Protein 8I37 (pdb70)

Radius of gyration: 39.31 Å; Cα contacts (8 Å, |Δi|>4): 3245; chains: 4; bounding box: 94×99×116 Å

B-factor: mean 57.15, std 21.9, range [14.15, 146.97]

Solvent-accessible surface area: 74110 Å² total; per-residue (Å²): 121,103,113,108,3,52,0,0,1,1,1,2,9,0,37,28,102,30,0,16,154,64,2,1,27,0,2,4,29,0,18,56,107,50,15,0,94,143,100,2,67,0,3,0,0,6,110,102,137,60,58,74,143,93,0,31,58,62,0,14,143,123,23,119,0,91,83,79,143,111,2,108,97,0,7,87,17,10,35,17,46,22,1,100,9,118,34,45,164,21,0,91,87,2,26,124,59,7,60,134,135,22,38,5,0,0,1,0,22,22,53,52,96,65,2,55,56,0,0,78,4,0,33,92,20,60,5,43,88,100,28,2,25,0,0,4,27,51,73,15,25,60,26,45,152,30,4,98,108,39,48,123,37,2,42,76,44,2,162,43,105,16,1,0,7,6,4,34,14,5,1,38,62,1,1,31,5,0,20,90,42,7,70,107,52,95,118,14,74,108,66,2,86,122,12,53,16,0,26,0,3,7,13,47,26,115,4,0,85,178,106,1,80,132,1,24,70,62,1,0,0,50,24,21,0,9,11,1,0,1,10,1,0,0,10,0,3,0,74,56,19,161,90,75,114,55,6,32,118,26,1,15,129,10,5,132,28,17,68,72,28,200,61,34,116,83,18,0,8,1,0,12,4,90,30,0,69,66,50,118,139,9,5,65,11,2,30,21,9,0,0,0,0,2,39,2,52,5,103,27,123,66,1,176,58,13,18,0,12,0,14,0,0,8,37,2,30,123,107,67,20,1,0,71,0,35,22,58,107,50,40,21,11,20,0,40,2,78,76,22,38,29,7,62,27,65,133,68,174,144,99,90,76,106,92,104,76,85,83,142,150,139,98,20,45,36,9,0,35,1,3,22,16,0,12,53,54,60,13,23,34,1,2,41,8,67,2,20,26,9,4,9,86,6,0,38,44,0,24,109,6,9,43,62,80,35,4,31,36,60,71,6,88,8,36,62,27,91,43,87,50,40,0,18,31,0,88,67,109,99,118,119,1,39,0,3,2,2,2,18,9,0,2,6,24,36,1,11,111,54,1,0,23,0,1,0,14,0,29,29,89,31,17,7,104,177,99,2,93,1,6,0,1,5,67,36,93,36,54,77,100,49,0,35,36,22,0,9,18,75,21,48,0,40,84,74,133,86,1,115,102,0,9,88,21,13,28,17,39,21,9,84,106,82,29,89,113,6,6,58,76,1,24,147,79,15,37,182,135,22,38,3,0,0,1,0,7,34,20,8,68,62,0,24,37,12,0,75,18,0,17,132,36,58,10,40,104,100,42,2,32,0,0,4,14,28,3,2,3,78,36,37,169,32,0,98,77,6,49,120,23,1,40,72,93,4,140,115,102,12,3,0,24,2,2,20,11,18,2,27,70,1,1,52,5,0,22,88,47,5,59,109,50,95,118,11,65,122,58,2,101,97,12,58,16,0,29,0,4,7,14,42,37,76,4,9,65,43,65,1,73,40,6,33,122,10,0,0,0,38,11,18,0,0,1,0,1,0,8,0,0,0,11,0,2,0,53,58,22,162,81,94,176,56,30,74,116,18,10,22,116,1,6,154,23,14,80,72,30,167,64,33,128,145,12,0,14,5,0,13,3,67,30,0,60,72,55,45,129,17,79,150,133,7,107,21,10,0,0,0,0,2,34,2,26,4,107,22,127,72,1,183,54,13,17,0,14,0,15,0,0,17,48,1,27,84,109,69,19,2,0,56,0,38,12,56,113,55,33,25,11,21,0,46,2,74,78,22,48,25,11,55,27,60,120,77,164,65,82,98,71,101,99,106,79,101,75,158,97,74,100,19,30,10,2,0,35,2,2,28,23,0,13,67,64,51,54,112,59,4,5,61,9,87,2,5,23,7,5,0,88,7,0,33,40,0,22,107,8,22,138,106,105,41,2,41,38,90,61,8,73,21,6,39,27,79,42,65,101,45,0,114,80,1,76,177,93,107,120,96,0,44,0,2,1,2,1,2,8,0,24,32,62,48,0,14,131,69,1,0,24,0,1,3,8,0,17,46,80,46,13,7,68,151,92,1,79,0,10,0,1,3,113,118,141,44,56,78,148,92,0,34,62,52,0,24,134,113,18,125,0,93,89,66,104,71,1,139,84,0,20,87,28,12,31,18,42,22,2,113,25,98,62,55,148,15,0,102,102,2,35,180,70,23,23,171,120,19,46,5,0,0,1,0,17,24,19,14,80,81,0,30,52,0,0,80,11,0,22,136,11,57,11,36,101,97,36,3,18,0,0,3,13,33,10,1,4,42,42,39,148,34,0,94,89,13,56,125,40,2,52,73,68,6,148,136,97,8,8,0,29,1,1,15,8,18,2,24,57,1,2,62,8,0,19,85,42,9,65,109,53,105,124,14,73,118,59,4,96,97,12,52,18,0,25,0,2,7,13,38,33,84,7,3,99,99,74,0,79,85,6,22,46,22,0,0,0,41,20,23,0,0,2,0,0,0,6,1,0,0,13,0,4,0,65,58,13,148,73,85,152,36,29,152,126,23,14,29,110,7,3,154,23,17,72,72,26,203,68,34,88,84,13,0,2,1,0,14,4,88,26,0,66,56,37,73,96,6,10,86,13,2,34,20,9,0,0,0,0,1,27,2,56,5,103,30,127,64,2,179,57,12,20,0,15,0,12,0,0,9,22,1,27,120,106,77,15,3,0,65,0,30,7,68,100,57,39,9,11,24,0,41,3,62,68,33,45,27,8,64,26,72,131,58,180,142,92,84,86,99,89,104,98,125,86,156,109,92,87,29,39,32,3,0,37,2,2,24,23,0,12,64,68,50,52,119,58,5,4,51,9,97,2,4,26,10,4,0,88,7,0,37,37,0,21,112,6,8,43,70,78,31,0,30,36,54,69,7,80,2,24,65,26,78,42,80,65,41,0,44,15,0,89,72,122,90,117,121,2,58,0,2,1,2,2,2,14,0,8,9,19,34,0,9,132,72,1,0,17,0,1,7,14,0,25,56,92,30,18,14,104,182,98,2,87,1,11,0,0,8,96,57,107,20,46,67,117,36,0,20,37,20,0,12,21,73,23,47,0,38,83,93,159,99,0,112,76,0,14,84,19,10,36,16,52,17,1,99,10,98,42,63,144,5,0,103,89,0,33,178,68,20,25,163,133,26,35,4,0,0,2,0,18,26,24,9,84,69,0,37,63,0,1,78,9,0,22,127,33,61,11,36,106,99,37,2,31,0,0,0,11,30,6,2,3,70,41,44,145,36,0,106,94,13,71,141,29,0,51,70,83,2,144,131,98,11,4,0,20,3,2,13,9,16,1,25,61,2,1,46,5,0,27,84,48,4,62,108,44,92,118,15,67,116,53,2,102,93,13,56,18,0,24,0,2,7,13,33,36,79,7,5,75,42,70,2,100,44,0,34,140,10,0,0,0,34,8,23,0,1,2,0,0,1,8,0,0,1,10,0,3,0,68,55,18,160,79,86,170,60,31,122,124,24,15,27,116,9,6,150,26,14,61,74,28,190,62,36,135,134,22,0,16,2,0,14,4,76,34,0,68,54,46,41,134,17,85,78,144,6,91,19,8,0,0,0,0,1,24,3,60,4,102,30,123,70,1,175,61,13,20,0,13,0,14,0,0,12,35,1,38,94,98,68,19,2,0,59,0,40,10,54,107,63,34,26,12,28,1,40,3,74,78,26,43,26,9,52,35,66,115,63,176,139,85,101,70,118,90,105,79,91,80,161,107,70,103,16,28,17,3,0,42,1,2,28,23,0,12,70,63,50,44,122,53,4,3,35,15,100,4,6,25,9,5,0,86,7,0,37,51,0,24,87,9,17,123,96,84,46,5,66,35,97,67,8,86,26,12,34,25,78,40,80,133,45,0,136,86,3,79,156

Sequence (1712 aa):
SEFMLDFDLVLFGATGDLAMRKLFVSLYEIYTHYGFKKDSKIIASGRKELSNEEFLALLCEKTQLHSREKGEEFLAHISYFCVRLDNPKDFEELSKIATKNKPLIFYFSISPSFFTTTAQNLAQNALNHANTRLILEKPLGHDLKTCKEIFQSISAFFKEEQIFRIDHYLGKKGVQNILELRLNNPILNILWDQISAVEICVYETLGVEERGEFYDKIGALRDMVQNHLLQVLSLIATDLPDDLKDLRKEKIKVLKTLQPPKNFKKQVIRAQYQGYRDENKVNKESQTETFVAIKAFLDTPKFKGVPFYLKHAKKMPHNQASVKIHFNAVNTLEFFLSQDKITLTLKDHQNPLILETYNKQEFLQPYAKLLYDAIQNNHNNFAHQLELEASWVFIDTLIEGFINNATPLYSYESHNLNESEFLKPLYQSEFMLDFDLVLFGATGDLAMRKLFVSLYEIYTHYGFKKDSKIIASGRKELSNEEFLALLCEKTQLHSREKGEEFLAHISYFCVRLDNPKDFEELSKIATKNKPLIFYFSISPSFFTTTAQNLAQNALNHANTRLILEKPLGHDLKTCKEIFQSISAFFKEEQIFRIDHYLGKKGVQNILELRLNNPILNILWDQISAVEICVYETLGVEERGEFYDKIGALRDMVQNHLLQVLSLIATDLPDDLKDLRKEKIKVLKTLQPPKNFKKQVIRAQYQGYRDENKVNKESQTETFVAIKAFLDTPKFKGVPFYLKHAKKMPHNQASVKIHFNAVNTLEFFLSQDKITLTLKDHQNPLILETYNKQEFLQPYAKLLYDAIQNNHNNFAHQLELEASWVFIDTLIEGFINNATPLYSYESHNLNESEFLKPLYQSEFMLDFDLVLFGATGDLAMRKLFVSLYEIYTHYGFKKDSKIIASGRKELSNEEFLALLCEKTQLHSREKGEEFLAHISYFCVRLDNPKDFEELSKIATKNKPLIFYFSISPSFFTTTAQNLAQNALNHANTRLILEKPLGHDLKTCKEIFQSISAFFKEEQIFRIDHYLGKKGVQNILELRLNNPILNILWDQISAVEICVYETLGVEERGEFYDKIGALRDMVQNHLLQVLSLIATDLPDDLKDLRKEKIKVLKTLQPPKNFKKQVIRAQYQGYRDENKVNKESQTETFVAIKAFLDTPKFKGVPFYLKHAKKMPHNQASVKIHFNAVNTLEFFLSQDKITLTLKDHQNPLILETYNKQEFLQPYAKLLYDAIQNNHNNFAHQLELEASWVFIDTLIEGFINNATPLYSYESHNLNESEFLKPLYQSEFMLDFDLVLFGATGDLAMRKLFVSLYEIYTHYGFKKDSKIIASGRKELSNEEFLALLCEKTQLHSREKGEEFLAHISYFCVRLDNPKDFEELSKIATKNKPLIFYFSISPSFFTTTAQNLAQNALNHANTRLILEKPLGHDLKTCKEIFQSISAFFKEEQIFRIDHYLGKKGVQNILELRLNNPILNILWDQISAVEICVYETLGVEERGEFYDKIGALRDMVQNHLLQVLSLIATDLPDDLKDLRKEKIKVLKTLQPPKNFKKQVIRAQYQGYRDENKVNKESQTETFVAIKAFLDTPKFKGVPFYLKHAKKMPHNQASVKIHFNAVNTLEFFLSQDKITLTLKDHQNPLILETYNKQEFLQPYAKLLYDAIQNNHNNFAHQLELEASWVFIDTLIEGFINNATPLYSYESHNLNESEFLKPLYQ

Foldseek 3Di:
DQAAFAEEEEEEPCVDDCNLPPNLVLVVLNCVVGNYDPQHAYEYEYQDDDFFVVVLVVSCVSHVLCVDPCRVSSSSRYTYQYDRLQDLVSLLVCLVVGDPPAAYEYEPPDDLVSQLSNLCSCQVNVNADPSYAYEDEQDQDQFLVSLVVSCVSNCVRYPLLRYFYDDLLLLFPLLVVLLVCCVPPVVCVVLLLQFAEKEWEWEEQAACPVVQQPCLVHAPCRVDVLGPVLLSVLSSPFDDDPDLVCSLVRSLVFLLQKDADPAPQLFKDFAAEPCSCVDPNHPVPGLGTQWIWGFIAGPDNSGVPYTYIYIYGYLAQDGAGWMWGHNDPFWTWIRGSNFRKIWIWDDDPPDIDIDMDGDGDDPRRSSSVVVSCVSVSHHSSGHGSSSSNSSSVRSVSVVVCVVVCSDPHHYHYRNDDPVCVSNVSNVD/DQAQFAAEEEEECCLDDCNQPPNLVLVVLCCVVGNHNLQHAYEYEYADDDFQVVSVVSSCVSHVQCVDDCRVSSSVRYTYQYDHQLDLVSLLVVLVPDDPPAQYEYEPPDFLVRQLSVLCSCLVNVNQPPSYAYEAEQLQAQFLVSNVVSCVSNCVRHPPLRYFDADLLLLFLLLVCLLVCCVPPCVCVVLLLQWAEKEWEWEELADPRLVQQRCLVHADCSVDVLGPVLVSVLSNPFPDDPDCVCRVVRSLVQLLQKDADPACQLFKAFADEPCSLVRPPHPVPGLGTQWMWGFIFGPDPSTVPYTYIYIYGYLAQDGAGKMWTHSDDFWIWIRGSNFRKIWIWDDDPHDIDIDMDGDGDDSNRSSSVVVSCVSVSHRPSGDDSSSSSSSSVRSVSSVVCSVVCSHPHHYDHRNDDDVCVVCVSNVD/DQAQFAEEEEEECCLDDCNLPPNVVLVVLNCVVGNHHPQHAYEYEYADDDFQVRVLVSSCVRHVLCVDPCRVVSSVRYGYQYDNLADLVSVLVVLVPQDPPAQYEYEPPDFLVSQLSNLVSCQVNVNAPPSYAYEYEFLCDQFLVSNVVSVVSNVVRHPPLRYFYADLLLLFLLLVVLLVCCPPPVVVVVCLLQFAEKEWAWEEQADCAVVVLRCLVHADCSVDVLGPVLLSVLSSPFDNDPDVVCSVVRSLVFLLQKDADPACQLFKDFADEPCPLVRPPHPVPGLGTQWIWGFIAGPDNSTVNYTYIYIYHYLAQDGAGWMWGDGDPFWTWIRGRNFRKIWIWDDDPDGIDIDMDGDDDPSNRSVSVVVVCSSVSHRPSGDDSSSSSSSSVRSVSSVVCVVVCSDPHHYHYRNDDPVCVSNVSNVD/DQAAFAEEEEEECCVHDCNQPPNLVLVVLSCVVGNHHQQHAYEYEYADDDWFVRSVVSSCVSHVQCVDDCSVSSSSRYGYQYAHLVDLVSLVVVVVPQDPPAQYEYEPPDFQVSQLSNLVSCLVNVNAPPSYAYEYEAQQDQFLVSNVVSVVSNCVRHPPLRYFDADLLLLFLLLVCLLVCCVPPVVCVVLLLQFAEKEWAWEEQAACPPVQQRCLVHADCSVDVLGPVLVSVLSNPFDCDPDCVCSLVRSLVFLLQKDADPADQLFKDFADEPCSCVPPNHPVPGLGGQWMWGFIFGPDNSGVPYTYIYTYHYLAQDGAGWMWTHSDVFWIWIRGSNFRKIWIWDDDPPDIDIDMDGDGDDSRRSSSVVVSCVSVSHRPSGDDSSSSSSSSVRSVSVVVCSVVCSYPHHYDYRNDDDVCVVCVSNVD

Structure (mmCIF, N/CA/C/O backbone):
data_8I37
#
_entry.id   8I37
#
_cell.length_a   153.871
_cell.length_b   153.871
_cell.length_c   250.535
_cell.angle_alpha   90.000
_cell.angle_beta   90.000
_cell.angle_gamma   120.000
#
_symmetry.space_group_name_H-M   'P 31 2 1'
#
loop_
_entity.id
_entity.type
_entity.pdbx_description
1 polymer 'Glucose-6-phosphate 1-dehydrogenase'
2 water water
#
loop_
_atom_site.group_PDB
_atom_site.id
_atom_site.type_symbol
_atom_site.label_atom_id
_atom_site.label_alt_id
_atom_site.label_comp_id
_atom_site.label_asym_id
_atom_site.label_entity_id
_atom_site.label_seq_id
_atom_site.pdbx_PDB_ins_code
_atom_site.Cartn_x
_atom_site.Cartn_y
_atom_site.Cartn_z
_atom_site.occupancy
_atom_site.B_iso_or_equiv
_atom_site.auth_seq_id
_atom_site.auth_comp_id
_atom_site.auth_asym_id
_atom_site.auth_atom_id
_atom_site.pdbx_PDB_model_num
ATOM 1 N N . SER A 1 1 ? 28.62200 -56.93300 -44.84300 1.000 65.99648 -2 SER A N 1
ATOM 2 C CA . SER A 1 1 ? 27.68900 -56.85900 -43.74900 1.000 88.54023 -2 SER A CA 1
ATOM 3 C C . SER A 1 1 ? 28.47300 -57.20200 -42.52900 1.000 88.12750 -2 SER A C 1
ATOM 4 O O . SER A 1 1 ? 29.65700 -56.94200 -42.46300 1.000 80.77610 -2 SER A O 1
ATOM 7 N N . GLU A 1 2 ? 27.82800 -57.84100 -41.57500 1.000 67.27638 -1 GLU A N 1
ATOM 8 C CA . GLU A 1 2 ? 28.50500 -58.19700 -40.37600 1.000 56.89546 -1 GLU A CA 1
ATOM 9 C C . GLU A 1 2 ? 29.51800 -59.24300 -40.65400 1.000 60.40522 -1 GLU A C 1
ATOM 10 O O . GLU A 1 2 ? 30.52800 -59.32400 -40.00200 1.000 52.10597 -1 GLU A O 1
ATOM 16 N N . PHE A 1 3 ? 29.29700 -60.03800 -41.67300 1.000 58.38726 0 PHE A N 1
ATOM 17 C CA . PHE A 1 3 ? 30.18800 -61.14800 -41.85000 1.000 56.69353 0 PHE A CA 1
ATOM 18 C C . PHE A 1 3 ? 31.13300 -61.22400 -42.98900 1.000 62.27186 0 PHE A C 1
ATOM 19 O O . PHE A 1 3 ? 32.26000 -60.90800 -42.83000 1.000 94.32608 0 PHE A O 1
ATOM 27 N N . MET A 1 4 ? 30.74300 -61.68100 -44.12800 1.000 53.68854 1 MET A N 1
ATOM 28 C CA . MET A 1 4 ? 31.73900 -61.84600 -45.13900 1.000 64.08899 1 MET A CA 1
ATOM 29 C C . MET A 1 4 ? 32.13700 -60.48400 -45.56500 1.000 75.67516 1 MET A C 1
ATOM 30 O O . MET A 1 4 ? 31.36200 -59.77300 -46.17800 1.000 80.12128 1 MET A O 1
ATOM 35 N N . LEU A 1 5 ? 33.36400 -60.11000 -45.26300 1.000 71.10025 2 LEU A N 1
ATOM 36 C CA . LEU A 1 5 ? 33.78400 -58.75400 -45.47500 1.000 57.02060 2 LEU A CA 1
ATOM 37 C C . LEU A 1 5 ? 34.35500 -58.44500 -46.82100 1.000 67.97593 2 LEU A C 1
ATOM 38 O O . LEU A 1 5 ? 35.28500 -59.08800 -47.23200 1.000 62.24787 2 LEU A O 1
ATOM 43 N N . ASP A 1 6 ? 33.79100 -57.45400 -47.50400 1.000 62.91408 3 ASP A N 1
ATOM 44 C CA . ASP A 1 6 ? 34.25300 -57.07300 -48.82700 1.000 77.46387 3 ASP A CA 1
ATOM 45 C C . ASP A 1 6 ? 34.97700 -55.77100 -48.74900 1.000 76.74616 3 ASP A C 1
ATOM 46 O O . ASP A 1 6 ? 34.36500 -54.72700 -48.62100 1.000 60.47681 3 ASP A O 1
ATOM 51 N N . PHE A 1 7 ? 36.28400 -55.83800 -48.87700 1.000 70.84830 4 PHE A N 1
ATOM 52 C CA . PHE A 1 7 ? 37.09200 -54.64200 -48.69400 1.000 65.00463 4 PHE A CA 1
ATOM 53 C C . PHE A 1 7 ? 38.47300 -54.83700 -49.29700 1.000 63.68920 4 PHE A C 1
ATOM 54 O O . PHE A 1 7 ? 38.95000 -55.96100 -49.50200 1.000 72.67505 4 PHE A O 1
ATOM 62 N N . ASP A 1 8 ? 39.10600 -53.70500 -49.57000 1.000 71.25008 5 ASP A N 1
ATOM 63 C CA . ASP A 1 8 ? 40.52600 -53.63100 -49.85400 1.000 70.62293 5 ASP A CA 1
ATOM 64 C C . ASP A 1 8 ? 41.14300 -52.67400 -48.85000 1.000 64.12912 5 ASP A C 1
ATOM 65 O O . ASP A 1 8 ? 40.59700 -51.59800 -48.58600 1.000 57.20912 5 ASP A O 1
ATOM 70 N N . LEU A 1 9 ? 42.27400 -53.07700 -48.28800 1.000 48.21663 6 LEU A N 1
ATOM 71 C CA . LEU A 1 9 ? 43.00400 -52.25400 -47.33500 1.000 51.01512 6 LEU A CA 1
ATOM 72 C C . LEU A 1 9 ? 44.44200 -52.16100 -47.80300 1.000 61.47946 6 LEU A C 1
ATOM 73 O O . LEU A 1 9 ? 45.12900 -53.18200 -47.87700 1.000 61.64289 6 LEU A O 1
ATOM 78 N N . VAL A 1 10 ? 44.91100 -50.94700 -48.06800 1.000 69.24244 7 VAL A N 1
ATOM 79 C CA . VAL A 1 10 ? 46.32000 -50.71900 -48.36000 1.000 79.14223 7 VAL A CA 1
ATOM 80 C C . VAL A 1 10 ? 46.95800 -50.24300 -47.06600 1.000 66.58056 7 VAL A C 1
ATOM 81 O O . VAL A 1 10 ? 46.53000 -49.24400 -46.47200 1.000 55.45230 7 VAL A O 1
ATOM 85 N N . LEU A 1 11 ? 47.94700 -50.99300 -46.60900 1.000 67.93472 8 LEU A N 1
ATOM 86 C CA . LEU A 1 11 ? 48.58500 -50.77900 -45.31800 1.000 76.81829 8 LEU A CA 1
ATOM 87 C C . LEU A 1 11 ? 49.92600 -50.10600 -45.57900 1.000 75.01036 8 LEU A C 1
ATOM 88 O O . LEU A 1 11 ? 50.89400 -50.76100 -45.97700 1.000 68.83771 8 LEU A O 1
ATOM 93 N N . PHE A 1 12 ? 49.97200 -48.79100 -45.37200 1.000 71.38200 9 PHE A N 1
ATOM 94 C CA . PHE A 1 12 ? 51.19700 -48.03300 -45.56400 1.000 67.69479 9 PHE A CA 1
ATOM 95 C C . PHE A 1 12 ? 52.07200 -48.16200 -44.32800 1.000 72.13040 9 PHE A C 1
ATOM 96 O O . PHE A 1 12 ? 51.59000 -48.06200 -43.19700 1.000 72.15450 9 PHE A O 1
ATOM 104 N N . GLY A 1 13 ? 53.36600 -48.36800 -44.54800 1.000 82.82055 10 GLY A N 1
ATOM 105 C CA . GLY A 1 13 ? 54.26500 -48.61500 -43.44000 1.000 86.23808 10 GLY A CA 1
ATOM 106 C C . GLY A 1 13 ? 54.16000 -50.01600 -42.88900 1.000 93.13258 10 GLY A C 1
ATOM 107 O O . GLY A 1 13 ? 54.36900 -50.22300 -41.68900 1.000 93.03397 10 GLY A O 1
ATOM 108 N N . ALA A 1 14 ? 53.83900 -50.98900 -43.74200 1.000 93.90186 11 ALA A N 1
ATOM 109 C CA . ALA A 1 14 ? 53.54300 -52.34500 -43.30200 1.000 93.05496 11 ALA A CA 1
ATOM 110 C C . ALA A 1 14 ? 54.76600 -53.05100 -42.73500 1.000 101.30289 11 ALA A C 1
ATOM 111 O O . ALA A 1 14 ? 54.61300 -54.08800 -42.08000 1.000 97.35774 11 ALA A O 1
ATOM 113 N N . THR A 1 15 ? 55.96400 -52.51800 -42.96500 1.000 101.76434 12 THR A N 1
ATOM 114 C CA . THR A 1 15 ? 57.19400 -53.09000 -42.43600 1.000 99.11354 12 THR A CA 1
ATOM 115 C C . THR A 1 15 ? 57.54000 -52.57300 -41.04800 1.000 93.83663 12 THR A C 1
ATOM 116 O O . THR A 1 15 ? 58.57200 -52.97000 -40.49700 1.000 94.81074 12 THR A O 1
ATOM 120 N N . GLY A 1 16 ? 56.70700 -51.71600 -40.46500 1.000 101.11020 13 GLY A N 1
ATOM 121 C CA . GLY A 1 16 ? 57.02600 -51.10500 -39.19700 1.000 94.24081 13 GLY A CA 1
ATOM 122 C C . GLY A 1 16 ? 56.66200 -51.97800 -38.01800 1.000 94.57742 13 GLY A C 1
ATOM 123 O O . GLY A 1 16 ? 56.15700 -53.09200 -38.14700 1.000 90.06190 13 GLY A O 1
ATOM 124 N N . ASP A 1 17 ? 56.93700 -51.44300 -36.83000 1.000 109.14004 14 ASP A N 1
ATOM 125 C CA . ASP A 1 17 ? 56.73000 -52.21500 -35.61300 1.000 98.87674 14 ASP A CA 1
ATOM 126 C C . ASP A 1 17 ? 55.24600 -52.41400 -35.34000 1.000 85.43160 14 ASP A C 1
ATOM 127 O O . ASP A 1 17 ? 54.82700 -53.50500 -34.94700 1.000 93.85601 14 ASP A O 1
ATOM 132 N N . LEU A 1 18 ? 54.43900 -51.36700 -35.49600 1.000 74.70595 15 LEU A N 1
ATOM 133 C CA . LEU A 1 18 ? 53.00700 -51.50900 -35.25600 1.000 74.93885 15 LEU A CA 1
ATOM 134 C C . LEU A 1 18 ? 52.38700 -52.54500 -36.18600 1.000 83.54687 15 LEU A C 1
ATOM 135 O O . LEU A 1 18 ? 51.60500 -53.39500 -35.75100 1.000 85.59805 15 LEU A O 1
ATOM 140 N N . ALA A 1 19 ? 52.72200 -52.48700 -37.47800 1.000 89.23601 16 ALA A N 1
ATOM 141 C CA . ALA A 1 19 ? 52.15000 -53.42900 -38.43600 1.000 85.86733 16 ALA A CA 1
ATOM 142 C C . ALA A 1 19 ? 52.43500 -54.87700 -38.04600 1.000 75.47567 16 ALA A C 1
ATOM 143 O O . ALA A 1 19 ? 51.55100 -55.74000 -38.13400 1.000 67.18568 16 ALA A O 1
ATOM 145 N N . MET A 1 20 ? 53.66400 -55.16500 -37.61600 1.000 85.94547 17 MET A N 1
ATOM 146 C CA . MET A 1 20 ? 54.09800 -56.53600 -37.35600 1.000 86.71400 17 MET A CA 1
ATOM 147 C C . MET A 1 20 ? 53.80600 -57.02000 -35.94400 1.000 83.42714 17 MET A C 1
ATOM 148 O O . MET A 1 20 ? 53.76700 -58.23200 -35.71300 1.000 84.91643 17 MET A O 1
ATOM 153 N N . ARG A 1 21 ? 53.59400 -56.09800 -35.01200 1.000 86.52564 18 ARG A N 1
ATOM 154 C CA . ARG A 1 21 ? 53.26100 -56.37200 -33.62300 1.000 93.72508 18 ARG A CA 1
ATOM 155 C C . ARG A 1 21 ? 51.76300 -56.58500 -33.43700 1.000 89.26471 18 ARG A C 1
ATOM 156 O O . ARG A 1 21 ? 51.34500 -57.58000 -32.83500 1.000 91.73134 18 ARG A O 1
ATOM 164 N N . LYS A 1 22 ? 50.95900 -55.68600 -33.96900 1.000 74.44060 19 LYS A N 1
ATOM 165 C CA . LYS A 1 22 ? 49.54400 -55.77000 -33.70600 1.000 68.17257 19 LYS A CA 1
ATOM 166 C C . LYS A 1 22 ? 48.56800 -55.70300 -34.84200 1.000 72.73168 19 LYS A C 1
ATOM 167 O O . LYS A 1 22 ? 47.43700 -56.06200 -34.65200 1.000 77.90993 19 LYS A O 1
ATOM 173 N N . LEU A 1 23 ? 48.96800 -55.27900 -36.01800 1.000 69.61265 20 LEU A N 1
ATOM 174 C CA . LEU A 1 23 ? 47.98700 -55.05700 -37.08200 1.000 67.91069 20 LEU A CA 1
ATOM 175 C C . LEU A 1 23 ? 47.68200 -56.31900 -37.88500 1.000 70.28583 20 LEU A C 1
ATOM 176 O O . LEU A 1 23 ? 46.51100 -56.66200 -38.08100 1.000 72.40691 20 LEU A O 1
ATOM 181 N N . PHE A 1 24 ? 48.70700 -57.01100 -38.38500 1.000 66.36880 21 PHE A N 1
ATOM 182 C CA .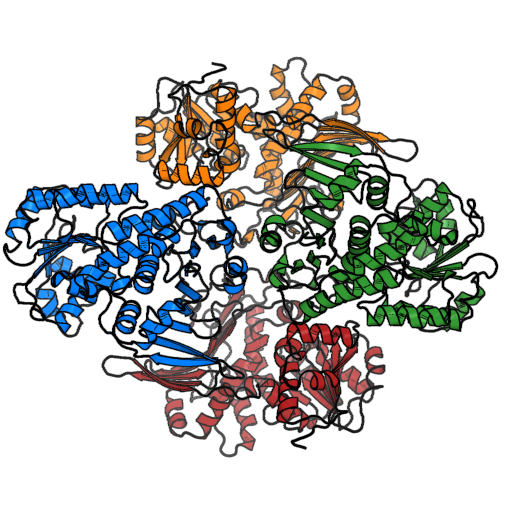 PHE A 1 24 ? 48.44800 -58.20000 -39.19500 1.000 77.55473 21 PHE A CA 1
ATOM 183 C C . PHE A 1 24 ? 47.77900 -59.30300 -38.38200 1.000 75.70895 21 PHE A C 1
ATOM 184 O O . PHE A 1 24 ? 46.88700 -60.00000 -38.88300 1.000 81.00374 21 PHE A O 1
ATOM 192 N N . VAL A 1 25 ? 48.17300 -59.46500 -37.12000 1.000 67.03456 22 VAL A N 1
ATOM 193 C CA . VAL A 1 25 ? 47.52700 -60.47000 -36.28300 1.000 50.97462 22 VAL A CA 1
ATOM 194 C C . VAL A 1 25 ? 46.08000 -60.07700 -35.99900 1.000 61.88562 22 VAL A C 1
ATOM 195 O O . VAL A 1 25 ? 45.19000 -60.93400 -35.94700 1.000 80.54762 22 VAL A O 1
ATOM 199 N N . SER A 1 26 ? 45.81900 -58.78300 -35.80000 1.000 61.89379 23 SER A N 1
ATOM 200 C CA . SER A 1 26 ? 44.44000 -58.33100 -35.64100 1.000 66.83435 23 SER A CA 1
ATOM 201 C C . SER A 1 26 ? 43.62300 -58.60100 -36.89900 1.000 69.90193 23 SER A C 1
ATOM 202 O O . SER A 1 26 ? 42.44200 -58.96100 -36.81700 1.000 78.14228 23 SER A O 1
ATOM 205 N N . LEU A 1 27 ? 44.23300 -58.43400 -38.07500 1.000 67.46434 24 LEU A N 1
ATOM 206 C CA . LEU A 1 27 ? 43.51700 -58.73800 -39.30900 1.000 78.24369 24 LEU A CA 1
ATOM 207 C C . LEU A 1 27 ? 43.22200 -60.22600 -39.41100 1.000 69.29658 24 LEU A C 1
ATOM 208 O O . LEU A 1 27 ? 42.14000 -60.62000 -39.85800 1.000 65.27936 24 LEU A O 1
ATOM 213 N N . TYR A 1 28 ? 44.16000 -61.07000 -38.98100 1.000 65.75801 25 TYR A N 1
ATOM 214 C CA . TYR A 1 28 ? 43.88200 -62.50300 -38.94800 1.000 68.74430 25 TYR A CA 1
ATOM 215 C C . TYR A 1 28 ? 42.74000 -62.82800 -37.99000 1.000 72.64535 25 TYR A C 1
ATOM 216 O O . TYR A 1 28 ? 41.89400 -63.68100 -38.28700 1.000 70.39294 25 TYR A O 1
ATOM 225 N N . GLU A 1 29 ? 42.71300 -62.18200 -36.82300 1.000 71.20529 26 GLU A N 1
ATOM 226 C CA . GLU A 1 29 ? 41.63100 -62.42500 -35.87200 1.000 60.19979 26 GLU A CA 1
ATOM 227 C C . GLU A 1 29 ? 40.28700 -62.03300 -36.47300 1.000 60.67577 26 GLU A C 1
ATOM 228 O O . GLU A 1 29 ? 39.29700 -62.76700 -36.35000 1.000 67.83303 26 GLU A O 1
ATOM 234 N N . ILE A 1 30 ? 40.23200 -60.86700 -37.11800 1.000 64.73683 27 ILE A N 1
ATOM 235 C CA . ILE A 1 30 ? 39.01100 -60.46100 -37.80700 1.000 61.72451 27 ILE A CA 1
ATOM 236 C C . ILE A 1 30 ? 38.64100 -61.49400 -38.86600 1.000 60.45407 27 ILE A C 1
ATOM 237 O O . ILE A 1 30 ? 37.46600 -61.84000 -39.03700 1.000 58.27903 27 ILE A O 1
ATOM 242 N N . TYR A 1 31 ? 39.64100 -62.00700 -39.58600 1.000 63.79494 28 TYR A N 1
ATOM 243 C CA . TYR A 1 31 ? 39.39300 -62.97400 -40.65100 1.000 56.80815 28 TYR A CA 1
ATOM 244 C C . TYR A 1 31 ? 38.76600 -64.25000 -40.10700 1.000 60.08152 28 TYR A C 1
ATOM 245 O O . TYR A 1 31 ? 37.83900 -64.80200 -40.71100 1.000 61.53843 28 TYR A O 1
ATOM 254 N N . THR A 1 32 ? 39.25300 -64.73300 -38.96300 1.000 62.79906 29 THR A N 1
ATOM 255 C CA . THR A 1 32 ? 38.73500 -65.98400 -38.41700 1.000 50.30618 29 THR A CA 1
ATOM 256 C C . THR A 1 32 ? 37.40700 -65.79400 -37.69600 1.000 47.68212 29 THR A C 1
ATOM 257 O O . THR A 1 32 ? 36.61900 -66.74300 -37.60700 1.000 64.81248 29 THR A O 1
ATOM 261 N N . HIS A 1 33 ? 37.13500 -64.59800 -37.17700 1.000 53.58597 30 HIS A N 1
ATOM 262 C CA . HIS A 1 33 ? 35.89400 -64.37800 -36.44900 1.000 47.70835 30 HIS A CA 1
ATOM 263 C C . HIS A 1 33 ? 34.76000 -63.88300 -37.34000 1.000 55.94735 30 HIS A C 1
ATOM 264 O O . HIS A 1 33 ? 33.59300 -63.98700 -36.94100 1.000 61.05543 30 HIS A O 1
ATOM 271 N N . TYR A 1 34 ? 35.06800 -63.35000 -38.52600 1.000 52.80898 31 TYR A N 1
ATOM 272 C CA . TYR A 1 34 ? 34.04300 -62.80600 -39.41600 1.000 51.80866 31 TYR A CA 1
ATOM 273 C C . TYR A 1 34 ? 34.17700 -63.22200 -40.87800 1.000 54.90923 31 TYR A C 1
ATOM 274 O O . TYR A 1 34 ? 33.18800 -63.11900 -41.61300 1.000 47.40322 31 TYR A O 1
ATOM 283 N N . GLY A 1 35 ? 35.33800 -63.68700 -41.33600 1.000 44.25092 32 GLY A N 1
ATOM 284 C CA . GLY A 1 35 ? 35.52100 -64.08000 -42.72300 1.000 59.06626 32 GLY A CA 1
ATOM 285 C C . GLY A 1 35 ? 35.74000 -62.95400 -43.71800 1.000 66.74849 32 GLY A C 1
ATOM 286 O O . GLY A 1 35 ? 35.19000 -61.85700 -43.57400 1.000 66.01565 32 GLY A O 1
ATOM 287 N N . PHE A 1 36 ? 36.54400 -63.23200 -44.74600 1.000 68.32659 33 PHE A N 1
ATOM 288 C CA . PHE A 1 36 ? 36.76500 -62.33600 -45.87500 1.000 68.76666 33 PHE A CA 1
ATOM 289 C C . PHE A 1 36 ? 36.13500 -62.92000 -47.13100 1.000 71.76663 33 PHE A C 1
ATOM 290 O O . PHE A 1 36 ? 36.17900 -64.13500 -47.34600 1.000 89.33541 33 PHE A O 1
ATOM 298 N N . LYS A 1 37 ? 35.55500 -62.06200 -47.96900 1.000 67.64612 34 LYS A N 1
ATOM 299 C CA . LYS A 1 37 ? 35.28100 -62.48200 -49.33400 1.000 54.97994 34 LYS A CA 1
ATOM 300 C C . LYS A 1 37 ? 36.59500 -62.79600 -50.03400 1.000 68.39960 34 LYS A C 1
ATOM 301 O O . LYS A 1 37 ? 37.63700 -62.20700 -49.74000 1.000 83.43864 34 LYS A O 1
ATOM 307 N N . LYS A 1 38 ? 36.54400 -63.74200 -50.97100 1.000 87.97791 35 LYS A N 1
ATOM 308 C CA . LYS A 1 38 ? 37.77200 -64.19000 -51.61900 1.000 87.61277 35 LYS A CA 1
ATOM 309 C C . LYS A 1 38 ? 38.48500 -63.03900 -52.32600 1.000 81.43277 35 LYS A C 1
ATOM 310 O O . LYS A 1 38 ? 39.71600 -63.06400 -52.45100 1.000 70.02395 35 LYS A O 1
ATOM 316 N N . ASP A 1 39 ? 37.74700 -62.02900 -52.79500 1.000 81.26588 36 ASP A N 1
ATOM 317 C CA . ASP A 1 39 ? 38.34400 -60.92200 -53.53900 1.000 85.04442 36 ASP A CA 1
ATOM 318 C C . ASP A 1 39 ? 38.67700 -59.71800 -52.66300 1.000 81.15229 36 ASP A C 1
ATOM 319 O O . ASP A 1 39 ? 39.06000 -58.67100 -53.19600 1.000 84.60186 36 ASP A O 1
ATOM 324 N N . SER A 1 40 ? 38.54800 -59.83500 -51.34300 1.000 84.30779 37 SER A N 1
ATOM 325 C CA . SER A 1 40 ? 39.01700 -58.78900 -50.44300 1.000 75.49312 37 SER A CA 1
ATOM 326 C C . SER A 1 40 ? 40.53500 -58.84700 -50.35800 1.000 79.58909 37 SER A C 1
ATOM 327 O O . SER A 1 40 ? 41.11100 -59.92700 -50.19000 1.000 72.83078 37 SER A O 1
ATOM 330 N N . LYS A 1 41 ? 41.18700 -57.69300 -50.47200 1.000 76.24002 38 LYS A N 1
ATOM 331 C CA . LYS A 1 41 ? 42.63700 -57.65300 -50.61400 1.000 77.82786 38 LYS A CA 1
ATOM 332 C C . LYS A 1 41 ? 43.27300 -56.87700 -49.47200 1.000 77.69555 38 LYS A C 1
ATOM 333 O O . LYS A 1 41 ? 42.76400 -55.83300 -49.05200 1.000 65.96460 38 LYS A O 1
ATOM 339 N N . ILE A 1 42 ? 44.37500 -57.41600 -48.96400 1.000 64.95802 39 ILE A N 1
ATOM 340 C CA . ILE A 1 42 ? 45.22500 -56.73200 -47.99900 1.000 73.04105 39 ILE A CA 1
ATOM 341 C C . ILE A 1 42 ? 46.54000 -56.44500 -48.71000 1.000 73.99409 39 ILE A C 1
ATOM 342 O O . ILE A 1 42 ? 47.36400 -57.34500 -48.91600 1.000 83.03561 39 ILE A O 1
ATOM 347 N N . ILE A 1 43 ? 46.72500 -55.18500 -49.08400 1.000 73.44333 40 ILE A N 1
ATOM 348 C CA . ILE A 1 43 ? 47.83900 -54.73800 -49.90500 1.000 78.40279 40 ILE A CA 1
ATOM 349 C C . ILE A 1 43 ? 48.84100 -54.08900 -48.95900 1.000 85.57027 40 ILE A C 1
ATOM 350 O O . ILE A 1 43 ? 48.68700 -52.92500 -48.58400 1.000 71.67759 40 ILE A O 1
ATOM 355 N N . ALA A 1 44 ? 49.87300 -54.82700 -48.56700 1.000 77.09943 41 ALA A N 1
ATOM 356 C CA . ALA A 1 44 ? 50.93600 -54.22300 -47.77900 1.000 68.05303 41 ALA A CA 1
ATOM 357 C C . ALA A 1 44 ? 51.78700 -53.34100 -48.68400 1.000 78.54398 41 ALA A C 1
ATOM 358 O O . ALA A 1 44 ? 52.09800 -53.71500 -49.81700 1.000 100.66407 41 ALA A O 1
ATOM 360 N N . SER A 1 45 ? 52.16600 -52.16200 -48.19100 1.000 87.68143 42 SER A N 1
ATOM 361 C CA . SER A 1 45 ? 52.91300 -51.21700 -49.00500 1.000 91.38078 42 SER A CA 1
ATOM 362 C C . SER A 1 45 ? 54.00400 -50.54600 -48.18700 1.000 100.14128 42 SER A C 1
ATOM 363 O O . SER A 1 45 ? 53.86800 -50.34600 -46.97700 1.000 92.75088 42 SER A O 1
ATOM 366 N N . GLY A 1 46 ? 55.02200 -50.07500 -48.91300 1.000 106.83858 43 GLY A N 1
ATOM 367 C CA . GLY A 1 46 ? 56.12600 -49.35600 -48.29800 1.000 114.36433 43 GLY A CA 1
ATOM 368 C C . GLY A 1 46 ? 56.96800 -48.78300 -49.42300 1.000 115.95082 43 GLY A C 1
ATOM 369 O O . GLY A 1 46 ? 56.69700 -49.05900 -50.58100 1.000 114.04461 43 GLY A O 1
ATOM 370 N N . ARG A 1 47 ? 57.99700 -48.00100 -49.10200 1.000 120.56740 44 ARG A N 1
ATOM 371 C CA . ARG A 1 47 ? 58.80700 -47.35800 -50.12800 1.000 118.29500 44 ARG A CA 1
ATOM 372 C C . ARG A 1 47 ? 59.80400 -48.30100 -50.71100 1.000 118.80300 44 ARG A C 1
ATOM 373 O O . ARG A 1 47 ? 60.21400 -48.15700 -51.85000 1.000 118.00796 44 ARG A O 1
ATOM 381 N N . LYS A 1 48 ? 60.20100 -49.28100 -49.93400 1.000 119.36983 45 LYS A N 1
ATOM 382 C CA . LYS A 1 48 ? 61.10500 -50.27200 -50.43300 1.000 111.19788 45 LYS A CA 1
ATOM 383 C C . LYS A 1 48 ? 60.40100 -51.13000 -51.43500 1.000 114.79171 45 LYS A C 1
ATOM 384 O O . LYS A 1 48 ? 59.18700 -51.06800 -51.58100 1.000 119.05143 45 LYS A O 1
ATOM 390 N N . GLU A 1 49 ? 61.14300 -51.98000 -52.10100 1.000 111.77929 46 GLU A N 1
ATOM 391 C CA . GLU A 1 49 ? 60.56100 -52.79500 -53.16300 1.000 116.10170 46 GLU A CA 1
ATOM 392 C C . GLU A 1 49 ? 60.80700 -54.27500 -52.90100 1.000 116.33278 46 GLU A C 1
ATOM 393 O O . GLU A 1 49 ? 61.92900 -54.67400 -52.57000 1.000 112.13389 46 GLU A O 1
ATOM 399 N N . LEU A 1 50 ? 59.75800 -55.08300 -53.07300 1.000 111.97043 47 LEU A N 1
ATOM 400 C CA . LEU A 1 50 ? 59.80800 -56.51800 -52.80900 1.000 109.27346 47 LEU A CA 1
ATOM 401 C C . LEU A 1 50 ? 58.78600 -57.23500 -53.67900 1.000 109.84386 47 LEU A C 1
ATOM 402 O O . LEU A 1 50 ? 57.86000 -56.62500 -54.22200 1.000 112.73875 47 LEU A O 1
ATOM 407 N N . SER A 1 51 ? 58.98200 -58.54300 -53.81600 1.000 100.68526 48 SER A N 1
ATOM 408 C CA . SER A 1 51 ? 57.99700 -59.42800 -54.41800 1.000 98.29727 48 SER A CA 1
ATOM 409 C C . SER A 1 51 ? 57.04600 -59.95000 -53.34600 1.000 111.41976 48 SER A C 1
ATOM 410 O O . SER A 1 51 ? 57.34700 -59.92300 -52.15000 1.000 116.02641 48 SER A O 1
ATOM 413 N N . ASN A 1 52 ? 55.87600 -60.41600 -53.78900 1.000 106.69758 49 ASN A N 1
ATOM 414 C CA . ASN A 1 52 ? 54.91500 -60.99600 -52.85600 1.000 101.16826 49 ASN A CA 1
ATOM 415 C C . ASN A 1 52 ? 55.56400 -62.09200 -52.01200 1.000 102.86563 49 ASN A C 1
ATOM 416 O O . ASN A 1 52 ? 55.44600 -62.09800 -50.78300 1.000 99.94908 49 ASN A O 1
ATOM 421 N N . GLU A 1 53 ? 56.33500 -62.97300 -52.65300 1.000 101.68121 50 GLU A N 1
ATOM 422 C CA . GLU A 1 53 ? 56.89100 -64.12600 -51.96200 1.000 105.98386 50 GLU A CA 1
ATOM 423 C C . GLU A 1 53 ? 57.82900 -63.68200 -50.84700 1.000 105.40726 50 GLU A C 1
ATOM 424 O O . GLU A 1 53 ? 57.77400 -64.20800 -49.72500 1.000 88.97558 50 GLU A O 1
ATOM 430 N N . GLU A 1 54 ? 58.59300 -62.61700 -51.09700 1.000 109.90635 51 GLU A N 1
ATOM 431 C CA . GLU A 1 54 ? 59.60200 -62.16600 -50.14600 1.000 113.57889 51 GLU A CA 1
ATOM 432 C C . GLU A 1 54 ? 58.96800 -61.48300 -48.94100 1.000 110.18770 51 GLU A C 1
ATOM 433 O O . GLU A 1 54 ? 59.35600 -61.73500 -47.79200 1.000 98.68081 51 GLU A O 1
ATOM 439 N N . PHE A 1 55 ? 57.95300 -60.65000 -49.18200 1.000 109.50043 52 PHE A N 1
ATOM 440 C CA . PHE A 1 55 ? 57.25600 -59.99800 -48.08200 1.000 100.65231 52 PHE A CA 1
ATOM 441 C C . PHE A 1 55 ? 56.49400 -61.01400 -47.24700 1.000 104.81904 52 PHE A C 1
ATOM 442 O O . PHE A 1 55 ? 56.44000 -60.89900 -46.01600 1.000 100.67615 52 PHE A O 1
ATOM 450 N N . LEU A 1 56 ? 55.92600 -62.01900 -47.87700 1.000 104.23804 53 LEU A N 1
ATOM 451 C CA . LEU A 1 56 ? 55.21900 -62.99400 -47.10200 1.000 100.88961 53 LEU A CA 1
ATOM 452 C C . LEU A 1 56 ? 56.17100 -63.72000 -46.18100 1.000 110.16403 53 LEU A C 1
ATOM 453 O O . LEU A 1 56 ? 55.84000 -64.01900 -45.05000 1.000 112.57901 53 LEU A O 1
ATOM 458 N N . ALA A 1 57 ? 57.36900 -63.98100 -46.64200 1.000 103.11607 54 ALA A N 1
ATOM 459 C CA . ALA A 1 57 ? 58.32400 -64.60600 -45.78100 1.000 102.89609 54 ALA A CA 1
ATOM 460 C C . ALA A 1 57 ? 58.65000 -63.72000 -44.61800 1.000 109.62795 54 ALA A C 1
ATOM 461 O O . ALA A 1 57 ? 58.81800 -64.18200 -43.50400 1.000 108.14313 54 ALA A O 1
ATOM 463 N N . LEU A 1 58 ? 58.78100 -62.44000 -44.87500 1.000 95.63546 55 LEU A N 1
ATOM 464 C CA . LEU A 1 58 ? 59.14500 -61.57800 -43.81100 1.000 93.79646 55 LEU A CA 1
ATOM 465 C C . LEU A 1 58 ? 58.06500 -61.61800 -42.78800 1.000 109.57604 55 LEU A C 1
ATOM 466 O O . LEU A 1 58 ? 58.34000 -61.75700 -41.60400 1.000 117.86111 55 LEU A O 1
ATOM 471 N N . LEU A 1 59 ? 56.81900 -61.54800 -43.23000 1.000 109.11317 56 LEU A N 1
ATOM 472 C CA . LEU A 1 59 ? 55.71300 -61.48900 -42.29200 1.000 110.14131 56 LEU A CA 1
ATOM 473 C C . LEU A 1 59 ? 55.69000 -62.73700 -41.49400 1.000 107.06920 56 LEU A C 1
ATOM 474 O O . LEU A 1 59 ? 55.53800 -62.71200 -40.28800 1.000 102.54712 56 LEU A O 1
ATOM 479 N N . CYS A 1 60 ? 55.88300 -63.84600 -42.16900 1.000 107.49358 57 CYS A N 1
ATOM 480 C CA . CYS A 1 60 ? 55.81500 -65.10100 -41.48700 1.000 114.09306 57 CYS A CA 1
ATOM 481 C C . CYS A 1 60 ? 56.90900 -65.23300 -40.46600 1.000 115.71467 57 CYS A C 1
ATOM 482 O O . CYS A 1 60 ? 56.69900 -65.78400 -39.40400 1.000 123.22382 57 CYS A O 1
ATOM 485 N N . GLU A 1 61 ? 58.09300 -64.76200 -40.78000 1.000 111.93594 58 GLU A N 1
ATOM 486 C CA . GLU A 1 61 ? 59.15900 -64.96900 -39.84300 1.000 122.41364 58 GLU A CA 1
ATOM 487 C C . GLU A 1 61 ? 58.89600 -64.26800 -38.56600 1.000 117.29498 58 GLU A C 1
ATOM 488 O O . GLU A 1 61 ? 59.01700 -64.84800 -37.49600 1.000 120.47563 58 GLU A O 1
ATOM 494 N N . LYS A 1 62 ? 58.50400 -63.02100 -38.66800 1.000 115.27856 59 LYS A N 1
ATOM 495 C CA . LYS A 1 62 ? 58.18600 -62.24600 -37.49100 1.000 114.80684 59 LYS A CA 1
ATOM 496 C C . LYS A 1 62 ? 56.94500 -62.70100 -36.74500 1.000 119.12535 59 LYS A C 1
ATOM 497 O O . LYS A 1 62 ? 56.89700 -62.61800 -35.52500 1.000 113.58914 59 LYS A O 1
ATOM 503 N N . THR A 1 63 ? 55.92600 -63.14300 -37.46500 1.000 117.51136 60 THR A N 1
ATOM 504 C CA . THR A 1 63 ? 54.66700 -63.46600 -36.82600 1.000 112.17784 60 THR A CA 1
ATOM 505 C C . THR A 1 63 ? 54.21300 -64.91000 -36.70400 1.000 113.15981 60 THR A C 1
ATOM 506 O O . THR A 1 63 ? 53.28700 -65.17200 -35.94800 1.000 114.21080 60 THR A O 1
ATOM 510 N N . GLN A 1 64 ? 54.81800 -65.84100 -37.42500 1.000 118.22520 61 GLN A N 1
ATOM 511 C CA . GLN A 1 64 ? 54.33100 -67.22400 -37.41300 1.000 115.62725 61 GLN A CA 1
ATOM 512 C C . GLN A 1 64 ? 52.85200 -67.33100 -37.78700 1.000 108.76393 61 GLN A C 1
ATOM 513 O O . GLN A 1 64 ? 52.12700 -68.17700 -37.25700 1.000 108.43733 61 GLN A O 1
ATOM 519 N N . LEU A 1 65 ? 52.38300 -66.47200 -38.69700 1.000 112.63811 62 LEU A N 1
ATOM 520 C CA . LEU A 1 65 ? 51.00300 -66.61600 -39.15100 1.000 109.57435 62 LEU A CA 1
ATOM 521 C C . LEU A 1 65 ? 50.82000 -67.87400 -39.99200 1.000 106.80194 62 LEU A C 1
ATOM 522 O O . LEU A 1 65 ? 49.73800 -68.47100 -39.97500 1.000 100.34722 62 LEU A O 1
ATOM 527 N N . HIS A 1 66 ? 51.85400 -68.30400 -40.72600 1.000 105.40293 63 HIS A N 1
ATOM 528 C CA . HIS A 1 66 ? 51.70600 -69.50800 -41.54000 1.000 121.33151 63 HIS A CA 1
ATOM 529 C C . HIS A 1 66 ? 51.49900 -70.75100 -40.68100 1.000 114.74095 63 HIS A C 1
ATOM 530 O O . HIS A 1 66 ? 50.89100 -71.72200 -41.14300 1.000 116.03243 63 HIS A O 1
ATOM 537 N N . SER A 1 67 ? 51.98900 -70.74700 -39.44400 1.000 108.75619 64 SER A N 1
ATOM 538 C CA . SER A 1 67 ? 51.80300 -71.87500 -38.54100 1.000 102.96712 64 SER A CA 1
ATOM 539 C C . SER A 1 67 ? 50.53900 -71.74600 -37.69900 1.000 106.98145 64 SER A C 1
ATOM 540 O O . SER A 1 67 ? 50.30400 -72.59200 -36.83000 1.000 98.17788 64 SER A O 1
ATOM 543 N N . ARG A 1 68 ? 49.72700 -70.71200 -37.92700 1.000 109.05270 65 ARG A N 1
ATOM 544 C CA . ARG A 1 68 ? 48.48000 -70.55700 -37.19700 1.000 105.40697 65 ARG A CA 1
ATOM 545 C C . ARG A 1 68 ? 47.40200 -71.45600 -37.79300 1.000 99.01878 65 ARG A C 1
ATOM 546 O O . ARG A 1 68 ? 47.56100 -72.05100 -38.86400 1.000 97.44352 65 ARG A O 1
ATOM 554 N N . GLU A 1 69 ? 46.28700 -71.54700 -37.06800 1.000 95.62706 66 GLU A N 1
ATOM 555 C CA . GLU A 1 69 ? 45.26600 -72.54700 -37.37600 1.000 93.14740 66 GLU A CA 1
ATOM 556 C C . GLU A 1 69 ? 44.80200 -72.44100 -38.82900 1.000 93.16884 66 GLU A C 1
ATOM 557 O O . GLU A 1 69 ? 44.79500 -73.43800 -39.55900 1.000 98.39474 66 GLU A O 1
ATOM 563 N N . LYS A 1 70 ? 44.39600 -71.24600 -39.26300 1.000 91.09406 67 LYS A N 1
ATOM 564 C CA . LYS A 1 70 ? 43.96800 -70.99100 -40.64100 1.000 81.39921 67 LYS A CA 1
ATOM 565 C C . LYS A 1 70 ? 44.94600 -70.08600 -41.39100 1.000 88.30805 67 LYS A C 1
ATOM 566 O O . LYS A 1 70 ? 44.53000 -69.19600 -42.13700 1.000 73.77846 67 LYS A O 1
ATOM 572 N N . GLY A 1 71 ? 46.24900 -70.28700 -41.19900 1.000 87.75369 68 GLY A N 1
ATOM 573 C CA . GLY A 1 71 ? 47.22200 -69.31400 -41.66500 1.000 85.84278 68 GLY A CA 1
ATOM 574 C C . GLY A 1 71 ? 47.28900 -69.06200 -43.16300 1.000 88.54683 68 GLY A C 1
ATOM 575 O O . GLY A 1 71 ? 47.15300 -67.91400 -43.58000 1.000 87.60872 68 GLY A O 1
ATOM 576 N N . GLU A 1 72 ? 47.51300 -70.09400 -43.99100 1.000 86.55801 69 GLU A N 1
ATOM 577 C CA . GLU A 1 72 ? 47.66200 -69.84700 -45.43200 1.000 94.67520 69 GLU A CA 1
ATOM 578 C C . GLU A 1 72 ? 46.38100 -69.34300 -46.08100 1.000 91.07483 69 GLU A C 1
ATOM 579 O O . GLU A 1 72 ? 46.44600 -68.59700 -47.06700 1.000 87.74743 69 GLU A O 1
ATOM 585 N N . GLU A 1 73 ? 45.21600 -69.74400 -45.57600 1.000 88.60046 70 GLU A N 1
ATOM 586 C CA . GLU A 1 73 ? 43.99300 -69.22700 -46.16400 1.000 83.72922 70 GLU A CA 1
ATOM 587 C C . GLU A 1 73 ? 43.92900 -67.71600 -46.00800 1.000 86.64439 70 GLU A C 1
ATOM 588 O O . GLU A 1 73 ? 43.36500 -67.02600 -46.86600 1.000 85.57124 70 GLU A O 1
ATOM 594 N N . PHE A 1 74 ? 44.49600 -67.19500 -44.92200 1.000 99.12920 71 PHE A N 1
ATOM 595 C CA . PHE A 1 74 ? 44.57300 -65.75800 -44.69100 1.000 89.52405 71 PHE A CA 1
ATOM 596 C C . PHE A 1 74 ? 45.70500 -65.12200 -45.49700 1.000 82.55535 71 PHE A C 1
ATOM 597 O O . PHE A 1 74 ? 45.51100 -64.09200 -46.15500 1.000 79.35711 71 PHE A O 1
ATOM 605 N N . LEU A 1 75 ? 46.89600 -65.72700 -45.45000 1.000 77.59769 72 LEU A N 1
ATOM 606 C CA . LEU A 1 75 ? 48.04600 -65.19700 -46.17600 1.000 78.81177 72 LEU A CA 1
ATOM 607 C C . LEU A 1 75 ? 47.76200 -65.04200 -47.66200 1.000 86.84980 72 LEU A C 1
ATOM 608 O O . LEU A 1 75 ? 48.34900 -64.17200 -48.31500 1.000 85.16640 72 LEU A O 1
ATOM 613 N N . ALA A 1 76 ? 46.86300 -65.86200 -48.21500 1.000 91.18935 73 ALA A N 1
ATOM 614 C CA . ALA A 1 76 ? 46.53200 -65.74900 -49.63400 1.000 84.77312 73 ALA A CA 1
ATOM 615 C C . ALA A 1 76 ? 45.88100 -64.41400 -49.97800 1.000 74.32134 73 ALA A C 1
ATOM 616 O O . ALA A 1 76 ? 45.86700 -64.02900 -51.15200 1.000 85.63516 73 ALA A O 1
ATOM 618 N N . HIS A 1 77 ? 45.35200 -63.69700 -48.99000 1.000 67.15012 74 HIS A N 1
ATOM 619 C CA . HIS A 1 77 ? 44.73900 -62.39500 -49.23100 1.000 78.67244 74 HIS A CA 1
ATOM 620 C C . HIS A 1 77 ? 45.74900 -61.25600 -49.22800 1.000 80.38482 74 HIS A C 1
ATOM 621 O O . HIS A 1 77 ? 45.35200 -60.10200 -49.42400 1.000 72.55164 74 HIS A O 1
ATOM 628 N N . ILE A 1 78 ? 47.03000 -61.54300 -49.01500 1.000 73.42941 75 ILE A N 1
ATOM 629 C CA . ILE A 1 78 ? 48.03900 -60.51800 -48.77600 1.000 79.52858 75 ILE A CA 1
ATOM 630 C C . ILE A 1 78 ? 48.95000 -60.43400 -49.99200 1.000 84.44271 75 ILE A C 1
ATOM 631 O O . ILE A 1 78 ? 49.40200 -61.46200 -50.51200 1.000 90.87860 75 ILE A O 1
ATOM 636 N N . SER A 1 79 ? 49.22000 -59.21000 -50.44000 1.000 81.28067 76 SER A N 1
ATOM 637 C CA . SER A 1 79 ? 50.20800 -58.95500 -51.47700 1.000 86.68922 76 SER A CA 1
ATOM 638 C C . SER A 1 79 ? 50.92200 -57.64600 -51.17200 1.000 91.15149 76 SER A C 1
ATOM 639 O O . SER A 1 79 ? 50.45100 -56.82800 -50.37700 1.000 88.78300 76 SER A O 1
ATOM 642 N N . TYR A 1 80 ? 52.06500 -57.45100 -51.82600 1.000 95.77704 77 TYR A N 1
ATOM 643 C CA . TYR A 1 80 ? 52.86400 -56.24300 -51.67900 1.000 93.97964 77 TYR A CA 1
ATOM 644 C C . TYR A 1 80 ? 52.75600 -55.40200 -52.94300 1.000 99.29589 77 TYR A C 1
ATOM 645 O O . TYR A 1 80 ? 52.83500 -55.92800 -54.05800 1.000 96.20393 77 TYR A O 1
ATOM 654 N N . PHE A 1 81 ? 52.57700 -54.09300 -52.76600 1.000 82.87779 78 PHE A N 1
ATOM 655 C CA . PHE A 1 81 ? 52.72100 -53.13300 -53.85300 1.000 90.99091 78 PHE A CA 1
ATOM 656 C C . PHE A 1 81 ? 53.62600 -51.99400 -53.41000 1.000 99.14185 78 PHE A C 1
ATOM 657 O O . PHE A 1 81 ? 53.33000 -51.30600 -52.42700 1.000 95.60669 78 PHE A O 1
ATOM 665 N N . CYS A 1 82 ? 54.72300 -51.80100 -54.13900 1.000 104.28469 79 CYS A N 1
ATOM 666 C CA . CYS A 1 82 ? 55.67700 -50.74300 -53.83200 1.000 95.28198 79 CYS A CA 1
ATOM 667 C C . CYS A 1 82 ? 55.10300 -49.37500 -54.18600 1.000 89.38908 79 CYS A C 1
ATOM 668 O O . CYS A 1 82 ? 54.65600 -49.14800 -55.31500 1.000 93.18830 79 CYS A O 1
ATOM 671 N N . VAL A 1 83 ? 55.11700 -48.46300 -53.21500 1.000 81.50349 80 VAL A N 1
ATOM 672 C CA . VAL A 1 83 ? 54.71300 -47.07700 -53.42700 1.000 97.69076 80 VAL A CA 1
ATOM 673 C C . VAL A 1 83 ? 55.73000 -46.17100 -52.75000 1.000 107.43772 80 VAL A C 1
ATOM 674 O O . VAL A 1 83 ? 55.98100 -46.30200 -51.54600 1.000 110.59884 80 VAL A O 1
ATOM 678 N N . ARG A 1 84 ? 56.28500 -45.25000 -53.53700 1.000 104.32645 81 ARG A N 1
ATOM 679 C CA . ARG A 1 84 ? 57.21200 -44.28200 -53.01800 1.000 93.11633 81 ARG A CA 1
ATOM 680 C C . ARG A 1 84 ? 56.33800 -43.10500 -52.74200 1.000 92.11286 81 ARG A C 1
ATOM 681 O O . ARG A 1 84 ? 55.72200 -42.57400 -53.64500 1.000 85.90843 81 ARG A O 1
ATOM 689 N N . LEU A 1 85 ? 56.27200 -42.70100 -51.49400 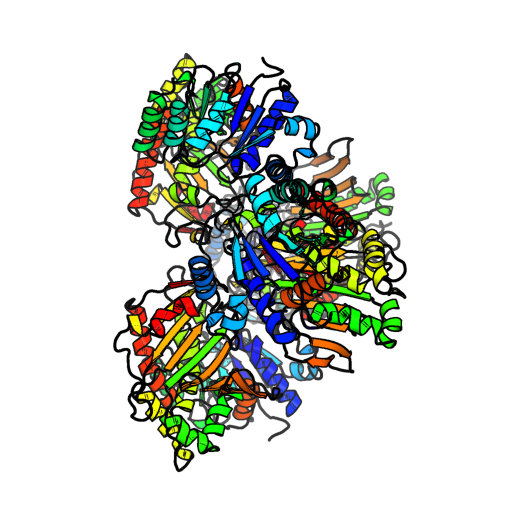1.000 86.33537 82 LEU A N 1
ATOM 690 C CA . LEU A 1 85 ? 55.36900 -41.63700 -51.06600 1.000 74.23781 82 LEU A CA 1
ATOM 691 C C . LEU A 1 85 ? 55.58400 -40.29300 -51.76200 1.000 93.34078 82 LEU A C 1
ATOM 692 O O . LEU A 1 85 ? 54.66700 -39.46300 -51.75200 1.000 97.90812 82 LEU A O 1
ATOM 697 N N . ASP A 1 86 ? 56.75400 -40.03400 -52.34500 1.000 96.29072 83 ASP A N 1
ATOM 698 C CA . ASP A 1 86 ? 56.96300 -38.78100 -53.07000 1.000 85.95348 83 ASP A CA 1
ATOM 699 C C . ASP A 1 86 ? 56.65600 -38.87600 -54.56300 1.000 85.84572 83 ASP A C 1
ATOM 700 O O . ASP A 1 86 ? 56.76100 -37.86400 -55.26200 1.000 82.90236 83 ASP A O 1
ATOM 705 N N . ASN A 1 87 ? 56.27800 -40.05000 -55.06700 1.000 97.52380 84 ASN A N 1
ATOM 706 C CA . ASN A 1 87 ? 56.12400 -40.26400 -56.50500 1.000 89.87594 84 ASN A CA 1
ATOM 707 C C . ASN A 1 87 ? 54.66100 -40.47400 -56.89100 1.000 73.70531 84 ASN A C 1
ATOM 708 O O . ASN A 1 87 ? 54.08900 -41.52000 -56.55000 1.000 94.59414 84 ASN A O 1
ATOM 713 N N . PRO A 1 88 ? 54.00500 -39.53300 -57.58700 1.000 77.32970 85 PRO A N 1
ATOM 714 C CA . PRO A 1 88 ? 52.57800 -39.73000 -57.93000 1.000 98.50641 85 PRO A CA 1
ATOM 715 C C . PRO A 1 88 ? 52.30800 -40.83100 -58.96200 1.000 89.18811 85 PRO A C 1
ATOM 716 O O . PRO A 1 88 ? 51.17300 -41.33900 -59.03400 1.000 84.62120 85 PRO A O 1
ATOM 720 N N . LYS A 1 89 ? 53.31000 -41.24100 -59.74500 1.000 89.47663 86 LYS A N 1
ATOM 721 C CA . LYS A 1 89 ? 53.05800 -42.22300 -60.79600 1.000 82.01856 86 LYS A CA 1
ATOM 722 C C . LYS A 1 89 ? 52.80600 -43.60000 -60.18700 1.000 87.35082 86 LYS A C 1
ATOM 723 O O . LYS A 1 89 ? 51.98900 -44.37900 -60.70100 1.000 91.29701 86 LYS A O 1
ATOM 729 N N . ASP A 1 90 ? 53.48400 -43.89800 -59.07500 1.000 84.10727 87 ASP A N 1
ATOM 730 C CA . ASP A 1 90 ? 53.19000 -45.09600 -58.29800 1.000 76.50296 87 ASP A CA 1
ATOM 731 C C . ASP A 1 90 ? 51.75700 -45.08700 -57.78000 1.000 75.60270 87 ASP A C 1
ATOM 732 O O . ASP A 1 90 ? 51.12000 -46.14100 -57.69800 1.000 89.12267 87 ASP A O 1
ATOM 737 N N . PHE A 1 91 ? 51.22700 -43.91100 -57.43900 1.000 68.40882 88 PHE A N 1
ATOM 738 C CA . PHE A 1 91 ? 49.83700 -43.82700 -57.00300 1.000 77.73956 88 PHE A CA 1
ATOM 739 C C . PHE A 1 91 ? 48.87000 -44.03200 -58.16100 1.000 85.17712 88 PHE A C 1
ATOM 740 O O . PHE A 1 91 ? 47.76100 -44.53500 -57.95600 1.000 86.30584 88 PHE A O 1
ATOM 748 N N . GLU A 1 92 ? 49.27800 -43.77300 -59.39400 1.000 98.98570 89 GLU A N 1
ATOM 749 C CA . GLU A 1 92 ? 48.43400 -44.08700 -60.55900 1.000 102.43885 89 GLU A CA 1
ATOM 750 C C . GLU A 1 92 ? 48.35000 -45.56500 -60.71600 1.000 92.50530 89 GLU A C 1
ATOM 751 O O . GLU A 1 92 ? 47.31000 -46.11200 -61.02600 1.000 76.50977 89 GLU A O 1
ATOM 757 N N . GLU A 1 93 ? 49.44700 -46.22000 -60.45800 1.000 72.92914 90 GLU A N 1
ATOM 758 C CA . GLU A 1 93 ? 49.49600 -47.63000 -60.65000 1.000 86.96534 90 GLU A CA 1
ATOM 759 C C . GLU A 1 93 ? 48.66400 -48.36900 -59.61900 1.000 89.88306 90 GLU A C 1
ATOM 760 O O . GLU A 1 93 ? 48.13000 -49.42300 -59.90700 1.000 83.14613 90 GLU A O 1
ATOM 766 N N . LEU A 1 94 ? 48.52500 -47.81200 -58.43600 1.000 80.68599 91 LEU A N 1
ATOM 767 C CA . LEU A 1 94 ? 47.70200 -48.40500 -57.40700 1.000 77.50513 91 LEU A CA 1
ATOM 768 C C . LEU A 1 94 ? 46.24400 -48.16900 -57.70200 1.000 80.78121 91 LEU A C 1
ATOM 769 O O . LEU A 1 94 ? 45.39600 -48.87000 -57.20500 1.000 87.86827 91 LEU A O 1
ATOM 774 N N . SER A 1 95 ? 45.93800 -47.17300 -58.49500 1.000 72.42479 92 SER A N 1
ATOM 775 C CA . SER A 1 95 ? 44.56200 -46.87100 -58.81400 1.000 82.65989 92 SER A CA 1
ATOM 776 C C . SER A 1 95 ? 43.99100 -47.96100 -59.64600 1.000 94.35567 92 SER A C 1
ATOM 777 O O . SER A 1 95 ? 42.79600 -48.20400 -59.60700 1.000 93.62583 92 SER A O 1
ATOM 780 N N . LYS A 1 96 ? 44.84200 -48.62500 -60.40300 1.000 98.72139 93 LYS A N 1
ATOM 781 C CA . LYS A 1 96 ? 44.41400 -49.72300 -61.23500 1.000 97.47398 93 LYS A CA 1
ATOM 782 C C . LYS A 1 96 ? 44.14800 -50.91900 -60.38800 1.000 89.12110 93 LYS A C 1
ATOM 783 O O . LYS A 1 96 ? 43.34800 -51.75400 -60.76100 1.000 98.55660 93 LYS A O 1
ATOM 789 N N . ILE A 1 97 ? 44.80300 -51.00600 -59.25200 1.000 89.49455 94 ILE A N 1
ATOM 790 C CA . ILE A 1 97 ? 44.59300 -52.09500 -58.32200 1.000 89.06131 94 ILE A CA 1
ATOM 791 C C . ILE A 1 97 ? 43.34800 -51.89500 -57.43200 1.000 89.98788 94 ILE A C 1
ATOM 792 O O . ILE A 1 97 ? 42.74700 -52.89200 -57.07200 1.000 94.62637 94 ILE A O 1
ATOM 797 N N . ALA A 1 98 ? 42.89200 -50.67000 -57.12400 1.000 90.62183 95 ALA A N 1
ATOM 798 C CA . ALA A 1 98 ? 41.78000 -50.54300 -56.19700 1.000 104.20438 95 ALA A CA 1
ATOM 799 C C . ALA A 1 98 ? 40.48300 -50.86100 -56.92400 1.000 95.77822 95 ALA A C 1
ATOM 800 O O . ALA A 1 98 ? 40.17500 -50.23800 -57.94300 1.000 104.84479 95 ALA A O 1
ATOM 802 N N . THR A 1 99 ? 39.62300 -51.63400 -56.29200 1.000 101.34044 96 THR A N 1
ATOM 803 C CA . THR A 1 99 ? 38.31800 -51.85100 -56.89300 1.000 116.57973 96 THR A CA 1
ATOM 804 C C . THR A 1 99 ? 37.60200 -50.56300 -56.68200 1.000 103.01404 96 THR A C 1
ATOM 805 O O . THR A 1 99 ? 37.76200 -49.92300 -55.65300 1.000 103.36824 96 THR A O 1
ATOM 809 N N . LYS A 1 100 ? 36.78800 -50.17800 -57.63400 1.000 97.19524 97 LYS A N 1
ATOM 810 C CA . LYS A 1 100 ? 36.18700 -48.87700 -57.56900 1.000 90.66485 97 LYS A CA 1
ATOM 811 C C . LYS A 1 100 ? 34.91800 -48.65600 -56.84600 1.000 97.54854 97 LYS A C 1
ATOM 812 O O . LYS A 1 100 ? 34.54700 -47.51100 -56.64500 1.000 105.27574 97 LYS A O 1
ATOM 818 N N . ASN A 1 101 ? 34.18900 -49.69900 -56.49200 1.000 104.95592 98 ASN A N 1
ATOM 819 C CA . ASN A 1 101 ? 33.01400 -49.37600 -55.70500 1.000 94.28331 98 ASN A CA 1
ATOM 820 C C . ASN A 1 101 ? 33.05800 -49.90600 -54.27300 1.000 102.48070 98 ASN A C 1
ATOM 821 O O . ASN A 1 101 ? 32.24700 -49.45800 -53.45400 1.000 106.05930 98 ASN A O 1
ATOM 826 N N . LYS A 1 102 ? 33.99800 -50.83200 -53.91900 1.000 96.43049 99 LYS A N 1
ATOM 827 C CA . LYS A 1 102 ? 33.91200 -51.33400 -52.55600 1.000 89.28215 99 LYS A CA 1
ATOM 828 C C . LYS A 1 102 ? 34.75100 -50.48600 -51.61300 1.000 98.77663 99 LYS A C 1
ATOM 829 O O . LYS A 1 102 ? 35.61000 -49.71300 -52.04900 1.000 101.91519 99 LYS A O 1
ATOM 835 N N . PRO A 1 103 ? 34.52000 -50.60700 -50.30700 1.000 92.22708 100 PRO A N 1
ATOM 836 C CA . PRO A 1 103 ? 35.34900 -49.88000 -49.34000 1.000 69.74934 100 PRO A CA 1
ATOM 837 C C . PRO A 1 103 ? 36.83600 -50.12500 -49.55000 1.000 70.16082 100 PRO A C 1
ATOM 838 O O . PRO A 1 103 ? 37.30000 -51.26700 -49.61600 1.000 63.27336 100 PRO A O 1
ATOM 842 N N . LEU A 1 104 ? 37.58100 -49.02700 -49.64900 1.000 68.71084 101 LEU A N 1
ATOM 843 C CA . LEU A 1 104 ? 39.02900 -49.03000 -49.82900 1.000 63.25250 101 LEU A CA 1
ATOM 844 C C . LEU A 1 104 ? 39.62000 -48.25800 -48.65800 1.000 68.47128 101 LEU A C 1
ATOM 845 O O . LEU A 1 104 ? 39.39300 -47.05000 -48.53100 1.000 69.61697 101 LEU A O 1
ATOM 850 N N . ILE A 1 105 ? 40.36100 -48.94000 -47.79400 1.000 57.70483 102 ILE A N 1
ATOM 851 C CA . ILE A 1 105 ? 40.85700 -48.33800 -46.56400 1.000 59.40712 102 ILE A CA 1
ATOM 852 C C . ILE A 1 105 ? 42.37400 -48.23900 -46.63400 1.000 60.13384 102 ILE A C 1
ATOM 853 O O . ILE A 1 105 ? 43.06000 -49.22400 -46.93000 1.000 54.34877 102 ILE A O 1
ATOM 858 N N . PHE A 1 106 ? 42.89000 -47.04600 -46.35700 1.000 67.53474 103 PHE A N 1
ATOM 859 C CA . PHE A 1 106 ? 44.31900 -46.77700 -46.31000 1.000 70.08796 103 PHE A CA 1
ATOM 860 C C . PHE A 1 106 ? 44.73600 -46.63500 -44.85400 1.000 54.88173 103 PHE A C 1
ATOM 861 O O . PHE A 1 106 ? 44.18700 -45.79200 -44.13400 1.000 57.65900 103 PHE A O 1
ATOM 869 N N . TYR A 1 107 ? 45.71200 -47.42800 -44.42800 1.000 59.21771 104 TYR A N 1
ATOM 870 C CA . TYR A 1 107 ? 46.20900 -47.36100 -43.06200 1.000 72.12565 104 TYR A CA 1
ATOM 871 C C . TYR A 1 107 ? 47.53100 -46.60200 -43.08300 1.000 66.78828 104 TYR A C 1
ATOM 872 O O . TYR A 1 107 ? 48.49900 -47.06100 -43.70000 1.000 50.51028 104 TYR A O 1
ATOM 881 N N . PHE A 1 108 ? 47.57200 -45.44700 -42.41200 1.000 60.05930 105 PHE A N 1
ATOM 882 C CA . PHE A 1 108 ? 48.75900 -44.59200 -42.40100 1.000 59.94837 105 PHE A CA 1
ATOM 883 C C . PHE A 1 108 ? 49.61700 -44.89300 -41.17600 1.000 73.34872 105 PHE A C 1
ATOM 884 O O . PHE A 1 108 ? 49.66000 -44.14100 -40.20100 1.000 74.81525 105 PHE A O 1
ATOM 892 N N . SER A 1 109 ? 50.31500 -46.02800 -41.23800 1.000 66.93325 106 SER A N 1
ATOM 893 C CA . SER A 1 109 ? 51.29700 -46.39400 -40.21700 1.000 65.54137 106 SER A CA 1
ATOM 894 C C . SER A 1 109 ? 52.68200 -45.86200 -40.59800 1.000 81.86546 106 SER A C 1
ATOM 895 O O . SER A 1 109 ? 53.66300 -46.59500 -40.71500 1.000 93.39290 106 SER A O 1
ATOM 898 N N . ILE A 1 110 ? 52.73800 -44.54400 -40.79200 1.000 67.44129 107 ILE A N 1
ATOM 899 C CA . ILE A 1 110 ? 53.91200 -43.85000 -41.30700 1.000 83.52082 107 ILE A CA 1
ATOM 900 C C . ILE A 1 110 ? 54.06400 -42.55400 -40.52200 1.000 98.39333 107 ILE A C 1
ATOM 901 O O . ILE A 1 110 ? 53.15500 -42.12500 -39.81000 1.000 95.04074 107 ILE A O 1
ATOM 906 N N . SER A 1 111 ? 55.22600 -41.92400 -40.65800 1.000 96.99639 108 SER A N 1
ATOM 907 C CA . SER A 1 111 ? 55.47600 -40.73300 -39.86600 1.000 98.01366 108 SER A CA 1
ATOM 908 C C . SER A 1 111 ? 54.55300 -39.60800 -40.33400 1.000 94.01196 108 SER A C 1
ATOM 909 O O . SER A 1 111 ? 54.31600 -39.46100 -41.53800 1.000 87.01488 108 SER A O 1
ATOM 912 N N . PRO A 1 112 ? 54.02800 -38.78900 -39.41700 1.000 96.36196 109 PRO A N 1
ATOM 913 C CA . PRO A 1 112 ? 53.01900 -37.79400 -39.81800 1.000 100.15520 109 PRO A CA 1
ATOM 914 C C . PRO A 1 112 ? 53.49300 -36.80900 -40.85600 1.000 85.35399 109 PRO A C 1
ATOM 915 O O . PRO A 1 112 ? 52.66200 -36.27700 -41.60700 1.000 85.26385 109 PRO A O 1
ATOM 919 N N . SER A 1 113 ? 54.79300 -36.55200 -40.95100 1.000 95.73157 110 SER A N 1
ATOM 920 C CA . SER A 1 113 ? 55.25600 -35.56900 -41.92700 1.000 115.08456 110 SER A CA 1
ATOM 921 C C . SER A 1 113 ? 54.93000 -35.97100 -43.36100 1.000 110.46830 110 SER A C 1
ATOM 922 O O . SER A 1 113 ? 54.94100 -35.10400 -44.23700 1.000 89.18993 110 SER A O 1
ATOM 925 N N . PHE A 1 114 ? 54.61700 -37.24700 -43.61900 1.000 100.73033 111 PHE A N 1
ATOM 926 C CA . PHE A 1 114 ? 54.23700 -37.68000 -44.95400 1.000 89.47377 111 PHE A CA 1
ATOM 927 C C . PHE A 1 114 ? 52.74100 -37.63500 -45.21600 1.000 88.79471 111 PHE A C 1
ATOM 928 O O . PHE A 1 114 ? 52.33900 -37.64700 -46.38900 1.000 92.96277 111 PHE A O 1
ATOM 936 N N . PHE A 1 115 ? 51.91600 -37.44600 -44.18600 1.000 98.76783 112 PHE A N 1
ATOM 937 C CA . PHE A 1 115 ? 50.48000 -37.61700 -44.37200 1.000 80.12462 112 PHE A CA 1
ATOM 938 C C . PHE A 1 115 ? 50.00100 -36.76600 -45.53100 1.000 77.23425 112 PHE A C 1
ATOM 939 O O . PHE A 1 115 ? 49.53400 -37.28600 -46.55200 1.000 88.95703 112 PHE A O 1
ATOM 947 N N . THR A 1 116 ? 50.16400 -35.45200 -45.41100 1.000 72.57525 113 THR A N 1
ATOM 948 C CA . THR A 1 116 ? 49.68500 -34.56800 -46.45900 1.000 79.14512 113 THR A CA 1
ATOM 949 C C . THR A 1 116 ? 50.16300 -35.04500 -47.82000 1.000 87.67480 113 THR A C 1
ATOM 950 O O . THR A 1 116 ? 49.35600 -35.29000 -48.72800 1.000 78.76616 113 THR A O 1
ATOM 954 N N . THR A 1 117 ? 51.47800 -35.23500 -47.96300 1.000 82.70511 114 THR A N 1
ATOM 955 C CA . THR A 1 117 ? 52.01600 -35.67600 -49.24200 1.000 65.53574 114 THR A CA 1
ATOM 956 C C . THR A 1 117 ? 51.21500 -36.85700 -49.76500 1.000 78.02758 114 THR A C 1
ATOM 957 O O . THR A 1 117 ? 50.58600 -36.78200 -50.82800 1.000 80.66425 114 THR A O 1
ATOM 961 N N . THR A 1 118 ? 51.13100 -37.91700 -48.96300 1.000 84.50662 115 THR A N 1
ATOM 962 C CA . THR A 1 118 ? 50.44200 -39.11500 -49.41700 1.000 76.36990 115 THR A CA 1
ATOM 963 C C . THR A 1 118 ? 48.99400 -38.80200 -49.74700 1.000 76.04629 115 THR A C 1
ATOM 964 O O . THR A 1 118 ? 48.49600 -39.16600 -50.82100 1.000 94.00487 115 THR A O 1
ATOM 968 N N . ALA A 1 119 ? 48.31200 -38.08300 -48.85400 1.000 63.75675 116 ALA A N 1
ATOM 969 C CA . ALA A 1 119 ? 46.91700 -37.76800 -49.11000 1.000 59.14728 116 ALA A CA 1
ATOM 970 C C . ALA A 1 119 ? 46.77100 -37.10700 -50.46700 1.000 66.96994 116 ALA A C 1
ATOM 971 O O . ALA A 1 119 ? 45.90300 -37.48700 -51.26200 1.000 83.43283 116 ALA A O 1
ATOM 973 N N . GLN A 1 120 ? 47.67700 -36.21600 -50.79200 1.000 75.68621 117 GLN A N 1
ATOM 974 C CA . GLN A 1 120 ? 47.63900 -35.54500 -52.07700 1.000 79.67578 117 GLN A CA 1
ATOM 975 C C . GLN A 1 120 ? 47.72400 -36.53400 -53.17800 1.000 74.35914 117 GLN A C 1
ATOM 976 O O . GLN A 1 120 ? 46.88700 -36.56500 -54.01500 1.000 60.90801 117 GLN A O 1
ATOM 982 N N . ASN A 1 121 ? 48.74300 -37.35600 -53.14700 1.000 67.63866 118 ASN A N 1
ATOM 983 C CA . ASN A 1 121 ? 48.93600 -38.33800 -54.20200 1.000 72.93274 118 ASN A CA 1
ATOM 984 C C . ASN A 1 121 ? 47.77400 -39.32200 -54.27600 1.000 83.44016 118 ASN A C 1
ATOM 985 O O . ASN A 1 121 ? 47.60200 -39.98000 -55.30700 1.000 83.74161 118 ASN A O 1
ATOM 990 N N . LEU A 1 122 ? 46.97600 -39.44600 -53.21200 1.000 79.05093 119 LEU A N 1
ATOM 991 C CA . LEU A 1 122 ? 45.75400 -40.23500 -53.31900 1.000 68.27085 119 LEU A CA 1
ATOM 992 C C . LEU A 1 122 ? 44.68400 -39.46000 -54.07400 1.000 62.34256 119 LEU A C 1
ATOM 993 O O . LEU A 1 122 ? 44.05900 -39.99300 -55.00000 1.000 84.35135 119 LEU A O 1
ATOM 998 N N . ALA A 1 123 ? 44.45100 -38.20300 -53.69600 1.000 60.38598 120 ALA A N 1
ATOM 999 C CA . ALA A 1 123 ? 43.46400 -37.41200 -54.42100 1.000 75.26108 120 ALA A CA 1
ATOM 1000 C C . ALA A 1 123 ? 43.95700 -37.06600 -55.81700 1.000 86.73339 120 ALA A C 1
ATOM 1001 O O . ALA A 1 123 ? 43.14900 -36.82500 -56.72100 1.000 77.04015 120 ALA A O 1
ATOM 1003 N N . GLN A 1 124 ? 45.27700 -37.04600 -56.00400 1.000 88.94565 121 GLN A N 1
ATOM 1004 C CA . GLN A 1 124 ? 45.86400 -36.77500 -57.30100 1.000 85.53698 121 GLN A CA 1
ATOM 1005 C C . GLN A 1 124 ? 45.63000 -37.91500 -58.28200 1.000 92.39253 121 GLN A C 1
ATOM 1006 O O . GLN A 1 124 ? 45.76000 -37.71100 -59.49700 1.000 107.57626 121 GLN A O 1
ATOM 1012 N N . ASN A 1 125 ? 45.28300 -39.10800 -57.79200 1.000 84.77529 122 ASN A N 1
ATOM 1013 C CA . ASN A 1 125 ? 45.07000 -40.27700 -58.64200 1.000 67.40735 122 ASN A CA 1
ATOM 1014 C C . ASN A 1 125 ? 43.69100 -40.90000 -58.42500 1.000 68.91953 122 ASN A C 1
ATOM 1015 O O . ASN A 1 125 ? 43.50600 -42.10300 -58.62300 1.000 62.04820 122 ASN A O 1
ATOM 1020 N N . ALA A 1 126 ? 42.71000 -40.09000 -58.02300 1.000 67.03079 123 ALA A N 1
ATOM 1021 C CA . ALA A 1 126 ? 41.32400 -40.54800 -57.86500 1.000 81.54140 123 ALA A CA 1
ATOM 1022 C C . ALA A 1 126 ? 41.21800 -41.73600 -56.90600 1.000 87.78821 123 ALA A C 1
ATOM 1023 O O . ALA A 1 126 ? 40.45300 -42.67500 -57.13600 1.000 89.01172 123 ALA A O 1
ATOM 1025 N N . LEU A 1 127 ? 41.99900 -41.69700 -55.82500 1.000 74.05092 124 LEU A N 1
ATOM 1026 C CA . LEU A 1 127 ? 41.92800 -42.68500 -54.75400 1.000 58.61672 124 LEU A CA 1
ATOM 1027 C C . LEU A 1 127 ? 41.28400 -42.12600 -53.48500 1.000 59.21174 124 LEU A C 1
ATOM 1028 O O . LEU A 1 127 ? 41.53900 -42.64000 -52.39200 1.000 70.21187 124 LEU A O 1
ATOM 1033 N N . ASN A 1 128 ? 40.45500 -41.08000 -53.60200 1.000 63.83109 125 ASN A N 1
ATOM 1034 C CA . ASN A 1 128 ? 39.82000 -40.46100 -52.43900 1.000 55.75999 125 ASN A CA 1
ATOM 1035 C C . ASN A 1 128 ? 38.30100 -40.38700 -52.59000 1.000 70.87728 125 ASN A C 1
ATOM 1036 O O . ASN A 1 128 ? 37.66700 -39.47000 -52.06000 1.000 56.78162 125 ASN A O 1
ATOM 1041 N N . HIS A 1 129 ? 37.70400 -41.33000 -53.31600 1.000 81.09665 126 HIS A N 1
ATOM 1042 C CA . HIS A 1 129 ? 36.25700 -41.35800 -53.48700 1.000 77.42697 126 HIS A CA 1
ATOM 1043 C C . HIS A 1 129 ? 35.56300 -41.66600 -52.15700 1.000 77.36606 126 HIS A C 1
ATOM 1044 O O . HIS A 1 129 ? 36.20000 -41.92400 -51.13300 1.000 85.62487 126 HIS A O 1
ATOM 1051 N N . ALA A 1 130 ? 34.22500 -41.62700 -52.17800 1.000 76.19529 127 ALA A N 1
ATOM 1052 C CA . ALA A 1 130 ? 33.45400 -41.81000 -50.95000 1.000 78.95894 127 ALA A CA 1
ATOM 1053 C C . ALA A 1 130 ? 33.67900 -43.19300 -50.35300 1.000 77.09924 127 ALA A C 1
ATOM 1054 O O . ALA A 1 130 ? 33.58300 -43.36500 -49.13200 1.000 71.48110 127 ALA A O 1
ATOM 1056 N N . ASN A 1 131 ? 33.97700 -44.18900 -51.18900 1.000 66.97462 128 ASN A N 1
ATOM 1057 C CA . ASN A 1 131 ? 34.22200 -45.54500 -50.71400 1.000 74.64218 128 ASN A CA 1
ATOM 1058 C C . ASN A 1 131 ? 35.59100 -45.68700 -50.06700 1.000 66.94669 128 ASN A C 1
ATOM 1059 O O . ASN A 1 131 ? 36.01400 -46.81100 -49.77500 1.000 74.28529 128 ASN A O 1
ATOM 1064 N N . THR A 1 132 ? 36.29300 -44.57800 -49.85700 1.000 73.59402 129 THR A N 1
ATOM 1065 C CA . THR A 1 132 ? 37.64100 -44.57600 -49.31700 1.000 74.92963 129 THR A CA 1
ATOM 1066 C C . THR A 1 132 ? 37.62700 -44.11100 -47.86600 1.000 57.55033 129 THR A C 1
ATOM 1067 O O . THR A 1 132 ? 36.84800 -43.22800 -47.49200 1.000 51.34765 129 THR A O 1
ATOM 1071 N N . ARG A 1 133 ? 38.49200 -44.71500 -47.05600 1.000 62.64735 130 ARG A N 1
ATOM 1072 C CA . ARG A 1 133 ? 38.63900 -44.36200 -45.64900 1.000 67.31256 130 ARG A CA 1
ATOM 1073 C C . ARG A 1 133 ? 40.11200 -44.27000 -45.29000 1.000 63.52908 130 ARG A C 1
ATOM 1074 O O . ARG A 1 133 ? 40.93700 -45.01500 -45.82300 1.000 61.07956 130 ARG A O 1
ATOM 1082 N N . LEU A 1 134 ? 40.43300 -43.32400 -44.41600 1.000 61.00990 131 LEU A N 1
ATOM 1083 C CA . LEU A 1 134 ? 41.78900 -43.10300 -43.93800 1.000 65.99754 131 LEU A CA 1
ATOM 1084 C C . LEU A 1 134 ? 41.85700 -43.43700 -42.45600 1.000 58.24753 131 LEU A C 1
ATOM 1085 O O . LEU A 1 134 ? 40.99000 -43.00900 -41.69300 1.000 55.38005 131 LEU A O 1
ATOM 1090 N N . ILE A 1 135 ? 42.85700 -44.22200 -42.05400 1.000 39.42191 132 ILE A N 1
ATOM 1091 C CA . ILE A 1 135 ? 43.08400 -44.54500 -40.64600 1.000 60.09122 132 ILE A CA 1
ATOM 1092 C C . ILE A 1 135 ? 44.39800 -43.91300 -40.19200 1.000 69.11140 132 ILE A C 1
ATOM 1093 O O . ILE A 1 135 ? 45.48200 -44.30000 -40.65600 1.000 60.28694 132 ILE A O 1
ATOM 1098 N N . LEU A 1 136 ? 44.28500 -42.91400 -39.33200 1.000 65.36596 133 LEU A N 1
ATOM 1099 C CA . LEU A 1 136 ? 45.45400 -42.17600 -38.86400 1.000 77.33224 133 LEU A CA 1
ATOM 1100 C C . LEU A 1 136 ? 45.82600 -42.52700 -37.46200 1.000 71.66808 133 LEU A C 1
ATOM 1101 O O . LEU A 1 136 ? 44.99500 -42.52600 -36.57600 1.000 67.48608 133 LEU A O 1
ATOM 1106 N N . GLU A 1 137 ? 47.11400 -42.77700 -37.25100 1.000 84.29924 134 GLU A N 1
ATOM 1107 C CA . GLU A 1 137 ? 47.60300 -43.15400 -35.93000 1.000 72.40318 134 GLU A CA 1
ATOM 1108 C C . GLU A 1 137 ? 47.47300 -42.07300 -34.87400 1.000 91.38289 134 GLU A C 1
ATOM 1109 O O . GLU A 1 137 ? 47.35400 -40.89400 -35.19500 1.000 86.58535 134 GLU A O 1
ATOM 1115 N N . LYS A 1 138 ? 47.52700 -42.47500 -33.60900 1.000 109.88553 135 LYS A N 1
ATOM 1116 C CA . LYS A 1 138 ? 47.42400 -41.52100 -32.50000 1.000 111.97440 135 LYS A CA 1
ATOM 1117 C C . LYS A 1 138 ? 48.25200 -40.21500 -32.60000 1.000 106.43737 135 LYS A C 1
ATOM 1118 O O . LYS A 1 138 ? 47.67800 -39.13200 -32.47600 1.000 124.35341 135 LYS A O 1
ATOM 1124 N N . PRO A 1 139 ? 49.58700 -40.29500 -32.82800 1.000 98.34370 136 PRO A N 1
ATOM 1125 C CA . PRO A 1 139 ? 50.30900 -39.01200 -32.86700 1.000 91.98163 136 PRO A CA 1
ATOM 1126 C C . PRO A 1 139 ? 49.88800 -38.10400 -34.01200 1.000 86.78713 136 PRO A C 1
ATOM 1127 O O . PRO A 1 139 ? 50.18800 -38.41000 -35.16600 1.000 90.17300 136 PRO A O 1
ATOM 1131 N N . LEU A 1 140 ? 49.21000 -37.00300 -33.69900 1.000 66.32746 137 LEU A N 1
ATOM 1132 C CA . LEU A 1 140 ? 48.76900 -36.05900 -34.72100 1.000 65.84239 137 LEU A CA 1
ATOM 1133 C C . LEU A 1 140 ? 48.93900 -34.65200 -34.18000 1.000 66.40566 137 LEU A C 1
ATOM 1134 O O . LEU A 1 140 ? 47.95700 -33.91600 -34.06500 1.000 68.05290 137 LEU A O 1
ATOM 1139 N N . GLY A 1 141 ? 50.16800 -34.26500 -33.84500 1.000 63.44792 138 GLY A N 1
ATOM 1140 C CA . GLY A 1 141 ? 50.38000 -32.97700 -33.26700 1.000 52.07339 138 GLY A CA 1
ATOM 1141 C C . GLY A 1 141 ? 50.94100 -32.99600 -31.89400 1.000 57.55747 138 GLY A C 1
ATOM 1142 O O . GLY A 1 141 ? 50.83400 -33.99600 -31.22100 1.000 55.47342 138 GLY A O 1
ATOM 1143 N N . HIS A 1 142 ? 51.63000 -31.93900 -31.50200 1.000 56.26172 139 HIS A N 1
ATOM 1144 C CA . HIS A 1 142 ? 52.04800 -31.82500 -30.10900 1.000 53.48643 139 HIS A CA 1
ATOM 1145 C C . HIS A 1 142 ? 51.42200 -30.62800 -29.40600 1.000 47.05965 139 HIS A C 1
ATOM 1146 O O . HIS A 1 142 ? 51.84000 -30.28900 -28.29100 1.000 51.69706 139 HIS A O 1
ATOM 1153 N N . ASP A 1 143 ? 50.44900 -29.97600 -30.02700 1.000 36.56344 140 ASP A N 1
ATOM 1154 C CA . ASP A 1 143 ? 49.71300 -28.87400 -29.41800 1.000 46.30237 140 ASP A CA 1
ATOM 1155 C C . ASP A 1 143 ? 48.52500 -28.57000 -30.32300 1.000 44.46487 140 ASP A C 1
ATOM 1156 O O . ASP A 1 143 ? 48.31800 -29.22500 -31.34900 1.000 52.91648 140 ASP A O 1
ATOM 1161 N N . LEU A 1 144 ? 47.74000 -27.56600 -29.93000 1.000 37.74335 141 LEU A N 1
ATOM 1162 C CA . LEU A 1 144 ? 46.52900 -27.23500 -30.67300 1.000 41.36107 141 LEU A CA 1
ATOM 1163 C C . LEU A 1 144 ? 46.85400 -26.73500 -32.07700 1.000 52.57131 141 LEU A C 1
ATOM 1164 O O . LEU A 1 144 ? 46.18100 -27.10300 -33.05100 1.000 55.70958 141 LEU A O 1
ATOM 1169 N N . LYS A 1 145 ? 47.89200 -25.90700 -32.19400 1.000 53.44827 142 LYS A N 1
ATOM 1170 C CA . LYS A 1 145 ? 48.24800 -25.31000 -33.47700 1.000 41.91024 142 LYS A CA 1
ATOM 1171 C C . LYS A 1 145 ? 48.60400 -26.38000 -34.50400 1.000 49.80470 142 LYS A C 1
ATOM 1172 O O . LYS A 1 145 ? 48.05700 -26.40000 -35.61300 1.000 53.02706 142 LYS A O 1
ATOM 1178 N N . THR A 1 146 ? 49.50700 -27.29600 -34.14500 1.000 51.56979 143 THR A N 1
ATOM 1179 C CA . THR A 1 146 ? 49.93100 -28.33100 -35.08300 1.000 55.11399 143 THR A CA 1
ATOM 1180 C C . THR A 1 146 ? 48.81100 -29.32800 -35.36100 1.000 61.98211 143 THR A C 1
ATOM 1181 O O . THR A 1 146 ? 48.71200 -29.86100 -36.47500 1.000 56.59431 143 THR A O 1
ATOM 1185 N N . CYS A 1 147 ? 47.95000 -29.57400 -34.37100 1.000 52.58681 144 CYS A N 1
ATOM 1186 C CA . CYS A 1 147 ? 46.77800 -30.41300 -34.58900 1.000 41.94342 144 CYS A CA 1
ATOM 1187 C C . CYS A 1 147 ? 45.90800 -29.83200 -35.69700 1.000 46.39993 144 CYS A C 1
ATOM 1188 O O . CYS A 1 147 ? 45.57800 -30.51500 -36.67900 1.000 60.69498 144 CYS A O 1
ATOM 1191 N N . LYS A 1 148 ? 45.53900 -28.55600 -35.55600 1.000 49.50052 145 LYS A N 1
ATOM 1192 C CA . LYS A 1 148 ? 44.77500 -27.88000 -36.59900 1.000 46.32767 145 LYS A CA 1
ATOM 1193 C C . LYS A 1 148 ? 45.51000 -27.88000 -37.93300 1.000 47.52448 145 LYS A C 1
ATOM 1194 O O . LYS A 1 148 ? 44.88300 -28.01800 -38.98900 1.000 63.79973 145 LYS A O 1
ATOM 1200 N N . GLU A 1 149 ? 46.83200 -27.70000 -37.91600 1.000 48.30407 146 GLU A N 1
ATOM 1201 C CA . GLU A 1 149 ? 47.57100 -27.62700 -39.17400 1.000 61.14221 146 GLU A CA 1
ATOM 1202 C C . GLU A 1 149 ? 47.46200 -28.93900 -39.93500 1.000 55.51631 146 GLU A C 1
ATOM 1203 O O . GLU A 1 149 ? 47.13700 -28.96000 -41.13100 1.000 59.72870 146 GLU A O 1
ATOM 1209 N N . ILE A 1 150 ? 47.72100 -30.04900 -39.24200 1.000 60.35499 147 ILE A N 1
ATOM 1210 C CA . ILE A 1 150 ? 47.61100 -31.36800 -39.85600 1.000 63.29796 147 ILE A CA 1
ATOM 1211 C C . ILE A 1 150 ? 46.19300 -31.59800 -40.36700 1.000 58.89343 147 ILE A C 1
ATOM 1212 O O . ILE A 1 150 ? 45.99200 -32.06800 -41.50000 1.000 52.72009 147 ILE A O 1
ATOM 1217 N N . PHE A 1 151 ? 45.18400 -31.25500 -39.55500 1.000 41.47213 148 PHE A N 1
ATOM 1218 C CA . PHE A 1 151 ? 43.80400 -31.45700 -39.98900 1.000 57.95526 148 PHE A CA 1
ATOM 1219 C C . PHE A 1 151 ? 43.50800 -30.68700 -41.26800 1.000 62.14351 148 PHE A C 1
ATOM 1220 O O . PHE A 1 151 ? 43.00600 -31.25500 -42.24100 1.000 67.48370 148 PHE A O 1
ATOM 1228 N N . GLN A 1 152 ? 43.79100 -29.38100 -41.27800 1.000 66.54153 149 GLN A N 1
ATOM 1229 C CA . GLN A 1 152 ? 43.50000 -28.56700 -42.45500 1.000 66.23106 149 GLN A CA 1
ATOM 1230 C C . GLN A 1 152 ? 44.21400 -29.09300 -43.67900 1.000 58.91403 149 GLN A C 1
ATOM 1231 O O . GLN A 1 152 ? 43.63500 -29.15500 -44.76900 1.000 66.13755 149 GLN A O 1
ATOM 1237 N N . SER A 1 153 ? 45.43000 -29.53400 -43.52600 1.000 50.22410 150 SER A N 1
ATOM 1238 C CA . SER A 1 153 ? 46.20100 -29.99900 -44.64400 1.000 61.82817 150 SER A CA 1
ATOM 1239 C C . SER A 1 153 ? 45.64200 -31.24200 -45.23500 1.000 65.95430 150 SER A C 1
ATOM 1240 O O . SER A 1 153 ? 45.60700 -31.40800 -46.43400 1.000 81.12227 150 SER A O 1
ATOM 1243 N N . ILE A 1 154 ? 45.21800 -32.13000 -44.38700 1.000 65.23903 151 ILE A N 1
ATOM 1244 C CA . ILE A 1 154 ? 44.67100 -33.39800 -44.87100 1.000 57.36445 151 ILE A CA 1
ATOM 1245 C C . ILE A 1 154 ? 43.23100 -33.25600 -45.37900 1.000 54.40450 151 ILE A C 1
ATOM 1246 O O . ILE A 1 154 ? 42.82300 -33.97400 -46.30100 1.000 61.06004 151 ILE A O 1
ATOM 1251 N N . SER A 1 155 ? 42.44400 -32.35700 -44.78900 1.000 57.65358 152 SER A N 1
ATOM 1252 C CA . SER A 1 155 ? 41.04400 -32.17900 -45.15400 1.000 61.62464 152 SER A CA 1
ATOM 1253 C C . SER A 1 155 ? 40.84800 -31.65600 -46.57000 1.000 69.86159 152 SER A C 1
ATOM 1254 O O . SER A 1 155 ? 39.70200 -31.60900 -47.03100 1.000 75.16099 152 SER A O 1
ATOM 1257 N N . ALA A 1 156 ? 41.90900 -31.25400 -47.27000 1.000 73.06682 153 ALA A N 1
ATOM 1258 C CA . ALA A 1 156 ? 41.73900 -30.86800 -48.66400 1.000 85.19546 153 ALA A CA 1
ATOM 1259 C C . ALA A 1 156 ? 41.71300 -32.06600 -49.60100 1.000 86.04370 153 ALA A C 1
ATOM 1260 O O . ALA A 1 156 ? 41.67400 -31.87400 -50.82300 1.000 81.72021 153 ALA A O 1
ATOM 1262 N N . PHE A 1 157 ? 41.71100 -33.28900 -49.06800 1.000 84.65053 154 PHE A N 1
ATOM 1263 C CA . PHE A 1 157 ? 41.60300 -34.48600 -49.89700 1.000 82.72525 154 PHE A CA 1
ATOM 1264 C C . PHE A 1 157 ? 40.65700 -35.53000 -49.33100 1.000 84.94419 154 PHE A C 1
ATOM 1265 O O . PHE A 1 157 ? 40.15500 -36.35600 -50.10100 1.000 89.11731 154 PHE A O 1
ATOM 1273 N N . PHE A 1 158 ? 40.39200 -35.52500 -48.02500 1.000 78.97264 155 PHE A N 1
ATOM 1274 C CA . PHE A 1 158 ? 39.44100 -36.42700 -47.39600 1.000 60.90240 155 PHE A CA 1
ATOM 1275 C C . PHE A 1 158 ? 38.53800 -35.64700 -46.45400 1.000 66.42922 155 PHE A C 1
ATOM 1276 O O . PHE A 1 158 ? 38.99500 -34.73900 -45.75500 1.000 62.83838 155 PHE A O 1
ATOM 1284 N N . LYS A 1 159 ? 37.26000 -36.00900 -46.43300 1.000 63.95547 156 LYS A N 1
ATOM 1285 C CA . LYS A 1 159 ? 36.31100 -35.37300 -45.53500 1.000 66.72936 156 LYS A CA 1
ATOM 1286 C C . LYS A 1 159 ? 36.43000 -35.98200 -44.13800 1.000 77.39502 156 LYS A C 1
ATOM 1287 O O . LYS A 1 159 ? 37.03300 -37.04100 -43.93900 1.000 71.29109 156 LYS A O 1
ATOM 1293 N N . GLU A 1 160 ? 35.86000 -35.28400 -43.15300 1.000 72.60213 157 GLU A N 1
ATOM 1294 C CA . GLU A 1 160 ? 36.00300 -35.71200 -41.76400 1.000 74.05879 157 GLU A CA 1
ATOM 1295 C C . GLU A 1 160 ? 35.47300 -37.12800 -41.57400 1.000 83.31705 157 GLU A C 1
ATOM 1296 O O . GLU A 1 160 ? 36.10200 -37.95200 -40.89900 1.000 80.47050 157 GLU A O 1
ATOM 1302 N N . GLU A 1 161 ? 34.37800 -37.45700 -42.24500 1.000 76.10608 158 GLU A N 1
ATOM 1303 C CA . GLU A 1 161 ? 33.75300 -38.77000 -42.13200 1.000 70.28847 158 GLU A CA 1
ATOM 1304 C C . GLU A 1 161 ? 34.54300 -39.86400 -42.78700 1.000 62.74109 158 GLU A C 1
ATOM 1305 O O . GLU A 1 161 ? 34.29800 -41.02700 -42.58100 1.000 71.20470 158 GLU A O 1
ATOM 1311 N N . GLN A 1 162 ? 35.55200 -39.49900 -43.51800 1.000 57.11736 159 GLN A N 1
ATOM 1312 C CA . GLN A 1 162 ? 36.43100 -40.48700 -44.13100 1.000 48.34636 159 GLN A CA 1
ATOM 1313 C C . GLN A 1 162 ? 37.65600 -40.77100 -43.28100 1.000 63.24725 159 GLN A C 1
ATOM 1314 O O . GLN A 1 162 ? 38.46600 -41.62900 -43.64900 1.000 56.35937 159 GLN A O 1
ATOM 1320 N N . ILE A 1 163 ? 37.81200 -40.07000 -42.16300 1.000 56.54675 160 ILE A N 1
ATOM 1321 C CA . ILE A 1 163 ? 39.01100 -40.13600 -41.34200 1.000 57.37238 160 ILE A CA 1
ATOM 1322 C C . ILE A 1 163 ? 38.66400 -40.80800 -40.02400 1.000 55.37130 160 ILE A C 1
ATOM 1323 O O . ILE A 1 163 ? 37.68700 -40.44000 -39.36000 1.000 65.97265 160 ILE A O 1
ATOM 1328 N N . PHE A 1 164 ? 39.47500 -41.79000 -39.65200 1.000 48.88828 161 PHE A N 1
ATOM 1329 C CA . PHE A 1 164 ? 39.30700 -42.58000 -38.44200 1.000 54.32135 161 PHE A CA 1
ATOM 1330 C C . PHE A 1 164 ? 40.58900 -42.39200 -37.64400 1.000 51.85637 161 PHE A C 1
ATOM 1331 O O . PHE A 1 164 ? 41.64000 -42.93700 -38.00400 1.000 46.91166 161 PHE A O 1
ATOM 1339 N N . ARG A 1 165 ? 40.50100 -41.60300 -36.57600 1.000 51.21696 162 ARG A N 1
ATOM 1340 C CA . ARG A 1 165 ? 41.64100 -41.32400 -35.70900 1.000 57.22950 162 ARG A CA 1
ATOM 1341 C C . ARG A 1 165 ? 41.66600 -42.34400 -34.58400 1.000 55.57652 162 ARG A C 1
ATOM 1342 O O . ARG A 1 165 ? 40.76900 -42.37900 -33.73500 1.000 46.97805 162 ARG A O 1
ATOM 1350 N N . ILE A 1 166 ? 42.69700 -43.17100 -34.59500 1.000 40.82105 163 ILE A N 1
ATOM 1351 C CA . ILE A 1 166 ? 42.79100 -44.33100 -33.72400 1.000 47.67820 163 ILE A CA 1
ATOM 1352 C C . ILE A 1 166 ? 43.29500 -43.89700 -32.35400 1.000 63.54719 163 ILE A C 1
ATOM 1353 O O . ILE A 1 166 ? 44.25600 -43.12500 -32.24200 1.000 60.06476 163 ILE A O 1
ATOM 1358 N N . ASP A 1 167 ? 42.62700 -44.38200 -31.31000 1.000 74.19976 164 ASP A N 1
ATOM 1359 C CA . ASP A 1 167 ? 43.09200 -44.25800 -29.92900 1.000 70.11410 164 ASP A CA 1
ATOM 1360 C C . ASP A 1 167 ? 42.83400 -45.63900 -29.33700 1.000 60.52765 164 ASP A C 1
ATOM 1361 O O . ASP A 1 167 ? 41.70200 -45.94900 -28.95300 1.000 55.02647 164 ASP A O 1
ATOM 1366 N N . HIS A 1 168 ? 43.88100 -46.46400 -29.25800 1.000 53.08557 165 HIS A N 1
ATOM 1367 C CA . HIS A 1 168 ? 43.65300 -47.89500 -29.09200 1.000 54.54758 165 HIS A CA 1
ATOM 1368 C C . HIS A 1 168 ? 43.06300 -48.25500 -27.73400 1.000 57.11076 165 HIS A C 1
ATOM 1369 O O . HIS A 1 168 ? 42.70100 -49.41800 -27.53000 1.000 64.85451 165 HIS A O 1
ATOM 1376 N N . TYR A 1 169 ? 42.96300 -47.30700 -26.80200 1.000 53.80428 166 TYR A N 1
ATOM 1377 C CA . TYR A 1 169 ? 42.24300 -47.58200 -25.56400 1.000 45.20702 166 TYR A CA 1
ATOM 1378 C C . TYR A 1 169 ? 40.74700 -47.75600 -25.79500 1.000 48.58929 166 TYR A C 1
ATOM 1379 O O . TYR A 1 169 ? 40.08800 -48.47500 -25.03400 1.000 54.02582 166 TYR A O 1
ATOM 1388 N N . LEU A 1 170 ? 40.18800 -47.11600 -26.82400 1.000 46.57578 167 LEU A N 1
ATOM 1389 C CA . LEU A 1 170 ? 38.76200 -47.26500 -27.09000 1.000 52.59054 167 LEU A CA 1
ATOM 1390 C C . LEU A 1 170 ? 38.39100 -48.66100 -27.57000 1.000 52.49684 167 LEU A C 1
ATOM 1391 O O . LEU A 1 170 ? 37.19700 -48.97800 -27.62700 1.000 61.79712 167 LEU A O 1
ATOM 1396 N N . GLY A 1 171 ? 39.36900 -49.49600 -27.90500 1.000 41.32642 168 GLY A N 1
ATOM 1397 C CA . GLY A 1 171 ? 39.12900 -50.88500 -28.22300 1.000 52.83043 168 GLY A CA 1
ATOM 1398 C C . GLY A 1 171 ? 39.43600 -51.83600 -27.09300 1.000 51.98415 168 GLY A C 1
ATOM 1399 O O . GLY A 1 171 ? 39.25700 -53.04700 -27.25200 1.000 53.79562 168 GLY A O 1
ATOM 1400 N N . LYS A 1 172 ? 39.88400 -51.32400 -25.95000 1.000 53.03233 169 LYS A N 1
ATOM 1401 C CA . LYS A 1 172 ? 40.12000 -52.14900 -24.77400 1.000 43.46738 169 LYS A CA 1
ATOM 1402 C C . LYS A 1 172 ? 38.77600 -52.48900 -24.13400 1.000 51.43559 169 LYS A C 1
ATOM 1403 O O . LYS A 1 172 ? 37.95800 -51.59900 -23.87400 1.000 46.25215 169 LYS A O 1
ATOM 1409 N N . LYS A 1 173 ? 38.55300 -53.78400 -23.88700 1.000 51.36356 170 LYS A N 1
ATOM 1410 C CA . LYS A 1 173 ? 37.27900 -54.23800 -23.33400 1.000 44.51449 170 LYS A CA 1
ATOM 1411 C C . LYS A 1 173 ? 36.95100 -53.51500 -22.03300 1.000 56.32839 170 LYS A C 1
ATOM 1412 O O . LYS A 1 173 ? 35.81100 -53.07300 -21.82400 1.000 50.33167 170 LYS A O 1
ATOM 1418 N N . GLY A 1 174 ? 37.94200 -53.37300 -21.15300 1.000 48.80084 171 GLY A N 1
ATOM 1419 C CA . GLY A 1 174 ? 37.72200 -52.65000 -19.91400 1.000 40.53845 171 GLY A CA 1
ATOM 1420 C C . GLY A 1 174 ? 37.18900 -51.24900 -20.13800 1.000 47.16078 171 GLY A C 1
ATOM 1421 O O . GLY A 1 174 ? 36.34000 -50.76900 -19.38200 1.000 51.78139 171 GLY A O 1
ATOM 1422 N N . VAL A 1 175 ? 37.67900 -50.57000 -21.17900 1.000 52.20909 172 VAL A N 1
ATOM 1423 C CA . VAL A 1 175 ? 37.23500 -49.20400 -21.44000 1.000 38.88832 172 VAL A CA 1
ATOM 1424 C C . VAL A 1 175 ? 35.79300 -49.20100 -21.94100 1.000 36.09295 172 VAL A C 1
ATOM 1425 O O . VAL A 1 175 ? 34.98100 -48.36500 -21.52700 1.000 49.74247 172 VAL A O 1
ATOM 1429 N N . GLN A 1 176 ? 35.45300 -50.12600 -22.84500 1.000 41.44952 173 GLN A N 1
ATOM 1430 C CA . GLN A 1 176 ? 34.08300 -50.20900 -23.35000 1.000 46.90508 173 GLN A CA 1
ATOM 1431 C C . GLN A 1 176 ? 33.09200 -50.53900 -22.23500 1.000 47.40143 173 GLN A C 1
ATOM 1432 O O . GLN A 1 176 ? 31.91000 -50.14700 -22.30300 1.000 41.67498 173 GLN A O 1
ATOM 1438 N N . ASN A 1 177 ? 33.55600 -51.26400 -21.20900 1.000 45.36541 174 ASN A N 1
ATOM 1439 C CA . ASN A 1 177 ? 32.68100 -51.65200 -20.10700 1.000 38.21583 174 ASN A CA 1
ATOM 1440 C C . ASN A 1 177 ? 32.04600 -50.43800 -19.44400 1.000 45.95621 174 ASN A C 1
ATOM 1441 O O . ASN A 1 177 ? 30.89500 -50.50000 -18.99800 1.000 54.75402 174 ASN A O 1
ATOM 1446 N N . ILE A 1 178 ? 32.78700 -49.33100 -19.35200 1.000 42.14648 175 ILE A N 1
ATOM 1447 C CA . ILE A 1 178 ? 32.26800 -48.13200 -18.69100 1.000 46.76005 175 ILE A CA 1
ATOM 1448 C C . ILE A 1 178 ? 30.94000 -47.73500 -19.31300 1.000 48.98744 175 ILE A C 1
ATOM 1449 O O . ILE A 1 178 ? 29.91300 -47.59800 -18.63300 1.000 51.55386 175 ILE A O 1
ATOM 1454 N N . LEU A 1 179 ? 30.94900 -47.54700 -20.62800 1.000 52.21790 176 LEU A N 1
ATOM 1455 C CA . LEU A 1 179 ? 29.77100 -47.01600 -21.28900 1.000 54.50149 176 LEU A CA 1
ATOM 1456 C C . LEU A 1 179 ? 28.67800 -48.07200 -21.36900 1.000 58.00192 176 LEU A C 1
ATOM 1457 O O . LEU A 1 179 ? 27.49100 -47.74800 -21.24200 1.000 56.39479 176 LEU A O 1
ATOM 1462 N N . GLU A 1 180 ? 29.04700 -49.34500 -21.55900 1.000 54.08193 177 GLU A N 1
ATOM 1463 C CA . GLU A 1 180 ? 28.02000 -50.38500 -21.55500 1.000 54.84602 177 GLU A CA 1
ATOM 1464 C C . GLU A 1 180 ? 27.26300 -50.40100 -20.22600 1.000 61.77939 177 GLU A C 1
ATOM 1465 O O . GLU A 1 180 ? 26.02200 -50.36000 -20.19900 1.000 63.19052 177 GLU A O 1
ATOM 1471 N N . LEU A 1 181 ? 27.99600 -50.42500 -19.10600 1.000 47.83331 178 LEU A N 1
ATOM 1472 C CA . LEU A 1 181 ? 27.34700 -50.42200 -17.79800 1.000 48.12574 178 LEU A CA 1
ATOM 1473 C C . LEU A 1 181 ? 26.52400 -49.16200 -17.57800 1.000 49.18871 178 LEU A C 1
ATOM 1474 O O . LEU A 1 181 ? 25.39900 -49.23000 -17.06900 1.000 59.07607 178 LEU A O 1
ATOM 1479 N N . ARG A 1 182 ? 27.06600 -47.99900 -17.94300 1.000 52.62300 179 ARG A N 1
ATOM 1480 C CA . ARG A 1 182 ? 26.32200 -46.76200 -17.73600 1.000 54.41447 179 ARG A CA 1
ATOM 1481 C C . ARG A 1 182 ? 25.01800 -46.77400 -18.51900 1.000 48.92970 179 ARG A C 1
ATOM 1482 O O . ARG A 1 182 ? 23.99200 -46.27400 -18.04300 1.000 48.93885 179 ARG A O 1
ATOM 1490 N N . LEU A 1 183 ? 25.04000 -47.34100 -19.72500 1.000 49.42856 180 LEU A N 1
ATOM 1491 C CA . LEU A 1 183 ? 23.85600 -47.34600 -20.57000 1.000 59.54989 180 LEU A CA 1
ATOM 1492 C C . LEU A 1 183 ? 22.81800 -48.35700 -20.10300 1.000 68.03303 180 LEU A C 1
ATOM 1493 O O . LEU A 1 183 ? 21.61900 -48.14500 -20.32000 1.000 68.31205 180 LEU A O 1
ATOM 1498 N N . ASN A 1 184 ? 23.24100 -49.45200 -19.45900 1.000 63.81563 181 ASN A N 1
ATOM 1499 C CA . ASN A 1 184 ? 22.33800 -50.57500 -19.21900 1.000 51.51111 181 ASN A CA 1
ATOM 1500 C C . ASN A 1 184 ? 22.04200 -50.84400 -17.74100 1.000 63.67739 181 ASN A C 1
ATOM 1501 O O . ASN A 1 184 ? 21.64300 -51.96200 -17.40000 1.000 72.20015 181 ASN A O 1
ATOM 1506 N N . ASN A 1 185 ? 22.20600 -49.86000 -16.84700 1.000 51.40586 182 ASN A N 1
ATOM 1507 C CA . ASN A 1 185 ? 21.97900 -50.07800 -15.41500 1.000 39.51946 182 ASN A CA 1
ATOM 1508 C C . ASN A 1 185 ? 21.45000 -48.80000 -14.76400 1.000 50.06270 182 ASN A C 1
ATOM 1509 O O . ASN A 1 185 ? 22.22700 -47.88700 -14.44400 1.000 58.08815 182 ASN A O 1
ATOM 1514 N N . PRO A 1 186 ? 20.13100 -48.69800 -14.55000 1.000 46.29485 183 PRO A N 1
ATOM 1515 C CA . PRO A 1 186 ? 19.57000 -47.47200 -13.94300 1.000 61.58876 183 PRO A CA 1
ATOM 1516 C C . PRO A 1 186 ? 20.22300 -47.05200 -12.62900 1.000 59.19807 183 PRO A C 1
ATOM 1517 O O . PRO A 1 186 ? 20.44200 -45.85100 -12.38600 1.000 66.93628 183 PRO A O 1
ATOM 1521 N N . ILE A 1 187 ? 20.59200 -47.99800 -11.80400 1.000 58.74486 184 ILE A N 1
ATOM 1522 C CA . ILE A 1 187 ? 21.21500 -47.66300 -10.55200 1.000 56.33776 184 ILE A CA 1
ATOM 1523 C C . ILE A 1 187 ? 22.40700 -46.75700 -10.75700 1.000 60.49684 184 ILE A C 1
ATOM 1524 O O . ILE A 1 187 ? 22.62300 -45.88500 -9.96700 1.000 50.11318 184 ILE A O 1
ATOM 1529 N N . LEU A 1 188 ? 23.14900 -46.92100 -11.83900 1.000 58.06010 185 LEU A N 1
ATOM 1530 C CA . LEU A 1 188 ? 24.24300 -45.99800 -12.08800 1.000 52.43929 185 LEU A CA 1
ATOM 1531 C C . LEU A 1 188 ? 23.75300 -44.64900 -12.58400 1.000 60.52739 185 LEU A C 1
ATOM 1532 O O . LEU A 1 188 ? 24.39200 -43.63600 -12.30200 1.000 66.58326 185 LEU A O 1
ATOM 1537 N N . ASN A 1 189 ? 22.64500 -44.59400 -13.32100 1.000 59.89005 186 ASN A N 1
ATOM 1538 C CA . ASN A 1 189 ? 22.09800 -43.28800 -13.66700 1.000 62.25430 186 ASN A CA 1
ATOM 1539 C C . ASN A 1 189 ? 21.82800 -42.47200 -12.41200 1.000 53.96810 186 ASN A C 1
ATOM 1540 O O . ASN A 1 189 ? 22.00600 -41.24800 -12.41300 1.000 79.62702 186 ASN A O 1
ATOM 1545 N N . ILE A 1 190 ? 21.40400 -43.12300 -11.32700 1.000 61.25189 187 ILE A N 1
ATOM 1546 C CA . ILE A 1 190 ? 21.19000 -42.35400 -10.09900 1.000 65.10905 187 ILE A CA 1
ATOM 1547 C C . ILE A 1 190 ? 22.51300 -42.05700 -9.40000 1.000 71.11281 187 ILE A C 1
ATOM 1548 O O . ILE A 1 190 ? 22.74000 -40.93300 -8.93900 1.000 73.70664 187 ILE A O 1
ATOM 1553 N N . LEU A 1 191 ? 23.40600 -43.04400 -9.30400 1.000 69.72548 188 LEU A N 1
ATOM 1554 C CA . LEU A 1 191 ? 24.63200 -42.83600 -8.53500 1.000 55.55068 188 LEU A CA 1
ATOM 1555 C C . LEU A 1 191 ? 25.61900 -41.89300 -9.22000 1.000 68.41155 188 LEU A C 1
ATOM 1556 O O . LEU A 1 191 ? 26.45200 -41.29000 -8.53400 1.000 60.40554 188 LEU A O 1
ATOM 1561 N N . TRP A 1 192 ? 25.54700 -41.74400 -10.54300 1.000 55.92613 189 TRP A N 1
ATOM 1562 C CA . TRP A 1 192 ? 26.45300 -40.85600 -11.26200 1.000 58.32126 189 TRP A CA 1
ATOM 1563 C C . TRP A 1 192 ? 26.24200 -39.39400 -10.89700 1.000 64.51214 189 TRP A C 1
ATOM 1564 O O . TRP A 1 192 ? 27.17200 -38.59400 -11.03900 1.000 68.73279 189 TRP A O 1
ATOM 1575 N N . ASP A 1 193 ? 25.04800 -39.02900 -10.42500 1.000 58.64514 190 ASP A N 1
ATOM 1576 C CA . ASP A 1 193 ? 24.80700 -37.65900 -9.99600 1.000 70.27676 190 ASP A CA 1
ATOM 1577 C C . ASP A 1 193 ? 25.44600 -37.35500 -8.64900 1.000 60.97176 190 ASP A C 1
ATOM 1578 O O . ASP A 1 193 ? 25.44200 -36.19100 -8.23200 1.000 69.28371 190 ASP A O 1
ATOM 1583 N N . GLN A 1 194 ? 25.99000 -38.36500 -7.96500 1.000 68.20326 191 GLN A N 1
ATOM 1584 C CA . GLN A 1 194 ? 26.58700 -38.18900 -6.64500 1.000 66.84791 191 GLN A CA 1
ATOM 1585 C C . GLN A 1 194 ? 28.04000 -38.65300 -6.57900 1.000 62.33722 191 GLN A C 1
ATOM 1586 O O . GLN A 1 194 ? 28.52400 -38.98900 -5.49400 1.000 70.27858 191 GLN A O 1
ATOM 1592 N N . ILE A 1 195 ? 28.75000 -38.68900 -7.70800 1.000 66.82759 192 ILE A N 1
ATOM 1593 C CA . ILE A 1 195 ? 30.16600 -39.03200 -7.67200 1.000 57.57471 192 ILE A CA 1
ATOM 1594 C C . ILE A 1 195 ? 30.93500 -37.97400 -6.89500 1.000 64.23168 192 ILE A C 1
ATOM 1595 O O . ILE A 1 195 ? 30.69200 -36.76800 -7.03400 1.000 56.86486 192 ILE A O 1
ATOM 1600 N N . SER A 1 196 ? 31.87800 -38.43100 -6.06100 1.000 50.65063 193 SER A N 1
ATOM 1601 C CA . SER A 1 196 ? 32.68900 -37.53700 -5.24900 1.000 49.08669 193 SER A CA 1
ATOM 1602 C C . SER A 1 196 ? 34.12000 -37.38700 -5.74300 1.000 49.20996 193 SER A C 1
ATOM 1603 O O . SER A 1 196 ? 34.77400 -36.40200 -5.38800 1.000 54.81197 193 SER A O 1
ATOM 1606 N N . ALA A 1 197 ? 34.62200 -38.33100 -6.53400 1.000 42.08142 194 ALA A N 1
ATOM 1607 C CA . ALA A 1 197 ? 35.96100 -38.23500 -7.10100 1.000 43.63619 194 ALA A CA 1
ATOM 1608 C C . ALA A 1 197 ? 36.13200 -39.34100 -8.12900 1.000 47.93897 194 ALA A C 1
ATOM 1609 O O . ALA A 1 197 ? 35.55600 -40.42300 -7.98800 1.000 51.37963 194 ALA A O 1
ATOM 1611 N N . VAL A 1 198 ? 36.92800 -39.06000 -9.16100 1.000 47.33683 195 VAL A N 1
ATOM 1612 C CA . VAL A 1 198 ? 37.25900 -40.04300 -10.18600 1.000 40.28236 195 VAL A CA 1
ATOM 1613 C C . VAL A 1 198 ? 38.77400 -40.16100 -10.24900 1.000 41.54177 195 VAL A C 1
ATOM 1614 O O . VAL A 1 198 ? 39.48100 -39.16800 -10.06900 1.000 55.84961 195 VAL A O 1
ATOM 1618 N N . GLU A 1 199 ? 39.27400 -41.37500 -10.47100 1.000 37.87620 196 GLU A N 1
ATOM 1619 C CA . GLU A 1 199 ? 40.71000 -41.61400 -10.59300 1.000 38.44828 196 GLU A CA 1
ATOM 1620 C C . GLU A 1 199 ? 40.96200 -42.46100 -11.83400 1.000 46.92050 196 GLU A C 1
ATOM 1621 O O . GLU A 1 199 ? 40.54800 -43.62300 -11.89200 1.000 51.66855 196 GLU A O 1
ATOM 1627 N N . ILE A 1 200 ? 41.63500 -41.87600 -12.82000 1.000 44.98319 197 ILE A N 1
ATOM 1628 C CA . ILE A 1 200 ? 42.08600 -42.57200 -14.02000 1.000 33.74105 197 ILE A CA 1
ATOM 1629 C C . ILE A 1 200 ? 43.59200 -42.73100 -13.90200 1.000 37.20474 197 ILE A C 1
ATOM 1630 O O . ILE A 1 200 ? 44.31700 -41.73300 -13.82300 1.000 51.20239 197 ILE A O 1
ATOM 1635 N N . CYS A 1 201 ? 44.06600 -43.97500 -13.89900 1.000 37.64993 198 CYS A N 1
ATOM 1636 C CA . CYS A 1 201 ? 45.45200 -44.26400 -13.55400 1.000 42.32528 198 CYS A CA 1
ATOM 1637 C C . CYS A 1 201 ? 46.03000 -45.31500 -14.48800 1.000 41.83069 198 CYS A C 1
ATOM 1638 O O . CYS A 1 201 ? 45.43200 -46.37800 -14.67100 1.000 52.06482 198 CYS A O 1
ATOM 1641 N N . VAL A 1 202 ? 47.18900 -45.01300 -15.07400 1.000 43.57403 199 VAL A N 1
ATOM 1642 C CA . VAL A 1 202 ? 47.93500 -45.96400 -15.89300 1.000 35.32813 199 VAL A CA 1
ATOM 1643 C C . VAL A 1 202 ? 49.39900 -45.91500 -15.45300 1.000 36.38963 199 VAL A C 1
ATOM 1644 O O . VAL A 1 202 ? 50.12900 -44.95500 -15.75900 1.000 47.68303 199 VAL A O 1
ATOM 1648 N N . TYR A 1 203 ? 49.82600 -46.94800 -14.73600 1.000 37.24081 200 TYR A N 1
ATOM 1649 C CA . TYR A 1 203 ? 51.20200 -47.09000 -14.29500 1.000 39.42085 200 TYR A CA 1
ATOM 1650 C C . TYR A 1 203 ? 51.84400 -48.28200 -14.98500 1.000 40.19721 200 TYR A C 1
ATOM 1651 O O . TYR A 1 203 ? 51.21200 -49.32900 -15.16000 1.000 49.65663 200 TYR A O 1
ATOM 1660 N N . GLU A 1 204 ? 53.10000 -48.10800 -15.37800 1.000 30.21100 201 GLU A N 1
ATOM 1661 C CA . GLU A 1 204 ? 53.87900 -49.14900 -16.02200 1.000 22.79503 201 GLU A CA 1
ATOM 1662 C C . GLU A 1 204 ? 55.19400 -49.31600 -15.28100 1.000 38.54986 201 GLU A C 1
ATOM 1663 O O . GLU A 1 204 ? 55.76700 -48.34700 -14.77600 1.000 51.04594 201 GLU A O 1
ATOM 1669 N N . THR A 1 205 ? 55.67200 -50.55700 -15.21800 1.000 37.25930 202 THR A N 1
ATOM 1670 C CA . THR A 1 205 ? 56.98600 -50.81300 -14.64400 1.000 45.10120 202 THR A CA 1
ATOM 1671 C C . THR A 1 205 ? 58.10900 -50.59500 -15.65000 1.000 45.71854 202 THR A C 1
ATOM 1672 O O . THR A 1 205 ? 59.24300 -50.32900 -15.24100 1.000 39.25980 202 THR A O 1
ATOM 1676 N N . LEU A 1 206 ? 57.82700 -50.69200 -16.94600 1.000 41.69665 203 LEU A N 1
ATOM 1677 C CA . LEU A 1 206 ? 58.85700 -50.43800 -17.93800 1.000 56.58714 203 LEU A CA 1
ATOM 1678 C C . LEU A 1 206 ? 59.13700 -48.94400 -18.03900 1.000 55.15618 203 LEU A C 1
ATOM 1679 O O . LEU A 1 206 ? 58.33800 -48.09900 -17.62100 1.000 47.50669 203 LEU A O 1
ATOM 1684 N N . GLY A 1 207 ? 60.23200 -48.61300 -18.72500 1.000 49.27536 204 GLY A N 1
ATOM 1685 C CA . GLY A 1 207 ? 60.57300 -47.24300 -18.99500 1.000 60.93164 204 GLY A CA 1
ATOM 1686 C C . GLY A 1 207 ? 60.40900 -46.88900 -20.43800 1.000 61.55680 204 GLY A C 1
ATOM 1687 O O . GLY A 1 207 ? 59.48200 -47.35700 -21.06300 1.000 63.74861 204 GLY A O 1
ATOM 1688 N N . VAL A 1 208 ? 61.31300 -46.08700 -20.99400 1.000 64.30546 205 VAL A N 1
ATOM 1689 C CA . VAL A 1 208 ? 61.19500 -45.60400 -22.36800 1.000 67.49925 205 VAL A CA 1
ATOM 1690 C C . VAL A 1 208 ? 61.69600 -46.65600 -23.29800 1.000 77.10394 205 VAL A C 1
ATOM 1691 O O . VAL A 1 208 ? 61.20600 -46.75700 -24.40300 1.000 87.81821 205 VAL A O 1
ATOM 1695 N N . GLU A 1 209 ? 62.66100 -47.44200 -22.88200 1.000 73.85825 206 GLU A N 1
ATOM 1696 C CA . GLU A 1 209 ? 63.08500 -48.61900 -23.64500 1.000 95.20436 206 GLU A CA 1
ATOM 1697 C C . GLU A 1 209 ? 63.48300 -48.53300 -25.11100 1.000 103.09803 206 GLU A C 1
ATOM 1698 O O . GLU A 1 209 ? 62.76700 -49.03800 -25.97700 1.000 91.38874 206 GLU A O 1
ATOM 1704 N N . GLU A 1 210 ? 64.62400 -47.90000 -25.41800 1.000 98.05603 207 GLU A N 1
ATOM 1705 C CA . GLU A 1 210 ? 65.09800 -47.70900 -26.79800 1.000 104.08354 207 GLU A CA 1
ATOM 1706 C C . GLU A 1 210 ? 64.37000 -46.62600 -27.59000 1.000 97.14749 207 GLU A C 1
ATOM 1707 O O . GLU A 1 210 ? 64.94000 -46.13400 -28.54600 1.000 94.10078 207 GLU A O 1
ATOM 1713 N N . ARG A 1 211 ? 63.19000 -46.17900 -27.16300 1.000 92.03375 208 ARG A N 1
ATOM 1714 C CA . ARG A 1 211 ? 62.42600 -45.21300 -27.91400 1.000 93.31226 208 ARG A CA 1
ATOM 1715 C C . ARG A 1 211 ? 62.75000 -43.81500 -27.43500 1.000 93.94719 208 ARG A C 1
ATOM 1716 O O . ARG A 1 211 ? 62.05200 -42.89400 -27.80000 1.000 65.93698 208 ARG A O 1
ATOM 1724 N N . GLY A 1 212 ? 63.79400 -43.64000 -26.61100 1.000 98.02162 209 GLY A N 1
ATOM 1725 C CA . GLY A 1 212 ? 64.12000 -42.35700 -26.03700 1.000 76.82046 209 GLY A CA 1
ATOM 1726 C C . GLY A 1 212 ? 64.27100 -41.22800 -26.98500 1.000 75.53549 209 GLY A C 1
ATOM 1727 O O . GLY A 1 212 ? 63.91100 -40.13300 -26.59700 1.000 65.53833 209 GLY A O 1
ATOM 1728 N N . GLU A 1 213 ? 64.79600 -41.44000 -28.19000 1.000 79.48262 210 GLU A N 1
ATOM 1729 C CA . GLU A 1 213 ? 64.85700 -40.28100 -29.07800 1.000 70.70812 210 GLU A CA 1
ATOM 1730 C C . GLU A 1 213 ? 63.49800 -39.60900 -29.20900 1.000 59.37034 210 GLU A C 1
ATOM 1731 O O . GLU A 1 213 ? 63.38900 -38.37900 -29.14500 1.000 71.19210 210 GLU A O 1
ATOM 1737 N N . PHE A 1 214 ? 62.44400 -40.40100 -29.39500 1.000 63.91837 211 PHE A N 1
ATOM 1738 C CA . PHE A 1 214 ? 61.12500 -39.80700 -29.58400 1.000 59.21175 211 PHE A CA 1
ATOM 1739 C C . PHE A 1 214 ? 60.52000 -39.34900 -28.26100 1.000 65.90814 211 PHE A C 1
ATOM 1740 O O . PHE A 1 214 ? 59.98300 -38.23600 -28.17400 1.000 63.51156 211 PHE A O 1
ATOM 1748 N N . TYR A 1 215 ? 60.64400 -40.16200 -27.20900 1.000 59.68535 212 TYR A N 1
ATOM 1749 C CA . TYR A 1 215 ? 59.93100 -39.87300 -25.96900 1.000 44.59482 212 TYR A CA 1
ATOM 1750 C C . TYR A 1 215 ? 60.29700 -38.50000 -25.42400 1.000 57.97597 212 TYR A C 1
ATOM 1751 O O . TYR A 1 215 ? 59.43700 -37.78400 -24.89600 1.000 50.33088 212 TYR A O 1
ATOM 1760 N N . ASP A 1 216 ? 61.56600 -38.11200 -25.54400 1.000 48.71611 213 ASP A N 1
ATOM 1761 C CA . ASP A 1 216 ? 62.02400 -36.87200 -24.93500 1.000 46.59906 213 ASP A CA 1
ATOM 1762 C C . ASP A 1 216 ? 61.37700 -35.63900 -25.55600 1.000 48.85617 213 ASP A C 1
ATOM 1763 O O . ASP A 1 216 ? 61.42300 -34.56400 -24.94700 1.000 49.27572 213 ASP A O 1
ATOM 1768 N N . LYS A 1 217 ? 60.77700 -35.75900 -26.74100 1.000 48.29789 214 LYS A N 1
ATOM 1769 C CA . LYS A 1 217 ? 60.06200 -34.64200 -27.35000 1.000 42.63650 214 LYS A CA 1
ATOM 1770 C C . LYS A 1 217 ? 58.57500 -34.64300 -27.02400 1.000 38.40985 214 LYS A C 1
ATOM 1771 O O . LYS A 1 217 ? 57.86000 -33.73600 -27.46200 1.000 51.98330 214 LYS A O 1
ATOM 1777 N N . ILE A 1 218 ? 58.09700 -35.62800 -26.26600 1.000 43.94705 215 ILE A N 1
ATOM 1778 C CA . ILE A 1 218 ? 56.66800 -35.82300 -26.05100 1.000 48.00704 215 ILE A CA 1
ATOM 1779 C C . ILE A 1 218 ? 56.37400 -35.76000 -24.55800 1.000 33.31488 215 ILE A C 1
ATOM 1780 O O . ILE A 1 218 ? 55.56200 -34.94400 -24.10800 1.000 47.84601 215 ILE A O 1
ATOM 1785 N N . GLY A 1 219 ? 57.01800 -36.62600 -23.78500 1.000 46.42266 216 GLY A N 1
ATOM 1786 C CA . GLY A 1 219 ? 56.81200 -36.67700 -22.35300 1.000 43.57629 216 GLY A CA 1
ATOM 1787 C C . GLY 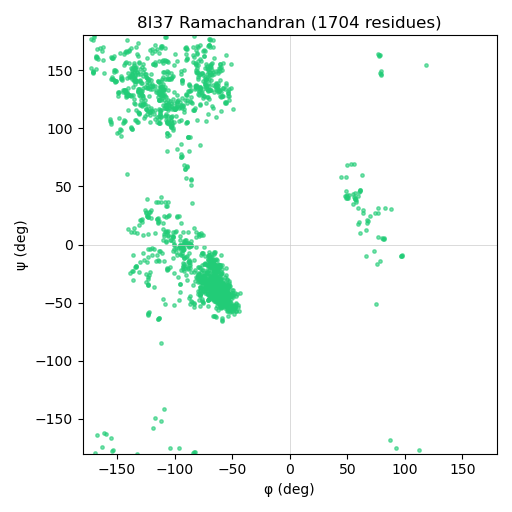A 1 219 ? 55.51500 -37.37500 -21.98300 1.000 44.30805 216 GLY A C 1
ATOM 1788 O O . GLY A 1 219 ? 54.60600 -37.53700 -22.79300 1.000 40.01322 216 GLY A O 1
ATOM 1789 N N . ALA A 1 220 ? 55.43700 -37.78800 -20.71400 1.000 39.06999 217 ALA A N 1
ATOM 1790 C CA . ALA A 1 220 ? 54.32100 -38.61600 -20.26300 1.000 35.64176 217 ALA A CA 1
ATOM 1791 C C . ALA A 1 220 ? 52.97500 -37.94800 -20.53000 1.000 37.63595 217 ALA A C 1
ATOM 1792 O O . ALA A 1 220 ? 52.02700 -38.60000 -20.99600 1.000 40.78507 217 ALA A O 1
ATOM 1794 N N . LEU A 1 221 ? 52.87800 -36.64500 -20.24800 1.000 33.24760 218 LEU A N 1
ATOM 1795 C CA . LEU A 1 221 ? 51.60400 -35.94100 -20.36600 1.000 44.12536 218 LEU A CA 1
ATOM 1796 C C . LEU A 1 221 ? 51.03100 -36.05800 -21.77500 1.000 40.52157 218 LEU A C 1
ATOM 1797 O O . LEU A 1 221 ? 49.85100 -36.38100 -21.94900 1.000 49.48969 218 LEU A O 1
ATOM 1802 N N . ARG A 1 222 ? 51.84700 -35.79800 -22.80000 1.000 45.25247 219 ARG A N 1
ATOM 1803 C CA . ARG A 1 222 ? 51.32900 -35.91400 -24.16000 1.000 46.20631 219 ARG A CA 1
ATOM 1804 C C . ARG A 1 222 ? 51.26400 -37.35700 -24.62400 1.000 46.94869 219 ARG A C 1
ATOM 1805 O O . ARG A 1 222 ? 50.38000 -37.71100 -25.41200 1.000 59.08512 219 ARG A O 1
ATOM 1813 N N . ASP A 1 223 ? 52.18000 -38.19800 -24.14600 1.000 39.22280 220 ASP A N 1
ATOM 1814 C CA . ASP A 1 223 ? 52.21600 -39.58300 -24.58900 1.000 38.57974 220 ASP A CA 1
ATOM 1815 C C . ASP A 1 223 ? 50.91500 -40.29300 -24.25300 1.000 48.66216 220 ASP A C 1
ATOM 1816 O O . ASP A 1 223 ? 50.33900 -40.98500 -25.10000 1.000 63.08213 220 ASP A O 1
ATOM 1821 N N . MET A 1 224 ? 50.42900 -40.13100 -23.02100 1.000 52.09073 221 MET A N 1
ATOM 1822 C CA . MET A 1 224 ? 49.25700 -40.88800 -22.60200 1.000 42.25875 221 MET A CA 1
ATOM 1823 C C . MET A 1 224 ? 48.08700 -40.04600 -22.12200 1.000 37.59633 221 MET A C 1
ATOM 1824 O O . MET A 1 224 ? 46.94200 -40.43400 -22.35800 1.000 44.46608 221 MET A O 1
ATOM 1829 N N . VAL A 1 225 ? 48.32500 -38.90900 -21.47100 1.000 48.90619 222 VAL A N 1
ATOM 1830 C CA . VAL A 1 225 ? 47.21300 -38.19800 -20.84900 1.000 39.72029 222 VAL A CA 1
ATOM 1831 C C . VAL A 1 225 ? 46.41400 -37.42700 -21.88800 1.000 43.08693 222 VAL A C 1
ATOM 1832 O O . VAL A 1 225 ? 45.18000 -37.37400 -21.82300 1.000 47.00738 222 VAL A O 1
ATOM 1836 N N . GLN A 1 226 ? 47.09400 -36.81100 -22.85600 1.000 41.32209 223 GLN A N 1
ATOM 1837 C CA . GLN A 1 226 ? 46.38900 -36.00900 -23.84800 1.000 49.17548 223 GLN A CA 1
ATOM 1838 C C . GLN A 1 226 ? 45.35000 -36.82000 -24.61600 1.000 53.25889 223 GLN A C 1
ATOM 1839 O O . GLN A 1 226 ? 44.30900 -36.27500 -24.99900 1.000 47.02635 223 GLN A O 1
ATOM 1845 N N . ASN A 1 227 ? 45.59800 -38.11100 -24.84500 1.000 50.06918 224 ASN A N 1
ATOM 1846 C CA . ASN A 1 227 ? 44.71100 -38.91800 -25.67600 1.000 44.27849 224 ASN A CA 1
ATOM 1847 C C . ASN A 1 227 ? 43.98200 -40.00600 -24.89600 1.000 52.58965 224 ASN A C 1
ATOM 1848 O O . ASN A 1 227 ? 42.75200 -39.96400 -24.79800 1.000 59.14382 224 ASN A O 1
ATOM 1853 N N . HIS A 1 228 ? 44.69500 -40.96800 -24.31000 1.000 55.22389 225 HIS A N 1
ATOM 1854 C CA . HIS A 1 228 ? 44.02000 -42.10600 -23.68900 1.000 44.46155 225 HIS A CA 1
ATOM 1855 C C . HIS A 1 228 ? 43.18500 -41.66700 -22.49000 1.000 45.74945 225 HIS A C 1
ATOM 1856 O O . HIS A 1 228 ? 41.95600 -41.82600 -22.47000 1.000 56.31256 225 HIS A O 1
ATOM 1863 N N . LEU A 1 229 ? 43.84500 -41.09800 -21.48100 1.000 39.38794 226 LEU A N 1
ATOM 1864 C CA . LEU A 1 229 ? 43.17900 -40.81600 -20.21500 1.000 37.04524 226 LEU A CA 1
ATOM 1865 C C . LEU A 1 229 ? 42.06400 -39.78900 -20.36300 1.000 42.28123 226 LEU A C 1
ATOM 1866 O O . LEU A 1 229 ? 41.04300 -39.88300 -19.67400 1.000 46.95561 226 LEU A O 1
ATOM 1871 N N . LEU A 1 230 ? 42.21200 -38.82000 -21.26700 1.000 46.55180 227 LEU A N 1
ATOM 1872 C CA . LEU A 1 230 ? 41.14300 -37.84000 -21.42900 1.000 49.71153 227 LEU A CA 1
ATOM 1873 C C . LEU A 1 230 ? 39.96600 -38.40900 -22.21000 1.000 45.89699 227 LEU A C 1
ATOM 1874 O O . LEU A 1 230 ? 38.81500 -38.05000 -21.93600 1.000 42.81256 227 LEU A O 1
ATOM 1879 N N . GLN A 1 231 ? 40.22300 -39.30600 -23.16000 1.000 46.15416 228 GLN A N 1
ATOM 1880 C CA . GLN A 1 231 ? 39.13700 -40.05400 -23.78300 1.000 48.61355 228 GLN A CA 1
ATOM 1881 C C . GLN A 1 231 ? 38.35500 -40.84100 -22.73500 1.000 52.91754 228 GLN A C 1
ATOM 1882 O O . GLN A 1 231 ? 37.11600 -40.85100 -22.73600 1.000 51.01055 228 GLN A O 1
ATOM 1888 N N . VAL A 1 232 ? 39.07000 -41.52700 -21.83900 1.000 42.68884 229 VAL A N 1
ATOM 1889 C CA . VAL A 1 232 ? 38.40500 -42.26700 -20.76800 1.000 41.74457 229 VAL A CA 1
ATOM 1890 C C . VAL A 1 232 ? 37.58100 -41.31900 -19.90000 1.000 45.00799 229 VAL A C 1
ATOM 1891 O O . VAL A 1 232 ? 36.43800 -41.62100 -19.52700 1.000 51.02318 229 VAL A O 1
ATOM 1895 N N . LEU A 1 233 ? 38.15700 -40.16800 -19.54400 1.000 42.68200 230 LEU A N 1
ATOM 1896 C CA . LEU A 1 233 ? 37.42200 -39.17800 -18.76200 1.000 43.49633 230 LEU A CA 1
ATOM 1897 C C . LEU A 1 233 ? 36.13100 -38.78900 -19.46800 1.000 43.37270 230 LEU A C 1
ATOM 1898 O O . LEU A 1 233 ? 35.07100 -38.68900 -18.84100 1.000 43.68383 230 LEU A O 1
ATOM 1903 N N . SER A 1 234 ? 36.20800 -38.53900 -20.77700 1.000 47.51466 231 SER A N 1
ATOM 1904 C CA . SER A 1 234 ? 35.01900 -38.14900 -21.52800 1.000 52.41114 231 SER A CA 1
ATOM 1905 C C . SER A 1 234 ? 33.97500 -39.25700 -21.51200 1.000 50.24652 231 SER A C 1
ATOM 1906 O O . SER A 1 234 ? 32.77100 -38.98500 -21.44300 1.000 51.88928 231 SER A O 1
ATOM 1909 N N . LEU A 1 235 ? 34.41500 -40.51600 -21.57000 1.000 45.00920 232 LEU A N 1
ATOM 1910 C CA . LEU A 1 235 ? 33.45900 -41.61800 -21.48800 1.000 46.15455 232 LEU A CA 1
ATOM 1911 C C . LEU A 1 235 ? 32.79500 -41.66600 -20.12000 1.000 50.53792 232 LEU A C 1
ATOM 1912 O O . LEU A 1 235 ? 31.61600 -42.02400 -20.01200 1.000 44.48036 232 LEU A O 1
ATOM 1917 N N . ILE A 1 236 ? 33.53300 -41.30800 -19.07200 1.000 46.29138 233 ILE A N 1
ATOM 1918 C CA . ILE A 1 236 ? 32.95200 -41.27800 -17.73300 1.000 40.57719 233 ILE A CA 1
ATOM 1919 C C . ILE A 1 236 ? 31.95500 -40.13000 -17.59800 1.000 38.68397 233 ILE A C 1
ATOM 1920 O O . ILE A 1 236 ? 30.88100 -40.29200 -17.00600 1.000 56.58316 233 ILE A O 1
ATOM 1925 N N . ALA A 1 237 ? 32.28600 -38.95900 -18.14200 1.000 51.21725 234 ALA A N 1
ATOM 1926 C CA . ALA A 1 237 ? 31.59500 -37.72700 -17.77900 1.000 49.69003 234 ALA A CA 1
ATOM 1927 C C . ALA A 1 237 ? 30.55500 -37.26500 -18.79300 1.000 47.32629 234 ALA A C 1
ATOM 1928 O O . ALA A 1 237 ? 29.78000 -36.35400 -18.48100 1.000 53.37948 234 ALA A O 1
ATOM 1930 N N . THR A 1 238 ? 30.51400 -37.85100 -19.98500 1.000 36.39765 235 THR A N 1
ATOM 1931 C CA . THR A 1 238 ? 29.53700 -37.43000 -20.98100 1.000 50.25043 235 THR A CA 1
ATOM 1932 C C . THR A 1 238 ? 28.11200 -37.67400 -20.49100 1.000 52.94477 235 THR A C 1
ATOM 1933 O O . THR A 1 238 ? 27.83900 -38.62300 -19.75300 1.000 64.28768 235 THR A O 1
ATOM 1937 N N . ASP A 1 239 ? 27.19700 -36.80300 -20.91200 1.000 58.36150 236 ASP A N 1
ATOM 1938 C CA . ASP A 1 239 ? 25.77800 -37.12100 -20.84000 1.000 64.36113 236 ASP A CA 1
ATOM 1939 C C . ASP A 1 239 ? 25.45100 -38.20100 -21.86100 1.000 61.54194 236 ASP A C 1
ATOM 1940 O O . ASP A 1 239 ? 25.95400 -38.18500 -22.98800 1.000 60.21244 236 ASP A O 1
ATOM 1945 N N . LEU A 1 240 ? 24.61100 -39.14500 -21.46400 1.000 59.19060 237 LEU A N 1
ATOM 1946 C CA . LEU A 1 240 ? 24.28400 -40.25600 -22.34200 1.000 60.54192 237 LEU A CA 1
ATOM 1947 C C . LEU A 1 240 ? 23.27500 -39.81300 -23.39400 1.000 67.90351 237 LEU A C 1
ATOM 1948 O O . LEU A 1 240 ? 22.17300 -39.38400 -23.03800 1.000 78.90300 237 LEU A O 1
ATOM 1953 N N . PRO A 1 241 ? 23.60200 -39.89800 -24.68200 1.000 65.69448 238 PRO A N 1
ATOM 1954 C CA . PRO A 1 241 ? 22.68900 -39.40300 -25.71200 1.000 72.66550 238 PRO A CA 1
ATOM 1955 C C . PRO A 1 241 ? 21.59300 -40.40300 -26.03800 1.000 84.13663 238 PRO A C 1
ATOM 1956 O O . PRO A 1 241 ? 21.74100 -41.61500 -25.86800 1.000 81.52553 238 PRO A O 1
ATOM 1960 N N . ASP A 1 242 ? 20.47700 -39.86400 -26.52900 1.000 81.91095 239 ASP A N 1
ATOM 1961 C CA . ASP A 1 242 ? 19.36100 -40.70900 -26.93800 1.000 77.65386 239 ASP A CA 1
ATOM 1962 C C . ASP A 1 242 ? 19.74400 -41.59200 -28.11900 1.000 73.35069 239 ASP A C 1
ATOM 1963 O O . ASP A 1 242 ? 19.42700 -42.78800 -28.14000 1.000 68.99130 239 ASP A O 1
ATOM 1968 N N . ASP A 1 243 ? 20.42300 -41.02200 -29.11100 1.000 79.80737 240 ASP A N 1
ATOM 1969 C CA . ASP A 1 243 ? 20.93600 -41.76300 -30.25700 1.000 73.64839 240 ASP A CA 1
ATOM 1970 C C . ASP A 1 243 ? 22.45700 -41.80000 -30.17200 1.000 71.67452 240 ASP A C 1
ATOM 1971 O O . ASP A 1 243 ? 23.09700 -40.75500 -30.01400 1.000 82.83346 240 ASP A O 1
ATOM 1976 N N . LEU A 1 244 ? 23.03200 -43.00100 -30.27400 1.000 65.70191 241 LEU A N 1
ATOM 1977 C CA . LEU A 1 244 ? 24.47100 -43.15400 -30.08000 1.000 70.21365 241 LEU A CA 1
ATOM 1978 C C . LEU A 1 244 ? 25.31000 -42.45400 -31.13700 1.000 74.24819 241 LEU A C 1
ATOM 1979 O O . LEU A 1 244 ? 26.48800 -42.18200 -30.88400 1.000 89.00739 241 LEU A O 1
ATOM 1984 N N . LYS A 1 245 ? 24.76300 -42.17000 -32.31500 1.000 80.33089 242 LYS A N 1
ATOM 1985 C CA . LYS A 1 245 ? 25.55000 -41.40600 -33.27600 1.000 86.34647 242 LYS A CA 1
ATOM 1986 C C . LYS A 1 245 ? 25.83600 -39.98500 -32.80800 1.000 81.57738 242 LYS A C 1
ATOM 1987 O O . LYS A 1 245 ? 26.67600 -39.31300 -33.41700 1.000 85.02286 242 LYS A O 1
ATOM 1993 N N . ASP A 1 246 ? 25.15500 -39.50400 -31.77100 1.000 64.93100 243 ASP A N 1
ATOM 1994 C CA . ASP A 1 246 ? 25.48900 -38.22600 -31.15800 1.000 70.60226 243 ASP A CA 1
ATOM 1995 C C . ASP A 1 246 ? 26.54400 -38.35200 -30.06100 1.000 73.33837 243 ASP A C 1
ATOM 1996 O O . ASP A 1 246 ? 26.94100 -37.33200 -29.48500 1.000 72.78208 243 ASP A O 1
ATOM 2001 N N . LEU A 1 247 ? 27.03600 -39.56300 -29.78100 1.000 70.08065 244 LEU A N 1
ATOM 2002 C CA . LEU A 1 247 ? 27.96000 -39.74700 -28.66300 1.000 49.86286 244 LEU A CA 1
ATOM 2003 C C . LEU A 1 247 ? 29.17100 -38.83400 -28.78700 1.000 57.65119 244 LEU A C 1
ATOM 2004 O O . LEU A 1 247 ? 29.49800 -38.09100 -27.85300 1.000 60.27453 244 LEU A O 1
ATOM 2009 N N . ARG A 1 248 ? 29.84900 -38.87200 -29.93700 1.000 57.63507 245 ARG A N 1
ATOM 2010 C CA . ARG A 1 248 ? 30.98200 -37.97900 -30.15100 1.000 52.87430 245 ARG A CA 1
ATOM 2011 C C . ARG A 1 248 ? 30.62600 -36.55800 -29.74600 1.000 54.05088 245 ARG A C 1
ATOM 2012 O O . ARG A 1 248 ? 31.34600 -35.92200 -28.96800 1.000 62.57845 245 ARG A O 1
ATOM 2020 N N . LYS A 1 249 ? 29.49900 -36.05100 -30.25500 1.000 55.94291 246 LYS A N 1
ATOM 2021 C CA . LYS A 1 249 ? 29.07400 -34.70200 -29.90900 1.000 46.53529 246 LYS A CA 1
ATOM 2022 C C . LYS A 1 249 ? 29.18300 -34.50400 -28.40500 1.000 53.90318 246 LYS A C 1
ATOM 2023 O O . LYS A 1 249 ? 29.94700 -33.65800 -27.92100 1.000 65.54327 246 LYS A O 1
ATOM 2029 N N . GLU A 1 250 ? 28.49400 -35.35800 -27.64600 1.000 60.11748 247 GLU A N 1
ATOM 2030 C CA . GLU A 1 250 ? 28.44500 -35.17500 -26.20400 1.000 63.71352 247 GLU A CA 1
ATOM 2031 C C . GLU A 1 250 ? 29.84100 -35.26300 -25.60600 1.000 51.56529 247 GLU A C 1
ATOM 2032 O O . GLU A 1 250 ? 30.20100 -34.46200 -24.73300 1.000 49.11828 247 GLU A O 1
ATOM 2038 N N . LYS A 1 251 ? 30.66700 -36.18800 -26.10600 1.000 41.18785 248 LYS A N 1
ATOM 2039 C CA . LYS A 1 251 ? 32.03000 -36.27500 -25.59800 1.000 48.34610 248 LYS A CA 1
ATOM 2040 C C . LYS A 1 251 ? 32.71300 -34.92500 -25.74900 1.000 58.91466 248 LYS A C 1
ATOM 2041 O O . LYS A 1 251 ? 33.16400 -34.32500 -24.76200 1.000 59.17863 248 LYS A O 1
ATOM 2047 N N . ILE A 1 252 ? 32.68200 -34.37400 -26.96500 1.000 57.69599 249 ILE A N 1
ATOM 2048 C CA . ILE A 1 252 ? 33.26300 -33.05600 -27.19400 1.000 54.12532 249 ILE A CA 1
ATOM 2049 C C . ILE A 1 252 ? 32.70800 -32.07400 -26.17600 1.000 49.67333 249 ILE A C 1
ATOM 2050 O O . ILE A 1 252 ? 33.46000 -31.38900 -25.46700 1.000 54.17232 249 ILE A O 1
ATOM 2055 N N . LYS A 1 253 ? 31.38000 -32.05400 -26.03200 1.000 50.54630 250 LYS A N 1
ATOM 2056 C CA . LYS A 1 253 ? 30.76100 -31.10900 -25.11400 1.000 52.19125 250 LYS A CA 1
ATOM 2057 C C . LYS A 1 253 ? 31.45800 -31.13900 -23.76400 1.000 53.13334 250 LYS A C 1
ATOM 2058 O O . LYS A 1 253 ? 31.97800 -30.11900 -23.29500 1.000 69.10850 250 LYS A O 1
ATOM 2064 N N . VAL A 1 254 ? 31.55800 -32.32300 -23.15900 1.000 45.96875 251 VAL A N 1
ATOM 2065 C CA . VAL A 1 254 ? 32.05100 -32.35500 -21.78800 1.000 55.74775 251 VAL A CA 1
ATOM 2066 C C . VAL A 1 254 ? 33.52100 -31.95200 -21.75300 1.000 56.90364 251 VAL A C 1
ATOM 2067 O O . VAL A 1 254 ? 33.95800 -31.23900 -20.83900 1.000 59.19406 251 VAL A O 1
ATOM 2071 N N . LEU A 1 255 ? 34.30100 -32.36100 -22.76200 1.000 42.35565 252 LEU A N 1
ATOM 2072 C CA . LEU A 1 255 ? 35.71000 -31.97900 -22.76700 1.000 56.17276 252 LEU A CA 1
ATOM 2073 C C . LEU A 1 255 ? 35.88300 -30.47400 -22.85400 1.000 52.85980 252 LEU A C 1
ATOM 2074 O O . LEU A 1 255 ? 36.87000 -29.93600 -22.34100 1.000 49.82768 252 LEU A O 1
ATOM 2079 N N . LYS A 1 256 ? 34.94200 -29.77000 -23.48300 1.000 59.50984 253 LYS A N 1
ATOM 2080 C CA . LYS A 1 256 ? 35.13000 -28.33200 -23.58800 1.000 56.57380 253 LYS A CA 1
ATOM 2081 C C . LYS A 1 256 ? 34.97300 -27.64700 -22.23900 1.000 55.91139 253 LYS A C 1
ATOM 2082 O O . LYS A 1 256 ? 35.35000 -26.47700 -22.11200 1.000 64.53967 253 LYS A O 1
ATOM 2088 N N . THR A 1 257 ? 34.42800 -28.34300 -21.24000 1.000 54.35117 254 THR A N 1
ATOM 2089 C CA . THR A 1 257 ? 34.28900 -27.79200 -19.89900 1.000 51.23842 254 THR A CA 1
ATOM 2090 C C . THR A 1 257 ? 35.50800 -28.04100 -19.01200 1.000 49.75535 254 THR A C 1
ATOM 2091 O O . THR A 1 257 ? 35.50500 -27.60400 -17.85600 1.000 50.16624 254 THR A O 1
ATOM 2095 N N . LEU A 1 258 ? 36.54300 -28.72700 -19.50500 1.000 40.81409 255 LEU A N 1
ATOM 2096 C CA . LEU A 1 258 ? 37.75000 -28.91100 -18.70400 1.000 50.19843 255 LEU A CA 1
ATOM 2097 C C . LEU A 1 258 ? 38.32800 -27.56000 -18.31000 1.000 55.40538 255 LEU A C 1
ATOM 2098 O O . LEU A 1 258 ? 38.55300 -26.69300 -19.15900 1.000 61.41156 255 LEU A O 1
ATOM 2103 N N . GLN A 1 259 ? 38.57100 -27.38900 -17.01400 1.000 50.18984 256 GLN A N 1
ATOM 2104 C CA . GLN A 1 259 ? 39.06800 -26.12000 -16.50400 1.000 47.22014 256 GLN A CA 1
ATOM 2105 C C . GLN A 1 259 ? 40.59300 -26.13500 -16.43600 1.000 54.22194 256 GLN A C 1
ATOM 2106 O O . GLN A 1 259 ? 41.18600 -27.16100 -16.09000 1.000 58.32488 256 GLN A O 1
ATOM 2112 N N . PRO A 1 260 ? 41.26200 -25.03200 -16.75800 1.000 67.83204 257 PRO A N 1
ATOM 2113 C CA . PRO A 1 260 ? 42.69400 -24.93400 -16.47100 1.000 56.78612 257 PRO A CA 1
ATOM 2114 C C . PRO A 1 260 ? 42.92500 -24.86000 -14.97300 1.000 39.19534 257 PRO A C 1
ATOM 2115 O O . PRO A 1 260 ? 42.03100 -24.43800 -14.22400 1.000 52.75359 257 PRO A O 1
ATOM 2119 N N . PRO A 1 261 ? 44.09900 -25.26200 -14.49300 1.000 37.63664 258 PRO A N 1
ATOM 2120 C CA . PRO A 1 261 ? 44.32600 -25.28600 -13.04100 1.000 40.28717 258 PRO A CA 1
ATOM 2121 C C . PRO A 1 261 ? 44.09000 -23.92100 -12.40800 1.000 42.90914 258 PRO A C 1
ATOM 2122 O O . PRO A 1 261 ? 44.54300 -22.89500 -12.92100 1.000 58.62803 258 PRO A O 1
ATOM 2126 N N . LYS A 1 262 ? 43.36100 -23.91000 -11.28600 1.000 47.65732 259 LYS A N 1
ATOM 2127 C CA . LYS A 1 262 ? 43.29400 -22.69700 -10.47700 1.000 53.58160 259 LYS A CA 1
ATOM 2128 C C . LYS A 1 262 ? 44.55500 -22.50100 -9.64100 1.000 52.66323 259 LYS A C 1
ATOM 2129 O O . LYS A 1 262 ? 44.91700 -21.36000 -9.34000 1.000 65.17978 259 LYS A O 1
ATOM 2135 N N . ASN A 1 263 ? 45.23200 -23.58500 -9.25900 1.000 48.00531 260 ASN A N 1
ATOM 2136 C CA . ASN A 1 263 ? 46.45100 -23.47500 -8.46200 1.000 42.62654 260 ASN A CA 1
ATOM 2137 C C . ASN A 1 263 ? 47.39400 -24.58300 -8.92400 1.000 49.34863 260 ASN A C 1
ATOM 2138 O O . ASN A 1 263 ? 47.18000 -25.75600 -8.60500 1.000 51.95194 260 ASN A O 1
ATOM 2143 N N . PHE A 1 264 ? 48.42600 -24.20700 -9.68000 1.000 48.05230 261 PHE A N 1
ATOM 2144 C CA . PHE A 1 264 ? 49.29300 -25.21000 -10.29300 1.000 35.81548 261 PHE A CA 1
ATOM 2145 C C . PHE A 1 264 ? 49.97800 -26.07400 -9.23700 1.000 53.03824 261 PHE A C 1
ATOM 2146 O O . PHE A 1 264 ? 50.07600 -27.29600 -9.39700 1.000 57.81340 261 PHE A O 1
ATOM 2154 N N . LYS A 1 265 ? 50.46600 -25.45800 -8.15300 1.000 55.48709 262 LYS A N 1
ATOM 2155 C CA . LYS A 1 265 ? 51.20600 -26.20700 -7.13900 1.000 53.31550 262 LYS A CA 1
ATOM 2156 C C . LYS A 1 265 ? 50.33400 -27.28600 -6.50700 1.000 49.08780 262 LYS A C 1
ATOM 2157 O O . LYS A 1 265 ? 50.81900 -28.37300 -6.17200 1.000 48.17829 262 LYS A O 1
ATOM 2163 N N . LYS A 1 266 ? 49.03900 -27.00600 -6.35300 1.000 53.72290 263 LYS A N 1
ATOM 2164 C CA . LYS A 1 266 ? 48.09100 -27.90600 -5.70600 1.000 51.24425 263 LYS A CA 1
ATOM 2165 C C . LYS A 1 266 ? 47.45800 -28.92500 -6.64300 1.000 55.90201 263 LYS A C 1
ATOM 2166 O O . LYS A 1 266 ? 46.85900 -29.89200 -6.15900 1.000 57.33766 263 LYS A O 1
ATOM 2172 N N . GLN A 1 267 ? 47.56500 -28.74300 -7.95700 1.000 49.10952 264 GLN A N 1
ATOM 2173 C CA . GLN A 1 267 ? 46.81300 -29.55600 -8.90200 1.000 37.31999 264 GLN A CA 1
ATOM 2174 C C . GLN A 1 267 ? 47.66200 -30.33200 -9.89300 1.000 35.05683 264 GLN A C 1
ATOM 2175 O O . GLN A 1 267 ? 47.10500 -31.09800 -10.68600 1.000 43.08859 264 GLN A O 1
ATOM 2181 N N . VAL A 1 268 ? 48.97900 -30.16600 -9.88400 1.000 41.53452 265 VAL A N 1
ATOM 2182 C CA . VAL A 1 268 ? 49.83600 -30.82400 -10.85900 1.000 33.97386 265 VAL A CA 1
ATOM 2183 C C . VAL A 1 268 ? 51.11400 -31.26100 -10.16400 1.000 32.25662 265 VAL A C 1
ATOM 2184 O O . VAL A 1 268 ? 51.76400 -30.46200 -9.48200 1.000 51.20496 265 VAL A O 1
ATOM 2188 N N . ILE A 1 269 ? 51.46300 -32.53300 -10.32700 1.000 34.59299 266 ILE A N 1
ATOM 2189 C CA . ILE A 1 269 ? 52.72600 -33.08000 -9.85100 1.000 41.20598 266 ILE A CA 1
ATOM 2190 C C . ILE A 1 269 ? 53.37300 -33.80600 -11.01500 1.000 42.92826 266 ILE A C 1
ATOM 2191 O O . ILE A 1 269 ? 52.73800 -34.65300 -11.65500 1.000 37.21562 266 ILE A O 1
ATOM 2196 N N . ARG A 1 270 ? 54.63800 -33.51100 -11.25600 1.000 42.06542 267 ARG A N 1
ATOM 2197 C CA . ARG A 1 270 ? 55.36700 -34.09400 -12.34800 1.000 36.92691 267 ARG A CA 1
ATOM 2198 C C . ARG A 1 270 ? 56.67900 -34.60600 -11.85800 1.000 37.84371 267 ARG A C 1
ATOM 2199 O O . ARG A 1 270 ? 57.16300 -34.14500 -10.87300 1.000 41.48277 267 ARG A O 1
ATOM 2207 N N . ALA A 1 271 ? 57.25100 -35.55900 -12.56800 1.000 25.19801 268 ALA A N 1
ATOM 2208 C CA . ALA A 1 271 ? 58.51900 -36.12200 -12.12800 1.000 25.34416 268 ALA A CA 1
ATOM 2209 C C . ALA A 1 271 ? 59.15900 -36.91700 -13.25500 1.000 36.07112 268 ALA A C 1
ATOM 2210 O O . ALA A 1 271 ? 58.54000 -37.21500 -14.28000 1.000 38.49855 268 ALA A O 1
ATOM 2212 N N . GLN A 1 272 ? 60.41700 -37.27700 -13.01800 1.000 27.05747 269 GLN A N 1
ATOM 2213 C CA . GLN A 1 272 ? 61.28300 -37.94200 -13.97900 1.000 43.09766 269 GLN A CA 1
ATOM 2214 C C . GLN A 1 272 ? 62.12900 -38.94500 -13.21400 1.000 47.43915 269 GLN A C 1
ATOM 2215 O O . GLN A 1 272 ? 62.71800 -38.59700 -12.18600 1.000 53.14021 269 GLN A O 1
ATOM 2221 N N . TYR A 1 273 ? 62.20000 -40.18000 -13.70400 1.000 37.45817 270 TYR A N 1
ATOM 2222 C CA . TYR A 1 273 ? 62.85200 -41.22100 -12.92400 1.000 50.48154 270 TYR A CA 1
ATOM 2223 C C . TYR A 1 273 ? 64.36800 -41.15100 -13.06200 1.000 47.61708 270 TYR A C 1
ATOM 2224 O O . TYR A 1 273 ? 64.91000 -40.75300 -14.09600 1.000 54.21025 270 TYR A O 1
ATOM 2233 N N . GLN A 1 274 ? 65.04700 -41.54300 -11.98700 1.000 45.97637 271 GLN A N 1
ATOM 2234 C CA . GLN A 1 274 ? 66.50000 -41.57100 -11.97700 1.000 49.44110 271 GLN A CA 1
ATOM 2235 C C . GLN A 1 274 ? 66.99600 -42.54800 -13.03200 1.000 51.09028 271 GLN A C 1
ATOM 2236 O O . GLN A 1 274 ? 66.52700 -43.68700 -13.10900 1.000 59.26836 271 GLN A O 1
ATOM 2242 N N . GLY A 1 275 ? 67.94800 -42.09800 -13.84700 1.000 54.01188 272 GLY A N 1
ATOM 2243 C CA . GLY A 1 275 ? 68.44400 -42.88300 -14.95400 1.000 46.45443 272 GLY A CA 1
ATOM 2244 C C . GLY A 1 275 ? 67.81500 -42.55000 -16.29200 1.000 47.23780 272 GLY A C 1
ATOM 2245 O O . GLY A 1 275 ? 68.29500 -43.04100 -17.32100 1.000 52.42847 272 GLY A O 1
ATOM 2246 N N . TYR A 1 276 ? 66.75900 -41.73100 -16.31300 1.000 55.87476 273 TYR A N 1
ATOM 2247 C CA . TYR A 1 276 ? 66.13100 -41.35800 -17.57800 1.000 52.26624 273 TYR A CA 1
ATOM 2248 C C . TYR A 1 276 ? 67.10100 -40.60600 -18.47300 1.000 57.28539 273 TYR A C 1
ATOM 2249 O O . TYR A 1 276 ? 67.23800 -40.90900 -19.66200 1.000 59.48400 273 TYR A O 1
ATOM 2258 N N . ARG A 1 277 ? 67.80900 -39.63400 -17.90900 1.000 61.70499 274 ARG A N 1
ATOM 2259 C CA . ARG A 1 277 ? 68.73300 -38.83500 -18.70000 1.000 58.29801 274 ARG A CA 1
ATOM 2260 C C . ARG A 1 277 ? 69.89100 -39.64800 -19.25300 1.000 64.09319 274 ARG A C 1
ATOM 2261 O O . ARG A 1 277 ? 70.58700 -39.15900 -20.14100 1.000 69.67937 274 ARG A O 1
ATOM 2269 N N . ASP A 1 278 ? 70.06100 -40.85500 -18.75000 1.000 66.98881 275 ASP A N 1
ATOM 2270 C CA . ASP A 1 278 ? 71.11800 -41.73000 -19.19200 1.000 67.95999 275 ASP A CA 1
ATOM 2271 C C . ASP A 1 278 ? 70.62600 -42.74500 -20.18900 1.000 70.21486 275 ASP A C 1
ATOM 2272 O O . ASP A 1 278 ? 71.42800 -43.47600 -20.73200 1.000 68.93759 275 ASP A O 1
ATOM 2277 N N . GLU A 1 279 ? 69.32000 -42.82800 -20.44200 1.000 76.01986 276 GLU A N 1
ATOM 2278 C CA . GLU A 1 279 ? 68.85900 -43.70200 -21.49300 1.000 79.94441 276 GLU A CA 1
ATOM 2279 C C . GLU A 1 279 ? 69.47800 -43.20800 -22.78600 1.000 83.39885 276 GLU A C 1
ATOM 2280 O O . GLU A 1 279 ? 69.83200 -42.03600 -22.91600 1.000 84.50598 276 GLU A O 1
ATOM 2286 N N . ASN A 1 280 ? 69.68100 -44.11900 -23.72200 1.000 98.58973 277 ASN A N 1
ATOM 2287 C CA . ASN A 1 280 ? 70.32400 -43.72400 -24.96100 1.000 107.77386 277 ASN A CA 1
ATOM 2288 C C . ASN A 1 280 ? 69.49900 -42.66700 -25.67000 1.000 106.36418 277 ASN A C 1
ATOM 2289 O O . ASN A 1 280 ? 68.27600 -42.78100 -25.78300 1.000 86.21771 277 ASN A O 1
ATOM 2294 N N . LYS A 1 281 ? 70.18300 -41.61700 -26.11200 1.000 98.43845 278 LYS A N 1
ATOM 2295 C CA . LYS A 1 281 ? 69.63800 -40.60800 -27.00600 1.000 91.38533 278 LYS A CA 1
ATOM 2296 C C . LYS A 1 281 ? 68.59200 -39.73900 -26.32200 1.000 80.92062 278 LYS A C 1
ATOM 2297 O O . LYS A 1 281 ? 67.72600 -39.16400 -26.98900 1.000 77.72220 278 LYS A O 1
ATOM 2303 N N . VAL A 1 282 ? 68.66600 -39.63600 -24.99900 1.000 83.94932 279 VAL A N 1
ATOM 2304 C CA . VAL A 1 282 ? 67.88500 -38.67600 -24.23200 1.000 76.23501 279 VAL A CA 1
ATOM 2305 C C . VAL A 1 282 ? 68.80600 -37.51600 -23.89400 1.000 74.28063 279 VAL A C 1
ATOM 2306 O O . VAL A 1 282 ? 70.00500 -37.70600 -23.64900 1.000 73.94173 279 VAL A O 1
ATOM 2310 N N . ASN A 1 283 ? 68.24600 -36.31200 -23.88000 1.000 63.76610 280 ASN A N 1
ATOM 2311 C CA . ASN A 1 283 ? 69.03900 -35.12000 -23.62200 1.000 76.54929 280 ASN A CA 1
ATOM 2312 C C . ASN A 1 283 ? 69.65900 -35.16100 -22.23100 1.000 69.90052 280 ASN A C 1
ATOM 2313 O O . ASN A 1 283 ? 69.02400 -35.57100 -21.25500 1.000 76.26350 280 ASN A O 1
ATOM 2318 N N . LYS A 1 284 ? 70.91900 -34.72400 -22.15700 1.000 72.16459 281 LYS A N 1
ATOM 2319 C CA . LYS A 1 284 ? 71.67900 -34.79300 -20.91400 1.000 69.96575 281 LYS A CA 1
ATOM 2320 C C . LYS A 1 284 ? 71.10100 -33.86100 -19.85300 1.000 74.01152 281 LYS A C 1
ATOM 2321 O O . LYS A 1 284 ? 71.28000 -34.10400 -18.65300 1.000 68.54061 281 LYS A O 1
ATOM 2327 N N . GLU A 1 285 ? 70.40300 -32.80600 -20.27000 1.000 79.86158 282 GLU A N 1
ATOM 2328 C CA . GLU A 1 285 ? 69.72300 -31.86700 -19.38300 1.000 62.34816 282 GLU A CA 1
ATOM 2329 C C . GLU A 1 285 ? 68.21100 -31.87600 -19.58200 1.000 52.04414 282 GLU A C 1
ATOM 2330 O O . GLU A 1 285 ? 67.55500 -30.83500 -19.49300 1.000 58.44525 282 GLU A O 1
ATOM 2336 N N . SER A 1 286 ? 67.62400 -33.03800 -19.84800 1.000 57.99090 283 SER A N 1
ATOM 2337 C CA . SER A 1 286 ? 66.21300 -33.07000 -20.20400 1.000 45.83552 283 SER A CA 1
ATOM 2338 C C . SER A 1 286 ? 65.33100 -32.72900 -19.00900 1.000 41.91496 283 SER A C 1
ATOM 2339 O O . SER A 1 286 ? 65.61800 -33.10600 -17.87000 1.000 42.68205 283 SER A O 1
ATOM 2342 N N . GLN A 1 287 ? 64.25000 -31.99900 -19.28500 1.000 34.46873 284 GLN A N 1
ATOM 2343 C CA . GLN A 1 287 ? 63.20900 -31.71300 -18.30800 1.000 41.68064 284 GLN A CA 1
ATOM 2344 C C . GLN A 1 287 ? 61.94000 -32.50400 -18.58800 1.000 43.11425 284 GLN A C 1
ATOM 2345 O O . GLN A 1 287 ? 60.90400 -32.24000 -17.96800 1.000 46.67562 284 GLN A O 1
ATOM 2351 N N . THR A 1 288 ? 62.00000 -33.47000 -19.50100 1.000 43.25378 285 THR A N 1
ATOM 2352 C CA . THR A 1 288 ? 60.82000 -34.23000 -19.88700 1.000 29.92365 285 THR A CA 1
ATOM 2353 C C . THR A 1 288 ? 60.38700 -35.12900 -18.73600 1.000 42.12819 285 THR A C 1
ATOM 2354 O O . THR A 1 288 ? 61.21100 -35.81700 -18.12700 1.000 48.69160 285 THR A O 1
ATOM 2358 N N . GLU A 1 289 ? 59.09000 -35.12000 -18.43400 1.000 39.56406 286 GLU A N 1
ATOM 2359 C CA . GLU A 1 289 ? 58.56200 -35.88900 -17.31700 1.000 44.46545 286 GLU A CA 1
ATOM 2360 C C . GLU A 1 289 ? 58.22100 -37.30800 -17.75100 1.000 43.99206 286 GLU A C 1
ATOM 2361 O O . GLU A 1 289 ? 57.66100 -37.52800 -18.82800 1.000 40.49528 286 GLU A O 1
ATOM 2367 N N . THR A 1 290 ? 58.57200 -38.27100 -16.90300 1.000 51.08647 287 THR A N 1
ATOM 2368 C CA . THR A 1 290 ? 58.11800 -39.64700 -17.03400 1.000 43.43681 287 THR A CA 1
ATOM 2369 C C . THR A 1 290 ? 56.98400 -39.97400 -16.06500 1.000 39.15743 287 THR A C 1
ATOM 2370 O O . THR A 1 290 ? 56.57400 -41.13400 -15.97600 1.000 41.91707 287 THR A O 1
ATOM 2374 N N . PHE A 1 291 ? 56.46900 -38.97600 -15.34200 1.000 43.55751 288 PHE A N 1
ATOM 2375 C CA . PHE A 1 291 ? 55.42300 -39.17700 -14.34500 1.000 42.07367 288 PHE A CA 1
ATOM 2376 C C . PHE A 1 291 ? 54.56700 -37.92100 -14.28300 1.000 38.13593 288 PHE A C 1
ATOM 2377 O O . PHE A 1 291 ? 55.11200 -36.82100 -14.14900 1.000 52.73085 288 PHE A O 1
ATOM 2385 N N . VAL A 1 292 ? 53.24000 -38.08400 -14.33400 1.000 32.53255 289 VAL A N 1
ATOM 2386 C CA . VAL A 1 292 ? 52.31400 -36.96700 -14.15100 1.000 38.88951 289 VAL A CA 1
ATOM 2387 C C . VAL A 1 292 ? 51.12800 -37.39700 -13.30400 1.000 41.86182 289 VAL A C 1
ATOM 2388 O O . VAL A 1 292 ? 50.64600 -38.53100 -13.40800 1.000 44.14782 289 VAL A O 1
ATOM 2392 N N . ALA A 1 293 ? 50.64900 -36.46500 -12.48000 1.000 41.09046 290 ALA A N 1
ATOM 2393 C CA . ALA A 1 293 ? 49.37300 -36.57900 -11.79000 1.000 33.46436 290 ALA A CA 1
ATOM 2394 C C . ALA A 1 293 ? 48.71400 -35.20600 -11.79400 1.000 38.71291 290 ALA A C 1
ATOM 2395 O O . ALA A 1 293 ? 49.33100 -34.21200 -11.39800 1.000 47.33225 290 ALA A O 1
ATOM 2397 N N . ILE A 1 294 ? 47.45900 -35.16200 -12.23500 1.000 36.62305 291 ILE A N 1
ATOM 2398 C CA . ILE A 1 294 ? 46.70900 -33.92900 -12.44900 1.000 35.84386 291 ILE A CA 1
ATOM 2399 C C . ILE A 1 294 ? 45.38100 -34.06600 -11.72800 1.000 43.60467 291 ILE A C 1
ATOM 2400 O O . ILE A 1 294 ? 44.69000 -35.07500 -11.87900 1.000 47.55598 291 ILE A O 1
ATOM 2405 N N . LYS A 1 295 ? 45.01600 -33.05400 -10.96400 1.000 45.69799 292 LYS A N 1
ATOM 2406 C CA . LYS A 1 295 ? 43.68900 -32.96800 -10.36600 1.000 36.22220 292 LYS A CA 1
ATOM 2407 C C . LYS A 1 295 ? 42.88900 -31.96900 -11.19700 1.000 43.66219 292 LYS A C 1
ATOM 2408 O O . LYS A 1 295 ? 43.06800 -30.75500 -11.07200 1.000 49.77825 292 LYS A O 1
ATOM 2414 N N . ALA A 1 296 ? 41.99900 -32.48700 -12.04200 1.000 42.31068 293 ALA A N 1
ATOM 2415 C CA . ALA A 1 296 ? 41.26200 -31.69500 -13.01300 1.000 37.93000 293 ALA A CA 1
ATOM 2416 C C . ALA A 1 296 ? 39.80700 -31.53800 -12.59300 1.000 44.19655 293 ALA A C 1
ATOM 2417 O O . ALA A 1 296 ? 39.27200 -32.32900 -11.81200 1.000 53.39806 293 ALA A O 1
ATOM 2419 N N . PHE A 1 297 ? 39.17200 -30.49700 -13.12500 1.000 48.72229 294 PHE A N 1
ATOM 2420 C CA . PHE A 1 297 ? 37.77100 -30.21400 -12.85400 1.000 38.48729 294 PHE A CA 1
ATOM 2421 C C . PHE A 1 297 ? 37.04000 -29.88100 -14.14300 1.000 43.74178 294 PHE A C 1
ATOM 2422 O O . PHE A 1 297 ? 37.63100 -29.38300 -15.10500 1.000 61.16957 294 PHE A O 1
ATOM 2430 N N . LEU A 1 298 ? 35.74400 -30.16600 -14.15000 1.000 56.23458 295 LEU A N 1
ATOM 2431 C CA . LEU A 1 298 ? 34.87100 -29.83800 -15.26500 1.000 42.84131 295 LEU A CA 1
ATOM 2432 C C . LEU A 1 298 ? 33.88600 -28.76900 -14.81500 1.000 58.39757 295 LEU A C 1
ATOM 2433 O O . LEU A 1 298 ? 33.31300 -28.86600 -13.72500 1.000 61.08067 295 LEU A O 1
ATOM 2438 N N . ASP A 1 299 ? 33.68400 -27.75200 -15.65100 1.000 58.90796 296 ASP A N 1
ATOM 2439 C CA . ASP A 1 299 ? 32.66800 -26.74100 -15.36600 1.000 62.06359 296 ASP A CA 1
ATOM 2440 C C . ASP A 1 299 ? 31.35200 -27.18200 -16.00400 1.000 71.59236 296 ASP A C 1
ATOM 2441 O O . ASP A 1 299 ? 30.81600 -26.56400 -16.92600 1.000 84.01268 296 ASP A O 1
ATOM 2446 N N . THR A 1 300 ? 30.83700 -28.29100 -15.48600 1.000 74.07289 297 THR A N 1
ATOM 2447 C CA . THR A 1 300 ? 29.49400 -28.74400 -15.79600 1.000 70.44102 297 THR A CA 1
ATOM 2448 C C . THR A 1 300 ? 28.77100 -29.08800 -14.50200 1.000 65.82721 297 THR A C 1
ATOM 2449 O O . THR A 1 300 ? 29.39600 -29.56000 -13.54700 1.000 73.01496 297 THR A O 1
ATOM 2453 N N . PRO A 1 301 ? 27.45200 -28.87100 -14.44100 1.000 77.56382 298 PRO A N 1
ATOM 2454 C CA . PRO A 1 301 ? 26.75700 -29.00400 -13.14500 1.000 78.68245 298 PRO A CA 1
ATOM 2455 C C . PRO A 1 301 ? 26.79900 -30.40400 -12.55200 1.000 68.79081 298 PRO A C 1
ATOM 2456 O O . PRO A 1 301 ? 26.95800 -30.54900 -11.33300 1.000 68.05246 298 PRO A O 1
ATOM 2460 N N . LYS A 1 302 ? 26.65400 -31.44200 -13.37700 1.000 58.22481 299 LYS A N 1
ATOM 2461 C CA . LYS A 1 302 ? 26.62500 -32.81000 -12.87200 1.000 67.09232 299 LYS A CA 1
ATOM 2462 C C . LYS A 1 302 ? 27.92000 -33.18200 -12.15800 1.000 62.18278 299 LYS A C 1
ATOM 2463 O O . LYS A 1 302 ? 27.93100 -34.13700 -11.37300 1.000 72.46814 299 LYS A O 1
ATOM 2469 N N . PHE A 1 303 ? 29.00900 -32.44100 -12.40800 1.000 64.81386 300 PHE A N 1
ATOM 2470 C CA . PHE A 1 303 ? 30.31600 -32.71800 -11.81900 1.000 59.90121 300 PHE A CA 1
ATOM 2471 C C . PHE A 1 303 ? 30.94100 -31.48900 -11.16600 1.000 55.62058 300 PHE A C 1
ATOM 2472 O O . PHE A 1 303 ? 32.16200 -31.45100 -10.98300 1.000 51.55103 300 PHE A O 1
ATOM 2480 N N . LYS A 1 304 ? 30.14400 -30.48500 -10.81600 1.000 56.00087 301 LYS A N 1
ATOM 2481 C CA . LYS A 1 304 ? 30.69000 -29.29200 -10.18300 1.000 57.27868 301 LYS A CA 1
ATOM 2482 C C . LYS A 1 304 ? 31.46800 -29.66700 -8.92900 1.000 58.71860 301 LYS A C 1
ATOM 2483 O O . LYS A 1 304 ? 30.91700 -30.26200 -7.99800 1.000 72.94485 301 LYS A O 1
ATOM 2489 N N . GLY A 1 305 ? 32.75000 -29.30500 -8.90400 1.000 49.69275 302 GLY A N 1
ATOM 2490 C CA . GLY A 1 305 ? 33.58400 -29.53100 -7.74000 1.000 53.70417 302 GLY A CA 1
ATOM 2491 C C . GLY A 1 305 ? 34.16900 -30.92000 -7.59900 1.000 59.34469 302 GLY A C 1
ATOM 2492 O O . GLY A 1 305 ? 34.80600 -31.19800 -6.57600 1.000 48.70463 302 GLY A O 1
ATOM 2493 N N . VAL A 1 306 ? 33.98700 -31.79800 -8.58000 1.000 52.21284 303 VAL A N 1
ATOM 2494 C CA . VAL A 1 306 ? 34.42800 -33.18700 -8.48200 1.000 41.21044 303 VAL A CA 1
ATOM 2495 C C . VAL A 1 306 ? 35.82700 -33.29700 -9.08300 1.000 48.16333 303 VAL A C 1
ATOM 2496 O O . VAL A 1 306 ? 36.00000 -32.99100 -10.27400 1.000 55.58834 303 VAL A O 1
ATOM 2500 N N . PRO A 1 307 ? 36.83600 -33.72100 -8.32000 1.000 42.71633 304 PRO A N 1
ATOM 2501 C CA . PRO A 1 307 ? 38.17300 -33.89700 -8.89900 1.000 45.63050 304 PRO A CA 1
ATOM 2502 C C . PRO A 1 307 ? 38.30900 -35.17800 -9.70900 1.000 47.76999 304 PRO A C 1
ATOM 2503 O O . PRO A 1 307 ? 37.86800 -36.25700 -9.29700 1.000 55.95008 304 PRO A O 1
ATOM 2507 N N . PHE A 1 308 ? 38.92900 -35.03600 -10.87800 1.000 49.17311 305 PHE A N 1
ATOM 2508 C CA . PHE A 1 308 ? 39.37200 -36.14800 -11.71100 1.000 45.57348 305 PHE A CA 1
ATOM 2509 C C . PHE A 1 308 ? 40.88800 -36.21200 -11.57800 1.000 42.57096 305 PHE A C 1
ATOM 2510 O O . PHE A 1 308 ? 41.59900 -35.36400 -12.12100 1.000 61.77635 305 PHE A O 1
ATOM 2518 N N . TYR A 1 309 ? 41.38200 -37.18400 -10.82200 1.000 38.90422 306 TYR A N 1
ATOM 2519 C CA . TYR A 1 309 ? 42.81700 -37.40900 -10.73000 1.000 38.34833 306 TYR A CA 1
ATOM 2520 C C . TYR A 1 309 ? 43.25800 -38.24600 -11.92500 1.000 46.90959 306 TYR A C 1
ATOM 2521 O O . TYR A 1 309 ? 42.86800 -39.41000 -12.05100 1.000 50.66311 306 TYR A O 1
ATOM 2530 N N . LEU A 1 310 ? 44.09600 -37.66700 -12.77500 1.000 46.86360 307 LEU A N 1
ATOM 2531 C CA . LEU A 1 310 ? 44.66200 -38.34100 -13.93400 1.000 38.27403 307 LEU A CA 1
ATOM 2532 C C . LEU A 1 310 ? 46.12500 -38.61600 -13.63800 1.000 37.37950 307 LEU A C 1
ATOM 2533 O O . LEU A 1 310 ? 46.90700 -37.68000 -13.46900 1.000 48.96280 307 LEU A O 1
ATOM 2538 N N . LYS A 1 311 ? 46.49700 -39.88900 -13.59600 1.000 42.76792 308 LYS A N 1
ATOM 2539 C CA . LYS A 1 311 ? 47.83400 -40.29300 -13.19300 1.000 41.56798 308 LYS A CA 1
ATOM 2540 C C . LYS A 1 311 ? 48.39400 -41.25300 -14.22300 1.000 40.89686 308 LYS A C 1
ATOM 2541 O O . LYS A 1 311 ? 47.71800 -42.20400 -14.62600 1.000 38.85308 308 LYS A O 1
ATOM 2547 N N . HIS A 1 312 ? 49.62100 -40.99800 -14.65800 1.000 34.31131 309 HIS A N 1
ATOM 2548 C CA . HIS A 1 312 ? 50.28300 -41.92700 -15.55800 1.000 33.10096 309 HIS A CA 1
ATOM 2549 C C . HIS A 1 312 ? 51.78400 -41.83000 -15.36100 1.000 36.46804 309 HIS A C 1
ATOM 2550 O O . HIS A 1 312 ? 52.32800 -40.73200 -15.21800 1.000 50.00082 309 HIS A O 1
ATOM 2557 N N . ALA A 1 313 ? 52.45500 -42.97800 -15.38200 1.000 41.31427 310 ALA A N 1
ATOM 2558 C CA . ALA A 1 313 ? 53.90500 -42.91200 -15.21500 1.000 39.00495 310 ALA A CA 1
ATOM 2559 C C . ALA A 1 313 ? 54.56700 -44.24100 -15.54500 1.000 41.36863 310 ALA A C 1
ATOM 2560 O O . ALA A 1 313 ? 53.92400 -45.29400 -15.58400 1.000 43.24981 310 ALA A O 1
ATOM 2562 N N . LYS A 1 314 ? 55.87600 -44.16200 -15.77800 1.000 36.20402 311 LYS A N 1
ATOM 2563 C CA . LYS A 1 314 ? 56.73000 -45.28700 -16.13000 1.000 38.25307 311 LYS A CA 1
ATOM 2564 C C . LYS A 1 314 ? 57.70800 -45.59400 -15.00000 1.000 45.27604 311 LYS A C 1
ATOM 2565 O O . LYS A 1 314 ? 57.85100 -44.83200 -14.04000 1.000 48.36914 311 LYS A O 1
ATOM 2571 N N . LYS A 1 315 ? 58.39700 -46.73000 -15.13600 1.000 37.44247 312 LYS A N 1
ATOM 2572 C CA . LYS A 1 315 ? 59.35100 -47.20400 -14.12800 1.000 31.84040 312 LYS A CA 1
ATOM 2573 C C . LYS A 1 315 ? 58.74200 -47.16600 -12.73000 1.000 35.24871 312 LYS A C 1
ATOM 2574 O O . LYS A 1 315 ? 59.40100 -46.82300 -11.74600 1.000 42.75184 312 LYS A O 1
ATOM 2580 N N . MET A 1 316 ? 57.47600 -47.53700 -12.64400 1.000 40.30064 313 MET A N 1
ATOM 2581 C CA . MET A 1 316 ? 56.75500 -47.59700 -11.38200 1.000 44.13723 313 MET A CA 1
ATOM 2582 C C . MET A 1 316 ? 56.89400 -48.97900 -10.76200 1.000 41.74661 313 MET A C 1
ATOM 2583 O O . MET A 1 316 ? 57.36900 -49.92300 -11.39700 1.000 44.38837 313 MET A O 1
ATOM 2588 N N . PRO A 1 317 ? 56.50100 -49.13400 -9.49400 1.000 42.70003 314 PRO A N 1
ATOM 2589 C CA . PRO A 1 317 ? 56.68300 -50.43800 -8.83300 1.000 50.77825 314 PRO A CA 1
ATOM 2590 C C . PRO A 1 317 ? 55.72400 -51.51200 -9.32100 1.000 43.38283 314 PRO A C 1
ATOM 2591 O O . PRO A 1 317 ? 56.10200 -52.68900 -9.34600 1.000 43.30987 314 PRO A O 1
ATOM 2595 N N . HIS A 1 318 ? 54.49500 -51.15600 -9.69500 1.000 41.45282 315 HIS A N 1
ATOM 2596 C CA . HIS A 1 318 ? 53.52800 -52.13800 -10.16500 1.000 47.71852 315 HIS A CA 1
ATOM 2597 C C . HIS A 1 318 ? 52.82300 -51.60700 -11.40200 1.000 47.39336 315 HIS A C 1
ATOM 2598 O O . HIS A 1 318 ? 52.62000 -50.40000 -11.55300 1.000 56.44166 315 HIS A O 1
ATOM 2605 N N . ASN A 1 319 ? 52.44400 -52.52700 -12.28200 1.000 41.86366 316 ASN A N 1
ATOM 2606 C CA . ASN A 1 319 ? 51.55400 -52.19100 -13.38200 1.000 41.76740 316 ASN A CA 1
ATOM 2607 C C . ASN A 1 319 ? 50.13600 -51.99800 -12.86500 1.000 38.97270 316 ASN A C 1
ATOM 2608 O O . ASN A 1 319 ? 49.66300 -52.75000 -12.00900 1.000 52.61764 316 ASN A O 1
ATOM 2613 N N . GLN A 1 320 ? 49.46200 -50.97400 -13.37700 1.000 34.20459 317 GLN A N 1
ATOM 2614 C CA . GLN A 1 320 ? 48.07800 -50.72500 -13.01000 1.000 27.31751 317 GLN A CA 1
ATOM 2615 C C . GLN A 1 320 ? 47.41400 -49.96300 -14.14600 1.000 44.14523 317 GLN A C 1
ATOM 2616 O O . GLN A 1 320 ? 48.05200 -49.13200 -14.79700 1.000 53.94979 317 GLN A O 1
ATOM 2622 N N . ALA A 1 321 ? 46.13700 -50.26200 -14.38500 1.000 45.98193 318 ALA A N 1
ATOM 2623 C CA . ALA A 1 321 ? 45.37000 -49.57500 -15.42200 1.000 39.74028 318 ALA A CA 1
ATOM 2624 C C . ALA A 1 321 ? 43.90600 -49.68900 -15.00400 1.000 34.84081 318 ALA A C 1
ATOM 2625 O O . ALA A 1 321 ? 43.29900 -50.75100 -15.16300 1.000 52.51951 318 ALA A O 1
ATOM 2627 N N . SER A 1 322 ? 43.35000 -48.59500 -14.48900 1.000 37.29551 319 SER A N 1
ATOM 2628 C CA . SER A 1 322 ? 42.07800 -48.67200 -13.79100 1.000 37.82422 319 SER A CA 1
ATOM 2629 C C . SER A 1 322 ? 41.35600 -47.33500 -13.83500 1.000 36.42721 319 SER A C 1
ATOM 2630 O O . SER A 1 322 ? 41.94500 -46.28400 -14.09400 1.000 40.77323 319 SER A O 1
ATOM 2633 N N . VAL A 1 323 ? 40.05500 -47.40700 -13.58000 1.000 35.28545 320 VAL A N 1
ATOM 2634 C CA . VAL A 1 323 ? 39.22200 -46.25300 -13.27600 1.000 37.74790 320 VAL A CA 1
ATOM 2635 C C . VAL A 1 323 ? 38.54200 -46.54100 -11.94900 1.000 48.73199 320 VAL A C 1
ATOM 2636 O O . VAL A 1 323 ? 37.74400 -47.47900 -11.85500 1.000 43.16152 320 VAL A O 1
ATOM 2640 N N . LYS A 1 324 ? 38.83600 -45.73400 -10.93500 1.000 46.34492 321 LYS A N 1
ATOM 2641 C CA . LYS A 1 324 ? 38.16600 -45.82600 -9.64400 1.000 33.24392 321 LYS A CA 1
ATOM 2642 C C . LYS A 1 324 ? 37.16300 -44.67500 -9.62300 1.000 41.07768 321 LYS A C 1
ATOM 2643 O O . LYS A 1 324 ? 37.55800 -43.50900 -9.54500 1.000 49.30872 321 LYS A O 1
ATOM 2649 N N . ILE A 1 325 ? 35.87100 -44.99200 -9.69000 1.000 44.34916 322 ILE A N 1
ATOM 2650 C CA . ILE A 1 325 ? 34.81500 -44.00100 -9.54100 1.000 39.47304 322 ILE A CA 1
ATOM 2651 C C . ILE A 1 325 ? 34.36700 -44.04900 -8.09000 1.000 49.66967 322 ILE A C 1
ATOM 2652 O O . ILE A 1 325 ? 33.68700 -44.99000 -7.66500 1.000 50.95130 322 ILE A O 1
ATOM 2657 N N . HIS A 1 326 ? 34.76500 -43.03300 -7.33400 1.000 50.13933 323 HIS A N 1
ATOM 2658 C CA . HIS A 1 326 ? 34.46500 -42.94100 -5.91400 1.000 36.79952 323 HIS A CA 1
ATOM 2659 C C . HIS A 1 326 ? 33.09900 -42.30300 -5.71300 1.000 50.21564 323 HIS A C 1
ATOM 2660 O O . HIS A 1 326 ? 32.84700 -41.19200 -6.19600 1.000 51.16596 323 HIS A O 1
ATOM 2667 N N . PHE A 1 327 ? 32.19900 -42.92200 -4.96900 1.000 55.51479 324 PHE A N 1
ATOM 2668 C CA . PHE A 1 327 ? 30.85500 -42.40500 -4.79700 1.000 45.87366 324 PHE A CA 1
ATOM 2669 C C . PHE A 1 327 ? 30.77200 -41.71800 -3.49300 1.000 51.44406 324 PHE A C 1
ATOM 2670 O O . PHE A 1 327 ? 29.93100 -40.86100 -3.29800 1.000 50.62525 324 PHE A O 1
ATOM 2678 N N . ASN A 1 328 ? 31.62600 -42.09500 -2.57300 1.000 50.21364 325 ASN A N 1
ATOM 2679 C CA . ASN A 1 328 ? 31.70300 -41.42000 -1.30900 1.000 47.77308 325 ASN A CA 1
ATOM 2680 C C . ASN A 1 328 ? 33.05400 -41.84000 -0.88600 1.000 52.81659 325 ASN A C 1
ATOM 2681 O O . ASN A 1 328 ? 33.80400 -42.26000 -1.70600 1.000 66.31823 325 ASN A O 1
ATOM 2686 N N . ALA A 1 329 ? 33.40100 -41.72200 0.36800 1.000 61.54003 326 ALA A N 1
ATOM 2687 C CA . ALA A 1 329 ? 34.74100 -42.00400 0.80300 1.000 56.06800 326 ALA A CA 1
ATOM 2688 C C . ALA A 1 329 ? 34.95200 -43.39900 1.14500 1.000 58.47860 326 ALA A C 1
ATOM 2689 O O . ALA A 1 329 ? 35.97600 -43.76700 1.68100 1.000 63.53305 326 ALA A O 1
ATOM 2691 N N . VAL A 1 330 ? 33.98400 -44.19700 0.79800 1.000 63.62445 327 VAL A N 1
ATOM 2692 C CA . VAL A 1 330 ? 34.01600 -45.60500 1.17800 1.000 51.81461 327 VAL A CA 1
ATOM 2693 C C . VAL A 1 330 ? 33.55300 -46.52400 0.07000 1.000 56.83518 327 VAL A C 1
ATOM 2694 O O . VAL A 1 330 ? 33.96100 -47.70100 0.03900 1.000 49.10017 327 VAL A O 1
ATOM 2698 N N . ASN A 1 331 ? 32.73900 -46.05500 -0.87100 1.000 50.13832 328 ASN A N 1
ATOM 2699 C CA . ASN A 1 331 ? 32.14500 -46.92000 -1.87600 1.000 44.95018 328 ASN A CA 1
ATOM 2700 C C . ASN A 1 331 ? 32.79100 -46.60400 -3.20700 1.000 46.28310 328 ASN A C 1
ATOM 2701 O O . ASN A 1 331 ? 32.84000 -45.43800 -3.61000 1.000 50.50150 328 ASN A O 1
ATOM 2706 N N . THR A 1 332 ? 33.34900 -47.61300 -3.86300 1.000 49.95707 329 THR A N 1
ATOM 2707 C CA . THR A 1 332 ? 33.98800 -47.27700 -5.13600 1.000 42.80653 329 THR A CA 1
ATOM 2708 C C . THR A 1 332 ? 33.80800 -48.35300 -6.19100 1.000 46.84621 329 THR A C 1
ATOM 2709 O O . THR A 1 332 ? 34.00800 -49.54200 -5.93000 1.000 47.58574 329 THR A O 1
ATOM 2713 N N . LEU A 1 333 ? 33.42200 -47.90600 -7.38300 1.000 47.54830 330 LEU A N 1
ATOM 2714 C CA . LEU A 1 333 ? 33.20600 -48.76600 -8.53600 1.000 42.78525 330 LEU A CA 1
ATOM 2715 C C . LEU A 1 333 ? 34.44600 -48.68700 -9.41900 1.000 41.43295 330 LEU A C 1
ATOM 2716 O O . LEU A 1 333 ? 34.77900 -47.61600 -9.93100 1.000 47.44828 330 LEU A O 1
ATOM 2721 N N . GLU A 1 334 ? 35.13500 -49.80700 -9.58600 1.000 38.42191 331 GLU A N 1
ATOM 2722 C CA . GLU A 1 334 ? 36.40500 -49.83700 -10.29700 1.000 32.00573 331 GLU A CA 1
ATOM 2723 C C . GLU A 1 334 ? 36.26800 -50.63400 -11.58900 1.000 44.10480 331 GLU A C 1
ATOM 2724 O O . GLU A 1 334 ? 35.86500 -51.80200 -11.56500 1.000 49.39379 331 GLU A O 1
ATOM 2730 N N . PHE A 1 335 ? 36.60800 -49.99300 -12.70300 1.000 45.08154 332 PHE A N 1
ATOM 2731 C CA . PHE A 1 335 ? 36.72500 -50.63800 -14.00500 1.000 40.35986 332 PHE A CA 1
ATOM 2732 C C . PHE A 1 335 ? 38.19700 -50.89300 -14.29500 1.000 42.21275 332 PHE A C 1
ATOM 2733 O O . PHE A 1 335 ? 38.97400 -49.94200 -14.41400 1.000 51.43925 332 PHE A O 1
ATOM 2741 N N . PHE A 1 336 ? 38.58700 -52.15700 -14.41900 1.000 47.19122 333 PHE A N 1
ATOM 2742 C CA . PHE A 1 336 ? 39.93800 -52.45800 -14.86500 1.000 46.72365 333 PHE A CA 1
ATOM 2743 C C . PHE A 1 336 ? 40.00500 -52.35400 -16.38300 1.000 55.47517 333 PHE A C 1
ATOM 2744 O O . PHE A 1 336 ? 39.10500 -52.81600 -17.09100 1.000 73.45401 333 PHE A O 1
ATOM 2752 N N . LEU A 1 337 ? 41.07800 -51.74000 -16.88100 1.000 56.06606 334 LEU A N 1
ATOM 2753 C CA . LEU A 1 337 ? 41.17100 -51.40300 -18.29500 1.000 46.48614 334 LEU A CA 1
ATOM 2754 C C . LEU A 1 337 ? 41.83300 -52.48500 -19.13200 1.000 49.09049 334 LEU A C 1
ATOM 2755 O O . LEU A 1 337 ? 41.61100 -52.53000 -20.34700 1.000 65.06178 334 LEU A O 1
ATOM 2760 N N . SER A 1 338 ? 42.63900 -53.35200 -18.52200 1.000 54.60579 335 SER A N 1
ATOM 2761 C CA . SER A 1 338 ? 43.32200 -54.42200 -19.23800 1.000 58.73743 335 SER A CA 1
ATOM 2762 C C . SER A 1 338 ? 42.85700 -55.81600 -18.81500 1.000 61.30564 335 SER A C 1
ATOM 2763 O O . SER A 1 338 ? 43.57000 -56.79300 -19.06300 1.000 77.52312 335 SER A O 1
ATOM 2766 N N . GLN A 1 339 ? 41.68600 -55.93800 -18.17800 1.000 64.59057 336 GLN A N 1
ATOM 2767 C CA . GLN A 1 339 ? 41.24700 -57.25000 -17.69400 1.000 64.09139 336 GLN A CA 1
ATOM 2768 C C . GLN A 1 339 ? 39.79100 -57.62200 -17.92900 1.000 66.25919 336 GLN A C 1
ATOM 2769 O O . GLN A 1 339 ? 39.50000 -58.82200 -17.94500 1.000 87.88758 336 GLN A O 1
ATOM 2775 N N . ASP A 1 340 ? 38.86400 -56.68900 -18.12800 1.000 47.11705 337 ASP A N 1
ATOM 2776 C CA . ASP A 1 340 ? 37.43800 -57.01900 -18.07500 1.000 71.84453 337 ASP A CA 1
ATOM 2777 C C . ASP A 1 340 ? 37.08800 -57.51300 -16.67100 1.000 67.20536 337 ASP A C 1
ATOM 2778 O O . ASP A 1 340 ? 36.64000 -58.64100 -16.45600 1.000 59.64958 337 ASP A O 1
ATOM 2783 N N . LYS A 1 341 ? 37.32000 -56.62400 -15.71200 1.000 66.05139 338 LYS A N 1
ATOM 2784 C CA . LYS A 1 341 ? 37.09000 -56.87200 -14.30100 1.000 43.34007 338 LYS A CA 1
ATOM 2785 C C . LYS A 1 341 ? 36.40600 -55.63400 -13.75300 1.000 49.74371 338 LYS A C 1
ATOM 2786 O O . LYS A 1 341 ? 36.80400 -54.50400 -14.05800 1.000 61.24428 338 LYS A O 1
ATOM 2792 N N . ILE A 1 342 ? 35.37200 -55.85100 -12.95600 1.000 50.50131 339 ILE A N 1
ATOM 2793 C CA . ILE A 1 342 ? 34.61500 -54.76600 -12.36000 1.000 41.88462 339 ILE A CA 1
ATOM 2794 C C . ILE A 1 342 ? 34.49200 -55.04100 -10.87600 1.000 43.58682 339 ILE A C 1
ATOM 2795 O O . ILE A 1 342 ? 34.31100 -56.18800 -10.45500 1.000 46.86513 339 ILE A O 1
ATOM 2800 N N . THR A 1 343 ? 34.59200 -53.98400 -10.08900 1.000 42.45502 340 THR A N 1
ATOM 2801 C CA . THR A 1 343 ? 34.67900 -54.11800 -8.64900 1.000 34.82161 340 THR A CA 1
ATOM 2802 C C . THR A 1 343 ? 33.75100 -53.10200 -8.01700 1.000 45.86477 340 THR A C 1
ATOM 2803 O O . THR A 1 343 ? 33.65700 -51.96800 -8.48500 1.000 48.41153 340 THR A O 1
ATOM 2807 N N . LEU A 1 344 ? 33.07400 -53.50600 -6.95100 1.000 43.56372 341 LEU A N 1
ATOM 2808 C CA . LEU A 1 344 ? 32.32300 -52.56400 -6.13700 1.000 37.90073 341 LEU A CA 1
ATOM 2809 C C . LEU A 1 344 ? 32.79500 -52.74700 -4.70900 1.000 37.78233 341 LEU A C 1
ATOM 2810 O O . LEU A 1 344 ? 32.70800 -53.84900 -4.15900 1.000 49.19490 341 LEU A O 1
ATOM 2815 N N . THR A 1 345 ? 33.31200 -51.67800 -4.12400 1.000 44.44585 342 THR A N 1
ATOM 2816 C CA . THR A 1 345 ? 33.81300 -51.69700 -2.76200 1.000 39.39865 342 THR A CA 1
ATOM 2817 C C . THR A 1 345 ? 32.73300 -51.14300 -1.85700 1.000 43.19508 342 THR A C 1
ATOM 2818 O O . THR A 1 345 ? 32.28900 -49.99900 -2.05700 1.000 60.71334 342 THR A O 1
ATOM 2822 N N . LEU A 1 346 ? 32.35200 -51.96000 -0.86600 1.000 48.14119 343 LEU A N 1
ATOM 2823 C CA . LEU A 1 346 ? 31.41600 -51.66000 0.20400 1.000 53.68810 343 LEU A CA 1
ATOM 2824 C C . LEU A 1 346 ? 32.15000 -51.79600 1.53000 1.000 48.81508 343 LEU A C 1
ATOM 2825 O O . LEU A 1 346 ? 33.24000 -52.36800 1.59800 1.000 48.54778 343 LEU A O 1
ATOM 2830 N N . LYS A 1 347 ? 31.55300 -51.26100 2.58900 1.000 53.80581 344 LYS A N 1
ATOM 2831 C CA . LYS A 1 347 ? 32.11400 -51.36200 3.92900 1.000 56.40011 344 LYS A CA 1
ATOM 2832 C C . LYS A 1 347 ? 31.12200 -52.04000 4.85900 1.000 53.75331 344 LYS A C 1
ATOM 2833 O O . LYS A 1 347 ? 29.93300 -51.70600 4.85700 1.000 65.09060 344 LYS A O 1
ATOM 2839 N N . ASP A 1 348 ? 31.60900 -52.99100 5.64500 1.000 48.85171 345 ASP A N 1
ATOM 2840 C CA . ASP A 1 348 ? 30.88600 -53.46700 6.81400 1.000 78.34080 345 ASP A CA 1
ATOM 2841 C C . ASP A 1 348 ? 31.61700 -52.94800 8.04900 1.000 88.77680 345 ASP A C 1
ATOM 2842 O O . ASP A 1 348 ? 32.65000 -52.28500 7.94200 1.000 102.97346 345 ASP A O 1
ATOM 2847 N N . HIS A 1 349 ? 31.08400 -53.25800 9.23100 1.000 97.45985 346 HIS A N 1
ATOM 2848 C CA . HIS A 1 349 ? 31.54000 -52.55800 10.43100 1.000 113.00935 346 HIS A CA 1
ATOM 2849 C C . HIS A 1 349 ? 33.06800 -52.54100 10.56300 1.000 116.10175 346 HIS A C 1
ATOM 2850 O O . HIS A 1 349 ? 33.64300 -51.51900 10.95500 1.000 119.20373 346 HIS A O 1
ATOM 2857 N N . GLN A 1 350 ? 33.75200 -53.64200 10.22700 1.000 104.25067 347 GLN A N 1
ATOM 2858 C CA . GLN A 1 350 ? 35.18600 -53.75300 10.48300 1.000 114.23935 347 GLN A CA 1
ATOM 2859 C C . GLN A 1 350 ? 36.03500 -53.68400 9.21900 1.000 105.01808 347 GLN A C 1
ATOM 2860 O O . GLN A 1 350 ? 36.98500 -52.89400 9.16700 1.000 99.33596 347 GLN A O 1
ATOM 2866 N N . ASN A 1 351 ? 35.73600 -54.48200 8.19700 1.000 108.74888 348 ASN A N 1
ATOM 2867 C CA . ASN A 1 351 ? 36.60400 -54.58000 7.02400 1.000 112.90204 348 ASN A CA 1
ATOM 2868 C C . ASN A 1 351 ? 35.92300 -54.10100 5.74800 1.000 91.66612 348 ASN A C 1
ATOM 2869 O O . ASN A 1 351 ? 34.72000 -53.81500 5.74600 1.000 94.95972 348 ASN A O 1
ATOM 2874 N N . PRO A 1 352 ? 36.66800 -53.98500 4.65100 1.000 81.95164 349 PRO A N 1
ATOM 2875 C CA . PRO A 1 352 ? 36.04800 -53.70100 3.35700 1.000 81.59673 349 PRO A CA 1
ATOM 2876 C C . PRO A 1 352 ? 35.70600 -54.97100 2.59500 1.000 62.75223 349 PRO A C 1
ATOM 2877 O O . PRO A 1 352 ? 36.35500 -56.01300 2.71800 1.000 65.80887 349 PRO A O 1
ATOM 2881 N N . LEU A 1 353 ? 34.65200 -54.85500 1.79400 1.000 57.83420 350 LEU A N 1
ATOM 2882 C CA . LEU A 1 353 ? 34.10800 -55.94000 0.99100 1.000 40.30076 350 LEU A CA 1
ATOM 2883 C C . LEU A 1 353 ? 34.27100 -55.56800 -0.47300 1.000 43.32517 350 LEU A C 1
ATOM 2884 O O . LEU A 1 353 ? 33.93400 -54.44700 -0.87500 1.000 53.38985 350 LEU A O 1
ATOM 2889 N N . ILE A 1 354 ? 34.76200 -56.51300 -1.26600 1.000 46.67958 351 ILE A N 1
ATOM 2890 C CA . ILE A 1 354 ? 35.01300 -56.29500 -2.68400 1.000 42.58904 351 ILE A CA 1
ATOM 2891 C C . ILE A 1 354 ? 34.13300 -57.25500 -3.46600 1.000 43.01511 351 ILE A C 1
ATOM 2892 O O . ILE A 1 354 ? 34.37900 -58.46800 -3.47800 1.000 46.38533 351 ILE A O 1
ATOM 2897 N N . LEU A 1 355 ? 33.15400 -56.71000 -4.17700 1.000 46.06556 352 LEU A N 1
ATOM 2898 C CA . LEU A 1 355 ? 32.32000 -57.48900 -5.07400 1.000 37.04710 352 LEU A CA 1
ATOM 2899 C C . LEU A 1 355 ? 32.97500 -57.48000 -6.45000 1.000 42.97384 352 LEU A C 1
ATOM 2900 O O . LEU A 1 355 ? 33.31100 -56.40900 -6.96100 1.000 62.74540 352 LEU A O 1
ATOM 2905 N N . GLU A 1 356 ? 33.14400 -58.66100 -7.05100 1.000 42.14281 353 GLU A N 1
ATOM 2906 C CA . GLU A 1 356 ? 33.94700 -58.81300 -8.25900 1.000 41.97104 353 GLU A CA 1
ATOM 2907 C C . GLU A 1 356 ? 33.17200 -59.53000 -9.35600 1.000 38.72098 353 GLU A C 1
ATOM 2908 O O . GLU A 1 356 ? 32.33200 -60.39100 -9.09000 1.000 52.79363 353 GLU A O 1
ATOM 2914 N N . THR A 1 357 ? 33.48400 -59.16200 -10.59900 1.000 54.99814 354 THR A N 1
ATOM 2915 C CA . THR A 1 357 ? 33.27200 -60.01000 -11.76500 1.000 49.24513 354 THR A CA 1
ATOM 2916 C C . THR A 1 357 ? 34.61800 -60.14400 -12.45400 1.000 73.09193 354 THR A C 1
ATOM 2917 O O . THR A 1 357 ? 35.38900 -59.17900 -12.51100 1.000 69.18316 354 THR A O 1
ATOM 2921 N N . TYR A 1 358 ? 34.97300 -61.33200 -12.89200 1.000 84.23842 355 TYR A N 1
ATOM 2922 C CA . TYR A 1 358 ? 36.19900 -61.47100 -13.67500 1.000 89.73773 355 TYR A CA 1
ATOM 2923 C C . TYR A 1 358 ? 35.96100 -62.48700 -14.73200 1.000 98.35632 355 TYR A C 1
ATOM 2924 O O . TYR A 1 358 ? 35.88900 -63.66200 -14.44500 1.000 112.09995 355 TYR A O 1
ATOM 2933 N N . ASN A 1 359 ? 35.81300 -62.03800 -15.96300 1.000 106.72618 356 ASN A N 1
ATOM 2934 C CA . ASN A 1 359 ? 35.65100 -62.94200 -17.07800 1.000 109.36241 356 ASN A CA 1
ATOM 2935 C C . ASN A 1 359 ? 36.92400 -62.93000 -17.84300 1.000 109.05689 356 ASN A C 1
ATOM 2936 O O . ASN A 1 359 ? 37.02100 -62.24700 -18.84200 1.000 115.08675 356 ASN A O 1
ATOM 2941 N N . LYS A 1 360 ? 37.92100 -63.66200 -17.38700 1.000 114.89477 357 LYS A N 1
ATOM 2942 C CA . LYS A 1 360 ? 39.15000 -63.75500 -18.16100 1.000 124.58215 357 LYS A CA 1
ATOM 2943 C C . LYS A 1 360 ? 38.86300 -64.32900 -19.52600 1.000 128.16128 357 LYS A C 1
ATOM 2944 O O . LYS A 1 360 ? 38.49000 -65.48900 -19.63500 1.000 121.23919 357 LYS A O 1
ATOM 2950 N N . GLN A 1 361 ? 39.05900 -63.53800 -20.56400 1.000 116.82571 358 GLN A N 1
ATOM 2951 C CA . GLN A 1 361 ? 38.73400 -63.99500 -21.88500 1.000 124.80438 358 GLN A CA 1
ATOM 2952 C C . GLN A 1 361 ? 39.42600 -63.16500 -22.92900 1.000 132.68161 358 GLN A C 1
ATOM 2953 O O . GLN A 1 361 ? 40.38900 -62.46400 -22.63300 1.000 127.92667 358 GLN A O 1
ATOM 2959 N N . GLU A 1 362 ? 38.93400 -63.23300 -24.15900 1.000 139.09651 359 GLU A N 1
ATOM 2960 C CA . GLU A 1 362 ? 39.49500 -62.44300 -25.22500 1.000 137.63081 359 GLU A CA 1
ATOM 2961 C C . GLU A 1 362 ? 38.36700 -62.08100 -26.13200 1.000 127.76207 359 GLU A C 1
ATOM 2962 O O . GLU A 1 362 ? 37.99000 -62.85000 -26.99900 1.000 127.28466 359 GLU A O 1
ATOM 2968 N N . PHE A 1 363 ? 37.76600 -60.91600 -25.90800 1.000 122.52119 360 PHE A N 1
ATOM 2969 C CA . PHE A 1 363 ? 36.68000 -60.44900 -26.76700 1.000 127.30316 360 PHE A CA 1
ATOM 2970 C C . PHE A 1 363 ? 37.23300 -60.36900 -28.17200 1.000 132.14424 360 PHE A C 1
ATOM 2971 O O . PHE A 1 363 ? 36.76200 -61.08300 -29.06200 1.000 130.04983 360 PHE A O 1
ATOM 2979 N N . LEU A 1 364 ? 38.22400 -59.51000 -28.37500 1.000 127.16165 361 LEU A N 1
ATOM 2980 C CA . LEU A 1 364 ? 38.88800 -59.37200 -29.66600 1.000 102.43810 361 LEU A CA 1
ATOM 2981 C C . LEU A 1 364 ? 40.05000 -58.52700 -29.21100 1.000 88.31180 361 LEU A C 1
ATOM 2982 O O . LEU A 1 364 ? 39.90500 -57.78300 -28.24100 1.000 92.40900 361 LEU A O 1
ATOM 2987 N N . GLN A 1 365 ? 41.20200 -58.60600 -29.86300 1.000 73.95026 362 GLN A N 1
ATOM 2988 C CA . GLN A 1 365 ? 42.27300 -57.71800 -29.42800 1.000 62.38553 362 GLN A CA 1
ATOM 2989 C C . GLN A 1 365 ? 41.93100 -56.23600 -29.77700 1.000 71.74318 362 GLN A C 1
ATOM 2990 O O . GLN A 1 365 ? 41.14900 -56.01100 -30.69800 1.000 67.53672 362 GLN A O 1
ATOM 2996 N N . PRO A 1 366 ? 42.47600 -55.21300 -29.02600 1.000 70.68689 363 PRO A N 1
ATOM 2997 C CA . PRO A 1 366 ? 41.98800 -53.86800 -29.33400 1.000 66.25793 363 PRO A CA 1
ATOM 2998 C C . PRO A 1 366 ? 42.02300 -53.39700 -30.77400 1.000 63.70347 363 PRO A C 1
ATOM 2999 O O . PRO A 1 366 ? 41.06700 -52.81500 -31.19300 1.000 46.81804 363 PRO A O 1
ATOM 3003 N N . TYR A 1 367 ? 43.08700 -53.66900 -31.49900 1.000 52.26923 364 TYR A N 1
ATOM 3004 C CA . TYR A 1 367 ? 43.20600 -53.23100 -32.86000 1.000 50.13288 364 TYR A CA 1
ATOM 3005 C C . TYR A 1 367 ? 42.35700 -54.06000 -33.74400 1.000 57.41780 364 TYR A C 1
ATOM 3006 O O . TYR A 1 367 ? 41.99400 -53.59200 -34.76500 1.000 59.81201 364 TYR A O 1
ATOM 3015 N N . ALA A 1 368 ? 42.06200 -55.29900 -33.40200 1.000 51.36309 365 ALA A N 1
ATOM 3016 C CA . ALA A 1 368 ? 41.10900 -56.07700 -34.18700 1.000 51.80572 365 ALA A CA 1
ATOM 3017 C C . ALA A 1 368 ? 39.70800 -55.48700 -34.08300 1.000 48.39726 365 ALA A C 1
ATOM 3018 O O . ALA A 1 368 ? 39.01700 -55.31000 -35.09500 1.000 46.78587 365 ALA A O 1
ATOM 3020 N N . LYS A 1 369 ? 39.27400 -55.16500 -32.86400 1.000 46.34783 366 LYS A N 1
ATOM 3021 C CA . LYS A 1 369 ? 37.96500 -54.54700 -32.69900 1.000 50.18071 366 LYS A CA 1
ATOM 3022 C C . LYS A 1 369 ? 37.87700 -53.23900 -33.47800 1.000 51.85838 366 LYS A C 1
ATOM 3023 O O . LYS A 1 369 ? 36.87800 -52.97600 -34.16200 1.000 60.13193 366 LYS A O 1
ATOM 3029 N N . LEU A 1 370 ? 38.93000 -52.42100 -33.41800 1.000 62.88262 367 LEU A N 1
ATOM 3030 C CA . LEU A 1 370 ? 38.86300 -51.10800 -34.05300 1.000 62.94981 367 LEU A CA 1
ATOM 3031 C C . LEU A 1 370 ? 38.94800 -51.21500 -35.57000 1.000 50.53153 367 LEU A C 1
ATOM 3032 O O . LEU A 1 370 ? 38.26800 -50.47100 -36.28700 1.000 50.98473 367 LEU A O 1
ATOM 3037 N N . LEU A 1 371 ? 39.76400 -52.13400 -36.08400 1.000 41.22347 368 LEU A N 1
ATOM 3038 C CA . LEU A 1 371 ? 39.80300 -52.35800 -37.52300 1.000 45.33413 368 LEU A CA 1
ATOM 3039 C C . LEU A 1 371 ? 38.45700 -52.83800 -38.03500 1.000 53.55095 368 LEU A C 1
ATOM 3040 O O . LEU A 1 371 ? 37.99400 -52.40100 -39.09600 1.000 54.09040 368 LEU A O 1
ATOM 3045 N N . TYR A 1 372 ? 37.81000 -53.74300 -37.29800 1.000 54.11625 369 TYR A N 1
ATOM 3046 C CA . TYR A 1 372 ? 36.47700 -54.17500 -37.69400 1.000 52.18800 369 TYR A CA 1
ATOM 3047 C C . TYR A 1 372 ? 35.51100 -52.99700 -37.72700 1.000 48.87556 369 TYR A C 1
ATOM 3048 O O . TYR A 1 372 ? 34.78300 -52.80500 -38.70800 1.000 46.85340 369 TYR A O 1
ATOM 3057 N N . ASP A 1 373 ? 35.49800 -52.18900 -36.66500 1.000 46.89537 370 ASP A N 1
ATOM 3058 C CA . ASP A 1 373 ? 34.67100 -50.98500 -36.66300 1.000 54.84169 370 ASP A CA 1
ATOM 3059 C C . ASP A 1 373 ? 34.96200 -50.09400 -37.86800 1.000 60.31839 370 ASP A C 1
ATOM 3060 O O . ASP A 1 373 ? 34.04600 -49.48600 -38.43600 1.000 52.95842 370 ASP A O 1
ATOM 3065 N N . ALA A 1 374 ? 36.23000 -49.99500 -38.26900 1.000 50.88814 371 ALA A N 1
ATOM 3066 C CA . ALA A 1 374 ? 36.58200 -49.13700 -39.39800 1.000 48.70343 371 ALA A CA 1
ATOM 3067 C C . ALA A 1 374 ? 36.03500 -49.69900 -40.70500 1.000 63.98210 371 ALA A C 1
ATOM 3068 O O . ALA A 1 374 ? 35.45500 -48.96400 -41.51400 1.000 61.24841 371 ALA A O 1
ATOM 3070 N N . ILE A 1 375 ? 36.20000 -51.00700 -40.92500 1.000 61.39466 372 ILE A N 1
ATOM 3071 C CA . ILE A 1 375 ? 35.65400 -51.64800 -42.11700 1.000 53.34716 372 ILE A CA 1
ATOM 3072 C C . ILE A 1 375 ? 34.13500 -51.57100 -42.15200 1.000 63.24393 372 ILE A C 1
ATOM 3073 O O . ILE A 1 375 ? 33.53600 -51.67500 -43.22800 1.000 63.44993 372 ILE A O 1
ATOM 3078 N N . GLN A 1 376 ? 33.49300 -51.37900 -41.00300 1.000 48.87418 373 GLN A N 1
ATOM 3079 C CA . GLN A 1 376 ? 32.04300 -51.24900 -40.93700 1.000 57.22900 373 GLN A CA 1
ATOM 3080 C C . GLN A 1 376 ? 31.58200 -49.80100 -41.00500 1.000 67.96917 373 GLN A C 1
ATOM 3081 O O . GLN A 1 376 ? 30.37400 -49.54700 -40.96100 1.000 68.52039 373 GLN A O 1
ATOM 3087 N N . ASN A 1 377 ? 32.51200 -48.85100 -41.11500 1.000 63.81440 374 ASN A N 1
ATOM 3088 C CA . ASN A 1 377 ? 32.17700 -47.42900 -41.17800 1.000 59.14720 374 ASN A CA 1
ATOM 3089 C C . ASN A 1 377 ? 31.45700 -46.96700 -39.90900 1.000 49.07174 374 ASN A C 1
ATOM 3090 O O . ASN A 1 377 ? 30.42900 -46.28900 -39.95900 1.000 55.44849 374 ASN A O 1
ATOM 3095 N N . ASN A 1 378 ? 32.01300 -47.34700 -38.75900 1.000 60.06161 375 ASN A N 1
ATOM 3096 C CA . ASN A 1 378 ? 31.48800 -46.97800 -37.44700 1.000 65.79348 375 ASN A CA 1
ATOM 3097 C C . ASN A 1 378 ? 32.48800 -46.06800 -36.74500 1.000 54.31900 375 ASN A C 1
ATOM 3098 O O . ASN A 1 378 ? 33.61500 -46.48700 -36.45900 1.000 59.67450 375 ASN A O 1
ATOM 3103 N N . HIS A 1 379 ? 32.08300 -44.82100 -36.47800 1.000 62.91842 376 HIS A N 1
ATOM 3104 C CA . HIS A 1 379 ? 33.00700 -43.81100 -35.97100 1.000 66.65058 376 HIS A CA 1
ATOM 3105 C C . HIS A 1 379 ? 33.02000 -43.64200 -34.45600 1.000 60.28117 376 HIS A C 1
ATOM 3106 O O . HIS A 1 379 ? 33.88200 -42.91500 -33.95200 1.000 69.45413 376 HIS A O 1
ATOM 3113 N N . ASN A 1 380 ? 32.11500 -44.27900 -33.71200 1.000 62.55447 377 ASN A N 1
ATOM 3114 C CA . ASN A 1 380 ? 31.96300 -43.90000 -32.30900 1.000 52.43477 377 ASN A CA 1
ATOM 3115 C C . ASN A 1 380 ? 33.22100 -44.19600 -31.50600 1.000 51.65928 377 ASN A C 1
ATOM 3116 O O . ASN A 1 380 ? 33.51700 -43.48000 -30.54300 1.000 58.10625 377 ASN A O 1
ATOM 3121 N N . ASN A 1 381 ? 33.97600 -45.23200 -31.87300 1.000 48.15198 378 ASN A N 1
ATOM 3122 C CA . ASN A 1 381 ? 35.17200 -45.58200 -31.12200 1.000 49.87511 378 ASN A CA 1
ATOM 3123 C C . ASN A 1 381 ? 36.43500 -44.96000 -31.71000 1.000 48.86119 378 ASN A C 1
ATOM 3124 O O . ASN A 1 381 ? 37.53900 -45.43600 -31.42200 1.000 55.22682 378 ASN A O 1
ATOM 3129 N N . PHE A 1 382 ? 36.30400 -43.92400 -32.53300 1.000 56.14373 379 PHE A N 1
ATOM 3130 C CA . PHE A 1 382 ? 37.45100 -43.19900 -33.05200 1.000 48.40202 379 PHE A CA 1
ATOM 3131 C C . PHE A 1 382 ? 37.36200 -41.74800 -32.59600 1.000 57.53733 379 PHE A C 1
ATOM 3132 O O . PHE A 1 382 ? 36.27600 -41.23600 -32.30600 1.000 58.50377 379 PHE A O 1
ATOM 3140 N N . ALA A 1 383 ? 38.50900 -41.07900 -32.53700 1.000 55.18970 380 ALA A N 1
ATOM 3141 C CA . ALA A 1 383 ? 38.53400 -39.70100 -32.06800 1.000 52.29837 380 ALA A CA 1
ATOM 3142 C C . ALA A 1 383 ? 38.07200 -38.74000 -33.15700 1.000 47.76452 380 ALA A C 1
ATOM 3143 O O . ALA A 1 383 ? 38.32500 -38.94300 -34.34800 1.000 62.31239 380 ALA A O 1
ATOM 3145 N N . HIS A 1 384 ? 37.40100 -37.67500 -32.73100 1.000 49.30875 381 HIS A N 1
ATOM 3146 C CA . HIS A 1 384 ? 36.90400 -36.64400 -33.62600 1.000 52.51252 381 HIS A CA 1
ATOM 3147 C C . HIS A 1 384 ? 37.77200 -35.40800 -33.44500 1.000 64.58954 381 HIS A C 1
ATOM 3148 O O . HIS A 1 384 ? 38.31500 -35.17100 -32.36200 1.000 64.14706 381 HIS A O 1
ATOM 3155 N N . GLN A 1 385 ? 37.92000 -34.63200 -34.52100 1.000 63.58133 382 GLN A N 1
ATOM 3156 C CA . GLN A 1 385 ? 38.87300 -33.52700 -34.50800 1.000 53.15877 382 GLN A CA 1
ATOM 3157 C C . GLN A 1 385 ? 38.67100 -32.65500 -33.27700 1.000 48.02794 382 GLN A C 1
ATOM 3158 O O . GLN A 1 385 ? 39.64100 -32.24800 -32.62400 1.000 49.00689 382 GLN A O 1
ATOM 3164 N N . LEU A 1 386 ? 37.41700 -32.34300 -32.94700 1.000 46.14371 383 LEU A N 1
ATOM 3165 C CA . LEU A 1 386 ? 37.17000 -31.42100 -31.84100 1.000 62.23782 383 LEU A CA 1
ATOM 3166 C C . LEU A 1 386 ? 37.43500 -32.05600 -30.47800 1.000 50.18248 383 LEU A C 1
ATOM 3167 O O . LEU A 1 386 ? 37.77700 -31.33800 -29.53000 1.000 56.48281 383 LEU A O 1
ATOM 3172 N N . GLU A 1 387 ? 37.27000 -33.37600 -30.34200 1.000 54.80747 384 GLU A N 1
ATOM 3173 C CA . GLU A 1 387 ? 37.74600 -34.03900 -29.13000 1.000 57.66720 384 GLU A CA 1
ATOM 3174 C C . GLU A 1 387 ? 39.22200 -33.73000 -28.91500 1.000 54.20559 384 GLU A C 1
ATOM 3175 O O . GLU A 1 387 ? 39.64000 -33.30200 -27.82700 1.000 62.64027 384 GLU A O 1
ATOM 3181 N N . LEU A 1 388 ? 40.02400 -33.93400 -29.96300 1.000 40.54744 385 LEU A N 1
ATOM 3182 C CA . LEU A 1 388 ? 41.45300 -33.66100 -29.89600 1.000 53.84013 385 LEU A CA 1
ATOM 3183 C C . LEU A 1 388 ? 41.72300 -32.19600 -29.58400 1.000 58.40442 385 LEU A C 1
ATOM 3184 O O . LEU A 1 388 ? 42.62500 -31.87600 -28.80300 1.000 59.14971 385 LEU A O 1
ATOM 3189 N N . GLU A 1 389 ? 40.95400 -31.28800 -30.18700 1.000 48.24170 386 GLU A N 1
ATOM 3190 C CA . GLU A 1 389 ? 41.21200 -29.86400 -29.98800 1.000 51.25950 386 GLU A CA 1
ATOM 3191 C C . GLU A 1 389 ? 40.93100 -29.43500 -28.55000 1.000 41.99438 386 GLU A C 1
ATOM 3192 O O . GLU A 1 389 ? 41.72400 -28.69600 -27.95400 1.000 58.69524 386 GLU A O 1
ATOM 3198 N N . ALA A 1 390 ? 39.81200 -29.88000 -27.97100 1.000 48.49440 387 ALA A N 1
ATOM 3199 C CA . ALA A 1 390 ? 39.53500 -29.56000 -26.57000 1.000 52.26775 387 ALA A CA 1
ATOM 3200 C C . ALA A 1 390 ? 40.60000 -30.15500 -25.65000 1.000 47.72321 387 ALA A C 1
ATOM 3201 O O . ALA A 1 390 ? 41.11200 -29.48400 -24.72400 1.000 55.36461 387 ALA A O 1
ATOM 3203 N N . SER A 1 391 ? 40.96900 -31.41300 -25.91400 1.000 38.39078 388 SER A N 1
ATOM 3204 C CA . SER A 1 391 ? 42.03700 -32.04700 -25.15700 1.000 43.88947 388 SER A CA 1
ATOM 3205 C C . SER A 1 391 ? 43.30600 -31.20600 -25.20200 1.000 52.38785 388 SER A C 1
ATOM 3206 O O . SER A 1 391 ? 43.95800 -30.98800 -24.17300 1.000 50.27360 388 SER A O 1
ATOM 3209 N N . TRP A 1 392 ? 43.66800 -30.71800 -26.39400 1.000 50.77818 389 TRP A N 1
ATOM 3210 C CA . TRP A 1 392 ? 44.89500 -29.94100 -26.53100 1.000 43.05318 389 TRP A CA 1
ATOM 3211 C C . TRP A 1 392 ? 44.78600 -28.59400 -25.83300 1.000 49.20275 389 TRP A C 1
ATOM 3212 O O . TRP A 1 392 ? 45.78000 -28.10100 -25.30800 1.000 37.74812 389 TRP A O 1
ATOM 3223 N N . VAL A 1 393 ? 43.60900 -27.96700 -25.83600 1.000 39.23238 390 VAL A N 1
ATOM 3224 C CA . VAL A 1 393 ? 43.43600 -26.73900 -25.05600 1.000 42.30785 390 VAL A CA 1
ATOM 3225 C C . VAL A 1 393 ? 43.92900 -26.97200 -23.63000 1.000 47.36714 390 VAL A C 1
ATOM 3226 O O . VAL A 1 393 ? 44.86500 -26.31000 -23.13500 1.000 66.09360 390 VAL A O 1
ATOM 3230 N N . PHE A 1 394 ? 43.33700 -27.97400 -22.97500 1.000 59.64919 391 PHE A N 1
ATOM 3231 C CA . PHE A 1 394 ? 43.70400 -28.27400 -21.58700 1.000 51.14194 391 PHE A CA 1
ATOM 3232 C C . PHE A 1 394 ? 45.19500 -28.63200 -21.45600 1.000 42.39155 391 PHE A C 1
ATOM 3233 O O . PHE A 1 394 ? 45.92900 -28.08600 -20.60600 1.000 50.63641 391 PHE A O 1
ATOM 3241 N N . ILE A 1 395 ? 45.66600 -29.53900 -22.31300 1.000 39.60630 392 ILE A N 1
ATOM 3242 C CA . ILE A 1 395 ? 47.03100 -30.04600 -22.19700 1.000 43.76452 392 ILE A CA 1
ATOM 3243 C C . ILE A 1 395 ? 48.04500 -28.93400 -22.43300 1.000 44.80470 392 ILE A C 1
ATOM 3244 O O . ILE A 1 395 ? 49.10000 -28.88600 -21.78800 1.000 57.91575 392 ILE A O 1
ATOM 3249 N N . ASP A 1 396 ? 47.75500 -28.03700 -23.37400 1.000 53.01827 393 ASP A N 1
ATOM 3250 C CA . ASP A 1 396 ? 48.65700 -26.93400 -23.66900 1.000 45.63991 393 ASP A CA 1
ATOM 3251 C C . ASP A 1 396 ? 48.77500 -26.01100 -22.47100 1.000 44.32764 393 ASP A C 1
ATOM 3252 O O . ASP A 1 396 ? 49.86400 -25.49800 -22.17700 1.000 39.75666 393 ASP A O 1
ATOM 3257 N N . THR A 1 397 ? 47.65700 -25.75500 -21.78200 1.000 39.60835 394 THR A N 1
ATOM 3258 C CA . THR A 1 397 ? 47.76700 -25.04900 -20.50600 1.000 32.86468 394 THR A CA 1
ATOM 3259 C C . THR A 1 397 ? 48.81000 -25.70900 -19.60700 1.000 45.01982 394 THR A C 1
ATOM 3260 O O . THR A 1 397 ? 49.71700 -25.04300 -19.07600 1.000 45.98512 394 THR A O 1
ATOM 3264 N N . LEU A 1 398 ? 48.68500 -27.02500 -19.40500 1.000 47.16585 395 LEU A N 1
ATOM 3265 C CA . LEU A 1 398 ? 49.61700 -27.66800 -18.47300 1.000 43.29988 395 LEU A CA 1
ATOM 3266 C C . LEU A 1 398 ? 51.06000 -27.57300 -18.96400 1.000 43.38087 395 LEU A C 1
ATOM 3267 O O . LEU A 1 398 ? 51.99200 -27.44600 -18.15700 1.000 42.71341 395 LEU A O 1
ATOM 3272 N N . ILE A 1 399 ? 51.26500 -27.64300 -20.27700 1.000 44.84285 396 ILE A N 1
ATOM 3273 C CA . ILE A 1 399 ? 52.61900 -27.55300 -20.81700 1.000 41.14660 396 ILE A CA 1
ATOM 3274 C C . ILE A 1 399 ? 53.20600 -26.17300 -20.55000 1.000 46.71539 396 ILE A C 1
ATOM 3275 O O . ILE A 1 399 ? 54.37000 -26.04300 -20.14100 1.000 41.21052 396 ILE A O 1
ATOM 3280 N N . GLU A 1 400 ? 52.41700 -25.11900 -20.77700 1.000 35.52445 397 GLU A N 1
ATOM 3281 C CA . GLU A 1 400 ? 52.88600 -23.78100 -20.43800 1.000 40.05411 397 GLU A CA 1
ATOM 3282 C C . GLU A 1 400 ? 53.30100 -23.71800 -18.98000 1.000 42.09691 397 GLU A C 1
ATOM 3283 O O . GLU A 1 400 ? 54.31800 -23.10100 -18.63800 1.000 51.71095 397 GLU A O 1
ATOM 3289 N N . GLY A 1 401 ? 52.52300 -24.35100 -18.10200 1.000 38.84116 398 GLY A N 1
ATOM 3290 C CA . GLY A 1 401 ? 52.92400 -24.39900 -16.70500 1.000 34.91680 398 GLY A CA 1
ATOM 3291 C C . GLY A 1 401 ? 54.26600 -25.07800 -16.50200 1.000 36.67445 398 GLY A C 1
ATOM 3292 O O . GLY A 1 401 ? 55.09300 -24.61500 -15.71200 1.000 41.50410 398 GLY A O 1
ATOM 3293 N N . PHE A 1 402 ? 54.49900 -26.18900 -17.20400 1.000 43.97713 399 PHE A N 1
ATOM 3294 C CA . PHE A 1 402 ? 55.78900 -26.86600 -17.07500 1.000 42.62538 399 PHE A CA 1
ATOM 3295 C C . PHE A 1 402 ? 56.93000 -25.95300 -17.50700 1.000 43.52924 399 PHE A C 1
ATOM 3296 O O . PHE A 1 402 ? 58.00500 -25.95300 -16.89400 1.000 41.10844 399 PHE A O 1
ATOM 3304 N N . ILE A 1 403 ? 56.71500 -25.16600 -18.56100 1.000 47.02922 400 ILE A N 1
ATOM 3305 C CA . ILE A 1 403 ? 57.78200 -24.30700 -19.06800 1.000 40.03516 400 ILE A CA 1
ATOM 3306 C C . ILE A 1 403 ? 58.08800 -23.19100 -18.07600 1.000 40.11451 400 ILE A C 1
ATOM 3307 O O . ILE A 1 403 ? 59.25100 -22.80300 -17.89900 1.000 37.42272 400 ILE A O 1
ATOM 3312 N N . ASN A 1 404 ? 57.06000 -22.65500 -17.41500 1.000 37.45447 401 ASN A N 1
ATOM 3313 C CA . ASN A 1 404 ? 57.27400 -21.64800 -16.38300 1.000 36.28583 401 ASN A CA 1
ATOM 3314 C C . ASN A 1 404 ? 57.71900 -22.25200 -15.06200 1.000 39.99638 401 ASN A C 1
ATOM 3315 O O . ASN A 1 404 ? 57.78500 -21.53100 -14.06000 1.000 46.08842 401 ASN A O 1
ATOM 3320 N N . ASN A 1 405 ? 58.03800 -23.54600 -15.03700 1.000 43.29181 402 ASN A N 1
ATOM 3321 C CA . ASN A 1 405 ? 58.41800 -24.22900 -13.80600 1.000 43.37757 402 ASN A CA 1
ATOM 3322 C C . ASN A 1 405 ? 57.41100 -23.93400 -12.69700 1.000 40.85621 402 ASN A C 1
ATOM 3323 O O . ASN A 1 405 ? 57.77400 -23.69200 -11.54400 1.000 39.79631 402 ASN A O 1
ATOM 3328 N N . ALA A 1 406 ? 56.12400 -23.94900 -13.05200 1.000 41.89507 403 ALA A N 1
ATOM 3329 C CA . ALA A 1 406 ? 55.08100 -23.62300 -12.08600 1.000 39.35317 403 ALA A CA 1
ATOM 3330 C C . ALA A 1 406 ? 54.93300 -24.69000 -11.01000 1.000 45.81229 403 ALA A C 1
ATOM 3331 O O . ALA A 1 406 ? 54.33400 -24.41600 -9.96500 1.000 50.35662 403 ALA A O 1
ATOM 3333 N N . THR A 1 407 ? 55.46400 -25.89200 -11.24100 1.000 47.27628 404 THR A N 1
ATOM 3334 C CA . THR A 1 407 ? 55.58300 -26.92100 -10.22400 1.000 40.10516 404 THR A CA 1
ATOM 3335 C C . THR A 1 407 ? 56.86700 -27.66400 -10.55800 1.000 44.08526 404 THR A C 1
ATOM 3336 O O . THR A 1 407 ? 57.16500 -27.85200 -11.74400 1.000 39.56639 404 THR A O 1
ATOM 3340 N N . PRO A 1 408 ? 57.63800 -28.08900 -9.56200 1.000 36.54160 405 PRO A N 1
ATOM 3341 C CA . PRO A 1 408 ? 58.97200 -28.63400 -9.83500 1.000 27.20073 405 PRO A CA 1
ATOM 3342 C C . PRO A 1 408 ? 58.93100 -30.01900 -10.46600 1.000 41.26353 405 PRO A C 1
ATOM 3343 O O . PRO A 1 408 ? 57.96800 -30.77600 -10.33200 1.000 52.07319 405 PRO A O 1
ATOM 3347 N N . LEU A 1 409 ? 60.00900 -30.33000 -11.18500 1.000 44.49277 406 LEU A N 1
ATOM 3348 C CA . LEU A 1 409 ? 60.21900 -31.66000 -11.75800 1.000 38.52797 406 LEU A CA 1
ATOM 3349 C C . LEU A 1 409 ? 60.93700 -32.50300 -10.71400 1.000 37.09538 406 LEU A C 1
ATOM 3350 O O . LEU A 1 409 ? 62.16600 -32.51200 -10.63100 1.000 38.70130 406 LEU A O 1
ATOM 3355 N N . TYR A 1 410 ? 60.16400 -33.22200 -9.90300 1.000 39.92085 407 TYR A N 1
ATOM 3356 C CA . TYR A 1 410 ? 60.76400 -34.06600 -8.88300 1.000 34.20342 407 TYR A CA 1
ATOM 3357 C C . TYR A 1 410 ? 61.47000 -35.25500 -9.54200 1.000 38.45455 407 TYR A C 1
ATOM 3358 O O . TYR A 1 410 ? 61.35700 -35.49300 -10.74800 1.000 43.06607 407 TYR A O 1
ATOM 3367 N N . SER A 1 411 ? 62.20800 -36.00600 -8.73200 1.000 42.45211 408 SER A N 1
ATOM 3368 C CA . SER A 1 411 ? 62.89500 -37.20600 -9.17900 1.000 47.64318 408 SER A CA 1
ATOM 3369 C C . SER A 1 411 ? 62.33300 -38.40900 -8.43400 1.000 56.23526 408 SER A C 1
ATOM 3370 O O . SER A 1 411 ? 61.77300 -38.27600 -7.34400 1.000 55.00472 408 SER A O 1
ATOM 3373 N N . TYR A 1 412 ? 62.47700 -39.59500 -9.02300 1.000 51.94435 409 TYR A N 1
ATOM 3374 C CA . TYR A 1 412 ? 62.07100 -40.79500 -8.30800 1.000 49.73269 409 TYR A CA 1
ATOM 3375 C C . TYR A 1 412 ? 62.90100 -41.99200 -8.74700 1.000 47.42022 409 TYR A C 1
ATOM 3376 O O . TYR A 1 412 ? 63.35500 -42.08200 -9.89000 1.000 51.11389 409 TYR A O 1
ATOM 3385 N N . GLU A 1 413 ? 63.08700 -42.90800 -7.79900 1.000 42.49739 410 GLU A N 1
ATOM 3386 C CA . GLU A 1 413 ? 63.83500 -44.14100 -8.00800 1.000 52.11986 410 GLU A CA 1
ATOM 3387 C C . GLU A 1 413 ? 62.99800 -45.15900 -8.76800 1.000 50.96643 410 GLU A C 1
ATOM 3388 O O . GLU A 1 413 ? 61.84000 -45.40700 -8.41900 1.000 39.64588 410 GLU A O 1
ATOM 3394 N N . SER A 1 414 ? 63.57700 -45.72500 -9.78500 1.000 51.39790 411 SER A N 1
ATOM 3395 C CA . SER A 1 414 ? 62.86100 -46.66900 -10.57400 1.000 54.24092 411 SER A CA 1
ATOM 3396 C C . SER A 1 414 ? 62.37800 -47.89400 -9.80300 1.000 55.20390 411 SER A C 1
ATOM 3397 O O . SER A 1 414 ? 63.16200 -48.47300 -9.07600 1.000 60.79414 411 SER A O 1
ATOM 3400 N N . HIS A 1 415 ? 61.10600 -48.22100 -9.89700 1.000 50.08147 412 HIS A N 1
ATOM 3401 C CA . HIS A 1 415 ? 60.51800 -49.34800 -9.20400 1.000 54.12849 412 HIS A CA 1
ATOM 3402 C C . HIS A 1 415 ? 60.45800 -49.23200 -7.70900 1.000 49.77289 412 HIS A C 1
ATOM 3403 O O . HIS A 1 415 ? 60.29300 -50.21900 -7.03500 1.000 70.70462 412 HIS A O 1
ATOM 3410 N N . ASN A 1 416 ? 60.57500 -48.03400 -7.18200 1.000 53.21743 413 ASN A N 1
ATOM 3411 C CA . ASN A 1 416 ? 60.59200 -47.86600 -5.73200 1.000 51.66300 413 ASN A CA 1
ATOM 3412 C C . ASN A 1 416 ? 59.81600 -46.64600 -5.25100 1.000 56.71432 413 ASN A C 1
ATOM 3413 O O . ASN A 1 416 ? 59.96300 -46.25500 -4.08800 1.000 74.81722 413 ASN A O 1
ATOM 3418 N N . LEU A 1 417 ? 58.99800 -46.03500 -6.09700 1.000 58.83380 414 LEU A N 1
ATOM 3419 C CA . LEU A 1 417 ? 58.19800 -44.90500 -5.65400 1.000 46.27247 414 LEU A CA 1
ATOM 3420 C C . LEU A 1 417 ? 57.17200 -45.33900 -4.61100 1.000 51.31373 414 LEU A C 1
ATOM 3421 O O . LEU A 1 417 ? 56.64100 -46.45200 -4.65000 1.000 68.41526 414 LEU A O 1
ATOM 3426 N N . ASN A 1 418 ? 56.88900 -44.43400 -3.67600 1.000 56.58886 415 ASN A N 1
ATOM 3427 C CA . ASN A 1 418 ? 55.79200 -44.57600 -2.71600 1.000 41.18719 415 ASN A CA 1
ATOM 3428 C C . ASN A 1 418 ? 54.70700 -43.59600 -3.16100 1.000 52.21077 415 ASN A C 1
ATOM 3429 O O . ASN A 1 418 ? 54.70600 -42.42500 -2.78000 1.000 54.30843 415 ASN A O 1
ATOM 3434 N N . GLU A 1 419 ? 53.77200 -44.10200 -3.96600 1.000 50.42524 416 GLU A N 1
ATOM 3435 C CA . GLU A 1 419 ? 52.83700 -43.23800 -4.68200 1.000 36.99858 416 GLU A CA 1
ATOM 3436 C C . GLU A 1 419 ? 51.91600 -42.47400 -3.73700 1.000 52.66648 416 GLU A C 1
ATOM 3437 O O . GLU A 1 419 ? 51.61900 -41.29700 -3.97200 1.000 64.32668 416 GLU A O 1
ATOM 3443 N N . SER A 1 420 ? 51.43900 -43.11900 -2.67100 1.000 58.60181 417 SER A N 1
ATOM 3444 C CA . SER A 1 420 ? 50.47800 -42.45200 -1.79600 1.000 61.58057 417 SER A CA 1
ATOM 3445 C C . SER A 1 420 ? 51.11700 -41.27100 -1.07000 1.000 63.41055 417 SER A C 1
ATOM 3446 O O . SER A 1 420 ? 50.51400 -40.19500 -0.98000 1.000 57.75354 417 SER A O 1
ATOM 3449 N N . GLU A 1 421 ? 52.35600 -41.38900 -0.66100 1.000 56.73153 418 GLU A N 1
ATOM 3450 C CA . GLU A 1 421 ? 53.00300 -40.30500 0.00900 1.000 63.69694 418 GLU A CA 1
ATOM 3451 C C . GLU A 1 421 ? 53.36100 -39.24200 -0.96000 1.000 58.86154 418 GLU A C 1
ATOM 3452 O O . GLU A 1 421 ? 53.24500 -38.07800 -0.67200 1.000 63.90310 418 GLU A O 1
ATOM 3458 N N . PHE A 1 422 ? 53.81200 -39.64000 -2.11800 1.000 55.50174 419 PHE A N 1
ATOM 3459 C CA . PHE A 1 422 ? 54.24200 -38.67200 -3.12300 1.000 50.72502 419 PHE A CA 1
ATOM 3460 C C . PHE A 1 422 ? 53.11100 -37.74100 -3.54700 1.000 52.64630 419 PHE A C 1
ATOM 3461 O O . PHE A 1 422 ? 53.36700 -36.58300 -3.89700 1.000 67.17876 419 PHE A O 1
ATOM 3469 N N . LEU A 1 423 ? 51.86400 -38.21200 -3.52100 1.000 48.09239 420 LEU A N 1
ATOM 3470 C CA . LEU A 1 423 ? 50.73800 -37.43400 -4.02500 1.000 51.82770 420 LEU A CA 1
ATOM 3471 C C . LEU A 1 423 ? 49.86600 -36.86300 -2.91400 1.000 50.72227 420 LEU A C 1
ATOM 3472 O O . LEU A 1 423 ? 48.79400 -36.32100 -3.20600 1.000 46.71884 420 LEU A O 1
ATOM 3477 N N . LYS A 1 424 ? 50.28300 -36.98100 -1.65500 1.000 46.41854 421 LYS A N 1
ATOM 3478 C CA . LYS A 1 424 ? 49.53000 -36.35900 -0.57000 1.000 52.08647 421 LYS A CA 1
ATOM 3479 C C . LYS A 1 424 ? 49.13300 -34.92100 -0.88600 1.000 55.98929 421 LYS A C 1
ATOM 3480 O O . LYS A 1 424 ? 47.98300 -34.55200 -0.59200 1.000 59.78801 421 LYS A O 1
ATOM 3486 N N . PRO A 1 425 ? 49.98900 -34.07800 -1.47100 1.000 52.82096 422 PRO A N 1
ATOM 3487 C CA . PRO A 1 425 ? 49.54400 -32.72100 -1.84100 1.000 55.70006 422 PRO A CA 1
ATOM 3488 C C . PRO A 1 425 ? 48.28800 -32.68000 -2.70100 1.000 56.56866 422 PRO A C 1
ATOM 3489 O O . PRO A 1 425 ? 47.46600 -31.77100 -2.53200 1.000 58.84630 422 PRO A O 1
ATOM 3493 N N . LEU A 1 426 ? 48.11200 -33.63200 -3.62100 1.000 51.73231 423 LEU A N 1
ATOM 3494 C CA . LEU A 1 426 ? 46.95800 -33.57900 -4.51400 1.000 47.25477 423 LEU A CA 1
ATOM 3495 C C . LEU A 1 426 ? 45.67000 -33.88000 -3.76600 1.000 48.04003 423 LEU A C 1
ATOM 3496 O O . LEU A 1 426 ? 44.63500 -33.25000 -4.01200 1.000 53.60388 423 LEU A O 1
ATOM 3501 N N . TYR A 1 427 ? 45.71800 -34.84200 -2.84900 1.000 52.02396 424 TYR A N 1
ATOM 3502 C CA . TYR A 1 427 ? 44.51800 -35.34100 -2.20100 1.000 53.14539 424 TYR A CA 1
ATOM 3503 C C . TYR A 1 427 ? 44.20600 -34.61500 -0.89900 1.000 52.40925 424 TYR A C 1
ATOM 3504 O O . TYR A 1 427 ? 43.07500 -34.71900 -0.40700 1.000 72.57835 424 TYR A O 1
ATOM 3513 N N . GLN A 1 428 ? 45.16800 -33.88100 -0.34000 1.000 72.94702 425 GLN A N 1
ATOM 3514 C CA . GLN A 1 428 ? 44.93400 -33.09500 0.87100 1.000 75.92112 425 GLN A CA 1
ATOM 3515 C C . GLN A 1 428 ? 44.13300 -31.84500 0.51100 1.000 84.15200 425 GLN A C 1
ATOM 3516 O O . GLN A 1 428 ? 43.18000 -31.48300 1.20600 1.000 106.83246 425 GLN A O 1
ATOM 3523 N N . SER B 1 1 ? 80.92000 0.20200 -31.97800 1.000 79.13077 -2 SER B N 1
ATOM 3524 C CA . SER B 1 1 ? 80.57100 -1.15700 -31.62300 1.000 67.02694 -2 SER B CA 1
ATOM 3525 C C . SER B 1 1 ? 80.60600 -1.40200 -30.15100 1.000 60.75055 -2 SER B C 1
ATOM 3526 O O . SER B 1 1 ? 80.89800 -2.48900 -29.76100 1.000 72.70545 -2 SER B O 1
ATOM 3529 N N . GLU B 1 2 ? 80.35000 -0.41200 -29.31700 1.000 43.03699 -1 GLU B N 1
ATOM 3530 C CA . GLU B 1 2 ? 80.24600 -0.65300 -27.90300 1.000 44.61324 -1 GLU B CA 1
ATOM 3531 C C . GLU B 1 2 ? 78.84300 -1.09700 -27.78700 1.000 39.53570 -1 GLU B C 1
ATOM 3532 O O . GLU B 1 2 ? 78.52700 -1.98400 -27.05300 1.000 38.29679 -1 GLU B O 1
ATOM 3538 N N . PHE B 1 3 ? 77.99700 -0.51400 -28.60100 1.000 36.54349 0 PHE B N 1
ATOM 3539 C CA . PHE B 1 3 ? 76.60300 -0.82500 -28.56400 1.000 32.60886 0 PHE B CA 1
ATOM 3540 C C . PHE B 1 3 ? 76.16100 -1.42700 -29.82500 1.000 27.87799 0 PHE B C 1
ATOM 3541 O O . PHE B 1 3 ? 76.87200 -1.39400 -30.77900 1.000 37.97737 0 PHE B O 1
ATOM 3549 N N . MET B 1 4 ? 74.96300 -2.02100 -29.83700 1.000 27.51836 1 MET B N 1
ATOM 3550 C CA . MET B 1 4 ? 74.41000 -2.67300 -31.03900 1.000 26.07863 1 MET B CA 1
ATOM 3551 C C . MET B 1 4 ? 75.41200 -3.55000 -31.77300 1.000 35.86111 1 MET B C 1
ATOM 3552 O O . MET B 1 4 ? 75.67500 -3.34100 -32.95700 1.000 46.40842 1 MET B O 1
ATOM 3557 N N . LEU B 1 5 ? 75.95800 -4.54300 -31.08300 1.000 33.57688 2 LEU B N 1
ATOM 3558 C CA . LEU B 1 5 ? 76.98500 -5.39300 -31.68500 1.000 42.86925 2 LEU B CA 1
ATOM 3559 C C . LEU B 1 5 ? 76.49000 -6.26200 -32.82700 1.000 43.69206 2 LEU B C 1
ATOM 3560 O O . LEU B 1 5 ? 75.41600 -6.85100 -32.73800 1.000 40.19844 2 LEU B O 1
ATOM 3565 N N . ASP B 1 6 ? 77.27700 -6.35000 -33.89500 1.000 42.59638 3 ASP B N 1
ATOM 3566 C CA . ASP B 1 6 ? 76.91600 -7.20100 -35.02500 1.000 36.29513 3 ASP B CA 1
ATOM 3567 C C . ASP B 1 6 ? 77.73400 -8.47400 -34.98100 1.000 43.76613 3 ASP B C 1
ATOM 3568 O O . ASP B 1 6 ? 78.92500 -8.44500 -35.29300 1.000 44.17990 3 ASP B O 1
ATOM 3573 N N . PHE B 1 7 ? 77.10600 -9.59400 -34.63000 1.000 37.97505 4 PHE B N 1
ATOM 3574 C CA . PHE B 1 7 ? 77.85700 -10.83600 -34.47300 1.000 30.25252 4 PHE B CA 1
ATOM 3575 C C . PHE B 1 7 ? 77.07100 -12.13500 -34.49400 1.000 40.11055 4 PHE B C 1
ATOM 3576 O O . PHE B 1 7 ? 75.92200 -12.18100 -34.07300 1.000 45.25669 4 PHE B O 1
ATOM 3584 N N . ASP B 1 8 ? 77.66800 -13.19800 -35.00600 1.000 37.70322 5 ASP B N 1
ATOM 3585 C CA . ASP B 1 8 ? 77.06500 -14.51600 -34.90400 1.000 29.16130 5 ASP B CA 1
ATOM 3586 C C . ASP B 1 8 ? 77.92500 -15.36700 -33.98200 1.000 35.31954 5 ASP B C 1
ATOM 3587 O O . ASP B 1 8 ? 79.15500 -15.36600 -34.09100 1.000 36.36030 5 ASP B O 1
ATOM 3592 N N . LEU B 1 9 ? 77.27700 -16.09100 -33.07600 1.000 26.12855 6 LEU B N 1
ATOM 3593 C CA . LEU B 1 9 ? 77.96600 -16.96800 -32.13700 1.000 29.66977 6 LEU B CA 1
ATOM 3594 C C . LEU B 1 9 ? 77.35700 -18.35600 -32.22300 1.000 31.71307 6 LEU B C 1
ATOM 3595 O O . LEU B 1 9 ? 76.15300 -18.51800 -32.00200 1.000 27.99914 6 LEU B O 1
ATOM 3600 N N . VAL B 1 10 ? 78.18400 -19.35200 -32.53200 1.000 34.73119 7 VAL B N 1
ATOM 3601 C CA . VAL B 1 10 ? 77.77100 -20.75100 -32.51300 1.000 30.98829 7 VAL B CA 1
ATOM 3602 C C . VAL B 1 10 ? 78.22600 -21.36100 -31.19600 1.000 35.49653 7 VAL B C 1
ATOM 3603 O O . VAL B 1 10 ? 79.42800 -21.41300 -30.90900 1.000 31.35452 7 VAL B O 1
ATOM 3607 N N . LEU B 1 11 ? 77.26600 -21.82000 -30.39700 1.000 31.86879 8 LEU B N 1
ATOM 3608 C CA . LEU B 1 11 ? 77.51500 -22.33600 -29.05100 1.000 38.61679 8 LEU B CA 1
ATOM 3609 C C . LEU B 1 11 ? 77.37400 -23.85600 -29.11500 1.000 33.19007 8 LEU B C 1
ATOM 3610 O O . LEU B 1 11 ? 76.25500 -24.36800 -29.21000 1.000 41.14070 8 LEU B O 1
ATOM 3615 N N . PHE B 1 12 ? 78.50000 -24.57900 -29.03900 1.000 30.72851 9 PHE B N 1
ATOM 3616 C CA . PHE B 1 12 ? 78.46900 -26.03200 -29.23500 1.000 44.12823 9 PHE B CA 1
ATOM 3617 C C . PHE B 1 12 ? 77.93700 -26.81600 -28.03700 1.000 50.64534 9 PHE B C 1
ATOM 3618 O O . PHE B 1 12 ? 77.19000 -27.78200 -28.22300 1.000 73.24570 9 PHE B O 1
ATOM 3626 N N . GLY B 1 13 ? 78.30800 -26.46600 -26.81700 1.000 38.67066 10 GLY B N 1
ATOM 3627 C CA . GLY B 1 13 ? 77.82800 -27.25900 -25.69800 1.000 39.75289 10 GLY B CA 1
ATOM 3628 C C . GLY B 1 13 ? 76.45200 -26.79100 -25.26100 1.000 33.90253 10 GLY B C 1
ATOM 3629 O O . GLY B 1 13 ? 76.13700 -26.82200 -24.06800 1.000 50.46145 10 GLY B O 1
ATOM 3630 N N . ALA B 1 14 ? 75.61300 -26.37900 -26.21800 1.000 32.61181 11 ALA B N 1
ATOM 3631 C CA . ALA B 1 14 ? 74.44500 -25.56800 -25.89000 1.000 37.53958 11 ALA B CA 1
ATOM 3632 C C . ALA B 1 14 ? 73.38100 -26.27200 -25.05000 1.000 41.26071 11 ALA B C 1
ATOM 3633 O O . ALA B 1 14 ? 72.60500 -25.58300 -24.38000 1.000 43.56180 11 ALA B O 1
ATOM 3635 N N . THR B 1 15 ? 73.30200 -27.59700 -25.05000 1.000 40.16228 12 THR B N 1
ATOM 3636 C CA . THR B 1 15 ? 72.35700 -28.24700 -24.14900 1.000 39.05634 12 THR B CA 1
ATOM 3637 C C . THR B 1 15 ? 73.00100 -28.67200 -22.84000 1.000 35.52525 12 THR B C 1
ATOM 3638 O O . THR B 1 15 ? 72.32700 -29.28900 -22.01000 1.000 39.26258 12 THR B O 1
ATOM 3642 N N . GLY B 1 16 ? 74.27700 -28.35200 -22.63900 1.000 32.49895 13 GLY B N 1
ATOM 3643 C CA . GLY B 1 16 ? 74.99500 -28.79700 -21.47000 1.000 27.16825 13 GLY B CA 1
ATOM 3644 C C . GLY B 1 16 ? 74.73500 -27.91700 -20.26300 1.000 40.00521 13 GLY B C 1
ATOM 3645 O O . GLY B 1 16 ? 73.96500 -26.95800 -20.29700 1.000 39.29575 13 GLY B O 1
ATOM 3646 N N . ASP B 1 17 ? 75.40000 -28.26900 -19.16600 1.000 37.00421 14 ASP B N 1
ATOM 3647 C CA . ASP B 1 17 ? 75.11600 -27.60700 -17.90100 1.000 36.85968 14 ASP B CA 1
ATOM 3648 C C . ASP B 1 17 ? 75.61300 -26.16500 -17.89300 1.000 33.43374 14 ASP B C 1
ATOM 3649 O O . ASP B 1 17 ? 74.88700 -25.25700 -17.46800 1.000 36.38845 14 ASP B O 1
ATOM 3654 N N . LEU B 1 18 ? 76.85400 -25.93500 -18.33300 1.000 38.16803 15 LEU B N 1
ATOM 3655 C CA . LEU B 1 18 ? 77.38700 -24.57600 -18.31300 1.000 26.41818 15 LEU B CA 1
ATOM 3656 C C . LEU B 1 18 ? 76.53700 -23.63400 -19.15700 1.000 33.78011 15 LEU B C 1
ATOM 3657 O O . LEU B 1 18 ? 76.22700 -22.51400 -18.72900 1.000 30.14680 15 LEU B O 1
ATOM 3662 N N . ALA B 1 19 ? 76.15200 -24.07200 -20.36200 1.000 37.15653 16 ALA B N 1
ATOM 3663 C CA . ALA B 1 19 ? 75.32000 -23.23400 -21.21600 1.000 20.08445 16 ALA B CA 1
ATOM 3664 C C . ALA B 1 19 ? 74.04000 -22.81500 -20.50300 1.000 28.84677 16 ALA B C 1
ATOM 3665 O O . ALA B 1 19 ? 73.58500 -21.67100 -20.65200 1.000 40.56467 16 ALA B O 1
ATOM 3667 N N . MET B 1 20 ? 73.43700 -23.72500 -19.73400 1.000 33.74302 17 MET B N 1
ATOM 3668 C CA . MET B 1 20 ? 72.14400 -23.43900 -19.12400 1.000 27.31981 17 MET B CA 1
ATOM 3669 C C . MET B 1 20 ? 72.24300 -22.74500 -17.76900 1.000 32.48558 17 MET B C 1
ATOM 3670 O O . MET B 1 20 ? 71.27300 -22.10000 -17.35900 1.000 43.96969 17 MET B O 1
ATOM 3675 N N . ARG B 1 21 ? 73.35300 -22.77000 -17.10900 1.000 35.54158 18 ARG B N 1
ATOM 3676 C CA . ARG B 1 21 ? 73.47100 -22.04000 -15.88300 1.000 33.09176 18 ARG B CA 1
ATOM 3677 C C . ARG B 1 21 ? 74.07400 -20.66900 -16.05300 1.000 37.86507 18 ARG B C 1
ATOM 3678 O O . ARG B 1 21 ? 73.53800 -19.71700 -15.53800 1.000 40.47181 18 ARG B O 1
ATOM 3686 N N . LYS B 1 22 ? 75.08600 -20.52200 -16.86200 1.000 36.64161 19 LYS B N 1
ATOM 3687 C CA . LYS B 1 22 ? 75.74100 -19.25200 -16.92500 1.000 35.52718 19 LYS B CA 1
ATOM 3688 C C . LYS B 1 22 ? 75.83500 -18.58500 -18.25200 1.000 37.02551 19 LYS B C 1
ATOM 3689 O O . LYS B 1 22 ? 75.80000 -17.39800 -18.30100 1.000 35.96592 19 LYS B O 1
ATOM 3695 N N . LEU B 1 23 ? 75.84700 -19.31700 -19.34200 1.000 35.54984 20 LEU B N 1
ATOM 3696 C CA . LEU B 1 23 ? 76.17700 -18.68600 -20.63200 1.000 32.99883 20 LEU B CA 1
ATOM 3697 C C . LEU B 1 23 ? 75.01600 -17.97200 -21.33700 1.000 27.11797 20 LEU B C 1
ATOM 3698 O O . LEU B 1 23 ? 75.16800 -16.82000 -21.75900 1.000 33.32294 20 LEU B O 1
ATOM 3703 N N . PHE B 1 24 ? 73.86800 -18.63000 -21.52100 1.000 29.50394 21 PHE B N 1
ATOM 3704 C CA . PHE B 1 24 ? 72.76300 -17.96400 -22.21300 1.000 24.92554 21 PHE B CA 1
ATOM 3705 C C . PHE B 1 24 ? 72.30100 -16.73400 -21.44200 1.000 28.26050 21 PHE B C 1
ATOM 3706 O O . PHE B 1 24 ? 71.94500 -15.70800 -22.03500 1.000 40.34822 21 PHE B O 1
ATOM 3714 N N . VAL B 1 25 ? 72.31500 -16.81500 -20.11400 1.000 33.05577 22 VAL B N 1
ATOM 3715 C CA . VAL B 1 25 ? 71.97800 -15.65700 -19.29300 1.000 33.66372 22 VAL B CA 1
ATOM 3716 C C . VAL B 1 25 ? 73.03100 -14.56700 -19.44900 1.000 37.44569 22 VAL B C 1
ATOM 3717 O O . VAL B 1 25 ? 72.71400 -13.37300 -19.41500 1.000 36.10014 22 VAL B O 1
ATOM 3721 N N . SER B 1 26 ? 74.30200 -14.95200 -19.57600 1.000 28.14647 23 SER B N 1
ATOM 3722 C CA . SER B 1 26 ? 75.34300 -13.95800 -19.81500 1.000 24.24841 23 SER B CA 1
ATOM 3723 C C . SER B 1 26 ? 75.10400 -13.22000 -21.12800 1.000 31.29379 23 SER B C 1
ATOM 3724 O O . SER B 1 26 ? 75.29100 -11.99400 -21.21600 1.000 38.14218 23 SER B O 1
ATOM 3727 N N . LEU B 1 27 ? 74.65900 -13.94900 -22.15400 1.000 27.57179 24 LEU B N 1
ATOM 3728 C CA . LEU B 1 27 ? 74.32600 -13.31000 -23.42200 1.000 29.70664 24 LEU B CA 1
ATOM 3729 C C . LEU B 1 27 ? 73.12500 -12.39000 -23.26300 1.000 29.80566 24 LEU B C 1
ATOM 3730 O O . LEU B 1 27 ? 73.07500 -11.31400 -23.86500 1.000 29.09843 24 LEU B O 1
ATOM 3735 N N . TYR B 1 28 ? 72.14600 -12.79200 -22.45200 1.000 24.23667 25 TYR B N 1
ATOM 3736 C CA . TYR B 1 28 ? 71.00900 -11.91100 -22.19400 1.000 32.83382 25 TYR B CA 1
ATOM 3737 C C . TYR B 1 28 ? 71.44400 -10.63200 -21.48200 1.000 36.25130 25 TYR B C 1
ATOM 3738 O O . TYR B 1 28 ? 70.91400 -9.54600 -21.75200 1.000 30.66195 25 TYR B O 1
ATOM 3747 N N . GLU B 1 29 ? 72.36500 -10.75100 -20.52700 1.000 27.93812 26 GLU B N 1
ATOM 3748 C CA . GLU B 1 29 ? 72.87400 -9.57200 -19.83400 1.000 25.98538 26 GLU B CA 1
ATOM 3749 C C . GLU B 1 29 ? 73.54300 -8.62400 -20.82000 1.000 33.88555 26 GLU B C 1
ATOM 3750 O O . GLU B 1 29 ? 73.29500 -7.41000 -20.80300 1.000 40.95908 26 GLU B O 1
ATOM 3756 N N . ILE B 1 30 ? 74.39000 -9.16400 -21.70100 1.000 32.63332 27 ILE B N 1
ATOM 3757 C CA . ILE B 1 30 ? 75.00100 -8.32900 -22.73300 1.000 24.77415 27 ILE B CA 1
ATOM 3758 C C . ILE B 1 30 ? 73.92600 -7.69100 -23.60300 1.000 35.97328 27 ILE B C 1
ATOM 3759 O O . ILE B 1 30 ? 74.01600 -6.51400 -23.96300 1.000 34.80227 27 ILE B O 1
ATOM 3764 N N . TYR B 1 31 ? 72.89600 -8.45800 -23.96000 1.000 31.61817 28 TYR B N 1
ATOM 3765 C CA . TYR B 1 31 ? 71.84800 -7.93700 -24.83100 1.000 25.03772 28 TYR B CA 1
ATOM 3766 C C . TYR B 1 31 ? 71.11700 -6.76700 -24.18600 1.000 30.19081 28 TYR B C 1
ATOM 3767 O O . TYR B 1 31 ? 70.78500 -5.78500 -24.86300 1.000 34.37420 28 TYR B O 1
ATOM 3776 N N . THR B 1 32 ? 70.84900 -6.85200 -22.88300 1.000 34.71360 29 THR B N 1
ATOM 3777 C CA . THR B 1 32 ? 70.11600 -5.77200 -22.23500 1.000 35.56807 29 THR B CA 1
ATOM 3778 C C . THR B 1 32 ? 71.01300 -4.58400 -21.93900 1.000 32.24420 29 THR B C 1
ATOM 3779 O O . THR B 1 32 ? 70.51600 -3.46100 -21.84400 1.000 35.70226 29 THR B O 1
ATOM 3783 N N . HIS B 1 33 ? 72.32000 -4.80800 -21.79200 1.000 35.77998 30 HIS B N 1
ATOM 3784 C CA . HIS B 1 33 ? 73.23500 -3.74100 -21.41800 1.000 31.12454 30 HIS B CA 1
ATOM 3785 C C . HIS B 1 33 ? 73.86300 -3.04300 -22.61600 1.000 36.65982 30 HIS B C 1
ATOM 3786 O O . HIS B 1 33 ? 74.36100 -1.92200 -22.46800 1.000 32.71278 30 HIS B O 1
ATOM 3793 N N . TYR B 1 34 ? 73.85700 -3.67500 -23.79300 1.000 38.78099 31 TYR B N 1
ATOM 3794 C CA . TYR B 1 34 ? 74.47000 -3.09500 -24.98700 1.000 29.05052 31 TYR B CA 1
ATOM 3795 C C . TYR B 1 34 ? 73.61200 -3.18300 -26.23600 1.000 28.20248 31 TYR B C 1
ATOM 3796 O O . TYR B 1 34 ? 73.85500 -2.41900 -27.17700 1.000 27.38972 31 TYR B O 1
ATOM 3805 N N . GLY B 1 35 ? 72.61400 -4.05700 -26.28100 1.000 28.97844 32 GLY B N 1
ATOM 3806 C CA . GLY B 1 35 ? 71.82100 -4.22800 -27.48000 1.000 28.61109 32 GLY B CA 1
ATOM 3807 C C . GLY B 1 35 ? 72.48500 -5.08500 -28.53700 1.000 34.79348 32 GLY B C 1
ATOM 3808 O O . GLY B 1 35 ? 73.71200 -5.10400 -28.65200 1.000 28.82814 32 GLY B O 1
ATOM 3809 N N . PHE B 1 36 ? 71.67400 -5.79800 -29.31500 1.000 32.59008 33 PHE B N 1
ATOM 3810 C CA . PHE B 1 36 ? 72.11600 -6.55800 -30.47800 1.000 29.42261 33 PHE B CA 1
ATOM 3811 C C . PHE B 1 36 ? 71.60800 -5.88200 -31.73900 1.000 40.92119 33 PHE B C 1
ATOM 3812 O O . PHE B 1 36 ? 70.49500 -5.34400 -31.75900 1.000 40.80805 33 PHE B O 1
ATOM 3820 N N . LYS B 1 37 ? 72.41800 -5.91700 -32.79100 1.000 43.08073 34 LYS B N 1
ATOM 3821 C CA . LYS B 1 37 ? 71.87500 -5.62700 -34.10100 1.000 30.11838 34 LYS B CA 1
ATOM 3822 C C . LYS B 1 37 ? 70.79100 -6.65500 -34.39200 1.000 27.42013 34 LYS B C 1
ATOM 3823 O O . LYS B 1 37 ? 70.85200 -7.79400 -33.92600 1.000 44.94662 34 LYS B O 1
ATOM 3829 N N . LYS B 1 38 ? 69.77800 -6.25000 -35.16300 1.000 44.20817 35 LYS B N 1
ATOM 3830 C CA . LYS B 1 38 ? 68.61400 -7.11800 -35.34300 1.000 36.81960 35 LYS B CA 1
ATOM 3831 C C . LYS B 1 38 ? 68.99700 -8.48700 -35.88400 1.000 37.18113 35 LYS B C 1
ATOM 3832 O O . LYS B 1 38 ? 68.35800 -9.48700 -35.54000 1.000 41.78183 35 LYS B O 1
ATOM 3838 N N . ASP B 1 39 ? 70.02800 -8.56100 -36.72400 1.000 41.40936 36 ASP B N 1
ATOM 3839 C CA . ASP B 1 39 ? 70.39500 -9.80400 -37.39000 1.000 33.05745 36 ASP B CA 1
ATOM 3840 C C . ASP B 1 39 ? 71.55700 -10.52900 -36.72400 1.000 47.70902 36 ASP B C 1
ATOM 3841 O O . ASP B 1 39 ? 72.08000 -11.48700 -37.30000 1.000 38.62346 36 ASP B O 1
ATOM 3846 N N . SER B 1 40 ? 71.96500 -10.11600 -35.52600 1.000 40.06349 37 SER B N 1
ATOM 3847 C CA . SER B 1 40 ? 72.98100 -10.87100 -34.80400 1.000 34.63861 37 SER B CA 1
ATOM 3848 C C . SER B 1 40 ? 72.38100 -12.18300 -34.32400 1.000 38.59269 37 SER B C 1
ATOM 3849 O O . SER B 1 40 ? 71.27800 -12.20300 -33.76900 1.000 37.14739 37 SER B O 1
ATOM 3852 N N . LYS B 1 41 ? 73.10100 -13.28400 -34.53600 1.000 43.75397 38 LYS B N 1
ATOM 3853 C CA . LYS B 1 41 ? 72.52400 -14.60800 -34.34300 1.000 29.63069 38 LYS B CA 1
ATOM 3854 C C . LYS B 1 41 ? 73.26100 -15.38400 -33.26500 1.000 37.49754 38 LYS B C 1
ATOM 3855 O O . LYS B 1 41 ? 74.49500 -15.38200 -33.21000 1.000 40.91773 38 LYS B O 1
ATOM 3861 N N . ILE B 1 42 ? 72.48800 -16.04100 -32.40900 1.000 33.83717 39 ILE B N 1
ATOM 3862 C CA . ILE B 1 42 ? 73.00100 -16.96500 -31.40700 1.000 32.74709 39 ILE B CA 1
ATOM 3863 C C . ILE B 1 42 ? 72.49900 -18.34600 -31.80400 1.000 36.94304 39 ILE B C 1
ATOM 3864 O O . ILE B 1 42 ? 71.31800 -18.66700 -31.62000 1.000 32.53454 39 ILE B O 1
ATOM 3869 N N . ILE B 1 43 ? 73.38800 -19.16600 -32.35500 1.000 38.34816 40 ILE B N 1
ATOM 3870 C CA . ILE B 1 43 ? 73.03300 -20.47300 -32.88800 1.000 32.46586 40 ILE B CA 1
ATOM 3871 C C . ILE B 1 43 ? 73.45600 -21.50600 -31.85000 1.000 30.89276 40 ILE B C 1
ATOM 3872 O O . ILE B 1 43 ? 74.64000 -21.84600 -31.73000 1.000 33.66777 40 ILE B O 1
ATOM 3877 N N . ALA B 1 44 ? 72.48800 -21.98200 -31.07200 1.000 25.42930 41 ALA B N 1
ATOM 3878 C CA . ALA B 1 44 ? 72.74600 -23.07300 -30.15000 1.000 34.86622 41 ALA B CA 1
ATOM 3879 C C . ALA B 1 44 ? 72.88400 -24.36800 -30.93300 1.000 33.61838 41 ALA B C 1
ATOM 3880 O O . ALA B 1 44 ? 72.14200 -24.62100 -31.88700 1.000 35.31705 41 ALA B O 1
ATOM 3882 N N . SER B 1 45 ? 73.83800 -25.19500 -30.52600 1.000 32.36681 42 SER B N 1
ATOM 3883 C CA . SER B 1 45 ? 74.09900 -26.44200 -31.21700 1.000 36.85887 42 SER B CA 1
ATOM 3884 C C . SER B 1 45 ? 74.32600 -27.54600 -30.20000 1.000 46.33438 42 SER B C 1
ATOM 3885 O O . SER B 1 45 ? 74.87200 -27.32000 -29.11700 1.000 41.42526 42 SER B O 1
ATOM 3888 N N . GLY B 1 46 ? 73.90500 -28.74800 -30.57200 1.000 49.52912 43 GLY B N 1
ATOM 3889 C CA . GLY B 1 46 ? 74.13700 -29.93900 -29.78700 1.000 50.41283 43 GLY B CA 1
ATOM 3890 C C . GLY B 1 46 ? 74.14900 -31.12100 -30.72800 1.000 54.21356 43 GLY B C 1
ATOM 3891 O O . GLY B 1 46 ? 74.03700 -30.96700 -31.94500 1.000 42.21414 43 GLY B O 1
ATOM 3892 N N . ARG B 1 47 ? 74.28200 -32.31400 -30.15800 1.000 51.83670 44 ARG B N 1
ATOM 3893 C CA . ARG B 1 47 ? 74.39500 -33.51500 -30.97800 1.000 38.71962 44 ARG B CA 1
ATOM 3894 C C . ARG B 1 47 ? 73.05200 -34.16500 -31.29300 1.000 47.67019 44 ARG B C 1
ATOM 3895 O O . ARG B 1 47 ? 72.93300 -34.84900 -32.31600 1.000 60.12606 44 ARG B O 1
ATOM 3903 N N . LYS B 1 48 ? 72.04500 -33.97700 -30.44600 1.000 38.76216 45 LYS B N 1
ATOM 3904 C CA . LYS B 1 48 ? 70.70600 -34.49100 -30.70000 1.000 48.81039 45 LYS B CA 1
ATOM 3905 C C . LYS B 1 48 ? 69.96200 -33.55200 -31.63700 1.000 47.81696 45 LYS B C 1
ATOM 3906 O O . LYS B 1 48 ? 70.26900 -32.36400 -31.73400 1.000 61.42692 45 LYS B O 1
ATOM 3912 N N . GLU B 1 49 ? 68.98400 -34.10500 -32.34800 1.000 63.25128 46 GLU B N 1
ATOM 3913 C CA . GLU B 1 49 ? 68.15800 -33.31600 -33.25400 1.000 62.55999 46 GLU B CA 1
ATOM 3914 C C . GLU B 1 49 ? 67.01600 -32.66900 -32.48100 1.000 63.41602 46 GLU B C 1
ATOM 3915 O O . GLU B 1 49 ? 66.21200 -33.36700 -31.85400 1.000 70.57929 46 GLU B O 1
ATOM 3921 N N . LEU B 1 50 ? 66.94000 -31.34100 -32.52400 1.000 59.36693 47 LEU B N 1
ATOM 3922 C CA . LEU B 1 50 ? 65.81400 -30.61500 -31.95600 1.000 50.02902 47 LEU B CA 1
ATOM 3923 C C . LEU B 1 50 ? 65.36200 -29.54500 -32.93600 1.000 45.88426 47 LEU B C 1
ATOM 3924 O O . LEU B 1 50 ? 66.13200 -29.07300 -33.77500 1.000 50.07314 47 LEU B O 1
ATOM 3929 N N . SER B 1 51 ? 64.10500 -29.15200 -32.80000 1.000 35.60747 48 SER B N 1
ATOM 3930 C CA . SER B 1 51 ? 63.59200 -28.00100 -33.51900 1.000 37.54029 48 SER B CA 1
ATOM 3931 C C . SER B 1 51 ? 63.81600 -26.74200 -32.69100 1.000 44.78088 48 SER B C 1
ATOM 3932 O O . SER B 1 51 ? 64.04000 -26.79900 -31.48100 1.000 44.48431 48 SER B O 1
ATOM 3935 N N . ASN B 1 52 ? 63.77700 -25.59300 -33.37000 1.000 49.46373 49 ASN B N 1
ATOM 3936 C CA . ASN B 1 52 ? 63.91200 -24.32400 -32.66600 1.000 38.16306 49 ASN B CA 1
ATOM 3937 C C . ASN B 1 52 ? 62.91800 -24.23700 -31.51300 1.000 41.61867 49 ASN B C 1
ATOM 3938 O O . ASN B 1 52 ? 63.27200 -23.82700 -30.40500 1.000 42.99315 49 ASN B O 1
ATOM 3943 N N . GLU B 1 53 ? 61.67200 -24.64900 -31.74800 1.000 33.27670 50 GLU B N 1
ATOM 3944 C CA . GLU B 1 53 ? 60.66000 -24.57700 -30.70000 1.000 33.53637 50 GLU B CA 1
ATOM 3945 C C . GLU B 1 53 ? 60.99800 -25.47600 -29.51800 1.000 44.98049 50 GLU B C 1
ATOM 3946 O O . GLU B 1 53 ? 60.80500 -25.08500 -28.36400 1.000 44.13966 50 GLU B O 1
ATOM 3952 N N . GLU B 1 54 ? 61.55800 -26.65800 -29.77600 1.000 40.44903 51 GLU B N 1
ATOM 3953 C CA . GLU B 1 54 ? 61.83600 -27.57400 -28.67500 1.000 43.66822 51 GLU B CA 1
ATOM 3954 C C . GLU B 1 54 ? 63.02700 -27.09600 -27.85200 1.000 36.08577 51 GLU B C 1
ATOM 3955 O O . GLU B 1 54 ? 62.99600 -27.14300 -26.61200 1.000 44.49670 51 GLU B O 1
ATOM 3961 N N . PHE B 1 55 ? 64.06200 -26.57700 -28.51600 1.000 38.49482 52 PHE B N 1
ATOM 3962 C CA . PHE B 1 55 ? 65.19000 -26.03500 -27.77000 1.000 41.09890 52 PHE B CA 1
ATOM 3963 C C . PHE B 1 55 ? 64.77900 -24.78100 -27.01100 1.000 43.84950 52 PHE B C 1
ATOM 3964 O O . PHE B 1 55 ? 65.23800 -24.55400 -25.88700 1.000 43.37903 52 PHE B O 1
ATOM 3972 N N . LEU B 1 56 ? 63.94500 -23.93800 -27.62700 1.000 42.22035 53 LEU B N 1
ATOM 3973 C CA . LEU B 1 56 ? 63.39900 -22.78400 -26.91700 1.000 32.72949 53 LEU B CA 1
ATOM 3974 C C . LEU B 1 56 ? 62.56700 -23.21300 -25.71300 1.000 39.72981 53 LEU B C 1
ATOM 3975 O O . LEU B 1 56 ? 62.58400 -22.55000 -24.67000 1.000 45.98625 53 LEU B O 1
ATOM 3980 N N . ALA B 1 57 ? 61.83800 -24.31400 -25.80700 1.000 36.37685 54 ALA B N 1
ATOM 3981 C CA . ALA B 1 57 ? 61.13400 -24.74000 -24.60500 1.000 27.95346 54 ALA B CA 1
ATOM 3982 C C . ALA B 1 57 ? 62.11300 -25.16400 -23.50800 1.000 30.32062 54 ALA B C 1
ATOM 3983 O O . ALA B 1 57 ? 61.96700 -24.77900 -22.34500 1.000 39.38163 54 ALA B O 1
ATOM 3985 N N . LEU B 1 58 ? 63.13600 -25.94000 -23.86600 1.000 27.37849 55 LEU B N 1
ATOM 3986 C CA . LEU B 1 58 ? 64.09600 -26.43200 -22.87400 1.000 26.99038 55 LEU B CA 1
ATOM 3987 C C . LEU B 1 58 ? 64.83000 -25.28300 -22.19000 1.000 31.81667 55 LEU B C 1
ATOM 3988 O O . LEU B 1 58 ? 64.93700 -25.23900 -20.95500 1.000 47.58526 55 LEU B O 1
ATOM 3993 N N . LEU B 1 59 ? 65.34200 -24.34100 -22.99500 1.000 39.06066 56 LEU B N 1
ATOM 3994 C CA . LEU B 1 59 ? 66.09800 -23.20200 -22.48000 1.000 45.37153 56 LEU B CA 1
ATOM 3995 C C . LEU B 1 59 ? 65.22400 -22.33400 -21.58600 1.000 43.46710 56 LEU B C 1
ATOM 3996 O O . LEU B 1 59 ? 65.65700 -21.87100 -20.51900 1.000 49.95128 56 LEU B O 1
ATOM 4001 N N . CYS B 1 60 ? 63.98200 -22.07500 -22.01800 1.000 28.79479 57 CYS B N 1
ATOM 4002 C CA . CYS B 1 60 ? 63.12300 -21.21700 -21.21500 1.000 31.90602 57 CYS B CA 1
ATOM 4003 C C . CYS B 1 60 ? 62.71500 -21.88200 -19.91600 1.000 36.20978 57 CYS B C 1
ATOM 4004 O O . CYS B 1 60 ? 62.46500 -21.18700 -18.93100 1.000 43.07030 57 CYS B O 1
ATOM 4007 N N . GLU B 1 61 ? 62.61200 -23.21200 -19.88800 1.000 43.74788 58 GLU B N 1
ATOM 4008 C CA . GLU B 1 61 ? 62.27600 -23.85300 -18.62200 1.000 40.87857 58 GLU B CA 1
ATOM 4009 C C . GLU B 1 61 ? 63.46800 -23.86000 -17.68100 1.000 35.58435 58 GLU B C 1
ATOM 4010 O O . GLU B 1 61 ? 63.31000 -23.66300 -16.47100 1.000 49.90508 58 GLU B O 1
ATOM 4016 N N . LYS B 1 62 ? 64.67200 -24.06600 -18.21300 1.000 35.00975 59 LYS B N 1
ATOM 4017 C CA . LYS B 1 62 ? 65.84800 -24.12600 -17.35300 1.000 34.03571 59 LYS B CA 1
ATOM 4018 C C . LYS B 1 62 ? 66.32300 -22.74800 -16.91500 1.000 38.39905 59 LYS B C 1
ATOM 4019 O O . LYS B 1 62 ? 67.03600 -22.63900 -15.91200 1.000 40.22896 59 LYS B O 1
ATOM 4025 N N . THR B 1 63 ? 65.93900 -21.70400 -17.63400 1.000 46.29438 60 THR B N 1
ATOM 4026 C CA . THR B 1 63 ? 66.47000 -20.36700 -17.43900 1.000 29.81080 60 THR B CA 1
ATOM 4027 C C . THR B 1 63 ? 65.41800 -19.31300 -17.12200 1.000 34.24321 60 THR B C 1
ATOM 4028 O O . THR B 1 63 ? 65.73600 -18.31500 -16.47100 1.000 29.51127 60 THR B O 1
ATOM 4032 N N . GLN B 1 64 ? 64.17900 -19.50500 -17.55600 1.000 37.31838 61 GLN B N 1
ATOM 4033 C CA . GLN B 1 64 ? 63.11700 -18.52900 -17.34300 1.000 30.97936 61 GLN B CA 1
ATOM 4034 C C . GLN B 1 64 ? 63.47200 -17.18100 -17.96500 1.000 36.25702 61 GLN B C 1
ATOM 4035 O O . GLN B 1 64 ? 63.04500 -16.13000 -17.48200 1.000 40.89344 61 GLN B O 1
ATOM 4041 N N . LEU B 1 65 ? 64.22900 -17.20500 -19.06900 1.000 43.17244 62 LEU B N 1
ATOM 4042 C CA . LEU B 1 65 ? 64.60500 -15.96800 -19.75000 1.000 40.73266 62 LEU B CA 1
ATOM 4043 C C . LEU B 1 65 ? 63.39500 -15.28600 -20.36900 1.000 33.65960 62 LEU B C 1
ATOM 4044 O O . LEU B 1 65 ? 63.37200 -14.05700 -20.49800 1.000 43.49292 62 LEU B O 1
ATOM 4049 N N . HIS B 1 66 ? 62.39000 -16.06700 -20.76200 1.000 35.83301 63 HIS B N 1
ATOM 4050 C CA . HIS B 1 66 ? 61.21400 -15.49900 -21.40900 1.000 37.55020 63 HIS B CA 1
ATOM 4051 C C . HIS B 1 66 ? 60.44000 -14.56800 -20.48500 1.000 40.18428 63 HIS B C 1
ATOM 4052 O O . HIS B 1 66 ? 59.76800 -13.64700 -20.96100 1.000 44.23406 63 HIS B O 1
ATOM 4059 N N . SER B 1 67 ? 60.51000 -14.78400 -19.17400 1.000 38.85763 64 SER B N 1
ATOM 4060 C CA . SER B 1 67 ? 59.78600 -13.93800 -18.23300 1.000 40.20183 64 SER B CA 1
ATOM 4061 C C . SER B 1 67 ? 60.60300 -12.74600 -17.75700 1.000 35.89628 64 SER B C 1
ATOM 4062 O O . SER B 1 67 ? 60.11200 -11.96200 -16.93900 1.000 41.51931 64 SER B O 1
ATOM 4065 N N . ARG B 1 68 ? 61.82400 -12.59200 -18.24800 1.000 35.23075 65 ARG B N 1
ATOM 4066 C CA . ARG B 1 68 ? 62.67300 -11.47400 -17.88000 1.000 34.82054 65 ARG B CA 1
ATOM 4067 C C . ARG B 1 68 ? 62.28400 -10.24000 -18.69100 1.000 39.78518 65 ARG B C 1
ATOM 4068 O O . ARG B 1 68 ? 61.48800 -10.30100 -19.63200 1.000 38.80408 65 ARG B O 1
ATOM 4076 N N . GLU B 1 69 ? 62.86700 -9.10400 -18.30900 1.000 51.01575 66 GLU B N 1
ATOM 4077 C CA . GLU B 1 69 ? 62.37900 -7.81000 -18.77100 1.000 40.12970 66 GLU B CA 1
ATOM 4078 C C . GLU B 1 69 ? 62.25700 -7.76000 -20.29300 1.000 53.02310 66 GLU B C 1
ATOM 4079 O O . GLU B 1 69 ? 61.19500 -7.42800 -20.83300 1.000 48.69267 66 GLU B O 1
ATOM 4085 N N . LYS B 1 70 ? 63.33200 -8.09100 -21.00100 1.000 45.12903 67 LYS B N 1
ATOM 4086 C CA . LYS B 1 70 ? 63.35300 -8.10400 -22.45900 1.000 48.06599 67 LYS B CA 1
ATOM 4087 C C . LYS B 1 70 ? 63.48800 -9.52900 -22.99900 1.000 48.20939 67 LYS B C 1
ATOM 4088 O O . LYS B 1 70 ? 64.13200 -9.77000 -24.02200 1.000 35.15912 67 LYS B O 1
ATOM 4094 N N . GLY B 1 71 ? 62.85100 -10.48500 -22.32100 1.000 41.29592 68 GLY B N 1
ATOM 4095 C CA . GLY B 1 71 ? 63.13200 -11.88900 -22.58500 1.000 35.98537 68 GLY B CA 1
ATOM 4096 C C . GLY B 1 71 ? 62.77900 -12.32800 -23.99300 1.000 38.04438 68 GLY B C 1
ATOM 4097 O O . GLY B 1 71 ? 63.60500 -12.91100 -24.70000 1.000 37.18054 68 GLY B O 1
ATOM 4098 N N . GLU B 1 72 ? 61.53900 -12.07200 -24.41600 1.000 36.36898 69 GLU B N 1
ATOM 4099 C CA . GLU B 1 72 ? 61.09300 -12.59900 -25.70200 1.000 32.25733 69 GLU B CA 1
ATOM 4100 C C . GLU B 1 72 ? 61.87400 -12.00000 -26.86800 1.000 42.27635 69 GLU B C 1
ATOM 4101 O O . GLU B 1 72 ? 62.14900 -12.69700 -27.85200 1.000 42.51848 69 GLU B O 1
ATOM 4107 N N . GLU B 1 73 ? 62.25600 -10.72300 -26.77500 1.000 37.95964 70 GLU B N 1
ATOM 4108 C CA . GLU B 1 73 ? 63.05300 -10.11100 -27.83600 1.000 31.76222 70 GLU B CA 1
ATOM 4109 C C . GLU B 1 73 ? 64.44500 -10.72500 -27.90900 1.000 39.45967 70 GLU B C 1
ATOM 4110 O O . GLU B 1 73 ? 64.97700 -10.94500 -29.00400 1.000 40.37815 70 GLU B O 1
ATOM 4116 N N . PHE B 1 74 ? 65.06500 -10.98800 -26.75600 1.000 28.35130 71 PHE B N 1
ATOM 4117 C CA . PHE B 1 74 ? 66.35100 -11.67800 -26.76100 1.000 31.70383 71 PHE B CA 1
ATOM 4118 C C . PHE B 1 74 ? 66.21900 -13.07000 -27.37500 1.000 35.18824 71 PHE B C 1
ATOM 4119 O O . PHE B 1 74 ? 67.04100 -13.47700 -28.20000 1.000 32.29462 71 PHE B O 1
ATOM 4127 N N . LEU B 1 75 ? 65.18900 -13.82000 -26.97400 1.000 38.06085 72 LEU B N 1
ATOM 4128 C CA . LEU B 1 75 ? 65.03400 -15.18600 -27.46900 1.000 41.89576 72 LEU B CA 1
ATOM 4129 C C . LEU B 1 75 ? 64.85700 -15.21200 -28.98000 1.000 33.63178 72 LEU B C 1
ATOM 4130 O O . LEU B 1 75 ? 65.23000 -16.19500 -29.63600 1.000 40.61388 72 LEU B O 1
ATOM 4135 N N . ALA B 1 76 ? 64.32100 -14.13100 -29.55300 1.000 33.31915 73 ALA B N 1
ATOM 4136 C CA . ALA B 1 76 ? 64.13300 -14.06700 -30.99600 1.000 36.76972 73 ALA B CA 1
ATOM 4137 C C . ALA B 1 76 ? 65.45000 -14.14800 -31.75500 1.000 27.54274 73 ALA B C 1
ATOM 4138 O O . ALA B 1 76 ? 65.43700 -14.44800 -32.95200 1.000 46.12081 73 ALA B O 1
ATOM 4140 N N . HIS B 1 77 ? 66.57900 -13.91600 -31.08700 1.000 31.46955 74 HIS B N 1
ATOM 4141 C CA . HIS B 1 77 ? 67.88900 -14.00900 -31.71500 1.000 28.70092 74 HIS B CA 1
ATOM 4142 C C . HIS B 1 77 ? 68.45100 -15.42200 -31.70900 1.000 31.48788 74 HIS B C 1
ATOM 4143 O O . HIS B 1 77 ? 69.55900 -15.62900 -32.21500 1.000 37.41390 74 HIS B O 1
ATOM 4150 N N . ILE B 1 78 ? 67.73000 -16.39200 -31.14900 1.000 30.76359 75 ILE B N 1
ATOM 4151 C CA . ILE B 1 78 ? 68.26800 -17.72200 -30.87400 1.000 37.68709 75 ILE B CA 1
ATOM 4152 C C . ILE B 1 78 ? 67.63800 -18.75000 -31.80500 1.000 26.85368 75 ILE B C 1
ATOM 4153 O O . ILE B 1 78 ? 66.42700 -18.72500 -32.05600 1.000 31.14303 75 ILE B O 1
ATOM 4158 N N . SER B 1 79 ? 68.47100 -19.65500 -32.31400 1.000 27.62609 76 SER B N 1
ATOM 4159 C CA . SER B 1 79 ? 68.02100 -20.81400 -33.06600 1.000 29.41998 76 SER B CA 1
ATOM 4160 C C . SER B 1 79 ? 68.86100 -22.02000 -32.67100 1.000 37.14418 76 SER B C 1
ATOM 4161 O O . SER B 1 79 ? 69.89600 -21.88900 -32.01500 1.000 31.46507 76 SER B O 1
ATOM 4164 N N . TYR B 1 80 ? 68.40400 -23.20600 -33.06800 1.000 27.94108 77 TYR B N 1
ATOM 4165 C CA . TYR B 1 80 ? 69.13300 -24.43800 -32.79700 1.000 30.29784 77 TYR B CA 1
ATOM 4166 C C . TYR B 1 80 ? 69.61000 -25.05300 -34.10400 1.000 33.83359 77 TYR B C 1
ATOM 4167 O O . TYR B 1 80 ? 68.89600 -25.02900 -35.11300 1.000 34.80179 77 TYR B O 1
ATOM 4176 N N . PHE B 1 81 ? 70.82200 -25.59300 -34.08100 1.000 31.97049 78 PHE B N 1
ATOM 4177 C CA . PHE B 1 81 ? 71.40400 -26.23300 -35.25000 1.000 26.89995 78 PHE B CA 1
ATOM 4178 C C . PHE B 1 81 ? 72.15900 -27.46400 -34.78400 1.000 43.06103 78 PHE B C 1
ATOM 4179 O O . PHE B 1 81 ? 73.14900 -27.35400 -34.05600 1.000 39.85057 78 PHE B O 1
ATOM 4187 N N . CYS B 1 82 ? 71.69300 -28.63100 -35.21400 1.000 43.30364 79 CYS B N 1
ATOM 4188 C CA . CYS B 1 82 ? 72.31400 -29.89200 -34.83300 1.000 35.35641 79 CYS B CA 1
ATOM 4189 C C . CYS B 1 82 ? 73.62300 -30.11400 -35.58200 1.000 33.34560 79 CYS B C 1
ATOM 4190 O O . CYS B 1 82 ? 73.66500 -30.05300 -36.81400 1.000 34.93888 79 CYS B O 1
ATOM 4193 N N . VAL B 1 83 ? 74.69500 -30.37000 -34.83400 1.000 35.75509 80 VAL B N 1
ATOM 4194 C CA . VAL B 1 83 ? 75.97600 -30.77300 -35.40500 1.000 30.99166 80 VAL B CA 1
ATOM 4195 C C . VAL B 1 83 ? 76.48300 -31.93000 -34.55700 1.000 42.27814 80 VAL B C 1
ATOM 4196 O O . VAL B 1 83 ? 76.66500 -31.78200 -33.34200 1.000 45.63894 80 VAL B O 1
ATOM 4200 N N . ARG B 1 84 ? 76.71300 -33.07300 -35.19000 1.000 46.08175 81 ARG B N 1
ATOM 4201 C CA . ARG B 1 84 ? 77.11800 -34.28900 -34.50500 1.000 37.00587 81 ARG B CA 1
ATOM 4202 C C . ARG B 1 84 ? 78.62400 -34.52000 -34.54400 1.000 48.98160 81 ARG B C 1
ATOM 4203 O O . ARG B 1 84 ? 79.35200 -34.00000 -35.39300 1.000 51.07964 81 ARG B O 1
ATOM 4211 N N . LEU B 1 85 ? 79.07100 -35.31300 -33.57800 1.000 64.04413 82 LEU B N 1
ATOM 4212 C CA . LEU B 1 85 ? 80.47000 -35.66600 -33.39500 1.000 63.71850 82 LEU B CA 1
ATOM 4213 C C . LEU B 1 85 ? 81.10300 -36.14400 -34.69600 1.000 59.69755 82 LEU B C 1
ATOM 4214 O O . LEU B 1 85 ? 80.70800 -37.17500 -35.25000 1.000 62.88098 82 LEU B O 1
ATOM 4219 N N . ASP B 1 86 ? 82.09700 -35.39400 -35.17100 1.000 58.22205 83 ASP B N 1
ATOM 4220 C CA . ASP B 1 86 ? 82.86200 -35.75000 -36.36800 1.000 74.38596 83 ASP B CA 1
ATOM 4221 C C . ASP B 1 86 ? 81.96500 -36.13300 -37.54200 1.000 68.35977 83 ASP B C 1
ATOM 4222 O O . ASP B 1 86 ? 82.20700 -37.12500 -38.23100 1.000 73.56020 83 ASP B O 1
ATOM 4227 N N . ASN B 1 87 ? 80.92600 -35.33900 -37.78800 1.000 51.99447 84 ASN B N 1
ATOM 4228 C CA . ASN B 1 87 ? 80.00300 -35.64800 -38.87500 1.000 54.59040 84 ASN B CA 1
ATOM 4229 C C . ASN B 1 87 ? 80.25200 -34.65300 -39.99700 1.000 48.28563 84 ASN B C 1
ATOM 4230 O O . ASN B 1 87 ? 79.92700 -33.46400 -39.84600 1.000 47.67906 84 ASN B O 1
ATOM 4235 N N . PRO B 1 88 ? 80.80700 -35.07800 -41.13600 1.000 53.69394 85 PRO B N 1
ATOM 4236 C CA . PRO B 1 88 ? 81.19900 -34.09500 -42.15700 1.000 46.67230 85 PRO B CA 1
ATOM 4237 C C . PRO B 1 88 ? 80.02500 -33.36500 -42.78200 1.000 47.49000 85 PRO B C 1
ATOM 4238 O O . PRO B 1 88 ? 80.17500 -32.20100 -43.17900 1.000 55.81272 85 PRO B O 1
ATOM 4242 N N . LYS B 1 89 ? 78.84200 -33.98400 -42.82700 1.000 44.48626 86 LYS B N 1
ATOM 4243 C CA . LYS B 1 89 ? 77.70100 -33.32600 -43.45200 1.000 44.86462 86 LYS B CA 1
ATOM 4244 C C . LYS B 1 89 ? 77.10100 -32.25800 -42.55100 1.000 49.23788 86 LYS B C 1
ATOM 4245 O O . LYS B 1 89 ? 76.65300 -31.21400 -43.03400 1.000 46.18521 86 LYS B O 1
ATOM 4251 N N . ASP B 1 90 ? 77.08600 -32.50400 -41.24100 1.000 55.38150 87 ASP B N 1
ATOM 4252 C CA . ASP B 1 90 ? 76.65000 -31.48000 -40.29800 1.000 43.06157 87 ASP B CA 1
ATOM 4253 C C . ASP B 1 90 ? 77.55000 -30.25000 -40.33600 1.000 42.10832 87 ASP B C 1
ATOM 4254 O O . ASP B 1 90 ? 77.05400 -29.11900 -40.31500 1.000 41.70396 87 ASP B O 1
ATOM 4259 N N . PHE B 1 91 ? 78.86900 -30.43500 -40.47000 1.000 36.52617 88 PHE B N 1
ATOM 4260 C CA . PHE B 1 91 ? 79.73600 -29.26400 -40.59000 1.000 38.08486 88 PHE B CA 1
ATOM 4261 C C . PHE B 1 91 ? 79.63300 -28.61500 -41.96400 1.000 43.36443 88 PHE B C 1
ATOM 4262 O O . PHE B 1 91 ? 79.76000 -27.38700 -42.07500 1.000 41.21495 88 PHE B O 1
ATOM 4270 N N . GLU B 1 92 ? 79.31300 -29.38700 -43.00400 1.000 49.01529 89 GLU B N 1
ATOM 4271 C CA . GLU B 1 92 ? 79.03700 -28.75900 -44.29300 1.000 44.10544 89 GLU B CA 1
ATOM 4272 C C . GLU B 1 92 ? 77.78900 -27.89000 -44.23300 1.000 42.66505 89 GLU B C 1
ATOM 4273 O O . GLU B 1 92 ? 77.77900 -26.75200 -44.72200 1.000 45.86878 89 GLU B O 1
ATOM 4279 N N . GLU B 1 93 ? 76.72200 -28.41600 -43.63800 1.000 33.26883 90 GLU B N 1
ATOM 4280 C CA . GLU B 1 93 ? 75.49300 -27.64700 -43.48400 1.000 38.82052 90 GLU B CA 1
ATOM 4281 C C . GLU B 1 93 ? 75.71800 -26.43100 -42.60000 1.000 41.34263 90 GLU B C 1
ATOM 4282 O O . GLU B 1 93 ? 75.17400 -25.35500 -42.86300 1.000 34.30440 90 GLU B O 1
ATOM 4288 N N . LEU B 1 94 ? 76.53800 -26.57800 -41.55900 1.000 44.50306 91 LEU B N 1
ATOM 4289 C CA . LEU B 1 94 ? 76.85400 -25.44800 -40.69400 1.000 35.21021 91 LEU B CA 1
ATOM 4290 C C . LEU B 1 94 ? 77.56300 -24.34500 -41.47200 1.000 40.99854 91 LEU B C 1
ATOM 4291 O O . LEU B 1 94 ? 77.24000 -23.16100 -41.31800 1.000 53.83091 91 LEU B O 1
ATOM 4296 N N . SER B 1 95 ? 78.51300 -24.70900 -42.33700 1.000 44.78141 92 SER B N 1
ATOM 4297 C CA . SER B 1 95 ? 79.21900 -23.68000 -43.09500 1.000 44.20248 92 SER B CA 1
ATOM 4298 C C . SER B 1 95 ? 78.38700 -23.11800 -44.24300 1.000 35.30449 92 SER B C 1
ATOM 4299 O O . SER B 1 95 ? 78.70500 -22.03500 -44.74400 1.000 43.53076 92 SER B O 1
ATOM 4302 N N . LYS B 1 96 ? 77.32500 -23.81500 -44.66100 1.000 40.55357 93 LYS B N 1
ATOM 4303 C CA . LYS B 1 96 ? 76.40900 -23.24200 -45.64800 1.000 29.21566 93 LYS B CA 1
ATOM 4304 C C . LYS B 1 96 ? 75.57800 -22.07400 -45.11400 1.000 35.14081 93 LYS B C 1
ATOM 4305 O O . LYS B 1 96 ? 74.99400 -21.33800 -45.91700 1.000 48.15530 93 LYS B O 1
ATOM 4311 N N . ILE B 1 97 ? 75.49200 -21.89100 -43.79400 1.000 43.98826 94 ILE B N 1
ATOM 4312 C CA . ILE B 1 97 ? 74.70700 -20.80300 -43.21100 1.000 33.09922 94 ILE B CA 1
ATOM 4313 C C . ILE B 1 97 ? 75.55600 -19.75800 -42.50400 1.000 34.84675 94 ILE B C 1
ATOM 4314 O O . ILE B 1 97 ? 75.00700 -18.73200 -42.07700 1.000 40.40609 94 ILE B O 1
ATOM 4319 N N . ALA B 1 98 ? 76.86300 -19.97200 -42.37200 1.000 30.25505 95 ALA B N 1
ATOM 4320 C CA . ALA B 1 98 ? 77.72300 -19.05500 -41.63100 1.000 39.49518 95 ALA B CA 1
ATOM 4321 C C . ALA B 1 98 ? 77.94500 -17.74800 -42.38500 1.000 42.91456 95 ALA B C 1
ATOM 4322 O O . ALA B 1 98 ? 78.21000 -17.75000 -43.59000 1.000 46.99845 95 ALA B O 1
ATOM 4324 N N . THR B 1 99 ? 77.81800 -16.62700 -41.67400 1.000 40.41315 96 THR B N 1
ATOM 4325 C CA . THR B 1 99 ? 78.08200 -15.32900 -42.28100 1.000 45.54530 96 THR B CA 1
ATOM 4326 C C . THR B 1 99 ? 79.55300 -15.17800 -42.64000 1.000 39.56498 96 THR B C 1
ATOM 4327 O O . THR B 1 99 ? 80.44500 -15.70900 -41.97300 1.000 38.68369 96 THR B O 1
ATOM 4331 N N . LYS B 1 100 ? 79.78900 -14.42900 -43.71300 1.000 33.88368 97 LYS B N 1
ATOM 4332 C CA . LYS B 1 100 ? 81.11200 -13.98000 -44.12500 1.000 43.90846 97 LYS B CA 1
ATOM 4333 C C . LYS B 1 100 ? 81.27500 -12.48300 -43.90900 1.000 40.44056 97 LYS B C 1
ATOM 4334 O O . LYS B 1 100 ? 82.26900 -11.89700 -44.35200 1.000 53.55701 97 LYS B O 1
ATOM 4340 N N . ASN B 1 101 ? 80.31600 -11.86300 -43.22700 1.000 35.87161 98 ASN B N 1
ATOM 4341 C CA . ASN B 1 101 ? 80.19200 -10.42000 -43.13700 1.000 32.66811 98 ASN B CA 1
ATOM 4342 C C . ASN B 1 101 ? 80.37300 -9.85000 -41.73700 1.000 41.99953 98 ASN B C 1
ATOM 4343 O O . ASN B 1 101 ? 80.40300 -8.62300 -41.59000 1.000 35.85098 98 ASN B O 1
ATOM 4348 N N . LYS B 1 102 ? 80.43300 -10.68600 -40.70900 1.000 43.15134 99 LYS B N 1
ATOM 4349 C CA . LYS B 1 102 ? 80.57400 -10.20400 -39.34300 1.000 41.19835 99 LYS B CA 1
ATOM 4350 C C . LYS B 1 102 ? 81.37800 -11.20700 -38.53700 1.000 35.81750 99 LYS B C 1
ATOM 4351 O O . LYS B 1 102 ? 81.59000 -12.34600 -38.97400 1.000 40.75266 99 LYS B O 1
ATOM 4357 N N . PRO B 1 103 ? 81.87100 -10.80600 -37.36700 1.000 37.16042 100 PRO B N 1
ATOM 4358 C CA . PRO B 1 103 ? 82.57500 -11.75000 -36.49600 1.000 39.91003 100 PRO B CA 1
ATOM 4359 C C . PRO B 1 103 ? 81.72300 -12.98100 -36.22600 1.000 29.65248 100 PRO B C 1
ATOM 4360 O O . PRO B 1 103 ? 80.55600 -12.87800 -35.84300 1.000 28.13087 100 PRO B O 1
ATOM 4364 N N . LEU B 1 104 ? 82.32100 -14.15200 -36.42100 1.000 34.74585 101 LEU B N 1
ATOM 4365 C CA . LEU B 1 104 ? 81.65400 -15.43400 -36.22200 1.000 22.78435 101 LEU B CA 1
ATOM 4366 C C . LEU B 1 104 ? 82.42000 -16.17800 -35.13900 1.000 30.07042 101 LEU B C 1
ATOM 4367 O O . LEU B 1 104 ? 83.58700 -16.54200 -35.33000 1.000 33.67777 101 LEU B O 1
ATOM 4372 N N . ILE B 1 105 ? 81.76200 -16.39800 -34.00600 1.000 32.34775 102 ILE B N 1
ATOM 4373 C CA . ILE B 1 105 ? 82.39500 -16.94400 -32.81400 1.000 38.78304 102 ILE B CA 1
ATOM 4374 C C . ILE B 1 105 ? 81.86900 -18.35300 -32.59600 1.000 29.91532 102 ILE B C 1
ATOM 4375 O O . ILE B 1 105 ? 80.65200 -18.57500 -32.58400 1.000 32.03761 102 ILE B O 1
ATOM 4380 N N . PHE B 1 106 ? 82.78600 -19.30000 -32.42700 1.000 25.15157 103 PHE B N 1
ATOM 4381 C CA . PHE B 1 106 ? 82.45800 -20.67300 -32.07500 1.000 39.22232 103 PHE B CA 1
ATOM 4382 C C . PHE B 1 106 ? 82.84900 -20.87900 -30.62000 1.000 35.12132 103 PHE B C 1
ATOM 4383 O O . PHE B 1 106 ? 84.02500 -20.72400 -30.26400 1.000 32.95864 103 PHE B O 1
ATOM 4391 N N . TYR B 1 107 ? 81.87500 -21.24800 -29.79300 1.000 25.43386 104 TYR B N 1
ATOM 4392 C CA . TYR B 1 107 ? 82.09900 -21.45200 -28.36900 1.000 34.17013 104 TYR B CA 1
ATOM 4393 C C . TYR B 1 107 ? 82.15600 -22.94500 -28.07900 1.000 33.38471 104 TYR B C 1
ATOM 4394 O O . TYR B 1 107 ? 81.18300 -23.66300 -28.32800 1.000 31.08458 104 TYR B O 1
ATOM 4403 N N . PHE B 1 108 ? 83.29200 -23.40900 -27.55900 1.000 30.71390 105 PHE B N 1
ATOM 4404 C CA . PHE B 1 108 ? 83.49400 -24.82800 -27.27800 1.000 31.97610 105 PHE B CA 1
ATOM 4405 C C . PHE B 1 108 ? 83.12800 -25.09900 -25.82000 1.000 24.61441 105 PHE B C 1
ATOM 4406 O O . PHE B 1 108 ? 83.98100 -25.28400 -24.94900 1.000 36.52283 105 PHE B O 1
ATOM 4414 N N . SER B 1 109 ? 81.82200 -25.12200 -25.56100 1.000 42.46411 106 SER B N 1
ATOM 4415 C CA . SER B 1 109 ? 81.32700 -25.50600 -24.24000 1.000 33.11698 106 SER B CA 1
ATOM 4416 C C . SER B 1 109 ? 81.20600 -27.02600 -24.20800 1.000 33.02374 106 SER B C 1
ATOM 4417 O O . SER B 1 109 ? 80.16400 -27.62400 -23.94200 1.000 33.35906 106 SER B O 1
ATOM 4420 N N . ILE B 1 110 ? 82.29600 -27.66600 -24.58800 1.000 34.19145 107 ILE B N 1
ATOM 4421 C CA . ILE B 1 110 ? 82.32800 -29.10000 -24.71800 1.000 36.24246 107 ILE B CA 1
ATOM 4422 C C . ILE B 1 110 ? 83.57000 -29.61800 -24.03800 1.000 36.54994 107 ILE B C 1
ATOM 4423 O O . ILE B 1 110 ? 84.33000 -28.84700 -23.52300 1.000 45.67490 107 ILE B O 1
ATOM 4428 N N . SER B 1 111 ? 83.78500 -30.91800 -24.05000 1.000 35.31500 108 SER B N 1
ATOM 4429 C CA . SER B 1 111 ? 84.92000 -31.51700 -23.36200 1.000 39.39681 108 SER B CA 1
ATOM 4430 C C . SER B 1 111 ? 86.19000 -31.36600 -24.20000 1.000 36.99672 108 SER B C 1
ATOM 4431 O O . SER B 1 111 ? 86.13700 -31.45400 -25.42900 1.000 42.08306 108 SER B O 1
ATOM 4434 N N . PRO B 1 112 ? 87.35000 -31.15800 -23.56700 1.000 38.24571 109 PRO B N 1
ATOM 4435 C CA . PRO B 1 112 ? 88.56400 -30.85100 -24.34600 1.000 34.78956 109 PRO B CA 1
ATOM 4436 C C . PRO B 1 112 ? 88.95600 -31.93700 -25.32900 1.000 34.61546 109 PRO B C 1
ATOM 4437 O O . PRO B 1 112 ? 89.62000 -31.63800 -26.33200 1.000 43.91799 109 PRO B O 1
ATOM 4441 N N . SER B 1 113 ? 88.57100 -33.19000 -25.08100 1.000 29.65675 110 SER B N 1
ATOM 4442 C CA . SER B 1 113 ? 88.93400 -34.25300 -26.01200 1.000 47.86474 110 SER B CA 1
ATOM 4443 C C . SER B 1 113 ? 88.31500 -34.04000 -27.38300 1.000 42.93712 110 SER B C 1
ATOM 4444 O O . SER B 1 113 ? 88.75700 -34.66000 -28.35500 1.000 52.72720 110 SER B O 1
ATOM 4447 N N . PHE B 1 114 ? 87.35800 -33.14300 -27.49300 1.000 38.67084 111 PHE B N 1
ATOM 4448 C CA . PHE B 1 114 ? 86.68400 -32.88000 -28.74200 1.000 45.81060 111 PHE B CA 1
ATOM 4449 C C . PHE B 1 114 ? 87.00800 -31.54500 -29.32800 1.000 33.61294 111 PHE B C 1
ATOM 4450 O O . PHE B 1 114 ? 86.30800 -31.09900 -30.16200 1.000 45.20726 111 PHE B O 1
ATOM 4458 N N . PHE B 1 115 ? 88.07600 -30.92200 -28.91700 1.000 32.39839 112 PHE B N 1
ATOM 4459 C CA . PHE B 1 115 ? 88.43300 -29.60700 -29.37500 1.000 36.59319 112 PHE B CA 1
ATOM 4460 C C . PHE B 1 115 ? 89.16100 -29.64500 -30.67600 1.000 36.18337 112 PHE B C 1
ATOM 4461 O O . PHE B 1 115 ? 88.78300 -28.98200 -31.58600 1.000 52.54801 112 PHE B O 1
ATOM 4469 N N . THR B 1 116 ? 90.22300 -30.40100 -30.75900 1.000 49.21021 113 THR B N 1
ATOM 4470 C CA . THR B 1 116 ? 91.01400 -30.53400 -31.97400 1.000 49.31480 113 THR B CA 1
ATOM 4471 C C . THR B 1 116 ? 90.22200 -31.06900 -33.11200 1.000 49.00220 113 THR B C 1
ATOM 4472 O O . THR B 1 116 ? 90.29200 -30.56500 -34.19000 1.000 40.65335 113 THR B O 1
ATOM 4476 N N . THR B 1 117 ? 89.48100 -32.10500 -32.87600 1.000 40.35484 114 THR B N 1
ATOM 4477 C CA . THR B 1 117 ? 88.58400 -32.64600 -33.89100 1.000 36.01924 114 THR B CA 1
ATOM 4478 C C . THR B 1 117 ? 87.63100 -31.56600 -34.38400 1.000 50.23919 114 THR B C 1
ATOM 4479 O O . THR B 1 117 ? 87.56400 -31.28400 -35.58800 1.000 47.33321 114 THR B O 1
ATOM 4483 N N . THR B 1 118 ? 86.94100 -30.89200 -33.45900 1.000 46.02194 115 THR B N 1
ATOM 4484 C CA . THR B 1 118 ? 85.99100 -29.86600 -33.87100 1.000 44.12217 115 THR B CA 1
ATOM 4485 C C . THR B 1 118 ? 86.69600 -28.78500 -34.67800 1.000 40.51527 115 THR B C 1
ATOM 4486 O O . THR B 1 118 ? 86.27600 -28.44300 -35.79000 1.000 38.83225 115 THR B O 1
ATOM 4490 N N . ALA B 1 119 ? 87.82200 -28.29100 -34.16400 1.000 32.17656 116 ALA B N 1
ATOM 4491 C CA . ALA B 1 119 ? 88.56200 -27.27400 -34.89500 1.000 41.17216 116 ALA B CA 1
ATOM 4492 C C . ALA B 1 119 ? 88.89700 -27.76100 -36.29400 1.000 46.59390 116 ALA B C 1
ATOM 4493 O O . ALA B 1 119 ? 88.71900 -27.02600 -37.27300 1.000 45.13551 116 ALA B O 1
ATOM 4495 N N . GLN B 1 120 ? 89.31900 -29.02300 -36.42300 1.000 45.34256 117 GLN B N 1
ATOM 4496 C CA . GLN B 1 120 ? 89.63600 -29.52900 -37.75300 1.000 43.26450 117 GLN B CA 1
ATOM 4497 C C . GLN B 1 120 ? 88.39600 -29.49800 -38.63600 1.000 41.49904 117 GLN B C 1
ATOM 4498 O O . GLN B 1 120 ? 88.41200 -28.91900 -39.73000 1.000 48.68343 117 GLN B O 1
ATOM 4504 N N . ASN B 1 121 ? 87.27800 -30.02900 -38.13200 1.000 43.04847 118 ASN B N 1
ATOM 4505 C CA . ASN B 1 121 ? 86.05900 -30.01400 -38.93000 1.000 32.57534 118 ASN B CA 1
ATOM 4506 C C . ASN B 1 121 ? 85.58800 -28.59800 -39.20900 1.000 46.90975 118 ASN B C 1
ATOM 4507 O O . ASN B 1 121 ? 84.81700 -28.38700 -40.15300 1.000 46.30181 118 ASN B O 1
ATOM 4512 N N . LEU B 1 122 ? 86.03400 -27.62200 -38.41500 1.000 46.85806 119 LEU B N 1
ATOM 4513 C CA . LEU B 1 122 ? 85.72400 -26.23500 -38.73100 1.000 36.05209 119 LEU B CA 1
ATOM 4514 C C . LEU B 1 122 ? 86.58000 -25.74800 -39.89200 1.000 37.45737 119 LEU B C 1
ATOM 4515 O O . LEU B 1 122 ? 86.06300 -25.18900 -40.86500 1.000 34.92407 119 LEU B O 1
ATOM 4520 N N . ALA B 1 123 ? 87.89700 -25.97800 -39.81700 1.000 35.99258 120 ALA B N 1
ATOM 4521 C CA . ALA B 1 123 ? 88.78900 -25.51200 -40.87400 1.000 40.20740 120 ALA B CA 1
ATOM 4522 C C . ALA B 1 123 ? 88.61300 -26.32200 -42.14800 1.000 54.31846 120 ALA B C 1
ATOM 4523 O O . ALA B 1 123 ? 88.86100 -25.81800 -43.24900 1.000 64.13943 120 ALA B O 1
ATOM 4525 N N . GLN B 1 124 ? 88.16600 -27.57000 -42.01300 1.000 51.12371 121 GLN B N 1
ATOM 4526 C CA . GLN B 1 124 ? 87.92900 -28.43600 -43.15900 1.000 48.35206 121 GLN B CA 1
ATOM 4527 C C . GLN B 1 124 ? 86.78500 -27.94900 -44.03600 1.000 43.05017 121 GLN B C 1
ATOM 4528 O O . GLN B 1 124 ? 86.65000 -28.43700 -45.15900 1.000 54.67898 121 GLN B O 1
ATOM 4534 N N . ASN B 1 125 ? 85.95000 -27.01300 -43.55700 1.000 44.25281 122 ASN B N 1
ATOM 4535 C CA . ASN B 1 125 ? 84.81300 -26.49900 -44.32100 1.000 44.17084 122 ASN B CA 1
ATOM 4536 C C . ASN B 1 125 ? 84.91600 -24.99000 -44.53000 1.000 41.89233 122 ASN B C 1
ATOM 4537 O O . ASN B 1 125 ? 83.90000 -24.29900 -44.64200 1.000 42.45477 122 ASN B O 1
ATOM 4542 N N . ALA B 1 126 ? 86.14000 -24.46500 -44.58400 1.000 40.09073 123 ALA B N 1
ATOM 4543 C CA . ALA B 1 126 ? 86.36800 -23.03900 -44.82200 1.000 44.43648 123 ALA B CA 1
ATOM 4544 C C . ALA B 1 126 ? 85.66400 -22.18300 -43.77000 1.000 41.14577 123 ALA B C 1
ATOM 4545 O O . ALA B 1 126 ? 85.12400 -21.11600 -44.06800 1.000 46.83413 123 ALA B O 1
ATOM 4547 N N . LEU B 1 127 ? 85.67700 -22.65600 -42.52200 1.000 36.33920 124 LEU B N 1
ATOM 4548 C CA . LEU B 1 127 ? 85.15300 -21.90800 -41.38600 1.000 35.16162 124 LEU B CA 1
ATOM 4549 C C . LEU B 1 127 ? 86.27300 -21.35400 -40.51500 1.000 34.34323 124 LEU B C 1
ATOM 4550 O O . LEU B 1 127 ? 86.06600 -21.09700 -39.32400 1.000 44.25256 124 LEU B O 1
ATOM 4555 N N . ASN B 1 128 ? 87.46000 -21.16300 -41.09200 1.000 38.67634 125 ASN B N 1
ATOM 4556 C CA . ASN B 1 128 ? 88.62000 -20.64300 -40.38200 1.000 37.14284 125 ASN B CA 1
ATOM 4557 C C . ASN B 1 128 ? 89.16200 -19.39100 -41.06300 1.000 35.90079 125 ASN B C 1
ATOM 4558 O O . ASN B 1 128 ? 90.34500 -19.07200 -40.93900 1.000 43.90013 125 ASN B O 1
ATOM 4563 N N . HIS B 1 129 ? 88.30200 -18.67800 -41.78900 1.000 48.58607 126 HIS B N 1
ATOM 4564 C CA . HIS B 1 129 ? 88.67300 -17.39800 -42.37300 1.000 41.45672 126 HIS B CA 1
ATOM 4565 C C . HIS B 1 129 ? 88.85300 -16.35400 -41.27100 1.000 48.99606 126 HIS B C 1
ATOM 4566 O O . HIS B 1 129 ? 88.63700 -16.61200 -40.08400 1.000 52.40865 126 HIS B O 1
ATOM 4573 N N . ALA B 1 130 ? 89.26300 -15.15100 -41.67600 1.000 47.96596 127 ALA B N 1
ATOM 4574 C CA . ALA B 1 130 ? 89.68700 -14.14800 -40.70500 1.000 42.45256 127 ALA B CA 1
ATOM 4575 C C . ALA B 1 130 ? 88.57700 -13.75100 -39.73800 1.000 42.70454 127 ALA B C 1
ATOM 4576 O O . ALA B 1 130 ? 88.86600 -13.38200 -38.59400 1.000 54.00976 127 ALA B O 1
ATOM 4578 N N . ASN B 1 131 ? 87.31300 -13.80500 -40.16000 1.000 44.17996 128 ASN B N 1
ATOM 4579 C CA . ASN B 1 131 ? 86.22800 -13.36300 -39.28600 1.000 40.53646 128 ASN B CA 1
ATOM 4580 C C . ASN B 1 131 ? 85.84000 -14.39500 -38.22900 1.000 39.66658 128 ASN B C 1
ATOM 4581 O O . ASN B 1 131 ? 84.83000 -14.20500 -37.54200 1.000 39.85816 128 ASN B O 1
ATOM 4586 N N . THR B 1 132 ? 86.60300 -15.47000 -38.07700 1.000 41.08688 129 THR B N 1
ATOM 4587 C CA . THR B 1 132 ? 86.24900 -16.54700 -37.16500 1.000 36.73891 129 THR B CA 1
ATOM 4588 C C . THR B 1 132 ? 87.08400 -16.47900 -35.89500 1.000 38.54484 129 THR B C 1
ATOM 4589 O O . THR B 1 132 ? 88.26700 -16.12900 -35.93100 1.000 41.31910 129 THR B O 1
ATOM 4593 N N . ARG B 1 133 ? 86.45300 -16.81100 -34.77400 1.000 32.51548 130 ARG B N 1
ATOM 4594 C CA . ARG B 1 133 ? 87.11900 -16.87500 -33.48300 1.000 34.55092 130 ARG B CA 1
ATOM 4595 C C . ARG B 1 133 ? 86.68900 -18.14100 -32.76300 1.000 30.44808 130 ARG B C 1
ATOM 4596 O O . ARG B 1 133 ? 85.53400 -18.56100 -32.86400 1.000 31.65742 130 ARG B O 1
ATOM 4604 N N . LEU B 1 134 ? 87.62800 -18.75900 -32.06000 1.000 30.07813 131 LEU B N 1
ATOM 4605 C CA . LEU B 1 134 ? 87.37400 -19.96000 -31.28300 1.000 33.54170 131 LEU B CA 1
ATOM 4606 C C . LEU B 1 134 ? 87.51800 -19.60100 -29.81400 1.000 37.35390 131 LEU B C 1
ATOM 4607 O O . LEU B 1 134 ? 88.50600 -18.96800 -29.42900 1.000 36.49029 131 LEU B O 1
ATOM 4612 N N . ILE B 1 135 ? 86.52800 -19.96800 -29.00600 1.000 21.39008 132 ILE B N 1
ATOM 4613 C CA . ILE B 1 135 ? 86.60200 -19.80700 -27.56000 1.000 31.56497 132 ILE B CA 1
ATOM 4614 C C . ILE B 1 135 ? 86.68300 -21.20000 -26.96000 1.000 32.19284 132 ILE B C 1
ATOM 4615 O O . ILE B 1 135 ? 85.74200 -21.99200 -27.07800 1.000 34.83110 132 ILE B O 1
ATOM 4620 N N . LEU B 1 136 ? 87.80300 -21.49600 -26.31300 1.000 33.35743 133 LEU B N 1
ATOM 4621 C CA . LEU B 1 136 ? 88.09300 -22.82700 -25.80300 1.000 37.10897 133 LEU B CA 1
ATOM 4622 C C . LEU B 1 136 ? 87.86000 -22.84200 -24.30100 1.000 35.44691 133 LEU B C 1
ATOM 4623 O O . LEU B 1 136 ? 88.10000 -21.82800 -23.64600 1.000 44.41988 133 LEU B O 1
ATOM 4628 N N . GLU B 1 137 ? 87.42900 -23.98000 -23.75800 1.000 50.22256 134 GLU B N 1
ATOM 4629 C CA . GLU B 1 137 ? 87.11500 -24.08600 -22.32500 1.000 40.63298 134 GLU B CA 1
ATOM 4630 C C . GLU B 1 137 ? 88.31900 -24.11800 -21.38700 1.000 65.41940 134 GLU B C 1
ATOM 4631 O O . GLU B 1 137 ? 89.45100 -24.32000 -21.82600 1.000 64.48355 134 GLU B O 1
ATOM 4637 N N . LYS B 1 138 ? 88.07200 -23.93300 -20.09100 1.000 71.49240 135 LYS B N 1
ATOM 4638 C CA . LYS B 1 138 ? 89.15100 -23.95800 -19.09400 1.000 65.60775 135 LYS B CA 1
ATOM 4639 C C . LYS B 1 138 ? 90.08200 -25.17800 -19.09600 1.000 76.17703 135 LYS B C 1
ATOM 4640 O O . LYS B 1 138 ? 91.30000 -25.00600 -19.09300 1.000 111.81031 135 LYS B O 1
ATOM 4646 N N . PRO B 1 139 ? 89.53100 -26.41500 -19.08100 1.000 65.14469 136 PRO B N 1
ATOM 4647 C CA . PRO B 1 139 ? 90.50600 -27.50900 -19.13000 1.000 46.42521 136 PRO B CA 1
ATOM 4648 C C . PRO B 1 139 ? 91.09800 -27.60500 -20.52600 1.000 38.49035 136 PRO B C 1
ATOM 4649 O O . PRO B 1 139 ? 90.40700 -28.02500 -21.44800 1.000 52.67731 136 PRO B O 1
ATOM 4653 N N . LEU B 1 140 ? 92.34600 -27.18700 -20.69000 1.000 40.24932 137 LEU B N 1
ATOM 4654 C CA . LEU B 1 140 ? 93.01700 -27.29300 -21.98500 1.000 39.56266 137 LEU B CA 1
ATOM 4655 C C . LEU B 1 140 ? 93.84600 -28.50500 -21.98000 1.000 52.95121 137 LEU B C 1
ATOM 4656 O O . LEU B 1 140 ? 95.01600 -28.43700 -21.75100 1.000 44.77081 137 LEU B O 1
ATOM 4661 N N . GLY B 1 141 ? 93.22800 -29.61900 -22.24500 1.000 43.82403 138 GLY B N 1
ATOM 4662 C CA . GLY B 1 141 ? 93.86100 -30.92100 -22.17800 1.000 42.66163 138 GLY B CA 1
ATOM 4663 C C . GLY B 1 141 ? 93.67400 -31.55200 -20.81400 1.000 46.64646 138 GLY B C 1
ATOM 4664 O O . GLY B 1 141 ? 92.96800 -31.03500 -19.94300 1.000 37.80356 138 GLY B O 1
ATOM 4665 N N . HIS B 1 142 ? 94.31400 -32.70800 -20.63100 1.000 51.33015 139 HIS B N 1
ATOM 4666 C CA . HIS B 1 142 ? 94.35500 -33.33500 -19.31500 1.000 44.38629 139 HIS B CA 1
ATOM 4667 C C . HIS B 1 142 ? 95.78200 -33.56700 -18.83500 1.000 45.41611 139 HIS B C 1
ATOM 4668 O O . HIS B 1 142 ? 95.98100 -34.23100 -17.81100 1.000 49.98685 139 HIS B O 1
ATOM 4675 N N . ASP B 1 143 ? 96.77300 -33.03500 -19.54200 1.000 41.14637 140 ASP B N 1
ATOM 4676 C CA . ASP B 1 143 ? 98.16700 -33.06400 -19.10800 1.000 36.80530 140 ASP B CA 1
ATOM 4677 C C . ASP B 1 143 ? 98.94900 -32.15700 -20.05200 1.000 38.56312 140 ASP B C 1
ATOM 4678 O O . ASP B 1 143 ? 98.38500 -31.56300 -20.97600 1.000 50.34721 140 ASP B O 1
ATOM 4683 N N . LEU B 1 144 ? 100.25800 -32.04900 -19.81600 1.000 39.26309 141 LEU B N 1
ATOM 4684 C CA . LEU B 1 144 ? 101.06300 -31.14200 -20.62800 1.000 38.51548 141 LEU B CA 1
ATOM 4685 C C . LEU B 1 144 ? 101.12700 -31.61600 -22.07600 1.000 46.21055 141 LEU B C 1
ATOM 4686 O O . LEU B 1 144 ? 101.04600 -30.80200 -23.00800 1.000 49.13187 141 LEU B O 1
ATOM 4691 N N . LYS B 1 145 ? 101.26300 -32.93000 -22.28500 1.000 56.11137 142 LYS B N 1
ATOM 4692 C CA . LYS B 1 145 ? 101.33800 -33.46600 -23.64100 1.000 49.56253 142 LYS B CA 1
ATOM 4693 C C . LYS B 1 145 ? 100.10600 -33.07400 -24.44100 1.000 48.93907 142 LYS B C 1
ATOM 4694 O O . LYS B 1 145 ? 100.21400 -32.53100 -25.54500 1.000 51.96238 142 LYS B O 1
ATOM 4700 N N . THR B 1 146 ? 98.92000 -33.32300 -23.88500 1.000 41.24873 143 THR B N 1
ATOM 4701 C CA . THR B 1 146 ? 97.68700 -33.03100 -24.60500 1.000 42.29998 143 THR B CA 1
ATOM 4702 C C . THR B 1 146 ? 97.43300 -31.53300 -24.73300 1.000 47.74952 143 THR B C 1
ATOM 4703 O O . THR B 1 146 ? 96.85200 -31.09600 -25.72700 1.000 42.99541 143 THR B O 1
ATOM 4707 N N . CYS B 1 147 ? 97.84500 -30.72900 -23.75200 1.000 47.93332 144 CYS B N 1
ATOM 4708 C CA . CYS B 1 147 ? 97.71900 -29.28200 -23.89800 1.000 38.48688 144 CYS B CA 1
ATOM 4709 C C . CYS B 1 147 ? 98.52100 -28.79800 -25.09900 1.000 47.11859 144 CYS B C 1
ATOM 4710 O O . CYS B 1 147 ? 97.98800 -28.13000 -26.00100 1.000 50.70387 144 CYS B O 1
ATOM 4713 N N . LYS B 1 148 ? 99.81000 -29.15100 -25.12900 1.000 49.58815 145 LYS B N 1
ATOM 4714 C CA . LYS B 1 148 ? 100.65700 -28.81300 -26.26700 1.000 42.61676 145 LYS B CA 1
ATOM 4715 C C . LYS B 1 148 ? 100.06700 -29.35400 -27.56100 1.000 45.25797 145 LYS B C 1
ATOM 4716 O O . LYS B 1 148 ? 100.11400 -28.69000 -28.60200 1.000 54.34573 145 LYS B O 1
ATOM 4722 N N . GLU B 1 149 ? 99.51200 -30.56600 -27.51700 1.000 46.70545 146 GLU B N 1
ATOM 4723 C CA . GLU B 1 149 ? 98.96900 -31.18400 -28.72000 1.000 43.79638 146 GLU B CA 1
ATOM 4724 C C . GLU B 1 149 ? 97.76600 -30.41400 -29.24400 1.000 45.35617 146 GLU B C 1
ATOM 4725 O O . GLU B 1 149 ? 97.66600 -30.16000 -30.44700 1.000 54.03753 146 GLU B O 1
ATOM 4731 N N . ILE B 1 150 ? 96.81200 -30.08200 -28.37000 1.000 54.82561 147 ILE B N 1
ATOM 4732 C CA . ILE B 1 150 ? 95.64400 -29.33700 -28.82600 1.000 56.15217 147 ILE B CA 1
ATOM 4733 C C . ILE B 1 150 ? 96.08200 -28.00900 -29.42000 1.000 43.95166 147 ILE B C 1
ATOM 4734 O O . ILE B 1 150 ? 95.60900 -27.60100 -30.48900 1.000 38.28956 147 ILE B O 1
ATOM 4739 N N . PHE B 1 151 ? 96.99600 -27.31100 -28.74300 1.000 41.11293 148 PHE B N 1
ATOM 4740 C CA . PHE B 1 151 ? 97.46600 -26.04200 -29.28300 1.000 36.55295 148 PHE B CA 1
ATOM 4741 C C . PHE B 1 151 ? 98.07700 -26.23900 -30.66400 1.000 49.51453 148 PHE B C 1
ATOM 4742 O O . PHE B 1 151 ? 97.76200 -25.50100 -31.60100 1.000 54.49024 148 PHE B O 1
ATOM 4750 N N . GLN B 1 152 ? 98.98000 -27.21200 -30.80400 1.000 58.63384 149 GLN B N 1
ATOM 4751 C CA . GLN B 1 152 ? 99.63300 -27.44300 -32.09100 1.000 64.57342 149 GLN B CA 1
ATOM 4752 C C . GLN B 1 152 ? 98.62500 -27.79700 -33.17900 1.000 49.60933 149 GLN B C 1
ATOM 4753 O O . GLN B 1 152 ? 98.69700 -27.27500 -34.29800 1.000 43.55770 149 GLN B O 1
ATOM 4759 N N . SER B 1 153 ? 97.67900 -28.68500 -32.86900 1.000 38.17365 150 SER B N 1
ATOM 4760 C CA . SER B 1 153 ? 96.72400 -29.14200 -33.87100 1.000 43.69485 150 SER B CA 1
ATOM 4761 C C . SER B 1 153 ? 95.81500 -28.00500 -34.31900 1.000 48.62689 150 SER B C 1
ATOM 4762 O O . SER B 1 153 ? 95.46000 -27.91600 -35.50000 1.000 41.79513 150 SER B O 1
ATOM 4765 N N . ILE B 1 154 ? 95.41000 -27.13800 -33.38800 1.000 60.34458 151 ILE B N 1
ATOM 4766 C CA . ILE B 1 154 ? 94.51200 -26.04200 -33.74100 1.000 43.71881 151 ILE B CA 1
ATOM 4767 C C . ILE B 1 154 ? 95.26800 -24.91000 -34.42900 1.000 34.37769 151 ILE B C 1
ATOM 4768 O O . ILE B 1 154 ? 94.74900 -24.27800 -35.35500 1.000 38.44548 151 ILE B O 1
ATOM 4773 N N . SER B 1 155 ? 96.50700 -24.64800 -34.00600 1.000 41.26931 152 SER B N 1
ATOM 4774 C CA . SER B 1 155 ? 97.33000 -23.59300 -34.58700 1.000 41.51136 152 SER B CA 1
ATOM 4775 C C . SER B 1 155 ? 97.70400 -23.87300 -36.03300 1.000 47.88837 152 SER B C 1
ATOM 4776 O O . SER B 1 155 ? 98.26300 -22.98900 -36.69100 1.000 51.80908 152 SER B O 1
ATOM 4779 N N . ALA B 1 156 ? 97.39400 -25.06400 -36.54300 1.000 49.52498 153 ALA B N 1
ATOM 4780 C CA . ALA B 1 156 ? 97.68000 -25.38600 -37.93400 1.000 45.75680 153 ALA B CA 1
ATOM 4781 C C . ALA B 1 156 ? 96.67800 -24.75500 -38.88700 1.000 48.20493 153 ALA B C 1
ATOM 4782 O O . ALA B 1 156 ? 97.02200 -24.45900 -40.03700 1.000 66.75544 153 ALA B O 1
ATOM 4784 N N . PHE B 1 157 ? 95.45000 -24.52900 -38.42700 1.000 48.78856 154 PHE B N 1
ATOM 4785 C CA . PHE B 1 157 ? 94.39400 -23.94800 -39.24200 1.000 50.56056 154 PHE B CA 1
ATOM 4786 C C . PHE B 1 157 ? 93.84500 -22.63300 -38.72000 1.000 35.80033 154 PHE B C 1
ATOM 4787 O O . PHE B 1 157 ? 93.08000 -21.98000 -39.43800 1.000 40.21309 154 PHE B O 1
ATOM 4795 N N . PHE B 1 158 ? 94.21100 -22.21800 -37.51400 1.000 33.37420 155 PHE B N 1
ATOM 4796 C CA . PHE B 1 158 ? 93.77900 -20.94400 -36.96700 1.000 26.23072 155 PHE B CA 1
ATOM 4797 C C . PHE B 1 158 ? 94.98000 -20.15700 -36.47300 1.000 38.14360 155 PHE B C 1
ATOM 4798 O O . PHE B 1 158 ? 95.89900 -20.71500 -35.86400 1.000 44.18647 155 PHE B O 1
ATOM 4806 N N . LYS B 1 159 ? 94.96300 -18.85500 -36.73500 1.000 39.14187 156 LYS B N 1
ATOM 4807 C CA . LYS B 1 159 ? 96.02800 -17.99300 -36.26000 1.000 49.84327 156 LYS B CA 1
ATOM 4808 C C . LYS B 1 159 ? 95.78000 -17.67700 -34.78600 1.000 51.81550 156 LYS B C 1
ATOM 4809 O O . LYS B 1 159 ? 94.66400 -17.80800 -34.27700 1.000 55.89142 156 LYS B O 1
ATOM 4815 N N . GLU B 1 160 ? 96.80700 -17.30700 -34.06700 1.000 47.79854 157 GLU B N 1
ATOM 4816 C CA . GLU B 1 160 ? 96.70400 -17.08900 -32.64100 1.000 62.96449 157 GLU B CA 1
ATOM 4817 C C . GLU B 1 160 ? 95.71500 -16.06300 -32.20300 1.000 56.24457 157 GLU B C 1
ATOM 4818 O O . GLU B 1 160 ? 95.15000 -16.16800 -31.14100 1.000 59.21661 157 GLU B O 1
ATOM 4824 N N . GLU B 1 161 ? 95.52600 -15.05700 -33.00700 1.000 54.26307 158 GLU B N 1
ATOM 4825 C CA . GLU B 1 161 ? 94.54800 -14.04900 -32.71900 1.000 47.54409 158 GLU B CA 1
ATOM 4826 C C . GLU B 1 161 ? 93.13500 -14.52600 -32.83800 1.000 49.83507 158 GLU B C 1
ATOM 4827 O O . GLU B 1 161 ? 92.22000 -13.79100 -32.56100 1.000 49.28467 158 GLU B O 1
ATOM 4833 N N . GLN B 1 162 ? 92.94100 -15.73300 -33.30200 1.000 45.66808 159 GLN B N 1
ATOM 4834 C CA . GLN B 1 162 ? 91.61900 -16.34100 -33.40700 1.000 40.83160 159 GLN B CA 1
ATOM 4835 C C . GLN B 1 162 ? 91.28900 -17.25600 -32.23500 1.000 36.89839 159 GLN B C 1
ATOM 4836 O O . GLN B 1 162 ? 90.17400 -17.78300 -32.17400 1.000 35.80730 159 GLN B O 1
ATOM 4842 N N . ILE B 1 163 ? 92.22100 -17.45400 -31.30600 1.000 37.88954 160 ILE B N 1
ATOM 4843 C CA . ILE B 1 163 ? 92.08800 -18.43700 -30.23500 1.000 42.64330 160 ILE B CA 1
ATOM 4844 C C . ILE B 1 163 ? 91.94800 -17.70800 -28.90600 1.000 43.47722 160 ILE B C 1
ATOM 4845 O O . ILE B 1 163 ? 92.76500 -16.83900 -28.57700 1.000 44.47544 160 ILE B O 1
ATOM 4850 N N . PHE B 1 164 ? 90.91100 -18.06300 -28.14400 1.000 41.13101 161 PHE B N 1
ATOM 4851 C CA . PHE B 1 164 ? 90.62300 -17.45600 -26.84800 1.000 42.81301 161 PHE B CA 1
ATOM 4852 C C . PHE B 1 164 ? 90.49100 -18.56200 -25.81200 1.000 36.20658 161 PHE B C 1
ATOM 4853 O O . PHE B 1 164 ? 89.49100 -19.28200 -25.80400 1.000 42.40725 161 PHE B O 1
ATOM 4861 N N . ARG B 1 165 ? 91.46000 -18.67200 -24.91000 1.000 38.10743 162 ARG B N 1
ATOM 4862 C CA . ARG B 1 165 ? 91.40800 -19.65700 -23.83200 1.000 32.67412 162 ARG B CA 1
ATOM 4863 C C . ARG B 1 165 ? 90.69900 -19.02500 -22.64200 1.000 36.07068 162 ARG B C 1
ATOM 4864 O O . ARG B 1 165 ? 91.27500 -18.18900 -21.93800 1.000 34.87290 162 ARG B O 1
ATOM 4872 N N . ILE B 1 166 ? 89.45600 -19.42700 -22.41100 1.000 23.88454 163 ILE B N 1
ATOM 4873 C CA . ILE B 1 166 ? 88.61900 -18.78700 -21.40600 1.000 34.20881 163 ILE B CA 1
ATOM 4874 C C . ILE B 1 166 ? 88.85200 -19.44600 -20.05200 1.000 37.05365 163 ILE B C 1
ATOM 4875 O O . ILE B 1 166 ? 88.84400 -20.67700 -19.93200 1.000 35.38378 163 ILE B O 1
ATOM 4880 N N . ASP B 1 167 ? 89.06500 -18.61600 -19.03300 1.000 40.74026 164 ASP B N 1
ATOM 4881 C CA . ASP B 1 167 ? 89.13000 -19.05000 -17.63700 1.000 40.36590 164 ASP B CA 1
ATOM 4882 C C . ASP B 1 167 ? 88.32400 -18.00900 -16.86900 1.000 37.36518 164 ASP B C 1
ATOM 4883 O O . ASP B 1 167 ? 88.83400 -16.92600 -16.57000 1.000 42.02951 164 ASP B O 1
ATOM 4888 N N . HIS B 1 168 ? 87.06900 -18.33700 -16.55000 1.000 36.32617 165 HIS B N 1
ATOM 4889 C CA . HIS B 1 168 ? 86.13200 -17.29300 -16.15600 1.000 27.88288 165 HIS B CA 1
ATOM 4890 C C . HIS B 1 168 ? 86.45300 -16.68900 -14.79700 1.000 34.29132 165 HIS B C 1
ATOM 4891 O O . HIS B 1 168 ? 85.84000 -15.68000 -14.43300 1.000 37.45021 165 HIS B O 1
ATOM 4898 N N . TYR B 1 169 ? 87.39900 -17.25800 -14.04400 1.000 39.13033 166 TYR B N 1
ATOM 4899 C CA . TYR B 1 169 ? 87.82800 -16.60900 -12.81000 1.000 34.48536 166 TYR B CA 1
ATOM 4900 C C . TYR B 1 169 ? 88.51900 -15.28300 -13.09400 1.000 39.74930 166 TYR B C 1
ATOM 4901 O O . TYR B 1 169 ? 88.49700 -14.37900 -12.25000 1.000 36.43040 166 TYR B O 1
ATOM 4910 N N . LEU B 1 170 ? 89.13400 -15.14700 -14.27000 1.000 33.70235 167 LEU B N 1
ATOM 4911 C CA . LEU B 1 170 ? 89.77900 -13.89400 -14.63800 1.000 32.05217 167 LEU B CA 1
ATOM 4912 C C . LEU B 1 170 ? 88.78400 -12.77100 -14.88700 1.000 38.72985 167 LEU B C 1
ATOM 4913 O O . LEU B 1 170 ? 89.19900 -11.61000 -14.98700 1.000 46.30323 167 LEU B O 1
ATOM 4918 N N . GLY B 1 171 ? 87.49400 -13.08000 -14.98600 1.000 41.47529 168 GLY B N 1
ATOM 4919 C CA . GLY B 1 171 ? 86.45700 -12.07800 -15.06900 1.000 23.60242 168 GLY B CA 1
ATOM 4920 C C . GLY B 1 171 ? 85.72900 -11.82600 -13.77100 1.000 29.28291 168 GLY B C 1
ATOM 4921 O O . GLY B 1 171 ? 84.81400 -10.99800 -13.74000 1.000 47.50242 168 GLY B O 1
ATOM 4922 N N . LYS B 1 172 ? 86.09500 -12.52300 -12.69800 1.000 33.36817 169 LYS B N 1
ATOM 4923 C CA . LYS B 1 172 ? 85.48800 -12.29500 -11.39300 1.000 34.10619 169 LYS B CA 1
ATOM 4924 C C . LYS B 1 172 ? 86.09700 -11.05000 -10.75300 1.000 32.95984 169 LYS B C 1
ATOM 4925 O O . LYS B 1 172 ? 87.32300 -10.93000 -10.66000 1.000 35.42043 169 LYS B O 1
ATOM 4931 N N . LYS B 1 173 ? 85.24300 -10.12500 -10.30800 1.000 39.87704 170 LYS B N 1
ATOM 4932 C CA . LYS B 1 173 ? 85.74300 -8.91000 -9.66700 1.000 40.77774 170 LYS B CA 1
ATOM 4933 C C . LYS B 1 173 ? 86.63800 -9.25000 -8.48100 1.000 40.41722 170 LYS B C 1
ATOM 4934 O O . LYS B 1 173 ? 87.70100 -8.64100 -8.29400 1.000 44.69041 170 LYS B O 1
ATOM 4940 N N . GLY B 1 174 ? 86.21900 -10.22200 -7.66700 1.000 37.46974 171 GLY B N 1
ATOM 4941 C CA . GLY B 1 174 ? 87.02500 -10.63400 -6.52900 1.000 29.95792 171 GLY B CA 1
ATOM 4942 C C . GLY B 1 174 ? 88.43000 -11.05200 -6.91800 1.000 38.21841 171 GLY B C 1
ATOM 4943 O O . GLY B 1 174 ? 89.39700 -10.74300 -6.21700 1.000 31.79599 171 GLY B O 1
ATOM 4944 N N . VAL B 1 175 ? 88.56500 -11.76000 -8.04100 1.000 40.25388 172 VAL B N 1
ATOM 4945 C CA . VAL B 1 175 ? 89.88300 -12.20200 -8.48400 1.000 27.93013 172 VAL B CA 1
ATOM 4946 C C . VAL B 1 175 ? 90.71100 -11.01700 -8.96200 1.000 31.83516 172 VAL B C 1
ATOM 4947 O O . VAL B 1 175 ? 91.90400 -10.90700 -8.65400 1.000 41.39797 172 VAL B O 1
ATOM 4951 N N . GLN B 1 176 ? 90.09000 -10.11300 -9.72200 1.000 34.12339 173 GLN B N 1
ATOM 4952 C CA . GLN B 1 176 ? 90.78700 -8.93600 -10.23400 1.000 38.62867 173 GLN B CA 1
ATOM 4953 C C . GLN B 1 176 ? 91.28800 -8.03100 -9.11100 1.000 43.71585 173 GLN B C 1
ATOM 4954 O O . GLN B 1 176 ? 92.31600 -7.34500 -9.26700 1.000 54.91067 173 GLN B O 1
ATOM 4960 N N . ASN B 1 177 ? 90.57000 -8.01400 -7.98100 1.000 36.71257 174 ASN B N 1
ATOM 4961 C CA . ASN B 1 177 ? 90.95400 -7.15200 -6.86900 1.000 41.40866 174 ASN B CA 1
ATOM 4962 C C . ASN B 1 177 ? 92.37100 -7.45300 -6.40600 1.000 38.18515 174 ASN B C 1
ATOM 4963 O O . ASN B 1 177 ? 93.11000 -6.54100 -6.02000 1.000 45.94052 174 ASN B O 1
ATOM 4968 N N . ILE B 1 178 ? 92.77100 -8.72600 -6.44100 1.000 35.05576 175 ILE B N 1
ATOM 4969 C CA . ILE B 1 178 ? 94.09900 -9.10700 -5.96300 1.000 48.32062 175 ILE B CA 1
ATOM 4970 C C . ILE B 1 178 ? 95.16300 -8.27900 -6.67300 1.000 47.12337 175 ILE B C 1
ATOM 4971 O O . ILE B 1 178 ? 95.94700 -7.55200 -6.04500 1.000 49.96199 175 ILE B O 1
ATOM 4976 N N . LEU B 1 179 ? 95.17300 -8.34800 -8.00400 1.000 45.19830 176 LEU B N 1
ATOM 4977 C CA . LEU B 1 179 ? 96.25900 -7.73100 -8.74800 1.000 41.80310 176 LEU B CA 1
ATOM 4978 C C . LEU B 1 179 ? 96.11400 -6.21300 -8.75100 1.000 45.67912 176 LEU B C 1
ATOM 4979 O O . LEU B 1 179 ? 97.11700 -5.49000 -8.67400 1.000 51.32764 176 LEU B O 1
ATOM 4984 N N . GLU B 1 180 ? 94.87700 -5.70300 -8.82400 1.000 41.31513 177 GLU B N 1
ATOM 4985 C CA . GLU B 1 180 ? 94.70100 -4.25300 -8.76700 1.000 42.87085 177 GLU B CA 1
ATOM 4986 C C . GLU B 1 180 ? 95.25900 -3.68200 -7.46600 1.000 50.88870 177 GLU B C 1
ATOM 4987 O O . GLU B 1 180 ? 96.05200 -2.72800 -7.47600 1.000 44.89518 177 GLU B O 1
ATOM 4993 N N . LEU B 1 181 ? 94.86600 -4.26700 -6.33100 1.000 52.41795 178 LEU B N 1
ATOM 4994 C CA . LEU B 1 181 ? 95.35400 -3.78900 -5.04400 1.000 46.71548 178 LEU B CA 1
ATOM 4995 C C . LEU B 1 181 ? 96.86600 -3.91300 -4.94700 1.000 44.70658 178 LEU B C 1
ATOM 4996 O O . LEU B 1 181 ? 97.53600 -3.00500 -4.44200 1.000 53.30593 178 LEU B O 1
ATOM 5001 N N . ARG B 1 182 ? 97.42700 -5.02900 -5.41500 1.000 43.12960 179 ARG B N 1
ATOM 5002 C CA . ARG B 1 182 ? 98.87400 -5.17900 -5.33500 1.000 45.31110 179 ARG B CA 1
ATOM 5003 C C . ARG B 1 182 ? 99.57900 -4.08900 -6.13000 1.000 47.44920 179 ARG B C 1
ATOM 5004 O O . ARG B 1 182 ? 100.60200 -3.55100 -5.68800 1.000 52.82662 179 ARG B O 1
ATOM 5012 N N . LEU B 1 183 ? 99.03600 -3.73100 -7.29600 1.000 41.18592 180 LEU B N 1
ATOM 5013 C CA . LEU B 1 183 ? 99.69700 -2.73600 -8.13200 1.000 46.03230 180 LEU B CA 1
ATOM 5014 C C . LEU B 1 183 ? 99.52400 -1.32300 -7.59400 1.000 46.67268 180 LEU B C 1
ATOM 5015 O O . LEU B 1 183 ? 100.37400 -0.46300 -7.85100 1.000 46.87951 180 LEU B O 1
ATOM 5020 N N . ASN B 1 184 ? 98.44200 -1.05200 -6.86100 1.000 50.29279 181 ASN B N 1
ATOM 5021 C CA . ASN B 1 184 ? 98.09300 0.32000 -6.51600 1.000 41.84373 181 ASN B CA 1
ATOM 5022 C C . ASN B 1 184 ? 98.19500 0.61700 -5.02200 1.000 46.48207 181 ASN B C 1
ATOM 5023 O O . ASN B 1 184 ? 97.58900 1.58700 -4.55300 1.000 50.66512 181 ASN B O 1
ATOM 5028 N N . ASN B 1 185 ? 98.95200 -0.18000 -4.25400 1.000 43.94528 182 ASN B N 1
ATOM 5029 C CA . ASN B 1 185 ? 99.06000 0.02900 -2.80900 1.000 39.19695 182 ASN B CA 1
ATOM 5030 C C . ASN B 1 185 ? 100.43300 -0.43000 -2.31000 1.000 42.82751 182 ASN B C 1
ATOM 5031 O O . ASN B 1 185 ? 100.63500 -1.62300 -2.03300 1.000 52.85091 182 ASN B O 1
ATOM 5036 N N . PRO B 1 186 ? 101.39800 0.48800 -2.17000 1.000 50.58088 183 PRO B N 1
ATOM 5037 C CA . PRO B 1 186 ? 102.73700 0.09800 -1.67500 1.000 51.65600 183 PRO B CA 1
ATOM 5038 C C . PRO B 1 186 ? 102.71800 -0.64900 -0.34300 1.000 41.94476 183 PRO B C 1
ATOM 5039 O O . PRO B 1 186 ? 103.59900 -1.48800 -0.08200 1.000 52.55555 183 PRO B O 1
ATOM 5043 N N . ILE B 1 187 ? 101.75700 -0.36200 0.49200 1.000 39.23026 184 ILE B N 1
ATOM 5044 C CA . ILE B 1 187 ? 101.64400 -1.09200 1.72100 1.000 46.80922 184 ILE B CA 1
ATOM 5045 C C . ILE B 1 187 ? 101.70000 -2.58100 1.47300 1.000 55.67233 184 ILE B C 1
ATOM 5046 O O . ILE B 1 187 ? 102.35300 -3.28300 2.20200 1.000 53.77445 184 ILE B O 1
ATOM 5051 N N . LEU B 1 188 ? 101.03700 -3.05300 0.42500 1.000 52.14472 185 LEU B N 1
ATOM 5052 C CA . LEU B 1 188 ? 101.08000 -4.47400 0.13500 1.000 43.92537 185 LEU B CA 1
ATOM 5053 C C . LEU B 1 188 ? 102.43500 -4.89000 -0.41800 1.000 42.03250 185 LEU B C 1
ATOM 5054 O O . LEU B 1 188 ? 102.86700 -6.01900 -0.17500 1.000 55.02249 185 LEU B O 1
ATOM 5059 N N . ASN B 1 189 ? 103.12300 -4.00900 -1.15300 1.000 49.40457 186 ASN B N 1
ATOM 5060 C CA . ASN B 1 189 ? 104.48400 -4.33300 -1.57500 1.000 56.78240 186 ASN B CA 1
ATOM 5061 C C . ASN B 1 189 ? 105.35200 -4.65700 -0.37500 1.000 55.06337 186 ASN B C 1
ATOM 5062 O O . ASN B 1 189 ? 106.20500 -5.55200 -0.43500 1.000 65.36191 186 ASN B O 1
ATOM 5067 N N . ILE B 1 190 ? 105.15000 -3.94000 0.72800 1.000 59.67394 187 ILE B N 1
ATOM 5068 C CA . ILE B 1 190 ? 105.98300 -4.18800 1.89700 1.000 52.43177 187 ILE B CA 1
ATOM 5069 C C . ILE B 1 190 ? 105.52200 -5.44100 2.62100 1.000 61.49148 187 ILE B C 1
ATOM 5070 O O . ILE B 1 190 ? 106.34000 -6.27600 3.02300 1.000 56.69745 187 ILE B O 1
ATOM 5075 N N . LEU B 1 191 ? 104.21100 -5.60100 2.79600 1.000 58.69431 188 LEU B N 1
ATOM 5076 C CA . LEU B 1 191 ? 103.72600 -6.73300 3.57500 1.000 47.63565 188 LEU B CA 1
ATOM 5077 C C . LEU B 1 191 ? 103.87800 -8.06700 2.85400 1.000 55.54106 188 LEU B C 1
ATOM 5078 O O . LEU B 1 191 ? 103.91600 -9.10900 3.51700 1.000 55.03948 188 LEU B O 1
ATOM 5083 N N . TRP B 1 192 ? 103.98200 -8.06700 1.52500 1.000 46.46349 189 TRP B N 1
ATOM 5084 C CA . TRP B 1 192 ? 104.11800 -9.32500 0.80000 1.000 54.04184 189 TRP B CA 1
ATOM 5085 C C . TRP B 1 192 ? 105.41200 -10.05500 1.14000 1.000 53.81398 189 TRP B C 1
ATOM 5086 O O . TRP B 1 192 ? 105.49400 -11.27000 0.93200 1.000 63.77503 189 TRP B O 1
ATOM 5097 N N . ASP B 1 193 ? 106.43000 -9.34700 1.63800 1.000 58.96987 190 ASP B N 1
ATOM 5098 C CA . ASP B 1 193 ? 107.68200 -9.98600 2.03100 1.000 70.91234 190 ASP B CA 1
ATOM 5099 C C . ASP B 1 193 ? 107.60700 -10.71700 3.36900 1.000 66.31289 190 ASP B C 1
ATOM 5100 O O . ASP B 1 193 ? 108.55700 -11.43200 3.70700 1.000 64.52278 190 ASP B O 1
ATOM 5105 N N . GLN B 1 194 ? 106.51900 -10.57800 4.13300 1.000 61.89304 191 GLN B N 1
ATOM 5106 C CA . GLN B 1 194 ? 106.40200 -11.26000 5.41900 1.000 72.07870 191 GLN B CA 1
ATOM 5107 C C . GLN B 1 194 ? 105.19300 -12.18500 5.46100 1.000 71.05942 191 GLN B C 1
ATOM 5108 O O . GLN B 1 194 ? 104.70800 -12.52200 6.54600 1.000 69.37543 191 GLN B O 1
ATOM 5114 N N . ILE B 1 195 ? 104.71200 -12.62600 4.30000 1.000 55.60793 192 ILE B N 1
ATOM 5115 C CA . ILE B 1 195 ? 103.60900 -13.57200 4.27200 1.000 52.14726 192 ILE B CA 1
ATOM 5116 C C . ILE B 1 195 ? 104.05100 -14.86800 4.93000 1.000 49.99324 192 ILE B C 1
ATOM 5117 O O . ILE B 1 195 ? 105.17200 -15.34800 4.71200 1.000 54.04050 192 ILE B O 1
ATOM 5122 N N . SER B 1 196 ? 103.16900 -15.44300 5.75100 1.000 55.72523 193 SER B N 1
ATOM 5123 C CA . SER B 1 196 ? 103.45700 -16.70100 6.42500 1.000 57.05179 193 SER B CA 1
ATOM 5124 C C . SER B 1 196 ? 102.70200 -17.88500 5.84300 1.000 59.27146 193 SER B C 1
ATOM 5125 O O . SER B 1 196 ? 103.13100 -19.02500 6.04100 1.000 55.10808 193 SER B O 1
ATOM 5128 N N . ALA B 1 197 ? 101.60100 -17.64600 5.13700 1.000 55.04896 194 ALA B N 1
ATOM 5129 C CA . ALA B 1 197 ? 100.84000 -18.71700 4.51100 1.000 53.63831 194 ALA B CA 1
ATOM 5130 C C . ALA B 1 197 ? 99.78600 -18.10600 3.60300 1.000 49.48766 194 ALA B C 1
ATOM 5131 O O . ALA B 1 197 ? 99.27600 -17.01600 3.87600 1.000 49.08632 194 ALA B O 1
ATOM 5133 N N . VAL B 1 198 ? 99.46400 -18.81800 2.52600 1.000 34.99521 195 VAL B N 1
ATOM 5134 C CA . VAL B 1 198 ? 98.39800 -18.43000 1.61200 1.000 35.28763 195 VAL B CA 1
ATOM 5135 C C . VAL B 1 198 ? 97.40300 -19.57900 1.54100 1.000 44.96788 195 VAL B C 1
ATOM 5136 O O . VAL B 1 198 ? 97.79800 -20.74700 1.56100 1.000 45.64513 195 VAL B O 1
ATOM 5140 N N . GLU B 1 199 ? 96.11400 -19.24700 1.47700 1.000 45.15276 196 GLU B N 1
ATOM 5141 C CA . GLU B 1 199 ? 95.03800 -20.23400 1.39200 1.000 34.62416 196 GLU B CA 1
ATOM 5142 C C . GLU B 1 199 ? 94.08600 -19.84900 0.26900 1.000 42.09921 196 GLU B C 1
ATOM 5143 O O . GLU B 1 199 ? 93.39000 -18.83400 0.35900 1.000 49.83900 196 GLU B O 1
ATOM 5149 N N . ILE B 1 200 ? 94.05900 -20.66400 -0.78200 1.000 45.25897 197 ILE B N 1
ATOM 5150 C CA . ILE B 1 200 ? 93.12600 -20.53200 -1.89500 1.000 44.58211 197 ILE B CA 1
ATOM 5151 C C . ILE B 1 200 ? 92.15400 -21.70100 -1.79900 1.000 42.54535 197 ILE B C 1
ATOM 5152 O O . ILE B 1 200 ? 92.57500 -22.86300 -1.84600 1.000 47.40003 197 ILE B O 1
ATOM 5157 N N . CYS B 1 201 ? 90.86200 -21.40300 -1.65800 1.000 31.60382 198 CYS B N 1
ATOM 5158 C CA . CYS B 1 201 ? 89.86500 -22.41900 -1.33300 1.000 32.14015 198 CYS B CA 1
ATOM 5159 C C . CYS B 1 201 ? 88.60100 -22.21100 -2.15100 1.000 38.62712 198 CYS B C 1
ATOM 5160 O O . CYS B 1 201 ? 88.05700 -21.10600 -2.17400 1.000 36.75541 198 CYS B O 1
ATOM 5163 N N . VAL B 1 202 ? 88.13900 -23.26700 -2.82300 1.000 38.80596 199 VAL B N 1
ATOM 5164 C CA . VAL B 1 202 ? 86.86500 -23.24800 -3.54300 1.000 25.86891 199 VAL B CA 1
ATOM 5165 C C . VAL B 1 202 ? 86.09200 -24.52600 -3.21600 1.000 34.95675 199 VAL B C 1
ATOM 5166 O O . VAL B 1 202 ? 86.43900 -25.62300 -3.69000 1.000 46.60171 199 VAL B O 1
ATOM 5170 N N . TYR B 1 203 ? 85.04000 -24.38600 -2.41900 1.000 28.97632 200 TYR B N 1
ATOM 5171 C CA . TYR B 1 203 ? 84.15900 -25.49100 -2.08100 1.000 30.66240 200 TYR B CA 1
ATOM 5172 C C . TYR B 1 203 ? 82.78700 -25.24100 -2.68600 1.000 39.10234 200 TYR B C 1
ATOM 5173 O O . TYR B 1 203 ? 82.29300 -24.11000 -2.68200 1.000 41.03666 200 TYR B O 1
ATOM 5182 N N . GLU B 1 204 ? 82.17700 -26.30200 -3.20300 1.000 35.79596 201 GLU B N 1
ATOM 5183 C CA . GLU B 1 204 ? 80.84300 -26.23500 -3.77500 1.000 36.81767 201 GLU B CA 1
ATOM 5184 C C . GLU B 1 204 ? 79.96800 -27.27600 -3.10000 1.000 34.09117 201 GLU B C 1
ATOM 5185 O O . GLU B 1 204 ? 80.43700 -28.35100 -2.72100 1.000 35.22788 201 GLU B O 1
ATOM 5191 N N . THR B 1 205 ? 78.68700 -26.94800 -2.95000 1.000 40.18158 202 THR B N 1
ATOM 5192 C CA . THR B 1 205 ? 77.73700 -27.93600 -2.47200 1.000 41.06557 202 THR B CA 1
ATOM 5193 C C . THR B 1 205 ? 77.26600 -28.83800 -3.59800 1.000 44.58672 202 THR B C 1
ATOM 5194 O O . THR B 1 205 ? 76.83400 -29.96300 -3.33600 1.000 53.96183 202 THR B O 1
ATOM 5198 N N . LEU B 1 206 ? 77.37800 -28.37900 -4.81600 1.000 39.80409 203 LEU B N 1
ATOM 5199 C CA . LEU B 1 206 ? 76.97800 -29.16600 -5.92200 1.000 40.11729 203 LEU B CA 1
ATOM 5200 C C . LEU B 1 206 ? 77.98200 -30.20000 -6.22300 1.000 49.98027 203 LEU B C 1
ATOM 5201 O O . LEU B 1 206 ? 79.11400 -30.07400 -5.87800 1.000 37.57099 203 LEU B O 1
ATOM 5206 N N . GLY B 1 207 ? 77.55300 -31.25300 -6.89200 1.000 51.28128 204 GLY B N 1
ATOM 5207 C CA . GLY B 1 207 ? 78.43300 -32.29300 -7.34400 1.000 40.97104 204 GLY B CA 1
ATOM 5208 C C . GLY B 1 207 ? 78.56800 -32.33500 -8.82400 1.000 44.52974 204 GLY B C 1
ATOM 5209 O O . GLY B 1 207 ? 78.34100 -31.33400 -9.44800 1.000 54.97792 204 GLY B O 1
ATOM 5210 N N . VAL B 1 208 ? 78.83900 -33.46900 -9.40300 1.000 54.51974 205 VAL B N 1
ATOM 5211 C CA . VAL B 1 208 ? 79.12400 -33.58300 -10.81800 1.000 57.44113 205 VAL B CA 1
ATOM 5212 C C . VAL B 1 208 ? 78.02900 -33.10500 -11.74000 1.000 77.82184 205 VAL B C 1
ATOM 5213 O O . VAL B 1 208 ? 78.29100 -32.86000 -12.90500 1.000 85.11320 205 VAL B O 1
ATOM 5217 N N . GLU B 1 209 ? 76.82800 -32.98000 -11.23900 1.000 75.47990 206 GLU B N 1
ATOM 5218 C CA . GLU B 1 209 ? 75.74100 -32.40500 -12.04200 1.000 109.52682 206 GLU B CA 1
ATOM 5219 C C . GLU B 1 209 ? 75.46100 -33.18500 -13.31300 1.000 119.76077 206 GLU B C 1
ATOM 5220 O O . GLU B 1 209 ? 75.26200 -32.58700 -14.37400 1.000 111.16988 206 GLU B O 1
ATOM 5226 N N . GLU B 1 210 ? 75.48200 -34.50400 -13.19800 1.000 104.01567 207 GLU B N 1
ATOM 5227 C CA . GLU B 1 210 ? 75.23600 -35.37000 -14.35400 1.000 106.56379 207 GLU B CA 1
ATOM 5228 C C . GLU B 1 210 ? 76.19100 -35.14100 -15.50700 1.000 96.76212 207 GLU B C 1
ATOM 5229 O O . GLU B 1 210 ? 75.81400 -35.22800 -16.66100 1.000 84.65128 207 GLU B O 1
ATOM 5235 N N . ARG B 1 211 ? 77.44700 -34.86000 -15.20100 1.000 92.31727 208 ARG B N 1
ATOM 5236 C CA . ARG B 1 211 ? 78.43600 -34.66800 -16.21500 1.000 90.80143 208 ARG B CA 1
ATOM 5237 C C . ARG B 1 211 ? 79.52600 -35.66100 -15.89800 1.000 90.32017 208 ARG B C 1
ATOM 5238 O O . ARG B 1 211 ? 80.69200 -35.35300 -16.04000 1.000 83.11140 208 ARG B O 1
ATOM 5246 N N . GLY B 1 212 ? 79.15500 -36.86200 -15.47700 1.000 87.02766 209 GLY B N 1
ATOM 5247 C CA . GLY B 1 212 ? 80.12900 -37.86900 -15.09600 1.000 64.45774 209 GLY B CA 1
ATOM 5248 C C . GLY B 1 212 ? 81.06500 -38.32900 -16.13500 1.000 59.95511 209 GLY B C 1
ATOM 5249 O O . GLY B 1 212 ? 82.21500 -38.55400 -15.87600 1.000 58.62956 209 GLY B O 1
ATOM 5250 N N . GLU B 1 213 ? 80.56400 -38.50900 -17.30900 1.000 66.08818 210 GLU B N 1
ATOM 5251 C CA . GLU B 1 213 ? 81.41200 -38.84900 -18.38700 1.000 70.83260 210 GLU B CA 1
ATOM 5252 C C . GLU B 1 213 ? 82.63100 -37.95100 -18.47700 1.000 68.72204 210 GLU B C 1
ATOM 5253 O O . GLU B 1 213 ? 83.74400 -38.43100 -18.57200 1.000 62.04098 210 GLU B O 1
ATOM 5259 N N . PHE B 1 214 ? 82.41600 -36.64200 -18.48300 1.000 69.19884 211 PHE B N 1
ATOM 5260 C CA . PHE B 1 214 ? 83.54200 -35.72200 -18.53000 1.000 59.42737 211 PHE B CA 1
ATOM 5261 C C . PHE B 1 214 ? 84.29800 -35.73500 -17.20600 1.000 62.02419 211 PHE B C 1
ATOM 5262 O O . PHE B 1 214 ? 85.52400 -35.91300 -17.18200 1.000 50.39292 211 PHE B O 1
ATOM 5270 N N . TYR B 1 215 ? 83.57300 -35.64300 -16.08600 1.000 52.61060 212 TYR B N 1
ATOM 5271 C CA . TYR B 1 215 ? 84.25600 -35.44500 -14.81400 1.000 44.81006 212 TYR B CA 1
ATOM 5272 C C . TYR B 1 215 ? 85.17200 -36.62000 -14.50900 1.000 49.55212 212 TYR B C 1
ATOM 5273 O O . TYR B 1 215 ? 86.28700 -36.43700 -14.00600 1.000 50.78509 212 TYR B O 1
ATOM 5282 N N . ASP B 1 216 ? 84.71800 -37.83700 -14.81100 1.000 47.79905 213 ASP B N 1
ATOM 5283 C CA . ASP B 1 216 ? 85.47600 -39.02200 -14.44000 1.000 51.15097 213 ASP B CA 1
ATOM 5284 C C . ASP B 1 216 ? 86.79000 -39.12500 -15.20200 1.000 41.79409 213 ASP B C 1
ATOM 5285 O O . ASP B 1 216 ? 87.67600 -39.87200 -14.77400 1.000 51.88103 213 ASP B O 1
ATOM 5290 N N . LYS B 1 217 ? 86.94600 -38.39500 -16.31000 1.000 52.36717 214 LYS B N 1
ATOM 5291 C CA . LYS B 1 217 ? 88.22500 -38.36700 -17.01000 1.000 43.78610 214 LYS B CA 1
ATOM 5292 C C . LYS B 1 217 ? 89.11000 -37.22600 -16.53700 1.000 44.38882 214 LYS B C 1
ATOM 5293 O O . LYS B 1 217 ? 90.25600 -37.12100 -16.98700 1.000 54.62670 214 LYS B O 1
ATOM 5299 N N . ILE B 1 218 ? 88.60900 -36.37900 -15.63900 1.000 51.03255 215 ILE B N 1
ATOM 5300 C CA . ILE B 1 218 ? 89.27600 -35.13000 -15.29700 1.000 42.87811 215 ILE B CA 1
ATOM 5301 C C . ILE B 1 218 ? 89.55300 -35.06800 -13.79900 1.000 46.46724 215 ILE B C 1
ATOM 5302 O O . ILE B 1 218 ? 90.71000 -34.98300 -13.37400 1.000 48.80482 215 ILE B O 1
ATOM 5307 N N . GLY B 1 219 ? 88.50300 -35.12500 -12.99100 1.000 40.96859 216 GLY B N 1
ATOM 5308 C CA . GLY B 1 219 ? 88.65000 -35.04100 -11.55400 1.000 39.87134 216 GLY B CA 1
ATOM 5309 C C . GLY B 1 219 ? 88.86400 -33.61700 -11.06900 1.000 43.19311 216 GLY B C 1
ATOM 5310 O O . GLY B 1 219 ? 89.20600 -32.71100 -11.82400 1.000 35.87909 216 GLY B O 1
ATOM 5311 N N . ALA B 1 220 ? 88.65500 -33.43300 -9.76300 1.000 42.11481 217 ALA B N 1
ATOM 5312 C CA . ALA B 1 220 ? 88.64100 -32.09500 -9.17200 1.000 37.19092 217 ALA B CA 1
ATOM 5313 C C . ALA B 1 220 ? 89.92700 -31.32200 -9.45600 1.000 41.80755 217 ALA B C 1
ATOM 5314 O O . ALA B 1 220 ? 89.88400 -30.13500 -9.81900 1.000 47.18307 217 ALA B O 1
ATOM 5316 N N . LEU B 1 221 ? 91.08100 -31.98200 -9.31000 1.000 40.63946 218 LEU B N 1
ATOM 5317 C CA . LEU B 1 221 ? 92.36200 -31.28600 -9.42000 1.000 36.52768 218 LEU B CA 1
ATOM 5318 C C . LEU B 1 221 ? 92.49700 -30.58500 -10.76500 1.000 42.15336 218 LEU B C 1
ATOM 5319 O O . LEU B 1 221 ? 92.83800 -29.40000 -10.83100 1.000 47.09078 218 LEU B O 1
ATOM 5324 N N . ARG B 1 222 ? 92.22900 -31.30200 -11.85100 1.000 39.69290 219 ARG B N 1
ATOM 5325 C CA . ARG B 1 222 ? 92.33100 -30.70500 -13.17400 1.000 38.76619 219 ARG B CA 1
ATOM 5326 C C . ARG B 1 222 ? 91.12400 -29.84500 -13.50300 1.000 40.77708 219 ARG B C 1
ATOM 5327 O O . ARG B 1 222 ? 91.23900 -28.89100 -14.28000 1.000 40.11210 219 ARG B O 1
ATOM 5335 N N . ASP B 1 223 ? 89.96200 -30.18100 -12.94700 1.000 41.71542 220 ASP B N 1
ATOM 5336 C CA . ASP B 1 223 ? 88.76600 -29.40700 -13.23500 1.000 36.06833 220 ASP B CA 1
ATOM 5337 C C . ASP B 1 223 ? 88.94900 -27.96200 -12.80500 1.000 44.86299 220 ASP B C 1
ATOM 5338 O O . ASP B 1 223 ? 88.63800 -27.03600 -13.56500 1.000 57.80263 220 ASP B O 1
ATOM 5343 N N . MET B 1 224 ? 89.45900 -27.74100 -11.58900 1.000 38.44353 221 MET B N 1
ATOM 5344 C CA . MET B 1 224 ? 89.47800 -26.37000 -11.09700 1.000 38.28363 221 MET B CA 1
ATOM 5345 C C . MET B 1 224 ? 90.86500 -25.90100 -10.67000 1.000 37.60743 221 MET B C 1
ATOM 5346 O O . MET B 1 224 ? 91.18000 -24.71200 -10.79300 1.000 51.83421 221 MET B O 1
ATOM 5351 N N . VAL B 1 225 ? 91.70300 -26.80500 -10.16300 1.000 38.74180 222 VAL B N 1
ATOM 5352 C CA . VAL B 1 225 ? 92.99100 -26.37800 -9.61900 1.000 29.59324 222 VAL B CA 1
ATOM 5353 C C . VAL B 1 225 ? 93.98400 -26.08600 -10.73800 1.000 38.93623 222 VAL B C 1
ATOM 5354 O O . VAL B 1 225 ? 94.78600 -25.15100 -10.63800 1.000 38.78143 222 VAL B O 1
ATOM 5358 N N . GLN B 1 226 ? 93.96100 -26.87700 -11.81300 1.000 41.46309 223 GLN B N 1
ATOM 5359 C CA . GLN B 1 226 ? 94.91000 -26.65900 -12.90000 1.000 34.56825 223 GLN B CA 1
ATOM 5360 C C . GLN B 1 226 ? 94.79200 -25.25700 -13.48300 1.000 45.69092 223 GLN B C 1
ATOM 5361 O O . GLN B 1 226 ? 95.80000 -24.67800 -13.90500 1.000 44.53055 223 GLN B O 1
ATOM 5367 N N . ASN B 1 227 ? 93.58200 -24.69100 -13.51900 1.000 34.38298 224 ASN B N 1
ATOM 5368 C CA . ASN B 1 227 ? 93.35100 -23.42200 -14.20200 1.000 43.14719 224 ASN B CA 1
ATOM 5369 C C . ASN B 1 227 ? 92.95900 -22.30000 -13.24300 1.000 39.38973 224 ASN B C 1
ATOM 5370 O O . ASN B 1 227 ? 93.71800 -21.34200 -13.08100 1.000 51.77951 224 ASN B O 1
ATOM 5375 N N . HIS B 1 228 ? 91.81400 -22.40900 -12.57100 1.000 33.74384 225 HIS B N 1
ATOM 5376 C CA . HIS B 1 228 ? 91.32200 -21.29000 -11.77300 1.000 34.43972 225 HIS B CA 1
ATOM 5377 C C . HIS B 1 228 ? 92.27400 -20.98200 -10.62400 1.000 44.81161 225 HIS B C 1
ATOM 5378 O O . HIS B 1 228 ? 92.84700 -19.88600 -10.53800 1.000 46.95709 225 HIS B O 1
ATOM 5385 N N . LEU B 1 229 ? 92.45100 -21.95000 -9.72200 1.000 35.02381 226 LEU B N 1
ATOM 5386 C CA . LEU B 1 229 ? 93.21100 -21.68700 -8.50900 1.000 34.32467 226 LEU B CA 1
ATOM 5387 C C . LEU B 1 229 ? 94.66900 -21.36800 -8.80900 1.000 32.39668 226 LEU B C 1
ATOM 5388 O O . LEU B 1 229 ? 95.27500 -20.55200 -8.11000 1.000 47.64961 226 LEU B O 1
ATOM 5393 N N . LEU B 1 230 ? 95.25100 -21.97000 -9.84700 1.000 29.71834 227 LEU B N 1
ATOM 5394 C CA . LEU B 1 230 ? 96.64100 -21.64800 -10.15000 1.000 40.95412 227 LEU B CA 1
ATOM 5395 C C . LEU B 1 230 ? 96.77100 -20.28300 -10.81500 1.000 45.50367 227 LEU B C 1
ATOM 5396 O O . LEU B 1 230 ? 97.77000 -19.58900 -10.59500 1.000 47.50609 227 LEU B O 1
ATOM 5401 N N . GLN B 1 231 ? 95.77400 -19.86200 -11.59900 1.000 36.19764 228 GLN B N 1
ATOM 5402 C CA . GLN B 1 231 ? 95.73800 -18.47300 -12.04700 1.000 40.87938 228 GLN B CA 1
ATOM 5403 C C . GLN B 1 231 ? 95.72900 -17.53200 -10.84700 1.000 43.16046 228 GLN B C 1
ATOM 5404 O O . GLN B 1 231 ? 96.47600 -16.54700 -10.80200 1.000 41.93139 228 GLN B O 1
ATOM 5410 N N . VAL B 1 232 ? 94.87500 -17.82200 -9.86400 1.000 29.61945 229 VAL B N 1
ATOM 5411 C CA . VAL B 1 232 ? 94.80800 -16.99400 -8.66200 1.000 32.30452 229 VAL B CA 1
ATOM 5412 C C . VAL B 1 232 ? 96.15800 -16.96700 -7.95200 1.000 36.12784 229 VAL B C 1
ATOM 5413 O O . VAL B 1 232 ? 96.62800 -15.90900 -7.51100 1.000 43.52157 229 VAL B O 1
ATOM 5417 N N . LEU B 1 233 ? 96.78900 -18.13100 -7.80500 1.000 33.10579 230 LEU B N 1
ATOM 5418 C CA . LEU B 1 233 ? 98.10100 -18.17900 -7.17100 1.000 40.98274 230 LEU B CA 1
ATOM 5419 C C . LEU B 1 233 ? 99.09000 -17.29300 -7.91600 1.000 47.98201 230 LEU B C 1
ATOM 5420 O O . LEU B 1 233 ? 99.84900 -16.53400 -7.30100 1.000 44.60999 230 LEU B O 1
ATOM 5425 N N . SER B 1 234 ? 99.10300 -17.38400 -9.24900 1.000 40.32218 231 SER B N 1
ATOM 5426 C CA . SER B 1 234 ? 100.03900 -16.57900 -10.02700 1.000 40.74282 231 SER B CA 1
ATOM 5427 C C . SER B 1 234 ? 99.76900 -15.09600 -9.82800 1.000 43.14863 231 SER B C 1
ATOM 5428 O O . SER B 1 234 ? 100.70200 -14.28800 -9.76900 1.000 44.28755 231 SER B O 1
ATOM 5431 N N . LEU B 1 235 ? 98.49600 -14.72000 -9.71300 1.000 40.89491 232 LEU B N 1
ATOM 5432 C CA . LEU B 1 235 ? 98.17100 -13.32300 -9.45600 1.000 37.00206 232 LEU B CA 1
ATOM 5433 C C . LEU B 1 235 ? 98.64500 -12.89100 -8.07400 1.000 42.89219 232 LEU B C 1
ATOM 5434 O O . LEU B 1 235 ? 99.02100 -11.72900 -7.88300 1.000 43.82575 232 LEU B O 1
ATOM 5439 N N . ILE B 1 236 ? 98.63000 -13.80400 -7.10200 1.000 44.09496 233 ILE B N 1
ATOM 5440 C CA . ILE B 1 236 ? 99.11400 -13.46300 -5.76600 1.000 43.06745 233 ILE B CA 1
ATOM 5441 C C . ILE B 1 236 ? 100.62900 -13.29300 -5.76200 1.000 35.78885 233 ILE B C 1
ATOM 5442 O O . ILE B 1 236 ? 101.15900 -12.35200 -5.16100 1.000 50.93160 233 ILE B O 1
ATOM 5447 N N . ALA B 1 237 ? 101.34300 -14.17800 -6.45200 1.000 42.99802 234 ALA B N 1
ATOM 5448 C CA . ALA B 1 237 ? 102.81100 -14.15500 -6.39200 1.000 46.95906 234 ALA B CA 1
ATOM 5449 C C . ALA B 1 237 ? 103.56700 -13.35100 -7.44800 1.000 65.95978 234 ALA B C 1
ATOM 5450 O O . ALA B 1 237 ? 104.78800 -13.23100 -7.35800 1.000 50.52864 234 ALA B O 1
ATOM 5452 N N . THR B 1 238 ? 102.87100 -12.79500 -8.43200 1.000 69.79778 235 THR B N 1
ATOM 5453 C CA . THR B 1 238 ? 103.55300 -12.08600 -9.52000 1.000 61.76320 235 THR B CA 1
ATOM 5454 C C . THR B 1 238 ? 104.53500 -11.01600 -9.11500 1.000 69.43018 235 THR B C 1
ATOM 5455 O O . THR B 1 238 ? 104.17000 -10.08100 -8.42000 1.000 70.96629 235 THR B O 1
ATOM 5459 N N . ASP B 1 239 ? 105.77600 -11.12100 -9.56700 1.000 71.55567 236 ASP B N 1
ATOM 5460 C CA . ASP B 1 239 ? 106.72000 -10.04400 -9.31400 1.000 68.57801 236 ASP B CA 1
ATOM 5461 C C . ASP B 1 239 ? 106.12900 -8.91400 -10.12900 1.000 67.34198 236 ASP B C 1
ATOM 5462 O O . ASP B 1 239 ? 106.03600 -9.04400 -11.34700 1.000 76.78024 236 ASP B O 1
ATOM 5467 N N . LEU B 1 240 ? 105.72300 -7.81700 -9.48900 1.000 69.58750 237 LEU B N 1
ATOM 5468 C CA . LEU B 1 240 ? 105.02400 -6.75400 -10.19000 1.000 69.02082 237 LEU B CA 1
ATOM 5469 C C . LEU B 1 240 ? 105.98300 -6.09600 -11.17500 1.000 87.89988 237 LEU B C 1
ATOM 5470 O O . LEU B 1 240 ? 107.00700 -5.54800 -10.75000 1.000 71.91189 237 LEU B O 1
ATOM 5475 N N . PRO B 1 241 ? 105.70300 -6.12100 -12.47400 1.000 93.21186 238 PRO B N 1
ATOM 5476 C CA . PRO B 1 241 ? 106.65200 -5.57600 -13.44400 1.000 87.13205 238 PRO B CA 1
ATOM 5477 C C . PRO B 1 241 ? 106.52700 -4.06600 -13.58500 1.000 103.46858 238 PRO B C 1
ATOM 5478 O O . PRO B 1 241 ? 105.48900 -3.46300 -13.30700 1.000 95.96799 238 PRO B O 1
ATOM 5482 N N . ASP B 1 242 ? 107.63100 -3.46200 -14.02500 1.000 111.04595 239 ASP B N 1
ATOM 5483 C CA . ASP B 1 242 ? 107.63100 -2.03400 -14.32200 1.000 107.40241 239 ASP B CA 1
ATOM 5484 C C . ASP B 1 242 ? 106.68900 -1.72700 -15.48000 1.000 97.00536 239 ASP B C 1
ATOM 5485 O O . ASP B 1 242 ? 105.96300 -0.72500 -15.45300 1.000 84.30376 239 ASP B O 1
ATOM 5490 N N . ASP B 1 243 ? 106.68800 -2.57700 -16.50400 1.000 84.11657 240 ASP B N 1
ATOM 5491 C CA . ASP B 1 243 ? 105.76000 -2.47600 -17.62400 1.000 86.59870 240 ASP B CA 1
ATOM 5492 C C . ASP B 1 243 ? 104.75000 -3.61000 -17.53700 1.000 85.41136 240 ASP B C 1
ATOM 5493 O O . ASP B 1 243 ? 105.13100 -4.77800 -17.40800 1.000 89.77615 240 ASP B O 1
ATOM 5498 N N . LEU B 1 244 ? 103.46400 -3.26100 -17.60100 1.000 78.40840 241 LEU B N 1
ATOM 5499 C CA . LEU B 1 244 ? 102.41500 -4.26000 -17.45300 1.000 88.30129 241 LEU B CA 1
ATOM 5500 C C . LEU B 1 244 ? 102.40500 -5.26600 -18.59400 1.000 83.75202 241 LEU B C 1
ATOM 5501 O O . LEU B 1 244 ? 101.89400 -6.37800 -18.42000 1.000 89.46317 241 LEU B O 1
ATOM 5506 N N . LYS B 1 245 ? 102.96100 -4.90900 -19.75300 1.000 91.50015 242 LYS B N 1
ATOM 5507 C CA . LYS B 1 245 ? 103.01800 -5.84700 -20.86800 1.000 89.82240 242 LYS B CA 1
ATOM 5508 C C . LYS B 1 245 ? 103.93400 -7.03300 -20.58800 1.000 86.52486 242 LYS B C 1
ATOM 5509 O O . LYS B 1 245 ? 103.85300 -8.03900 -21.29900 1.000 95.30402 242 LYS B O 1
ATOM 5515 N N . ASP B 1 246 ? 104.80300 -6.94200 -19.58200 1.000 87.31885 243 ASP B N 1
ATOM 5516 C CA . ASP B 1 246 ? 105.61400 -8.07700 -19.16000 1.000 86.39869 243 ASP B CA 1
ATOM 5517 C C . ASP B 1 246 ? 104.90100 -8.95400 -18.13800 1.000 78.09079 243 ASP B C 1
ATOM 5518 O O . ASP B 1 246 ? 105.45700 -9.97900 -17.72400 1.000 71.03177 243 ASP B O 1
ATOM 5523 N N . LEU B 1 247 ? 103.66600 -8.60700 -17.76500 1.000 76.29343 244 LEU B N 1
ATOM 5524 C CA . LEU B 1 247 ? 102.97000 -9.34800 -16.71700 1.000 64.70757 244 LEU B CA 1
ATOM 5525 C C . LEU B 1 247 ? 102.91700 -10.83600 -17.03700 1.000 63.88664 244 LEU B C 1
ATOM 5526 O O . LEU B 1 247 ? 103.30500 -11.67300 -16.21200 1.000 50.77131 244 LEU B O 1
ATOM 5531 N N . ARG B 1 248 ? 102.44900 -11.18600 -18.24000 1.000 55.39248 245 ARG B N 1
ATOM 5532 C CA . ARG B 1 248 ? 102.42200 -12.58800 -18.64500 1.000 49.46420 245 ARG B CA 1
ATOM 5533 C C . ARG B 1 248 ? 103.75800 -13.26000 -18.34900 1.000 57.32953 245 ARG B C 1
ATOM 5534 O O . ARG B 1 248 ? 103.80800 -14.27300 -17.63900 1.000 61.89352 245 ARG B O 1
ATOM 5542 N N . LYS B 1 249 ? 104.86200 -12.66700 -18.82100 1.000 65.38706 246 LYS B N 1
ATOM 5543 C CA . LYS B 1 249 ? 106.17600 -13.24200 -18.54700 1.000 54.92838 246 LYS B CA 1
ATOM 5544 C C . LYS B 1 249 ? 106.28800 -13.59600 -17.07300 1.000 51.78695 246 LYS B C 1
ATOM 5545 O O . LYS B 1 249 ? 106.45900 -14.76500 -16.70100 1.000 57.62613 246 LYS B O 1
ATOM 5551 N N . GLU B 1 250 ? 106.09400 -12.59400 -16.21700 1.000 47.69758 247 GLU B N 1
ATOM 5552 C CA . GLU B 1 250 ? 106.33000 -12.79000 -14.79500 1.000 53.76278 247 GLU B CA 1
ATOM 5553 C C . GLU B 1 250 ? 105.41900 -13.87300 -14.23600 1.000 55.55050 247 GLU B C 1
ATOM 5554 O O . GLU B 1 250 ? 105.85900 -14.71000 -13.43800 1.000 59.93799 247 GLU B O 1
ATOM 5560 N N . LYS B 1 251 ? 104.16000 -13.91500 -14.68300 1.000 52.61178 248 LYS B N 1
ATOM 5561 C CA . LYS B 1 251 ? 103.26800 -14.96400 -14.20100 1.000 37.24230 248 LYS B CA 1
ATOM 5562 C C . LYS B 1 251 ? 103.86400 -16.33300 -14.49200 1.000 48.65574 248 LYS B C 1
ATOM 5563 O O . LYS B 1 251 ? 104.04600 -17.15400 -13.58100 1.000 53.92263 248 LYS B O 1
ATOM 5569 N N . ILE B 1 252 ? 104.25800 -16.56200 -15.74800 1.000 48.33077 249 ILE B N 1
ATOM 5570 C CA . ILE B 1 252 ? 104.88500 -17.83100 -16.10200 1.000 43.62891 249 ILE B CA 1
ATOM 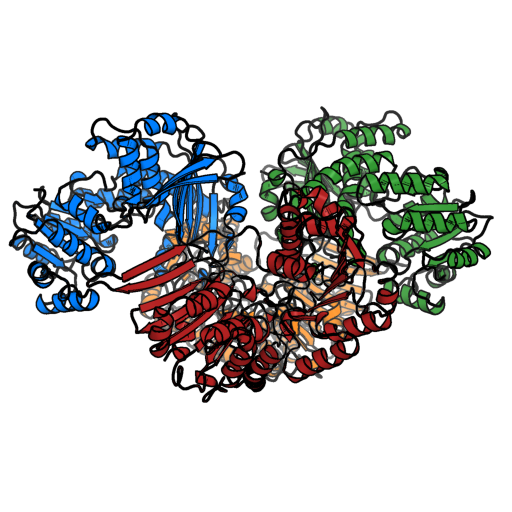5571 C C . ILE B 1 252 ? 106.02100 -18.11300 -15.13300 1.000 44.25628 249 ILE B C 1
ATOM 5572 O O . ILE B 1 252 ? 106.12800 -19.20900 -14.56400 1.000 59.83005 249 ILE B O 1
ATOM 5577 N N . LYS B 1 253 ? 106.85700 -17.10000 -14.89500 1.000 46.17399 250 LYS B N 1
ATOM 5578 C CA . LYS B 1 253 ? 108.01000 -17.27000 -14.02300 1.000 52.86748 250 LYS B CA 1
ATOM 5579 C C . LYS B 1 253 ? 107.59300 -17.93000 -12.71300 1.000 59.60613 250 LYS B C 1
ATOM 5580 O O . LYS B 1 253 ? 108.08600 -19.01200 -12.37300 1.000 66.55004 250 LYS B O 1
ATOM 5586 N N . VAL B 1 254 ? 106.60900 -17.35300 -12.01000 1.000 52.62554 251 VAL B N 1
ATOM 5587 C CA . VAL B 1 254 ? 106.27900 -17.90200 -10.69500 1.000 53.70838 251 VAL B CA 1
ATOM 5588 C C . VAL B 1 254 ? 105.70500 -19.30000 -10.84100 1.000 46.70021 251 VAL B C 1
ATOM 5589 O O . VAL B 1 254 ? 106.00200 -20.19300 -10.03800 1.000 48.96845 251 VAL B O 1
ATOM 5593 N N . LEU B 1 255 ? 104.89100 -19.52500 -11.87400 1.000 53.68431 252 LEU B N 1
ATOM 5594 C CA . LEU B 1 255 ? 104.30200 -20.84600 -12.02700 1.000 48.79954 252 LEU B CA 1
ATOM 5595 C C . LEU B 1 255 ? 105.39100 -21.88600 -12.22800 1.000 43.67175 252 LEU B C 1
ATOM 5596 O O . LEU B 1 255 ? 105.23200 -23.04400 -11.82600 1.000 46.90596 252 LEU B O 1
ATOM 5601 N N . LYS B 1 256 ? 106.51300 -21.48500 -12.83000 1.000 47.63415 253 LYS B N 1
ATOM 5602 C CA . LYS B 1 256 ? 107.60100 -22.42500 -13.05300 1.000 46.91077 253 LYS B CA 1
ATOM 5603 C C . LYS B 1 256 ? 108.37200 -22.74200 -11.77900 1.000 51.53534 253 LYS B C 1
ATOM 5604 O O . LYS B 1 256 ? 109.10700 -23.73500 -11.75100 1.000 58.26438 253 LYS B O 1
ATOM 5610 N N . THR B 1 257 ? 108.22500 -21.93200 -10.73000 1.000 47.74956 254 THR B N 1
ATOM 5611 C CA . THR B 1 257 ? 108.91300 -22.18500 -9.47200 1.000 51.07314 254 THR B CA 1
ATOM 5612 C C . THR B 1 257 ? 108.13300 -23.12200 -8.56500 1.000 57.16124 254 THR B C 1
ATOM 5613 O O . THR B 1 257 ? 108.61700 -23.45200 -7.47700 1.000 51.22415 254 THR B O 1
ATOM 5617 N N . LEU B 1 258 ? 106.94900 -23.56000 -8.98300 1.000 49.04033 255 LEU B N 1
ATOM 5618 C CA . LEU B 1 258 ? 106.17600 -24.48800 -8.17400 1.000 48.27011 255 LEU B CA 1
ATOM 5619 C C . LEU B 1 258 ? 106.97300 -25.76100 -7.94800 1.000 50.98724 255 LEU B C 1
ATOM 5620 O O . LEU B 1 258 ? 107.44200 -26.39200 -8.89900 1.000 58.59939 255 LEU B O 1
ATOM 5625 N N . GLN B 1 259 ? 107.11800 -26.14000 -6.68700 1.000 57.31635 256 GLN B N 1
ATOM 5626 C CA . GLN B 1 259 ? 107.89200 -27.33200 -6.38300 1.000 54.50477 256 GLN B CA 1
ATOM 5627 C C . GLN B 1 259 ? 106.98000 -28.55100 -6.28900 1.000 52.46343 256 GLN B C 1
ATOM 5628 O O . GLN B 1 259 ? 105.88600 -28.46400 -5.72600 1.000 59.72098 256 GLN B O 1
ATOM 5634 N N . PRO B 1 260 ? 107.40300 -29.69500 -6.81900 1.000 55.18332 257 PRO B N 1
ATOM 5635 C CA . PRO B 1 260 ? 106.68100 -30.93600 -6.55800 1.000 57.58686 257 PRO B CA 1
ATOM 5636 C C . PRO B 1 260 ? 106.80600 -31.33900 -5.10000 1.000 52.54692 257 PRO B C 1
ATOM 5637 O O . PRO B 1 260 ? 107.76000 -30.93900 -4.41500 1.000 62.12121 257 PRO B O 1
ATOM 5641 N N . PRO B 1 261 ? 105.86300 -32.12900 -4.59000 1.000 56.42565 258 PRO B N 1
ATOM 5642 C CA . PRO B 1 261 ? 105.83400 -32.42600 -3.15200 1.000 55.45390 258 PRO B CA 1
ATOM 5643 C C . PRO B 1 261 ? 107.14000 -33.00400 -2.62400 1.000 66.45951 258 PRO B C 1
ATOM 5644 O O . PRO B 1 261 ? 107.78100 -33.84300 -3.26100 1.000 64.59317 258 PRO B O 1
ATOM 5648 N N . LYS B 1 262 ? 107.52900 -32.53200 -1.43500 1.000 70.44953 259 LYS B N 1
ATOM 5649 C CA . LYS B 1 262 ? 108.62800 -33.15300 -0.70300 1.000 68.80403 259 LYS B CA 1
ATOM 5650 C C . LYS B 1 262 ? 108.19300 -34.49500 -0.12500 1.000 67.32361 259 LYS B C 1
ATOM 5651 O O . LYS B 1 262 ? 109.00100 -35.42500 -0.02900 1.000 80.00549 259 LYS B O 1
ATOM 5657 N N . ASN B 1 263 ? 106.91700 -34.60700 0.24800 1.000 66.29367 260 ASN B N 1
ATOM 5658 C CA . ASN B 1 263 ? 106.32700 -35.83200 0.79000 1.000 55.72868 260 ASN B CA 1
ATOM 5659 C C . ASN B 1 263 ? 104.86700 -35.87700 0.36100 1.000 61.77073 260 ASN B C 1
ATOM 5660 O O . ASN B 1 263 ? 104.05800 -35.08500 0.85500 1.000 57.51603 260 ASN B O 1
ATOM 5665 N N . PHE B 1 264 ? 104.52500 -36.78400 -0.55700 1.000 57.83866 261 PHE B N 1
ATOM 5666 C CA . PHE B 1 264 ? 103.17700 -36.78800 -1.12300 1.000 50.26819 261 PHE B CA 1
ATOM 5667 C C . PHE B 1 264 ? 102.10800 -36.97200 -0.05100 1.000 61.61689 261 PHE B C 1
ATOM 5668 O O . PHE B 1 264 ? 101.10000 -36.25500 -0.03900 1.000 64.17139 261 PHE B O 1
ATOM 5676 N N . LYS B 1 265 ? 102.29700 -37.93500 0.85800 1.000 68.41858 262 LYS B N 1
ATOM 5677 C CA . LYS B 1 265 ? 101.25600 -38.20400 1.84700 1.000 66.28519 262 LYS B CA 1
ATOM 5678 C C . LYS B 1 265 ? 101.05400 -37.01400 2.78100 1.000 60.09373 262 LYS B C 1
ATOM 5679 O O . LYS B 1 265 ? 99.93200 -36.78300 3.24800 1.000 60.22894 262 LYS B O 1
ATOM 5685 N N . LYS B 1 266 ? 102.11300 -36.24900 3.06100 1.000 55.48086 263 LYS B N 1
ATOM 5686 C CA . LYS B 1 266 ? 102.01700 -35.10900 3.96600 1.000 60.61809 263 LYS B CA 1
ATOM 5687 C C . LYS B 1 266 ? 101.58100 -33.81400 3.29000 1.000 62.15647 263 LYS B C 1
ATOM 5688 O O . LYS B 1 266 ? 101.19700 -32.87000 3.99200 1.000 67.71933 263 LYS B O 1
ATOM 5694 N N . GLN B 1 267 ? 101.62400 -33.73900 1.96000 1.000 61.01947 264 GLN B N 1
ATOM 5695 C CA . GLN B 1 267 ? 101.34900 -32.50000 1.24100 1.000 46.11465 264 GLN B CA 1
ATOM 5696 C C . GLN B 1 267 ? 100.17100 -32.59300 0.28700 1.000 55.10296 264 GLN B C 1
ATOM 5697 O O . GLN B 1 267 ? 99.81900 -31.58400 -0.33300 1.000 51.41185 264 GLN B O 1
ATOM 5703 N N . VAL B 1 268 ? 99.55100 -33.75900 0.14600 1.000 52.51862 265 VAL B N 1
ATOM 5704 C CA . VAL B 1 268 ? 98.46100 -33.94000 -0.80300 1.000 39.65945 265 VAL B CA 1
ATOM 5705 C C . VAL B 1 268 ? 97.42200 -34.83600 -0.15000 1.000 44.63193 265 VAL B C 1
ATOM 5706 O O . VAL B 1 268 ? 97.74800 -35.92600 0.33300 1.000 61.31598 265 VAL B O 1
ATOM 5710 N N . ILE B 1 269 ? 96.17400 -34.38000 -0.14500 1.000 40.05565 266 ILE B N 1
ATOM 5711 C CA . ILE B 1 269 ? 95.05100 -35.14700 0.37300 1.000 42.02066 266 ILE B CA 1
ATOM 5712 C C . ILE B 1 269 ? 93.99200 -35.17200 -0.71200 1.000 48.13789 266 ILE B C 1
ATOM 5713 O O . ILE B 1 269 ? 93.60700 -34.11700 -1.22900 1.000 49.84352 266 ILE B O 1
ATOM 5718 N N . ARG B 1 270 ? 93.52900 -36.35500 -1.09600 1.000 50.33773 267 ARG B N 1
ATOM 5719 C CA . ARG B 1 270 ? 92.50700 -36.49300 -2.09700 1.000 31.92771 267 ARG B CA 1
ATOM 5720 C C . ARG B 1 270 ? 91.37900 -37.28000 -1.51100 1.000 48.14666 267 ARG B C 1
ATOM 5721 O O . ARG B 1 270 ? 91.58100 -37.95800 -0.54200 1.000 55.11713 267 ARG B O 1
ATOM 5729 N N . ALA B 1 271 ? 90.19600 -37.18900 -2.09800 1.000 41.65893 268 ALA B N 1
ATOM 5730 C CA . ALA B 1 271 ? 89.04000 -37.92000 -1.59600 1.000 37.90314 268 ALA B CA 1
ATOM 5731 C C . ALA B 1 271 ? 87.91500 -37.88000 -2.62000 1.000 44.52989 268 ALA B C 1
ATOM 5732 O O . ALA B 1 271 ? 87.93400 -37.09900 -3.57800 1.000 45.48142 268 ALA B O 1
ATOM 5734 N N . GLN B 1 272 ? 86.91000 -38.72100 -2.37000 1.000 39.26579 269 GLN B N 1
ATOM 5735 C CA . GLN B 1 272 ? 85.79800 -38.94500 -3.28300 1.000 38.45738 269 GLN B CA 1
ATOM 5736 C C . GLN B 1 272 ? 84.53500 -39.13800 -2.46100 1.000 41.32687 269 GLN B C 1
ATOM 5737 O O . GLN B 1 272 ? 84.54500 -39.90200 -1.49200 1.000 54.18599 269 GLN B O 1
ATOM 5743 N N . TYR B 1 273 ? 83.45300 -38.45700 -2.82900 1.000 36.26071 270 TYR B N 1
ATOM 5744 C CA . TYR B 1 273 ? 82.26000 -38.51400 -1.99800 1.000 39.09755 270 TYR B CA 1
ATOM 5745 C C . TYR B 1 273 ? 81.47800 -39.79700 -2.26000 1.000 57.52067 270 TYR B C 1
ATOM 5746 O O . TYR B 1 273 ? 81.49100 -40.35100 -3.36300 1.000 65.54885 270 TYR B O 1
ATOM 5755 N N . GLN B 1 274 ? 80.81200 -40.27700 -1.21200 1.000 57.73438 271 GLN B N 1
ATOM 5756 C CA . GLN B 1 274 ? 80.00700 -41.48600 -1.31300 1.000 46.07042 271 GLN B CA 1
ATOM 5757 C C . GLN B 1 274 ? 78.85700 -41.28300 -2.28700 1.000 49.99674 271 GLN B C 1
ATOM 5758 O O . GLN B 1 274 ? 78.14500 -40.27600 -2.22700 1.000 58.16235 271 GLN B O 1
ATOM 5764 N N . GLY B 1 275 ? 78.67500 -42.24600 -3.18400 1.000 52.62091 272 GLY B N 1
ATOM 5765 C CA . GLY B 1 275 ? 77.67000 -42.15900 -4.21600 1.000 52.13321 272 GLY B CA 1
ATOM 5766 C C . GLY B 1 275 ? 78.19500 -41.66700 -5.54300 1.000 58.65905 272 GLY B C 1
ATOM 5767 O O . GLY B 1 275 ? 77.46700 -41.72600 -6.54000 1.000 72.24189 272 GLY B O 1
ATOM 5768 N N . TYR B 1 276 ? 79.43700 -41.18400 -5.58400 1.000 55.60808 273 TYR B N 1
ATOM 5769 C CA . TYR B 1 276 ? 80.01500 -40.74800 -6.84800 1.000 44.07165 273 TYR B CA 1
ATOM 5770 C C . TYR B 1 276 ? 80.09800 -41.90300 -7.83600 1.000 53.06823 273 TYR B C 1
ATOM 5771 O O . TYR B 1 276 ? 79.77000 -41.74400 -9.01800 1.000 57.78224 273 TYR B O 1
ATOM 5780 N N . ARG B 1 277 ? 80.53500 -43.07400 -7.37100 1.000 54.84204 274 ARG B N 1
ATOM 5781 C CA . ARG B 1 277 ? 80.64100 -44.23300 -8.24800 1.000 51.95430 274 ARG B CA 1
ATOM 5782 C C . ARG B 1 277 ? 79.28700 -44.69700 -8.76600 1.000 59.70745 274 ARG B C 1
ATOM 5783 O O . ARG B 1 277 ? 79.23500 -45.44100 -9.75100 1.000 79.24439 274 ARG B O 1
ATOM 5791 N N . ASP B 1 278 ? 78.19600 -44.27500 -8.13200 1.000 64.42704 275 ASP B N 1
ATOM 5792 C CA . ASP B 1 278 ? 76.85700 -44.63300 -8.57000 1.000 57.87748 275 ASP B CA 1
ATOM 5793 C C . ASP B 1 278 ? 76.26400 -43.60700 -9.51900 1.000 68.64750 275 ASP B C 1
ATOM 5794 O O . ASP B 1 278 ? 75.21600 -43.87300 -10.11800 1.000 72.58971 275 ASP B O 1
ATOM 5799 N N . GLU B 1 279 ? 76.91900 -42.46100 -9.66500 1.000 77.41795 276 GLU B N 1
ATOM 5800 C CA . GLU B 1 279 ? 76.49000 -41.47200 -10.62400 1.000 78.28420 276 GLU B CA 1
ATOM 5801 C C . GLU B 1 279 ? 76.52100 -42.04600 -12.02300 1.000 77.63965 276 GLU B C 1
ATOM 5802 O O . GLU B 1 279 ? 77.23200 -43.02500 -12.32700 1.000 71.44842 276 GLU B O 1
ATOM 5808 N N . ASN B 1 280 ? 75.69400 -41.43400 -12.87000 1.000 83.08932 277 ASN B N 1
ATOM 5809 C CA . ASN B 1 280 ? 75.55300 -41.86500 -14.25600 1.000 84.91186 277 ASN B CA 1
ATOM 5810 C C . ASN B 1 280 ? 76.88200 -41.73500 -14.99800 1.000 79.47027 277 ASN B C 1
ATOM 5811 O O . ASN B 1 280 ? 77.54800 -40.69800 -14.92700 1.000 78.53312 277 ASN B O 1
ATOM 5816 N N . LYS B 1 281 ? 77.25700 -42.79700 -15.72100 1.000 73.25220 278 LYS B N 1
ATOM 5817 C CA . LYS B 1 281 ? 78.41700 -42.79500 -16.61300 1.000 68.59552 278 LYS B CA 1
ATOM 5818 C C . LYS B 1 281 ? 79.73400 -42.70200 -15.85000 1.000 76.19343 278 LYS B C 1
ATOM 5819 O O . LYS B 1 281 ? 80.74900 -42.32600 -16.42800 1.000 74.39733 278 LYS B O 1
ATOM 5825 N N . VAL B 1 282 ? 79.74900 -43.04700 -14.56100 1.000 68.04212 279 VAL B N 1
ATOM 5826 C CA . VAL B 1 282 ? 80.98900 -43.13300 -13.79800 1.000 65.08875 279 VAL B CA 1
ATOM 5827 C C . VAL B 1 282 ? 81.36100 -44.59300 -13.59500 1.000 66.11552 279 VAL B C 1
ATOM 5828 O O . VAL B 1 282 ? 80.49500 -45.45100 -13.38300 1.000 73.20160 279 VAL B O 1
ATOM 5832 N N . ASN B 1 283 ? 82.66100 -44.86900 -13.65000 1.000 66.98214 280 ASN B N 1
ATOM 5833 C CA . ASN B 1 283 ? 83.15700 -46.21600 -13.42000 1.000 65.15272 280 ASN B CA 1
ATOM 5834 C C . ASN B 1 283 ? 82.84800 -46.63600 -11.98800 1.000 71.49243 280 ASN B C 1
ATOM 5835 O O . ASN B 1 283 ? 83.07200 -45.87400 -11.04500 1.000 79.79062 280 ASN B O 1
ATOM 5840 N N . LYS B 1 284 ? 82.33100 -47.85800 -11.82700 1.000 79.01351 281 LYS B N 1
ATOM 5841 C CA . LYS B 1 284 ? 81.94300 -48.33300 -10.50100 1.000 69.89761 281 LYS B CA 1
ATOM 5842 C C . LYS B 1 284 ? 83.13200 -48.53100 -9.56400 1.000 67.23126 281 LYS B C 1
ATOM 5843 O O . LYS B 1 284 ? 82.94200 -48.53500 -8.34300 1.000 67.40758 281 LYS B O 1
ATOM 5849 N N . GLU B 1 285 ? 84.34200 -48.69900 -10.09400 1.000 60.47229 282 GLU B N 1
ATOM 5850 C CA . GLU B 1 285 ? 85.55700 -48.79200 -9.28900 1.000 55.66850 282 GLU B CA 1
ATOM 5851 C C . GLU B 1 285 ? 86.48400 -47.60600 -9.54800 1.000 68.84272 282 GLU B C 1
ATOM 5852 O O . GLU B 1 285 ? 87.71000 -47.74000 -9.54300 1.000 70.12653 282 GLU B O 1
ATOM 5858 N N . SER B 1 286 ? 85.90100 -46.42900 -9.76100 1.000 72.40887 283 SER B N 1
ATOM 5859 C CA . SER B 1 286 ? 86.66800 -45.25600 -10.15700 1.000 56.90705 283 SER B CA 1
ATOM 5860 C C . SER B 1 286 ? 87.54400 -44.75500 -9.01500 1.000 54.31779 283 SER B C 1
ATOM 5861 O O . SER B 1 286 ? 87.18600 -44.84000 -7.83700 1.000 57.07263 283 SER B O 1
ATOM 5864 N N . GLN B 1 287 ? 88.71100 -44.22800 -9.38400 1.000 49.10182 284 GLN B N 1
ATOM 5865 C CA . GLN B 1 287 ? 89.63000 -43.60300 -8.44300 1.000 54.08652 284 GLN B CA 1
ATOM 5866 C C . GLN B 1 287 ? 89.63700 -42.08200 -8.56200 1.000 54.20220 284 GLN B C 1
ATOM 5867 O O . GLN B 1 287 ? 90.51000 -41.42600 -7.98400 1.000 48.82152 284 GLN B O 1
ATOM 5873 N N . THR B 1 288 ? 88.68300 -41.51000 -9.29600 1.000 56.33899 285 THR B N 1
ATOM 5874 C CA . THR B 1 288 ? 88.64700 -40.07000 -9.52200 1.000 44.09353 285 THR B CA 1
ATOM 5875 C C . THR B 1 288 ? 88.27300 -39.33300 -8.24100 1.000 43.51027 285 THR B C 1
ATOM 5876 O O . THR B 1 288 ? 87.31100 -39.70200 -7.56000 1.000 39.41444 285 THR B O 1
ATOM 5880 N N . GLU B 1 289 ? 89.03100 -38.28400 -7.91600 1.000 37.29011 286 GLU B N 1
ATOM 5881 C CA . GLU B 1 289 ? 88.78600 -37.50700 -6.70700 1.000 37.06174 286 GLU B CA 1
ATOM 5882 C C . GLU B 1 289 ? 87.78000 -36.39600 -6.97100 1.000 40.03867 286 GLU B C 1
ATOM 5883 O O . GLU B 1 289 ? 87.81800 -35.73500 -8.01300 1.000 45.35369 286 GLU B O 1
ATOM 5889 N N . THR B 1 290 ? 86.87200 -36.20500 -6.02100 1.000 38.99980 287 THR B N 1
ATOM 5890 C CA . THR B 1 290 ? 86.01700 -35.03100 -5.97100 1.000 36.51572 287 THR B CA 1
ATOM 5891 C C . THR B 1 290 ? 86.49200 -34.02700 -4.92300 1.000 46.62621 287 THR B C 1
ATOM 5892 O O . THR B 1 290 ? 85.80400 -33.03300 -4.67100 1.000 40.11619 287 THR B O 1
ATOM 5896 N N . PHE B 1 291 ? 87.65800 -34.26500 -4.31800 1.000 42.10369 288 PHE B N 1
ATOM 5897 C CA . PHE B 1 291 ? 88.18900 -33.42000 -3.25600 1.000 30.92979 288 PHE B CA 1
ATOM 5898 C C . PHE B 1 291 ? 89.71000 -33.43200 -3.32600 1.000 31.23044 288 PHE B C 1
ATOM 5899 O O . PHE B 1 291 ? 90.30300 -34.51500 -3.36900 1.000 44.69695 288 PHE B O 1
ATOM 5907 N N . VAL B 1 292 ? 90.33700 -32.24900 -3.29600 1.000 33.49630 289 VAL B N 1
ATOM 5908 C CA . VAL B 1 292 ? 91.79200 -32.13900 -3.20300 1.000 39.41405 289 VAL B CA 1
ATOM 5909 C C . VAL B 1 292 ? 92.17300 -31.01400 -2.25200 1.000 43.09044 289 VAL B C 1
ATOM 5910 O O . VAL B 1 292 ? 91.50700 -29.97300 -2.19600 1.000 39.74316 289 VAL B O 1
ATOM 5914 N N . ALA B 1 293 ? 93.26800 -31.23200 -1.52200 1.000 39.80376 290 ALA B N 1
ATOM 5915 C CA . ALA B 1 293 ? 93.94000 -30.20800 -0.73100 1.000 33.69066 290 ALA B CA 1
ATOM 5916 C C . ALA B 1 293 ? 95.44300 -30.42100 -0.86500 1.000 33.52838 290 ALA B C 1
ATOM 5917 O O . ALA B 1 293 ? 95.93300 -31.53500 -0.66500 1.000 50.45817 290 ALA B O 1
ATOM 5919 N N . ILE B 1 294 ? 96.16800 -29.35400 -1.19700 1.000 33.42404 291 ILE B N 1
ATOM 5920 C CA . ILE B 1 294 ? 97.58800 -29.41300 -1.52600 1.000 37.87647 291 ILE B CA 1
ATOM 5921 C C . ILE B 1 294 ? 98.32400 -28.34700 -0.73000 1.000 45.00410 291 ILE B C 1
ATOM 5922 O O . ILE B 1 294 ? 97.88300 -27.19700 -0.67000 1.000 46.89840 291 ILE B O 1
ATOM 5927 N N . LYS B 1 295 ? 99.43900 -28.72600 -0.12600 1.000 52.84064 292 LYS B N 1
ATOM 5928 C CA . LYS B 1 295 ? 100.37100 -27.78100 0.48400 1.000 47.06825 292 LYS B CA 1
ATOM 5929 C C . LYS B 1 295 ? 101.55300 -27.63500 -0.47200 1.000 45.33885 292 LYS B C 1
ATOM 5930 O O . LYS B 1 295 ? 102.41800 -28.51200 -0.54700 1.000 53.48694 292 LYS B O 1
ATOM 5936 N N . ALA B 1 296 ? 101.58600 -26.52600 -1.20900 1.000 43.25353 293 ALA B N 1
ATOM 5937 C CA . ALA B 1 296 ? 102.57200 -26.29000 -2.25000 1.000 46.01504 293 ALA B CA 1
ATOM 5938 C C . ALA B 1 296 ? 103.58000 -25.24700 -1.79300 1.000 37.84252 293 ALA B C 1
ATOM 5939 O O . ALA B 1 296 ? 103.32100 -24.45300 -0.88800 1.000 42.85655 293 ALA B O 1
ATOM 5941 N N . PHE B 1 297 ? 104.74700 -25.26600 -2.42300 1.000 38.69239 294 PHE B N 1
ATOM 5942 C CA . PHE B 1 297 ? 105.78600 -24.29100 -2.14200 1.000 44.51402 294 PHE B CA 1
ATOM 5943 C C . PHE B 1 297 ? 106.35200 -23.77000 -3.45100 1.000 46.20011 294 PHE B C 1
ATOM 5944 O O . PHE B 1 297 ? 106.34200 -24.45900 -4.47400 1.000 53.12678 294 PHE B O 1
ATOM 5952 N N . LEU B 1 298 ? 106.84400 -22.54000 -3.40500 1.000 50.17887 295 LEU B N 1
ATOM 5953 C CA . LEU B 1 298 ? 107.50300 -21.90900 -4.53600 1.000 48.84829 295 LEU B CA 1
ATOM 5954 C C . LEU B 1 298 ? 108.98300 -21.80000 -4.21500 1.000 55.51355 295 LEU B C 1
ATOM 5955 O O . LEU B 1 298 ? 109.35300 -21.36900 -3.11700 1.000 74.63707 295 LEU B O 1
ATOM 5960 N N . ASP B 1 299 ? 109.82700 -22.18300 -5.17000 1.000 62.26401 296 ASP B N 1
ATOM 5961 C CA . ASP B 1 299 ? 111.26600 -21.98100 -5.02300 1.000 58.37900 296 ASP B CA 1
ATOM 5962 C C . ASP B 1 299 ? 111.60100 -20.60700 -5.59700 1.000 61.04567 296 ASP B C 1
ATOM 5963 O O . ASP B 1 299 ? 112.27900 -20.45000 -6.61400 1.000 69.87739 296 ASP B O 1
ATOM 5968 N N . THR B 1 300 ? 111.08400 -19.59900 -4.90600 1.000 55.01529 297 THR B N 1
ATOM 5969 C CA . THR B 1 300 ? 111.42400 -18.21100 -5.14300 1.000 62.31433 297 THR B CA 1
ATOM 5970 C C . THR B 1 300 ? 111.78700 -17.57900 -3.80900 1.000 68.29602 297 THR B C 1
ATOM 5971 O O . THR B 1 300 ? 111.23000 -17.95100 -2.77100 1.000 81.28578 297 THR B O 1
ATOM 5975 N N . PRO B 1 301 ? 112.71500 -16.62000 -3.80100 1.000 70.73710 298 PRO B N 1
ATOM 5976 C CA . PRO B 1 301 ? 113.20000 -16.10300 -2.50900 1.000 68.10144 298 PRO B CA 1
ATOM 5977 C C . PRO B 1 301 ? 112.11600 -15.43600 -1.68400 1.000 76.44763 298 PRO B C 1
ATOM 5978 O O . PRO B 1 301 ? 112.06700 -15.61600 -0.46100 1.000 73.55080 298 PRO B O 1
ATOM 5982 N N . LYS B 1 302 ? 111.24400 -14.66100 -2.33000 1.000 74.51976 299 LYS B N 1
ATOM 5983 C CA . LYS B 1 302 ? 110.20600 -13.92500 -1.61900 1.000 71.16836 299 LYS B CA 1
ATOM 5984 C C . LYS B 1 302 ? 109.24600 -14.85000 -0.88100 1.000 66.38489 299 LYS B C 1
ATOM 5985 O O . LYS B 1 302 ? 108.55200 -14.39700 0.03700 1.000 62.07187 299 LYS B O 1
ATOM 5991 N N . PHE B 1 303 ? 109.20000 -16.13700 -1.24700 1.000 67.00638 300 PHE B N 1
ATOM 5992 C CA . PHE B 1 303 ? 108.26300 -17.07900 -0.64500 1.000 59.96014 300 PHE B CA 1
ATOM 5993 C C . PHE B 1 303 ? 108.94700 -18.34400 -0.13500 1.000 63.58455 300 PHE B C 1
ATOM 5994 O O . PHE B 1 303 ? 108.28400 -19.37700 0.00800 1.000 71.04438 300 PHE B O 1
ATOM 6002 N N . LYS B 1 304 ? 110.25300 -18.30200 0.13400 1.000 69.10993 301 LYS B N 1
ATOM 6003 C CA . LYS B 1 304 ? 110.93700 -19.48400 0.64900 1.000 70.43266 301 LYS B CA 1
ATOM 6004 C C . LYS B 1 304 ? 110.24800 -19.97800 1.91500 1.000 61.86312 301 LYS B C 1
ATOM 6005 O O . LYS B 1 304 ? 110.11700 -19.23600 2.89400 1.000 52.82745 301 LYS B O 1
ATOM 6011 N N . GLY B 1 305 ? 109.80400 -21.23300 1.89200 1.000 66.42165 302 GLY B N 1
ATOM 6012 C CA . GLY B 1 305 ? 109.19800 -21.84300 3.05600 1.000 57.88051 302 GLY B CA 1
ATOM 6013 C C . GLY B 1 305 ? 107.75100 -21.48200 3.29400 1.000 69.34081 302 GLY B C 1
ATOM 6014 O O . GLY B 1 305 ? 107.19300 -21.88500 4.32200 1.000 74.53459 302 GLY B O 1
ATOM 6015 N N . VAL B 1 306 ? 107.12200 -20.74000 2.38800 1.000 62.15475 303 VAL B N 1
ATOM 6016 C CA . VAL B 1 306 ? 105.76000 -20.25300 2.57900 1.000 50.37510 303 VAL B CA 1
ATOM 6017 C C . VAL B 1 306 ? 104.80100 -21.26700 1.95900 1.000 51.90992 303 VAL B C 1
ATOM 6018 O O . VAL B 1 306 ? 104.88400 -21.51100 0.74500 1.000 53.51747 303 VAL B O 1
ATOM 6022 N N . PRO B 1 307 ? 103.89700 -21.87000 2.73200 1.000 51.90244 304 PRO B N 1
ATOM 6023 C CA . PRO B 1 307 ? 102.93300 -22.80800 2.14200 1.000 48.00830 304 PRO B CA 1
ATOM 6024 C C . PRO B 1 307 ? 101.79700 -22.08500 1.42900 1.000 51.70670 304 PRO B C 1
ATOM 6025 O O . PRO B 1 307 ? 101.22000 -21.12500 1.95100 1.000 42.34761 304 PRO B O 1
ATOM 6029 N N . PHE B 1 308 ? 101.48600 -22.56300 0.22500 1.000 46.88499 305 PHE B N 1
ATOM 6030 C CA . PHE B 1 308 ? 100.28400 -22.19500 -0.51400 1.000 45.14479 305 PHE B CA 1
ATOM 6031 C C . PHE B 1 308 ? 99.35100 -23.39800 -0.41900 1.000 44.64889 305 PHE B C 1
ATOM 6032 O O . PHE B 1 308 ? 99.59000 -24.43100 -1.05000 1.000 44.12219 305 PHE B O 1
ATOM 6040 N N . TYR B 1 309 ? 98.32200 -23.28600 0.41200 1.000 38.26943 306 TYR B N 1
ATOM 6041 C CA . TYR B 1 309 ? 97.29500 -24.31200 0.50100 1.000 30.80499 306 TYR B CA 1
ATOM 6042 C C . TYR B 1 309 ? 96.28500 -24.09600 -0.62000 1.000 44.03998 306 TYR B C 1
ATOM 6043 O O . TYR B 1 309 ? 95.67400 -23.02700 -0.71200 1.000 40.28795 306 TYR B O 1
ATOM 6052 N N . LEU B 1 310 ? 96.17300 -25.07800 -1.51000 1.000 45.05593 307 LEU B N 1
ATOM 6053 C CA . LEU B 1 310 ? 95.20100 -25.09700 -2.59800 1.000 38.17279 307 LEU B CA 1
ATOM 6054 C C . LEU B 1 310 ? 94.14300 -26.14600 -2.28300 1.000 38.47843 307 LEU B C 1
ATOM 6055 O O . LEU B 1 310 ? 94.46100 -27.33400 -2.20900 1.000 46.56706 307 LEU B O 1
ATOM 6060 N N . LYS B 1 311 ? 92.89200 -25.72300 -2.12400 1.000 42.43812 308 LYS B N 1
ATOM 6061 C CA . LYS B 1 311 ? 91.82800 -26.63300 -1.72300 1.000 36.73858 308 LYS B CA 1
ATOM 6062 C C . LYS B 1 311 ? 90.63000 -26.44800 -2.63600 1.000 33.23165 308 LYS B C 1
ATOM 6063 O O . LYS B 1 311 ? 90.18900 -25.31800 -2.86400 1.000 37.21400 308 LYS B O 1
ATOM 6069 N N . HIS B 1 312 ? 90.09400 -27.55600 -3.14200 1.000 35.38522 309 HIS B N 1
ATOM 6070 C CA . HIS B 1 312 ? 88.88300 -27.49100 -3.94700 1.000 31.52999 309 HIS B CA 1
ATOM 6071 C C . HIS B 1 312 ? 88.09800 -28.78300 -3.79900 1.000 33.47408 309 HIS B C 1
ATOM 6072 O O . HIS B 1 312 ? 88.68200 -29.87100 -3.77600 1.000 42.85430 309 HIS B O 1
ATOM 6079 N N . ALA B 1 313 ? 86.77200 -28.66600 -3.73800 1.000 34.61106 310 ALA B N 1
ATOM 6080 C CA . ALA B 1 313 ? 85.99200 -29.89700 -3.61900 1.000 33.32493 310 ALA B CA 1
ATOM 6081 C C . ALA B 1 313 ? 84.50800 -29.65500 -3.86300 1.000 41.70974 310 ALA B C 1
ATOM 6082 O O . ALA B 1 313 ? 84.01400 -28.52700 -3.78100 1.000 36.72031 310 ALA B O 1
ATOM 6084 N N . LYS B 1 314 ? 83.80700 -30.75100 -4.16300 1.000 37.85078 311 LYS B N 1
ATOM 6085 C CA . LYS B 1 314 ? 82.36700 -30.77100 -4.39700 1.000 41.86457 311 LYS B CA 1
ATOM 6086 C C . LYS B 1 314 ? 81.63300 -31.50900 -3.28300 1.000 40.52841 311 LYS B C 1
ATOM 6087 O O . LYS B 1 314 ? 82.23000 -32.15500 -2.41700 1.000 48.70962 311 LYS B O 1
ATOM 6093 N N . LYS B 1 315 ? 80.30400 -31.40100 -3.33000 1.000 37.38967 312 LYS B N 1
ATOM 6094 C CA . LYS B 1 315 ? 79.42700 -31.98800 -2.31800 1.000 48.14699 312 LYS B CA 1
ATOM 6095 C C . LYS B 1 315 ? 79.87500 -31.59400 -0.91200 1.000 48.52562 312 LYS B C 1
ATOM 6096 O O . LYS B 1 315 ? 79.84800 -32.39900 0.02100 1.000 53.06098 312 LYS B O 1
ATOM 6102 N N . MET B 1 316 ? 80.29100 -30.34400 -0.75900 1.000 40.30843 313 MET B N 1
ATOM 6103 C CA . MET B 1 316 ? 80.72900 -29.82400 0.53000 1.000 36.42271 313 MET B CA 1
ATOM 6104 C C . MET B 1 316 ? 79.56000 -29.19800 1.27500 1.000 38.49714 313 MET B C 1
ATOM 6105 O O . MET B 1 316 ? 78.48000 -28.98800 0.71800 1.000 46.09804 313 MET B O 1
ATOM 6110 N N . PRO B 1 317 ? 79.74200 -28.88100 2.56100 1.000 36.02455 314 PRO B N 1
ATOM 6111 C CA . PRO B 1 317 ? 78.60600 -28.35400 3.34200 1.000 37.33625 314 PRO B CA 1
ATOM 6112 C C . PRO B 1 317 ? 78.20300 -26.93600 2.97200 1.000 42.79026 314 PRO B C 1
ATOM 6113 O O . PRO B 1 317 ? 77.01200 -26.60700 3.02500 1.000 50.90721 314 PRO B O 1
ATOM 6117 N N . HIS B 1 318 ? 79.15800 -26.08300 2.61200 1.000 41.35782 315 HIS B N 1
ATOM 6118 C CA . HIS B 1 318 ? 78.87700 -24.70400 2.23400 1.000 43.10938 315 HIS B CA 1
ATOM 6119 C C . HIS B 1 318 ? 79.68800 -24.32700 1.00700 1.000 38.30108 315 HIS B C 1
ATOM 6120 O O . HIS B 1 318 ? 80.78000 -24.85100 0.77900 1.000 32.77291 315 HIS B O 1
ATOM 6127 N N . ASN B 1 319 ? 79.14200 -23.40700 0.22100 1.000 45.12750 316 ASN B N 1
ATOM 6128 C CA . ASN B 1 319 ? 79.93900 -22.77600 -0.81400 1.000 34.41275 316 ASN B CA 1
ATOM 6129 C C . ASN B 1 319 ? 80.92800 -21.81300 -0.16900 1.000 37.40710 316 ASN B C 1
ATOM 6130 O O . ASN B 1 319 ? 80.58500 -21.06400 0.75100 1.000 51.50895 316 ASN B O 1
ATOM 6135 N N . GLN B 1 320 ? 82.16400 -21.84300 -0.64900 1.000 38.94985 317 GLN B N 1
ATOM 6136 C CA . GLN B 1 320 ? 83.18400 -20.91600 -0.18800 1.000 33.89625 317 GLN B CA 1
ATOM 6137 C C . GLN B 1 320 ? 84.18600 -20.72900 -1.31100 1.000 44.81109 317 GLN B C 1
ATOM 6138 O O . GLN B 1 320 ? 84.52400 -21.68200 -2.01600 1.000 52.97202 317 GLN B O 1
ATOM 6144 N N . ALA B 1 321 ? 84.65300 -19.49500 -1.47000 1.000 41.45461 318 ALA B N 1
ATOM 6145 C CA . ALA B 1 321 ? 85.64600 -19.18500 -2.49300 1.000 38.35543 318 ALA B CA 1
ATOM 6146 C C . ALA B 1 321 ? 86.37900 -17.92500 -2.05500 1.000 39.06890 318 ALA B C 1
ATOM 6147 O O . ALA B 1 321 ? 85.81500 -16.82900 -2.12500 1.000 40.57617 318 ALA B O 1
ATOM 6149 N N . SER B 1 322 ? 87.62300 -18.08200 -1.60700 1.000 28.83987 319 SER B N 1
ATOM 6150 C CA . SER B 1 322 ? 88.33000 -17.00300 -0.93500 1.000 32.42760 319 SER B CA 1
ATOM 6151 C C . SER B 1 322 ? 89.82800 -17.20100 -1.10000 1.000 33.10090 319 SER B C 1
ATOM 6152 O O . SER B 1 322 ? 90.30300 -18.29800 -1.40100 1.000 38.99278 319 SER B O 1
ATOM 6155 N N . VAL B 1 323 ? 90.56600 -16.11300 -0.89800 1.000 39.18943 320 VAL B N 1
ATOM 6156 C CA . VAL B 1 323 ? 92.01900 -16.13500 -0.75800 1.000 41.80520 320 VAL B CA 1
ATOM 6157 C C . VAL B 1 323 ? 92.35700 -15.48800 0.57700 1.000 43.45507 320 VAL B C 1
ATOM 6158 O O . VAL B 1 323 ? 92.05300 -14.31000 0.78900 1.000 42.21621 320 VAL B O 1
ATOM 6162 N N . LYS B 1 324 ? 92.98900 -16.24300 1.46900 1.000 40.68824 321 LYS B N 1
ATOM 6163 C CA . LYS B 1 324 ? 93.46100 -15.71400 2.74600 1.000 38.04125 321 LYS B CA 1
ATOM 6164 C C . LYS B 1 324 ? 94.97700 -15.55300 2.67900 1.000 44.16253 321 LYS B C 1
ATOM 6165 O O . LYS B 1 324 ? 95.70700 -16.54400 2.56800 1.000 47.57901 321 LYS B O 1
ATOM 6171 N N . ILE B 1 325 ? 95.44800 -14.32600 2.85200 1.000 39.12596 322 ILE B N 1
ATOM 6172 C CA . ILE B 1 325 ? 96.87000 -14.05500 2.93400 1.000 38.88205 322 ILE B CA 1
ATOM 6173 C C . ILE B 1 325 ? 97.15400 -13.77700 4.38100 1.000 44.26214 322 ILE B C 1
ATOM 6174 O O . ILE B 1 325 ? 96.72700 -12.79400 4.90700 1.000 46.48402 322 ILE B O 1
ATOM 6179 N N . HIS B 1 326 ? 97.86400 -14.66900 5.03300 1.000 45.56633 323 HIS B N 1
ATOM 6180 C CA . HIS B 1 326 ? 98.17100 -14.54600 6.42100 1.000 46.23589 323 HIS B CA 1
ATOM 6181 C C . HIS B 1 326 ? 99.53400 -13.98300 6.58500 1.000 52.10138 323 HIS B C 1
ATOM 6182 O O . HIS B 1 326 ? 100.47900 -14.49700 6.06700 1.000 58.17943 323 HIS B O 1
ATOM 6189 N N . PHE B 1 327 ? 99.65800 -12.86900 7.28000 1.000 53.66085 324 PHE B N 1
ATOM 6190 C CA . PHE B 1 327 ? 100.94000 -12.20700 7.44300 1.000 61.39528 324 PHE B CA 1
ATOM 6191 C C . PHE B 1 327 ? 101.50900 -12.68000 8.73800 1.000 71.50116 324 PHE B C 1
ATOM 6192 O O . PHE B 1 327 ? 102.70900 -12.84000 8.87400 1.000 71.76908 324 PHE B O 1
ATOM 6200 N N . ASN B 1 328 ? 100.66600 -12.93000 9.70100 1.000 64.27894 325 ASN B N 1
ATOM 6201 C CA . ASN B 1 328 ? 101.12700 -13.50800 10.91100 1.000 52.17226 325 ASN B CA 1
ATOM 6202 C C . ASN B 1 328 ? 99.90900 -14.14800 11.39900 1.000 70.81986 325 ASN B C 1
ATOM 6203 O O . ASN B 1 328 ? 98.91200 -14.16700 10.71300 1.000 67.50534 325 ASN B O 1
ATOM 6208 N N . ALA B 1 329 ? 99.91400 -14.54800 12.65100 1.000 57.77669 326 ALA B N 1
ATOM 6209 C CA . ALA B 1 329 ? 98.83000 -15.30200 13.20800 1.000 45.76791 326 ALA B CA 1
ATOM 6210 C C . ALA B 1 329 ? 97.65700 -14.53900 13.63700 1.000 56.38973 326 ALA B C 1
ATOM 6211 O O . ALA B 1 329 ? 96.67800 -15.08800 14.10300 1.000 52.40510 326 ALA B O 1
ATOM 6213 N N . VAL B 1 330 ? 97.75500 -13.24500 13.50500 1.000 65.15235 327 VAL B N 1
ATOM 6214 C CA . VAL B 1 330 ? 96.65300 -12.42000 13.89300 1.000 59.32091 327 VAL B CA 1
ATOM 6215 C C . VAL B 1 330 ? 96.23700 -11.51000 12.78200 1.000 55.07758 327 VAL B C 1
ATOM 6216 O O . VAL B 1 330 ? 95.17800 -10.96100 12.82100 1.000 55.87566 327 VAL B O 1
ATOM 6220 N N . ASN B 1 331 ? 97.06000 -11.39600 11.76500 1.000 45.91585 328 ASN B N 1
ATOM 6221 C CA . ASN B 1 331 ? 96.75800 -10.50300 10.69700 1.000 41.38093 328 ASN B CA 1
ATOM 6222 C C . ASN B 1 331 ? 96.51500 -11.19200 9.38100 1.000 58.36160 328 ASN B C 1
ATOM 6223 O O . ASN B 1 331 ? 97.42100 -11.74100 8.80000 1.000 55.67406 328 ASN B O 1
ATOM 6228 N N . THR B 1 332 ? 95.26700 -11.19100 8.93200 1.000 51.38667 329 THR B N 1
ATOM 6229 C CA . THR B 1 332 ? 94.93700 -11.77300 7.65000 1.000 52.09710 329 THR B CA 1
ATOM 6230 C C . THR B 1 332 ? 94.11500 -10.95500 6.67600 1.000 49.91569 329 THR B C 1
ATOM 6231 O O . THR B 1 332 ? 93.08400 -10.43700 7.02000 1.000 50.91106 329 THR B O 1
ATOM 6235 N N . LEU B 1 333 ? 94.61000 -10.83100 5.46600 1.000 49.54094 330 LEU B N 1
ATOM 6236 C CA . LEU B 1 333 ? 93.93000 -10.13700 4.37900 1.000 41.83008 330 LEU B CA 1
ATOM 6237 C C . LEU B 1 333 ? 93.18300 -11.14300 3.50900 1.000 43.29277 330 LEU B C 1
ATOM 6238 O O . LEU B 1 333 ? 93.80400 -12.00500 2.88300 1.000 41.43412 330 LEU B O 1
ATOM 6243 N N . GLU B 1 334 ? 91.86200 -11.02600 3.44800 1.000 37.29270 331 GLU B N 1
ATOM 6244 C CA . GLU B 1 334 ? 91.03300 -11.98200 2.72500 1.000 33.85044 331 GLU B CA 1
ATOM 6245 C C . GLU B 1 334 ? 90.37800 -11.31200 1.52400 1.000 40.46218 331 GLU B C 1
ATOM 6246 O O . GLU B 1 334 ? 89.69000 -10.29500 1.66900 1.000 44.93482 331 GLU B O 1
ATOM 6252 N N . PHE B 1 335 ? 90.60100 -11.89300 0.34600 1.000 37.69789 332 PHE B N 1
ATOM 6253 C CA . PHE B 1 335 ? 89.91500 -11.51600 -0.88300 1.000 40.82882 332 PHE B CA 1
ATOM 6254 C C . PHE B 1 335 ? 88.79200 -12.51300 -1.13000 1.000 40.49313 332 PHE B C 1
ATOM 6255 O O . PHE B 1 335 ? 89.06000 -13.69800 -1.34600 1.000 41.78946 332 PHE B O 1
ATOM 6263 N N . PHE B 1 336 ? 87.54500 -12.05500 -1.10900 1.000 33.95429 333 PHE B N 1
ATOM 6264 C CA . PHE B 1 336 ? 86.45700 -12.92900 -1.51500 1.000 41.33184 333 PHE B CA 1
ATOM 6265 C C . PHE B 1 336 ? 86.36800 -12.93300 -3.03500 1.000 43.06371 333 PHE B C 1
ATOM 6266 O O . PHE B 1 336 ? 86.43200 -11.87700 -3.67400 1.000 47.73970 333 PHE B O 1
ATOM 6274 N N . LEU B 1 337 ? 86.21900 -14.12200 -3.61300 1.000 36.87385 334 LEU B N 1
ATOM 6275 C CA . LEU B 1 337 ? 86.29400 -14.27100 -5.05900 1.000 40.03505 334 LEU B CA 1
ATOM 6276 C C . LEU B 1 337 ? 84.93900 -14.17900 -5.74100 1.000 40.05365 334 LEU B C 1
ATOM 6277 O O . LEU B 1 337 ? 84.88600 -13.89000 -6.94200 1.000 51.12421 334 LEU B O 1
ATOM 6282 N N . SER B 1 338 ? 83.84700 -14.40800 -5.01400 1.000 40.60746 335 SER B N 1
ATOM 6283 C CA . SER B 1 338 ? 82.50500 -14.33600 -5.58000 1.000 35.12519 335 SER B CA 1
ATOM 6284 C C . SER B 1 338 ? 81.66400 -13.19600 -5.00300 1.000 42.36480 335 SER B C 1
ATOM 6285 O O . SER B 1 338 ? 80.43700 -13.22300 -5.13400 1.000 42.75293 335 SER B O 1
ATOM 6288 N N . GLN B 1 339 ? 82.29600 -12.21600 -4.41200 1.000 50.53820 336 GLN B N 1
ATOM 6289 C CA . GLN B 1 339 ? 81.63700 -11.08600 -3.84300 1.000 34.71196 336 GLN B CA 1
ATOM 6290 C C . GLN B 1 339 ? 82.76700 -10.13800 -3.93100 1.000 46.37431 336 GLN B C 1
ATOM 6291 O O . GLN B 1 339 ? 83.87500 -10.54000 -3.77000 1.000 43.61248 336 GLN B O 1
ATOM 6297 N N . ASP B 1 340 ? 82.53000 -8.88900 -4.23800 1.000 38.39649 337 ASP B N 1
ATOM 6298 C CA . ASP B 1 340 ? 83.58300 -7.91600 -4.19400 1.000 52.57231 337 ASP B CA 1
ATOM 6299 C C . ASP B 1 340 ? 83.75200 -7.59300 -2.71400 1.000 54.60027 337 ASP B C 1
ATOM 6300 O O . ASP B 1 340 ? 83.16300 -6.64900 -2.24800 1.000 44.36545 337 ASP B O 1
ATOM 6305 N N . LYS B 1 341 ? 84.54000 -8.37800 -1.98000 1.000 36.12432 338 LYS B N 1
ATOM 6306 C CA . LYS B 1 341 ? 84.63500 -8.10900 -0.55600 1.000 35.05732 338 LYS B CA 1
ATOM 6307 C C . LYS B 1 341 ? 86.08800 -8.31900 -0.17500 1.000 43.71606 338 LYS B C 1
ATOM 6308 O O . LYS B 1 341 ? 86.70600 -9.30100 -0.60000 1.000 48.90040 338 LYS B O 1
ATOM 6314 N N . ILE B 1 342 ? 86.63600 -7.39400 0.60200 1.000 46.97399 339 ILE B N 1
ATOM 6315 C CA . ILE B 1 342 ? 88.00900 -7.48800 1.07700 1.000 42.58424 339 ILE B CA 1
ATOM 6316 C C . ILE B 1 342 ? 87.99300 -7.25300 2.57400 1.000 45.67052 339 ILE B C 1
ATOM 6317 O O . ILE B 1 342 ? 87.25700 -6.39500 3.07600 1.000 42.93842 339 ILE B O 1
ATOM 6322 N N . THR B 1 343 ? 88.81700 -8.01200 3.28300 1.000 43.16876 340 THR B N 1
ATOM 6323 C CA . THR B 1 343 ? 88.79000 -8.03200 4.73300 1.000 35.77790 340 THR B CA 1
ATOM 6324 C C . THR B 1 343 ? 90.21800 -7.97200 5.24800 1.000 40.40553 340 THR B C 1
ATOM 6325 O O . THR B 1 343 ? 91.11400 -8.57900 4.66400 1.000 48.28050 340 THR B O 1
ATOM 6329 N N . LEU B 1 344 ? 90.42900 -7.23100 6.33100 1.000 39.42740 341 LEU B N 1
ATOM 6330 C CA . LEU B 1 344 ? 91.70800 -7.23400 7.03300 1.000 43.05895 341 LEU B CA 1
ATOM 6331 C C . LEU B 1 344 ? 91.44000 -7.48500 8.50800 1.000 39.60918 341 LEU B C 1
ATOM 6332 O O . LEU B 1 344 ? 90.65800 -6.76200 9.13300 1.000 36.64906 341 LEU B O 1
ATOM 6337 N N . THR B 1 345 ? 92.07000 -8.52100 9.05100 1.000 43.86755 342 THR B N 1
ATOM 6338 C CA . THR B 1 345 ? 91.92400 -8.89000 10.45100 1.000 51.13337 342 THR B CA 1
ATOM 6339 C C . THR B 1 345 ? 93.09300 -8.29700 11.22300 1.000 52.23134 342 THR B C 1
ATOM 6340 O O . THR B 1 345 ? 94.25500 -8.57900 10.88600 1.000 54.25798 342 THR B O 1
ATOM 6344 N N . LEU B 1 346 ? 92.75300 -7.50500 12.25400 1.000 54.48949 343 LEU B N 1
ATOM 6345 C CA . LEU B 1 346 ? 93.60100 -6.84300 13.24400 1.000 56.18297 343 LEU B CA 1
ATOM 6346 C C . LEU B 1 346 ? 93.23600 -7.35000 14.64400 1.000 64.74299 343 LEU B C 1
ATOM 6347 O O . LEU B 1 346 ? 92.21400 -8.01300 14.83600 1.000 72.55841 343 LEU B O 1
ATOM 6352 N N . LYS B 1 347 ? 94.07800 -7.03500 15.63700 1.000 73.77053 344 LYS B N 1
ATOM 6353 C CA . LYS B 1 347 ? 93.86600 -7.44800 17.02700 1.000 70.98236 344 LYS B CA 1
ATOM 6354 C C . LYS B 1 347 ? 93.75800 -6.24500 17.96300 1.000 75.56491 344 LYS B C 1
ATOM 6355 O O . LYS B 1 347 ? 94.46800 -5.24700 17.79900 1.000 66.70221 344 LYS B O 1
ATOM 6361 N N . ASP B 1 348 ? 92.85600 -6.35900 18.94500 1.000 79.12673 345 ASP B N 1
ATOM 6362 C CA . ASP B 1 348 ? 92.71600 -5.45600 20.08200 1.000 90.29743 345 ASP B CA 1
ATOM 6363 C C . ASP B 1 348 ? 93.28900 -6.09500 21.35100 1.000 109.94716 345 ASP B C 1
ATOM 6364 O O . ASP B 1 348 ? 93.89900 -7.16800 21.31200 1.000 109.02257 345 ASP B O 1
ATOM 6369 N N . HIS B 1 349 ? 93.12700 -5.40700 22.48800 1.000 113.88375 346 HIS B N 1
ATOM 6370 C CA . HIS B 1 349 ? 93.69900 -5.88100 23.74700 1.000 111.17372 346 HIS B CA 1
ATOM 6371 C C . HIS B 1 349 ? 93.40300 -7.36400 23.95700 1.000 121.33614 346 HIS B C 1
ATOM 6372 O O . HIS B 1 349 ? 94.30800 -8.15700 24.24300 1.000 110.23383 346 HIS B O 1
ATOM 6379 N N . GLN B 1 350 ? 92.13700 -7.75300 23.81600 1.000 124.89629 347 GLN B N 1
ATOM 6380 C CA . GLN B 1 350 ? 91.68400 -9.13600 23.94700 1.000 131.46445 347 GLN B CA 1
ATOM 6381 C C . GLN B 1 350 ? 91.07300 -9.67300 22.66100 1.000 125.84939 347 GLN B C 1
ATOM 6382 O O . GLN B 1 350 ? 91.26600 -10.84800 22.33600 1.000 112.85898 347 GLN B O 1
ATOM 6388 N N . ASN B 1 351 ? 90.35600 -8.83900 21.91500 1.000 123.51890 348 ASN B N 1
ATOM 6389 C CA . ASN B 1 351 ? 89.41200 -9.26400 20.89400 1.000 118.76147 348 ASN B CA 1
ATOM 6390 C C . ASN B 1 351 ? 89.89500 -8.99400 19.47000 1.000 106.64546 348 ASN B C 1
ATOM 6391 O O . ASN B 1 351 ? 90.89100 -8.29600 19.25100 1.000 94.20915 348 ASN B O 1
ATOM 6396 N N . PRO B 1 352 ? 89.19700 -9.54300 18.47300 1.000 100.76115 349 PRO B N 1
ATOM 6397 C CA . PRO B 1 352 ? 89.52900 -9.29600 17.06500 1.000 79.18087 349 PRO B CA 1
ATOM 6398 C C . PRO B 1 352 ? 88.75500 -8.16400 16.40400 1.000 66.57253 349 PRO B C 1
ATOM 6399 O O . PRO B 1 352 ? 87.60600 -7.86500 16.73700 1.000 75.47077 349 PRO B O 1
ATOM 6403 N N . LEU B 1 353 ? 89.42400 -7.52900 15.44100 1.000 66.35252 350 LEU B N 1
ATOM 6404 C CA . LEU B 1 353 ? 88.87400 -6.43900 14.63800 1.000 63.09447 350 LEU B CA 1
ATOM 6405 C C . LEU B 1 353 ? 88.88400 -6.83600 13.16700 1.000 63.18616 350 LEU B C 1
ATOM 6406 O O . LEU B 1 353 ? 89.89500 -7.34800 12.67200 1.000 63.53935 350 LEU B O 1
ATOM 6411 N N . ILE B 1 354 ? 87.77000 -6.60600 12.46900 1.000 45.84956 351 ILE B N 1
ATOM 6412 C CA . ILE B 1 354 ? 87.67300 -6.90200 11.03800 1.000 45.87927 351 ILE B CA 1
ATOM 6413 C C . ILE B 1 354 ? 87.33000 -5.62100 10.28600 1.000 46.43880 351 ILE B C 1
ATOM 6414 O O . ILE B 1 354 ? 86.20700 -5.11100 10.40000 1.000 52.00575 351 ILE B O 1
ATOM 6419 N N . LEU B 1 355 ? 88.26100 -5.15100 9.45900 1.000 46.81703 352 LEU B N 1
ATOM 6420 C CA . LEU B 1 355 ? 88.01700 -4.04800 8.53800 1.000 35.84637 352 LEU B CA 1
ATOM 6421 C C . LEU B 1 355 ? 87.49700 -4.60600 7.21500 1.000 45.33700 352 LEU B C 1
ATOM 6422 O O . LEU B 1 355 ? 88.09600 -5.52900 6.65400 1.000 49.40632 352 LEU B O 1
ATOM 6427 N N . GLU B 1 356 ? 86.38000 -4.05800 6.74200 1.000 46.38908 353 GLU B N 1
ATOM 6428 C CA . GLU B 1 356 ? 85.74300 -4.55900 5.58400 1.000 44.45009 353 GLU B CA 1
ATOM 6429 C C . GLU B 1 356 ? 85.26500 -3.63300 4.53800 1.000 44.25977 353 GLU B C 1
ATOM 6430 O O . GLU B 1 356 ? 84.86300 -2.54600 4.86800 1.000 46.51239 353 GLU B O 1
ATOM 6436 N N . THR B 1 357 ? 85.33900 -4.04500 3.28100 1.000 50.08298 354 THR B N 1
ATOM 6437 C CA . THR B 1 357 ? 84.66400 -3.36100 2.18300 1.000 34.85398 354 THR B CA 1
ATOM 6438 C C . THR B 1 357 ? 83.69600 -4.32400 1.52300 1.000 50.83828 354 THR B C 1
ATOM 6439 O O . THR B 1 357 ? 83.96900 -5.52500 1.42000 1.000 48.76316 354 THR B O 1
ATOM 6443 N N . TYR B 1 358 ? 82.57500 -3.83100 1.02300 1.000 54.03350 355 TYR B N 1
ATOM 6444 C CA . TYR B 1 358 ? 81.69100 -4.65900 0.25200 1.000 47.38761 355 TYR B CA 1
ATOM 6445 C C . TYR B 1 358 ? 81.12800 -3.76900 -0.75200 1.000 53.20241 355 TYR B C 1
ATOM 6446 O O . TYR B 1 358 ? 80.89400 -2.62400 -0.45800 1.000 64.78235 355 TYR B O 1
ATOM 6455 N N . ASN B 1 359 ? 80.95000 -4.27100 -1.95500 1.000 59.25788 356 ASN B N 1
ATOM 6456 C CA . ASN B 1 359 ? 80.30100 -3.53600 -2.97900 1.000 69.39324 356 ASN B CA 1
ATOM 6457 C C . ASN B 1 359 ? 79.40200 -4.53700 -3.64100 1.000 62.60159 356 ASN B C 1
ATOM 6458 O O . ASN B 1 359 ? 79.76300 -5.68800 -3.75400 1.000 62.20650 356 ASN B O 1
ATOM 6463 N N . LYS B 1 360 ? 78.23100 -4.11000 -4.07500 1.000 60.68663 357 LYS B N 1
ATOM 6464 C CA . LYS B 1 360 ? 77.28000 -4.98900 -4.72000 1.000 69.38347 357 LYS B CA 1
ATOM 6465 C C . LYS B 1 360 ? 77.74700 -5.42700 -6.07800 1.000 67.18864 357 LYS B C 1
ATOM 6466 O O . LYS B 1 360 ? 78.48400 -4.72500 -6.72600 1.000 57.18074 357 LYS B O 1
ATOM 6472 N N . GLN B 1 361 ? 77.30200 -6.58800 -6.52000 1.000 78.46027 358 GLN B N 1
ATOM 6473 C CA . GLN B 1 361 ? 77.75000 -7.14900 -7.78100 1.000 76.06524 358 GLN B CA 1
ATOM 6474 C C . GLN B 1 361 ? 77.46000 -6.32300 -8.96000 1.000 73.01650 358 GLN B C 1
ATOM 6475 O O . GLN B 1 361 ? 76.46000 -5.62200 -9.00500 1.000 64.62820 358 GLN B O 1
ATOM 6481 N N . GLU B 1 362 ? 78.30600 -6.47100 -9.95900 1.000 69.96341 359 GLU B N 1
ATOM 6482 C CA . GLU B 1 362 ? 78.14300 -5.74000 -11.16300 1.000 61.57342 359 GLU B CA 1
ATOM 6483 C C . GLU B 1 362 ? 77.04400 -6.42400 -11.93100 1.000 67.66966 359 GLU B C 1
ATOM 6484 O O . GLU B 1 362 ? 76.79300 -7.58600 -11.71900 1.000 72.92110 359 GLU B O 1
ATOM 6490 N N . PHE B 1 363 ? 76.42700 -5.73000 -12.86600 1.000 58.44891 360 PHE B N 1
ATOM 6491 C CA . PHE B 1 363 ? 75.31900 -6.32800 -13.59300 1.000 59.28211 360 PHE B CA 1
ATOM 6492 C C . PHE B 1 363 ? 75.78000 -7.34400 -14.62600 1.000 60.10290 360 PHE B C 1
ATOM 6493 O O . PHE B 1 363 ? 75.00100 -8.23000 -14.99700 1.000 57.90748 360 PHE B O 1
ATOM 6501 N N . LEU B 1 364 ? 77.03000 -7.26800 -15.06300 1.000 44.84622 361 LEU B N 1
ATOM 6502 C CA . LEU B 1 364 ? 77.62900 -8.29200 -15.90500 1.000 40.30016 361 LEU B CA 1
ATOM 6503 C C . LEU B 1 364 ? 78.39500 -9.31800 -15.07600 1.000 43.65129 361 LEU B C 1
ATOM 6504 O O . LEU B 1 364 ? 79.35700 -8.97100 -14.38100 1.000 43.80407 361 LEU B O 1
ATOM 6509 N N . GLN B 1 365 ? 77.96300 -10.57400 -15.15100 1.000 32.55434 362 GLN B N 1
ATOM 6510 C CA . GLN B 1 365 ? 78.68500 -11.67100 -14.53500 1.000 30.19810 362 GLN B CA 1
ATOM 6511 C C . GLN B 1 365 ? 79.93400 -11.98800 -15.36000 1.000 35.12545 362 GLN B C 1
ATOM 6512 O O . GLN B 1 365 ? 80.03700 -11.59100 -16.52200 1.000 40.70957 362 GLN B O 1
ATOM 6518 N N . PRO B 1 366 ? 80.90400 -12.70000 -14.77600 1.000 35.70542 363 PRO B N 1
ATOM 6519 C CA . PRO B 1 366 ? 82.18900 -12.89900 -15.47300 1.000 34.94670 363 PRO B CA 1
ATOM 6520 C C . PRO B 1 366 ? 82.06400 -13.41500 -16.90000 1.000 35.11818 363 PRO B C 1
ATOM 6521 O O . PRO B 1 366 ? 82.77200 -12.92000 -17.78800 1.000 36.56160 363 PRO B O 1
ATOM 6525 N N . TYR B 1 367 ? 81.19600 -14.39900 -17.15300 1.000 25.44709 364 TYR B N 1
ATOM 6526 C CA . TYR B 1 367 ? 81.07000 -14.90900 -18.51300 1.000 24.16261 364 TYR B CA 1
ATOM 6527 C C . TYR B 1 367 ? 80.49900 -13.85600 -19.44900 1.000 29.98384 364 TYR B C 1
ATOM 6528 O O . TYR B 1 367 ? 80.86800 -13.82000 -20.62500 1.000 33.54897 364 TYR B O 1
ATOM 6537 N N . ALA B 1 368 ? 79.64000 -12.96800 -18.95100 1.000 28.76212 365 ALA B N 1
ATOM 6538 C CA . ALA B 1 368 ? 79.16300 -11.87400 -19.79100 1.000 25.40869 365 ALA B CA 1
ATOM 6539 C C . ALA B 1 368 ? 80.30200 -10.92500 -20.14500 1.000 34.51648 365 ALA B C 1
ATOM 6540 O O . ALA B 1 368 ? 80.46200 -10.53600 -21.30700 1.000 33.11077 365 ALA B O 1
ATOM 6542 N N . LYS B 1 369 ? 81.11400 -10.54600 -19.15500 1.000 24.27373 366 LYS B N 1
ATOM 6543 C CA . LYS B 1 369 ? 82.24800 -9.67300 -19.44200 1.000 28.09605 366 LYS B CA 1
ATOM 6544 C C . LYS B 1 369 ? 83.18300 -10.30600 -20.46400 1.000 30.96410 366 LYS B C 1
ATOM 6545 O O . LYS B 1 369 ? 83.64400 -9.63800 -21.39700 1.000 32.03814 366 LYS B O 1
ATOM 6551 N N . LEU B 1 370 ? 83.47900 -11.59500 -20.30300 1.000 32.14171 367 LEU B N 1
ATOM 6552 C CA . LEU B 1 370 ? 84.45800 -12.23700 -21.17500 1.000 31.30393 367 LEU B CA 1
ATOM 6553 C C . LEU B 1 370 ? 83.88900 -12.48500 -22.56700 1.000 34.16580 367 LEU B C 1
ATOM 6554 O O . LEU B 1 370 ? 84.60200 -12.33800 -23.56500 1.000 42.19087 367 LEU B O 1
ATOM 6559 N N . LEU B 1 371 ? 82.60900 -12.83600 -22.66700 1.000 27.38329 368 LEU B N 1
ATOM 6560 C CA . LEU B 1 371 ? 81.98000 -12.93900 -23.97800 1.000 32.94454 368 LEU B CA 1
ATOM 6561 C C . LEU B 1 371 ? 81.97700 -11.59100 -24.68800 1.000 34.02977 368 LEU B C 1
ATOM 6562 O O . LEU B 1 371 ? 82.20600 -11.51900 -25.90100 1.000 45.24085 368 LEU B O 1
ATOM 6567 N N . TYR B 1 372 ? 81.70300 -10.51000 -23.95500 1.000 38.58532 369 TYR B N 1
ATOM 6568 C CA . TYR B 1 372 ? 81.76600 -9.18000 -24.55200 1.000 30.98212 369 TYR B CA 1
ATOM 6569 C C . TYR B 1 372 ? 83.17200 -8.87200 -25.05400 1.000 36.41235 369 TYR B C 1
ATOM 6570 O O . TYR B 1 372 ? 83.35300 -8.38900 -26.17900 1.000 30.38248 369 TYR B O 1
ATOM 6579 N N . ASP B 1 373 ? 84.18100 -9.13200 -24.22100 1.000 33.18426 370 ASP B N 1
ATOM 6580 C CA . ASP B 1 373 ? 85.56600 -8.98100 -24.65200 1.000 31.76254 370 ASP B CA 1
ATOM 6581 C C . ASP B 1 373 ? 85.83800 -9.78000 -25.92200 1.000 42.11038 370 ASP B C 1
ATOM 6582 O O . ASP B 1 373 ? 86.55600 -9.32000 -26.81800 1.000 44.85361 370 ASP B O 1
ATOM 6587 N N . ALA B 1 374 ? 85.26800 -10.98000 -26.01800 1.000 38.69184 371 ALA B N 1
ATOM 6588 C CA . ALA B 1 374 ? 85.49100 -11.81000 -27.19700 1.000 34.74098 371 ALA B CA 1
ATOM 6589 C C . ALA B 1 374 ? 84.84600 -11.19100 -28.43100 1.000 31.43100 371 ALA B C 1
ATOM 6590 O O . ALA B 1 374 ? 85.44700 -11.17900 -29.51100 1.000 40.32067 371 ALA B O 1
ATOM 6592 N N . ILE B 1 375 ? 83.62300 -10.66800 -28.29500 1.000 30.80319 372 ILE B N 1
ATOM 6593 C CA . ILE B 1 375 ? 82.96500 -10.00600 -29.41600 1.000 33.85852 372 ILE B CA 1
ATOM 6594 C C . ILE B 1 375 ? 83.73800 -8.76800 -29.84900 1.000 39.60645 372 ILE B C 1
ATOM 6595 O O . ILE B 1 375 ? 83.63200 -8.34500 -31.00400 1.000 41.06816 372 ILE B O 1
ATOM 6600 N N . GLN B 1 376 ? 84.53800 -8.18900 -28.95400 1.000 37.99652 373 GLN B N 1
ATOM 6601 C CA . GLN B 1 376 ? 85.36600 -7.03400 -29.27500 1.000 32.10185 373 GLN B CA 1
ATOM 6602 C C . GLN B 1 376 ? 86.76600 -7.43500 -29.71600 1.000 42.00187 373 GLN B C 1
ATOM 6603 O O . GLN B 1 376 ? 87.58200 -6.55800 -30.02000 1.000 46.88979 373 GLN B O 1
ATOM 6609 N N . ASN B 1 377 ? 87.05800 -8.73500 -29.75200 1.000 45.33383 374 ASN B N 1
ATOM 6610 C CA . ASN B 1 377 ? 88.37700 -9.24300 -30.12400 1.000 45.84343 374 ASN B CA 1
ATOM 6611 C C . ASN B 1 377 ? 89.44900 -8.72200 -29.16900 1.000 31.28229 374 ASN B C 1
ATOM 6612 O O . ASN B 1 377 ? 90.52700 -8.29300 -29.58000 1.000 47.66776 374 ASN B O 1
ATOM 6617 N N . ASN B 1 378 ? 89.14900 -8.78200 -27.87500 1.000 40.22495 375 ASN B N 1
ATOM 6618 C CA . ASN B 1 378 ? 90.05700 -8.32900 -26.82800 1.000 33.89030 375 ASN B CA 1
ATOM 6619 C C . ASN B 1 378 ? 90.51500 -9.53400 -26.01400 1.000 38.94955 375 ASN B C 1
ATOM 6620 O O . ASN B 1 378 ? 89.70500 -10.16900 -25.33200 1.000 45.79516 375 ASN B O 1
ATOM 6625 N N . HIS B 1 379 ? 91.81400 -9.83400 -26.08000 1.000 37.00104 376 HIS B N 1
ATOM 6626 C CA . HIS B 1 379 ? 92.41200 -11.02600 -25.48300 1.000 38.00303 376 HIS B CA 1
ATOM 6627 C C . HIS B 1 379 ? 92.95200 -10.81000 -24.07200 1.000 44.18979 376 HIS B C 1
ATOM 6628 O O . HIS B 1 379 ? 93.43400 -11.77200 -23.46300 1.000 54.31561 376 HIS B O 1
ATOM 6635 N N . ASN B 1 380 ? 92.89300 -9.58900 -23.53500 1.000 41.33105 377 ASN B N 1
ATOM 6636 C CA . ASN B 1 380 ? 93.69800 -9.27100 -22.35700 1.000 51.90182 377 ASN B CA 1
ATOM 6637 C C . ASN B 1 380 ? 93.28500 -10.09100 -21.14100 1.000 44.98798 377 ASN B C 1
ATOM 6638 O O . ASN B 1 380 ? 94.13600 -10.48600 -20.33600 1.000 64.22981 377 ASN B O 1
ATOM 6643 N N . ASN B 1 381 ? 91.99000 -10.36100 -20.98800 1.000 44.87916 378 ASN B N 1
ATOM 6644 C CA . ASN B 1 381 ? 91.47700 -11.09600 -19.83800 1.000 44.20734 378 ASN B CA 1
ATOM 6645 C C . ASN B 1 381 ? 91.26000 -12.57800 -20.12800 1.000 36.27482 378 ASN B C 1
ATOM 6646 O O . ASN B 1 381 ? 90.46400 -13.22800 -19.44200 1.000 41.18138 378 ASN B O 1
ATOM 6651 N N . PHE B 1 382 ? 91.96500 -13.12600 -21.11100 1.000 34.08067 379 PHE B N 1
ATOM 6652 C CA . PHE B 1 382 ? 91.91900 -14.54500 -21.41800 1.000 41.59531 379 PHE B CA 1
ATOM 6653 C C . PHE B 1 382 ? 93.24800 -15.19200 -21.05900 1.000 41.56531 379 PHE B C 1
ATOM 6654 O O . PHE B 1 382 ? 94.28800 -14.53400 -20.98400 1.000 48.33587 379 PHE B O 1
ATOM 6662 N N . ALA B 1 383 ? 93.20000 -16.50100 -20.84600 1.000 35.20329 380 ALA B N 1
ATOM 6663 C CA . ALA B 1 383 ? 94.37500 -17.24400 -20.42000 1.000 44.82241 380 ALA B CA 1
ATOM 6664 C C . ALA B 1 383 ? 95.33900 -17.46000 -21.58100 1.000 44.86967 380 ALA B C 1
ATOM 6665 O O . ALA B 1 383 ? 94.93600 -17.61200 -22.73800 1.000 51.86899 380 ALA B O 1
ATOM 6667 N N . HIS B 1 384 ? 96.62800 -17.48100 -21.25300 1.000 35.59298 381 HIS B N 1
ATOM 6668 C CA . HIS B 1 384 ? 97.70300 -17.62100 -22.22500 1.000 48.95002 381 HIS B CA 1
ATOM 6669 C C . HIS B 1 384 ? 98.30100 -19.02500 -22.16700 1.000 55.46829 381 HIS B C 1
ATOM 6670 O O . HIS B 1 384 ? 98.34000 -19.66400 -21.11000 1.000 46.74842 381 HIS B O 1
ATOM 6677 N N . GLN B 1 385 ? 98.76600 -19.49100 -23.33100 1.000 44.57681 382 GLN B N 1
ATOM 6678 C CA . GLN B 1 385 ? 99.16200 -20.88700 -23.50300 1.000 37.27944 382 GLN B CA 1
ATOM 6679 C C . GLN B 1 385 ? 100.22000 -21.31500 -22.48400 1.000 54.25469 382 GLN B C 1
ATOM 6680 O O . GLN B 1 385 ? 100.08300 -22.35400 -21.81900 1.000 55.95978 382 GLN B O 1
ATOM 6686 N N . LEU B 1 386 ? 101.28500 -20.52100 -22.34100 1.000 42.40749 383 LEU B N 1
ATOM 6687 C CA . LEU B 1 386 ? 102.41300 -20.93800 -21.51000 1.000 49.18333 383 LEU B CA 1
ATOM 6688 C C . LEU B 1 386 ? 102.07900 -20.90900 -20.01900 1.000 49.41670 383 LEU B C 1
ATOM 6689 O O . LEU B 1 386 ? 102.64500 -21.69600 -19.24900 1.000 57.67061 383 LEU B O 1
ATOM 6694 N N . GLU B 1 387 ? 101.17500 -20.02700 -19.58900 1.000 46.75186 384 GLU B N 1
ATOM 6695 C CA . GLU B 1 387 ? 100.64000 -20.12400 -18.23200 1.000 43.18307 384 GLU B CA 1
ATOM 6696 C C . GLU B 1 387 ? 100.05900 -21.51200 -17.98700 1.000 43.47825 384 GLU B C 1
ATOM 6697 O O . GLU B 1 387 ? 100.37200 -22.17400 -16.98600 1.000 39.63821 384 GLU B O 1
ATOM 6703 N N . LEU B 1 388 ? 99.19500 -21.96100 -18.90100 1.000 41.74464 385 LEU B N 1
ATOM 6704 C CA . LEU B 1 388 ? 98.56400 -23.26700 -18.76400 1.000 50.15673 385 LEU B CA 1
ATOM 6705 C C . LEU B 1 388 ? 99.60700 -24.37600 -18.74800 1.000 51.29793 385 LEU B C 1
ATOM 6706 O O . LEU B 1 388 ? 99.49600 -25.33400 -17.97400 1.000 49.57675 385 LEU B O 1
ATOM 6711 N N . GLU B 1 389 ? 100.63800 -24.26000 -19.58900 1.000 44.23725 386 GLU B N 1
ATOM 6712 C CA . GLU B 1 389 ? 101.65600 -25.30800 -19.65500 1.000 43.82537 386 GLU B CA 1
ATOM 6713 C C . GLU B 1 389 ? 102.46300 -25.39000 -18.35800 1.000 45.25639 386 GLU B C 1
ATOM 6714 O O . GLU B 1 389 ? 102.73500 -26.49200 -17.84600 1.000 51.52721 386 GLU B O 1
ATOM 6720 N N . ALA B 1 390 ? 102.86300 -24.23600 -17.81700 1.000 47.80727 387 ALA B N 1
ATOM 6721 C CA . ALA B 1 390 ? 103.57200 -24.23200 -16.54400 1.000 39.77283 387 ALA B CA 1
ATOM 6722 C C . ALA B 1 390 ? 102.70200 -24.82900 -15.44700 1.000 42.94142 387 ALA B C 1
ATOM 6723 O O . ALA B 1 390 ? 103.19100 -25.58100 -14.59600 1.000 56.74072 387 ALA B O 1
ATOM 6725 N N . SER B 1 391 ? 101.40900 -24.49300 -15.44200 1.000 47.09734 388 SER B N 1
ATOM 6726 C CA . SER B 1 391 ? 100.48500 -25.13900 -14.51200 1.000 48.58495 388 SER B CA 1
ATOM 6727 C C . SER B 1 391 ? 100.50500 -26.65600 -14.68100 1.000 48.97797 388 SER B C 1
ATOM 6728 O O . SER B 1 391 ? 100.53800 -27.40600 -13.69200 1.000 48.03570 388 SER B O 1
ATOM 6731 N N . TRP B 1 392 ? 100.49900 -27.12000 -15.93400 1.000 38.63529 389 TRP B N 1
ATOM 6732 C CA . TRP B 1 392 ? 100.40500 -28.54900 -16.20300 1.000 41.19749 389 TRP B CA 1
ATOM 6733 C C . TRP B 1 392 ? 101.61800 -29.31000 -15.70100 1.000 49.75264 389 TRP B C 1
ATOM 6734 O O . TRP B 1 392 ? 101.48900 -30.46700 -15.31100 1.000 43.44477 389 TRP B O 1
ATOM 6745 N N . VAL B 1 393 ? 102.80700 -28.71200 -15.74700 1.000 37.76769 390 VAL B N 1
ATOM 6746 C CA . VAL B 1 393 ? 103.98300 -29.40200 -15.19900 1.000 45.36250 390 VAL B CA 1
ATOM 6747 C C . VAL B 1 393 ? 103.69900 -29.87800 -13.76800 1.000 44.52942 390 VAL B C 1
ATOM 6748 O O . VAL B 1 393 ? 103.75600 -31.08100 -13.44800 1.000 63.96177 390 VAL B O 1
ATOM 6752 N N . PHE B 1 394 ? 103.35600 -28.92800 -12.89600 1.000 32.06930 391 PHE B N 1
ATOM 6753 C CA . PHE B 1 394 ? 103.04900 -29.21900 -11.49600 1.000 43.27908 391 PHE B CA 1
ATOM 6754 C C . PHE B 1 394 ? 101.87800 -30.19500 -11.37400 1.000 44.18180 391 PHE B C 1
ATOM 6755 O O . PHE B 1 394 ? 101.93500 -31.19300 -10.62900 1.000 49.86500 391 PHE B O 1
ATOM 6763 N N . ILE B 1 395 ? 100.79700 -29.92000 -12.10600 1.000 34.92257 392 ILE B N 1
ATOM 6764 C CA . ILE B 1 395 ? 99.59900 -30.74000 -11.96500 1.000 45.32927 392 ILE B CA 1
ATOM 6765 C C . ILE B 1 395 ? 99.89400 -32.16700 -12.39700 1.000 40.06564 392 ILE B C 1
ATOM 6766 O O . ILE B 1 395 ? 99.35700 -33.12700 -11.83600 1.000 53.91606 392 ILE B O 1
ATOM 6771 N N . ASP B 1 396 ? 100.72200 -32.32600 -13.42900 1.000 47.89781 393 ASP B N 1
ATOM 6772 C CA . ASP B 1 396 ? 101.08400 -33.64700 -13.91800 1.000 44.95535 393 ASP B CA 1
ATOM 6773 C C . ASP B 1 396 ? 101.87300 -34.41100 -12.87300 1.000 47.01038 393 ASP B C 1
ATOM 6774 O O . ASP B 1 396 ? 101.69900 -35.62500 -12.72200 1.000 53.36841 393 ASP B O 1
ATOM 6779 N N . THR B 1 397 ? 102.78100 -33.73200 -12.17000 1.000 47.41709 394 THR B N 1
ATOM 6780 C CA . THR B 1 397 ? 103.39000 -34.37400 -11.00700 1.000 28.80124 394 THR B CA 1
ATOM 6781 C C . THR B 1 397 ? 102.32200 -34.95500 -10.08400 1.000 50.48367 394 THR B C 1
ATOM 6782 O O . THR B 1 397 ? 102.38100 -36.13100 -9.69200 1.000 62.77590 394 THR B O 1
ATOM 6786 N N . LEU B 1 398 ? 101.35100 -34.12700 -9.69400 1.000 48.77715 395 LEU B N 1
ATOM 6787 C CA . LEU B 1 398 ? 100.35700 -34.60700 -8.73100 1.000 42.95588 395 LEU B CA 1
ATOM 6788 C C . LEU B 1 398 ? 99.52300 -35.76000 -9.30000 1.000 52.39265 395 LEU B C 1
ATOM 6789 O O . LEU B 1 398 ? 99.17300 -36.70200 -8.57700 1.000 55.06369 395 LEU B O 1
ATOM 6794 N N . ILE B 1 399 ? 99.19700 -35.70800 -10.59100 1.000 47.97289 396 ILE B N 1
ATOM 6795 C CA . ILE B 1 399 ? 98.41100 -36.78000 -11.20200 1.000 50.86476 396 ILE B CA 1
ATOM 6796 C C . ILE B 1 399 ? 99.21400 -38.08000 -11.21900 1.000 58.34707 396 ILE B C 1
ATOM 6797 O O . ILE B 1 399 ? 98.69600 -39.16000 -10.90000 1.000 54.63595 396 ILE B O 1
ATOM 6802 N N . GLU B 1 400 ? 100.50200 -37.99200 -11.58200 1.000 58.75763 397 GLU B N 1
ATOM 6803 C CA . GLU B 1 400 ? 101.39800 -39.13800 -11.51500 1.000 49.54173 397 GLU B CA 1
ATOM 6804 C C . GLU B 1 400 ? 101.35500 -39.75400 -10.12900 1.000 61.49761 397 GLU B C 1
ATOM 6805 O O . GLU B 1 400 ? 101.33100 -40.99000 -9.98000 1.000 57.55506 397 GLU B O 1
ATOM 6811 N N . GLY B 1 401 ? 101.34700 -38.90700 -9.09500 1.000 54.59994 398 GLY B N 1
ATOM 6812 C CA . GLY B 1 401 ? 101.18400 -39.44000 -7.75100 1.000 45.06652 398 GLY B CA 1
ATOM 6813 C C . GLY B 1 401 ? 99.85500 -40.14700 -7.54200 1.000 58.49218 398 GLY B C 1
ATOM 6814 O O . GLY B 1 401 ? 99.80400 -41.23300 -6.95900 1.000 58.75416 398 GLY B O 1
ATOM 6815 N N . PHE B 1 402 ? 98.76400 -39.55900 -8.04300 1.000 59.13129 399 PHE B N 1
ATOM 6816 C CA . PHE B 1 402 ? 97.45700 -40.19100 -7.86600 1.000 56.23011 399 PHE B CA 1
ATOM 6817 C C . PHE B 1 402 ? 97.41600 -41.57600 -8.49500 1.000 59.26230 399 PHE B C 1
ATOM 6818 O O . PHE B 1 402 ? 96.80400 -42.49800 -7.94100 1.000 49.38135 399 PHE B O 1
ATOM 6826 N N . ILE B 1 403 ? 98.05200 -41.74700 -9.65400 1.000 55.18530 400 ILE B N 1
ATOM 6827 C CA . ILE B 1 403 ? 97.97200 -43.03300 -10.33900 1.000 56.79174 400 ILE B CA 1
ATOM 6828 C C . ILE B 1 403 ? 98.69800 -44.11700 -9.54800 1.000 56.19099 400 ILE B C 1
ATOM 6829 O O . ILE B 1 403 ? 98.23600 -45.26200 -9.47500 1.000 60.49961 400 ILE B O 1
ATOM 6834 N N . ASN B 1 404 ? 99.84000 -43.78200 -8.95200 1.000 59.38540 401 ASN B N 1
ATOM 6835 C CA . ASN B 1 404 ? 100.61700 -44.71800 -8.14300 1.000 52.63032 401 ASN B CA 1
ATOM 6836 C C . ASN B 1 404 ? 100.12600 -44.85200 -6.69000 1.000 60.34157 401 ASN B C 1
ATOM 6837 O O . ASN B 1 404 ? 100.86500 -45.39900 -5.86300 1.000 61.23210 401 ASN B O 1
ATOM 6842 N N . ASN B 1 405 ? 98.92500 -44.37500 -6.35900 1.000 58.04810 402 ASN B N 1
ATOM 6843 C CA . ASN B 1 405 ? 98.40300 -44.42800 -4.98700 1.000 51.41751 402 ASN B CA 1
ATOM 6844 C C . ASN B 1 405 ? 99.39500 -43.85800 -3.97500 1.000 60.44134 402 ASN B C 1
ATOM 6845 O O . ASN B 1 405 ? 99.58500 -44.40600 -2.88700 1.000 67.87141 402 ASN B O 1
ATOM 6850 N N . ALA B 1 406 ? 100.02900 -42.73800 -4.32200 1.000 55.01712 403 ALA B N 1
ATOM 6851 C CA . ALA B 1 406 ? 101.01700 -42.16200 -3.41900 1.000 48.95269 403 ALA B CA 1
ATOM 6852 C C . ALA B 1 406 ? 100.38600 -41.57300 -2.16300 1.000 55.83532 403 ALA B C 1
ATOM 6853 O O . ALA B 1 406 ? 101.10000 -41.34200 -1.18000 1.000 68.48312 403 ALA B O 1
ATOM 6855 N N . THR B 1 407 ? 99.07200 -41.32900 -2.16800 1.000 47.24024 404 THR B N 1
ATOM 6856 C CA . THR B 1 407 ? 98.33000 -40.94700 -0.97200 1.000 39.57270 404 THR B CA 1
ATOM 6857 C C . THR B 1 407 ? 96.94900 -41.56200 -1.13000 1.000 35.75855 404 THR B C 1
ATOM 6858 O O . THR B 1 407 ? 96.44800 -41.64100 -2.25900 1.000 47.73361 404 THR B O 1
ATOM 6862 N N . PRO B 1 408 ? 96.31800 -42.01000 -0.05000 1.000 41.38001 405 PRO B N 1
ATOM 6863 C CA . PRO B 1 408 ? 95.06300 -42.75700 -0.19700 1.000 43.07413 405 PRO B CA 1
ATOM 6864 C C . PRO B 1 408 ? 93.90000 -41.87900 -0.63800 1.000 52.12599 405 PRO B C 1
ATOM 6865 O O . PRO B 1 408 ? 93.83800 -40.68200 -0.34500 1.000 61.86068 405 PRO B O 1
ATOM 6869 N N . LEU B 1 409 ? 92.96700 -42.51000 -1.35200 1.000 46.16152 406 LEU B N 1
ATOM 6870 C CA . LEU B 1 409 ? 91.72000 -41.88200 -1.78500 1.000 40.75637 406 LEU B CA 1
ATOM 6871 C C . LEU B 1 409 ? 90.67800 -42.07300 -0.69500 1.000 45.11032 406 LEU B C 1
ATOM 6872 O O . LEU B 1 409 ? 89.95800 -43.07200 -0.66000 1.000 48.62544 406 LEU B O 1
ATOM 6877 N N . TYR B 1 410 ? 90.58100 -41.09700 0.19900 1.000 45.96138 407 TYR B N 1
ATOM 6878 C CA . TYR B 1 410 ? 89.61800 -41.20700 1.27700 1.000 32.79292 407 TYR B CA 1
ATOM 6879 C C . TYR B 1 410 ? 88.19800 -41.05800 0.73900 1.000 43.16124 407 TYR B C 1
ATOM 6880 O O . TYR B 1 410 ? 87.96700 -40.70200 -0.42100 1.000 53.17686 407 TYR B O 1
ATOM 6889 N N . SER B 1 411 ? 87.24000 -41.34100 1.61200 1.000 46.26500 408 SER B N 1
ATOM 6890 C CA . SER B 1 411 ? 85.82600 -41.18100 1.32600 1.000 41.66364 408 SER B CA 1
ATOM 6891 C C . SER B 1 411 ? 85.25600 -40.14300 2.28100 1.000 47.83358 408 SER B C 1
ATOM 6892 O O . SER B 1 411 ? 85.78800 -39.91800 3.37200 1.000 54.01648 408 SER B O 1
ATOM 6895 N N . TYR B 1 412 ? 84.16500 -39.50500 1.86800 1.000 44.60639 409 TYR B N 1
ATOM 6896 C CA . TYR B 1 412 ? 83.47800 -38.57800 2.75300 1.000 35.55155 409 TYR B CA 1
ATOM 6897 C C . TYR B 1 412 ? 82.00700 -38.54400 2.37900 1.000 34.97635 409 TYR B C 1
ATOM 6898 O O . TYR B 1 412 ? 81.63800 -38.76600 1.22300 1.000 46.00179 409 TYR B O 1
ATOM 6907 N N . GLU B 1 413 ? 81.16800 -38.29000 3.37900 1.000 40.46881 410 GLU B N 1
ATOM 6908 C CA . GLU B 1 413 ? 79.73200 -38.20900 3.15600 1.000 55.47100 410 GLU B CA 1
ATOM 6909 C C . GLU B 1 413 ? 79.38500 -36.85600 2.55100 1.000 47.31399 410 GLU B C 1
ATOM 6910 O O . GLU B 1 413 ? 79.83000 -35.81200 3.03700 1.000 45.93729 410 GLU B O 1
ATOM 6916 N N . SER B 1 414 ? 78.59300 -36.88200 1.48500 1.000 42.95325 411 SER B N 1
ATOM 6917 C CA . SER B 1 414 ? 78.20600 -35.65800 0.80000 1.000 38.89688 411 SER B CA 1
ATOM 6918 C C . SER B 1 414 ? 77.61800 -34.64900 1.77600 1.000 46.48096 411 SER B C 1
ATOM 6919 O O . SER B 1 414 ? 76.77400 -34.98700 2.61100 1.000 50.24490 411 SER B O 1
ATOM 6922 N N . HIS B 1 415 ? 78.06000 -33.40300 1.66700 1.000 52.85360 412 HIS B N 1
ATOM 6923 C CA . HIS B 1 415 ? 77.59500 -32.31000 2.48400 1.000 42.83940 412 HIS B CA 1
ATOM 6924 C C . HIS B 1 415 ? 77.82300 -32.43500 3.93100 1.000 51.41917 412 HIS B C 1
ATOM 6925 O O . HIS B 1 415 ? 77.38000 -31.60700 4.63000 1.000 52.92407 412 HIS B O 1
ATOM 6932 N N . ASN B 1 416 ? 78.57400 -33.39100 4.39900 1.000 48.75716 413 ASN B N 1
ATOM 6933 C CA . ASN B 1 416 ? 78.64100 -33.63800 5.83400 1.000 46.01472 413 ASN B CA 1
ATOM 6934 C C . ASN B 1 416 ? 80.07000 -33.85700 6.31400 1.000 48.79929 413 ASN B C 1
ATOM 6935 O O . ASN B 1 416 ? 80.27200 -34.35900 7.42700 1.000 55.87806 413 ASN B O 1
ATOM 6940 N N . LEU B 1 417 ? 81.05600 -33.52000 5.49100 1.000 51.94019 414 LEU B N 1
ATOM 6941 C CA . LEU B 1 417 ? 82.45100 -33.55200 5.89600 1.000 44.47652 414 LEU B CA 1
ATOM 6942 C C . LEU B 1 417 ? 82.74500 -32.49000 6.95200 1.000 52.98729 414 LEU B C 1
ATOM 6943 O O . LEU B 1 417 ? 82.11000 -31.43300 7.00100 1.000 49.07811 414 LEU B O 1
ATOM 6948 N N . ASN B 1 418 ? 83.71600 -32.79300 7.81200 1.000 55.85749 415 ASN B N 1
ATOM 6949 C CA . ASN B 1 418 ? 84.26700 -31.84000 8.77500 1.000 54.55995 415 ASN B CA 1
ATOM 6950 C C . ASN B 1 418 ? 85.65300 -31.44100 8.27200 1.000 58.86985 415 ASN B C 1
ATOM 6951 O O . ASN B 1 418 ? 86.64100 -32.13800 8.52200 1.000 47.94372 415 ASN B O 1
ATOM 6956 N N . GLU B 1 419 ? 85.71700 -30.31200 7.56100 1.000 61.85627 416 GLU B N 1
ATOM 6957 C CA . GLU B 1 419 ? 86.92300 -29.96000 6.81500 1.000 52.76034 416 GLU B CA 1
ATOM 6958 C C . GLU B 1 419 ? 88.12500 -29.76300 7.73300 1.000 51.64200 416 GLU B C 1
ATOM 6959 O O . GLU B 1 419 ? 89.24000 -30.18500 7.40200 1.000 47.20834 416 GLU B O 1
ATOM 6965 N N . SER B 1 420 ? 87.92800 -29.12000 8.88600 1.000 46.90769 417 SER B N 1
ATOM 6966 C CA . SER B 1 420 ? 89.06500 -28.79700 9.74300 1.000 54.15103 417 SER B CA 1
ATOM 6967 C C . SER B 1 420 ? 89.70300 -30.05600 10.31700 1.000 57.08862 417 SER B C 1
ATOM 6968 O O . SER B 1 420 ? 90.92700 -30.21300 10.27000 1.000 52.57589 417 SER B O 1
ATOM 6971 N N . GLU B 1 421 ? 88.88900 -30.98600 10.82200 1.000 69.80169 418 GLU B N 1
ATOM 6972 C CA . GLU B 1 421 ? 89.43400 -32.24000 11.33500 1.000 64.10029 418 GLU B CA 1
ATOM 6973 C C . GLU B 1 421 ? 90.13800 -33.01700 10.23300 1.000 55.33908 418 GLU B C 1
ATOM 6974 O O . GLU B 1 421 ? 91.23400 -33.55200 10.43500 1.000 54.40924 418 GLU B O 1
ATOM 6980 N N . PHE B 1 422 ? 89.51900 -33.07600 9.05400 1.000 53.09886 419 PHE B N 1
ATOM 6981 C CA . PHE B 1 422 ? 90.04200 -33.87500 7.95300 1.000 52.87641 419 PHE B CA 1
ATOM 6982 C C . PHE B 1 422 ? 91.41800 -33.39900 7.50100 1.000 49.62288 419 PHE B C 1
ATOM 6983 O O . PHE B 1 422 ? 92.24900 -34.21700 7.09000 1.000 57.91260 419 PHE B O 1
ATOM 6991 N N . LEU B 1 423 ? 91.68700 -32.09400 7.58000 1.000 58.67787 420 LEU B N 1
ATOM 6992 C CA . LEU B 1 423 ? 92.91500 -31.52600 7.03700 1.000 47.66211 420 LEU B CA 1
ATOM 6993 C C . LEU B 1 423 ? 93.92800 -31.09200 8.09100 1.000 52.74968 420 LEU B C 1
ATOM 6994 O O . LEU B 1 423 ? 94.97500 -30.55300 7.71800 1.000 55.41578 42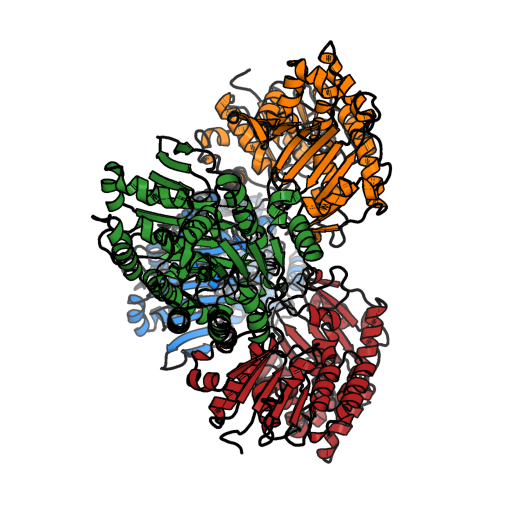0 LEU B O 1
ATOM 6999 N N . LYS B 1 424 ? 93.66100 -31.29200 9.38400 1.000 62.05285 421 LYS B N 1
ATOM 7000 C CA . LYS B 1 424 ? 94.66800 -30.96200 10.39100 1.000 61.57800 421 LYS B CA 1
ATOM 7001 C C . LYS B 1 424 ? 96.03600 -31.54600 10.06000 1.000 55.25424 421 LYS B C 1
ATOM 7002 O O . LYS B 1 424 ? 97.03400 -30.82100 10.20500 1.000 66.94565 421 LYS B O 1
ATOM 7008 N N . PRO B 1 425 ? 96.16300 -32.80000 9.61900 1.000 55.02861 422 PRO B N 1
ATOM 7009 C CA . PRO B 1 425 ? 97.48800 -33.30100 9.21500 1.000 49.93091 422 PRO B CA 1
ATOM 7010 C C . PRO B 1 425 ? 98.17500 -32.42600 8.18500 1.000 53.19369 422 PRO B C 1
ATOM 7011 O O . PRO B 1 425 ? 99.40600 -32.29300 8.20700 1.000 56.68310 422 PRO B O 1
ATOM 7015 N N . LEU B 1 426 ? 97.40700 -31.82200 7.27600 1.000 57.63693 423 LEU B N 1
ATOM 7016 C CA . LEU B 1 426 ? 98.00100 -31.03900 6.19800 1.000 58.43159 423 LEU B CA 1
ATOM 7017 C C . LEU B 1 426 ? 98.62600 -29.75400 6.72700 1.000 56.18779 423 LEU B C 1
ATOM 7018 O O . LEU B 1 426 ? 99.65500 -29.30000 6.21100 1.000 53.74347 423 LEU B O 1
ATOM 7023 N N . TYR B 1 427 ? 98.02000 -29.15200 7.74800 1.000 50.40380 424 TYR B N 1
ATOM 7024 C CA . TYR B 1 427 ? 98.45400 -27.85600 8.25000 1.000 60.49297 424 TYR B CA 1
ATOM 7025 C C . TYR B 1 427 ? 99.54200 -27.95400 9.31400 1.000 59.84134 424 TYR B C 1
ATOM 7026 O O . TYR B 1 427 ? 100.08400 -26.91900 9.71600 1.000 63.13136 424 TYR B O 1
ATOM 7035 N N . GLN B 1 428 ? 99.87200 -29.15400 9.78200 1.000 73.65228 425 GLN B N 1
ATOM 7036 C CA . GLN B 1 428 ? 100.92100 -29.31300 10.78500 1.000 77.50514 425 GLN B CA 1
ATOM 7037 C C . GLN B 1 428 ? 102.29000 -29.02500 10.18700 1.000 77.77912 425 GLN B C 1
ATOM 7038 O O . GLN B 1 428 ? 102.88500 -27.98300 10.45800 1.000 92.80103 425 GLN B O 1
ATOM 7045 N N . SER C 1 1 ? 76.65800 -10.38900 45.75600 1.000 89.67275 -2 SER C N 1
ATOM 7046 C CA . SER C 1 1 ? 76.50900 -9.17400 46.51200 1.000 93.35834 -2 SER C CA 1
ATOM 7047 C C . SER C 1 1 ? 76.60700 -8.07900 45.51300 1.000 91.73538 -2 SER C C 1
ATOM 7048 O O . SER C 1 1 ? 77.24600 -7.07400 45.82400 1.000 99.69598 -2 SER C O 1
ATOM 7051 N N . GLU C 1 2 ? 75.99900 -8.23500 44.34000 1.000 80.28914 -1 GLU C N 1
ATOM 7052 C CA . GLU C 1 2 ? 76.11400 -7.29300 43.21200 1.000 67.42042 -1 GLU C CA 1
ATOM 7053 C C . GLU C 1 2 ? 77.43000 -7.41700 42.53800 1.000 58.49509 -1 GLU C C 1
ATOM 7054 O O . GLU C 1 2 ? 77.48600 -7.60300 41.35800 1.000 58.72057 -1 GLU C O 1
ATOM 7060 N N . PHE C 1 3 ? 78.49600 -7.36400 43.28900 1.000 45.03194 0 PHE C N 1
ATOM 7061 C CA . PHE C 1 3 ? 79.78900 -7.53300 42.73000 1.000 54.69423 0 PHE C CA 1
ATOM 7062 C C . PHE C 1 3 ? 80.56500 -8.29000 43.73100 1.000 58.84054 0 PHE C C 1
ATOM 7063 O O . PHE C 1 3 ? 80.13500 -8.37300 44.85100 1.000 65.17337 0 PHE C O 1
ATOM 7071 N N . MET C 1 4 ? 81.70300 -8.81700 43.33400 1.000 55.02455 1 MET C N 1
ATOM 7072 C CA . MET C 1 4 ? 82.54000 -9.61100 44.19900 1.000 67.03214 1 MET C CA 1
ATOM 7073 C C . MET C 1 4 ? 81.95100 -10.81500 44.86200 1.000 67.45755 1 MET C C 1
ATOM 7074 O O . MET C 1 4 ? 82.24700 -11.12200 45.99400 1.000 69.90183 1 MET C O 1
ATOM 7079 N N . LEU C 1 5 ? 81.15300 -11.54800 44.11300 1.000 77.89169 2 LEU C N 1
ATOM 7080 C CA . LEU C 1 5 ? 80.14300 -12.46800 44.60100 1.000 68.42187 2 LEU C CA 1
ATOM 7081 C C . LEU C 1 5 ? 80.55300 -13.63500 45.42100 1.000 69.56412 2 LEU C C 1
ATOM 7082 O O . LEU C 1 5 ? 81.49500 -14.29200 45.08300 1.000 59.52317 2 LEU C O 1
ATOM 7087 N N . ASP C 1 6 ? 79.81700 -13.89600 46.48800 1.000 66.47618 3 ASP C N 1
ATOM 7088 C CA . ASP C 1 6 ? 80.12500 -14.98700 47.41000 1.000 77.12585 3 ASP C CA 1
ATOM 7089 C C . ASP C 1 6 ? 79.14900 -16.10700 47.30000 1.000 66.10710 3 ASP C C 1
ATOM 7090 O O . ASP C 1 6 ? 78.01900 -15.99000 47.75100 1.000 50.10607 3 ASP C O 1
ATOM 7095 N N . PHE C 1 7 ? 79.62200 -17.21700 46.77200 1.000 52.43390 4 PHE C N 1
ATOM 7096 C CA . PHE C 1 7 ? 78.67800 -18.29400 46.51500 1.000 42.68576 4 PHE C CA 1
ATOM 7097 C C . PHE C 1 7 ? 79.44300 -19.56800 46.18100 1.000 56.80717 4 PHE C C 1
ATOM 7098 O O . PHE C 1 7 ? 80.63700 -19.54000 45.84900 1.000 56.03839 4 PHE C O 1
ATOM 7106 N N . ASP C 1 8 ? 78.73900 -20.69000 46.30400 1.000 59.42155 5 ASP C N 1
ATOM 7107 C CA . ASP C 1 8 ? 79.19100 -21.97100 45.78600 1.000 59.85247 5 ASP C CA 1
ATOM 7108 C C . ASP C 1 8 ? 78.14900 -22.54000 44.83400 1.000 56.89485 5 ASP C C 1
ATOM 7109 O O . ASP C 1 8 ? 76.94600 -22.50700 45.11400 1.000 59.13397 5 ASP C O 1
ATOM 7114 N N . LEU C 1 9 ? 78.62500 -23.05300 43.70400 1.000 44.57927 6 LEU C N 1
ATOM 7115 C CA . LEU C 1 9 ? 77.77700 -23.69700 42.70900 1.000 49.05230 6 LEU C CA 1
ATOM 7116 C C . LEU C 1 9 ? 78.36800 -25.06100 42.39900 1.000 48.90871 6 LEU C C 1
ATOM 7117 O O . LEU C 1 9 ? 79.50100 -25.14900 41.91900 1.000 51.17819 6 LEU C O 1
ATOM 7122 N N . VAL C 1 10 ? 77.60400 -26.11700 42.66200 1.000 53.52733 7 VAL C N 1
ATOM 7123 C CA . VAL C 1 10 ? 77.97600 -27.47200 42.27300 1.000 52.30456 7 VAL C CA 1
ATOM 7124 C C . VAL C 1 10 ? 77.20500 -27.80800 41.00700 1.000 56.68217 7 VAL C C 1
ATOM 7125 O O . VAL C 1 10 ? 75.96900 -27.75700 40.98300 1.000 52.71833 7 VAL C O 1
ATOM 7129 N N . LEU C 1 11 ? 77.93800 -28.13100 39.95300 1.000 44.72222 8 LEU C N 1
ATOM 7130 C CA . LEU C 1 11 ? 77.38000 -28.28200 38.61700 1.000 47.04210 8 LEU C CA 1
ATOM 7131 C C . LEU C 1 11 ? 77.24500 -29.76300 38.28500 1.000 53.60697 8 LEU C C 1
ATOM 7132 O O . LEU C 1 11 ? 78.24700 -30.44700 38.04500 1.000 57.33629 8 LEU C O 1
ATOM 7137 N N . PHE C 1 12 ? 76.00500 -30.25300 38.30700 1.000 57.70534 9 PHE C N 1
ATOM 7138 C CA . PHE C 1 12 ? 75.71000 -31.63400 37.96300 1.000 53.02842 9 PHE C CA 1
ATOM 7139 C C . PHE C 1 12 ? 75.70500 -31.76400 36.44500 1.000 63.69272 9 PHE C C 1
ATOM 7140 O O . PHE C 1 12 ? 75.08500 -30.95600 35.74700 1.000 57.42581 9 PHE C O 1
ATOM 7148 N N . GLY C 1 13 ? 76.39100 -32.78000 35.93100 1.000 63.91886 10 GLY C N 1
ATOM 7149 C CA . GLY C 1 13 ? 76.53900 -32.91700 34.49600 1.000 53.86825 10 GLY C CA 1
ATOM 7150 C C . GLY C 1 13 ? 77.65000 -32.07600 33.91500 1.000 57.63203 10 GLY C C 1
ATOM 7151 O O . GLY C 1 13 ? 77.55300 -31.63800 32.76500 1.000 53.78320 10 GLY C O 1
ATOM 7152 N N . ALA C 1 14 ? 78.71200 -31.83900 34.68800 1.000 71.98874 11 ALA C N 1
ATOM 7153 C CA . ALA C 1 14 ? 79.74300 -30.88300 34.30500 1.000 53.17711 11 ALA C CA 1
ATOM 7154 C C . ALA C 1 14 ? 80.57700 -31.35500 33.12300 1.000 64.13632 11 ALA C C 1
ATOM 7155 O O . ALA C 1 14 ? 81.23700 -30.53000 32.48100 1.000 69.48001 11 ALA C O 1
ATOM 7157 N N . THR C 1 15 ? 80.57000 -32.65200 32.81900 1.000 68.09642 12 THR C N 1
ATOM 7158 C CA . THR C 1 15 ? 81.30000 -33.17600 31.67100 1.000 67.20594 12 THR C CA 1
ATOM 7159 C C . THR C 1 15 ? 80.46100 -33.22800 30.40300 1.000 52.97857 12 THR C C 1
ATOM 7160 O O . THR C 1 15 ? 80.96000 -33.67800 29.36700 1.000 63.73346 12 THR C O 1
ATOM 7164 N N . GLY C 1 16 ? 79.21700 -32.76000 30.45200 1.000 57.34949 13 GLY C N 1
ATOM 7165 C CA . GLY C 1 16 ? 78.32200 -32.85900 29.32300 1.000 49.09402 13 GLY C CA 1
ATOM 7166 C C . GLY C 1 16 ? 78.51900 -31.74100 28.32000 1.000 55.27940 13 GLY C C 1
ATOM 7167 O O . GLY C 1 16 ? 79.37300 -30.86600 28.46300 1.000 63.54563 13 GLY C O 1
ATOM 7168 N N . ASP C 1 17 ? 77.68900 -31.77400 27.27800 1.000 59.01504 14 ASP C N 1
ATOM 7169 C CA . ASP C 1 17 ? 77.86300 -30.83600 26.17600 1.000 60.59862 14 ASP C CA 1
ATOM 7170 C C . ASP C 1 17 ? 77.50000 -29.41700 26.59500 1.000 54.70318 14 ASP C C 1
ATOM 7171 O O . ASP C 1 17 ? 78.23300 -28.46800 26.29800 1.000 59.11725 14 ASP C O 1
ATOM 7176 N N . LEU C 1 18 ? 76.36200 -29.24700 27.26900 1.000 37.23575 15 LEU C N 1
ATOM 7177 C CA . LEU C 1 18 ? 75.95300 -27.90900 27.68600 1.000 41.68301 15 LEU C CA 1
ATOM 7178 C C . LEU C 1 18 ? 76.97600 -27.28000 28.62200 1.000 59.47060 15 LEU C C 1
ATOM 7179 O O . LEU C 1 18 ? 77.31700 -26.10100 28.47700 1.000 62.51728 15 LEU C O 1
ATOM 7184 N N . ALA C 1 19 ? 77.46500 -28.05000 29.59800 1.000 59.79517 16 ALA C N 1
ATOM 7185 C CA . ALA C 1 19 ? 78.45000 -27.52300 30.53900 1.000 50.52628 16 ALA C CA 1
ATOM 7186 C C . ALA C 1 19 ? 79.67200 -26.97500 29.81200 1.000 52.94832 16 ALA C C 1
ATOM 7187 O O . ALA C 1 19 ? 80.19500 -25.91500 30.17300 1.000 53.46358 16 ALA C O 1
ATOM 7189 N N . MET C 1 20 ? 80.13300 -27.67600 28.77600 1.000 49.87273 17 MET C N 1
ATOM 7190 C CA . MET C 1 20 ? 81.36400 -27.31100 28.08800 1.000 46.56848 17 MET C CA 1
ATOM 7191 C C . MET C 1 20 ? 81.15600 -26.28700 26.98300 1.000 60.34551 17 MET C C 1
ATOM 7192 O O . MET C 1 20 ? 82.11800 -25.61700 26.58800 1.000 59.81036 17 MET C O 1
ATOM 7197 N N . ARG C 1 21 ? 79.93600 -26.14500 26.47400 1.000 63.44600 18 ARG C N 1
ATOM 7198 C CA . ARG C 1 21 ? 79.70700 -25.16100 25.42500 1.000 54.51044 18 ARG C CA 1
ATOM 7199 C C . ARG C 1 21 ? 79.42600 -23.78600 26.02000 1.000 53.73507 18 ARG C C 1
ATOM 7200 O O . ARG C 1 21 ? 80.00900 -22.78300 25.59400 1.000 56.01590 18 ARG C O 1
ATOM 7208 N N . LYS C 1 22 ? 78.52400 -23.72100 26.99900 1.000 49.79894 19 LYS C N 1
ATOM 7209 C CA . LYS C 1 22 ? 77.95900 -22.45700 27.44500 1.000 47.15693 19 LYS C CA 1
ATOM 7210 C C . LYS C 1 22 ? 78.14400 -22.14700 28.92500 1.000 47.87503 19 LYS C C 1
ATOM 7211 O O . LYS C 1 22 ? 78.23500 -20.96900 29.27400 1.000 56.98084 19 LYS C O 1
ATOM 7217 N N . LEU C 1 23 ? 78.22100 -23.15300 29.80100 1.000 47.99855 20 LEU C N 1
ATOM 7218 C CA . LEU C 1 23 ? 78.07400 -22.88800 31.23200 1.000 47.64423 20 LEU C CA 1
ATOM 7219 C C . LEU C 1 23 ? 79.37900 -22.43000 31.87600 1.000 47.45302 20 LEU C C 1
ATOM 7220 O O . LEU C 1 23 ? 79.39300 -21.42400 32.59200 1.000 47.45872 20 LEU C O 1
ATOM 7225 N N . PHE C 1 24 ? 80.48200 -23.14900 31.66000 1.000 49.19641 21 PHE C N 1
ATOM 7226 C CA . PHE C 1 24 ? 81.74600 -22.70300 32.24300 1.000 58.41922 21 PHE C CA 1
ATOM 7227 C C . PHE C 1 24 ? 82.18100 -21.36700 31.65300 1.000 61.13681 21 PHE C C 1
ATOM 7228 O O . PHE C 1 24 ? 82.73300 -20.51700 32.36100 1.000 68.11621 21 PHE C O 1
ATOM 7236 N N . VAL C 1 25 ? 81.94200 -21.15900 30.35900 1.000 46.30234 22 VAL C N 1
ATOM 7237 C CA . VAL C 1 25 ? 82.26800 -19.87200 29.75300 1.000 48.75748 22 VAL C CA 1
ATOM 7238 C C . VAL C 1 25 ? 81.37200 -18.77600 30.31500 1.000 50.51621 22 VAL C C 1
ATOM 7239 O O . VAL C 1 25 ? 81.81200 -17.63900 30.51800 1.000 56.86231 22 VAL C O 1
ATOM 7243 N N . SER C 1 26 ? 80.10100 -19.08900 30.56600 1.000 41.31045 23 SER C N 1
ATOM 7244 C CA . SER C 1 26 ? 79.22600 -18.12200 31.22000 1.000 43.09230 23 SER C CA 1
ATOM 7245 C C . SER C 1 26 ? 79.74600 -17.77900 32.61200 1.000 51.67188 23 SER C C 1
ATOM 7246 O O . SER C 1 26 ? 79.67400 -16.62200 33.04800 1.000 50.79105 23 SER C O 1
ATOM 7249 N N . LEU C 1 27 ? 80.28600 -18.77500 33.32100 1.000 46.07314 24 LEU C N 1
ATOM 7250 C CA . LEU C 1 27 ? 80.87900 -18.51400 34.62800 1.000 44.81240 24 LEU C CA 1
ATOM 7251 C C . LEU C 1 27 ? 82.11300 -17.63200 34.51300 1.000 56.45565 24 LEU C C 1
ATOM 7252 O O . LEU C 1 27 ? 82.31400 -16.73200 35.33500 1.000 55.59352 24 LEU C O 1
ATOM 7257 N N . TYR C 1 28 ? 82.94000 -17.85800 33.49300 1.000 59.30059 25 TYR C N 1
ATOM 7258 C CA . TYR C 1 28 ? 84.09500 -16.98800 33.28800 1.000 42.63652 25 TYR C CA 1
ATOM 7259 C C . TYR C 1 28 ? 83.65300 -15.56200 32.99000 1.000 53.62477 25 TYR C C 1
ATOM 7260 O O . TYR C 1 28 ? 84.26900 -14.59900 33.46300 1.000 58.56412 25 TYR C O 1
ATOM 7269 N N . GLU C 1 29 ? 82.60000 -15.40700 32.18800 1.000 46.72685 26 GLU C N 1
ATOM 7270 C CA . GLU C 1 29 ? 82.09800 -14.07300 31.87900 1.000 44.87734 26 GLU C CA 1
ATOM 7271 C C . GLU C 1 29 ? 81.62200 -13.36400 33.14200 1.000 50.10286 26 GLU C C 1
ATOM 7272 O O . GLU C 1 29 ? 81.93600 -12.18900 33.36500 1.000 58.82562 26 GLU C O 1
ATOM 7278 N N . ILE C 1 30 ? 80.85000 -14.06400 33.97600 1.000 55.40857 27 ILE C N 1
ATOM 7279 C CA . ILE C 1 30 ? 80.42400 -13.48500 35.25000 1.000 59.85765 27 ILE C CA 1
ATOM 7280 C C . ILE C 1 30 ? 81.63300 -13.12800 36.10800 1.000 55.90084 27 ILE C C 1
ATOM 7281 O O . ILE C 1 30 ? 81.66100 -12.08200 36.76700 1.000 58.09711 27 ILE C O 1
ATOM 7286 N N . TYR C 1 31 ? 82.64600 -13.99300 36.12100 1.000 44.72125 28 TYR C N 1
ATOM 7287 C CA . TYR C 1 31 ? 83.83300 -13.74900 36.93400 1.000 53.34372 28 TYR C CA 1
ATOM 7288 C C . TYR C 1 31 ? 84.55800 -12.48600 36.48300 1.000 56.05862 28 TYR C C 1
ATOM 7289 O O . TYR C 1 31 ? 85.02100 -11.69800 37.31500 1.000 63.96174 28 TYR C O 1
ATOM 7298 N N . THR C 1 32 ? 84.66200 -12.27300 35.16700 1.000 52.08089 29 THR C N 1
ATOM 7299 C CA . THR C 1 32 ? 85.38800 -11.10900 34.66800 1.000 56.21760 29 THR C CA 1
ATOM 7300 C C . THR C 1 32 ? 84.56100 -9.82800 34.73800 1.000 50.52094 29 THR C C 1
ATOM 7301 O O . THR C 1 32 ? 85.13400 -8.73700 34.82400 1.000 71.29452 29 THR C O 1
ATOM 7305 N N . HIS C 1 33 ? 83.22900 -9.92400 34.70000 1.000 51.49433 30 HIS C N 1
ATOM 7306 C CA . HIS C 1 33 ? 82.39100 -8.72800 34.74400 1.000 44.93249 30 HIS C CA 1
ATOM 7307 C C . HIS C 1 33 ? 81.95900 -8.33400 36.15100 1.000 48.79617 30 HIS C C 1
ATOM 7308 O O . HIS C 1 33 ? 81.55100 -7.18400 36.35100 1.000 51.01896 30 HIS C O 1
ATOM 7315 N N . TYR C 1 34 ? 82.03000 -9.24600 37.12300 1.000 56.56667 31 TYR C N 1
ATOM 7316 C CA . TYR C 1 34 ? 81.59800 -8.95700 38.48500 1.000 46.34469 31 TYR C CA 1
ATOM 7317 C C . TYR C 1 34 ? 82.57300 -9.41000 39.56100 1.000 42.17015 31 TYR C C 1
ATOM 7318 O O . TYR C 1 34 ? 82.46300 -8.93000 40.69800 1.000 52.18283 31 TYR C O 1
ATOM 7327 N N . GLY C 1 35 ? 83.50100 -10.31500 39.26500 1.000 45.97437 32 GLY C N 1
ATOM 7328 C CA . GLY C 1 35 ? 84.42400 -10.79200 40.27400 1.000 58.07089 32 GLY C CA 1
ATOM 7329 C C . GLY C 1 35 ? 83.82200 -11.81900 41.21200 1.000 65.08950 32 GLY C C 1
ATOM 7330 O O . GLY C 1 35 ? 82.63000 -11.76600 41.52900 1.000 61.51880 32 GLY C O 1
ATOM 7331 N N . PHE C 1 36 ? 84.64900 -12.75200 41.67400 1.000 62.89089 33 PHE C N 1
ATOM 7332 C CA . PHE C 1 36 ? 84.27800 -13.72400 42.69200 1.000 69.05734 33 PHE C CA 1
ATOM 7333 C C . PHE C 1 36 ? 84.98500 -13.37600 43.99200 1.000 61.07474 33 PHE C C 1
ATOM 7334 O O . PHE C 1 36 ? 86.14600 -12.95500 43.98200 1.000 68.87651 33 PHE C O 1
ATOM 7342 N N . LYS C 1 37 ? 84.29000 -13.56600 45.10900 1.000 64.73026 34 LYS C N 1
ATOM 7343 C CA . LYS C 1 37 ? 84.97500 -13.56500 46.39100 1.000 57.96337 34 LYS C CA 1
ATOM 7344 C C . LYS C 1 37 ? 86.02300 -14.67100 46.39800 1.000 63.00141 34 LYS C C 1
ATOM 7345 O O . LYS C 1 37 ? 85.90900 -15.67200 45.68500 1.000 57.82402 34 LYS C O 1
ATOM 7351 N N . LYS C 1 38 ? 87.07400 -14.46900 47.19300 1.000 81.33815 35 LYS C N 1
ATOM 7352 C CA . LYS C 1 38 ? 88.20900 -15.38200 47.14000 1.000 79.48043 35 LYS C CA 1
ATOM 7353 C C . LYS C 1 38 ? 87.76900 -16.82100 47.36400 1.000 69.37512 35 LYS C C 1
ATOM 7354 O O . LYS C 1 38 ? 88.33700 -17.74800 46.77500 1.000 64.66026 35 LYS C O 1
ATOM 7360 N N . ASP C 1 39 ? 86.75200 -17.02200 48.20000 1.000 87.39841 36 ASP C N 1
ATOM 7361 C CA . ASP C 1 39 ? 86.31000 -18.34300 48.62100 1.000 90.04052 36 ASP C CA 1
ATOM 7362 C C . ASP C 1 39 ? 85.06500 -18.84000 47.88600 1.000 78.57217 36 ASP C C 1
ATOM 7363 O O . ASP C 1 39 ? 84.49200 -19.85700 48.28900 1.000 73.07196 36 ASP C O 1
ATOM 7368 N N . SER C 1 40 ? 84.63500 -18.16200 46.82300 1.000 70.03936 37 SER C N 1
ATOM 7369 C CA . SER C 1 40 ? 83.52600 -18.67500 46.02700 1.000 55.71062 37 SER C CA 1
ATOM 7370 C C . SER C 1 40 ? 83.98500 -19.89500 45.23900 1.000 63.61236 37 SER C C 1
ATOM 7371 O O . SER C 1 40 ? 85.04300 -19.87300 44.60200 1.000 67.93558 37 SER C O 1
ATOM 7374 N N . LYS C 1 41 ? 83.19700 -20.96900 45.28600 1.000 70.02736 38 LYS C N 1
ATOM 7375 C CA . LYS C 1 41 ? 83.64000 -22.25600 44.76300 1.000 60.54409 38 LYS C CA 1
ATOM 7376 C C . LYS C 1 41 ? 82.71000 -22.74700 43.66200 1.000 54.68237 38 LYS C C 1
ATOM 7377 O O . LYS C 1 41 ? 81.48400 -22.65600 43.78300 1.000 53.73635 38 LYS C O 1
ATOM 7383 N N . ILE C 1 42 ? 83.30400 -23.25500 42.58700 1.000 52.86974 39 ILE C N 1
ATOM 7384 C CA . ILE C 1 42 ? 82.57700 -23.90700 41.50300 1.000 57.15798 39 ILE C CA 1
ATOM 7385 C C . ILE C 1 42 ? 83.01200 -25.36600 41.48000 1.000 53.34617 39 ILE C C 1
ATOM 7386 O O . ILE C 1 42 ? 84.12200 -25.68900 41.03700 1.000 54.72108 39 ILE C O 1
ATOM 7391 N N . ILE C 1 43 ? 82.13800 -26.24300 41.95500 1.000 60.90822 40 ILE C N 1
ATOM 7392 C CA . ILE C 1 43 ? 82.43700 -27.65700 42.14300 1.000 67.95442 40 ILE C CA 1
ATOM 7393 C C . ILE C 1 43 ? 81.78000 -28.41900 40.99600 1.000 68.18255 40 ILE C C 1
ATOM 7394 O O . ILE C 1 43 ? 80.56800 -28.64300 40.99500 1.000 57.54540 40 ILE C O 1
ATOM 7399 N N . ALA C 1 44 ? 82.57800 -28.81200 40.00900 1.000 62.45821 41 ALA C N 1
ATOM 7400 C CA . ALA C 1 44 ? 82.07800 -29.64700 38.92700 1.000 60.65853 41 ALA C CA 1
ATOM 7401 C C . ALA C 1 44 ? 81.83100 -31.06500 39.42800 1.000 66.35484 41 ALA C C 1
ATOM 7402 O O . ALA C 1 44 ? 82.58400 -31.58400 40.25600 1.000 70.00337 41 ALA C O 1
ATOM 7404 N N . SER C 1 45 ? 80.76600 -31.69900 38.92800 1.000 65.78924 42 SER C N 1
ATOM 7405 C CA . SER C 1 45 ? 80.41700 -33.04700 39.34800 1.000 68.01842 42 SER C CA 1
ATOM 7406 C C . SER C 1 45 ? 80.07600 -33.89300 38.13000 1.000 64.83223 42 SER C C 1
ATOM 7407 O O . SER C 1 45 ? 79.52500 -33.39900 37.14400 1.000 67.20946 42 SER C O 1
ATOM 7410 N N . GLY C 1 46 ? 80.41900 -35.17800 38.21100 1.000 75.38672 43 GLY C N 1
ATOM 7411 C CA . GLY C 1 46 ? 80.09400 -36.13900 37.17900 1.000 88.16804 43 GLY C CA 1
ATOM 7412 C C . GLY C 1 46 ? 80.01700 -37.53100 37.76500 1.000 88.68045 43 GLY C C 1
ATOM 7413 O O . GLY C 1 46 ? 80.16900 -37.72800 38.97200 1.000 80.57240 43 GLY C O 1
ATOM 7414 N N . ARG C 1 47 ? 79.77500 -38.50800 36.89400 1.000 95.97739 44 ARG C N 1
ATOM 7415 C CA . ARG C 1 47 ? 79.61300 -39.88000 37.35000 1.000 90.14933 44 ARG C CA 1
ATOM 7416 C C . ARG C 1 47 ? 80.93300 -40.63200 37.40000 1.000 93.57093 44 ARG C C 1
ATOM 7417 O O . ARG C 1 47 ? 81.10100 -41.51900 38.24600 1.000 89.93525 44 ARG C O 1
ATOM 7425 N N . LYS C 1 48 ? 81.87300 -40.29000 36.52200 1.000 103.96825 45 LYS C N 1
ATOM 7426 C CA . LYS C 1 48 ? 83.19600 -40.88900 36.56900 1.000 83.76475 45 LYS C CA 1
ATOM 7427 C C . LYS C 1 48 ? 84.07800 -40.16500 37.57800 1.000 89.48063 45 LYS C C 1
ATOM 7428 O O . LYS C 1 48 ? 83.84600 -39.00600 37.94200 1.000 90.68887 45 LYS C O 1
ATOM 7434 N N . GLU C 1 49 ? 85.09200 -40.88100 38.04100 1.000 91.04781 46 GLU C N 1
ATOM 7435 C CA . GLU C 1 49 ? 86.02400 -40.35200 39.02200 1.000 88.62850 46 GLU C CA 1
ATOM 7436 C C . GLU C 1 49 ? 87.19700 -39.70400 38.30000 1.000 96.13741 46 GLU C C 1
ATOM 7437 O O . GLU C 1 49 ? 87.86000 -40.33800 37.46800 1.000 91.23220 46 GLU C O 1
ATOM 7443 N N . LEU C 1 50 ? 87.43300 -38.43800 38.61400 1.000 88.55968 47 LEU C N 1
ATOM 7444 C CA . LEU C 1 50 ? 88.53100 -37.66600 38.07100 1.000 75.12081 47 LEU C CA 1
ATOM 7445 C C . LEU C 1 50 ? 89.18800 -36.90700 39.21100 1.000 83.22957 47 LEU C C 1
ATOM 7446 O O . LEU C 1 50 ? 88.54700 -36.60500 40.22100 1.000 68.50217 47 LEU C O 1
ATOM 7451 N N . SER C 1 51 ? 90.46200 -36.58500 39.04300 1.000 82.90965 48 SER C N 1
ATOM 7452 C CA . SER C 1 51 ? 91.10600 -35.69500 39.99100 1.000 77.70011 48 SER C CA 1
ATOM 7453 C C . SER C 1 51 ? 90.93200 -34.26300 39.51200 1.000 86.68562 48 SER C C 1
ATOM 7454 O O . SER C 1 51 ? 90.68000 -34.00700 38.33300 1.000 90.40203 48 SER C O 1
ATOM 7457 N N . ASN C 1 52 ? 91.05800 -33.32200 40.44600 1.000 68.60119 49 ASN C N 1
ATOM 7458 C CA . ASN C 1 52 ? 90.95800 -31.92500 40.05500 1.000 68.75558 49 ASN C CA 1
ATOM 7459 C C . ASN C 1 52 ? 91.88800 -31.65500 38.88700 1.000 74.56518 49 ASN C C 1
ATOM 7460 O O . ASN C 1 52 ? 91.52000 -30.96900 37.92500 1.000 75.89052 49 ASN C O 1
ATOM 7465 N N . GLU C 1 53 ? 93.09600 -32.21200 38.94000 1.000 79.44350 50 GLU C N 1
ATOM 7466 C CA . GLU C 1 53 ? 94.04200 -31.96200 37.86600 1.000 83.67572 50 GLU C CA 1
ATOM 7467 C C . GLU C 1 53 ? 93.56300 -32.56700 36.54700 1.000 87.03368 50 GLU C C 1
ATOM 7468 O O . GLU C 1 53 ? 93.80100 -31.99200 35.47900 1.000 84.71329 50 GLU C O 1
ATOM 7474 N N . GLU C 1 54 ? 92.87700 -33.71900 36.59400 1.000 85.52564 51 GLU C N 1
ATOM 7475 C CA . GLU C 1 54 ? 92.38300 -34.34000 35.36200 1.000 85.02477 51 GLU C CA 1
ATOM 7476 C C . GLU C 1 54 ? 91.16500 -33.60600 34.80100 1.000 81.73625 51 GLU C C 1
ATOM 7477 O O . GLU C 1 54 ? 91.04900 -33.42300 33.58000 1.000 71.72055 51 GLU C O 1
ATOM 7483 N N . PHE C 1 55 ? 90.24600 -33.17000 35.66900 1.000 82.21905 52 PHE C N 1
ATOM 7484 C CA . PHE C 1 55 ? 89.08800 -32.43000 35.17400 1.000 71.37847 52 PHE C CA 1
ATOM 7485 C C . PHE C 1 55 ? 89.48500 -31.07000 34.62000 1.000 72.52130 52 PHE C C 1
ATOM 7486 O O . PHE C 1 55 ? 88.91500 -30.61400 33.62300 1.000 65.96217 52 PHE C O 1
ATOM 7494 N N . LEU C 1 56 ? 90.43000 -30.38600 35.26900 1.000 75.76034 53 LEU C N 1
ATOM 7495 C CA . LEU C 1 56 ? 90.89600 -29.12000 34.71600 1.000 68.41235 53 LEU C CA 1
ATOM 7496 C C . LEU C 1 56 ? 91.49700 -29.32500 33.33200 1.000 71.95750 53 LEU C C 1
ATOM 7497 O O . LEU C 1 56 ? 91.30800 -28.49400 32.43600 1.000 63.88033 53 LEU C O 1
ATOM 7502 N N . ALA C 1 57 ? 92.21000 -30.43800 33.13200 1.000 70.12829 54 ALA C N 1
ATOM 7503 C CA . ALA C 1 57 ? 92.75200 -30.74500 31.81100 1.000 68.48034 54 ALA C CA 1
ATOM 7504 C C . ALA C 1 57 ? 91.63800 -30.98200 30.79900 1.000 73.99240 54 ALA C C 1
ATOM 7505 O O . ALA C 1 57 ? 91.70400 -30.49500 29.66200 1.000 79.56909 54 ALA C O 1
ATOM 7507 N N . LEU C 1 58 ? 90.60200 -31.72200 31.19800 1.000 74.41364 55 LEU C N 1
ATOM 7508 C CA . LEU C 1 58 ? 89.46900 -31.94300 30.30500 1.000 71.45071 55 LEU C CA 1
ATOM 7509 C C . LEU C 1 58 ? 88.83800 -30.61100 29.90400 1.000 79.96201 55 LEU C C 1
ATOM 7510 O O . LEU C 1 58 ? 88.58400 -30.34800 28.71700 1.000 72.73491 55 LEU C O 1
ATOM 7515 N N . LEU C 1 59 ? 88.60500 -29.74800 30.89500 1.000 76.61475 56 LEU C N 1
ATOM 7516 C CA . LEU C 1 59 ? 87.98100 -28.45200 30.65400 1.000 69.05842 56 LEU C CA 1
ATOM 7517 C C . LEU C 1 59 ? 88.82900 -27.60300 29.71800 1.000 74.60059 56 LEU C C 1
ATOM 7518 O O . LEU C 1 59 ? 88.31100 -26.97800 28.78500 1.000 76.89013 56 LEU C O 1
ATOM 7523 N N . CYS C 1 60 ? 90.14200 -27.55900 29.95900 1.000 76.90894 57 CYS C N 1
ATOM 7524 C CA . CYS C 1 60 ? 91.01900 -26.74100 29.12800 1.000 88.20838 57 CYS C CA 1
ATOM 7525 C C . CYS C 1 60 ? 91.14200 -27.29400 27.71700 1.000 79.02280 57 CYS C C 1
ATOM 7526 O O . CYS C 1 60 ? 91.37000 -26.52900 26.77200 1.000 94.86721 57 CYS C O 1
ATOM 7529 N N . GLU C 1 61 ? 90.98700 -28.60600 27.54900 1.000 78.49607 58 GLU C N 1
ATOM 7530 C CA . GLU C 1 61 ? 91.03600 -29.17500 26.20900 1.000 84.23341 58 GLU C CA 1
ATOM 7531 C C . GLU C 1 61 ? 89.77500 -28.82800 25.43600 1.000 87.54293 58 GLU C C 1
ATOM 7532 O O . GLU C 1 61 ? 89.82400 -28.58800 24.22200 1.000 85.97419 58 GLU C O 1
ATOM 7538 N N . LYS C 1 62 ? 88.63600 -28.82300 26.12700 1.000 85.51595 59 LYS C N 1
ATOM 7539 C CA . LYS C 1 62 ? 87.34700 -28.59700 25.49200 1.000 75.99747 59 LYS C CA 1
ATOM 7540 C C . LYS C 1 62 ? 86.94500 -27.12700 25.32800 1.000 78.44404 59 LYS C C 1
ATOM 7541 O O . LYS C 1 62 ? 86.13500 -26.83500 24.44000 1.000 70.71924 59 LYS C O 1
ATOM 7547 N N . THR C 1 63 ? 87.47600 -26.18800 26.12900 1.000 89.26804 60 THR C N 1
ATOM 7548 C CA . THR C 1 63 ? 86.95000 -24.82100 26.12200 1.000 80.40163 60 THR C CA 1
ATOM 7549 C C . THR C 1 63 ? 87.93200 -23.68400 25.84300 1.000 87.80064 60 THR C C 1
ATOM 7550 O O . THR C 1 63 ? 87.47200 -22.57200 25.55900 1.000 94.51531 60 THR C O 1
ATOM 7554 N N . GLN C 1 64 ? 89.24200 -23.90300 25.91900 1.000 99.10880 61 GLN C N 1
ATOM 7555 C CA . GLN C 1 64 ? 90.21800 -22.82000 25.73800 1.000 96.62190 61 GLN C CA 1
ATOM 7556 C C . GLN C 1 64 ? 90.09500 -21.74900 26.82400 1.000 83.03097 61 GLN C C 1
ATOM 7557 O O . GLN C 1 64 ? 90.38600 -20.57400 26.58200 1.000 76.15711 61 GLN C O 1
ATOM 7563 N N . LEU C 1 65 ? 89.66300 -22.13400 28.02700 1.000 82.35534 62 LEU C N 1
ATOM 7564 C CA . LEU C 1 65 ? 89.55700 -21.16700 29.11500 1.000 69.32321 62 LEU C CA 1
ATOM 7565 C C . LEU C 1 65 ? 90.92500 -20.74700 29.63900 1.000 85.65344 62 LEU C C 1
ATOM 7566 O O . LEU C 1 65 ? 91.08700 -19.61800 30.11500 1.000 73.63462 62 LEU C O 1
ATOM 7571 N N . HIS C 1 66 ? 91.91400 -21.64100 29.56300 1.000 83.07067 63 HIS C N 1
ATOM 7572 C CA . HIS C 1 66 ? 93.25100 -21.32800 30.06300 1.000 92.03043 63 HIS C CA 1
ATOM 7573 C C . HIS C 1 66 ? 93.91000 -20.17900 29.31200 1.000 89.02533 63 HIS C C 1
ATOM 7574 O O . HIS C 1 66 ? 94.76900 -19.48800 29.87300 1.000 85.88098 63 HIS C O 1
ATOM 7581 N N . SER C 1 67 ? 93.54900 -19.96800 28.05100 1.000 81.76109 64 SER C N 1
ATOM 7582 C CA . SER C 1 67 ? 94.14400 -18.90200 27.25700 1.000 70.79440 64 SER C CA 1
ATOM 7583 C C . SER C 1 67 ? 93.38200 -17.58500 27.33900 1.000 67.93934 64 SER C C 1
ATOM 7584 O O . SER C 1 67 ? 93.76000 -16.62800 26.65400 1.000 79.41710 64 SER C O 1
ATOM 7587 N N . ARG C 1 68 ? 92.33000 -17.50400 28.14800 1.000 73.50342 65 ARG C N 1
ATOM 7588 C CA . ARG C 1 68 ? 91.59000 -16.25800 28.26400 1.000 69.48918 65 ARG C CA 1
ATOM 7589 C C . ARG C 1 68 ? 92.30800 -15.31200 29.23200 1.000 79.77147 65 ARG C C 1
ATOM 7590 O O . ARG C 1 68 ? 93.22100 -15.70400 29.96500 1.000 74.54169 65 ARG C O 1
ATOM 7598 N N . GLU C 1 69 ? 91.88300 -14.04500 29.23000 1.000 72.91409 66 GLU C N 1
ATOM 7599 C CA . GLU C 1 69 ? 92.64600 -13.00800 29.92400 1.000 80.81794 66 GLU C CA 1
ATOM 7600 C C . GLU C 1 69 ? 92.85300 -13.35400 31.39400 1.000 79.36216 66 GLU C C 1
ATOM 7601 O O . GLU C 1 69 ? 93.97800 -13.30500 31.90300 1.000 76.73373 66 GLU C O 1
ATOM 7607 N N . LYS C 1 70 ? 91.78000 -13.71000 32.09200 1.000 84.10042 67 LYS C N 1
ATOM 7608 C CA . LYS C 1 70 ? 91.82400 -14.04800 33.51100 1.000 76.38312 67 LYS C CA 1
ATOM 7609 C C . LYS C 1 70 ? 91.68200 -15.55500 33.71700 1.000 71.72654 67 LYS C C 1
ATOM 7610 O O . LYS C 1 70 ? 91.06800 -16.01700 34.68000 1.000 70.62540 67 LYS C O 1
ATOM 7616 N N . GLY C 1 71 ? 92.26600 -16.33300 32.80300 1.000 78.55119 68 GLY C N 1
ATOM 7617 C CA . GLY C 1 71 ? 92.04600 -17.76400 32.72300 1.000 76.82993 68 GLY C CA 1
ATOM 7618 C C . GLY C 1 71 ? 92.52100 -18.53300 33.93400 1.000 72.39036 68 GLY C C 1
ATOM 7619 O O . GLY C 1 71 ? 91.75100 -19.28000 34.55600 1.000 75.18250 68 GLY C O 1
ATOM 7620 N N . GLU C 1 72 ? 93.79700 -18.35000 34.28100 1.000 72.68767 69 GLU C N 1
ATOM 7621 C CA . GLU C 1 72 ? 94.36700 -19.12300 35.37600 1.000 71.40251 69 GLU C CA 1
ATOM 7622 C C . GLU C 1 72 ? 93.65600 -18.78100 36.67400 1.000 73.11713 69 GLU C C 1
ATOM 7623 O O . GLU C 1 72 ? 93.25900 -19.68200 37.43100 1.000 65.83709 69 GLU C O 1
ATOM 7629 N N . GLU C 1 73 ? 93.35200 -17.53000 36.84200 1.000 66.62535 70 GLU C N 1
ATOM 7630 C CA . GLU C 1 73 ? 92.73200 -17.10300 38.04900 1.000 74.50282 70 GLU C CA 1
ATOM 7631 C C . GLU C 1 73 ? 91.29900 -17.55100 38.18400 1.000 71.77136 70 GLU C C 1
ATOM 7632 O O . GLU C 1 73 ? 90.76800 -17.57400 39.27400 1.000 62.58048 70 GLU C O 1
ATOM 7638 N N . PHE C 1 74 ? 90.67000 -17.93800 37.09100 1.000 71.72880 71 PHE C N 1
ATOM 7639 C CA . PHE C 1 74 ? 89.31000 -18.44100 37.15400 1.000 68.93859 71 PHE C CA 1
ATOM 7640 C C . PHE C 1 74 ? 89.33400 -19.89500 37.43100 1.000 59.03566 71 PHE C C 1
ATOM 7641 O O . PHE C 1 74 ? 88.59300 -20.39400 38.23600 1.000 59.46443 71 PHE C O 1
ATOM 7649 N N . LEU C 1 75 ? 90.19800 -20.58000 36.74500 1.000 52.29259 72 LEU C N 1
ATOM 7650 C CA . LEU C 1 75 ? 90.27200 -21.97300 36.92000 1.000 58.90471 72 LEU C CA 1
ATOM 7651 C C . LEU C 1 75 ? 90.74500 -22.30400 38.31000 1.000 62.74665 72 LEU C C 1
ATOM 7652 O O . LEU C 1 75 ? 90.59500 -23.42400 38.75500 1.000 57.21127 72 LEU C O 1
ATOM 7657 N N . ALA C 1 76 ? 91.34100 -21.34400 39.00700 1.000 72.24561 73 ALA C N 1
ATOM 7658 C CA . ALA C 1 76 ? 91.67000 -21.63600 40.39900 1.000 64.84358 73 ALA C CA 1
ATOM 7659 C C . ALA C 1 76 ? 90.43000 -21.85500 41.26800 1.000 63.18075 73 ALA C C 1
ATOM 7660 O O . ALA C 1 76 ? 90.54900 -22.43200 42.35500 1.000 62.36812 73 ALA C O 1
ATOM 7662 N N . HIS C 1 77 ? 89.24900 -21.42300 40.82200 1.000 54.71871 74 HIS C N 1
ATOM 7663 C CA . HIS C 1 77 ? 88.00800 -21.58300 41.58100 1.000 63.64318 74 HIS C CA 1
ATOM 7664 C C . HIS C 1 77 ? 87.29700 -22.91200 41.35000 1.000 67.62352 74 HIS C C 1
ATOM 7665 O O . HIS C 1 77 ? 86.22800 -23.12700 41.93200 1.000 62.92900 74 HIS C O 1
ATOM 7672 N N . ILE C 1 78 ? 87.84100 -23.79700 40.52100 1.000 53.44136 75 ILE C N 1
ATOM 7673 C CA . ILE C 1 78 ? 87.12000 -24.96300 40.02400 1.000 66.18539 75 ILE C CA 1
ATOM 7674 C C . ILE C 1 78 ? 87.69300 -26.22700 40.64900 1.000 70.67651 75 ILE C C 1
ATOM 7675 O O . ILE C 1 78 ? 88.91600 -26.38900 40.72900 1.000 79.60754 75 ILE C O 1
ATOM 7680 N N . SER C 1 79 ? 86.79200 -27.08400 41.13300 1.000 81.39979 76 SER C N 1
ATOM 7681 C CA . SER C 1 79 ? 87.17300 -28.36500 41.71300 1.000 79.98462 76 SER C CA 1
ATOM 7682 C C . SER C 1 79 ? 86.29500 -29.44900 41.12500 1.000 72.66386 76 SER C C 1
ATOM 7683 O O . SER C 1 79 ? 85.37400 -29.15400 40.40700 1.000 72.30609 76 SER C O 1
ATOM 7686 N N . TYR C 1 80 ? 86.57100 -30.70100 41.42500 1.000 75.66246 77 TYR C N 1
ATOM 7687 C CA . TYR C 1 80 ? 85.71800 -31.79700 40.99100 1.000 77.89820 77 TYR C CA 1
ATOM 7688 C C . TYR C 1 80 ? 85.28900 -32.69900 42.12500 1.000 74.51416 77 TYR C C 1
ATOM 7689 O O . TYR C 1 80 ? 86.12500 -33.17400 42.86300 1.000 85.09376 77 TYR C O 1
ATOM 7698 N N . PHE C 1 81 ? 84.00200 -32.94100 42.27200 1.000 71.88665 78 PHE C N 1
ATOM 7699 C CA . PHE C 1 81 ? 83.51300 -33.89400 43.26900 1.000 74.72112 78 PHE C CA 1
ATOM 7700 C C . PHE C 1 81 ? 82.69900 -34.94800 42.58900 1.000 75.35131 78 PHE C C 1
ATOM 7701 O O . PHE C 1 81 ? 81.64600 -34.67000 42.07200 1.000 75.92678 78 PHE C O 1
ATOM 7709 N N . CYS C 1 82 ? 83.17600 -36.17300 42.61700 1.000 77.64340 79 CYS C N 1
ATOM 7710 C CA . CYS C 1 82 ? 82.45800 -37.26200 41.96500 1.000 77.32839 79 CYS C CA 1
ATOM 7711 C C . CYS C 1 82 ? 81.17500 -37.57700 42.73200 1.000 70.99136 79 CYS C C 1
ATOM 7712 O O . CYS C 1 82 ? 81.21200 -37.84500 43.93700 1.000 65.10047 79 CYS C O 1
ATOM 7715 N N . VAL C 1 83 ? 80.04200 -37.55000 42.03000 1.000 78.39408 80 VAL C N 1
ATOM 7716 C CA . VAL C 1 83 ? 78.73700 -37.88900 42.59600 1.000 70.19097 80 VAL C CA 1
ATOM 7717 C C . VAL C 1 83 ? 77.99400 -38.77000 41.60100 1.000 80.71804 80 VAL C C 1
ATOM 7718 O O . VAL C 1 83 ? 77.89300 -38.42800 40.41800 1.000 85.63778 80 VAL C O 1
ATOM 7722 N N . ARG C 1 84 ? 77.48700 -39.90800 42.07500 1.000 96.66917 81 ARG C N 1
ATOM 7723 C CA . ARG C 1 84 ? 76.83500 -40.89300 41.22100 1.000 95.84535 81 ARG C CA 1
ATOM 7724 C C . ARG C 1 84 ? 75.31200 -40.76600 41.16600 1.000 92.94046 81 ARG C C 1
ATOM 7725 O O . ARG C 1 84 ? 74.66500 -41.54800 40.46400 1.000 108.18141 81 ARG C O 1
ATOM 7733 N N . LEU C 1 85 ? 74.72700 -39.80600 41.88100 1.000 99.30167 82 LEU C N 1
ATOM 7734 C CA . LEU C 1 85 ? 73.29300 -39.49600 41.81200 1.000 110.71803 82 LEU C CA 1
ATOM 7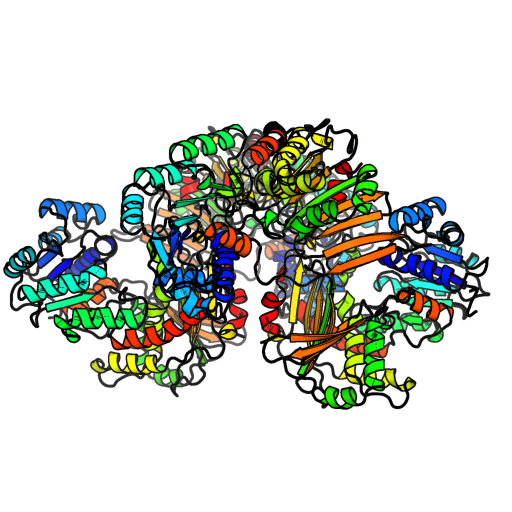735 C C . LEU C 1 85 ? 72.36800 -40.65400 42.20000 1.000 106.31234 82 LEU C C 1
ATOM 7736 O O . LEU C 1 85 ? 71.18300 -40.62900 41.85600 1.000 104.63585 82 LEU C O 1
ATOM 7741 N N . ASP C 1 86 ? 72.83600 -41.67900 42.91400 1.000 113.95318 83 ASP C N 1
ATOM 7742 C CA . ASP C 1 86 ? 71.91900 -42.76600 43.24600 1.000 105.28015 83 ASP C CA 1
ATOM 7743 C C . ASP C 1 86 ? 72.05600 -43.21100 44.69900 1.000 110.82961 83 ASP C C 1
ATOM 7744 O O . ASP C 1 86 ? 71.06600 -43.62700 45.32600 1.000 90.43130 83 ASP C O 1
ATOM 7749 N N . ASN C 1 87 ? 73.27800 -43.08200 45.23800 1.000 100.93818 84 ASN C N 1
ATOM 7750 C CA . ASN C 1 87 ? 73.63300 -43.53000 46.58700 1.000 105.23045 84 ASN C CA 1
ATOM 7751 C C . ASN C 1 87 ? 73.80700 -42.30300 47.47700 1.000 81.95466 84 ASN C C 1
ATOM 7752 O O . ASN C 1 87 ? 74.78700 -41.54900 47.31500 1.000 85.53613 84 ASN C O 1
ATOM 7757 N N . PRO C 1 88 ? 72.93900 -42.10500 48.44500 1.000 95.93692 85 PRO C N 1
ATOM 7758 C CA . PRO C 1 88 ? 72.98200 -40.89700 49.26600 1.000 90.47266 85 PRO C CA 1
ATOM 7759 C C . PRO C 1 88 ? 74.30500 -40.76000 50.00100 1.000 95.41772 85 PRO C C 1
ATOM 7760 O O . PRO C 1 88 ? 74.49100 -39.75100 50.68800 1.000 96.36034 85 PRO C O 1
ATOM 7764 N N . LYS C 1 89 ? 75.18100 -41.77400 49.99800 1.000 95.27645 86 LYS C N 1
ATOM 7765 C CA . LYS C 1 89 ? 76.44200 -41.57700 50.71400 1.000 100.37176 86 LYS C CA 1
ATOM 7766 C C . LYS C 1 89 ? 77.40400 -40.66900 49.95500 1.000 103.30429 86 LYS C C 1
ATOM 7767 O O . LYS C 1 89 ? 78.25400 -40.02200 50.57600 1.000 103.16118 86 LYS C O 1
ATOM 7773 N N . ASP C 1 90 ? 77.34600 -40.65500 48.62100 1.000 107.67014 87 ASP C N 1
ATOM 7774 C CA . ASP C 1 90 ? 78.08000 -39.63200 47.88800 1.000 81.03074 87 ASP C CA 1
ATOM 7775 C C . ASP C 1 90 ? 77.58800 -38.25000 48.29500 1.000 81.23006 87 ASP C C 1
ATOM 7776 O O . ASP C 1 90 ? 78.37200 -37.29600 48.41600 1.000 81.43030 87 ASP C O 1
ATOM 7781 N N . PHE C 1 91 ? 76.28600 -38.13700 48.53800 1.000 59.46512 88 PHE C N 1
ATOM 7782 C CA . PHE C 1 91 ? 75.68800 -36.88200 48.96500 1.000 62.94079 88 PHE C CA 1
ATOM 7783 C C . PHE C 1 91 ? 75.99300 -36.57100 50.43200 1.000 76.99603 88 PHE C C 1
ATOM 7784 O O . PHE C 1 91 ? 76.07100 -35.39200 50.81500 1.000 79.14690 88 PHE C O 1
ATOM 7792 N N . GLU C 1 92 ? 76.23300 -37.60200 51.25300 1.000 89.81911 89 GLU C N 1
ATOM 7793 C CA . GLU C 1 92 ? 76.67400 -37.39200 52.63200 1.000 92.15600 89 GLU C CA 1
ATOM 7794 C C . GLU C 1 92 ? 78.06600 -36.79400 52.67600 1.000 87.97312 89 GLU C C 1
ATOM 7795 O O . GLU C 1 92 ? 78.33200 -35.86000 53.44300 1.000 82.16307 89 GLU C O 1
ATOM 7801 N N . GLU C 1 93 ? 78.96100 -37.34200 51.86300 1.000 84.19543 90 GLU C N 1
ATOM 7802 C CA . GLU C 1 93 ? 80.28800 -36.76200 51.71500 1.000 94.91262 90 GLU C CA 1
ATOM 7803 C C . GLU C 1 93 ? 80.23800 -35.35800 51.13100 1.000 89.92974 90 GLU C C 1
ATOM 7804 O O . GLU C 1 93 ? 81.01500 -34.47800 51.53400 1.000 97.85494 90 GLU C O 1
ATOM 7810 N N . LEU C 1 94 ? 79.33600 -35.12900 50.18000 1.000 87.53574 91 LEU C N 1
ATOM 7811 C CA . LEU C 1 94 ? 79.15300 -33.77600 49.67700 1.000 74.74225 91 LEU C CA 1
ATOM 7812 C C . LEU C 1 94 ? 78.60500 -32.82200 50.73300 1.000 75.64557 91 LEU C C 1
ATOM 7813 O O . LEU C 1 94 ? 78.84000 -31.61100 50.65600 1.000 79.79770 91 LEU C O 1
ATOM 7818 N N . SER C 1 95 ? 77.88100 -33.33300 51.72600 1.000 77.79683 92 SER C N 1
ATOM 7819 C CA . SER C 1 95 ? 77.28100 -32.42400 52.69700 1.000 78.72421 92 SER C CA 1
ATOM 7820 C C . SER C 1 95 ? 78.25000 -31.92800 53.76700 1.000 89.20470 92 SER C C 1
ATOM 7821 O O . SER C 1 95 ? 77.96600 -30.90500 54.39900 1.000 83.46930 92 SER C O 1
ATOM 7824 N N . LYS C 1 96 ? 79.37900 -32.61000 53.98900 1.000 95.19887 93 LYS C N 1
ATOM 7825 C CA . LYS C 1 96 ? 80.39700 -32.06800 54.88900 1.000 100.25646 93 LYS C CA 1
ATOM 7826 C C . LYS C 1 96 ? 81.17300 -30.89700 54.29500 1.000 95.11433 93 LYS C C 1
ATOM 7827 O O . LYS C 1 96 ? 81.81400 -30.15300 55.04600 1.000 102.36220 93 LYS C O 1
ATOM 7833 N N . ILE C 1 97 ? 81.12500 -30.69700 52.98000 1.000 88.83289 94 ILE C N 1
ATOM 7834 C CA . ILE C 1 97 ? 81.83600 -29.58600 52.35800 1.000 80.89108 94 ILE C CA 1
ATOM 7835 C C . ILE C 1 97 ? 80.90100 -28.52000 51.81600 1.000 80.25395 94 ILE C C 1
ATOM 7836 O O . ILE C 1 97 ? 81.38200 -27.45900 51.38500 1.000 84.99142 94 ILE C O 1
ATOM 7841 N N . ALA C 1 98 ? 79.59300 -28.75900 51.81400 1.000 82.53817 95 ALA C N 1
ATOM 7842 C CA . ALA C 1 98 ? 78.65400 -27.75200 51.34700 1.000 84.03882 95 ALA C CA 1
ATOM 7843 C C . ALA C 1 98 ? 78.53800 -26.66200 52.40200 1.000 80.63345 95 ALA C C 1
ATOM 7844 O O . ALA C 1 98 ? 78.27900 -26.94600 53.57500 1.000 82.60059 95 ALA C O 1
ATOM 7846 N N . THR C 1 99 ? 78.72300 -25.41200 51.98600 1.000 74.14956 96 THR C N 1
ATOM 7847 C CA . THR C 1 99 ? 78.62600 -24.29600 52.91600 1.000 80.91267 96 THR C CA 1
ATOM 7848 C C . THR C 1 99 ? 77.19000 -24.09100 53.39000 1.000 68.75595 96 THR C C 1
ATOM 7849 O O . THR C 1 99 ? 76.22800 -24.34400 52.66000 1.000 68.60412 96 THR C O 1
ATOM 7853 N N . LYS C 1 100 ? 77.05500 -23.62200 54.63400 1.000 79.34180 97 LYS C N 1
ATOM 7854 C CA . LYS C 1 100 ? 75.77100 -23.19600 55.18300 1.000 84.70390 97 LYS C CA 1
ATOM 7855 C C . LYS C 1 100 ? 75.69500 -21.69000 55.36600 1.000 80.72841 97 LYS C C 1
ATOM 7856 O O . LYS C 1 100 ? 74.72800 -21.20000 55.95700 1.000 74.09410 97 LYS C O 1
ATOM 7862 N N . ASN C 1 101 ? 76.69000 -20.93700 54.89400 1.000 89.87624 98 ASN C N 1
ATOM 7863 C CA . ASN C 1 101 ? 76.74700 -19.51500 55.20100 1.000 86.68125 98 ASN C CA 1
ATOM 7864 C C . ASN C 1 101 ? 76.55100 -18.59700 54.00500 1.000 90.08963 98 ASN C C 1
ATOM 7865 O O . ASN C 1 101 ? 76.32700 -17.40000 54.20300 1.000 92.39542 98 ASN C O 1
ATOM 7870 N N . LYS C 1 102 ? 76.63700 -19.11400 52.79100 1.000 87.66064 99 LYS C N 1
ATOM 7871 C CA . LYS C 1 102 ? 76.41500 -18.35500 51.57200 1.000 75.13830 99 LYS C CA 1
ATOM 7872 C C . LYS C 1 102 ? 75.46800 -19.13500 50.67600 1.000 74.62460 99 LYS C C 1
ATOM 7873 O O . LYS C 1 102 ? 75.27600 -20.34100 50.86400 1.000 67.22967 99 LYS C O 1
ATOM 7879 N N . PRO C 1 103 ? 74.85700 -18.47700 49.69400 1.000 75.84778 100 PRO C N 1
ATOM 7880 C CA . PRO C 1 103 ? 74.01600 -19.20000 48.73200 1.000 67.13319 100 PRO C CA 1
ATOM 7881 C C . PRO C 1 103 ? 74.77300 -20.35100 48.09000 1.000 56.99573 100 PRO C C 1
ATOM 7882 O O . PRO C 1 103 ? 75.89900 -20.19000 47.61500 1.000 59.70371 100 PRO C O 1
ATOM 7886 N N . LEU C 1 104 ? 74.15100 -21.52800 48.09000 1.000 59.09364 101 LEU C N 1
ATOM 7887 C CA . LEU C 1 104 ? 74.75300 -22.73400 47.53700 1.000 57.12350 101 LEU C CA 1
ATOM 7888 C C . LEU C 1 104 ? 73.82900 -23.22700 46.43000 1.000 61.02060 101 LEU C C 1
ATOM 7889 O O . LEU C 1 104 ? 72.67900 -23.59100 46.69500 1.000 62.06844 101 LEU C O 1
ATOM 7894 N N . ILE C 1 105 ? 74.32400 -23.22400 45.19300 1.000 53.67725 102 ILE C N 1
ATOM 7895 C CA . ILE C 1 105 ? 73.50600 -23.48500 44.01300 1.000 57.39772 102 ILE C CA 1
ATOM 7896 C C . ILE C 1 105 ? 73.86300 -24.84400 43.42900 1.000 56.55024 102 ILE C C 1
ATOM 7897 O O . ILE C 1 105 ? 75.04300 -25.14900 43.20800 1.000 41.30837 102 ILE C O 1
ATOM 7902 N N . PHE C 1 106 ? 72.83500 -25.65500 43.18700 1.000 64.76165 103 PHE C N 1
ATOM 7903 C CA . PHE C 1 106 ? 72.93700 -26.93300 42.49700 1.000 51.99153 103 PHE C CA 1
ATOM 7904 C C . PHE C 1 106 ? 72.35800 -26.74500 41.10400 1.000 50.09531 103 PHE C C 1
ATOM 7905 O O . PHE C 1 106 ? 71.18300 -26.38300 40.96300 1.000 51.21581 103 PHE C O 1
ATOM 7913 N N . TYR C 1 107 ? 73.17300 -27.00100 40.08700 1.000 45.05299 104 TYR C N 1
ATOM 7914 C CA . TYR C 1 107 ? 72.77300 -26.84900 38.69500 1.000 51.60410 104 TYR C CA 1
ATOM 7915 C C . TYR C 1 107 ? 72.53500 -28.23200 38.10100 1.000 49.82219 104 TYR C C 1
ATOM 7916 O O . TYR C 1 107 ? 73.46400 -29.04200 38.01900 1.000 42.90464 104 TYR C O 1
ATOM 7925 N N . PHE C 1 108 ? 71.29500 -28.49600 37.67900 1.000 48.14792 105 PHE C N 1
ATOM 7926 C CA . PHE C 1 108 ? 70.91200 -29.80400 37.15100 1.000 40.39090 105 PHE C CA 1
ATOM 7927 C C . PHE C 1 108 ? 71.07400 -29.77000 35.63500 1.000 42.05923 105 PHE C C 1
ATOM 7928 O O . PHE C 1 108 ? 70.11000 -29.67800 34.87200 1.000 47.74942 105 PHE C O 1
ATOM 7936 N N . SER C 1 109 ? 72.32900 -29.84500 35.19500 1.000 45.90629 106 SER C N 1
ATOM 7937 C CA . SER C 1 109 ? 72.63000 -29.95300 33.76900 1.000 41.18186 106 SER C CA 1
ATOM 7938 C C . SER C 1 109 ? 72.58800 -31.42200 33.34900 1.000 48.60825 106 SER C C 1
ATOM 7939 O O . SER C 1 109 ? 73.53500 -31.99200 32.80900 1.000 45.15965 106 SER C O 1
ATOM 7942 N N . ILE C 1 110 ? 71.43700 -32.02900 33.63300 1.000 45.38732 107 ILE C N 1
ATOM 7943 C CA . ILE C 1 110 ? 71.21300 -33.45900 33.48000 1.000 46.86555 107 ILE C CA 1
ATOM 7944 C C . ILE C 1 110 ? 69.79300 -33.64900 32.96300 1.000 48.81614 107 ILE C C 1
ATOM 7945 O O . ILE C 1 110 ? 68.96900 -32.73300 32.99300 1.000 60.49060 107 ILE C O 1
ATOM 7950 N N . SER C 1 111 ? 69.50800 -34.86000 32.49700 1.000 55.55308 108 SER C N 1
ATOM 7951 C CA . SER C 1 111 ? 68.20200 -35.13200 31.92600 1.000 48.14051 108 SER C CA 1
ATOM 7952 C C . SER C 1 111 ? 67.13400 -35.06400 33.01700 1.000 50.61299 108 SER C C 1
ATOM 7953 O O . SER C 1 111 ? 67.39100 -35.41300 34.17100 1.000 55.02703 108 SER C O 1
ATOM 7956 N N . PRO C 1 112 ? 65.92700 -34.60500 32.67900 1.000 39.66698 109 PRO C N 1
ATOM 7957 C CA . PRO C 1 112 ? 64.91400 -34.38100 33.72500 1.000 51.70935 109 PRO C CA 1
ATOM 7958 C C . PRO C 1 112 ? 64.57000 -35.62700 34.52400 1.000 47.28609 109 PRO C C 1
ATOM 7959 O O . PRO C 1 112 ? 64.12300 -35.50200 35.67200 1.000 48.67900 109 PRO C O 1
ATOM 7963 N N . SER C 1 113 ? 64.77500 -36.82300 33.96400 1.000 41.04849 110 SER C N 1
ATOM 7964 C CA . SER C 1 113 ? 64.44800 -38.04900 34.68500 1.000 49.87527 110 SER C CA 1
ATOM 7965 C C . SER C 1 113 ? 65.27600 -38.22500 35.95200 1.000 59.17926 110 SER C C 1
ATOM 7966 O O . SER C 1 113 ? 64.86700 -38.97300 36.84600 1.000 59.68956 110 SER C O 1
ATOM 7969 N N . PHE C 1 114 ? 66.41200 -37.54500 36.06400 1.000 50.85064 111 PHE C N 1
ATOM 7970 C CA . PHE C 1 114 ? 67.22600 -37.60000 37.27000 1.000 44.53648 111 PHE C CA 1
ATOM 7971 C C . PHE C 1 114 ? 66.89900 -36.49700 38.26500 1.000 47.15039 111 PHE C C 1
ATOM 7972 O O . PHE C 1 114 ? 67.48200 -36.48100 39.35500 1.000 42.92080 111 PHE C O 1
ATOM 7980 N N . PHE C 1 115 ? 66.00500 -35.56800 37.92200 1.000 35.28077 112 PHE C N 1
ATOM 7981 C CA . PHE C 1 115 ? 65.76500 -34.42700 38.80000 1.000 39.36573 112 PHE C CA 1
ATOM 7982 C C . PHE C 1 115 ? 65.30500 -34.87300 40.18500 1.000 38.75720 112 PHE C C 1
ATOM 7983 O O . PHE C 1 115 ? 66.02700 -34.70100 41.17400 1.000 56.06354 112 PHE C O 1
ATOM 7991 N N . THR C 1 116 ? 64.11800 -35.48500 40.27000 1.000 47.72338 113 THR C N 1
ATOM 7992 C CA . THR C 1 116 ? 63.56000 -35.85100 41.57100 1.000 58.76657 113 THR C CA 1
ATOM 7993 C C . THR C 1 116 ? 64.55900 -36.66200 42.38800 1.000 51.76220 113 THR C C 1
ATOM 7994 O O . THR C 1 116 ? 64.89100 -36.29900 43.52400 1.000 34.16013 113 THR C O 1
ATOM 7998 N N . THR C 1 117 ? 65.07900 -37.74700 41.80600 1.000 35.28327 114 THR C N 1
ATOM 7999 C CA . THR C 1 117 ? 66.07000 -38.54800 42.51400 1.000 35.20843 114 THR C CA 1
ATOM 8000 C C . THR C 1 117 ? 67.13900 -37.64400 43.10800 1.000 52.89696 114 THR C C 1
ATOM 8001 O O . THR C 1 117 ? 67.35400 -37.63200 44.32700 1.000 53.26893 114 THR C O 1
ATOM 8005 N N . THR C 1 118 ? 67.74700 -36.80000 42.27000 1.000 52.63508 115 THR C N 1
ATOM 8006 C CA . THR C 1 118 ? 68.80400 -35.92400 42.75800 1.000 48.45963 115 THR C CA 1
ATOM 8007 C C . THR C 1 118 ? 68.28400 -35.03500 43.87800 1.000 43.81730 115 THR C C 1
ATOM 8008 O O . THR C 1 118 ? 68.85800 -34.99300 44.97400 1.000 44.35790 115 THR C O 1
ATOM 8012 N N . ALA C 1 119 ? 67.14300 -34.38100 43.65200 1.000 32.41681 116 ALA C N 1
ATOM 8013 C CA . ALA C 1 119 ? 66.59300 -33.53000 44.69700 1.000 39.15473 116 ALA C CA 1
ATOM 8014 C C . ALA C 1 119 ? 66.40600 -34.32200 45.97800 1.000 48.28023 116 ALA C C 1
ATOM 8015 O O . ALA C 1 119 ? 66.79700 -33.86900 47.06000 1.000 48.74682 116 ALA C O 1
ATOM 8017 N N . GLN C 1 120 ? 65.89800 -35.55000 45.86300 1.000 50.23720 117 GLN C N 1
ATOM 8018 C CA . GLN C 1 120 ? 65.69400 -36.35500 47.05900 1.000 51.69469 117 GLN C CA 1
ATOM 8019 C C . GLN C 1 120 ? 67.01900 -36.58400 47.76500 1.000 50.42291 117 GLN C C 1
ATOM 8020 O O . GLN C 1 120 ? 67.16100 -36.30000 48.96200 1.000 51.76390 117 GLN C O 1
ATOM 8026 N N . ASN C 1 121 ? 68.03400 -37.00600 47.00700 1.000 45.89859 118 ASN C N 1
ATOM 8027 C CA . ASN C 1 121 ? 69.33800 -37.27400 47.59300 1.000 50.07908 118 ASN C CA 1
ATOM 8028 C C . ASN C 1 121 ? 69.95300 -36.02400 48.20000 1.000 53.88360 118 ASN C C 1
ATOM 8029 O O . ASN C 1 121 ? 70.84800 -36.13600 49.04700 1.000 61.24073 118 ASN C O 1
ATOM 8034 N N . LEU C 1 122 ? 69.49300 -34.83900 47.79100 1.000 58.02525 119 LEU C N 1
ATOM 8035 C CA . LEU C 1 122 ? 69.93600 -33.61600 48.44900 1.000 48.74423 119 LEU C CA 1
ATOM 8036 C C . LEU C 1 122 ? 69.26100 -33.44600 49.80200 1.000 48.87514 119 LEU C C 1
ATOM 8037 O O . LEU C 1 122 ? 69.93100 -33.23400 50.81800 1.000 43.14042 119 LEU C O 1
ATOM 8042 N N . ALA C 1 123 ? 67.93100 -33.57000 49.84500 1.000 52.24716 120 ALA C N 1
ATOM 8043 C CA . ALA C 1 123 ? 67.23000 -33.33700 51.10400 1.000 49.81527 120 ALA C CA 1
ATOM 8044 C C . ALA C 1 123 ? 67.49600 -34.44900 52.10600 1.000 56.65278 120 ALA C C 1
ATOM 8045 O O . ALA C 1 123 ? 67.43500 -34.22000 53.32000 1.000 49.85133 120 ALA C O 1
ATOM 8047 N N . GLN C 1 124 ? 67.78900 -35.65400 51.62500 1.000 59.37377 121 GLN C N 1
ATOM 8048 C CA . GLN C 1 124 ? 68.06500 -36.75600 52.53000 1.000 67.59624 121 GLN C CA 1
ATOM 8049 C C . GLN C 1 124 ? 69.40900 -36.58600 53.23100 1.000 63.80010 121 GLN C C 1
ATOM 8050 O O . GLN C 1 124 ? 69.68900 -37.31100 54.19200 1.000 71.39069 121 GLN C O 1
ATOM 8056 N N . ASN C 1 125 ? 70.24500 -35.65300 52.75900 1.000 55.84071 122 ASN C N 1
ATOM 8057 C CA . ASN C 1 125 ? 71.57300 -35.38700 53.30100 1.000 55.66114 122 ASN C CA 1
ATOM 8058 C C . ASN C 1 125 ? 71.70000 -33.94100 53.77400 1.000 64.48866 122 ASN C C 1
ATOM 8059 O O . ASN C 1 125 ? 72.79200 -33.37100 53.77100 1.000 60.19291 122 ASN C O 1
ATOM 8064 N N . ALA C 1 126 ? 70.57900 -33.33500 54.17200 1.000 54.23772 123 ALA C N 1
ATOM 8065 C CA . ALA C 1 126 ? 70.56300 -31.98700 54.74700 1.000 62.49619 123 ALA C CA 1
ATOM 8066 C C . ALA C 1 126 ? 71.20100 -30.95100 53.81800 1.000 83.08865 123 ALA C C 1
ATOM 8067 O O . ALA C 1 126 ? 71.92600 -30.05700 54.26100 1.000 73.10010 123 ALA C O 1
ATOM 8069 N N . LEU C 1 127 ? 70.94100 -31.07000 52.51500 1.000 62.34380 124 LEU C N 1
ATOM 8070 C CA . LEU C 1 127 ? 71.41100 -30.09800 51.53400 1.000 49.30160 124 LEU C CA 1
ATOM 8071 C C . LEU C 1 127 ? 70.28600 -29.24400 50.95100 1.000 48.78776 124 LEU C C 1
ATOM 8072 O O . LEU C 1 127 ? 70.42400 -28.73400 49.83600 1.000 65.29645 124 LEU C O 1
ATOM 8077 N N . ASN C 1 128 ? 69.17500 -29.07900 51.67600 1.000 53.92587 125 ASN C N 1
ATOM 8078 C CA . ASN C 1 128 ? 68.03400 -28.30300 51.19600 1.000 46.62387 125 ASN C CA 1
ATOM 8079 C C . ASN C 1 128 ? 67.64300 -27.19300 52.16700 1.000 60.59165 125 ASN C C 1
ATOM 8080 O O . ASN C 1 128 ? 66.48000 -26.78300 52.21300 1.000 51.87814 125 ASN C O 1
ATOM 8085 N N . HIS C 1 129 ? 68.59500 -26.70100 52.95500 1.000 53.79798 126 HIS C N 1
ATOM 8086 C CA . HIS C 1 129 ? 68.32100 -25.60000 53.86600 1.000 63.99065 126 HIS C CA 1
ATOM 8087 C C . HIS C 1 129 ? 68.08100 -24.31200 53.07100 1.000 72.45332 126 HIS C C 1
ATOM 8088 O O . HIS C 1 129 ? 68.21500 -24.27100 51.84400 1.000 69.86911 126 HIS C O 1
ATOM 8095 N N . ALA C 1 130 ? 67.73300 -23.23600 53.78400 1.000 70.94897 127 ALA C N 1
ATOM 8096 C CA . ALA C 1 130 ? 67.24900 -22.02900 53.11300 1.000 62.56359 127 ALA C CA 1
ATOM 8097 C C . ALA C 1 130 ? 68.27900 -21.43900 52.15600 1.000 71.89227 127 ALA C C 1
ATOM 8098 O O . ALA C 1 130 ? 67.90600 -20.83400 51.14500 1.000 69.07955 127 ALA C O 1
ATOM 8100 N N . ASN C 1 131 ? 69.56600 -21.61500 52.43900 1.000 66.71565 128 ASN C N 1
ATOM 8101 C CA . ASN C 1 131 ? 70.62100 -21.06400 51.59500 1.000 61.41412 128 ASN C CA 1
ATOM 8102 C C . ASN C 1 131 ? 70.84600 -21.86400 50.31200 1.000 67.39814 128 ASN C C 1
ATOM 8103 O O . ASN C 1 131 ? 71.82800 -21.60800 49.60500 1.000 64.66091 128 ASN C O 1
ATOM 8108 N N . THR C 1 132 ? 69.97400 -22.81500 49.99300 1.000 67.13496 129 THR C N 1
ATOM 8109 C CA . THR C 1 132 ? 70.16600 -23.69800 48.85200 1.000 67.09098 129 THR C CA 1
ATOM 8110 C C . THR C 1 132 ? 69.27900 -23.26000 47.69400 1.000 63.82065 129 THR C C 1
ATOM 8111 O O . THR C 1 132 ? 68.14700 -22.81000 47.89700 1.000 55.15043 129 THR C O 1
ATOM 8115 N N . ARG C 1 133 ? 69.80300 -23.40100 46.47800 1.000 55.06078 130 ARG C N 1
ATOM 8116 C CA . ARG C 1 133 ? 69.09300 -23.04400 45.25900 1.000 64.23939 130 ARG C CA 1
ATOM 8117 C C . ARG C 1 133 ? 69.22300 -24.16400 44.23900 1.000 53.61997 130 ARG C C 1
ATOM 8118 O O . ARG C 1 133 ? 70.27700 -24.79500 44.12700 1.000 47.00787 130 ARG C O 1
ATOM 8126 N N . LEU C 1 134 ? 68.13900 -24.42600 43.52000 1.000 40.24167 131 LEU C N 1
ATOM 8127 C CA . LEU C 1 134 ? 68.11800 -25.42000 42.45700 1.000 49.21186 131 LEU C CA 1
ATOM 8128 C C . LEU C 1 134 ? 67.89800 -24.72000 41.12800 1.000 46.89315 131 LEU C C 1
ATOM 8129 O O . LEU C 1 134 ? 66.99200 -23.89100 41.00600 1.000 50.96739 131 LEU C O 1
ATOM 8134 N N . ILE C 1 135 ? 68.73300 -25.03600 40.14500 1.000 35.50010 132 ILE C N 1
ATOM 8135 C CA . ILE C 1 135 ? 68.53300 -24.57700 38.77800 1.000 49.99477 132 ILE C CA 1
ATOM 8136 C C . ILE C 1 135 ? 68.18600 -25.80800 37.95500 1.000 41.86033 132 ILE C C 1
ATOM 8137 O O . ILE C 1 135 ? 69.02200 -26.70000 37.76700 1.000 41.43841 132 ILE C O 1
ATOM 8142 N N . LEU C 1 136 ? 66.94000 -25.90400 37.49200 1.000 38.53557 133 LEU C N 1
ATOM 8143 C CA . LEU C 1 136 ? 66.50500 -27.08100 36.72600 1.000 52.88244 133 LEU C CA 1
ATOM 8144 C C . LEU C 1 136 ? 66.36000 -26.76000 35.25200 1.000 42.43772 133 LEU C C 1
ATOM 8145 O O . LEU C 1 136 ? 65.94500 -25.65900 34.90800 1.000 51.82661 133 LEU C O 1
ATOM 8150 N N . GLU C 1 137 ? 66.65000 -27.72400 34.38200 1.000 51.85331 134 GLU C N 1
ATOM 8151 C CA . GLU C 1 137 ? 66.61900 -27.47600 32.93300 1.000 43.77097 134 GLU C CA 1
ATOM 8152 C C . GLU C 1 137 ? 65.26600 -27.17600 32.29000 1.000 77.50534 134 GLU C C 1
ATOM 8153 O O . GLU C 1 137 ? 64.21800 -27.34500 32.91000 1.000 70.91083 134 GLU C O 1
ATOM 8159 N N . LYS C 1 138 ? 65.28900 -26.75900 31.02600 1.000 70.01386 135 LYS C N 1
ATOM 8160 C CA . LYS C 1 138 ? 64.04800 -26.38200 30.32600 1.000 75.41604 135 LYS C CA 1
ATOM 8161 C C . LYS C 1 138 ? 62.90500 -27.39100 30.10400 1.000 101.95362 135 LYS C C 1
ATOM 8162 O O . LYS C 1 138 ? 61.74800 -27.04500 30.34300 1.000 102.88184 135 LYS C O 1
ATOM 8168 N N . PRO C 1 139 ? 63.19900 -28.62900 29.63800 1.000 91.32041 136 PRO C N 1
ATOM 8169 C CA . PRO C 1 139 ? 62.03900 -29.50100 29.39300 1.000 69.81423 136 PRO C CA 1
ATOM 8170 C C . PRO C 1 139 ? 61.24700 -29.81500 30.65200 1.000 70.70852 136 PRO C C 1
ATOM 8171 O O . PRO C 1 139 ? 60.01900 -29.83700 30.56400 1.000 104.38983 136 PRO C O 1
ATOM 8175 N N . LEU C 1 140 ? 61.92100 -30.04600 31.78000 1.000 40.43168 137 LEU C N 1
ATOM 8176 C CA . LEU C 1 140 ? 61.25100 -30.38900 33.03600 1.000 64.80788 137 LEU C CA 1
ATOM 8177 C C . LEU C 1 140 ? 60.23600 -31.49500 32.83000 1.000 56.15317 137 LEU C C 1
ATOM 8178 O O . LEU C 1 140 ? 59.05600 -31.32600 33.11900 1.000 59.04852 137 LEU C O 1
ATOM 8183 N N . GLY C 1 141 ? 60.69400 -32.63200 32.32700 1.000 36.96317 138 GLY C N 1
ATOM 8184 C CA . GLY C 1 141 ? 59.79900 -33.73900 32.06700 1.000 46.79362 138 GLY C CA 1
ATOM 8185 C C . GLY C 1 141 ? 59.68900 -33.97900 30.58100 1.000 50.55704 138 GLY C C 1
ATOM 8186 O O . GLY C 1 141 ? 60.37100 -33.31800 29.79800 1.000 45.88717 138 GLY C O 1
ATOM 8187 N N . HIS C 1 142 ? 58.85200 -34.92700 30.18400 1.000 49.59046 139 HIS C N 1
ATOM 8188 C CA . HIS C 1 142 ? 58.62800 -35.20400 28.76900 1.000 46.14685 139 HIS C CA 1
ATOM 8189 C C . HIS C 1 142 ? 57.14600 -35.18900 28.41800 1.000 50.97759 139 HIS C C 1
ATOM 8190 O O . HIS C 1 142 ? 56.77900 -35.55300 27.29400 1.000 45.25202 139 HIS C O 1
ATOM 8197 N N . ASP C 1 143 ? 56.29400 -34.77200 29.35000 1.000 32.63822 140 ASP C N 1
ATOM 8198 C CA . ASP C 1 143 ? 54.86900 -34.56500 29.11000 1.000 36.02775 140 ASP C CA 1
ATOM 8199 C C . ASP C 1 143 ? 54.29200 -33.91100 30.36000 1.000 38.74897 140 ASP C C 1
ATOM 8200 O O . ASP C 1 143 ? 54.98800 -33.72500 31.36200 1.000 43.72751 140 ASP C O 1
ATOM 8205 N N . LEU C 1 144 ? 53.00200 -33.57700 30.30000 1.000 31.77433 141 LEU C N 1
ATOM 8206 C CA . LEU C 1 144 ? 52.37200 -32.87200 31.41200 1.000 30.94846 141 LEU C CA 1
ATOM 8207 C C . LEU C 1 144 ? 52.44600 -33.64000 32.72500 1.000 44.53378 141 LEU C C 1
ATOM 8208 O O . LEU C 1 144 ? 52.70200 -33.05200 33.78500 1.000 53.77343 141 LEU C O 1
ATOM 8213 N N . LYS C 1 145 ? 52.21500 -34.95500 32.67900 1.000 54.40337 142 LYS C N 1
ATOM 8214 C CA . LYS C 1 145 ? 52.20600 -35.74400 33.90600 1.000 48.20599 142 LYS C CA 1
ATOM 8215 C C . LYS C 1 145 ? 53.54200 -35.66400 34.62600 1.000 37.70713 142 LYS C C 1
ATOM 8216 O O . LYS C 1 145 ? 53.59200 -35.37500 35.82400 1.000 44.18899 142 LYS C O 1
ATOM 8222 N N . THR C 1 146 ? 54.63600 -35.92500 33.91500 1.000 41.52268 143 THR C N 1
ATOM 8223 C CA . THR C 1 146 ? 55.94300 -35.91000 34.55900 1.000 43.59671 143 THR C CA 1
ATOM 8224 C C . THR C 1 146 ? 56.35300 -34.50400 34.97500 1.000 50.17609 143 THR C C 1
ATOM 8225 O O . THR C 1 146 ? 57.07800 -34.34200 35.96000 1.000 53.18808 143 THR C O 1
ATOM 8229 N N . CYS C 1 147 ? 55.91000 -33.48100 34.24500 1.000 45.48646 144 CYS C N 1
ATOM 8230 C CA . CYS C 1 147 ? 56.15100 -32.11000 34.68100 1.000 45.00585 144 CYS C CA 1
ATOM 8231 C C . CYS C 1 147 ? 55.51900 -31.87000 36.04700 1.000 42.11754 144 CYS C C 1
ATOM 8232 O O . CYS C 1 147 ? 56.18900 -31.43600 36.99900 1.000 45.26153 144 CYS C O 1
ATOM 8235 N N . LYS C 1 148 ? 54.22100 -32.16400 36.15800 1.000 44.51036 145 LYS C N 1
ATOM 8236 C CA . LYS C 1 148 ? 53.53800 -32.05600 37.44200 1.000 46.52795 145 LYS C CA 1
ATOM 8237 C C . LYS C 1 148 ? 54.20700 -32.92900 38.50200 1.000 50.59922 145 LYS C C 1
ATOM 8238 O O . LYS C 1 148 ? 54.31000 -32.52300 39.66200 1.000 42.80249 145 LYS C O 1
ATOM 8244 N N . GLU C 1 149 ? 54.66200 -34.13100 38.13500 1.000 34.48196 146 GLU C N 1
ATOM 8245 C CA . GLU C 1 149 ? 55.27400 -35.01300 39.12900 1.000 59.94885 146 GLU C CA 1
ATOM 8246 C C . GLU C 1 149 ? 56.56500 -34.42500 39.67400 1.000 55.49085 146 GLU C C 1
ATOM 8247 O O . GLU C 1 149 ? 56.79600 -34.43600 40.88500 1.000 49.67522 146 GLU C O 1
ATOM 8253 N N . ILE C 1 150 ? 57.44900 -33.97200 38.78600 1.000 50.42532 147 ILE C N 1
ATOM 8254 C CA . ILE C 1 150 ? 58.71200 -33.38200 39.22000 1.000 45.82474 147 ILE C CA 1
ATOM 8255 C C . ILE C 1 150 ? 58.44400 -32.18500 40.11900 1.000 52.75045 147 ILE C C 1
ATOM 8256 O O . ILE C 1 150 ? 59.05500 -32.03200 41.18500 1.000 52.38760 147 ILE C O 1
ATOM 8261 N N . PHE C 1 151 ? 57.51700 -31.32100 39.70700 1.000 49.25316 148 PHE C N 1
ATOM 8262 C CA . PHE C 1 151 ? 57.17700 -30.17200 40.53800 1.000 43.09352 148 PHE C CA 1
ATOM 8263 C C . PHE C 1 151 ? 56.67900 -30.62000 41.90900 1.000 43.46865 148 PHE C C 1
ATOM 8264 O O . PHE C 1 151 ? 57.15900 -30.14700 42.94600 1.000 50.31129 148 PHE C O 1
ATOM 8272 N N . GLN C 1 152 ? 55.71500 -31.54500 41.92700 1.000 62.89866 149 GLN C N 1
ATOM 8273 C CA . GLN C 1 152 ? 55.12400 -32.01900 43.17400 1.000 47.49757 149 GLN C CA 1
ATOM 8274 C C . GLN C 1 152 ? 56.18000 -32.62600 44.09100 1.000 47.69827 149 GLN C C 1
ATOM 8275 O O . GLN C 1 152 ? 56.20600 -32.34700 45.29500 1.000 55.60140 149 GLN C O 1
ATOM 8281 N N . SER C 1 153 ? 57.06000 -33.46200 43.53200 1.000 32.79066 150 SER C N 1
ATOM 8282 C CA . SER C 1 153 ? 58.06600 -34.15700 44.32700 1.000 45.96405 150 SER C CA 1
ATOM 8283 C C . SER C 1 153 ? 59.10900 -33.19900 44.88400 1.000 54.81304 150 SER C C 1
ATOM 8284 O O . SER C 1 153 ? 59.49900 -33.31100 46.05200 1.000 56.28251 150 SER C O 1
ATOM 8287 N N . ILE C 1 154 ? 59.56100 -32.24100 44.07300 1.000 56.67560 151 ILE C N 1
ATOM 8288 C CA . ILE C 1 154 ? 60.62100 -31.34900 44.52400 1.000 50.87697 151 ILE C CA 1
ATOM 8289 C C . ILE C 1 154 ? 60.08400 -30.31600 45.50600 1.000 53.54894 151 ILE C C 1
ATOM 8290 O O . ILE C 1 154 ? 60.80200 -29.90200 46.42300 1.000 54.43419 151 ILE C O 1
ATOM 8295 N N . SER C 1 155 ? 58.83000 -29.88200 45.34700 1.000 42.48869 152 SER C N 1
ATOM 8296 C CA . SER C 1 155 ? 58.25300 -28.94000 46.29800 1.000 42.20964 152 SER C CA 1
ATOM 8297 C C . SER C 1 155 ? 58.08400 -29.54200 47.68800 1.000 56.80177 152 SER C C 1
ATOM 8298 O O . SER C 1 155 ? 57.71800 -28.81600 48.61900 1.000 63.61753 152 SER C O 1
ATOM 8301 N N . ALA C 1 156 ? 58.33200 -30.84400 47.85000 1.000 55.87529 153 ALA C N 1
ATOM 8302 C CA . ALA C 1 156 ? 58.28100 -31.45800 49.17000 1.000 60.69051 153 ALA C CA 1
ATOM 8303 C C . ALA C 1 156 ? 59.53700 -31.19300 49.98600 1.000 53.05863 153 ALA C C 1
ATOM 8304 O O . ALA C 1 156 ? 59.50800 -31.33700 51.21300 1.000 63.43217 153 ALA C O 1
ATOM 8306 N N . PHE C 1 157 ? 60.63600 -30.82000 49.33900 1.000 56.92639 154 PHE C N 1
ATOM 8307 C CA . PHE C 1 157 ? 61.87200 -30.53200 50.04200 1.000 49.83701 154 PHE C CA 1
ATOM 8308 C C . PHE C 1 157 ? 62.41500 -29.13600 49.77800 1.000 59.11577 154 PHE C C 1
ATOM 8309 O O . PHE C 1 157 ? 63.34800 -28.72000 50.47300 1.000 60.99127 154 PHE C O 1
ATOM 8317 N N . PHE C 1 158 ? 61.87300 -28.40700 48.80200 1.000 59.78997 155 PHE C N 1
ATOM 8318 C CA . PHE C 1 158 ? 62.33700 -27.06700 48.48200 1.000 36.91616 155 PHE C CA 1
ATOM 8319 C C . PHE C 1 158 ? 61.18000 -26.08900 48.36200 1.000 47.25766 155 PHE C C 1
ATOM 8320 O O . PHE C 1 158 ? 60.11800 -26.43000 47.83200 1.000 50.77147 155 PHE C O 1
ATOM 8328 N N . LYS C 1 159 ? 61.39300 -24.87700 48.86900 1.000 54.47761 156 LYS C N 1
ATOM 8329 C CA . LYS C 1 159 ? 60.41000 -23.81100 48.75300 1.000 46.76775 156 LYS C CA 1
ATOM 8330 C C . LYS C 1 159 ? 60.55000 -23.12900 47.39100 1.000 63.15353 156 LYS C C 1
ATOM 8331 O O . LYS C 1 159 ? 61.56700 -23.26800 46.70400 1.000 63.08625 156 LYS C O 1
ATOM 8337 N N . GLU C 1 160 ? 59.53000 -22.40600 46.96600 1.000 53.84154 157 GLU C N 1
ATOM 8338 C CA . GLU C 1 160 ? 59.53900 -21.77300 45.65200 1.000 59.01511 157 GLU C CA 1
ATOM 8339 C C . GLU C 1 160 ? 60.75000 -20.95500 45.37400 1.000 59.96979 157 GLU C C 1
ATOM 8340 O O . GLU C 1 160 ? 61.30300 -21.01200 44.30000 1.000 57.51070 157 GLU C O 1
ATOM 8346 N N . GLU C 1 161 ? 61.15000 -20.17300 46.34100 1.000 57.00609 158 GLU C N 1
ATOM 8347 C CA . GLU C 1 161 ? 62.26900 -19.30600 46.15500 1.000 44.80963 158 GLU C CA 1
ATOM 8348 C C . GLU C 1 161 ? 63.54900 -20.04400 45.93700 1.000 56.16669 158 GLU C C 1
ATOM 8349 O O . GLU C 1 161 ? 64.56200 -19.44300 45.65600 1.000 66.44540 158 GLU C O 1
ATOM 8355 N N . GLN C 1 162 ? 63.52200 -21.34500 46.07300 1.000 46.70347 159 GLN C N 1
ATOM 8356 C CA . GLN C 1 162 ? 64.70500 -22.17200 45.87800 1.000 59.48939 159 GLN C CA 1
ATOM 8357 C C . GLN C 1 162 ? 64.74100 -22.87400 44.52500 1.000 62.36985 159 GLN C C 1
ATOM 8358 O O . GLN C 1 162 ? 65.74500 -23.52500 44.21200 1.000 48.47914 159 GLN C O 1
ATOM 8364 N N . ILE C 1 163 ? 63.68600 -22.76200 43.72100 1.000 44.79700 160 ILE C N 1
ATOM 8365 C CA . ILE C 1 163 ? 63.56700 -23.48700 42.46100 1.000 59.97967 160 ILE C CA 1
ATOM 8366 C C . ILE C 1 163 ? 63.58100 -22.48100 41.31600 1.000 55.66800 160 ILE C C 1
ATOM 8367 O O . ILE C 1 163 ? 62.79500 -21.52500 41.31000 1.000 46.73240 160 ILE C O 1
ATOM 8372 N N . PHE C 1 164 ? 64.46800 -22.70100 40.34300 1.000 40.68177 161 PHE C N 1
ATOM 8373 C CA . PHE C 1 164 ? 64.63200 -21.82700 39.18500 1.000 47.32617 161 PHE C CA 1
ATOM 8374 C C . PHE C 1 164 ? 64.49400 -22.67200 37.93100 1.000 40.11689 161 PHE C C 1
ATOM 8375 O O . PHE C 1 164 ? 65.38400 -23.47200 37.62700 1.000 42.39966 161 PHE C O 1
ATOM 8383 N N . ARG C 1 165 ? 63.41400 -22.48200 37.18400 1.000 44.36299 162 ARG C N 1
ATOM 8384 C CA . ARG C 1 165 ? 63.21900 -23.22100 35.94000 1.000 38.86918 162 ARG C CA 1
ATOM 8385 C C . ARG C 1 165 ? 63.85700 -22.39600 34.82800 1.000 46.22321 162 ARG C C 1
ATOM 8386 O O . ARG C 1 165 ? 63.29900 -21.38500 34.39300 1.000 40.05784 162 ARG C O 1
ATOM 8394 N N . ILE C 1 166 ? 65.02900 -22.82800 34.35800 1.000 31.61339 163 ILE C N 1
ATOM 8395 C CA . ILE C 1 166 ? 65.82000 -22.03400 33.42400 1.000 34.31010 163 ILE C CA 1
ATOM 8396 C C . ILE C 1 166 ? 65.37400 -22.32400 31.99800 1.000 55.26105 163 ILE C C 1
ATOM 8397 O O . ILE C 1 166 ? 65.22400 -23.48600 31.60100 1.000 48.51965 163 ILE C O 1
ATOM 8402 N N . ASP C 1 167 ? 65.16100 -21.25700 31.23000 1.000 57.72336 164 ASP C N 1
ATOM 8403 C CA . ASP C 1 167 ? 64.90900 -21.32200 29.79100 1.000 52.09502 164 ASP C CA 1
ATOM 8404 C C . ASP C 1 167 ? 65.72100 -20.18400 29.18200 1.000 39.29845 164 ASP C C 1
ATOM 8405 O O . ASP C 1 167 ? 65.29600 -19.02700 29.23000 1.000 42.79255 164 ASP C O 1
ATOM 8410 N N . HIS C 1 168 ? 66.88800 -20.50500 28.61800 1.000 42.61348 165 HIS C N 1
ATOM 8411 C CA . HIS C 1 168 ? 67.85900 -19.45400 28.33500 1.000 40.49993 165 HIS C CA 1
ATOM 8412 C C . HIS C 1 168 ? 67.43400 -18.52500 27.20300 1.000 53.10851 165 HIS C C 1
ATOM 8413 O O . HIS C 1 168 ? 68.08700 -17.49600 27.00200 1.000 48.48833 165 HIS C O 1
ATOM 8420 N N . TYR C 1 169 ? 66.36000 -18.83900 26.47300 1.000 51.43620 166 TYR C N 1
ATOM 8421 C CA . TYR C 1 169 ? 65.85000 -17.89600 25.48000 1.000 47.01994 166 TYR C CA 1
ATOM 8422 C C . TYR C 1 169 ? 65.28700 -16.64100 26.13600 1.000 48.41104 166 TYR C C 1
ATOM 8423 O O . TYR C 1 169 ? 65.31200 -15.56300 25.53000 1.000 48.46106 166 TYR C O 1
ATOM 8432 N N . LEU C 1 170 ? 64.79000 -16.74900 27.36800 1.000 37.99878 167 LEU C N 1
ATOM 8433 C CA . LEU C 1 170 ? 64.31200 -15.56700 28.07200 1.000 49.64503 167 LEU C CA 1
ATOM 8434 C C . LEU C 1 170 ? 65.44500 -14.61200 28.41300 1.000 60.99038 167 LEU C C 1
ATOM 8435 O O . LEU C 1 170 ? 65.17500 -13.48500 28.84700 1.000 56.50243 167 LEU C O 1
ATOM 8440 N N . GLY C 1 171 ? 66.69400 -15.03700 28.24100 1.000 50.45777 168 GLY C N 1
ATOM 8441 C CA . GLY C 1 171 ? 67.83600 -14.16300 28.36700 1.000 50.86976 168 GLY C CA 1
ATOM 8442 C C . GLY C 1 171 ? 68.47200 -13.70200 27.07300 1.000 56.02474 168 GLY C C 1
ATOM 8443 O O . GLY C 1 171 ? 69.43800 -12.93500 27.12600 1.000 58.77086 168 GLY C O 1
ATOM 8444 N N . LYS C 1 172 ? 67.91700 -14.04700 25.94300 1.000 59.56652 169 LYS C N 1
ATOM 8445 C CA . LYS C 1 172 ? 68.45000 -13.61500 24.69600 1.000 49.48454 169 LYS C CA 1
ATOM 8446 C C . LYS C 1 172 ? 67.94300 -12.20200 24.46000 1.000 58.94270 169 LYS C C 1
ATOM 8447 O O . LYS C 1 172 ? 66.77700 -11.91700 24.65800 1.000 51.13822 169 LYS C O 1
ATOM 8453 N N . LYS C 1 173 ? 68.77800 -11.27700 24.03000 1.000 48.00123 170 LYS C N 1
ATOM 8454 C CA . LYS C 1 173 ? 68.33500 -9.92000 23.76300 1.000 50.32855 170 LYS C CA 1
ATOM 8455 C C . LYS C 1 173 ? 67.34600 -9.85800 22.62800 1.000 49.67994 170 LYS C C 1
ATOM 8456 O O . LYS C 1 173 ? 66.40300 -9.10100 22.67700 1.000 44.78673 170 LYS C O 1
ATOM 8462 N N . GLY C 1 174 ? 67.54200 -10.69000 21.62100 1.000 44.10016 171 GLY C N 1
ATOM 8463 C CA . GLY C 1 174 ? 66.56800 -10.72400 20.54300 1.000 36.71455 171 GLY C CA 1
ATOM 8464 C C . GLY C 1 174 ? 65.15900 -11.00400 21.02800 1.000 46.85573 171 GLY C C 1
ATOM 8465 O O . GLY C 1 174 ? 64.19300 -10.43100 20.52000 1.000 45.27104 171 GLY C O 1
ATOM 8466 N N . VAL C 1 175 ? 65.01900 -11.89600 22.01100 1.000 52.30165 172 VAL C N 1
ATOM 8467 C CA . VAL C 1 175 ? 63.69300 -12.22400 22.52700 1.000 47.24414 172 VAL C CA 1
ATOM 8468 C C . VAL C 1 175 ? 63.13000 -11.06000 23.33800 1.000 44.03951 172 VAL C C 1
ATOM 8469 O O . VAL C 1 175 ? 61.94400 -10.72600 23.22900 1.000 42.54105 172 VAL C O 1
ATOM 8473 N N . GLN C 1 176 ? 63.96600 -10.42700 24.16600 1.000 47.51661 173 GLN C N 1
ATOM 8474 C CA . GLN C 1 176 ? 63.51700 -9.27800 24.95000 1.000 45.58365 173 GLN C CA 1
ATOM 8475 C C . GLN C 1 176 ? 63.04800 -8.13800 24.04500 1.000 50.80361 173 GLN C C 1
ATOM 8476 O O . GLN C 1 176 ? 62.13300 -7.36700 24.40900 1.000 45.87019 173 GLN C O 1
ATOM 8482 N N . ASN C 1 177 ? 63.64900 -8.03300 22.85500 1.000 48.28925 174 ASN C N 1
ATOM 8483 C CA . ASN C 1 177 ? 63.27900 -6.98300 21.91300 1.000 49.28347 174 ASN C CA 1
ATOM 8484 C C . ASN C 1 177 ? 61.80300 -7.05600 21.53800 1.000 43.16284 174 ASN C C 1
ATOM 8485 O O . ASN C 1 177 ? 61.15800 -6.01900 21.33700 1.000 47.38053 174 ASN C O 1
ATOM 8490 N N . ILE C 1 178 ? 61.24700 -8.26700 21.43400 1.000 43.07069 175 ILE C N 1
ATOM 8491 C CA . ILE C 1 178 ? 59.85200 -8.41000 21.01300 1.000 49.76782 175 ILE C CA 1
ATOM 8492 C C . ILE C 1 178 ? 58.95700 -7.56000 21.90300 1.000 47.90344 175 ILE C C 1
ATOM 8493 O O . ILE C 1 178 ? 58.22900 -6.67200 21.43600 1.000 64.12524 175 ILE C O 1
ATOM 8498 N N . LEU C 1 179 ? 59.02200 -7.80300 23.21200 1.000 52.14667 176 LEU C N 1
ATOM 8499 C CA . LEU C 1 179 ? 58.10900 -7.12000 24.11400 1.000 53.84003 176 LEU C CA 1
ATOM 8500 C C . LEU C 1 179 ? 58.48400 -5.65700 24.27600 1.000 54.11481 176 LEU C C 1
ATOM 8501 O O . LEU C 1 179 ? 57.59800 -4.80000 24.38600 1.000 54.30879 176 LEU C O 1
ATOM 8506 N N . GLU C 1 180 ? 59.78200 -5.33400 24.29100 1.000 42.90673 177 GLU C N 1
ATOM 8507 C CA . GLU C 1 180 ? 60.13900 -3.92100 24.39200 1.000 51.98114 177 GLU C CA 1
ATOM 8508 C C . GLU C 1 180 ? 59.51100 -3.12300 23.25000 1.000 59.30250 177 GLU C C 1
ATOM 8509 O O . GLU C 1 180 ? 58.83900 -2.10100 23.47600 1.000 63.07090 177 GLU C O 1
ATOM 8515 N N . LEU C 1 181 ? 59.68700 -3.59800 22.01300 1.000 45.59073 178 LEU C N 1
ATOM 8516 C CA . LEU C 1 181 ? 59.11000 -2.90600 20.86600 1.000 51.99134 178 LEU C CA 1
ATOM 8517 C C . LEU C 1 181 ? 57.59000 -2.87200 20.93300 1.000 53.99719 178 LEU C C 1
ATOM 8518 O O . LEU C 1 181 ? 56.97800 -1.84300 20.62400 1.000 65.08904 178 LEU C O 1
ATOM 8523 N N . ARG C 1 182 ? 56.95400 -3.98000 21.32400 1.000 54.44628 179 ARG C N 1
ATOM 8524 C CA . ARG C 1 182 ? 55.49700 -3.96100 21.39400 1.000 53.97475 179 ARG C CA 1
ATOM 8525 C C . ARG C 1 182 ? 55.02100 -2.90400 22.38100 1.000 51.27373 179 ARG C C 1
ATOM 8526 O O . ARG C 1 182 ? 54.01000 -2.23100 22.14700 1.000 55.57631 179 ARG C O 1
ATOM 8534 N N . LEU C 1 183 ? 55.74200 -2.74100 23.49000 1.000 48.48390 180 LEU C N 1
ATOM 8535 C CA . LEU C 1 183 ? 55.32000 -1.81500 24.53200 1.000 64.93115 180 LEU C CA 1
ATOM 8536 C C . LEU C 1 183 ? 55.57800 -0.35400 24.18400 1.000 68.83745 180 LEU C C 1
ATOM 8537 O O . LEU C 1 183 ? 54.81600 0.51500 24.62300 1.000 66.58059 180 LEU C O 1
ATOM 8542 N N . ASN C 1 184 ? 56.61400 -0.05300 23.39800 1.000 66.28300 181 ASN C N 1
ATOM 8543 C CA . ASN C 1 184 ? 57.05800 1.33300 23.26700 1.000 57.31275 181 ASN C CA 1
ATOM 8544 C C . ASN C 1 184 ? 56.87400 1.91700 21.86700 1.000 53.07689 181 ASN C C 1
ATOM 8545 O O . ASN C 1 184 ? 57.56300 2.87900 21.51600 1.000 64.12744 181 ASN C O 1
ATOM 8550 N N . ASN C 1 185 ? 55.96500 1.37400 21.05900 1.000 49.58598 182 ASN C N 1
ATOM 8551 C CA . ASN C 1 185 ? 55.76900 1.85900 19.69200 1.000 49.50078 182 ASN C CA 1
ATOM 8552 C C . ASN C 1 185 ? 54.30200 1.73000 19.28800 1.000 50.44408 182 ASN C C 1
ATOM 8553 O O . ASN C 1 185 ? 53.84700 0.64900 18.88300 1.000 54.90760 182 ASN C O 1
ATOM 8558 N N . PRO C 1 186 ? 53.53100 2.82000 19.37800 1.000 48.13764 183 PRO C N 1
ATOM 8559 C CA . PRO C 1 186 ? 52.09700 2.75900 19.02000 1.000 42.53101 183 PRO C CA 1
ATOM 8560 C C . PRO C 1 186 ? 51.81300 2.17200 17.63900 1.000 57.33930 183 PRO C C 1
ATOM 8561 O O . PRO C 1 186 ? 50.79200 1.49600 17.43100 1.000 67.56730 183 PRO C O 1
ATOM 8565 N N . ILE C 1 187 ? 52.73400 2.37800 16.73200 1.000 60.22753 184 ILE C N 1
ATOM 8566 C CA . ILE C 1 187 ? 52.54300 1.88200 15.39400 1.000 55.04897 184 ILE C CA 1
ATOM 8567 C C . ILE C 1 187 ? 52.42300 0.37600 15.40100 1.000 64.65641 184 ILE C C 1
ATOM 8568 O O . ILE C 1 187 ? 51.62600 -0.15100 14.67400 1.000 64.58757 184 ILE C O 1
ATOM 8573 N N . LEU C 1 188 ? 53.16900 -0.31500 16.25300 1.000 61.57291 185 LEU C N 1
ATOM 8574 C CA . LEU C 1 188 ? 53.03700 -1.75900 16.36400 1.000 55.61731 185 LEU C CA 1
ATOM 8575 C C . LEU C 1 188 ? 51.77600 -2.13500 17.11900 1.000 65.50127 185 LEU C C 1
ATOM 8576 O O . LEU C 1 188 ? 51.18200 -3.18200 16.84900 1.000 69.32592 185 LEU C O 1
ATOM 8581 N N . ASN C 1 189 ? 51.36200 -1.30300 18.07500 1.000 68.58642 186 ASN C N 1
ATOM 8582 C CA . ASN C 1 189 ? 50.09700 -1.54400 18.75400 1.000 70.30819 186 ASN C CA 1
ATOM 8583 C C . ASN C 1 189 ? 48.95600 -1.63400 17.75200 1.000 64.57003 186 ASN C C 1
ATOM 8584 O O . ASN C 1 189 ? 48.03900 -2.44700 17.91600 1.000 76.52127 186 ASN C O 1
ATOM 8589 N N . ILE C 1 190 ? 48.99600 -0.81500 16.70100 1.000 76.37347 187 ILE C N 1
ATOM 8590 C CA . ILE C 1 190 ? 47.93200 -0.89800 15.70200 1.000 66.32402 187 ILE C CA 1
ATOM 8591 C C . ILE C 1 190 ? 48.15200 -2.08600 14.77400 1.000 67.45031 187 ILE C C 1
ATOM 8592 O O . ILE C 1 190 ? 47.20200 -2.80000 14.43300 1.000 67.74897 187 ILE C O 1
ATOM 8597 N N . LEU C 1 191 ? 49.39400 -2.31700 14.34100 1.000 67.60781 188 LEU C N 1
ATOM 8598 C CA . LEU C 1 191 ? 49.63000 -3.37600 13.36000 1.000 54.88281 188 LEU C CA 1
ATOM 8599 C C . LEU C 1 191 ? 49.48000 -4.78700 13.92600 1.000 58.55846 188 LEU C C 1
ATOM 8600 O O . LEU C 1 191 ? 49.21400 -5.71800 13.15700 1.000 50.96966 188 LEU C O 1
ATOM 8605 N N . TRP C 1 192 ? 49.64100 -4.97700 15.23600 1.000 54.10352 189 TRP C N 1
ATOM 8606 C CA . TRP C 1 192 ? 49.53200 -6.31500 15.81000 1.000 54.26147 189 TRP C CA 1
ATOM 8607 C C . TRP C 1 192 ? 48.12900 -6.89300 15.68100 1.000 55.71689 189 TRP C C 1
ATOM 8608 O O . TRP C 1 192 ? 47.97500 -8.11900 15.69700 1.000 74.78675 189 TRP C O 1
ATOM 8619 N N . ASP C 1 193 ? 47.10500 -6.04800 15.56000 1.000 55.17565 190 ASP C N 1
ATOM 8620 C CA . ASP C 1 193 ? 45.74300 -6.52700 15.36800 1.000 58.60109 190 ASP C CA 1
ATOM 8621 C C . ASP C 1 193 ? 45.48200 -7.00700 13.94700 1.000 55.76134 190 ASP C C 1
ATOM 8622 O O . ASP C 1 193 ? 44.40600 -7.55600 13.68600 1.000 59.86860 190 ASP C O 1
ATOM 8627 N N . GLN C 1 194 ? 46.43000 -6.80800 13.02700 1.000 59.94932 191 GLN C N 1
ATOM 8628 C CA . GLN C 1 194 ? 46.26800 -7.20800 11.63400 1.000 60.31010 191 GLN C CA 1
ATOM 8629 C C . GLN C 1 194 ? 47.36800 -8.16200 11.17400 1.000 66.79819 191 GLN C C 1
ATOM 8630 O O . GLN C 1 194 ? 47.63300 -8.25700 9.97000 1.000 70.57003 191 GLN C O 1
ATOM 8636 N N . ILE C 1 195 ? 48.00700 -8.88500 12.10000 1.000 56.72968 192 ILE C N 1
ATOM 8637 C CA . ILE C 1 195 ? 49.00600 -9.87300 11.70800 1.000 43.46573 192 ILE C CA 1
ATOM 8638 C C . ILE C 1 195 ? 48.34700 -10.97200 10.89100 1.000 51.29112 192 ILE C C 1
ATOM 8639 O O . ILE C 1 195 ? 47.23700 -11.42700 11.19600 1.000 54.49748 192 ILE C O 1
ATOM 8644 N N . SER C 1 196 ? 49.03900 -11.40800 9.83500 1.000 47.33492 193 SER C N 1
ATOM 8645 C CA . SER C 1 196 ? 48.53100 -12.45000 8.95800 1.000 49.34180 193 SER C CA 1
ATOM 8646 C C . SER C 1 196 ? 49.22400 -13.79400 9.13200 1.000 49.66667 193 SER C C 1
ATOM 8647 O O . SER C 1 196 ? 48.65900 -14.81400 8.72700 1.000 47.32069 193 SER C O 1
ATOM 8650 N N . ALA C 1 197 ? 50.42400 -13.82100 9.70600 1.000 37.31577 194 ALA C N 1
ATOM 8651 C CA . ALA C 1 197 ? 51.13800 -15.06700 9.94600 1.000 41.49852 194 ALA C CA 1
ATOM 8652 C C . ALA C 1 197 ? 52.35700 -14.77600 10.80600 1.000 44.55888 194 ALA C C 1
ATOM 8653 O O . ALA C 1 197 ? 52.92800 -13.68300 10.73600 1.000 42.89805 194 ALA C O 1
ATOM 8655 N N . VAL C 1 198 ? 52.74100 -15.75700 11.62200 1.000 36.92915 195 VAL C N 1
ATOM 8656 C CA . VAL C 1 198 ? 53.95000 -15.68200 12.43600 1.000 25.76448 195 VAL C CA 1
ATOM 8657 C C . VAL C 1 198 ? 54.82300 -16.88100 12.10600 1.000 32.54923 195 VAL C C 1
ATOM 8658 O O . VAL C 1 198 ? 54.31100 -17.97200 11.84200 1.000 45.30962 195 VAL C O 1
ATOM 8662 N N . GLU C 1 199 ? 56.13800 -16.67000 12.09300 1.000 38.41995 196 GLU C N 1
ATOM 8663 C CA . GLU C 1 199 ? 57.11500 -17.73000 11.85800 1.000 31.33333 196 GLU C CA 1
ATOM 8664 C C . GLU C 1 199 ? 58.18600 -17.64500 12.93500 1.000 42.63590 196 GLU C C 1
ATOM 8665 O O . GLU C 1 199 ? 58.96200 -16.68600 12.96700 1.000 55.51254 196 GLU C O 1
ATOM 8671 N N . ILE C 1 200 ? 58.22500 -18.64700 13.80700 1.000 42.01232 197 ILE C N 1
ATOM 8672 C CA . ILE C 1 200 ? 59.26700 -18.80200 14.81100 1.000 33.81968 197 ILE C CA 1
ATOM 8673 C C . ILE C 1 200 ? 60.09900 -20.00000 14.38000 1.000 36.20114 197 ILE C C 1
ATOM 8674 O O . ILE C 1 200 ? 59.58700 -21.12500 14.32300 1.000 52.29143 197 ILE C O 1
ATOM 8679 N N . CYS C 1 201 ? 61.37600 -19.76900 14.08600 1.000 35.83295 198 CYS C N 1
ATOM 8680 C CA . CYS C 1 201 ? 62.20400 -20.77600 13.43300 1.000 28.92632 198 CYS C CA 1
ATOM 8681 C C . CYS C 1 201 ? 63.60200 -20.79000 14.03000 1.000 36.92526 198 CYS C C 1
ATOM 8682 O O . CYS C 1 201 ? 64.24300 -19.74100 14.13600 1.000 47.36384 198 CYS C O 1
ATOM 8685 N N . VAL C 1 202 ? 64.06500 -21.97800 14.42000 1.000 40.08166 199 VAL C N 1
ATOM 8686 C CA . VAL C 1 202 ? 65.43300 -22.18200 14.89400 1.000 33.95334 199 VAL C CA 1
ATOM 8687 C C . VAL C 1 202 ? 66.00800 -23.42700 14.21600 1.000 34.21705 199 VAL C C 1
ATOM 8688 O O . VAL C 1 202 ? 65.64400 -24.56900 14.55200 1.000 36.67584 199 VAL C O 1
ATOM 8692 N N . TYR C 1 203 ? 66.91400 -23.20600 13.27300 1.000 31.58186 200 TYR C N 1
ATOM 8693 C CA . TYR C 1 203 ? 67.60900 -24.26600 12.56900 1.000 34.46040 200 TYR C CA 1
ATOM 8694 C C . TYR C 1 203 ? 69.06900 -24.24100 12.97700 1.000 37.02794 200 TYR C C 1
ATOM 8695 O O . TYR C 1 203 ? 69.65800 -23.16900 13.14200 1.000 45.83018 200 TYR C O 1
ATOM 8704 N N . GLU C 1 204 ? 69.64400 -25.42300 13.13700 1.000 35.71708 201 GLU C N 1
ATOM 8705 C CA . GLU C 1 204 ? 71.04100 -25.54800 13.49800 1.000 26.83029 201 GLU C CA 1
ATOM 8706 C C . GLU C 1 204 ? 71.73700 -26.42400 12.47600 1.000 36.04225 201 GLU C C 1
ATOM 8707 O O . GLU C 1 204 ? 71.15300 -27.35900 11.92200 1.000 37.66936 201 GLU C O 1
ATOM 8713 N N . THR C 1 205 ? 73.00100 -26.10500 12.23900 1.000 44.73396 202 THR C N 1
ATOM 8714 C CA . THR C 1 205 ? 73.82300 -26.91400 11.36100 1.000 38.40439 202 THR C CA 1
ATOM 8715 C C . THR C 1 205 ? 74.34400 -28.15400 12.07500 1.000 39.89847 202 THR C C 1
ATOM 8716 O O . THR C 1 205 ? 74.61900 -29.16200 11.42300 1.000 39.64317 202 THR C O 1
ATOM 8720 N N . LEU C 1 206 ? 74.43600 -28.11300 13.39900 1.000 43.25798 203 LEU C N 1
ATOM 8721 C CA . LEU C 1 206 ? 74.92800 -29.23100 14.18400 1.000 40.46211 203 LEU C CA 1
ATOM 8722 C C . LEU C 1 206 ? 73.89300 -30.34400 14.29700 1.000 54.41881 203 LEU C C 1
ATOM 8723 O O . LEU C 1 206 ? 72.69300 -30.14300 14.09600 1.000 52.81781 203 LEU C O 1
ATOM 8728 N N . GLY C 1 207 ? 74.34300 -31.50800 14.75600 1.000 49.58754 204 GLY C N 1
ATOM 8729 C CA . GLY C 1 207 ? 73.46200 -32.60000 15.02400 1.000 49.02658 204 GLY C CA 1
ATOM 8730 C C . GLY C 1 207 ? 73.58400 -32.82800 16.49000 1.000 59.32992 204 GLY C C 1
ATOM 8731 O O . GLY C 1 207 ? 73.94300 -31.92300 17.20500 1.000 71.11108 204 GLY C O 1
ATOM 8732 N N . VAL C 1 208 ? 73.42600 -34.06600 16.95900 1.000 66.41738 205 VAL C N 1
ATOM 8733 C CA . VAL C 1 208 ? 73.49000 -34.39600 18.37500 1.000 61.34348 205 VAL C CA 1
ATOM 8734 C C . VAL C 1 208 ? 74.87400 -34.88000 18.75400 1.000 80.76521 205 VAL C C 1
ATOM 8735 O O . VAL C 1 208 ? 75.39900 -34.44700 19.74700 1.000 87.62566 205 VAL C O 1
ATOM 8739 N N . GLU C 1 209 ? 75.46500 -35.79100 17.99900 1.000 96.26509 206 GLU C N 1
ATOM 8740 C CA . GLU C 1 209 ? 76.77900 -36.37900 18.31800 1.000 93.65480 206 GLU C CA 1
ATOM 8741 C C . GLU C 1 209 ? 77.02900 -37.06000 19.65300 1.000 103.07509 206 GLU C C 1
ATOM 8742 O O . GLU C 1 209 ? 77.84000 -36.56500 20.42100 1.000 107.76604 206 GLU C O 1
ATOM 8748 N N . GLU C 1 210 ? 76.41200 -38.21800 19.90400 1.000 120.41048 207 GLU C N 1
ATOM 8749 C CA . GLU C 1 210 ? 76.51500 -38.97200 21.19600 1.000 114.54271 207 GLU C CA 1
ATOM 8750 C C . GLU C 1 210 ? 75.77000 -38.36300 22.34000 1.000 102.36039 207 GLU C C 1
ATOM 8751 O O . GLU C 1 210 ? 75.70400 -38.95500 23.40700 1.000 104.27750 207 GLU C O 1
ATOM 8757 N N . ARG C 1 211 ? 75.19800 -37.18900 22.14400 1.000 95.45897 208 ARG C N 1
ATOM 8758 C CA . ARG C 1 211 ? 74.34500 -36.64300 23.16300 1.000 103.21500 208 ARG C CA 1
ATOM 8759 C C . ARG C 1 211 ? 73.06900 -37.48900 23.04600 1.000 106.60939 208 ARG C C 1
ATOM 8760 O O . ARG C 1 211 ? 72.16900 -37.27200 23.82900 1.000 93.14237 208 ARG C O 1
ATOM 8768 N N . GLY C 1 212 ? 72.97200 -38.43800 22.08700 1.000 96.59304 209 GLY C N 1
ATOM 8769 C CA . GLY C 1 212 ? 71.81000 -39.26800 21.88000 1.000 70.40015 209 GLY C CA 1
ATOM 8770 C C . GLY C 1 212 ? 71.24700 -40.08700 22.96700 1.000 72.77633 209 GLY C C 1
ATOM 8771 O O . GLY C 1 212 ? 70.14200 -40.49500 22.85300 1.000 65.44804 209 GLY C O 1
ATOM 8772 N N . GLU C 1 213 ? 71.98900 -40.37800 23.99600 1.000 73.83411 210 GLU C N 1
ATOM 8773 C CA . GLU C 1 213 ? 71.38800 -41.09000 25.08400 1.000 72.21440 210 GLU C CA 1
ATOM 8774 C C . GLU C 1 213 ? 70.21100 -40.28000 25.49900 1.000 76.38069 210 GLU C C 1
ATOM 8775 O O . GLU C 1 213 ? 69.15900 -40.83900 25.71900 1.000 68.68983 210 GLU C O 1
ATOM 8781 N N . PHE C 1 214 ? 70.36900 -38.96800 25.58700 1.000 74.21091 211 PHE C N 1
ATOM 8782 C CA . PHE C 1 214 ? 69.31900 -38.12600 26.08200 1.000 61.36012 211 PHE C CA 1
ATOM 8783 C C . PHE C 1 214 ? 68.51500 -37.55800 24.96100 1.000 56.17297 211 PHE C C 1
ATOM 8784 O O . PHE C 1 214 ? 67.33500 -37.38000 25.13900 1.000 51.61571 211 PHE C O 1
ATOM 8792 N N . TYR C 1 215 ? 69.11100 -37.25800 23.82200 1.000 56.24757 212 TYR C N 1
ATOM 8793 C CA . TYR C 1 215 ? 68.27300 -36.68600 22.77200 1.000 50.25918 212 TYR C CA 1
ATOM 8794 C C . TYR C 1 215 ? 67.22600 -37.68700 22.30800 1.000 53.96762 212 TYR C C 1
ATOM 8795 O O . TYR C 1 215 ? 66.07900 -37.31600 22.03200 1.000 55.28372 212 TYR C O 1
ATOM 8804 N N . ASP C 1 216 ? 67.60100 -38.96400 22.22400 1.000 49.49746 213 ASP C N 1
ATOM 8805 C CA . ASP C 1 216 ? 66.70000 -39.96900 21.68400 1.000 47.71327 213 ASP C CA 1
ATOM 8806 C C . ASP C 1 216 ? 65.47300 -40.16700 22.56000 1.000 43.34943 213 ASP C C 1
ATOM 8807 O O . ASP C 1 216 ? 64.48100 -40.73600 22.09200 1.000 45.39333 213 ASP C O 1
ATOM 8812 N N . LYS C 1 217 ? 65.51100 -39.71100 23.81200 1.000 37.63687 214 LYS C N 1
ATOM 8813 C CA . LYS C 1 217 ? 64.34300 -39.78600 24.67900 1.000 27.78857 214 LYS C CA 1
ATOM 8814 C C . LYS C 1 217 ? 63.50600 -38.51500 24.64300 1.000 45.63770 214 LYS C C 1
ATOM 8815 O O . LYS C 1 217 ? 62.45700 -38.46300 25.29300 1.000 61.01643 214 LYS C O 1
ATOM 8821 N N . ILE C 1 218 ? 63.93800 -37.49700 23.89700 1.000 38.61017 215 ILE C N 1
ATOM 8822 C CA . ILE C 1 218 ? 63.29800 -36.18400 23.92300 1.000 41.77430 215 ILE C CA 1
ATOM 8823 C C . ILE C 1 218 ? 62.85300 -35.77600 22.52500 1.000 36.47421 215 ILE C C 1
ATOM 8824 O O . ILE C 1 218 ? 61.66500 -35.52300 22.29300 1.000 38.39689 215 ILE C O 1
ATOM 8829 N N . GLY C 1 219 ? 63.79200 -35.69600 21.59200 1.000 37.53152 216 GLY C N 1
ATOM 8830 C CA . GLY C 1 219 ? 63.48000 -35.29700 20.23600 1.000 27.84299 216 GLY C CA 1
ATOM 8831 C C . GLY C 1 219 ? 63.27400 -33.79800 20.10200 1.000 45.13504 216 GLY C C 1
ATOM 8832 O O . GLY C 1 219 ? 63.05700 -33.08000 21.07100 1.000 39.88783 216 GLY C O 1
ATOM 8833 N N . ALA C 1 220 ? 63.33800 -33.32700 18.85400 1.000 41.07899 217 ALA C N 1
ATOM 8834 C CA . ALA C 1 220 ? 63.34500 -31.88900 18.58600 1.000 37.46844 217 ALA C CA 1
ATOM 8835 C C . ALA C 1 220 ? 62.13900 -31.17700 19.19700 1.000 36.58053 217 ALA C C 1
ATOM 8836 O O . ALA C 1 220 ? 62.28300 -30.09900 19.79300 1.000 41.73626 217 ALA C O 1
ATOM 8838 N N . LEU C 1 221 ? 60.94300 -31.75900 19.06700 1.000 33.94770 218 LEU C N 1
ATOM 8839 C CA . LEU C 1 221 ? 59.73400 -31.06800 19.51300 1.000 40.12804 218 LEU C CA 1
ATOM 8840 C C . LEU C 1 221 ? 59.82300 -30.69700 20.98700 1.000 42.34309 218 LEU C C 1
ATOM 8841 O O . LEU C 1 221 ? 59.55200 -29.55200 21.36600 1.000 44.23976 218 LEU C O 1
ATOM 8846 N N . ARG C 1 222 ? 60.20500 -31.64900 21.83900 1.000 39.86598 219 ARG C N 1
ATOM 8847 C CA . ARG C 1 222 ? 60.30300 -31.34200 23.26100 1.000 36.72348 219 ARG C CA 1
ATOM 8848 C C . ARG C 1 222 ? 61.60000 -30.61000 23.58300 1.000 39.91202 219 ARG C C 1
ATOM 8849 O O . ARG C 1 222 ? 61.65000 -29.83300 24.54100 1.000 38.67814 219 ARG C O 1
ATOM 8857 N N . ASP C 1 223 ? 62.65700 -30.85200 22.80400 1.000 35.19088 220 ASP C N 1
ATOM 8858 C CA . ASP C 1 223 ? 63.94000 -30.20400 23.05600 1.000 33.23840 220 ASP C CA 1
ATOM 8859 C C . ASP C 1 223 ? 63.82000 -28.69100 22.96500 1.000 49.79370 220 ASP C C 1
ATOM 8860 O O . ASP C 1 223 ? 64.30400 -27.97000 23.84400 1.000 55.98931 220 ASP C O 1
ATOM 8865 N N . MET C 1 224 ? 63.17600 -28.18700 21.91000 1.000 33.75706 221 MET C N 1
ATOM 8866 C CA . MET C 1 224 ? 63.12000 -26.74500 21.69000 1.000 40.17051 221 MET C CA 1
ATOM 8867 C C . MET C 1 224 ? 61.72100 -26.16100 21.59700 1.000 41.51776 221 MET C C 1
ATOM 8868 O O . MET C 1 224 ? 61.51800 -25.03700 22.06100 1.000 40.23535 221 MET C O 1
ATOM 8873 N N . VAL C 1 225 ? 60.74900 -26.87700 21.03400 1.000 39.44021 222 VAL C N 1
ATOM 8874 C CA . VAL C 1 225 ? 59.46500 -26.23300 20.78200 1.000 39.83500 222 VAL C CA 1
ATOM 8875 C C . VAL C 1 225 ? 58.66300 -26.13400 22.07100 1.000 41.98021 222 VAL C C 1
ATOM 8876 O O . VAL C 1 225 ? 57.98600 -25.13000 22.31800 1.000 40.50851 222 VAL C O 1
ATOM 8880 N N . GLN C 1 226 ? 58.72000 -27.17300 22.90500 1.000 43.53509 223 GLN C N 1
ATOM 8881 C CA . GLN C 1 226 ? 57.94300 -27.17300 24.13700 1.000 35.64076 223 GLN C CA 1
ATOM 8882 C C . GLN C 1 226 ? 58.29100 -25.98800 25.02600 1.000 44.46720 223 GLN C C 1
ATOM 8883 O O . GLN C 1 226 ? 57.41300 -25.45700 25.71700 1.000 36.99210 223 GLN C O 1
ATOM 8889 N N . ASN C 1 227 ? 59.55200 -25.55300 25.02600 1.000 33.43854 224 ASN C N 1
ATOM 8890 C CA . ASN C 1 227 ? 60.00900 -24.53700 25.97000 1.000 43.17766 224 ASN C CA 1
ATOM 8891 C C . ASN C 1 227 ? 60.40500 -23.23200 25.28900 1.000 37.69867 224 ASN C C 1
ATOM 8892 O O . ASN C 1 227 ? 59.75500 -22.20800 25.50700 1.000 47.56036 224 ASN C O 1
ATOM 8897 N N . HIS C 1 228 ? 61.43500 -23.23600 24.44300 1.000 37.65630 225 HIS C N 1
ATOM 8898 C CA . HIS C 1 228 ? 61.94000 -21.98300 23.88900 1.000 31.45001 225 HIS C CA 1
ATOM 8899 C C . HIS C 1 228 ? 60.90800 -21.32800 22.97600 1.000 47.13056 225 HIS C C 1
ATOM 8900 O O . HIS C 1 228 ? 60.44000 -20.20500 23.22700 1.000 49.15535 225 HIS C O 1
ATOM 8907 N N . LEU C 1 229 ? 60.54500 -22.02600 21.90000 1.000 38.64482 226 LEU C N 1
ATOM 8908 C CA . LEU C 1 229 ? 59.70300 -21.43200 20.87100 1.000 40.83071 226 LEU C CA 1
ATOM 8909 C C . LEU C 1 229 ? 58.32000 -21.07100 21.39800 1.000 33.38863 226 LEU C C 1
ATOM 8910 O O . LEU C 1 229 ? 57.73700 -20.07500 20.96100 1.000 48.29624 226 LEU C O 1
ATOM 8915 N N . LEU C 1 230 ? 57.78200 -21.83600 22.34600 1.000 38.43160 227 LEU C N 1
ATOM 8916 C CA . LEU C 1 230 ? 56.46700 -21.49100 22.88000 1.000 40.66665 227 LEU C CA 1
ATOM 8917 C C . LEU C 1 230 ? 56.53400 -20.30900 23.83300 1.000 36.49320 227 LEU C C 1
ATOM 8918 O O . LEU C 1 230 ? 55.58800 -19.51400 23.90500 1.000 46.10164 227 LEU C O 1
ATOM 8923 N N . GLN C 1 231 ? 57.64000 -20.16500 24.55500 1.000 35.19582 228 GLN C N 1
ATOM 8924 C CA . GLN C 1 231 ? 57.87200 -18.94400 25.31200 1.000 46.15455 228 GLN C CA 1
ATOM 8925 C C . GLN C 1 231 ? 57.86600 -17.73300 24.38000 1.000 49.86042 228 GLN C C 1
ATOM 8926 O O . GLN C 1 231 ? 57.19000 -16.72300 24.63900 1.000 51.13966 228 GLN C O 1
ATOM 8932 N N . VAL C 1 232 ? 58.59300 -17.83500 23.26400 1.000 43.18020 229 VAL C N 1
ATOM 8933 C CA . VAL C 1 232 ? 58.61700 -16.74800 22.28600 1.000 34.65998 229 VAL C CA 1
ATOM 8934 C C . VAL C 1 232 ? 57.20900 -16.46700 21.76700 1.000 37.96111 229 VAL C C 1
ATOM 8935 O O . VAL C 1 232 ? 56.79300 -15.30800 21.62700 1.000 49.56776 229 VAL C O 1
ATOM 8939 N N . LEU C 1 233 ? 56.46800 -17.52700 21.44400 1.000 32.55703 230 LEU C N 1
ATOM 8940 C CA . LEU C 1 233 ? 55.09800 -17.36200 20.97300 1.000 33.27858 230 LEU C CA 1
ATOM 8941 C C . LEU C 1 233 ? 54.26400 -16.58100 21.97600 1.000 37.03279 230 LEU C C 1
ATOM 8942 O O . LEU C 1 233 ? 53.52000 -15.66400 21.60600 1.000 44.51059 230 LEU C O 1
ATOM 8947 N N . SER C 1 234 ? 54.36200 -16.94200 23.25600 1.000 38.07939 231 SER C N 1
ATOM 8948 C CA . SER C 1 234 ? 53.56400 -16.25400 24.26300 1.000 49.22128 231 SER C CA 1
ATOM 8949 C C . SER C 1 234 ? 53.93800 -14.78300 24.32600 1.000 47.44120 231 SER C C 1
ATOM 8950 O O . SER C 1 234 ? 53.07300 -13.92100 24.52300 1.000 43.47651 231 SER C O 1
ATOM 8953 N N . LEU C 1 235 ? 55.22400 -14.47200 24.15000 1.000 46.77389 232 LEU C N 1
ATOM 8954 C CA . LEU C 1 235 ? 55.62500 -13.06800 24.14700 1.000 40.87154 232 LEU C CA 1
ATOM 8955 C C . LEU C 1 235 ? 55.06800 -12.32200 22.94100 1.000 42.22909 232 LEU C C 1
ATOM 8956 O O . LEU C 1 235 ? 54.73800 -11.13400 23.04500 1.000 41.57449 232 LEU C O 1
ATOM 8961 N N . ILE C 1 236 ? 54.94700 -12.99400 21.79600 1.000 43.17659 233 ILE C N 1
ATOM 8962 C CA . ILE C 1 236 ? 54.37300 -12.34600 20.61700 1.000 38.47927 233 ILE C CA 1
ATOM 8963 C C . ILE C 1 236 ? 52.87900 -12.10500 20.79900 1.000 41.82223 233 ILE C C 1
ATOM 8964 O O . ILE C 1 236 ? 52.35900 -11.04800 20.42300 1.000 47.07879 233 ILE C O 1
ATOM 8969 N N . ALA C 1 237 ? 52.16300 -13.07400 21.36800 1.000 41.57684 234 ALA C N 1
ATOM 8970 C CA . ALA C 1 237 ? 50.70600 -13.08500 21.30100 1.000 52.40527 234 ALA C CA 1
ATOM 8971 C C . ALA C 1 237 ? 50.03100 -12.55000 22.55900 1.000 48.20217 234 ALA C C 1
ATOM 8972 O O . ALA C 1 237 ? 48.80200 -12.42700 22.57600 1.000 48.75373 234 ALA C O 1
ATOM 8974 N N . THR C 1 238 ? 50.76200 -12.18600 23.58000 1.000 47.33713 235 THR C N 1
ATOM 8975 C CA . THR C 1 238 ? 50.14100 -11.73300 24.79100 1.000 54.17719 235 THR C CA 1
ATOM 8976 C C . THR C 1 238 ? 49.51900 -10.40900 24.77500 1.000 57.21131 235 THR C C 1
ATOM 8977 O O . THR C 1 238 ? 50.02500 -9.50700 24.17300 1.000 67.28850 235 THR C O 1
ATOM 8981 N N . ASP C 1 239 ? 48.39600 -10.27000 25.43200 1.000 61.32091 236 ASP C N 1
ATOM 8982 C CA . ASP C 1 239 ? 47.85600 -8.93700 25.64400 1.000 63.90398 236 ASP C CA 1
ATOM 8983 C C . ASP C 1 239 ? 48.87500 -8.13600 26.44300 1.000 60.92653 236 ASP C C 1
ATOM 8984 O O . ASP C 1 239 ? 49.52100 -8.66300 27.35200 1.000 56.74147 236 ASP C O 1
ATOM 8989 N N . LEU C 1 240 ? 49.02300 -6.86200 26.11200 1.000 69.27641 237 LEU C N 1
ATOM 8990 C CA . LEU C 1 240 ? 50.03200 -6.05300 26.78400 1.000 66.45846 237 LEU C CA 1
ATOM 8991 C C . LEU C 1 240 ? 49.59500 -5.78800 28.21800 1.000 76.31302 237 LEU C C 1
ATOM 8992 O O . LEU C 1 240 ? 48.47200 -5.32200 28.44300 1.000 75.87488 237 LEU C O 1
ATOM 8997 N N . PRO C 1 241 ? 50.43400 -6.07800 29.20700 1.000 89.92877 238 PRO C N 1
ATOM 8998 C CA . PRO C 1 241 ? 49.98700 -5.98800 30.59500 1.000 91.91988 238 PRO C CA 1
ATOM 8999 C C . PRO C 1 241 ? 49.95100 -4.55700 31.10400 1.000 106.40449 238 PRO C C 1
ATOM 9000 O O . PRO C 1 241 ? 50.75900 -3.70900 30.71900 1.000 99.30618 238 PRO C O 1
ATOM 9004 N N . ASP C 1 242 ? 48.98700 -4.29900 31.99200 1.000 117.58189 239 ASP C N 1
ATOM 9005 C CA . ASP C 1 242 ? 48.93900 -3.01000 32.67400 1.000 100.30239 239 ASP C CA 1
ATOM 9006 C C . ASP C 1 242 ? 50.09600 -2.90400 33.65100 1.000 91.73600 239 ASP C C 1
ATOM 9007 O O . ASP C 1 242 ? 50.79700 -1.88700 33.71000 1.000 101.68775 239 ASP C O 1
ATOM 9012 N N . ASP C 1 243 ? 50.30300 -3.96300 34.42000 1.000 99.26083 240 ASP C N 1
ATOM 9013 C CA . ASP C 1 243 ? 51.43100 -4.11100 35.32100 1.000 109.13835 240 ASP C CA 1
ATOM 9014 C C . ASP C 1 243 ? 52.32300 -5.20000 34.75400 1.000 95.43836 240 ASP C C 1
ATOM 9015 O O . ASP C 1 243 ? 51.84800 -6.30600 34.47500 1.000 96.55947 240 ASP C O 1
ATOM 9020 N N . LEU C 1 244 ? 53.61000 -4.90400 34.59700 1.000 92.66735 241 LEU C N 1
ATOM 9021 C CA . LEU C 1 244 ? 54.48200 -5.90500 34.00400 1.000 106.34988 241 LEU C CA 1
ATOM 9022 C C . LEU C 1 244 ? 54.50700 -7.15600 34.86500 1.000 80.88546 241 LEU C C 1
ATOM 9023 O O . LEU C 1 244 ? 54.73700 -8.25800 34.35300 1.000 95.44352 241 LEU C O 1
ATOM 9028 N N . LYS C 1 245 ? 54.21100 -7.00200 36.15700 1.000 100.10636 242 LYS C N 1
ATOM 9029 C CA . LYS C 1 245 ? 54.14300 -8.11800 37.08600 1.000 106.03627 242 LYS C CA 1
ATOM 9030 C C . LYS C 1 245 ? 52.94300 -9.02200 36.82500 1.000 90.51465 242 LYS C C 1
ATOM 9031 O O . LYS C 1 245 ? 52.93900 -10.16700 37.29200 1.000 82.15686 242 LYS C O 1
ATOM 9037 N N . ASP C 1 246 ? 51.92700 -8.55000 36.10100 1.000 85.51612 243 ASP C N 1
ATOM 9038 C CA . ASP C 1 246 ? 50.84100 -9.43100 35.69300 1.000 65.58651 243 ASP C CA 1
ATOM 9039 C C . ASP C 1 246 ? 51.14800 -10.11200 34.36700 1.000 84.32884 243 ASP C C 1
ATOM 9040 O O . ASP C 1 246 ? 50.32100 -10.88800 33.87200 1.000 86.61742 243 ASP C O 1
ATOM 9045 N N . LEU C 1 247 ? 52.32200 -9.84400 33.78600 1.000 80.17869 244 LEU C N 1
ATOM 9046 C CA . LEU C 1 247 ? 52.67100 -10.45400 32.51000 1.000 54.38428 244 LEU C CA 1
ATOM 9047 C C . LEU C 1 247 ? 52.53900 -11.96500 32.58500 1.000 64.23398 244 LEU C C 1
ATOM 9048 O O . LEU C 1 247 ? 51.92100 -12.58500 31.71100 1.000 60.40634 244 LEU C O 1
ATOM 9053 N N . ARG C 1 248 ? 53.10600 -12.57900 33.62900 1.000 62.42529 245 ARG C N 1
ATOM 9054 C CA . ARG C 1 248 ? 52.96500 -14.02400 33.77100 1.000 62.83247 245 ARG C CA 1
ATOM 9055 C C . ARG C 1 248 ? 51.52000 -14.44000 33.50800 1.000 59.30688 245 ARG C C 1
ATOM 9056 O O . ARG C 1 248 ? 51.25600 -15.28500 32.64000 1.000 60.30295 245 ARG C O 1
ATOM 9064 N N . LYS C 1 249 ? 50.56300 -13.80200 34.19100 1.000 51.74187 246 LYS C N 1
ATOM 9065 C CA . LYS C 1 249 ? 49.16500 -14.16500 33.98700 1.000 50.22315 246 LYS C CA 1
ATOM 9066 C C . LYS C 1 249 ? 48.83800 -14.22500 32.50200 1.000 53.43684 246 LYS C C 1
ATOM 9067 O O . LYS C 1 249 ? 48.50700 -15.28900 31.96200 1.000 64.78634 246 LYS C O 1
ATOM 9073 N N . GLU C 1 250 ? 49.02300 -13.10200 31.80300 1.000 63.85422 247 GLU C N 1
ATOM 9074 C CA . GLU C 1 250 ? 48.58500 -13.04100 30.41500 1.000 54.85363 247 GLU C CA 1
ATOM 9075 C C . GLU C 1 250 ? 49.29700 -14.08400 29.56900 1.000 55.92505 247 GLU C C 1
ATOM 9076 O O . GLU C 1 250 ? 48.67900 -14.70400 28.69300 1.000 50.41758 247 GLU C O 1
ATOM 9082 N N . LYS C 1 251 ? 50.58400 -14.33200 29.83600 1.000 47.11263 248 LYS C N 1
ATOM 9083 C CA . LYS C 1 251 ? 51.27200 -15.35200 29.05500 1.000 42.27109 248 LYS C CA 1
ATOM 9084 C C . LYS C 1 251 ? 50.53600 -16.68000 29.16300 1.000 58.09639 248 LYS C C 1
ATOM 9085 O O . LYS C 1 251 ? 50.13300 -17.26900 28.15000 1.000 57.77358 248 LYS C O 1
ATOM 9091 N N . ILE C 1 252 ? 50.27300 -17.12700 30.39200 1.000 59.03831 249 ILE C N 1
ATOM 9092 C CA . ILE C 1 252 ? 49.51800 -18.36300 30.57000 1.000 43.21863 249 ILE C CA 1
ATOM 9093 C C . ILE C 1 252 ? 48.22700 -18.28600 29.77200 1.000 51.70192 249 ILE C C 1
ATOM 9094 O O . ILE C 1 252 ? 47.89200 -19.20100 29.00500 1.000 55.22629 249 ILE C O 1
ATOM 9099 N N . LYS C 1 253 ? 47.51200 -17.16400 29.89900 1.000 39.15938 250 LYS C N 1
ATOM 9100 C CA . LYS C 1 253 ? 46.24700 -17.01600 29.19300 1.000 41.10531 250 LYS C CA 1
ATOM 9101 C C . LYS C 1 253 ? 46.41400 -17.42700 27.73700 1.000 55.43192 250 LYS C C 1
ATOM 9102 O O . LYS C 1 253 ? 45.74000 -18.34800 27.25800 1.000 60.54801 250 LYS C O 1
ATOM 9108 N N . VAL C 1 254 ? 47.38300 -16.82300 27.04200 1.000 55.10862 251 VAL C N 1
ATOM 9109 C CA . VAL C 1 254 ? 47.48300 -17.07800 25.61000 1.000 49.58137 251 VAL C CA 1
ATOM 9110 C C . VAL C 1 254 ? 47.89400 -18.52100 25.35400 1.000 44.67238 251 VAL C C 1
ATOM 9111 O O . VAL C 1 254 ? 47.37200 -19.17000 24.44000 1.000 44.85656 251 VAL C O 1
ATOM 9115 N N . LEU C 1 255 ? 48.79700 -19.06600 26.17400 1.000 50.96469 252 LEU C N 1
ATOM 9116 C CA . LEU C 1 255 ? 49.20300 -20.44700 25.94600 1.000 46.44047 252 LEU C CA 1
ATOM 9117 C C . LEU C 1 255 ? 48.02000 -21.39100 26.10000 1.000 48.28296 252 LEU C C 1
ATOM 9118 O O . LEU C 1 255 ? 47.99600 -22.46000 25.47800 1.000 33.74870 252 LEU C O 1
ATOM 9123 N N . LYS C 1 256 ? 47.03200 -21.02000 26.92100 1.000 41.56775 253 LYS C N 1
ATOM 9124 C CA . LYS C 1 256 ? 45.87300 -21.88700 27.09000 1.000 38.28977 253 LYS C CA 1
ATOM 9125 C C . LYS C 1 256 ? 44.94900 -21.87900 25.87900 1.000 44.01821 253 LYS C C 1
ATOM 9126 O O . LYS C 1 256 ? 44.09800 -22.76700 25.76400 1.000 56.46473 253 LYS C O 1
ATOM 9132 N N . THR C 1 257 ? 45.08800 -20.90700 24.98100 1.000 51.07856 254 THR C N 1
ATOM 9133 C CA . THR C 1 257 ? 44.26400 -20.85200 23.78100 1.000 46.56414 254 THR C CA 1
ATOM 9134 C C . THR C 1 257 ? 44.83700 -21.67600 22.63800 1.000 46.41235 254 THR C C 1
ATOM 9135 O O . THR C 1 257 ? 44.22100 -21.74200 21.56900 1.000 39.66530 254 THR C O 1
ATOM 9139 N N . LEU C 1 258 ? 45.98500 -22.31500 22.84400 1.000 40.84019 255 LEU C N 1
ATOM 9140 C CA . LEU C 1 258 ? 46.57900 -23.14700 21.81100 1.000 38.97987 255 LEU C CA 1
ATOM 9141 C C . LEU C 1 258 ? 45.61900 -24.25300 21.39900 1.000 42.52465 255 LEU C C 1
ATOM 9142 O O . LEU C 1 258 ? 45.09900 -24.99200 22.24100 1.000 51.02507 255 LEU C O 1
ATOM 9147 N N . GLN C 1 259 ? 45.38100 -24.36200 20.09600 1.000 44.07979 256 GLN C N 1
ATOM 9148 C CA . GLN C 1 259 ? 44.45500 -25.37400 19.61000 1.000 50.14022 256 GLN C CA 1
ATOM 9149 C C . GLN C 1 259 ? 45.20800 -26.64700 19.23400 1.000 36.55648 256 GLN C C 1
ATOM 9150 O O . GLN C 1 259 ? 46.30900 -26.57800 18.68700 1.000 47.35092 256 GLN C O 1
ATOM 9156 N N . PRO C 1 260 ? 44.64400 -27.82700 19.52000 1.000 51.71930 257 PRO C N 1
ATOM 9157 C CA . PRO C 1 260 ? 45.20700 -29.03900 18.92200 1.000 43.52160 257 PRO C CA 1
ATOM 9158 C C . PRO C 1 260 ? 44.95800 -29.06200 17.45400 1.000 41.19395 257 PRO C C 1
ATOM 9159 O O . PRO C 1 260 ? 44.00400 -28.43400 16.93900 1.000 54.85098 257 PRO C O 1
ATOM 9163 N N . PRO C 1 261 ? 45.78500 -29.76300 16.66500 1.000 50.98483 258 PRO C N 1
ATOM 9164 C CA . PRO C 1 261 ? 45.63900 -29.72700 15.20700 1.000 39.81490 258 PRO C CA 1
ATOM 9165 C C . PRO C 1 261 ? 44.25100 -30.18200 14.76700 1.000 49.24626 258 PRO C C 1
ATOM 9166 O O . PRO C 1 261 ? 43.72600 -31.18300 15.26000 1.000 46.31057 258 PRO C O 1
ATOM 9170 N N . LYS C 1 262 ? 43.64900 -29.43400 13.82900 1.000 48.23005 259 LYS C N 1
ATOM 9171 C CA . LYS C 1 262 ? 42.41500 -29.90700 13.20300 1.000 44.68292 259 LYS C CA 1
ATOM 9172 C C . LYS C 1 262 ? 42.66500 -30.98700 12.15800 1.000 46.14999 259 LYS C C 1
ATOM 9173 O O . LYS C 1 262 ? 41.82200 -31.87000 11.97600 1.000 67.05757 259 LYS C O 1
ATOM 9179 N N . ASN C 1 263 ? 43.80600 -30.94100 11.47400 1.000 52.12862 260 ASN C N 1
ATOM 9180 C CA . ASN C 1 263 ? 44.16600 -31.93600 10.46500 1.000 47.84037 260 ASN C CA 1
ATOM 9181 C C . ASN C 1 263 ? 45.66700 -32.14300 10.57600 1.000 49.14167 260 ASN C C 1
ATOM 9182 O O . ASN C 1 263 ? 46.44800 -31.27400 10.17400 1.000 53.85159 260 ASN C O 1
ATOM 9187 N N . PHE C 1 264 ? 46.06800 -33.28600 11.12200 1.000 49.12624 261 PHE C N 1
ATOM 9188 C CA . PHE C 1 264 ? 47.47200 -33.48100 11.45200 1.000 46.60814 261 PHE C CA 1
ATOM 9189 C C . PHE C 1 264 ? 48.35200 -33.36700 10.21300 1.000 42.24580 261 PHE C C 1
ATOM 9190 O O . PHE C 1 264 ? 49.39500 -32.70400 10.24400 1.000 56.68104 261 PHE C O 1
ATOM 9198 N N . LYS C 1 265 ? 47.94500 -33.99800 9.10700 1.000 53.52364 262 LYS C N 1
ATOM 9199 C CA . LYS C 1 265 ? 48.78000 -33.99900 7.90900 1.000 57.00689 262 LYS C CA 1
ATOM 9200 C C . LYS C 1 265 ? 48.95600 -32.59300 7.34800 1.000 57.88737 262 LYS C C 1
ATOM 9201 O O . LYS C 1 265 ? 49.99800 -32.29300 6.75400 1.000 62.11458 262 LYS C O 1
ATOM 9207 N N . LYS C 1 266 ? 47.96200 -31.71800 7.52000 1.000 43.81846 263 LYS C N 1
ATOM 9208 C CA . LYS C 1 266 ? 48.08400 -30.36100 7.00700 1.000 44.10212 263 LYS C CA 1
ATOM 9209 C C . LYS C 1 266 ? 48.84600 -29.44300 7.95100 1.000 48.97112 263 LYS C C 1
ATOM 9210 O O . LYS C 1 266 ? 49.23100 -28.34400 7.53800 1.000 50.87326 263 LYS C O 1
ATOM 9216 N N . GLN C 1 267 ? 49.06100 -29.85500 9.20200 1.000 52.00619 264 GLN C N 1
ATOM 9217 C CA . GLN C 1 267 ? 49.60500 -28.96600 10.21900 1.000 48.09032 264 GLN C CA 1
ATOM 9218 C C . GLN C 1 267 ? 50.88400 -29.44900 10.89000 1.000 40.63471 264 GLN C C 1
ATOM 9219 O O . GLN C 1 267 ? 51.43900 -28.70900 11.70900 1.000 45.98019 264 GLN C O 1
ATOM 9225 N N . VAL C 1 268 ? 51.37200 -30.64800 10.58800 1.000 44.52903 265 VAL C N 1
ATOM 9226 C CA . VAL C 1 268 ? 52.53100 -31.19500 11.28700 1.000 35.35419 265 VAL C CA 1
ATOM 9227 C C . VAL C 1 268 ? 53.40500 -31.95000 10.29800 1.000 33.65256 265 VAL C C 1
ATOM 9228 O O . VAL C 1 268 ? 52.92200 -32.83400 9.58300 1.000 45.89346 265 VAL C O 1
ATOM 9232 N N . ILE C 1 269 ? 54.69000 -31.59600 10.25800 1.000 33.08052 266 ILE C N 1
ATOM 9233 C CA . ILE C 1 269 ? 55.69000 -32.30700 9.47100 1.000 34.73719 266 ILE C CA 1
ATOM 9234 C C . ILE C 1 269 ? 56.87700 -32.58900 10.37900 1.000 40.00344 266 ILE C C 1
ATOM 9235 O O . ILE C 1 269 ? 57.37700 -31.68300 11.05400 1.000 38.04111 266 ILE C O 1
ATOM 9240 N N . ARG C 1 270 ? 57.30700 -33.84400 10.41600 1.000 40.22632 267 ARG C N 1
ATOM 9241 C CA . ARG C 1 270 ? 58.44100 -34.25000 11.22900 1.000 27.90836 267 ARG C CA 1
ATOM 9242 C C . ARG C 1 270 ? 59.40900 -35.06600 10.38800 1.000 38.65116 267 ARG C C 1
ATOM 9243 O O . ARG C 1 270 ? 59.04300 -35.64500 9.36200 1.000 46.47164 267 ARG C O 1
ATOM 9251 N N . ALA C 1 271 ? 60.66100 -35.10100 10.82900 1.000 24.22361 268 ALA C N 1
ATOM 9252 C CA . ALA C 1 271 ? 61.66000 -35.85500 10.08700 1.000 31.17503 268 ALA C CA 1
ATOM 9253 C C . ALA C 1 271 ? 62.87500 -36.11500 10.96400 1.000 30.54261 268 ALA C C 1
ATOM 9254 O O . ALA C 1 271 ? 63.02300 -35.56500 12.05800 1.000 41.56159 268 ALA C O 1
ATOM 9256 N N . GLN C 1 272 ? 63.74800 -36.97100 10.44500 1.000 29.66981 269 GLN C N 1
ATOM 9257 C CA . GLN C 1 272 ? 64.93700 -37.44700 11.13500 1.000 40.62086 269 GLN C CA 1
ATOM 9258 C C . GLN C 1 272 ? 66.04200 -37.56200 10.09900 1.000 45.41174 269 GLN C C 1
ATOM 9259 O O . GLN C 1 272 ? 65.83000 -38.14300 9.03100 1.000 44.91014 269 GLN C O 1
ATOM 9265 N N . TYR C 1 273 ? 67.21200 -37.01100 10.40200 1.000 41.07879 270 TYR C N 1
ATOM 9266 C CA . TYR C 1 273 ? 68.24400 -36.94200 9.38200 1.000 47.49760 270 TYR C CA 1
ATOM 9267 C C . TYR C 1 273 ? 68.97400 -38.27000 9.24900 1.000 41.82404 270 TYR C C 1
ATOM 9268 O O . TYR C 1 273 ? 69.15200 -39.01500 10.21600 1.000 44.20483 270 TYR C O 1
ATOM 9277 N N . GLN C 1 274 ? 69.40200 -38.54900 8.02400 1.000 42.24253 271 GLN C N 1
ATOM 9278 C CA . GLN C 1 274 ? 70.14800 -39.76300 7.73700 1.000 37.17232 271 GLN C CA 1
ATOM 9279 C C . GLN C 1 274 ? 71.44200 -39.76200 8.53500 1.000 45.50416 271 GLN C C 1
ATOM 9280 O O . GLN C 1 274 ? 72.17100 -38.76600 8.56200 1.000 63.61944 271 GLN C O 1
ATOM 9286 N N . GLY C 1 275 ? 71.72000 -40.88100 9.19500 1.000 43.55445 272 GLY C N 1
ATOM 9287 C CA . GLY C 1 275 ? 72.86200 -40.99300 10.07000 1.000 39.64739 272 GLY C CA 1
ATOM 9288 C C . GLY C 1 275 ? 72.54800 -40.77400 11.53300 1.000 47.38601 272 GLY C C 1
ATOM 9289 O O . GLY C 1 275 ? 73.41300 -41.03100 12.38000 1.000 55.49967 272 GLY C O 1
ATOM 9290 N N . TYR C 1 276 ? 71.34100 -40.30500 11.85900 1.000 41.63875 273 TYR C N 1
ATOM 9291 C CA . TYR C 1 276 ? 70.98100 -40.14300 13.26200 1.000 48.72889 273 TYR C CA 1
ATOM 9292 C C . TYR C 1 276 ? 70.99100 -41.48900 13.97200 1.000 52.30272 273 TYR C C 1
ATOM 9293 O O . TYR C 1 276 ? 71.49900 -41.60700 15.09400 1.000 57.51063 273 TYR C O 1
ATOM 9302 N N . ARG C 1 277 ? 70.42000 -42.51500 13.33700 1.000 53.77771 274 ARG C N 1
ATOM 9303 C CA . ARG C 1 277 ? 70.38200 -43.84000 13.94000 1.000 70.70158 274 ARG C CA 1
ATOM 9304 C C . ARG C 1 277 ? 71.76900 -44.45500 14.08300 1.000 61.97415 274 ARG C C 1
ATOM 9305 O O . ARG C 1 277 ? 71.92900 -45.40500 14.85600 1.000 61.31417 274 ARG C O 1
ATOM 9313 N N . ASP C 1 278 ? 72.77000 -43.94700 13.36400 1.000 55.22504 275 ASP C N 1
ATOM 9314 C CA . ASP C 1 278 ? 74.12800 -44.44500 13.52300 1.000 54.76747 275 ASP C CA 1
ATOM 9315 C C . ASP C 1 278 ? 74.91100 -43.65300 14.55400 1.000 66.20362 275 ASP C C 1
ATOM 9316 O O . ASP C 1 278 ? 75.98600 -44.10000 14.96800 1.000 68.87661 275 ASP C O 1
ATOM 9321 N N . GLU C 1 279 ? 74.40100 -42.51100 15.00300 1.000 72.17966 276 GLU C N 1
ATOM 9322 C CA . GLU C 1 279 ? 75.07300 -41.84300 16.09800 1.000 63.49538 276 GLU C CA 1
ATOM 9323 C C . GLU C 1 279 ? 75.11200 -42.80900 17.26900 1.000 67.51291 276 GLU C C 1
ATOM 9324 O O . GLU C 1 279 ? 74.23300 -43.66000 17.43200 1.000 75.35247 276 GLU C O 1
ATOM 9330 N N . ASN C 1 280 ? 76.14200 -42.68300 18.08600 1.000 78.62419 277 ASN C N 1
ATOM 9331 C CA . ASN C 1 280 ? 76.28900 -43.60800 19.19400 1.000 89.38689 277 ASN C CA 1
ATOM 9332 C C . ASN C 1 280 ? 75.12300 -43.49800 20.16400 1.000 85.92110 277 ASN C C 1
ATOM 9333 O O . ASN C 1 280 ? 74.69600 -42.40000 20.53600 1.000 69.24952 277 ASN C O 1
ATOM 9338 N N . LYS C 1 281 ? 74.60100 -44.66100 20.55100 1.000 72.96933 278 LYS C N 1
ATOM 9339 C CA . LYS C 1 281 ? 73.69900 -44.80100 21.68500 1.000 72.51684 278 LYS C CA 1
ATOM 9340 C C . LYS C 1 281 ? 72.29800 -44.27800 21.38800 1.000 69.98854 278 LYS C C 1
ATOM 9341 O O . LYS C 1 281 ? 71.57100 -43.83800 22.28500 1.000 59.18164 278 LYS C O 1
ATOM 9347 N N . VAL C 1 282 ? 71.94000 -44.31700 20.11000 1.000 70.12205 279 VAL C N 1
ATOM 9348 C CA . VAL C 1 282 ? 70.56700 -44.19800 19.64200 1.000 61.10500 279 VAL C CA 1
ATOM 9349 C C . VAL C 1 282 ? 70.11400 -45.59300 19.23500 1.000 59.59545 279 VAL C C 1
ATOM 9350 O O . VAL C 1 282 ? 70.90600 -46.36800 18.68500 1.000 64.28722 279 VAL C O 1
ATOM 9354 N N . ASN C 1 283 ? 68.85300 -45.92600 19.50900 1.000 51.44086 280 ASN C N 1
ATOM 9355 C CA . ASN C 1 283 ? 68.33600 -47.21100 19.05800 1.000 49.43332 280 ASN C CA 1
ATOM 9356 C C . ASN C 1 283 ? 68.34000 -47.23000 17.53700 1.000 47.68093 280 ASN C C 1
ATOM 9357 O O . ASN C 1 283 ? 67.93600 -46.25900 16.89200 1.000 57.39235 280 ASN C O 1
ATOM 9362 N N . LYS C 1 284 ? 68.79900 -48.33500 16.95000 1.000 61.54207 281 LYS C N 1
ATOM 9363 C CA . LYS C 1 284 ? 68.82000 -48.36900 15.49300 1.000 55.20844 281 LYS C CA 1
ATOM 9364 C C . LYS C 1 284 ? 67.41300 -48.35500 14.90000 1.000 47.82255 281 LYS C C 1
ATOM 9365 O O . LYS C 1 284 ? 67.27500 -48.13200 13.69300 1.000 65.62111 281 LYS C O 1
ATOM 9371 N N . GLU C 1 285 ? 66.37500 -48.58600 15.71000 1.000 57.93987 282 GLU C N 1
ATOM 9372 C CA . GLU C 1 285 ? 64.98900 -48.50100 15.26200 1.000 52.51024 282 GLU C CA 1
ATOM 9373 C C . GLU C 1 285 ? 64.29700 -47.25700 15.82000 1.000 61.68469 282 GLU C C 1
ATOM 9374 O O . GLU C 1 285 ? 63.09100 -47.27300 16.08000 1.000 62.12120 282 GLU C O 1
ATOM 9380 N N . SER C 1 286 ? 65.04500 -46.17000 15.99900 1.000 52.68929 283 SER C N 1
ATOM 9381 C CA . SER C 1 286 ? 64.50900 -44.98200 16.65200 1.000 45.35448 283 SER C CA 1
ATOM 9382 C C . SER C 1 286 ? 63.54200 -44.23500 15.73900 1.000 43.41833 283 SER C C 1
ATOM 9383 O O . SER C 1 286 ? 63.74800 -44.14900 14.52500 1.000 48.42523 283 SER C O 1
ATOM 9386 N N . GLN C 1 287 ? 62.48000 -43.69100 16.33500 1.000 36.90161 284 GLN C N 1
ATOM 9387 C CA . GLN C 1 287 ? 61.54100 -42.82000 15.63600 1.000 41.47928 284 GLN C CA 1
ATOM 9388 C C . GLN C 1 287 ? 61.66500 -41.36900 16.07700 1.000 43.34095 284 GLN C C 1
ATOM 9389 O O . GLN C 1 287 ? 60.81100 -40.54900 15.72300 1.000 48.77168 284 GLN C O 1
ATOM 9395 N N . THR C 1 288 ? 62.70500 -41.03000 16.83500 1.000 43.72415 285 THR C N 1
ATOM 9396 C CA . THR C 1 288 ? 62.83300 -39.68100 17.36300 1.000 33.53522 285 THR C CA 1
ATOM 9397 C C . THR C 1 288 ? 63.09800 -38.71100 16.22200 1.000 39.60109 285 THR C C 1
ATOM 9398 O O . THR C 1 288 ? 63.95300 -38.95800 15.36600 1.000 38.77345 285 THR C O 1
ATOM 9402 N N . GLU C 1 289 ? 62.36200 -37.60500 16.21000 1.000 34.29896 286 GLU C N 1
ATOM 9403 C CA . GLU C 1 289 ? 62.49400 -36.61000 15.15800 1.000 42.88647 286 GLU C CA 1
ATOM 9404 C C . GLU C 1 289 ? 63.60700 -35.63100 15.50200 1.000 41.91360 286 GLU C C 1
ATOM 9405 O O . GLU C 1 289 ? 63.73000 -35.18000 16.64500 1.000 38.98506 286 GLU C O 1
ATOM 9411 N N . THR C 1 290 ? 64.42000 -35.31500 14.50100 1.000 38.41590 287 THR C N 1
ATOM 9412 C CA . THR C 1 290 ? 65.38000 -34.22600 14.57300 1.000 36.39361 287 THR C CA 1
ATOM 9413 C C . THR C 1 290 ? 64.88400 -32.99000 13.83500 1.000 35.82443 287 THR C C 1
ATOM 9414 O O . THR C 1 290 ? 65.64400 -32.03000 13.67000 1.000 34.22843 287 THR C O 1
ATOM 9418 N N . PHE C 1 291 ? 63.63100 -33.00700 13.37500 1.000 36.70142 288 PHE C N 1
ATOM 9419 C CA . PHE C 1 291 ? 63.06100 -31.91700 12.59500 1.000 34.13049 288 PHE C CA 1
ATOM 9420 C C . PHE C 1 291 ? 61.56600 -31.83400 12.86600 1.000 31.53398 288 PHE C C 1
ATOM 9421 O O . PHE C 1 291 ? 60.86700 -32.83800 12.70500 1.000 48.90986 288 PHE C O 1
ATOM 9429 N N . VAL C 1 292 ? 61.07400 -30.63000 13.18200 1.000 33.39450 289 VAL C N 1
ATOM 9430 C CA . VAL C 1 292 ? 59.64500 -30.38400 13.36600 1.000 35.80283 289 VAL C CA 1
ATOM 9431 C C . VAL C 1 292 ? 59.25700 -29.07800 12.69400 1.000 36.33035 289 VAL C C 1
ATOM 9432 O O . VAL C 1 292 ? 59.99900 -28.09000 12.74700 1.000 32.92230 289 VAL C O 1
ATOM 9436 N N . ALA C 1 293 ? 58.05900 -29.07700 12.10500 1.000 40.28003 290 ALA C N 1
ATOM 9437 C CA . ALA C 1 293 ? 57.38100 -27.88400 11.61700 1.000 34.66899 290 ALA C CA 1
ATOM 9438 C C . ALA C 1 293 ? 55.90100 -28.04200 11.93200 1.000 39.89341 290 ALA C C 1
ATOM 9439 O O . ALA C 1 293 ? 55.29800 -29.06700 11.59800 1.000 45.28898 290 ALA C O 1
ATOM 9441 N N . ILE C 1 294 ? 55.32300 -27.03100 12.57500 1.000 37.78050 291 ILE C N 1
ATOM 9442 C CA . ILE C 1 294 ? 53.96200 -27.08500 13.09200 1.000 42.62895 291 ILE C CA 1
ATOM 9443 C C . ILE C 1 294 ? 53.24700 -25.81500 12.65600 1.000 39.35289 291 ILE C C 1
ATOM 9444 O O . ILE C 1 294 ? 53.78200 -24.71600 12.82400 1.000 46.48393 291 ILE C O 1
ATOM 9449 N N . LYS C 1 295 ? 52.04000 -25.95700 12.11800 1.000 39.55601 292 LYS C N 1
ATOM 9450 C CA . LYS C 1 295 ? 51.16800 -24.81500 11.86400 1.000 37.56401 292 LYS C CA 1
ATOM 9451 C C . LYS C 1 295 ? 50.15900 -24.78700 13.00600 1.000 37.83405 292 LYS C C 1
ATOM 9452 O O . LYS C 1 295 ? 49.23000 -25.60100 13.03700 1.000 41.61408 292 LYS C O 1
ATOM 9458 N N . ALA C 1 296 ? 50.33200 -23.85300 13.93500 1.000 32.28737 293 ALA C N 1
ATOM 9459 C CA . ALA C 1 296 ? 49.52100 -23.78500 15.13800 1.000 34.85743 293 ALA C CA 1
ATOM 9460 C C . ALA C 1 296 ? 48.53200 -22.63200 15.03900 1.000 43.25456 293 ALA C C 1
ATOM 9461 O O . ALA C 1 296 ? 48.73500 -21.67400 14.29100 1.000 45.09640 293 ALA C O 1
ATOM 9463 N N . PHE C 1 297 ? 47.45200 -22.73600 15.80900 1.000 47.70004 294 PHE C N 1
ATOM 9464 C CA . PHE C 1 297 ? 46.44700 -21.68900 15.86600 1.000 41.99829 294 PHE C CA 1
ATOM 9465 C C . PHE C 1 297 ? 46.07300 -21.40600 17.31200 1.000 47.57268 294 PHE C C 1
ATOM 9466 O O . PHE C 1 297 ? 46.13100 -22.28800 18.17300 1.000 63.02295 294 PHE C O 1
ATOM 9474 N N . LEU C 1 298 ? 45.68900 -20.15800 17.56500 1.000 50.69187 295 LEU C N 1
ATOM 9475 C CA . LEU C 1 298 ? 45.21800 -19.71400 18.86800 1.000 41.72235 295 LEU C CA 1
ATOM 9476 C C . LEU C 1 298 ? 43.74100 -19.35400 18.78200 1.000 49.04710 295 LEU C C 1
ATOM 9477 O O . LEU C 1 298 ? 43.30500 -18.70600 17.82400 1.000 47.73152 295 LEU C O 1
ATOM 9482 N N . ASP C 1 299 ? 42.97200 -19.77900 19.78100 1.000 55.49923 296 ASP C N 1
ATOM 9483 C CA . ASP C 1 299 ? 41.56500 -19.39000 19.88700 1.000 60.59023 296 ASP C CA 1
ATOM 9484 C C . ASP C 1 299 ? 41.43100 -18.12900 20.74800 1.000 64.86642 296 ASP C C 1
ATOM 9485 O O . ASP C 1 299 ? 40.90700 -18.14000 21.86400 1.000 61.99030 296 ASP C O 1
ATOM 9490 N N . THR C 1 300 ? 41.93600 -17.02400 20.20200 1.000 67.04094 297 THR C N 1
ATOM 9491 C CA . THR C 1 300 ? 41.70400 -15.68800 20.73300 1.000 67.66261 297 THR C CA 1
ATOM 9492 C C . THR C 1 300 ? 41.24700 -14.77700 19.60500 1.000 72.33819 297 THR C C 1
ATOM 9493 O O . THR C 1 300 ? 41.60400 -14.99500 18.44300 1.000 79.97257 297 THR C O 1
ATOM 9497 N N . PRO C 1 301 ? 40.44600 -13.75400 19.91500 1.000 86.73540 298 PRO C N 1
ATOM 9498 C CA . PRO C 1 301 ? 39.86800 -12.94200 18.83100 1.000 87.96989 298 PRO C CA 1
ATOM 9499 C C . PRO C 1 301 ? 40.93800 -12.25300 18.00700 1.000 74.13784 298 PRO C C 1
ATOM 9500 O O . PRO C 1 301 ? 40.85300 -12.18300 16.77600 1.000 67.58149 298 PRO C O 1
ATOM 9504 N N . LYS C 1 302 ? 41.95900 -11.74100 18.69300 1.000 66.01400 299 LYS C N 1
ATOM 9505 C CA . LYS C 1 302 ? 43.03800 -10.97600 18.08700 1.000 58.64039 299 LYS C CA 1
ATOM 9506 C C . LYS C 1 302 ? 43.83500 -11.79400 17.07300 1.000 59.54099 299 LYS C C 1
ATOM 9507 O O . LYS C 1 302 ? 44.51400 -11.20900 16.22200 1.000 68.30562 299 LYS C O 1
ATOM 9513 N N . PHE C 1 303 ? 43.76900 -13.13200 17.13700 1.000 60.97604 300 PHE C N 1
ATOM 9514 C CA . PHE C 1 303 ? 44.53900 -13.99000 16.24000 1.000 46.48348 300 PHE C CA 1
ATOM 9515 C C . PHE C 1 303 ? 43.69700 -15.07100 15.56600 1.000 49.09613 300 PHE C C 1
ATOM 9516 O O . PHE C 1 303 ? 44.25200 -16.07900 15.11400 1.000 45.35285 300 PHE C O 1
ATOM 9524 N N . LYS C 1 304 ? 42.38000 -14.90100 15.48300 1.000 45.30101 301 LYS C N 1
ATOM 9525 C CA . LYS C 1 304 ? 41.55600 -15.90500 14.81900 1.000 51.97304 301 LYS C CA 1
ATOM 9526 C C . LYS C 1 304 ? 42.05600 -16.14200 13.40000 1.000 62.15546 301 LYS C C 1
ATOM 9527 O O . LYS C 1 304 ? 42.12400 -15.21100 12.59100 1.000 73.46898 301 LYS C O 1
ATOM 9533 N N . GLY C 1 305 ? 42.40700 -17.39100 13.10100 1.000 46.82370 302 GLY C N 1
ATOM 9534 C CA . GLY C 1 305 ? 42.82900 -17.77400 11.77200 1.000 55.73210 302 GLY C CA 1
ATOM 9535 C C . GLY C 1 305 ? 44.27300 -17.47300 11.42800 1.000 53.66406 302 GLY C C 1
ATOM 9536 O O . GLY C 1 305 ? 44.67400 -17.70100 10.28000 1.000 48.52483 302 GLY C O 1
ATOM 9537 N N . VAL C 1 306 ? 45.07100 -16.98800 12.37400 1.000 39.49682 303 VAL C N 1
ATOM 9538 C CA . VAL C 1 306 ? 46.44700 -16.58400 12.10500 1.000 35.29165 303 VAL C CA 1
ATOM 9539 C C . VAL C 1 306 ? 47.34700 -17.79000 12.36800 1.000 50.14869 303 VAL C C 1
ATOM 9540 O O . VAL C 1 306 ? 47.42600 -18.24400 13.52000 1.000 54.64791 303 VAL C O 1
ATOM 9544 N N . PRO C 1 307 ? 48.04400 -18.31800 11.36200 1.000 41.88766 304 PRO C N 1
ATOM 9545 C CA . PRO C 1 307 ? 48.94200 -19.45100 11.61100 1.000 36.74662 304 PRO C CA 1
ATOM 9546 C C . PRO C 1 307 ? 50.25800 -19.02500 12.24300 1.000 41.48344 304 PRO C C 1
ATOM 9547 O O . PRO C 1 307 ? 50.89100 -18.04500 11.83100 1.000 48.13807 304 PRO C O 1
ATOM 9551 N N . PHE C 1 308 ? 50.65800 -19.78400 13.26100 1.000 49.34226 305 PHE C N 1
ATOM 9552 C CA . PHE C 1 308 ? 51.96700 -19.67500 13.89100 1.000 37.67602 305 PHE C CA 1
ATOM 9553 C C . PHE C 1 308 ? 52.79200 -20.88000 13.45400 1.000 47.06922 305 PHE C C 1
ATOM 9554 O O . PHE C 1 308 ? 52.54700 -22.00100 13.90900 1.000 56.03745 305 PHE C O 1
ATOM 9562 N N . TYR C 1 309 ? 53.74200 -20.66100 12.55200 1.000 45.56742 306 TYR C N 1
ATOM 9563 C CA . TYR C 1 309 ? 54.64800 -21.71600 12.12600 1.000 42.01412 306 TYR C CA 1
ATOM 9564 C C . TYR C 1 309 ? 55.79400 -21.85000 13.11900 1.000 36.81807 306 TYR C C 1
ATOM 9565 O O . TYR C 1 309 ? 56.62700 -20.95000 13.24200 1.000 42.39640 306 TYR C O 1
ATOM 9574 N N . LEU C 1 310 ? 55.86900 -22.99900 13.77900 1.000 38.51223 307 LEU C N 1
ATOM 9575 C CA . LEU C 1 310 ? 56.93600 -23.31800 14.71800 1.000 37.71972 307 LEU C CA 1
ATOM 9576 C C . LEU C 1 310 ? 57.85300 -24.32900 14.04900 1.000 43.99406 307 LEU C C 1
ATOM 9577 O O . LEU C 1 310 ? 57.41800 -25.43500 13.71700 1.000 49.24545 307 LEU C O 1
ATOM 9582 N N . LYS C 1 311 ? 59.11000 -23.95100 13.84300 1.000 32.50768 308 LYS C N 1
ATOM 9583 C CA . LYS C 1 311 ? 60.04900 -24.78700 13.11200 1.000 32.82495 308 LYS C CA 1
ATOM 9584 C C . LYS C 1 311 ? 61.34600 -24.90200 13.88600 1.000 31.46757 308 LYS C C 1
ATOM 9585 O O . LYS C 1 311 ? 61.89200 -23.89700 14.34800 1.000 40.91023 308 LYS C O 1
ATOM 9591 N N . HIS C 1 312 ? 61.83200 -26.12800 14.03100 1.000 30.67863 309 HIS C N 1
ATOM 9592 C CA . HIS C 1 312 ? 63.13500 -26.32400 14.64000 1.000 33.73529 309 HIS C CA 1
ATOM 9593 C C . HIS C 1 312 ? 63.76100 -27.58800 14.08600 1.000 29.21657 309 HIS C C 1
ATOM 9594 O O . HIS C 1 312 ? 63.08000 -28.60400 13.90900 1.000 42.92526 309 HIS C O 1
ATOM 9601 N N . ALA C 1 313 ? 65.06700 -27.53300 13.84200 1.000 30.21525 310 ALA C N 1
ATOM 9602 C CA . ALA C 1 313 ? 65.70100 -28.74700 13.33700 1.000 32.74990 310 ALA C CA 1
ATOM 9603 C C . ALA C 1 313 ? 67.21400 -28.65200 13.41200 1.000 42.65245 310 ALA C C 1
ATOM 9604 O O . ALA C 1 313 ? 67.79300 -27.56400 13.47800 1.000 42.22959 310 ALA C O 1
ATOM 9606 N N . LYS C 1 314 ? 67.84100 -29.82500 13.38000 1.000 35.09134 311 LYS C N 1
ATOM 9607 C CA . LYS C 1 314 ? 69.28500 -29.98100 13.41200 1.000 34.45201 311 LYS C CA 1
ATOM 9608 C C . LYS C 1 314 ? 69.76600 -30.51900 12.06700 1.000 36.28974 311 LYS C C 1
ATOM 9609 O O . LYS C 1 314 ? 68.97300 -30.94300 11.22200 1.000 35.96645 311 LYS C O 1
ATOM 9615 N N . LYS C 1 315 ? 71.08700 -30.49700 11.87400 1.000 30.68235 312 LYS C N 1
ATOM 9616 C CA . LYS C 1 315 ? 71.70000 -30.91000 10.60900 1.000 34.47632 312 LYS C CA 1
ATOM 9617 C C . LYS C 1 315 ? 71.03300 -30.23400 9.41500 1.000 39.65770 312 LYS C C 1
ATOM 9618 O O . LYS C 1 315 ? 70.80100 -30.84700 8.37100 1.000 45.10861 312 LYS C O 1
ATOM 9624 N N . MET C 1 316 ? 70.72100 -28.95700 9.57300 1.000 29.38068 313 MET C N 1
ATOM 9625 C CA . MET C 1 316 ? 70.14100 -28.16000 8.50200 1.000 33.90402 313 MET C CA 1
ATOM 9626 C C . MET C 1 316 ? 71.24200 -27.50400 7.68600 1.000 38.13310 313 MET C C 1
ATOM 9627 O O . MET C 1 316 ? 72.41700 -27.51500 8.06200 1.000 37.33767 313 MET C O 1
ATOM 9632 N N . PRO C 1 317 ? 70.90000 -26.92200 6.53500 1.000 44.36054 314 PRO C N 1
ATOM 9633 C CA . PRO C 1 317 ? 71.95000 -26.33400 5.69200 1.000 41.24804 314 PRO C CA 1
ATOM 9634 C C . PRO C 1 317 ? 72.53700 -25.06200 6.27300 1.000 41.40935 314 PRO C C 1
ATOM 9635 O O . PRO C 1 317 ? 73.73600 -24.81000 6.09500 1.000 34.02722 314 PRO C O 1
ATOM 9639 N N . HIS C 1 318 ? 71.73600 -24.24900 6.96200 1.000 40.05620 315 HIS C N 1
ATOM 9640 C CA . HIS C 1 318 ? 72.21700 -22.99200 7.51600 1.000 39.42087 315 HIS C CA 1
ATOM 9641 C C . HIS C 1 318 ? 71.67200 -22.81000 8.92400 1.000 45.61179 315 HIS C C 1
ATOM 9642 O O . HIS C 1 318 ? 70.57100 -23.26300 9.24800 1.000 46.76975 315 HIS C O 1
ATOM 9649 N N . ASN C 1 319 ? 72.45400 -22.13100 9.75600 1.000 37.19354 316 ASN C N 1
ATOM 9650 C CA . ASN C 1 319 ? 71.96100 -21.69400 11.05300 1.000 35.48074 316 ASN C CA 1
ATOM 9651 C C . ASN C 1 319 ? 70.99200 -20.53100 10.88100 1.000 40.09354 316 ASN C C 1
ATOM 9652 O O . ASN C 1 319 ? 71.23700 -19.60500 10.10300 1.000 41.74242 316 ASN C O 1
ATOM 9657 N N . GLN C 1 320 ? 69.88600 -20.58100 11.61800 1.000 36.95999 317 GLN C N 1
ATOM 9658 C CA . GLN C 1 320 ? 68.88200 -19.53000 11.57700 1.000 28.73283 317 GLN C CA 1
ATOM 9659 C C . GLN C 1 320 ? 68.13000 -19.52000 12.89800 1.000 29.43786 317 GLN C C 1
ATOM 9660 O O . GLN C 1 320 ? 67.87300 -20.57500 13.48100 1.000 54.70686 317 GLN C O 1
ATOM 9666 N N . ALA C 1 321 ? 67.78900 -18.32300 13.36700 1.000 41.41973 318 ALA C N 1
ATOM 9667 C CA . ALA C 1 321 ? 67.03300 -18.17200 14.60600 1.000 28.99211 318 ALA C CA 1
ATOM 9668 C C . ALA C 1 321 ? 66.32300 -16.83100 14.51200 1.000 37.63910 318 ALA C C 1
ATOM 9669 O O . ALA C 1 321 ? 66.96500 -15.78500 14.64500 1.000 50.50613 318 ALA C O 1
ATOM 9671 N N . SER C 1 322 ? 65.01500 -16.86000 14.27800 1.000 33.27998 319 SER C N 1
ATOM 9672 C CA . SER C 1 322 ? 64.31500 -15.64800 13.89600 1.000 35.75652 319 SER C CA 1
ATOM 9673 C C . SER C 1 322 ? 62.85000 -15.74000 14.28500 1.000 39.23464 319 SER C C 1
ATOM 9674 O O . SER C 1 322 ? 62.30800 -16.82100 14.52300 1.000 39.18597 319 SER C O 1
ATOM 9677 N N . VAL C 1 323 ? 62.22800 -14.57000 14.35200 1.000 37.16619 320 VAL C N 1
ATOM 9678 C CA . VAL C 1 323 ? 60.78300 -14.42500 14.39500 1.000 43.19385 320 VAL C CA 1
ATOM 9679 C C . VAL C 1 323 ? 60.40900 -13.52200 13.23000 1.000 44.57381 320 VAL C C 1
ATOM 9680 O O . VAL C 1 323 ? 60.78500 -12.34400 13.22100 1.000 46.03829 320 VAL C O 1
ATOM 9684 N N . LYS C 1 324 ? 59.66100 -14.05400 12.25900 1.000 38.92156 321 LYS C N 1
ATOM 9685 C CA . LYS C 1 324 ? 59.12500 -13.24100 11.16900 1.000 43.94891 321 LYS C CA 1
ATOM 9686 C C . LYS C 1 324 ? 57.65100 -13.01400 11.50000 1.000 44.62708 321 LYS C C 1
ATOM 9687 O O . LYS C 1 324 ? 56.84600 -13.95000 11.45500 1.000 46.01806 321 LYS C O 1
ATOM 9693 N N . ILE C 1 325 ? 57.29900 -11.77300 11.82900 1.000 31.50877 322 ILE C N 1
ATOM 9694 C CA . ILE C 1 325 ? 55.91000 -11.36700 12.01300 1.000 39.29256 322 ILE C CA 1
ATOM 9695 C C . ILE C 1 325 ? 55.44000 -10.78700 10.68800 1.000 42.54915 322 ILE C C 1
ATOM 9696 O O . ILE C 1 325 ? 55.84700 -9.69300 10.29400 1.000 52.84780 322 ILE C O 1
ATOM 9701 N N . HIS C 1 326 ? 54.60200 -11.54300 9.99100 1.000 44.32257 323 HIS C N 1
ATOM 9702 C CA . HIS C 1 326 ? 54.08800 -11.15400 8.68800 1.000 43.83605 323 HIS C CA 1
ATOM 9703 C C . HIS C 1 326 ? 52.83800 -10.30300 8.84500 1.000 39.54514 323 HIS C C 1
ATOM 9704 O O . HIS C 1 326 ? 51.86700 -10.72500 9.48500 1.000 49.75219 323 HIS C O 1
ATOM 9711 N N . PHE C 1 327 ? 52.86700 -9.10200 8.28100 1.000 56.94153 324 PHE C N 1
ATOM 9712 C CA . PHE C 1 327 ? 51.65900 -8.44600 7.82700 1.000 36.67497 324 PHE C CA 1
ATOM 9713 C C . PHE C 1 327 ? 51.64100 -8.48000 6.29700 1.000 64.82296 324 PHE C C 1
ATOM 9714 O O . PHE C 1 327 ? 52.61800 -8.08300 5.63400 1.000 86.61979 324 PHE C O 1
ATOM 9722 N N . ASN C 1 328 ? 50.53300 -8.99200 5.75600 1.000 40.99800 325 ASN C N 1
ATOM 9723 C CA . ASN C 1 328 ? 50.10700 -8.79600 4.36300 1.000 67.00307 325 ASN C CA 1
ATOM 9724 C C . ASN C 1 328 ? 51.14900 -9.20300 3.32000 1.000 74.19745 325 ASN C C 1
ATOM 9725 O O . ASN C 1 328 ? 51.38200 -8.48600 2.34500 1.000 92.82200 325 ASN C O 1
ATOM 9730 N N . ALA C 1 329 ? 51.79400 -10.34900 3.51100 1.000 52.20318 326 ALA C N 1
ATOM 9731 C CA . ALA C 1 329 ? 52.38000 -11.07000 2.38000 1.000 62.95592 326 ALA C CA 1
ATOM 9732 C C . ALA C 1 329 ? 53.54600 -10.34900 1.70300 1.000 53.24109 326 ALA C C 1
ATOM 9733 O O . ALA C 1 329 ? 54.22700 -10.94100 0.86000 1.000 62.17461 326 ALA C O 1
ATOM 9735 N N . VAL C 1 330 ? 53.78600 -9.08300 2.04600 1.000 52.64535 327 VAL C N 1
ATOM 9736 C CA . VAL C 1 330 ? 55.00000 -8.38900 1.62600 1.000 53.09173 327 VAL C CA 1
ATOM 9737 C C . VAL C 1 330 ? 55.69500 -7.69200 2.77200 1.000 52.81952 327 VAL C C 1
ATOM 9738 O O . VAL C 1 330 ? 56.91200 -7.45200 2.68500 1.000 56.37997 327 VAL C O 1
ATOM 9742 N N . ASN C 1 331 ? 55.00600 -7.35000 3.85800 1.000 44.10807 328 ASN C N 1
ATOM 9743 C CA . ASN C 1 331 ? 55.60800 -6.54200 4.90600 1.000 52.76450 328 ASN C CA 1
ATOM 9744 C C . ASN C 1 331 ? 55.86300 -7.44000 6.09500 1.000 49.45665 328 ASN C C 1
ATOM 9745 O O . ASN C 1 331 ? 54.94600 -8.10700 6.58000 1.000 45.15711 328 ASN C O 1
ATOM 9750 N N . THR C 1 332 ? 57.11500 -7.52000 6.52500 1.000 46.05966 329 THR C N 1
ATOM 9751 C CA . THR C 1 332 ? 57.36400 -8.41100 7.65800 1.000 41.36283 329 THR C CA 1
ATOM 9752 C C . THR C 1 332 ? 58.42900 -7.86300 8.59000 1.000 47.75549 329 THR C C 1
ATOM 9753 O O . THR C 1 332 ? 59.49000 -7.40900 8.15200 1.000 47.01435 329 THR C O 1
ATOM 9757 N N . LEU C 1 333 ? 58.11300 -7.90700 9.88100 1.000 50.93145 330 LEU C N 1
ATOM 9758 C CA . LEU C 1 333 ? 58.98600 -7.43500 10.94600 1.000 47.97038 330 LEU C CA 1
ATOM 9759 C C . LEU C 1 333 ? 59.71000 -8.63900 11.53500 1.000 40.31990 330 LEU C C 1
ATOM 9760 O O . LEU C 1 333 ? 59.07400 -9.54900 12.07100 1.000 52.28830 330 LEU C O 1
ATOM 9765 N N . GLU C 1 334 ? 61.03000 -8.65700 11.41500 1.000 36.57347 331 GLU C N 1
ATOM 9766 C CA . GLU C 1 334 ? 61.83600 -9.80300 11.80800 1.000 42.96377 331 GLU C CA 1
ATOM 9767 C C . GLU C 1 334 ? 62.70700 -9.45100 13.00600 1.000 45.83725 331 GLU C C 1
ATOM 9768 O O . GLU C 1 334 ? 63.49600 -8.50200 12.95200 1.000 50.34636 331 GLU C O 1
ATOM 9774 N N . PHE C 1 335 ? 62.69400 -10.31800 13.99700 1.000 47.89298 332 PHE C N 1
ATOM 9775 C CA . PHE C 1 335 ? 63.49900 -10.15500 15.17300 1.000 42.55979 332 PHE C CA 1
ATOM 9776 C C . PHE C 1 335 ? 64.42000 -11.31800 15.16500 1.000 40.07821 332 PHE C C 1
ATOM 9777 O O . PHE C 1 335 ? 63.99600 -12.42800 15.23900 1.000 43.82099 332 PHE C O 1
ATOM 9785 N N . PHE C 1 336 ? 65.68900 -11.06500 15.04400 1.000 38.45760 333 PHE C N 1
ATOM 9786 C CA . PHE C 1 336 ? 66.66400 -12.09100 15.10300 1.000 35.56448 333 PHE C CA 1
ATOM 9787 C C . PHE C 1 336 ? 66.88700 -12.42700 16.55300 1.000 39.60277 333 PHE C C 1
ATOM 9788 O O . PHE C 1 336 ? 66.84400 -11.56600 17.38300 1.000 50.19918 333 PHE C O 1
ATOM 9796 N N . LEU C 1 337 ? 67.09300 -13.68900 16.87600 1.000 55.74275 334 LEU C N 1
ATOM 9797 C CA . LEU C 1 337 ? 67.20600 -14.10900 18.26200 1.000 46.60326 334 LEU C CA 1
ATOM 9798 C C . LEU C 1 337 ? 68.60200 -14.40200 18.72600 1.000 41.66035 334 LEU C C 1
ATOM 9799 O O . LEU C 1 337 ? 68.87500 -14.35100 19.89100 1.000 59.58560 334 LEU C O 1
ATOM 9804 N N . SER C 1 338 ? 69.50900 -14.64300 17.82300 1.000 45.20259 335 SER C N 1
ATOM 9805 C CA . SER C 1 338 ? 70.88300 -14.83500 18.19300 1.000 38.64937 335 SER C CA 1
ATOM 9806 C C . SER C 1 338 ? 71.74300 -13.61700 17.95700 1.000 43.62329 335 SER C C 1
ATOM 9807 O O . SER C 1 338 ? 72.93200 -13.67100 18.14700 1.000 61.08444 335 SER C O 1
ATOM 9810 N N . GLN C 1 339 ? 71.15500 -12.52500 17.51900 1.000 61.52813 336 GLN C N 1
ATOM 9811 C CA . GLN C 1 339 ? 71.85000 -11.28200 17.26500 1.000 52.79832 336 GLN C CA 1
ATOM 9812 C C . GLN C 1 339 ? 70.88100 -10.22400 17.68700 1.000 57.73099 336 GLN C C 1
ATOM 9813 O O . GLN C 1 339 ? 69.70400 -10.47200 17.71600 1.000 46.51301 336 GLN C O 1
ATOM 9819 N N . ASP C 1 340 ? 71.34000 -9.03800 18.02500 1.000 46.87209 337 ASP C N 1
ATOM 9820 C CA . ASP C 1 340 ? 70.41000 -7.96400 18.31600 1.000 52.15567 337 ASP C CA 1
ATOM 9821 C C . ASP C 1 340 ? 70.10100 -7.28500 17.00500 1.000 61.52948 337 ASP C C 1
ATOM 9822 O O . ASP C 1 340 ? 70.67400 -6.26300 16.69900 1.000 65.11819 337 ASP C O 1
ATOM 9827 N N . LYS C 1 341 ? 69.20500 -7.85800 16.22100 1.000 50.02548 338 LYS C N 1
ATOM 9828 C CA . LYS C 1 341 ? 68.89100 -7.29500 14.94700 1.000 53.12286 338 LYS C CA 1
ATOM 9829 C C . LYS C 1 341 ? 67.42200 -7.23800 14.72100 1.000 50.58750 338 LYS C C 1
ATOM 9830 O O . LYS C 1 341 ? 66.73000 -8.14600 15.08200 1.000 54.49038 338 LYS C O 1
ATOM 9836 N N . ILE C 1 342 ? 66.93600 -6.14300 14.16300 1.000 45.51914 339 ILE C N 1
ATOM 9837 C CA . ILE C 1 342 ? 65.54000 -6.01500 13.84400 1.000 41.27546 339 ILE C CA 1
ATOM 9838 C C . ILE C 1 342 ? 65.43100 -5.57200 12.40300 1.000 49.34618 339 ILE C C 1
ATOM 9839 O O . ILE C 1 342 ? 66.20500 -4.76600 11.97000 1.000 50.31691 339 ILE C O 1
ATOM 9844 N N . THR C 1 343 ? 64.49500 -6.12500 11.65400 1.000 45.32657 340 THR C N 1
ATOM 9845 C CA . THR C 1 343 ? 64.37100 -5.84400 10.26000 1.000 37.47211 340 THR C CA 1
ATOM 9846 C C . THR C 1 343 ? 62.95100 -5.58200 9.82900 1.000 45.04034 340 THR C C 1
ATOM 9847 O O . THR C 1 343 ? 62.06300 -6.19900 10.35000 1.000 47.38830 340 THR C O 1
ATOM 9851 N N . LEU C 1 344 ? 62.71000 -4.62400 8.93600 1.000 43.99644 341 LEU C N 1
ATOM 9852 C CA . LEU C 1 344 ? 61.38000 -4.41400 8.35000 1.000 41.42417 341 LEU C CA 1
ATOM 9853 C C . LEU C 1 344 ? 61.47700 -4.51900 6.85600 1.000 46.31598 341 LEU C C 1
ATOM 9854 O O . LEU C 1 344 ? 62.28300 -3.87100 6.25100 1.000 49.66375 341 LEU C O 1
ATOM 9859 N N . THR C 1 345 ? 60.64200 -5.34600 6.25600 1.000 49.22198 342 THR C N 1
ATOM 9860 C CA . THR C 1 345 ? 60.69200 -5.59500 4.84200 1.000 43.13890 342 THR C CA 1
ATOM 9861 C C . THR C 1 345 ? 59.63200 -4.82700 4.15300 1.000 48.24976 342 THR C C 1
ATOM 9862 O O . THR C 1 345 ? 58.48600 -4.91700 4.50600 1.000 47.40607 342 THR C O 1
ATOM 9866 N N . LEU C 1 346 ? 60.03200 -4.04100 3.16900 1.000 54.83728 343 LEU C N 1
ATOM 9867 C CA . LEU C 1 346 ? 59.11300 -3.22900 2.42100 1.000 54.22067 343 LEU C CA 1
ATOM 9868 C C . LEU C 1 346 ? 59.34000 -3.50700 0.96300 1.000 55.12967 343 LEU C C 1
ATOM 9869 O O . LEU C 1 346 ? 60.40100 -3.90100 0.58000 1.000 62.45390 343 LEU C O 1
ATOM 9874 N N . LYS C 1 347 ? 58.33200 -3.33300 0.14800 1.000 50.16281 344 LYS C N 1
ATOM 9875 C CA . LYS C 1 347 ? 58.47900 -3.63500 -1.24000 1.000 62.16205 344 LYS C CA 1
ATOM 9876 C C . LYS C 1 347 ? 58.40800 -2.42500 -2.08500 1.000 65.94208 344 LYS C C 1
ATOM 9877 O O . LYS C 1 347 ? 57.58800 -1.57000 -1.85900 1.000 63.01567 344 LYS C O 1
ATOM 9883 N N . ASP C 1 348 ? 59.32500 -2.29900 -3.01900 1.000 81.29593 345 ASP C N 1
ATOM 9884 C CA . ASP C 1 348 ? 59.22100 -1.21900 -3.97400 1.000 92.57979 345 ASP C CA 1
ATOM 9885 C C . ASP C 1 348 ? 58.55200 -1.77800 -5.19900 1.000 95.09549 345 ASP C C 1
ATOM 9886 O O . ASP C 1 348 ? 58.15100 -2.92200 -5.21500 1.000 101.23113 345 ASP C O 1
ATOM 9891 N N . HIS C 1 349 ? 58.45000 -0.98500 -6.23600 1.000 106.46176 346 HIS C N 1
ATOM 9892 C CA . HIS C 1 349 ? 57.83000 -1.42600 -7.45400 1.000 105.45737 346 HIS C CA 1
ATOM 9893 C C . HIS C 1 349 ? 58.56500 -2.62300 -8.00500 1.000 104.61505 346 HIS C C 1
ATOM 9894 O O . HIS C 1 349 ? 57.93900 -3.51600 -8.54500 1.000 118.70784 346 HIS C O 1
ATOM 9901 N N . GLN C 1 350 ? 59.87900 -2.67000 -7.88900 1.000 93.29760 347 GLN C N 1
ATOM 9902 C CA . GLN C 1 350 ? 60.58600 -3.84900 -8.34200 1.000 102.84375 347 GLN C CA 1
ATOM 9903 C C . GLN C 1 350 ? 61.07300 -4.92600 -7.37900 1.000 100.79813 347 GLN C C 1
ATOM 9904 O O . GLN C 1 350 ? 60.75800 -6.08600 -7.55900 1.000 93.45857 347 GLN C O 1
ATOM 9910 N N . ASN C 1 351 ? 61.80100 -4.56000 -6.34100 1.000 108.29434 348 ASN C N 1
ATOM 9911 C CA . ASN C 1 351 ? 62.43500 -5.54300 -5.45700 1.000 105.85577 348 ASN C CA 1
ATOM 9912 C C . ASN C 1 351 ? 62.33500 -5.19300 -3.97600 1.000 92.31156 348 ASN C C 1
ATOM 9913 O O . ASN C 1 351 ? 61.96200 -4.09300 -3.63800 1.000 84.04948 348 ASN C O 1
ATOM 9918 N N . PRO C 1 352 ? 62.69200 -6.14100 -3.06900 1.000 80.22322 349 PRO C N 1
ATOM 9919 C CA . PRO C 1 352 ? 62.45900 -5.76800 -1.67300 1.000 77.89890 349 PRO C CA 1
ATOM 9920 C C . PRO C 1 352 ? 63.46400 -4.89900 -0.95900 1.000 70.85070 349 PRO C C 1
ATOM 9921 O O . PRO C 1 352 ? 64.64700 -4.96700 -1.22600 1.000 75.30603 349 PRO C O 1
ATOM 9925 N N . LEU C 1 353 ? 62.97900 -4.08500 -0.03900 1.000 56.68837 350 LEU C N 1
ATOM 9926 C CA . LEU C 1 353 ? 63.84400 -3.22500 0.71400 1.000 54.16864 350 LEU C CA 1
ATOM 9927 C C . LEU C 1 353 ? 63.82900 -3.69300 2.13100 1.000 54.02636 350 LEU C C 1
ATOM 9928 O O . LEU C 1 353 ? 62.78400 -3.93100 2.67300 1.000 57.41147 350 LEU C O 1
ATOM 9933 N N . ILE C 1 354 ? 64.99400 -3.86700 2.71900 1.000 47.17060 351 ILE C N 1
ATOM 9934 C CA . ILE C 1 354 ? 65.09800 -4.28500 4.08800 1.000 43.74893 351 ILE C CA 1
ATOM 9935 C C . ILE C 1 354 ? 65.65100 -3.16600 4.94200 1.000 47.83190 351 ILE C C 1
ATOM 9936 O O . ILE C 1 354 ? 66.70700 -2.65800 4.66700 1.000 41.72883 351 ILE C O 1
ATOM 9941 N N . LEU C 1 355 ? 64.93300 -2.79100 5.97900 1.000 46.60241 352 LEU C N 1
ATOM 9942 C CA . LEU C 1 355 ? 65.35700 -1.75500 6.88700 1.000 46.69541 352 LEU C CA 1
ATOM 9943 C C . LEU C 1 355 ? 65.91700 -2.42200 8.10300 1.000 43.93758 352 LEU C C 1
ATOM 9944 O O . LEU C 1 355 ? 65.27800 -3.25800 8.65600 1.000 54.46412 352 LEU C O 1
ATOM 9949 N N . GLU C 1 356 ? 67.08700 -2.02400 8.55400 1.000 41.00694 353 GLU C N 1
ATOM 9950 C CA . GLU C 1 356 ? 67.75200 -2.69600 9.62000 1.000 39.94706 353 GLU C CA 1
ATOM 9951 C C . GLU C 1 356 ? 68.41900 -1.91500 10.70700 1.000 41.12612 353 GLU C C 1
ATOM 9952 O O . GLU C 1 356 ? 68.90500 -0.84600 10.47200 1.000 51.43686 353 GLU C O 1
ATOM 9958 N N . THR C 1 357 ? 68.44000 -2.44700 11.91700 1.000 49.33103 354 THR C N 1
ATOM 9959 C CA . THR C 1 357 ? 69.17500 -1.85500 13.00100 1.000 46.24255 354 THR C CA 1
ATOM 9960 C C . THR C 1 357 ? 70.01000 -2.98200 13.50800 1.000 56.07669 354 THR C C 1
ATOM 9961 O O . THR C 1 357 ? 69.49700 -4.05900 13.68000 1.000 63.37419 354 THR C O 1
ATOM 9965 N N . TYR C 1 358 ? 71.28700 -2.77100 13.76500 1.000 65.42287 355 TYR C N 1
ATOM 9966 C CA . TYR C 1 358 ? 72.13300 -3.81800 14.36400 1.000 62.75764 355 TYR C CA 1
ATOM 9967 C C . TYR C 1 358 ? 73.11000 -3.30200 15.40300 1.000 76.53338 355 TYR C C 1
ATOM 9968 O O . TYR C 1 358 ? 73.57800 -2.18700 15.29700 1.000 83.44532 355 TYR C O 1
ATOM 9977 N N . ASN C 1 359 ? 73.41200 -4.10500 16.41700 1.000 91.72640 356 ASN C N 1
ATOM 9978 C CA . ASN C 1 359 ? 74.35300 -3.73200 17.46200 1.000 85.52960 356 ASN C CA 1
ATOM 9979 C C . ASN C 1 359 ? 75.17600 -4.94900 17.85000 1.000 94.81422 356 ASN C C 1
ATOM 9980 O O . ASN C 1 359 ? 74.73700 -6.06300 17.64400 1.000 94.66324 356 ASN C O 1
ATOM 9985 N N . LYS C 1 360 ? 76.36300 -4.75400 18.40900 1.000 113.06406 357 LYS C N 1
ATOM 9986 C CA . LYS C 1 360 ? 77.21600 -5.86100 18.87900 1.000 111.43147 357 LYS C CA 1
ATOM 9987 C C . LYS C 1 360 ? 76.82500 -6.47100 20.19400 1.000 105.84702 357 LYS C C 1
ATOM 9988 O O . LYS C 1 360 ? 75.98000 -5.95400 20.90600 1.000 108.16371 357 LYS C O 1
ATOM 9994 N N . GLN C 1 361 ? 77.45000 -7.47200 20.45800 1.000 115.11855 358 GLN C N 1
ATOM 9995 C CA . GLN C 1 361 ? 77.05200 -8.21300 21.64100 1.000 120.26135 358 GLN C CA 1
ATOM 9996 C C . GLN C 1 361 ? 77.31700 -7.69700 23.01500 1.000 113.35551 358 GLN C C 1
ATOM 9997 O O . GLN C 1 361 ? 78.28700 -7.00100 23.24200 1.000 111.18847 358 GLN C O 1
ATOM 10003 N N . GLU C 1 362 ? 76.42600 -7.98600 23.95600 1.000 121.35885 359 GLU C N 1
ATOM 10004 C CA . GLU C 1 362 ? 76.58100 -7.45800 25.30800 1.000 116.82297 359 GLU C CA 1
ATOM 10005 C C . GLU C 1 362 ? 77.80600 -8.04600 25.97200 1.000 121.62702 359 GLU C C 1
ATOM 10006 O O . GLU C 1 362 ? 78.21500 -7.55500 27.02700 1.000 130.26311 359 GLU C O 1
ATOM 10012 N N . PHE C 1 363 ? 78.21400 -9.20800 25.47500 1.000 105.85979 360 PHE C N 1
ATOM 10013 C CA . PHE C 1 363 ? 79.31300 -9.95900 26.08500 1.000 108.32121 360 PHE C CA 1
ATOM 10014 C C . PHE C 1 363 ? 78.86500 -10.64500 27.30600 1.000 98.69602 360 PHE C C 1
ATOM 10015 O O . PHE C 1 363 ? 79.64900 -11.20100 28.03800 1.000 105.50673 360 PHE C O 1
ATOM 10023 N N . LEU C 1 364 ? 77.59100 -10.60000 27.56900 1.000 90.32489 361 LEU C N 1
ATOM 10024 C CA . LEU C 1 364 ? 77.11700 -11.42800 28.62800 1.000 72.61891 361 LEU C CA 1
ATOM 10025 C C . LEU C 1 364 ? 76.19900 -12.32800 27.87000 1.000 64.20356 361 LEU C C 1
ATOM 10026 O O . LEU C 1 364 ? 75.16400 -11.90200 27.40600 1.000 64.91019 361 LEU C O 1
ATOM 10031 N N . GLN C 1 365 ? 76.59900 -13.56700 27.70300 1.000 46.06711 362 GLN C N 1
ATOM 10032 C CA . GLN C 1 365 ? 75.79000 -14.49600 26.99700 1.000 42.38878 362 GLN C CA 1
ATOM 10033 C C . GLN C 1 365 ? 74.57300 -14.85200 27.81200 1.000 57.85070 362 GLN C C 1
ATOM 10034 O O . GLN C 1 365 ? 74.60600 -14.81400 29.01700 1.000 56.47093 362 GLN C O 1
ATOM 10040 N N . PRO C 1 366 ? 73.47100 -15.17000 27.15700 1.000 55.93971 363 PRO C N 1
ATOM 10041 C CA . PRO C 1 366 ? 72.23300 -15.41700 27.88100 1.000 54.15173 363 PRO C CA 1
ATOM 10042 C C . PRO C 1 366 ? 72.29900 -16.26100 29.15300 1.000 53.60576 363 PRO C C 1
ATOM 10043 O O . PRO C 1 366 ? 71.63200 -15.91500 30.10100 1.000 42.59341 363 PRO C O 1
ATOM 10047 N N . TYR C 1 367 ? 73.05900 -17.34100 29.16700 1.000 50.30971 364 TYR C N 1
ATOM 10048 C CA . TYR C 1 367 ? 73.19300 -18.18100 30.32400 1.000 42.12186 364 TYR C CA 1
ATOM 10049 C C . TYR C 1 367 ? 73.86500 -17.48500 31.45500 1.000 54.78528 364 TYR C C 1
ATOM 10050 O O . TYR C 1 367 ? 73.52600 -17.70400 32.59000 1.000 59.50274 364 TYR C O 1
ATOM 10059 N N . ALA C 1 368 ? 74.85200 -16.67500 31.16700 1.000 54.87912 365 ALA C N 1
ATOM 10060 C CA . ALA C 1 368 ? 75.54300 -15.91100 32.17600 1.000 53.29312 365 ALA C CA 1
ATOM 10061 C C . ALA C 1 368 ? 74.68300 -14.91400 32.86400 1.000 46.13895 365 ALA C C 1
ATOM 10062 O O . ALA C 1 368 ? 74.75300 -14.74200 34.04800 1.000 46.72844 365 ALA C O 1
ATOM 10064 N N . LYS C 1 369 ? 73.85500 -14.25100 32.11100 1.000 38.15030 366 LYS C N 1
ATOM 10065 C CA . LYS C 1 369 ? 72.98400 -13.30900 32.68600 1.000 47.15129 366 LYS C CA 1
ATOM 10066 C C . LYS C 1 369 ? 72.05400 -13.99200 33.61200 1.000 47.81636 366 LYS C C 1
ATOM 10067 O O . LYS C 1 369 ? 71.77100 -13.49100 34.66400 1.000 48.07279 366 LYS C O 1
ATOM 10073 N N . LEU C 1 370 ? 71.52700 -15.12800 33.20800 1.000 63.92180 367 LEU C N 1
ATOM 10074 C CA . LEU C 1 370 ? 70.63000 -15.91600 34.04400 1.000 58.96118 367 LEU C CA 1
ATOM 10075 C C . LEU C 1 370 ? 71.27700 -16.54500 35.25400 1.000 52.63831 367 LEU C C 1
ATOM 10076 O O . LEU C 1 370 ? 70.68800 -16.59200 36.30200 1.000 50.95793 367 LEU C O 1
ATOM 10081 N N . LEU C 1 371 ? 72.49100 -17.01800 35.12200 1.000 41.94575 368 LEU C N 1
ATOM 10082 C CA . LEU C 1 371 ? 73.18600 -17.52100 36.26600 1.000 51.79583 368 LEU C CA 1
ATOM 10083 C C . LEU C 1 371 ? 73.44900 -16.40600 37.23900 1.000 60.13106 368 LEU C C 1
ATOM 10084 O O . LEU C 1 371 ? 73.39400 -16.62500 38.42600 1.000 57.49448 368 LEU C O 1
ATOM 10089 N N . TYR C 1 372 ? 73.76200 -15.21000 36.76500 1.000 66.30257 369 TYR C N 1
ATOM 10090 C CA . TYR C 1 372 ? 73.89400 -14.05300 37.64100 1.000 48.43518 369 TYR C CA 1
ATOM 10091 C C . TYR C 1 372 ? 72.57700 -13.75900 38.34600 1.000 40.15999 369 TYR C C 1
ATOM 10092 O O . TYR C 1 372 ? 72.54400 -13.55000 39.56300 1.000 51.96522 369 TYR C O 1
ATOM 10101 N N . ASP C 1 373 ? 71.47500 -13.73800 37.59100 1.000 46.63054 370 ASP C N 1
ATOM 10102 C CA . ASP C 1 373 ? 70.16900 -13.54400 38.21500 1.000 48.02715 370 ASP C CA 1
ATOM 10103 C C . ASP C 1 373 ? 69.93900 -14.56100 39.32400 1.000 59.74631 370 ASP C C 1
ATOM 10104 O O . ASP C 1 373 ? 69.37700 -14.23300 40.37600 1.000 56.74569 370 ASP C O 1
ATOM 10109 N N . ALA C 1 374 ? 70.37000 -15.80500 39.10400 1.000 58.80767 371 ALA C N 1
ATOM 10110 C CA . ALA C 1 374 ? 70.16800 -16.85100 40.10000 1.000 54.39053 371 ALA C CA 1
ATOM 10111 C C . ALA C 1 374 ? 70.99300 -16.58200 41.35100 1.000 53.12881 371 ALA C C 1
ATOM 10112 O O . ALA C 1 374 ? 70.49700 -16.73800 42.47300 1.000 56.79902 371 ALA C O 1
ATOM 10114 N N . ILE C 1 375 ? 72.25400 -16.17500 41.18200 1.000 52.08862 372 ILE C N 1
ATOM 10115 C CA . ILE C 1 375 ? 73.08000 -15.82400 42.33100 1.000 44.33012 372 ILE C CA 1
ATOM 10116 C C . ILE C 1 375 ? 72.49900 -14.63200 43.08900 1.000 55.50525 372 ILE C C 1
ATOM 10117 O O . ILE C 1 375 ? 72.81100 -14.44200 44.27000 1.000 46.57792 372 ILE C O 1
ATOM 10122 N N . GLN C 1 376 ? 71.65700 -13.82200 42.44200 1.000 48.25848 373 GLN C N 1
ATOM 10123 C CA . GLN C 1 376 ? 70.99300 -12.69300 43.08700 1.000 43.10098 373 GLN C CA 1
ATOM 10124 C C . GLN C 1 376 ? 69.59200 -13.01800 43.59100 1.000 64.56329 373 GLN C C 1
ATOM 10125 O O . GLN C 1 376 ? 68.93500 -12.13700 44.15400 1.000 62.78928 373 GLN C O 1
ATOM 10131 N N . ASN C 1 377 ? 69.11400 -14.24800 43.40200 1.000 64.65509 374 ASN C N 1
ATOM 10132 C CA . ASN C 1 377 ? 67.75500 -14.62500 43.79200 1.000 59.77868 374 ASN C CA 1
ATOM 10133 C C . ASN C 1 377 ? 66.72300 -13.79400 43.03300 1.000 49.54725 374 ASN C C 1
ATOM 10134 O O . ASN C 1 377 ? 65.76300 -13.27500 43.60600 1.000 56.63743 374 ASN C O 1
ATOM 10139 N N . ASN C 1 378 ? 66.92400 -13.67100 41.72500 1.000 55.81670 375 ASN C N 1
ATOM 10140 C CA . ASN C 1 378 ? 66.02000 -12.91600 40.86600 1.000 57.14746 375 ASN C CA 1
ATOM 10141 C C . ASN C 1 378 ? 65.32200 -13.90100 39.93400 1.000 60.81763 375 ASN C C 1
ATOM 10142 O O . ASN C 1 378 ? 65.96000 -14.49300 39.05700 1.000 58.00180 375 ASN C O 1
ATOM 10147 N N . HIS C 1 379 ? 64.01400 -14.07000 40.13000 1.000 52.19182 376 HIS C N 1
ATOM 10148 C CA . HIS C 1 379 ? 63.21500 -15.07000 39.42600 1.000 61.65246 376 HIS C CA 1
ATOM 10149 C C . HIS C 1 379 ? 62.50500 -14.54500 38.18300 1.000 51.91269 376 HIS C C 1
ATOM 10150 O O . HIS C 1 379 ? 61.82900 -15.32700 37.50500 1.000 65.63738 376 HIS C O 1
ATOM 10157 N N . ASN C 1 380 ? 62.62500 -13.25500 37.86300 1.000 64.61453 377 ASN C N 1
ATOM 10158 C CA . ASN C 1 380 ? 61.72800 -12.66400 36.87300 1.000 69.64801 377 ASN C CA 1
ATOM 10159 C C . ASN C 1 380 ? 61.92000 -13.27800 35.49000 1.000 63.08591 377 ASN C C 1
ATOM 10160 O O . ASN C 1 380 ? 60.94600 -13.46500 34.75100 1.000 64.29419 377 ASN C O 1
ATOM 10165 N N . ASN C 1 381 ? 63.15900 -13.60300 35.12200 1.000 54.93227 378 ASN C N 1
ATOM 10166 C CA . ASN C 1 381 ? 63.47200 -14.11900 33.79400 1.000 54.44087 378 ASN C CA 1
ATOM 10167 C C . ASN C 1 381 ? 63.58800 -15.64100 33.74800 1.000 50.56247 378 ASN C C 1
ATOM 10168 O O . ASN C 1 381 ? 64.26500 -16.17600 32.86200 1.000 58.13130 378 ASN C O 1
ATOM 10173 N N . PHE C 1 382 ? 62.94500 -16.34700 34.67100 1.000 57.50875 379 PHE C N 1
ATOM 10174 C CA . PHE C 1 382 ? 62.90700 -17.80100 34.66300 1.000 52.26456 379 PHE C CA 1
ATOM 10175 C C . PHE C 1 382 ? 61.50000 -18.27500 34.32600 1.000 53.52974 379 PHE C C 1
ATOM 10176 O O . PHE C 1 382 ? 60.52200 -17.53500 34.45700 1.000 53.58632 379 PHE C O 1
ATOM 10184 N N . ALA C 1 383 ? 61.41300 -19.51800 33.86100 1.000 35.32389 380 ALA C N 1
ATOM 10185 C CA . ALA C 1 383 ? 60.13700 -20.06800 33.43800 1.000 38.77561 380 ALA C CA 1
ATOM 10186 C C . ALA C 1 383 ? 59.28100 -20.42300 34.64700 1.000 48.96340 380 ALA C C 1
ATOM 10187 O O . ALA C 1 383 ? 59.78300 -20.83700 35.69700 1.000 58.71747 380 ALA C O 1
ATOM 10189 N N . HIS C 1 384 ? 57.97400 -20.24700 34.48700 1.000 47.54145 381 HIS C N 1
ATOM 10190 C CA . HIS C 1 384 ? 57.01100 -20.47700 35.55100 1.000 46.21286 381 HIS C CA 1
ATOM 10191 C C . HIS C 1 384 ? 56.18500 -21.73100 35.27000 1.000 56.79708 381 HIS C C 1
ATOM 10192 O O . HIS C 1 384 ? 55.92400 -22.08000 34.11400 1.000 57.21097 381 HIS C O 1
ATOM 10199 N N . GLN C 1 385 ? 55.77500 -22.40300 36.35200 1.000 65.62397 382 GLN C N 1
ATOM 10200 C CA . GLN C 1 385 ? 55.18800 -23.74100 36.25800 1.000 54.02212 382 GLN C CA 1
ATOM 10201 C C . GLN C 1 385 ? 54.01100 -23.79700 35.28900 1.000 52.22350 382 GLN C C 1
ATOM 10202 O O . GLN C 1 385 ? 53.92800 -24.69900 34.44500 1.000 49.20944 382 GLN C O 1
ATOM 10208 N N . LEU C 1 386 ? 53.08300 -22.84500 35.40000 1.000 42.17508 383 LEU C N 1
ATOM 10209 C CA . LEU C 1 386 ? 51.83700 -22.95400 34.64900 1.000 43.95935 383 LEU C CA 1
ATOM 10210 C C . LEU C 1 386 ? 52.05700 -22.69800 33.16400 1.000 56.11913 383 LEU C C 1
ATOM 10211 O O . LEU C 1 386 ? 51.37600 -23.29800 32.31700 1.000 55.05159 383 LEU C O 1
ATOM 10216 N N . GLU C 1 387 ? 53.02600 -21.84100 32.83100 1.000 50.10086 384 GLU C N 1
ATOM 10217 C CA . GLU C 1 387 ? 53.46100 -21.70800 31.44600 1.000 49.44754 384 GLU C CA 1
ATOM 10218 C C . GLU C 1 387 ? 53.87600 -23.06300 30.88700 1.000 47.08576 384 GLU C C 1
ATOM 10219 O O . GLU C 1 387 ? 53.40000 -23.49200 29.82400 1.000 56.07556 384 GLU C O 1
ATOM 10225 N N . LEU C 1 388 ? 54.75800 -23.75900 31.61000 1.000 38.30637 385 LEU C N 1
ATOM 10226 C CA . LEU C 1 388 ? 55.24800 -25.05200 31.15200 1.000 46.94872 385 LEU C CA 1
ATOM 10227 C C . LEU C 1 388 ? 54.11100 -26.05700 31.02100 1.000 48.26093 385 LEU C C 1
ATOM 10228 O O . LEU C 1 388 ? 54.08800 -26.86100 30.08300 1.000 51.05364 385 LEU C O 1
ATOM 10233 N N . GLU C 1 389 ? 53.15900 -26.03300 31.95300 1.000 46.30660 386 GLU C N 1
ATOM 10234 C CA . GLU C 1 389 ? 52.06900 -27.00400 31.91300 1.000 45.27301 386 GLU C CA 1
ATOM 10235 C C . GLU C 1 389 ? 51.15700 -26.78600 30.70400 1.000 46.96594 386 GLU C C 1
ATOM 10236 O O . GLU C 1 389 ? 50.76300 -27.75200 30.03400 1.000 47.97263 386 GLU C O 1
ATOM 10242 N N . ALA C 1 390 ? 50.79200 -25.53400 30.41000 1.000 31.54980 387 ALA C N 1
ATOM 10243 C CA . ALA C 1 390 ? 49.98800 -25.28100 29.21200 1.000 41.39388 387 ALA C CA 1
ATOM 10244 C C . ALA C 1 390 ? 50.74900 -25.68200 27.94600 1.000 46.07966 387 ALA C C 1
ATOM 10245 O O . ALA C 1 390 ? 50.19000 -26.31500 27.01800 1.000 49.74714 387 ALA C O 1
ATOM 10247 N N . SER C 1 391 ? 52.04100 -25.33800 27.90100 1.000 37.41044 388 SER C N 1
ATOM 10248 C CA . SER C 1 391 ? 52.87800 -25.78000 26.79600 1.000 39.87393 388 SER C CA 1
ATOM 10249 C C . SER C 1 391 ? 52.78300 -27.28800 26.63700 1.000 43.34710 388 SER C C 1
ATOM 10250 O O . SER C 1 391 ? 52.65900 -27.79700 25.51600 1.000 51.82023 388 SER C O 1
ATOM 10253 N N . TRP C 1 392 ? 52.82200 -28.01800 27.75600 1.000 39.85449 389 TRP C N 1
ATOM 10254 C CA . TRP C 1 392 ? 52.78500 -29.47400 27.68900 1.000 41.70406 389 TRP C CA 1
ATOM 10255 C C . TRP C 1 392 ? 51.44400 -29.97700 27.18600 1.000 43.51982 389 TRP C C 1
ATOM 10256 O O . TRP C 1 392 ? 51.38800 -30.98600 26.48600 1.000 38.88045 389 TRP C O 1
ATOM 10267 N N . VAL C 1 393 ? 50.34700 -29.31900 27.55400 1.000 29.81186 390 VAL C N 1
ATOM 10268 C CA . VAL C 1 393 ? 49.05100 -29.72000 27.00400 1.000 34.90216 390 VAL C CA 1
ATOM 10269 C C . VAL C 1 393 ? 49.14700 -29.78300 25.48100 1.000 43.46324 390 VAL C C 1
ATOM 10270 O O . VAL C 1 393 ? 48.90400 -30.82900 24.84300 1.000 54.07110 390 VAL C O 1
ATOM 10274 N N . PHE C 1 394 ? 49.54500 -28.65900 24.88000 1.000 43.78753 391 PHE C N 1
ATOM 10275 C CA . PHE C 1 394 ? 49.63700 -28.61600 23.41600 1.000 40.52093 391 PHE C CA 1
ATOM 10276 C C . PHE C 1 394 ? 50.62800 -29.66300 22.88400 1.000 31.18418 391 PHE C C 1
ATOM 10277 O O . PHE C 1 394 ? 50.32700 -30.44300 21.95500 1.000 40.41994 391 PHE C O 1
ATOM 10285 N N . ILE C 1 395 ? 51.81500 -29.71300 23.48500 1.000 29.01802 392 ILE C N 1
ATOM 10286 C CA . ILE C 1 395 ? 52.86900 -30.58300 22.97700 1.000 43.76013 392 ILE C CA 1
ATOM 10287 C C . ILE C 1 395 ? 52.44700 -32.04200 23.08300 1.000 42.31152 392 ILE C C 1
ATOM 10288 O O . ILE C 1 395 ? 52.81200 -32.87500 22.24500 1.000 41.28242 392 ILE C O 1
ATOM 10293 N N . ASP C 1 396 ? 51.70600 -32.38100 24.13800 1.000 48.89409 393 ASP C N 1
ATOM 10294 C CA . ASP C 1 396 ? 51.23700 -33.74300 24.33300 1.000 41.36300 393 ASP C CA 1
ATOM 10295 C C . ASP C 1 396 ? 50.27400 -34.13800 23.23100 1.000 42.84466 393 ASP C C 1
ATOM 10296 O O . ASP C 1 396 ? 50.31500 -35.27200 22.73800 1.000 47.69521 393 ASP C O 1
ATOM 10301 N N . THR C 1 397 ? 49.38300 -33.22300 22.84000 1.000 44.60273 394 THR C N 1
ATOM 10302 C CA . THR C 1 397 ? 48.59300 -33.48200 21.63600 1.000 33.14240 394 THR C CA 1
ATOM 10303 C C . THR C 1 397 ? 49.48900 -33.91600 20.47800 1.000 50.86785 394 THR C C 1
ATOM 10304 O O . THR C 1 397 ? 49.26400 -34.96100 19.84000 1.000 50.47071 394 THR C O 1
ATOM 10308 N N . LEU C 1 398 ? 50.51200 -33.11200 20.18700 1.000 48.72388 395 LEU C N 1
ATOM 10309 C CA . LEU C 1 398 ? 51.32300 -33.41800 19.00500 1.000 39.80981 395 LEU C CA 1
ATOM 10310 C C . LEU C 1 398 ? 52.06300 -34.75200 19.15400 1.000 43.47996 395 LEU C C 1
ATOM 10311 O O . LEU C 1 398 ? 52.20500 -35.51200 18.18300 1.000 41.61789 395 LEU C O 1
ATOM 10316 N N . ILE C 1 399 ? 52.52700 -35.06100 20.36400 1.000 41.01397 396 ILE C N 1
ATOM 10317 C CA . ILE C 1 399 ? 53.25100 -36.31000 20.59600 1.000 40.10658 396 ILE C CA 1
ATOM 10318 C C . ILE C 1 399 ? 52.32100 -37.50300 20.40500 1.000 46.54092 396 ILE C C 1
ATOM 10319 O O . ILE C 1 399 ? 52.70000 -38.52600 19.81300 1.000 43.40582 396 ILE C O 1
ATOM 10324 N N . GLU C 1 400 ? 51.09700 -37.40100 20.93100 1.000 36.72953 397 GLU C N 1
ATOM 10325 C CA . GLU C 1 400 ? 50.10800 -38.44800 20.72600 1.000 38.82449 397 GLU C CA 1
ATOM 10326 C C . GLU C 1 400 ? 49.91900 -38.70100 19.24100 1.000 51.26132 397 GLU C C 1
ATOM 10327 O O . GLU C 1 400 ? 49.82000 -39.85400 18.80100 1.000 47.08000 397 GLU C O 1
ATOM 10333 N N . GLY C 1 401 ? 49.87900 -37.62800 18.44800 1.000 45.60328 398 GLY C N 1
ATOM 10334 C CA . GLY C 1 401 ? 49.82200 -37.81300 17.00500 1.000 33.70019 398 GLY C CA 1
ATOM 10335 C C . GLY C 1 401 ? 51.02400 -38.56700 16.46500 1.000 32.02893 398 GLY C C 1
ATOM 10336 O O . GLY C 1 401 ? 50.88700 -39.43100 15.59500 1.000 35.25729 398 GLY C O 1
ATOM 10337 N N . PHE C 1 402 ? 52.22100 -38.24500 16.96400 1.000 39.15400 399 PHE C N 1
ATOM 10338 C CA . PHE C 1 402 ? 53.41200 -38.96000 16.50100 1.000 41.99514 399 PHE C CA 1
ATOM 10339 C C . PHE C 1 402 ? 53.30300 -40.45600 16.76900 1.000 34.29215 399 PHE C C 1
ATOM 10340 O O . PHE C 1 402 ? 53.71100 -41.27400 15.93600 1.000 38.78584 399 PHE C O 1
ATOM 10348 N N . ILE C 1 403 ? 52.76500 -40.83700 17.92700 1.000 40.09470 400 ILE C N 1
ATOM 10349 C CA . ILE C 1 403 ? 52.70400 -42.25900 18.25800 1.000 43.55021 400 ILE C CA 1
ATOM 10350 C C . ILE C 1 403 ? 51.68900 -42.96900 17.36700 1.000 36.11985 400 ILE C C 1
ATOM 10351 O O . ILE C 1 403 ? 51.88300 -44.13000 16.98900 1.000 36.11982 400 ILE C O 1
ATOM 10356 N N . ASN C 1 404 ? 50.59000 -42.29400 17.02300 1.000 36.41536 401 ASN C N 1
ATOM 10357 C CA . ASN C 1 404 ? 49.61200 -42.85600 16.09500 1.000 36.01511 401 ASN C CA 1
ATOM 10358 C C . ASN C 1 404 ? 50.07400 -42.78000 14.65100 1.000 36.61859 401 ASN C C 1
ATOM 10359 O O . ASN C 1 404 ? 49.28700 -43.08900 13.74800 1.000 48.05181 401 ASN C O 1
ATOM 10364 N N . ASN C 1 405 ? 51.32900 -42.39900 14.41500 1.000 35.97582 402 ASN C N 1
ATOM 10365 C CA . ASN C 1 405 ? 51.85600 -42.23100 13.06500 1.000 39.94875 402 ASN C CA 1
ATOM 10366 C C . ASN C 1 405 ? 50.89200 -41.40200 12.22200 1.000 32.08783 402 ASN C C 1
ATOM 10367 O O . ASN C 1 405 ? 50.65100 -41.68800 11.04900 1.000 44.46103 402 ASN C O 1
ATOM 10372 N N . ALA C 1 406 ? 50.34000 -40.35100 12.83300 1.000 39.80601 403 ALA C N 1
ATOM 10373 C CA . ALA C 1 406 ? 49.36300 -39.51400 12.14800 1.000 28.58965 403 ALA C CA 1
ATOM 10374 C C . ALA C 1 406 ? 49.99000 -38.70400 11.02400 1.000 44.07789 403 ALA C C 1
ATOM 10375 O O . ALA C 1 406 ? 49.26700 -38.21500 10.14900 1.000 55.46677 403 ALA C O 1
ATOM 10377 N N . THR C 1 407 ? 51.31400 -38.55300 11.02900 1.000 35.44243 404 THR C N 1
ATOM 10378 C CA . THR C 1 407 ? 52.03700 -37.99500 9.90800 1.000 47.36465 404 THR C CA 1
ATOM 10379 C C . THR C 1 407 ? 53.38600 -38.70000 9.88400 1.000 45.32395 404 THR C C 1
ATOM 10380 O O . THR C 1 407 ? 53.94500 -38.98700 10.95200 1.000 40.73996 404 THR C O 1
ATOM 10384 N N . PRO C 1 408 ? 53.93100 -38.98600 8.70600 1.000 41.98360 405 PRO C N 1
ATOM 10385 C CA . PRO C 1 408 ? 55.12900 -39.83000 8.63600 1.000 39.98728 405 PRO C CA 1
ATOM 10386 C C . PRO C 1 408 ? 56.38900 -39.13900 9.13900 1.000 45.00913 405 PRO C C 1
ATOM 10387 O O . PRO C 1 408 ? 56.51500 -37.91100 9.11700 1.000 56.18855 405 PRO C O 1
ATOM 10391 N N . LEU C 1 409 ? 57.32900 -39.96500 9.60600 1.000 41.41103 406 LEU C N 1
ATOM 10392 C CA . LEU C 1 409 ? 58.66700 -39.52000 9.99700 1.000 36.32585 406 LEU C CA 1
ATOM 10393 C C . LEU C 1 409 ? 59.53000 -39.54200 8.74500 1.000 38.10952 406 LEU C C 1
ATOM 10394 O O . LEU C 1 409 ? 60.12400 -40.56200 8.39300 1.000 43.13377 406 LEU C O 1
ATOM 10399 N N . TYR C 1 410 ? 59.60000 -38.40700 8.05500 1.000 37.91558 407 TYR C N 1
ATOM 10400 C CA . TYR C 1 410 ? 60.39200 -38.33200 6.83800 1.000 38.44073 407 TYR C CA 1
ATOM 10401 C C . TYR C 1 410 ? 61.88600 -38.38700 7.15400 1.000 39.12475 407 TYR C C 1
ATOM 10402 O O . TYR C 1 410 ? 62.31800 -38.32800 8.30800 1.000 37.59218 407 TYR C O 1
ATOM 10411 N N . SER C 1 411 ? 62.67600 -38.49700 6.09000 1.000 43.61515 408 SER C N 1
ATOM 10412 C CA . SER C 1 411 ? 64.12800 -38.50900 6.16300 1.000 44.03277 408 SER C CA 1
ATOM 10413 C C . SER C 1 411 ? 64.69000 -37.30300 5.41900 1.000 42.97468 408 SER C C 1
ATOM 10414 O O . SER C 1 411 ? 64.04800 -36.76100 4.51500 1.000 47.72620 408 SER C O 1
ATOM 10417 N N . TYR C 1 412 ? 65.89100 -36.87400 5.80700 1.000 41.40947 409 TYR C N 1
ATOM 10418 C CA . TYR C 1 412 ? 66.57900 -35.82700 5.06400 1.000 38.71357 409 TYR C CA 1
ATOM 10419 C C . TYR C 1 412 ? 68.08300 -35.97600 5.24100 1.000 40.28267 409 TYR C C 1
ATOM 10420 O O . TYR C 1 412 ? 68.56000 -36.45000 6.27600 1.000 47.76523 409 TYR C O 1
ATOM 10429 N N . GLU C 1 413 ? 68.82300 -35.58000 4.20700 1.000 36.30555 410 GLU C N 1
ATOM 10430 C CA . GLU C 1 413 ? 70.27600 -35.65900 4.23600 1.000 46.61792 410 GLU C CA 1
ATOM 10431 C C . GLU C 1 413 ? 70.83700 -34.46800 4.99800 1.000 40.51266 410 GLU C C 1
ATOM 10432 O O . GLU C 1 413 ? 70.37800 -33.33600 4.82300 1.000 43.86925 410 GLU C O 1
ATOM 10438 N N . SER C 1 414 ? 71.82000 -34.72400 5.85700 1.000 48.25364 411 SER C N 1
ATOM 10439 C CA . SER C 1 414 ? 72.44600 -33.64800 6.61500 1.000 42.98233 411 SER C CA 1
ATOM 10440 C C . SER C 1 414 ? 72.88500 -32.52100 5.69100 1.000 49.97889 411 SER C C 1
ATOM 10441 O O . SER C 1 414 ? 73.50800 -32.75700 4.65200 1.000 53.17100 411 SER C O 1
ATOM 10444 N N . HIS C 1 415 ? 72.60100 -31.29900 6.08400 1.000 43.00736 412 HIS C N 1
ATOM 10445 C CA . HIS C 1 415 ? 73.00200 -30.11600 5.34500 1.000 44.20181 412 HIS C CA 1
ATOM 10446 C C . HIS C 1 415 ? 72.52200 -29.96900 3.94100 1.000 42.00456 412 HIS C C 1
ATOM 10447 O O . HIS C 1 415 ? 73.06500 -29.16900 3.21400 1.000 54.68047 412 HIS C O 1
ATOM 10454 N N . ASN C 1 416 ? 71.49400 -30.69700 3.55600 1.000 40.52656 413 ASN C N 1
ATOM 10455 C CA . ASN C 1 416 ? 71.05400 -30.66200 2.16400 1.000 45.04658 413 ASN C CA 1
ATOM 10456 C C . ASN C 1 416 ? 69.54000 -30.60900 1.99100 1.000 48.40162 413 ASN C C 1
ATOM 10457 O O . ASN C 1 416 ? 69.05600 -30.76800 0.86600 1.000 66.45908 413 ASN C O 1
ATOM 10462 N N . LEU C 1 417 ? 68.77700 -30.38100 3.05300 1.000 44.76680 414 LEU C N 1
ATOM 10463 C CA . LEU C 1 417 ? 67.33400 -30.25600 2.90300 1.000 52.64917 414 LEU C CA 1
ATOM 10464 C C . LEU C 1 417 ? 66.96900 -28.98000 2.14900 1.000 45.48940 414 LEU C C 1
ATOM 10465 O O . LEU C 1 417 ? 67.63300 -27.94800 2.26400 1.000 56.82723 414 LEU C O 1
ATOM 10470 N N . ASN C 1 418 ? 65.88200 -29.06200 1.37900 1.000 57.75772 415 ASN C N 1
ATOM 10471 C CA . ASN C 1 418 ? 65.28500 -27.90400 0.70900 1.000 37.24838 415 ASN C CA 1
ATOM 10472 C C . ASN C 1 418 ? 64.03000 -27.56200 1.50200 1.000 51.50403 415 ASN C C 1
ATOM 10473 O O . ASN C 1 418 ? 62.95400 -28.11800 1.28000 1.000 59.07930 415 ASN C O 1
ATOM 10478 N N . GLU C 1 419 ? 64.18100 -26.62700 2.43900 1.000 53.75985 416 GLU C N 1
ATOM 10479 C CA . GLU C 1 419 ? 63.14100 -26.38500 3.43200 1.000 46.32384 416 GLU C CA 1
ATOM 10480 C C . GLU C 1 419 ? 61.84300 -25.91500 2.78300 1.000 43.01977 416 GLU C C 1
ATOM 10481 O O . GLU C 1 419 ? 60.75200 -26.32500 3.19600 1.000 47.14854 416 GLU C O 1
ATOM 10487 N N . SER C 1 420 ? 61.93500 -25.05600 1.76600 1.000 43.26663 417 SER C N 1
ATOM 10488 C CA . SER C 1 420 ? 60.72800 -24.50600 1.15400 1.000 51.48182 417 SER C CA 1
ATOM 10489 C C . SER C 1 420 ? 59.93200 -25.58500 0.43100 1.000 53.61322 417 SER C C 1
ATOM 10490 O O . SER C 1 420 ? 58.70400 -25.65000 0.55900 1.000 54.52948 417 SER C O 1
ATOM 10493 N N . GLU C 1 421 ? 60.61500 -26.43800 -0.33500 1.000 41.33786 418 GLU C N 1
ATOM 10494 C CA . GLU C 1 421 ? 59.94200 -27.54400 -1.00700 1.000 54.55702 418 GLU C CA 1
ATOM 10495 C C . GLU C 1 421 ? 59.33700 -28.50400 0.00800 1.000 54.25428 418 GLU C C 1
ATOM 10496 O O . GLU C 1 421 ? 58.18900 -28.94000 -0.13400 1.000 56.91724 418 GLU C O 1
ATOM 10502 N N . PHE C 1 422 ? 60.10000 -28.83000 1.05200 1.000 41.62528 419 PHE C N 1
ATOM 10503 C CA . PHE C 1 422 ? 59.67400 -29.82100 2.03200 1.000 43.40590 419 PHE C CA 1
ATOM 10504 C C . PHE C 1 422 ? 58.41600 -29.40300 2.78800 1.000 57.34512 419 PHE C C 1
ATOM 10505 O O . PHE C 1 422 ? 57.62800 -30.26600 3.19200 1.000 73.02376 419 PHE C O 1
ATOM 10513 N N . LEU C 1 423 ? 58.20700 -28.10300 2.99900 1.000 41.70215 420 LEU C N 1
ATOM 10514 C CA . LEU C 1 423 ? 57.11900 -27.61800 3.84100 1.000 54.07454 420 LEU C CA 1
ATOM 10515 C C . LEU C 1 423 ? 55.95900 -27.00800 3.06200 1.000 53.19956 420 LEU C C 1
ATOM 10516 O O . LEU C 1 423 ? 55.04900 -26.44400 3.68100 1.000 49.85547 420 LEU C O 1
ATOM 10521 N N . LYS C 1 424 ? 55.96200 -27.09400 1.73400 1.000 43.69956 421 LYS C N 1
ATOM 10522 C CA . LYS C 1 424 ? 54.83200 -26.58000 0.96300 1.000 55.50482 421 LYS C CA 1
ATOM 10523 C C . LYS C 1 424 ? 53.47300 -27.01300 1.50400 1.000 66.42691 421 LYS C C 1
ATOM 10524 O O . LYS C 1 424 ? 52.57200 -26.16000 1.57200 1.000 69.57122 421 LYS C O 1
ATOM 10530 N N . PRO C 1 425 ? 53.24800 -28.27400 1.89300 1.000 68.68040 422 PRO C N 1
ATOM 10531 C CA . PRO C 1 425 ? 51.93500 -28.63200 2.46400 1.000 58.69094 422 PRO C CA 1
ATOM 10532 C C . PRO C 1 425 ? 51.49700 -27.72500 3.59700 1.000 60.99330 422 PRO C C 1
ATOM 10533 O O . PRO C 1 425 ? 50.30100 -27.43300 3.72800 1.000 67.49537 422 PRO C O 1
ATOM 10537 N N . LEU C 1 426 ? 52.43600 -27.26500 4.42300 1.000 53.28360 423 LEU C N 1
ATOM 10538 C CA . LEU C 1 426 ? 52.06200 -26.43200 5.55800 1.000 52.35245 423 LEU C CA 1
ATOM 10539 C C . LEU C 1 426 ? 51.59700 -25.06100 5.09500 1.000 51.77282 423 LEU C C 1
ATOM 10540 O O . LEU C 1 426 ? 50.67300 -24.48300 5.67300 1.000 56.73158 423 LEU C O 1
ATOM 10545 N N . TYR C 1 427 ? 52.21900 -24.52800 4.05200 1.000 46.02131 424 TYR C N 1
ATOM 10546 C CA . TYR C 1 427 ? 51.96900 -23.15900 3.63600 1.000 54.59105 424 TYR C CA 1
ATOM 10547 C C . TYR C 1 427 ? 50.83500 -23.03900 2.62200 1.000 57.00581 424 TYR C C 1
ATOM 10548 O O . TYR C 1 427 ? 50.39600 -21.91800 2.34300 1.000 71.03285 424 TYR C O 1
ATOM 10557 N N . GLN C 1 428 ? 50.35400 -24.15400 2.07000 1.000 60.82863 425 GLN C N 1
ATOM 10558 C CA . GLN C 1 428 ? 49.21000 -24.13700 1.15500 1.000 77.83262 425 GLN C CA 1
ATOM 10559 C C . GLN C 1 428 ? 47.89800 -23.87900 1.89600 1.000 93.98249 425 GLN C C 1
ATOM 10560 O O . GLN C 1 428 ? 47.05900 -23.10600 1.42200 1.000 100.50394 425 GLN C O 1
ATOM 10567 N N . SER D 1 1 ? 47.13200 -73.58500 31.08100 1.000 45.47923 -2 SER D N 1
ATOM 10568 C CA . SER D 1 1 ? 46.89100 -74.66100 30.14900 1.000 69.54506 -2 SER D CA 1
ATOM 10569 C C . SER D 1 1 ? 46.81700 -74.14300 28.73000 1.000 64.22770 -2 SER D C 1
ATOM 10570 O O . SER D 1 1 ? 47.74900 -73.53600 28.27600 1.000 57.58664 -2 SER D O 1
ATOM 10573 N N . GLU D 1 2 ? 45.71100 -74.38800 28.03400 1.000 55.10310 -1 GLU D N 1
ATOM 10574 C CA . GLU D 1 2 ? 45.52500 -73.86700 26.70500 1.000 50.45841 -1 GLU D CA 1
ATOM 10575 C C . GLU D 1 2 ? 45.15800 -72.44400 26.78800 1.000 29.92736 -1 GLU D C 1
ATOM 10576 O O . GLU D 1 2 ? 45.59400 -71.62600 26.03300 1.000 38.33057 -1 GLU D O 1
ATOM 10582 N N . PHE D 1 3 ? 44.39700 -72.13700 27.78700 1.000 33.71168 0 PHE D N 1
ATOM 10583 C CA . PHE D 1 3 ? 43.95500 -70.81100 27.96100 1.000 28.96977 0 PHE D CA 1
ATOM 10584 C C . PHE D 1 3 ? 44.53500 -70.24600 29.17000 1.000 24.14534 0 PHE D C 1
ATOM 10585 O O . PHE D 1 3 ? 45.08500 -70.95500 29.96100 1.000 35.94690 0 PHE D O 1
ATOM 10593 N N . MET D 1 4 ? 44.45500 -68.95500 29.28600 1.000 31.75173 1 MET D N 1
ATOM 10594 C CA . MET D 1 4 ? 44.94600 -68.24300 30.42200 1.000 32.44718 1 MET D CA 1
ATOM 10595 C C . MET D 1 4 ? 46.35300 -68.31400 30.89400 1.000 38.21209 1 MET D C 1
ATOM 10596 O O . MET D 1 4 ? 46.60800 -68.37500 32.06100 1.000 41.93934 1 MET D O 1
ATOM 10601 N N . LEU D 1 5 ? 47.27900 -68.23500 29.96100 1.000 30.58867 2 LEU D N 1
ATOM 10602 C CA . LEU D 1 5 ? 48.64300 -68.62200 30.13100 1.000 30.30694 2 LEU D CA 1
ATOM 10603 C C . LEU D 1 5 ? 49.47300 -68.04900 31.22600 1.000 41.21499 2 LEU D C 1
ATOM 10604 O O . LEU D 1 5 ? 49.40000 -66.87900 31.47500 1.000 36.66558 2 LEU D O 1
ATOM 10609 N N . ASP D 1 6 ? 50.26200 -68.89000 31.88700 1.000 35.73510 3 ASP D N 1
ATOM 10610 C CA . ASP D 1 6 ? 51.06900 -68.49300 33.01300 1.000 31.64756 3 ASP D CA 1
ATOM 10611 C C . ASP D 1 6 ? 52.49700 -68.58400 32.66800 1.000 40.28148 3 ASP D C 1
ATOM 10612 O O . ASP D 1 6 ? 53.03300 -69.65800 32.59100 1.000 37.39614 3 ASP D O 1
ATOM 10617 N N . PHE D 1 7 ? 53.12200 -67.44300 32.51100 1.000 33.64144 4 PHE D N 1
ATOM 10618 C CA . PHE D 1 7 ? 54.45200 -67.39500 32.05600 1.000 31.51117 4 PHE D CA 1
ATOM 10619 C C . PHE D 1 7 ? 55.08100 -66.05100 32.09200 1.000 33.61816 4 PHE D C 1
ATOM 10620 O O . PHE D 1 7 ? 54.41100 -65.07200 32.07000 1.000 35.43597 4 PHE D O 1
ATOM 10628 N N . ASP D 1 8 ? 56.37200 -66.00500 32.24200 1.000 33.15387 5 ASP D N 1
ATOM 10629 C CA . ASP D 1 8 ? 57.17000 -64.80200 32.07200 1.000 31.56695 5 ASP D CA 1
ATOM 10630 C C . ASP D 1 8 ? 58.13500 -65.03000 30.92000 1.000 40.00510 5 ASP D C 1
ATOM 10631 O O . ASP D 1 8 ? 58.72900 -66.10500 30.80500 1.000 35.84664 5 ASP D O 1
ATOM 10636 N N . LEU D 1 9 ? 58.27300 -64.02900 30.05800 1.000 29.34675 6 LEU D N 1
ATOM 10637 C CA . LEU D 1 9 ? 59.16100 -64.10000 28.90800 1.000 26.98119 6 LEU D CA 1
ATOM 10638 C C . LEU D 1 9 ? 60.06400 -62.88000 28.92300 1.000 28.70023 6 LEU D C 1
ATOM 10639 O O . LEU D 1 9 ? 59.58400 -61.74900 28.86300 1.000 31.09943 6 LEU D O 1
ATOM 10644 N N . VAL D 1 10 ? 61.36800 -63.10500 28.97900 1.000 32.94526 7 VAL D N 1
ATOM 10645 C CA . VAL D 1 10 ? 62.35800 -62.04100 28.82800 1.000 31.41260 7 VAL D CA 1
ATOM 10646 C C . VAL D 1 10 ? 62.84000 -62.05600 27.38000 1.000 29.61295 7 VAL D C 1
ATOM 10647 O O . VAL D 1 10 ? 63.40000 -63.05500 26.90700 1.000 36.41923 7 VAL D O 1
ATOM 10651 N N . LEU D 1 11 ? 62.61900 -60.94900 26.67300 1.000 32.00428 8 LEU D N 1
ATOM 10652 C CA . LEU D 1 11 ? 62.88700 -60.86400 25.23800 1.000 31.92114 8 LEU D CA 1
ATOM 10653 C C . LEU D 1 11 ? 64.15700 -60.05200 25.02600 1.000 32.97003 8 LEU D C 1
ATOM 10654 O O . LEU D 1 11 ? 64.14700 -58.82400 25.15700 1.000 38.22119 8 LEU D O 1
ATOM 10659 N N . PHE D 1 12 ? 65.25100 -60.75100 24.73000 1.000 34.48023 9 PHE D N 1
ATOM 10660 C CA . PHE D 1 12 ? 66.52900 -60.11300 24.45400 1.000 20.53397 9 PHE D CA 1
ATOM 10661 C C . PHE D 1 12 ? 66.52800 -59.60700 23.01300 1.000 31.00200 9 PHE D C 1
ATOM 10662 O O . PHE D 1 12 ? 66.23000 -60.36200 22.08000 1.000 48.73730 9 PHE D O 1
ATOM 10670 N N . GLY D 1 13 ? 66.88200 -58.33800 22.82700 1.000 38.55573 10 GLY D N 1
ATOM 10671 C CA . GLY D 1 13 ? 66.77100 -57.72100 21.52500 1.000 17.70399 10 GLY D CA 1
ATOM 10672 C C . GLY D 1 13 ? 65.42600 -57.08800 21.24300 1.000 28.68461 10 GLY D C 1
ATOM 10673 O O . GLY D 1 13 ? 65.00200 -57.04300 20.07800 1.000 27.25032 10 GLY D O 1
ATOM 10674 N N . ALA D 1 14 ? 64.73500 -56.59500 22.27600 1.000 32.94376 11 ALA D N 1
ATOM 10675 C CA . ALA D 1 14 ? 63.36200 -56.14200 22.11300 1.000 25.04643 11 ALA D CA 1
ATOM 10676 C C . ALA D 1 14 ? 63.25600 -54.88000 21.26600 1.000 32.49219 11 ALA D C 1
ATOM 10677 O O . ALA D 1 14 ? 62.16800 -54.57900 20.76300 1.000 46.38713 11 ALA D O 1
ATOM 10679 N N . THR D 1 15 ? 64.34200 -54.13000 21.11000 1.000 31.39400 12 THR D N 1
ATOM 10680 C CA . THR D 1 15 ? 64.33900 -52.96200 20.24700 1.000 38.57386 12 THR D CA 1
ATOM 10681 C C . THR D 1 15 ? 64.78600 -53.27600 18.82900 1.000 40.14334 12 THR D C 1
ATOM 10682 O O . THR D 1 15 ? 64.88700 -52.35400 18.01000 1.000 52.64356 12 THR D O 1
ATOM 10686 N N . GLY D 1 16 ? 65.05400 -54.54000 18.51900 1.000 37.79978 13 GLY D N 1
ATOM 10687 C CA . GLY D 1 16 ? 65.55200 -54.90700 17.21400 1.000 23.44027 13 GLY D CA 1
ATOM 10688 C C . GLY D 1 16 ? 64.43600 -55.05000 16.19700 1.000 31.13900 13 GLY D C 1
ATOM 10689 O O . GLY D 1 16 ? 63.25100 -54.89900 16.49300 1.000 37.71465 13 GLY D O 1
ATOM 10690 N N . ASP D 1 17 ? 64.83500 -55.37600 14.96700 1.000 44.06472 14 ASP D N 1
ATOM 10691 C CA . ASP D 1 17 ? 63.88500 -55.37700 13.86000 1.000 44.87503 14 ASP D CA 1
ATOM 10692 C C . ASP D 1 17 ? 62.89500 -56.53100 13.96200 1.000 31.98355 14 ASP D C 1
ATOM 10693 O O . ASP D 1 17 ? 61.69000 -56.34000 13.77700 1.000 34.45960 14 ASP D O 1
ATOM 10698 N N . LEU D 1 18 ? 63.38100 -57.74700 14.21500 1.000 30.98335 15 LEU D N 1
ATOM 10699 C CA . LEU D 1 18 ? 62.47300 -58.88300 14.33100 1.000 32.74372 15 LEU D CA 1
ATOM 10700 C C . LEU D 1 18 ? 61.47600 -58.65700 15.45700 1.000 39.89047 15 LEU D C 1
ATOM 10701 O O . LEU D 1 18 ? 60.27800 -58.92400 15.30300 1.000 32.99090 15 LEU D O 1
ATOM 10706 N N . ALA D 1 19 ? 61.96000 -58.16400 16.59900 1.000 40.15077 16 ALA D N 1
ATOM 10707 C CA . ALA D 1 19 ? 61.07900 -57.89800 17.72800 1.000 28.03527 16 ALA D CA 1
ATOM 10708 C C . ALA D 1 19 ? 59.93700 -56.97700 17.32800 1.000 27.96364 16 ALA D C 1
ATOM 10709 O O . ALA D 1 19 ? 58.78800 -57.17400 17.74600 1.000 36.76774 16 ALA D O 1
ATOM 10711 N N . MET D 1 20 ? 60.23200 -55.96200 16.52100 1.000 31.19764 17 MET D N 1
ATOM 10712 C CA . MET D 1 20 ? 59.23800 -54.95100 16.20300 1.000 26.19553 17 MET D CA 1
ATOM 10713 C C . MET D 1 20 ? 58.38300 -55.30800 14.99000 1.000 30.42590 17 MET D C 1
ATOM 10714 O O . MET D 1 20 ? 57.29500 -54.74300 14.83800 1.000 38.28602 17 MET D O 1
ATOM 10719 N N . ARG D 1 21 ? 58.84700 -56.20600 14.11100 1.000 34.95708 18 ARG D N 1
ATOM 10720 C CA . ARG D 1 21 ? 58.03800 -56.59600 12.95600 1.000 40.65555 18 ARG D CA 1
ATOM 10721 C C . ARG D 1 21 ? 57.09100 -57.76000 13.24900 1.000 44.78997 18 ARG D C 1
ATOM 10722 O O . ARG D 1 21 ? 55.88900 -57.65600 12.98300 1.000 33.19461 18 ARG D O 1
ATOM 10730 N N . LYS D 1 22 ? 57.57600 -58.78600 13.88700 1.000 33.77063 19 LYS D N 1
ATOM 10731 C CA . LYS D 1 22 ? 56.75900 -59.94800 14.05300 1.000 35.15034 19 LYS D CA 1
ATOM 10732 C C . LYS D 1 22 ? 56.54000 -60.46300 15.42300 1.000 34.31642 19 LYS D C 1
ATOM 10733 O O . LYS D 1 22 ? 55.53400 -61.01900 15.68000 1.000 40.10732 19 LYS D O 1
ATOM 10739 N N . LEU D 1 23 ? 57.42200 -60.20500 16.33300 1.000 28.60053 20 LEU D N 1
ATOM 10740 C CA . LEU D 1 23 ? 57.36000 -60.88100 17.63800 1.000 29.62579 20 LEU D CA 1
ATOM 10741 C C . LEU D 1 23 ? 56.30900 -60.31000 18.59600 1.000 29.20811 20 LEU D C 1
ATOM 10742 O O . LEU D 1 23 ? 55.50000 -61.06900 19.14200 1.000 37.53817 20 LEU D O 1
ATOM 10747 N N . PHE D 1 24 ? 56.31000 -58.99800 18.85100 1.000 33.54453 21 PHE D N 1
ATOM 10748 C CA . PHE D 1 24 ? 55.34000 -58.46200 19.80700 1.000 29.73161 21 PHE D CA 1
ATOM 10749 C C . PHE D 1 24 ? 53.91500 -58.63100 19.29600 1.000 29.05138 21 PHE D C 1
ATOM 10750 O O . PHE D 1 24 ? 52.99700 -58.91600 20.07300 1.000 35.68225 21 PHE D O 1
ATOM 10758 N N . VAL D 1 25 ? 53.71300 -58.48300 17.99000 1.000 38.50383 22 VAL D N 1
ATOM 10759 C CA . VAL D 1 25 ? 52.39400 -58.72700 17.41900 1.000 35.68785 22 VAL D CA 1
ATOM 10760 C C . VAL D 1 25 ? 52.02900 -60.19900 17.55000 1.000 27.91926 22 VAL D C 1
ATOM 10761 O O . VAL D 1 25 ? 50.86300 -60.54700 17.75900 1.000 42.41123 22 VAL D O 1
ATOM 10765 N N . SER D 1 26 ? 53.00900 -61.08900 17.40400 1.000 22.60443 23 SER D N 1
ATOM 10766 C CA . SER D 1 26 ? 52.74200 -62.50800 17.60800 1.000 21.98590 23 SER D CA 1
ATOM 10767 C C . SER D 1 26 ? 52.27900 -62.77000 19.03600 1.000 26.78139 23 SER D C 1
ATOM 10768 O O . SER D 1 26 ? 51.34700 -63.55200 19.27100 1.000 35.38239 23 SER D O 1
ATOM 10771 N N . LEU D 1 27 ? 52.89300 -62.08700 20.00200 1.000 23.45661 24 LEU D N 1
ATOM 10772 C CA . LEU D 1 27 ? 52.46900 -62.21900 21.39000 1.000 27.96971 24 LEU D CA 1
ATOM 10773 C C . LEU D 1 27 ? 51.06800 -61.65500 21.58400 1.000 32.59674 24 LEU D C 1
ATOM 10774 O O . LEU D 1 27 ? 50.27100 -62.21000 22.34400 1.000 35.66202 24 LEU D O 1
ATOM 10779 N N . TYR D 1 28 ? 50.74400 -60.56000 20.89200 1.000 30.07154 25 TYR D N 1
ATOM 10780 C CA . TYR D 1 28 ? 49.39000 -60.01100 20.95900 1.000 28.88106 25 TYR D CA 1
ATOM 10781 C C . TYR D 1 28 ? 48.37100 -60.99500 20.39800 1.000 39.33311 25 TYR D C 1
ATOM 10782 O O . TYR D 1 28 ? 47.26300 -61.13200 20.93100 1.000 39.94933 25 TYR D O 1
ATOM 10791 N N . GLU D 1 29 ? 48.71200 -61.65700 19.29400 1.000 29.07500 26 GLU D N 1
ATOM 10792 C CA . GLU D 1 29 ? 47.81300 -62.64500 18.70900 1.000 31.86741 26 GLU D CA 1
ATOM 10793 C C . GLU D 1 29 ? 47.56500 -63.78000 19.68800 1.000 31.42440 26 GLU D C 1
ATOM 10794 O O . GLU D 1 29 ? 46.41800 -64.19700 19.90400 1.000 36.90637 26 GLU D O 1
ATOM 10800 N N . ILE D 1 30 ? 48.63600 -64.28300 20.30500 1.000 30.92865 27 ILE D N 1
ATOM 10801 C CA . ILE D 1 30 ? 48.47900 -65.30500 21.33500 1.000 23.69151 27 ILE D CA 1
ATOM 10802 C C . ILE D 1 30 ? 47.57400 -64.78600 22.44100 1.000 23.57278 27 ILE D C 1
ATOM 10803 O O . ILE D 1 30 ? 46.69900 -65.50300 22.94000 1.000 31.95780 27 ILE D O 1
ATOM 10808 N N . TYR D 1 31 ? 47.75700 -63.52300 22.82300 1.000 32.72949 28 TYR D N 1
ATOM 10809 C CA . TYR D 1 31 ? 46.99400 -62.95000 23.92500 1.000 27.86807 28 TYR D CA 1
ATOM 10810 C C . TYR D 1 31 ? 45.50700 -62.89900 23.61200 1.000 27.39355 28 TYR D C 1
ATOM 10811 O O . TYR D 1 31 ? 44.67300 -63.22000 24.46600 1.000 35.40945 28 TYR D O 1
ATOM 10820 N N . THR D 1 32 ? 45.15400 -62.50200 22.39300 1.000 29.30655 29 THR D N 1
ATOM 10821 C CA . THR D 1 32 ? 43.74300 -62.36400 22.05600 1.000 32.65739 29 THR D CA 1
ATOM 10822 C C . THR D 1 32 ? 43.09400 -63.70500 21.75700 1.000 30.93690 29 THR D C 1
ATOM 10823 O O . THR D 1 32 ? 41.88000 -63.85100 21.92400 1.000 40.84970 29 THR D O 1
ATOM 10827 N N . HIS D 1 33 ? 43.87700 -64.68800 21.32200 1.000 30.94119 30 HIS D N 1
ATOM 10828 C CA . HIS D 1 33 ? 43.33100 -65.98700 20.95900 1.000 29.74340 30 HIS D CA 1
ATOM 10829 C C . HIS D 1 33 ? 43.30000 -66.96600 22.12800 1.000 38.93548 30 HIS D C 1
ATOM 10830 O O . HIS D 1 33 ? 42.52500 -67.92900 22.08800 1.000 38.37974 30 HIS D O 1
ATOM 10837 N N . TYR D 1 34 ? 44.09300 -66.73700 23.17800 1.000 36.77767 31 TYR D N 1
ATOM 10838 C CA . TYR D 1 34 ? 44.17000 -67.67000 24.29700 1.000 28.78920 31 TYR D CA 1
ATOM 10839 C C . TYR D 1 34 ? 44.09600 -67.02900 25.67500 1.000 27.78642 31 TYR D C 1
ATOM 10840 O O . TYR D 1 34 ? 43.78900 -67.74200 26.64000 1.000 27.59224 31 TYR D O 1
ATOM 10849 N N . GLY D 1 35 ? 44.35500 -65.73100 25.80900 1.000 26.73870 32 GLY D N 1
ATOM 10850 C CA . GLY D 1 35 ? 44.36100 -65.09300 27.11100 1.000 24.63345 32 GLY D CA 1
ATOM 10851 C C . GLY D 1 35 ? 45.62400 -65.31600 27.92400 1.000 31.54326 32 GLY D C 1
ATOM 10852 O O . GLY D 1 35 ? 46.26400 -66.37200 27.84100 1.000 31.92440 32 GLY D O 1
ATOM 10853 N N . PHE D 1 36 ? 45.99400 -64.30000 28.70300 1.000 37.06648 33 PHE D N 1
ATOM 10854 C CA . PHE D 1 36 ? 47.07400 -64.35800 29.68200 1.000 32.49407 33 PHE D CA 1
ATOM 10855 C C . PHE D 1 36 ? 46.46500 -64.21400 31.06600 1.000 32.42873 33 PHE D C 1
ATOM 10856 O O . PHE D 1 36 ? 45.48800 -63.48000 31.23800 1.000 30.65502 33 PHE D O 1
ATOM 10864 N N . LYS D 1 37 ? 47.19300 -64.67700 32.05300 1.000 44.94648 34 LYS D N 1
ATOM 10865 C CA . LYS D 1 37 ? 46.81800 -64.46700 33.41900 1.000 31.19331 34 LYS D CA 1
ATOM 10866 C C . LYS D 1 37 ? 47.28200 -63.08200 33.67200 1.000 29.43509 34 LYS D C 1
ATOM 10867 O O . LYS D 1 37 ? 48.23400 -62.65900 33.08700 1.000 33.88598 34 LYS D O 1
ATOM 10873 N N . LYS D 1 38 ? 46.64500 -62.37400 34.58000 1.000 33.76124 35 LYS D N 1
ATOM 10874 C CA . LYS D 1 38 ? 46.94900 -60.96000 34.78700 1.000 28.08038 35 LYS D CA 1
ATOM 10875 C C . LYS D 1 38 ? 48.42400 -60.72000 35.08800 1.000 35.45761 35 LYS D C 1
ATOM 10876 O O . LYS D 1 38 ? 48.98600 -59.70200 34.66700 1.000 42.56619 35 LYS D O 1
ATOM 10882 N N . ASP D 1 39 ? 49.07000 -61.63400 35.81200 1.000 31.84951 36 ASP D N 1
ATOM 10883 C CA . ASP D 1 39 ? 50.44400 -61.42700 36.24700 1.000 30.75193 36 ASP D CA 1
ATOM 10884 C C . ASP D 1 39 ? 51.46900 -62.12000 35.36300 1.000 36.62658 36 ASP D C 1
ATOM 10885 O O . ASP D 1 39 ? 52.63800 -62.20800 35.75100 1.000 42.46324 36 ASP D O 1
ATOM 10890 N N . SER D 1 40 ? 51.06900 -62.62600 34.20000 1.000 33.21396 37 SER D N 1
ATOM 10891 C CA . SER D 1 40 ? 52.05000 -63.12200 33.24700 1.000 35.37809 37 SER D CA 1
ATOM 10892 C C . SER D 1 40 ? 52.78000 -61.92500 32.66200 1.000 33.85859 37 SER D C 1
ATOM 10893 O O . SER D 1 40 ? 52.15300 -60.92500 32.29800 1.000 34.60037 37 SER D O 1
ATOM 10896 N N . LYS D 1 41 ? 54.10300 -62.00400 32.59000 1.000 41.44467 38 LYS D N 1
ATOM 10897 C CA . LYS D 1 41 ? 54.89900 -60.82200 32.28800 1.000 33.03113 38 LYS D CA 1
ATOM 10898 C C . LYS D 1 41 ? 55.70900 -60.99900 31.01400 1.000 37.01075 38 LYS D C 1
ATOM 10899 O O . LYS D 1 41 ? 56.29600 -62.05800 30.77600 1.000 35.64218 38 LYS D O 1
ATOM 10905 N N . ILE D 1 42 ? 55.71300 -59.95400 30.19400 1.000 29.01767 39 ILE D N 1
ATOM 10906 C CA . ILE D 1 42 ? 56.54600 -59.86500 29.00100 1.000 26.08714 39 ILE D CA 1
ATOM 10907 C C . ILE D 1 42 ? 57.54700 -58.74600 29.25100 1.000 27.00449 39 ILE D C 1
ATOM 10908 O O . ILE D 1 42 ? 57.19800 -57.56200 29.19500 1.000 34.98365 39 ILE D O 1
ATOM 10913 N N . ILE D 1 43 ? 58.78900 -59.10800 29.53800 1.000 20.51771 40 ILE D N 1
ATOM 10914 C CA . ILE D 1 43 ? 59.83000 -58.15900 29.90600 1.000 23.99047 40 ILE D CA 1
ATOM 10915 C C . ILE D 1 43 ? 60.72400 -57.97000 28.68600 1.000 22.52937 40 ILE D C 1
ATOM 10916 O O . ILE D 1 43 ? 61.57400 -58.81400 28.37800 1.000 23.39234 40 ILE D O 1
ATOM 10921 N N . ALA D 1 44 ? 60.51400 -56.86700 27.97500 1.000 25.18373 41 ALA D N 1
ATOM 10922 C CA . ALA D 1 44 ? 61.39100 -56.51800 26.87000 1.000 28.92587 41 ALA D CA 1
ATOM 10923 C C . ALA D 1 44 ? 62.72300 -56.03300 27.42000 1.000 33.45224 41 ALA D C 1
ATOM 10924 O O . ALA D 1 44 ? 62.77900 -55.34200 28.44600 1.000 38.33849 41 ALA D O 1
ATOM 10926 N N . SER D 1 45 ? 63.80800 -56.39500 26.74700 1.000 28.17011 42 SER D N 1
ATOM 10927 C CA . SER D 1 45 ? 65.12700 -56.01800 27.22200 1.000 34.07992 42 SER D CA 1
ATOM 10928 C C . SER D 1 45 ? 65.95500 -55.53700 26.04300 1.000 42.65554 42 SER D C 1
ATOM 10929 O O . SER D 1 45 ? 65.82000 -56.03100 24.91800 1.000 44.12689 42 SER D O 1
ATOM 10932 N N . GLY D 1 46 ? 66.90100 -54.68900 26.31500 1.000 39.35097 43 GLY D N 1
ATOM 10933 C CA . GLY D 1 46 ? 67.79900 -54.21100 25.30800 1.000 41.47050 43 GLY D CA 1
ATOM 10934 C C . GLY D 1 46 ? 68.95100 -53.62700 26.06300 1.000 47.82332 43 GLY D C 1
ATOM 10935 O O . GLY D 1 46 ? 68.97200 -53.68400 27.25700 1.000 48.50339 43 GLY D O 1
ATOM 10936 N N . ARG D 1 47 ? 69.88200 -53.01200 25.37800 1.000 34.83024 44 ARG D N 1
ATOM 10937 C CA . ARG D 1 47 ? 71.07200 -52.53600 26.03200 1.000 50.66739 44 ARG D CA 1
ATOM 10938 C C . ARG D 1 47 ? 71.13500 -51.10000 26.41800 1.000 46.92857 44 ARG D C 1
ATOM 10939 O O . ARG D 1 47 ? 72.01100 -50.68600 27.13500 1.000 44.35567 44 ARG D O 1
ATOM 10947 N N . LYS D 1 48 ? 70.19000 -50.32200 25.97800 1.000 42.77406 45 LYS D N 1
ATOM 10948 C CA . LYS D 1 48 ? 70.13600 -48.96600 26.34000 1.000 36.52781 45 LYS D CA 1
ATOM 10949 C C . LYS D 1 48 ? 69.12400 -48.85800 27.40400 1.000 47.33312 45 LYS D C 1
ATOM 10950 O O . LYS D 1 48 ? 68.23300 -49.65100 27.49700 1.000 50.02159 45 LYS D O 1
ATOM 10956 N N . GLU D 1 49 ? 69.24800 -47.85500 28.22300 1.000 52.91006 46 GLU D N 1
ATOM 10957 C CA . GLU D 1 49 ? 68.33000 -47.64900 29.27200 1.000 48.26069 46 GLU D CA 1
ATOM 10958 C C . GLU D 1 49 ? 67.15500 -46.87100 28.82400 1.000 46.33475 46 GLU D C 1
ATOM 10959 O O . GLU D 1 49 ? 67.28000 -45.78900 28.32900 1.000 47.23607 46 GLU D O 1
ATOM 10965 N N . LEU D 1 50 ? 65.99200 -47.43700 28.98200 1.000 45.66798 47 LEU D N 1
ATOM 10966 C CA . LEU D 1 50 ? 64.80200 -46.75900 28.63400 1.000 43.91337 47 LEU D CA 1
ATOM 10967 C C . LEU D 1 50 ? 63.86800 -46.94700 29.77800 1.000 39.06503 47 LEU D C 1
ATOM 10968 O O . LEU D 1 50 ? 64.13200 -47.70900 30.66000 1.000 49.29341 47 LEU D O 1
ATOM 10973 N N . SER D 1 51 ? 62.77700 -46.24000 29.78300 1.000 42.69498 48 SER D N 1
ATOM 10974 C CA . SER D 1 51 ? 61.79000 -46.38300 30.79700 1.000 34.34710 48 SER D CA 1
ATOM 10975 C C . SER D 1 51 ? 60.67600 -47.26500 30.24700 1.000 40.45993 48 SER D C 1
ATOM 10976 O O . SER D 1 51 ? 60.61000 -47.44700 29.05900 1.000 41.34998 48 SER D O 1
ATOM 10979 N N . ASN D 1 52 ? 59.80500 -47.81200 31.08600 1.000 37.27241 49 ASN D N 1
ATOM 10980 C CA . ASN D 1 52 ? 58.70200 -48.59100 30.53000 1.000 33.01927 49 ASN D CA 1
ATOM 10981 C C . ASN D 1 52 ? 57.90000 -47.76800 29.53000 1.000 41.05159 49 ASN D C 1
ATOM 10982 O O . ASN D 1 52 ? 57.56100 -48.24700 28.44100 1.000 36.81228 49 ASN D O 1
ATOM 10987 N N . GLU D 1 53 ? 57.58300 -46.52200 29.88900 1.000 42.95960 50 GLU D N 1
ATOM 10988 C CA . GLU D 1 53 ? 56.75900 -45.68900 29.02200 1.000 39.30622 50 GLU D CA 1
ATOM 10989 C C . GLU D 1 53 ? 57.47100 -45.33700 27.72200 1.000 41.79407 50 GLU D C 1
ATOM 10990 O O . GLU D 1 53 ? 56.83400 -45.28900 26.66500 1.000 53.42535 50 GLU D O 1
ATOM 10996 N N . GLU D 1 54 ? 58.78800 -45.13900 27.76200 1.000 45.37357 51 GLU D N 1
ATOM 10997 C CA . GLU D 1 54 ? 59.50800 -44.78800 26.54200 1.000 43.25850 51 GLU D CA 1
ATOM 10998 C C . GLU D 1 54 ? 59.60000 -45.99000 25.60700 1.000 33.37431 51 GLU D C 1
ATOM 10999 O O . GLU D 1 54 ? 59.42700 -45.85600 24.38400 1.000 43.22305 51 GLU D O 1
ATOM 11005 N N . PHE D 1 55 ? 59.80700 -47.18400 26.16900 1.000 40.87100 52 PHE D N 1
ATOM 11006 C CA . PHE D 1 55 ? 59.81200 -48.38000 25.33600 1.000 29.45024 52 PHE D CA 1
ATOM 11007 C C . PHE D 1 55 ? 58.43200 -48.65200 24.75700 1.000 40.95823 52 PHE D C 1
ATOM 11008 O O . PHE D 1 55 ? 58.31200 -49.05100 23.59200 1.000 31.90788 52 PHE D O 1
ATOM 11016 N N . LEU D 1 56 ? 57.38100 -48.47300 25.56700 1.000 37.48626 53 LEU D N 1
ATOM 11017 C CA . LEU D 1 56 ? 56.02200 -48.63800 25.06300 1.000 29.73982 53 LEU D CA 1
ATOM 11018 C C . LEU D 1 56 ? 55.70900 -47.63200 23.96700 1.000 36.14248 53 LEU D C 1
ATOM 11019 O O . LEU D 1 56 ? 55.00900 -47.95800 23.00600 1.000 47.09350 53 LEU D O 1
ATOM 11024 N N . ALA D 1 57 ? 56.20200 -46.39900 24.09500 1.000 36.37882 54 ALA D N 1
ATOM 11025 C CA . ALA D 1 57 ? 55.98500 -45.42500 23.03000 1.000 35.73252 54 ALA D CA 1
ATOM 11026 C C . ALA D 1 57 ? 56.66100 -45.87400 21.74000 1.000 40.00860 54 ALA D C 1
ATOM 11027 O O . ALA D 1 57 ? 56.06700 -45.80100 20.65700 1.000 43.93493 54 ALA D O 1
ATOM 11029 N N . LEU D 1 58 ? 57.89600 -46.37100 21.84000 1.000 31.49575 55 LEU D N 1
ATOM 11030 C CA . LEU D 1 58 ? 58.57500 -46.88300 20.65200 1.000 32.64578 55 LEU D CA 1
ATOM 11031 C C . LEU D 1 58 ? 57.78800 -48.02900 20.02500 1.000 34.71297 55 LEU D C 1
ATOM 11032 O O . LEU D 1 58 ? 57.55200 -48.05300 18.80500 1.000 41.98719 55 LEU D O 1
ATOM 11037 N N . LEU D 1 59 ? 57.37100 -48.98900 20.85600 1.000 39.35875 56 LEU D N 1
ATOM 11038 C CA . LEU D 1 59 ? 56.64000 -50.15000 20.36000 1.000 39.94275 56 LEU D CA 1
ATOM 11039 C C . LEU D 1 59 ? 55.32100 -49.74100 19.71400 1.000 42.12304 56 LEU D C 1
ATOM 11040 O O . LEU D 1 59 ? 54.96700 -50.22200 18.63000 1.000 40.54108 56 LEU D O 1
ATOM 11045 N N . CYS D 1 60 ? 54.57800 -48.85200 20.37300 1.000 36.59768 57 CYS D N 1
ATOM 11046 C CA . CYS D 1 60 ? 53.28400 -48.41600 19.87200 1.000 33.19122 57 CYS D CA 1
ATOM 11047 C C . CYS D 1 60 ? 53.41700 -47.58500 18.61000 1.000 41.33449 57 CYS D C 1
ATOM 11048 O O . CYS D 1 60 ? 52.43900 -47.44000 17.87100 1.000 51.30828 57 CYS D O 1
ATOM 11051 N N . GLU D 1 61 ? 54.55300 -46.92400 18.40200 1.000 44.39737 58 GLU D N 1
ATOM 11052 C CA . GLU D 1 61 ? 54.67700 -46.24500 17.12100 1.000 36.77070 58 GLU D CA 1
ATOM 11053 C C . GLU D 1 61 ? 55.06100 -47.21500 16.00700 1.000 39.10949 58 GLU D C 1
ATOM 11054 O O . GLU D 1 61 ? 54.54400 -47.10500 14.88900 1.000 36.94538 58 GLU D O 1
ATOM 11060 N N . LYS D 1 62 ? 55.80600 -48.22600 16.26300 1.000 38.43124 59 LYS D N 1
ATOM 11061 C CA . LYS D 1 62 ? 56.22700 -49.04500 15.17800 1.000 36.45394 59 LYS D CA 1
ATOM 11062 C C . LYS D 1 62 ? 55.25600 -50.10800 14.83100 1.000 29.59542 59 LYS D C 1
ATOM 11063 O O . LYS D 1 62 ? 55.27100 -50.62200 13.74000 1.000 45.87294 59 LYS D O 1
ATOM 11069 N N . THR D 1 63 ? 54.32500 -50.43400 15.73200 1.000 39.98931 60 THR D N 1
ATOM 11070 C CA . THR D 1 63 ? 53.33700 -51.48800 15.54700 1.000 28.34840 60 THR D CA 1
ATOM 11071 C C . THR D 1 63 ? 51.88500 -51.12600 15.62300 1.000 43.36196 60 THR D C 1
ATOM 11072 O O . THR D 1 63 ? 51.07200 -51.86400 15.10200 1.000 41.76986 60 THR D O 1
ATOM 11076 N N . GLN D 1 64 ? 51.53200 -50.04900 16.29100 1.000 39.62855 61 GLN D N 1
ATOM 11077 C CA . GLN D 1 64 ? 50.14000 -49.64600 16.48200 1.000 35.92458 61 GLN D CA 1
ATOM 11078 C C . GLN D 1 64 ? 49.22600 -50.56500 17.27100 1.000 47.59422 61 GLN D C 1
ATOM 11079 O O . GLN D 1 64 ? 48.04300 -50.50400 17.11700 1.000 41.71181 61 GLN D O 1
ATOM 11085 N N . LEU D 1 65 ? 49.77000 -51.34600 18.18300 1.000 35.06351 62 LEU D N 1
ATOM 11086 C CA . LEU D 1 65 ? 49.00300 -52.26700 18.95700 1.000 37.36315 62 LEU D CA 1
ATOM 11087 C C . LEU D 1 65 ? 48.06600 -51.62300 19.92000 1.000 36.21954 62 LEU D C 1
ATOM 11088 O O . LEU D 1 65 ? 47.08300 -52.19600 20.25400 1.000 53.36613 62 LEU D O 1
ATOM 11093 N N . HIS D 1 66 ? 48.31500 -50.40700 20.29300 1.000 42.15522 63 HIS D N 1
ATOM 11094 C CA . HIS D 1 66 ? 47.45300 -49.68500 21.18200 1.000 39.34046 63 HIS D CA 1
ATOM 11095 C C . HIS D 1 66 ? 46.12600 -49.42700 20.58900 1.000 44.49403 63 HIS D C 1
ATOM 11096 O O . HIS D 1 66 ? 45.16200 -49.24100 21.28600 1.000 46.03494 63 HIS D O 1
ATOM 11103 N N . SER D 1 67 ? 46.09000 -49.36100 19.29000 1.000 35.51031 64 SER D N 1
ATOM 11104 C CA . SER D 1 67 ? 44.84200 -49.12700 18.58100 1.000 40.28732 64 SER D CA 1
ATOM 11105 C C . SER D 1 67 ? 44.09500 -50.41800 18.27500 1.000 40.62667 64 SER D C 1
ATOM 11106 O O . SER D 1 67 ? 43.01800 -50.36300 17.67300 1.000 44.82193 64 SER D O 1
ATOM 11109 N N . ARG D 1 68 ? 44.62900 -51.57100 18.67100 1.000 33.02263 65 ARG D N 1
ATOM 11110 C CA . ARG D 1 68 ? 43.93100 -52.82200 18.42400 1.000 22.64463 65 ARG D CA 1
ATOM 11111 C C . ARG D 1 68 ? 42.89800 -53.09300 19.51900 1.000 33.66936 65 ARG D C 1
ATOM 11112 O O . ARG D 1 68 ? 42.85000 -52.41900 20.55100 1.000 38.13492 65 ARG D O 1
ATOM 11120 N N . GLU D 1 69 ? 42.05700 -54.10400 19.27600 1.000 42.29648 66 GLU D N 1
ATOM 11121 C CA . GLU D 1 69 ? 40.84100 -54.26800 20.06900 1.000 41.39438 66 GLU D CA 1
ATOM 11122 C C . GLU D 1 69 ? 41.14300 -54.36700 21.56000 1.000 46.48489 66 GLU D C 1
ATOM 11123 O O . GLU D 1 69 ? 40.59200 -53.60700 22.36500 1.000 55.86076 66 GLU D O 1
ATOM 11129 N N . LYS D 1 70 ? 42.01500 -55.29400 21.95300 1.000 42.11099 67 LYS D N 1
ATOM 11130 C CA . LYS D 1 70 ? 42.40600 -55.44300 23.35200 1.000 56.49770 67 LYS D CA 1
ATOM 11131 C C . LYS D 1 70 ? 43.83500 -54.95700 23.54400 1.000 46.85983 67 LYS D C 1
ATOM 11132 O O . LYS D 1 70 ? 44.60700 -55.50500 24.33300 1.000 50.20865 67 LYS D O 1
ATOM 11138 N N . GLY D 1 71 ? 44.18400 -53.90200 22.81200 1.000 40.99015 68 GLY D N 1
ATOM 11139 C CA . GLY D 1 71 ? 45.56400 -53.45700 22.77200 1.000 39.17864 68 GLY D CA 1
ATOM 11140 C C . GLY D 1 71 ? 46.07000 -53.02800 24.13300 1.000 41.19596 68 GLY D C 1
ATOM 11141 O O . GLY D 1 71 ? 47.15300 -53.43200 24.56200 1.000 47.99968 68 GLY D O 1
ATOM 11142 N N . GLU D 1 72 ? 45.31000 -52.17000 24.81700 1.000 47.45317 69 GLU D N 1
ATOM 11143 C CA . GLU D 1 72 ? 45.80900 -51.58800 26.05900 1.000 43.25850 69 GLU D CA 1
ATOM 11144 C C . GLU D 1 72 ? 45.96200 -52.62000 27.18400 1.000 42.59231 69 GLU D C 1
ATOM 11145 O O . GLU D 1 72 ? 46.95700 -52.57300 27.92100 1.000 46.40993 69 GLU D O 1
ATOM 11151 N N . GLU D 1 73 ? 45.13200 -53.60600 27.25900 1.000 35.33020 70 GLU D N 1
ATOM 11152 C CA . GLU D 1 73 ? 45.27200 -54.55300 28.28600 1.000 42.86383 70 GLU D CA 1
ATOM 11153 C C . GLU D 1 73 ? 46.38800 -55.48000 27.95100 1.000 46.41789 70 GLU D C 1
ATOM 11154 O O . GLU D 1 73 ? 46.92800 -56.08400 28.83600 1.000 46.92159 70 GLU D O 1
ATOM 11160 N N . PHE D 1 74 ? 46.73800 -55.62800 26.68900 1.000 32.55224 71 PHE D N 1
ATOM 11161 C CA . PHE D 1 74 ? 47.91000 -56.38600 26.28200 1.000 27.75492 71 PHE D CA 1
ATOM 11162 C C . PHE D 1 74 ? 49.18400 -55.64500 26.66100 1.000 32.31500 71 PHE D C 1
ATOM 11163 O O . PHE D 1 74 ? 50.06300 -56.20400 27.33000 1.000 30.11456 71 PHE D O 1
ATOM 11171 N N . LEU D 1 75 ? 49.30200 -54.37600 26.24900 1.000 32.95178 72 LEU D N 1
ATOM 11172 C CA . LEU D 1 75 ? 50.45400 -53.58300 26.67100 1.000 29.01107 72 LEU D CA 1
ATOM 11173 C C . LEU D 1 75 ? 50.59500 -53.54200 28.18300 1.000 28.72719 72 LEU D C 1
ATOM 11174 O O . LEU D 1 75 ? 51.70800 -53.37000 28.69100 1.000 34.71115 72 LEU D O 1
ATOM 11179 N N . ALA D 1 76 ? 49.49900 -53.70400 28.92500 1.000 24.67555 73 ALA D N 1
ATOM 11180 C CA . ALA D 1 76 ? 49.64000 -53.70300 30.37800 1.000 22.42177 73 ALA D CA 1
ATOM 11181 C C . ALA D 1 76 ? 50.55000 -54.82900 30.86200 1.000 24.50544 73 ALA D C 1
ATOM 11182 O O . ALA D 1 76 ? 51.03500 -54.77400 31.99500 1.000 33.93316 73 ALA D O 1
ATOM 11184 N N . HIS D 1 77 ? 50.79300 -55.84100 30.03000 1.000 24.86599 74 HIS D N 1
ATOM 11185 C CA . HIS D 1 77 ? 51.66600 -56.95300 30.37200 1.000 24.82045 74 HIS D CA 1
ATOM 11186 C C . HIS D 1 77 ? 53.13400 -56.70400 30.03700 1.000 32.06462 74 HIS D C 1
ATOM 11187 O O . HIS D 1 77 ? 53.97400 -57.57700 30.31100 1.000 31.97428 74 HIS D O 1
ATOM 11194 N N . ILE D 1 78 ? 53.47300 -55.56100 29.44800 1.000 26.74058 75 ILE D N 1
ATOM 11195 C CA . ILE D 1 78 ? 54.80500 -55.32700 28.90200 1.000 28.64713 75 ILE D CA 1
ATOM 11196 C C . ILE D 1 78 ? 55.52600 -54.28500 29.74600 1.000 28.70375 75 ILE D C 1
ATOM 11197 O O . ILE D 1 78 ? 54.94600 -53.25700 30.11800 1.000 34.10224 75 ILE D O 1
ATOM 11202 N N . SER D 1 79 ? 56.79700 -54.54600 30.03000 1.000 23.79776 76 SER D N 1
ATOM 11203 C CA . SER D 1 79 ? 57.67800 -53.57800 30.65100 1.000 27.95375 76 SER D CA 1
ATOM 11204 C C . SER D 1 79 ? 59.05800 -53.71800 30.02000 1.000 30.98136 76 SER D C 1
ATOM 11205 O O . SER D 1 79 ? 59.31100 -54.61600 29.21400 1.000 38.15672 76 SER D O 1
ATOM 11208 N N . TYR D 1 80 ? 59.97900 -52.83800 30.41200 1.000 25.32827 77 TYR D N 1
ATOM 11209 C CA . TYR D 1 80 ? 61.31600 -52.83500 29.82600 1.000 24.37538 77 TYR D CA 1
ATOM 11210 C C . TYR D 1 80 ? 62.37400 -52.87200 30.91600 1.000 26.03704 77 TYR D C 1
ATOM 11211 O O . TYR D 1 80 ? 62.30100 -52.10900 31.88600 1.000 35.06144 77 TYR D O 1
ATOM 11220 N N . PHE D 1 81 ? 63.35000 -53.75900 30.75200 1.000 30.64520 78 PHE D N 1
ATOM 11221 C CA . PHE D 1 81 ? 64.46500 -53.88400 31.68000 1.000 25.67914 78 PHE D CA 1
ATOM 11222 C C . PHE D 1 81 ? 65.77400 -53.86500 30.90700 1.000 29.97103 78 PHE D C 1
ATOM 11223 O O . PHE D 1 81 ? 66.00900 -54.72900 30.05700 1.000 38.06838 78 PHE D O 1
ATOM 11231 N N . CYS D 1 82 ? 66.62300 -52.89000 31.21400 1.000 35.88544 79 CYS D N 1
ATOM 11232 C CA . CYS D 1 82 ? 67.91300 -52.76700 30.55400 1.000 29.47383 79 CYS D CA 1
ATOM 11233 C C . CYS D 1 82 ? 68.87800 -53.85100 31.02300 1.000 35.60382 79 CYS D C 1
ATOM 11234 O O . CYS D 1 82 ? 69.11100 -54.02200 32.22300 1.000 39.54954 79 CYS D O 1
ATOM 11237 N N . VAL D 1 83 ? 69.39300 -54.65500 30.11100 1.000 39.22141 80 VAL D N 1
ATOM 11238 C CA . VAL D 1 83 ? 70.42400 -55.61900 30.41400 1.000 39.28144 80 VAL D CA 1
ATOM 11239 C C . VAL D 1 83 ? 71.45800 -55.47600 29.32900 1.000 41.91750 80 VAL D C 1
ATOM 11240 O O . VAL D 1 83 ? 71.17700 -55.69800 28.18000 1.000 49.33081 80 VAL D O 1
ATOM 11244 N N . ARG D 1 84 ? 72.65500 -55.06000 29.68000 1.000 49.90907 81 ARG D N 1
ATOM 11245 C CA . ARG D 1 84 ? 73.74700 -54.96300 28.76000 1.000 40.77883 81 ARG D CA 1
ATOM 11246 C C . ARG D 1 84 ? 74.41900 -56.27100 28.79600 1.000 47.55382 81 ARG D C 1
ATOM 11247 O O . ARG D 1 84 ? 74.88700 -56.68600 29.81500 1.000 47.42513 81 ARG D O 1
ATOM 11255 N N . LEU D 1 85 ? 74.51400 -56.92000 27.66800 1.000 55.52441 82 LEU D N 1
ATOM 11256 C CA . LEU D 1 85 ? 75.01700 -58.26700 27.59100 1.000 60.32290 82 LEU D CA 1
ATOM 11257 C C . LEU D 1 85 ? 76.48000 -58.43000 27.76900 1.000 60.89862 82 LEU D C 1
ATOM 11258 O O . LEU D 1 85 ? 76.95300 -59.53000 27.90700 1.000 61.93749 82 LEU D O 1
ATOM 11263 N N . ASP D 1 86 ? 77.19800 -57.32400 27.78000 1.000 78.63886 83 ASP D N 1
ATOM 11264 C CA . ASP D 1 86 ? 78.61300 -57.32200 27.98500 1.000 60.01580 83 ASP D CA 1
ATOM 11265 C C . ASP D 1 86 ? 78.87000 -57.14700 29.46300 1.000 68.69675 83 ASP D C 1
ATOM 11266 O O . ASP D 1 86 ? 79.96400 -57.40500 29.91300 1.000 64.90857 83 ASP D O 1
ATOM 11271 N N . ASN D 1 87 ? 77.87500 -56.69300 30.21800 1.000 64.61585 84 ASN D N 1
ATOM 11272 C CA . ASN D 1 87 ? 78.00900 -56.51100 31.64900 1.000 58.03939 84 ASN D CA 1
ATOM 11273 C C . ASN D 1 87 ? 77.42300 -57.66800 32.48300 1.000 52.29606 84 ASN D C 1
ATOM 11274 O O . ASN D 1 87 ? 76.22800 -57.79900 32.53800 1.000 66.74421 84 ASN D O 1
ATOM 11279 N N . PRO D 1 88 ? 78.25300 -58.49100 33.15800 1.000 51.20540 85 PRO D N 1
ATOM 11280 C CA . PRO D 1 88 ? 77.64000 -59.55600 33.97800 1.000 46.06434 85 PRO D CA 1
ATOM 11281 C C . PRO D 1 88 ? 76.82200 -59.07100 35.16900 1.000 46.10233 85 PRO D C 1
ATOM 11282 O O . PRO D 1 88 ? 75.99000 -59.83900 35.67100 1.000 59.41230 85 PRO D O 1
ATOM 11286 N N . LYS D 1 89 ? 77.01700 -57.83800 35.64700 1.000 49.20628 86 LYS D N 1
ATOM 11287 C CA . LYS D 1 89 ? 76.25100 -57.36800 36.80200 1.000 60.44714 86 LYS D CA 1
ATOM 11288 C C . LYS D 1 89 ? 74.80900 -57.05100 36.42200 1.000 57.73494 86 LYS D C 1
ATOM 11289 O O . LYS D 1 89 ? 73.89700 -57.16400 37.25500 1.000 46.79610 86 LYS D O 1
ATOM 11295 N N . ASP D 1 90 ? 74.58700 -56.63800 35.17400 1.000 46.14370 87 ASP D N 1
ATOM 11296 C CA . ASP D 1 90 ? 73.22300 -56.48700 34.69200 1.000 45.59916 87 ASP D CA 1
ATOM 11297 C C . ASP D 1 90 ? 72.45300 -57.79000 34.82300 1.000 41.07738 87 ASP D C 1
ATOM 11298 O O . ASP D 1 90 ? 71.25100 -57.77400 35.10300 1.000 44.78335 87 ASP D O 1
ATOM 11303 N N . PHE D 1 91 ? 73.12800 -58.92700 34.65000 1.000 39.21751 88 PHE D N 1
ATOM 11304 C CA . PHE D 1 91 ? 72.46400 -60.20800 34.85200 1.000 37.26639 88 PHE D CA 1
ATOM 11305 C C . PHE D 1 91 ? 72.21800 -60.49500 36.32700 1.000 44.04677 88 PHE D C 1
ATOM 11306 O O . PHE D 1 91 ? 71.32700 -61.28500 36.64600 1.000 50.06646 88 PHE D O 1
ATOM 11314 N N . GLU D 1 92 ? 73.00300 -59.90200 37.23200 1.000 46.29079 89 GLU D N 1
ATOM 11315 C CA . GLU D 1 92 ? 72.65800 -59.98400 38.64700 1.000 43.33515 89 GLU D CA 1
ATOM 11316 C C . GLU D 1 92 ? 71.39300 -59.19000 38.93700 1.000 40.50785 89 GLU D C 1
ATOM 11317 O O . GLU D 1 92 ? 70.52800 -59.64100 39.69900 1.000 42.08711 89 GLU D O 1
ATOM 11323 N N . GLU D 1 93 ? 71.21700 -58.03200 38.36300 1.000 45.36150 90 GLU D N 1
ATOM 11324 C CA . GLU D 1 93 ? 70.01800 -57.25200 38.55200 1.000 44.12091 90 GLU D CA 1
ATOM 11325 C C . GLU D 1 93 ? 68.88600 -58.04400 37.97800 1.000 51.08053 90 GLU D C 1
ATOM 11326 O O . GLU D 1 93 ? 67.84300 -58.15200 38.57700 1.000 38.18697 90 GLU D O 1
ATOM 11332 N N . LEU D 1 94 ? 69.04100 -58.53600 36.76700 1.000 46.52569 91 LEU D N 1
ATOM 11333 C CA . LEU D 1 94 ? 68.08500 -59.50800 36.27800 1.000 44.56646 91 LEU D CA 1
ATOM 11334 C C . LEU D 1 94 ? 68.17100 -60.69200 37.22800 1.000 47.25700 91 LEU D C 1
ATOM 11335 O O . LEU D 1 94 ? 69.19800 -60.91500 37.87300 1.000 68.30772 91 LEU D O 1
ATOM 11340 N N . SER D 1 95 ? 67.10500 -61.46300 37.32200 1.000 36.97846 92 SER D N 1
ATOM 11341 C CA . SER D 1 95 ? 67.00300 -62.57800 38.25000 1.000 64.72748 92 SER D CA 1
ATOM 11342 C C . SER D 1 95 ? 66.69500 -62.09900 39.67000 1.000 49.06300 92 SER D C 1
ATOM 11343 O O . SER D 1 95 ? 66.34600 -62.92500 40.50800 1.000 63.43071 92 SER D O 1
ATOM 11346 N N . LYS D 1 96 ? 66.83200 -60.80600 39.98400 1.000 42.58175 93 LYS D N 1
ATOM 11347 C CA . LYS D 1 96 ? 66.08100 -60.30600 41.12600 1.000 34.65893 93 LYS D CA 1
ATOM 11348 C C . LYS D 1 96 ? 64.61400 -60.22100 40.75900 1.000 36.02742 93 LYS D C 1
ATOM 11349 O O . LYS D 1 96 ? 63.75500 -60.14000 41.64400 1.000 48.14494 93 LYS D O 1
ATOM 11355 N N . ILE D 1 97 ? 64.33500 -60.24400 39.45600 1.000 34.51382 94 ILE D N 1
ATOM 11356 C CA . ILE D 1 97 ? 63.00200 -60.17900 38.88100 1.000 34.65542 94 ILE D CA 1
ATOM 11357 C C . ILE D 1 97 ? 62.61300 -61.47900 38.20200 1.000 36.56985 94 ILE D C 1
ATOM 11358 O O . ILE D 1 97 ? 61.47400 -61.60300 37.73100 1.000 41.20251 94 ILE D O 1
ATOM 11363 N N . ALA D 1 98 ? 63.53200 -62.43900 38.10300 1.000 32.75142 95 ALA D N 1
ATOM 11364 C CA . ALA D 1 98 ? 63.22400 -63.70500 37.45700 1.000 34.24575 95 ALA D CA 1
ATOM 11365 C C . ALA D 1 98 ? 62.35400 -64.55700 38.36800 1.000 32.20065 95 ALA D C 1
ATOM 11366 O O . ALA D 1 98 ? 62.69100 -64.78400 39.53400 1.000 47.23994 95 ALA D O 1
ATOM 11368 N N . THR D 1 99 ? 61.22900 -65.02400 37.83200 1.000 44.49042 96 THR D N 1
ATOM 11369 C CA . THR D 1 99 ? 60.33200 -65.89300 38.57700 1.000 35.94216 96 THR D CA 1
ATOM 11370 C C . THR D 1 99 ? 60.94000 -67.27500 38.78900 1.000 40.59270 96 THR D C 1
ATOM 11371 O O . THR D 1 99 ? 61.71400 -67.77900 37.97000 1.000 35.29085 96 THR D O 1
ATOM 11375 N N . LYS D 1 100 ? 60.57700 -67.88900 39.91200 1.000 50.68586 97 LYS D N 1
ATOM 11376 C CA . LYS D 1 100 ? 60.88800 -69.28700 40.17000 1.000 54.10115 97 LYS D CA 1
ATOM 11377 C C . LYS D 1 100 ? 59.66200 -70.19300 40.15300 1.000 54.63612 97 LYS D C 1
ATOM 11378 O O . LYS D 1 100 ? 59.80100 -71.39300 40.41400 1.000 65.37448 97 LYS D O 1
ATOM 11384 N N . ASN D 1 101 ? 58.47000 -69.67700 39.82900 1.000 53.61444 98 ASN D N 1
ATOM 11385 C CA . ASN D 1 101 ? 57.25400 -70.47000 39.99200 1.000 53.84671 98 ASN D CA 1
ATOM 11386 C C . ASN D 1 101 ? 56.50100 -70.79200 38.70800 1.000 52.33069 98 ASN D C 1
ATOM 11387 O O . ASN D 1 101 ? 55.61500 -71.65500 38.74200 1.000 60.76153 98 ASN D O 1
ATOM 11392 N N . LYS D 1 102 ? 56.80400 -70.13200 37.59800 1.000 41.62374 99 LYS D N 1
ATOM 11393 C CA . LYS D 1 102 ? 56.14600 -70.35100 36.31800 1.000 44.81944 99 LYS D CA 1
ATOM 11394 C C . LYS D 1 102 ? 57.16900 -70.48600 35.20700 1.000 46.49073 99 LYS D C 1
ATOM 11395 O O . LYS D 1 102 ? 58.34000 -70.12600 35.37400 1.000 49.36383 99 LYS D O 1
ATOM 11401 N N . PRO D 1 103 ? 56.76000 -71.00600 34.05200 1.000 46.26345 100 PRO D N 1
ATOM 11402 C CA . PRO D 1 103 ? 57.67900 -71.08100 32.91200 1.000 38.19265 100 PRO D CA 1
ATOM 11403 C C . PRO D 1 103 ? 58.27400 -69.71300 32.62200 1.000 38.01992 100 PRO D C 1
ATOM 11404 O O . PRO D 1 103 ? 57.56000 -68.71800 32.48300 1.000 34.61870 100 PRO D O 1
ATOM 11408 N N . LEU D 1 104 ? 59.59900 -69.66700 32.54500 1.000 38.67215 101 LEU D N 1
ATOM 11409 C CA . LEU D 1 104 ? 60.34200 -68.43800 32.29600 1.000 28.33510 101 LEU D CA 1
ATOM 11410 C C . LEU D 1 104 ? 61.15200 -68.67200 31.03200 1.000 40.19809 101 LEU D C 1
ATOM 11411 O O . LEU D 1 104 ? 62.08100 -69.48600 31.03400 1.000 48.26623 101 LEU D O 1
ATOM 11416 N N . ILE D 1 105 ? 60.81200 -67.98200 29.94900 1.000 28.73435 102 ILE D N 1
ATOM 11417 C CA . ILE D 1 105 ? 61.46800 -68.20200 28.66700 1.000 39.40561 102 ILE D CA 1
ATOM 11418 C C . ILE D 1 105 ? 62.29100 -66.96600 28.34400 1.000 40.73028 102 ILE D C 1
ATOM 11419 O O . ILE D 1 105 ? 61.80400 -65.83100 28.44300 1.000 31.48325 102 ILE D O 1
ATOM 11424 N N . PHE D 1 106 ? 63.54600 -67.19500 27.98200 1.000 36.50968 103 PHE D N 1
ATOM 11425 C CA . PHE D 1 106 ? 64.44400 -66.15800 27.50200 1.000 38.18181 103 PHE D CA 1
ATOM 11426 C C . PHE D 1 106 ? 64.54500 -66.29900 25.99000 1.000 30.27852 103 PHE D C 1
ATOM 11427 O O . PHE D 1 106 ? 64.94400 -67.35500 25.48200 1.000 35.52508 103 PHE D O 1
ATOM 11435 N N . TYR D 1 107 ? 64.19000 -65.23600 25.28200 1.000 24.35169 104 TYR D N 1
ATOM 11436 C CA . TYR D 1 107 ? 64.19500 -65.21700 23.82700 1.000 29.78408 104 TYR D CA 1
ATOM 11437 C C . TYR D 1 107 ? 65.42900 -64.46300 23.35200 1.000 32.61609 104 TYR D C 1
ATOM 11438 O O . TYR D 1 107 ? 65.58600 -63.27400 23.65300 1.000 27.56604 104 TYR D O 1
ATOM 11447 N N . PHE D 1 108 ? 66.30300 -65.15300 22.61300 1.000 30.97257 105 PHE D N 1
ATOM 11448 C CA . PHE D 1 108 ? 67.55500 -64.55500 22.15200 1.000 33.04757 105 PHE D CA 1
ATOM 11449 C C . PHE D 1 108 ? 67.33800 -63.99900 20.74900 1.000 28.95488 105 PHE D C 1
ATOM 11450 O O . PHE D 1 108 ? 67.73400 -64.59000 19.74300 1.000 37.74131 105 PHE D O 1
ATOM 11458 N N . SER D 1 109 ? 66.69000 -62.84000 20.67800 1.000 26.98475 106 SER D N 1
ATOM 11459 C CA . SER D 1 109 ? 66.53600 -62.14400 19.40100 1.000 30.60204 106 SER D CA 1
ATOM 11460 C C . SER D 1 109 ? 67.76600 -61.27200 19.14900 1.000 33.13363 106 SER D C 1
ATOM 11461 O O . SER D 1 109 ? 67.69700 -60.05800 18.96500 1.000 38.63288 106 SER D O 1
ATOM 11464 N N . ILE D 1 110 ? 68.91500 -61.94700 19.16700 1.000 33.77927 107 ILE D N 1
ATOM 11465 C CA . ILE D 1 110 ? 70.22500 -61.31600 19.13200 1.000 28.91326 107 ILE D CA 1
ATOM 11466 C C . ILE D 1 110 ? 71.13200 -62.16600 18.25500 1.000 33.09575 107 ILE D C 1
ATOM 11467 O O . ILE D 1 110 ? 70.83500 -63.32200 17.94800 1.000 46.75334 107 ILE D O 1
ATOM 11472 N N . SER D 1 111 ? 72.26300 -61.58200 17.87500 1.000 41.57477 108 SER D N 1
ATOM 11473 C CA . SER D 1 111 ? 73.18900 -62.26000 16.98600 1.000 39.36943 108 SER D CA 1
ATOM 11474 C C . SER D 1 111 ? 73.84200 -63.44300 17.70400 1.000 38.59403 108 SER D C 1
ATOM 11475 O O . SER D 1 111 ? 74.08200 -63.39000 18.91300 1.000 39.05224 108 SER D O 1
ATOM 11478 N N . PRO D 1 112 ? 74.13500 -64.52700 16.98000 1.000 31.83092 109 PRO D N 1
ATOM 11479 C CA . PRO D 1 112 ? 74.61200 -65.75100 17.65100 1.000 39.47843 109 PRO D CA 1
ATOM 11480 C C . PRO D 1 112 ? 75.89800 -65.56300 18.43300 1.000 38.16966 109 PRO D C 1
ATOM 11481 O O . PRO D 1 112 ? 76.15900 -66.33800 19.36400 1.000 41.47165 109 PRO D O 1
ATOM 11485 N N . SER D 1 113 ? 76.71500 -64.56500 18.09200 1.000 34.93286 110 SER D N 1
ATOM 11486 C CA . SER D 1 113 ? 77.95100 -64.35500 18.83400 1.000 44.21160 110 SER D CA 1
ATOM 11487 C C . SER D 1 113 ? 77.69100 -64.02500 20.29600 1.000 40.80410 110 SER D C 1
ATOM 11488 O O . SER D 1 113 ? 78.60700 -64.14500 21.11700 1.000 49.83749 110 SER D O 1
ATOM 11491 N N . PHE D 1 114 ? 76.47500 -63.60800 20.63900 1.000 33.34601 111 PHE D N 1
ATOM 11492 C CA . PHE D 1 114 ? 76.10800 -63.33600 22.02100 1.000 33.15165 111 PHE D CA 1
ATOM 11493 C C . PHE D 1 114 ? 75.44300 -64.51500 22.71700 1.000 31.04737 111 PHE D C 1
ATOM 11494 O O . PHE D 1 114 ? 75.15000 -64.41200 23.91200 1.000 41.95291 111 PHE D O 1
ATOM 11502 N N . PHE D 1 115 ? 75.16600 -65.61600 22.01300 1.000 41.91306 112 PHE D N 1
ATOM 11503 C CA . PHE D 1 115 ? 74.44500 -66.72300 22.63800 1.000 41.07391 112 PHE D CA 1
ATOM 11504 C C . PHE D 1 115 ? 75.18700 -67.26100 23.85700 1.000 37.96994 112 PHE D C 1
ATOM 11505 O O . PHE D 1 115 ? 74.71300 -67.12900 24.99300 1.000 47.75794 112 PHE D O 1
ATOM 11513 N N . THR D 1 116 ? 76.37500 -67.82900 23.63400 1.000 40.82651 113 THR D N 1
ATOM 11514 C CA . THR D 1 116 ? 77.09400 -68.49600 24.71500 1.000 36.79883 113 THR D CA 1
ATOM 11515 C C . THR D 1 116 ? 77.24600 -67.58200 25.92000 1.000 46.55897 113 THR D C 1
ATOM 11516 O O . THR D 1 116 ? 76.81300 -67.91800 27.02900 1.000 51.29938 113 THR D O 1
ATOM 11520 N N . THR D 1 117 ? 77.81600 -66.39500 25.70700 1.000 45.80851 114 THR D N 1
ATOM 11521 C CA . THR D 1 117 ? 77.99500 -65.45600 26.80700 1.000 42.57159 114 THR D CA 1
ATOM 11522 C C . THR D 1 117 ? 76.70300 -65.31400 27.59200 1.000 42.63328 114 THR D C 1
ATOM 11523 O O . THR D 1 117 ? 76.66100 -65.56700 28.80100 1.000 42.79557 114 THR D O 1
ATOM 11527 N N . THR D 1 118 ? 75.61300 -64.99700 26.89600 1.000 41.65137 115 THR D N 1
ATOM 11528 C CA . THR D 1 118 ? 74.35900 -64.76800 27.59900 1.000 42.13206 115 THR D CA 1
ATOM 11529 C C . THR D 1 118 ? 73.97300 -65.99700 28.40000 1.000 36.98229 115 THR D C 1
ATOM 11530 O O . THR D 1 118 ? 73.72000 -65.91100 29.61000 1.000 38.33080 115 THR D O 1
ATOM 11534 N N . ALA D 1 119 ? 74.01400 -67.16800 27.76100 1.000 31.94396 116 ALA D N 1
ATOM 11535 C CA . ALA D 1 119 ? 73.65100 -68.38600 28.47000 1.000 39.26896 116 ALA D CA 1
ATOM 11536 C C . ALA D 1 119 ? 74.49600 -68.55000 29.72200 1.000 34.78636 116 ALA D C 1
ATOM 11537 O O . ALA D 1 119 ? 73.96700 -68.84200 30.80400 1.000 40.02737 116 ALA D O 1
ATOM 11539 N N . GLN D 1 120 ? 75.80300 -68.29400 29.61300 1.000 39.03079 117 GLN D N 1
ATOM 11540 C CA . GLN D 1 120 ? 76.65000 -68.43400 30.78900 1.000 33.39412 117 GLN D CA 1
ATOM 11541 C C . GLN D 1 120 ? 76.21800 -67.45600 31.87200 1.000 33.00775 117 GLN D C 1
ATOM 11542 O O . GLN D 1 120 ? 76.02500 -67.83900 33.03300 1.000 50.57741 117 GLN D O 1
ATOM 11548 N N . ASN D 1 121 ? 76.00500 -66.19200 31.49600 1.000 28.85455 118 ASN D N 1
ATOM 11549 C CA . ASN D 1 121 ? 75.57000 -65.21900 32.48600 1.000 33.07881 118 ASN D CA 1
ATOM 11550 C C . ASN D 1 121 ? 74.22000 -65.59000 33.07800 1.000 41.83411 118 ASN D C 1
ATOM 11551 O O . ASN D 1 121 ? 73.90300 -65.15400 34.19000 1.000 49.47591 118 ASN D O 1
ATOM 11556 N N . LEU D 1 122 ? 73.42300 -66.39600 32.37000 1.000 42.93527 119 LEU D N 1
ATOM 11557 C CA . LEU D 1 122 ? 72.19600 -66.91300 32.96400 1.000 37.63329 119 LEU D CA 1
ATOM 11558 C C . LEU D 1 122 ? 72.50500 -68.03300 33.94700 1.000 39.67620 119 LEU D C 1
ATOM 11559 O O . LEU D 1 122 ? 71.99300 -68.04500 35.07100 1.000 44.85647 119 LEU D O 1
ATOM 11564 N N . ALA D 1 123 ? 73.35100 -68.98400 33.54100 1.000 45.94496 120 ALA D N 1
ATOM 11565 C CA . ALA D 1 123 ? 73.68100 -70.09200 34.43100 1.000 51.73211 120 ALA D CA 1
ATOM 11566 C C . ALA D 1 123 ? 74.51800 -69.61500 35.60900 1.000 51.85270 120 ALA D C 1
ATOM 11567 O O . ALA D 1 123 ? 74.47400 -70.20800 36.69300 1.000 50.70094 120 ALA D O 1
ATOM 11569 N N . GLN D 1 124 ? 75.26000 -68.52800 35.41400 1.000 51.90755 121 GLN D N 1
ATOM 11570 C CA . GLN D 1 124 ? 76.07900 -67.94200 36.46200 1.000 57.37411 121 GLN D CA 1
ATOM 11571 C C . GLN D 1 124 ? 75.24800 -67.32900 37.58100 1.000 55.52966 121 GLN D C 1
ATOM 11572 O O . GLN D 1 124 ? 75.78700 -67.08300 38.66400 1.000 66.73813 121 GLN D O 1
ATOM 11578 N N . ASN D 1 125 ? 73.94900 -67.09700 37.35800 1.000 55.66452 122 ASN D N 1
ATOM 11579 C CA . ASN D 1 125 ? 73.07200 -66.47800 38.34700 1.000 36.87862 122 ASN D CA 1
ATOM 11580 C C . ASN D 1 125 ? 71.88600 -67.37400 38.68800 1.000 37.39479 122 ASN D C 1
ATOM 11581 O O . ASN D 1 125 ? 70.82100 -66.88500 39.06600 1.000 45.89937 122 ASN D O 1
ATOM 11586 N N . ALA D 1 126 ? 72.04900 -68.68900 38.56500 1.000 41.76789 123 ALA D N 1
ATOM 11587 C CA . ALA D 1 126 ? 70.98300 -69.62400 38.93000 1.000 52.69516 123 ALA D CA 1
ATOM 11588 C C . ALA D 1 126 ? 69.69700 -69.31600 38.16800 1.000 54.30782 123 ALA D C 1
ATOM 11589 O O . ALA D 1 126 ? 68.59400 -69.41300 38.70600 1.000 55.17392 123 ALA D O 1
ATOM 11591 N N . LEU D 1 127 ? 69.83900 -68.94900 36.89600 1.000 46.10480 124 LEU D N 1
ATOM 11592 C CA . LEU D 1 127 ? 68.70300 -68.70000 36.02100 1.000 45.75315 124 LEU D CA 1
ATOM 11593 C C . LEU D 1 127 ? 68.50800 -69.83900 35.03300 1.000 47.20244 124 LEU D C 1
ATOM 11594 O O . LEU D 1 127 ? 67.96400 -69.64100 33.94300 1.000 48.08357 124 LEU D O 1
ATOM 11599 N N . ASN D 1 128 ? 68.96400 -71.03300 35.40300 1.000 44.56965 125 ASN D N 1
ATOM 11600 C CA . ASN D 1 128 ? 68.87600 -72.21400 34.55900 1.000 43.49182 125 ASN D CA 1
ATOM 11601 C C . ASN D 1 128 ? 68.15300 -73.36500 35.25100 1.000 45.06687 125 ASN D C 1
ATOM 11602 O O . ASN D 1 128 ? 68.37100 -74.53000 34.90100 1.000 43.15413 125 ASN D O 1
ATOM 11607 N N . HIS D 1 129 ? 67.29900 -73.07000 36.22600 1.000 47.48477 126 HIS D N 1
ATOM 11608 C CA . HIS D 1 129 ? 66.51900 -74.12100 36.85600 1.000 47.33885 126 HIS D CA 1
ATOM 11609 C C . HIS D 1 129 ? 65.46600 -74.65100 35.88200 1.000 52.79503 126 HIS D C 1
ATOM 11610 O O . HIS D 1 129 ? 65.29900 -74.15700 34.76300 1.000 46.44963 126 HIS D O 1
ATOM 11617 N N . ALA D 1 130 ? 64.73400 -75.67000 36.33300 1.000 48.34492 127 ALA D N 1
ATOM 11618 C CA . ALA D 1 130 ? 63.88300 -76.43900 35.43100 1.000 46.69020 127 ALA D CA 1
ATOM 11619 C C . ALA D 1 130 ? 62.81800 -75.58700 34.74900 1.000 42.62087 127 ALA D C 1
ATOM 11620 O O . ALA D 1 130 ? 62.41000 -75.90300 33.62600 1.000 46.70639 127 ALA D O 1
ATOM 11622 N N . ASN D 1 131 ? 62.35400 -74.51700 35.39000 1.000 37.42722 128 ASN D N 1
ATOM 11623 C CA . ASN D 1 131 ? 61.29300 -73.70300 34.80600 1.000 36.39946 128 ASN D CA 1
ATOM 11624 C C . ASN D 1 131 ? 61.78200 -72.75000 33.71700 1.000 35.86470 128 ASN D C 1
ATOM 11625 O O . ASN D 1 131 ? 60.98900 -71.93200 33.23800 1.000 33.00635 128 ASN D O 1
ATOM 11630 N N . THR D 1 132 ? 63.04100 -72.83900 33.30300 1.000 38.75008 129 THR D N 1
ATOM 11631 C CA . THR D 1 132 ? 63.60000 -71.91100 32.33100 1.000 29.03867 129 THR D CA 1
ATOM 11632 C C . THR D 1 132 ? 63.69400 -72.57200 30.96600 1.000 31.00515 129 THR D C 1
ATOM 11633 O O . THR D 1 132 ? 64.01300 -73.76000 30.85600 1.000 37.62002 129 THR D O 1
ATOM 11637 N N . ARG D 1 133 ? 63.42500 -71.78600 29.93200 1.000 36.53643 130 ARG D N 1
ATOM 11638 C CA . ARG D 1 133 ? 63.50900 -72.23500 28.55300 1.000 32.75367 130 ARG D CA 1
ATOM 11639 C C . ARG D 1 133 ? 64.24400 -71.18000 27.74600 1.000 34.60401 130 ARG D C 1
ATOM 11640 O O . ARG D 1 133 ? 64.11800 -69.98300 28.00700 1.000 35.44050 130 ARG D O 1
ATOM 11648 N N . LEU D 1 134 ? 65.05100 -71.64300 26.80500 1.000 33.40237 131 LEU D N 1
ATOM 11649 C CA . LEU D 1 134 ? 65.85500 -70.79500 25.94200 1.000 33.00101 131 LEU D CA 1
ATOM 11650 C C . LEU D 1 134 ? 65.33500 -70.92200 24.52200 1.000 36.59049 131 LEU D C 1
ATOM 11651 O O . LEU D 1 134 ? 65.12800 -72.03700 24.04800 1.000 42.67025 131 LEU D O 1
ATOM 11656 N N . ILE D 1 135 ? 65.07600 -69.79700 23.86000 1.000 30.66539 132 ILE D N 1
ATOM 11657 C CA . ILE D 1 135 ? 64.74200 -69.80600 22.43900 1.000 32.04506 132 ILE D CA 1
ATOM 11658 C C . ILE D 1 135 ? 65.88000 -69.12700 21.69800 1.000 34.11694 132 ILE D C 1
ATOM 11659 O O . ILE D 1 135 ? 66.14300 -67.93600 21.90000 1.000 33.23118 132 ILE D O 1
ATOM 11664 N N . LEU D 1 136 ? 66.56200 -69.89100 20.85200 1.000 31.50177 133 LEU D N 1
ATOM 11665 C CA . LEU D 1 136 ? 67.74800 -69.42800 20.15000 1.000 32.50741 133 LEU D CA 1
ATOM 11666 C C . LEU D 1 136 ? 67.38500 -69.13900 18.70000 1.000 34.34686 133 LEU D C 1
ATOM 11667 O O . LEU D 1 136 ? 66.97500 -70.04400 17.96500 1.000 33.06084 133 LEU D O 1
ATOM 11672 N N . GLU D 1 137 ? 67.63400 -67.91000 18.24700 1.000 30.67757 134 GLU D N 1
ATOM 11673 C CA . GLU D 1 137 ? 67.29200 -67.50800 16.86900 1.000 43.26465 134 GLU D CA 1
ATOM 11674 C C . GLU D 1 137 ? 67.85100 -68.34200 15.71300 1.000 57.07285 134 GLU D C 1
ATOM 11675 O O . GLU D 1 137 ? 68.82300 -69.08500 15.88000 1.000 50.17126 134 GLU D O 1
ATOM 11681 N N . LYS D 1 138 ? 67.26700 -68.18200 14.52600 1.000 69.65625 135 LYS D N 1
ATOM 11682 C CA . LYS D 1 138 ? 67.68200 -68.98000 13.35400 1.000 50.62966 135 LYS D CA 1
ATOM 11683 C C . LYS D 1 138 ? 69.17200 -69.14600 12.99500 1.000 62.26081 135 LYS D C 1
ATOM 11684 O O . LYS D 1 138 ? 69.58700 -70.24900 12.63900 1.000 101.23316 135 LYS D O 1
ATOM 11690 N N . PRO D 1 139 ? 69.99200 -68.07200 13.08100 1.000 68.75245 136 PRO D N 1
ATOM 11691 C CA . PRO D 1 139 ? 71.39800 -68.36300 12.78100 1.000 49.98439 136 PRO D CA 1
ATOM 11692 C C . PRO D 1 139 ? 72.04300 -68.96400 14.01700 1.000 47.15078 136 PRO D C 1
ATOM 11693 O O . PRO D 1 139 ? 72.26300 -68.25300 14.99200 1.000 63.48685 136 PRO D O 1
ATOM 11697 N N . LEU D 1 140 ? 72.31300 -70.26200 14.00300 1.000 33.96917 137 LEU D N 1
ATOM 11698 C CA . LEU D 1 140 ? 73.00800 -70.86300 15.13000 1.000 49.00999 137 LEU D CA 1
ATOM 11699 C C . LEU D 1 140 ? 74.47900 -70.87900 14.80700 1.000 51.72331 137 LEU D C 1
ATOM 11700 O O . LEU D 1 140 ? 74.99600 -71.85900 14.27800 1.000 53.26578 137 LEU D O 1
ATOM 11705 N N . GLY D 1 141 ? 75.15700 -69.78100 15.10800 1.000 45.01929 138 GLY D N 1
ATOM 11706 C CA . GLY D 1 141 ? 76.56000 -69.67600 14.77600 1.000 44.17661 138 GLY D CA 1
ATOM 11707 C C . GLY D 1 141 ? 76.71400 -69.15800 13.36800 1.000 37.64585 138 GLY D C 1
ATOM 11708 O O . GLY D 1 141 ? 75.74900 -68.66900 12.77600 1.000 42.11379 138 GLY D O 1
ATOM 11709 N N . HIS D 1 142 ? 77.92100 -69.24000 12.83000 1.000 30.72147 139 HIS D N 1
ATOM 11710 C CA . HIS D 1 142 ? 78.16900 -68.82900 11.45300 1.000 45.81194 139 HIS D CA 1
ATOM 11711 C C . HIS D 1 142 ? 78.98800 -69.87400 10.70800 1.000 47.57825 139 HIS D C 1
ATOM 11712 O O . HIS D 1 142 ? 79.46000 -69.61100 9.59600 1.000 37.00623 139 HIS D O 1
ATOM 11719 N N . ASP D 1 143 ? 79.16900 -71.04700 11.30300 1.000 39.04833 140 ASP D N 1
ATOM 11720 C CA . ASP D 1 143 ? 79.80400 -72.19300 10.66300 1.000 40.47693 140 ASP D CA 1
ATOM 11721 C C . ASP D 1 143 ? 79.59500 -73.39300 11.58300 1.000 38.84616 140 ASP D C 1
ATOM 11722 O O . ASP D 1 143 ? 79.00300 -73.27500 12.66000 1.000 42.68301 140 ASP D O 1
ATOM 11727 N N . LEU D 1 144 ? 80.08600 -74.55700 11.15400 1.000 45.05083 141 LEU D N 1
ATOM 11728 C CA . LEU D 1 144 ? 79.87500 -75.77200 11.93700 1.000 35.09463 141 LEU D CA 1
ATOM 11729 C C . LEU D 1 144 ? 80.58800 -75.69600 13.28100 1.000 46.24531 141 LEU D C 1
ATOM 11730 O O . LEU D 1 144 ? 80.04700 -76.14100 14.30100 1.000 55.65012 141 LEU D O 1
ATOM 11735 N N . LYS D 1 145 ? 81.80600 -75.14700 13.30200 1.000 61.64800 142 LYS D N 1
ATOM 11736 C CA . LYS D 1 145 ? 82.56600 -75.07700 14.54700 1.000 50.49429 142 LYS D CA 1
ATOM 11737 C C . LYS D 1 145 ? 81.82500 -74.28000 15.60800 1.000 57.27022 142 LYS D C 1
ATOM 11738 O O . LYS D 1 145 ? 81.62400 -74.75800 16.73100 1.000 50.24856 142 LYS D O 1
ATOM 11744 N N . THR D 1 146 ? 81.40500 -73.06000 15.27000 1.000 51.02578 143 THR D N 1
ATOM 11745 C CA . THR D 1 146 ? 80.73400 -72.23600 16.26500 1.000 51.37221 143 THR D CA 1
ATOM 11746 C C . THR D 1 146 ? 79.37800 -72.81500 16.63500 1.000 55.17348 143 THR D C 1
ATOM 11747 O O . THR D 1 146 ? 78.96400 -72.71400 17.79100 1.000 50.63514 143 THR D O 1
ATOM 11751 N N . CYS D 1 147 ? 78.69500 -73.46100 15.69100 1.000 49.63956 144 CYS D N 1
ATOM 11752 C CA . CYS D 1 147 ? 77.44100 -74.13400 16.01300 1.000 49.93863 144 CYS D CA 1
ATOM 11753 C C . CYS D 1 147 ? 77.66000 -75.20600 17.07700 1.000 49.19493 144 CYS D C 1
ATOM 11754 O O . CYS D 1 147 ? 76.98400 -75.22400 18.11900 1.000 54.46989 144 CYS D O 1
ATOM 11757 N N . LYS D 1 148 ? 78.61800 -76.10700 16.83000 1.000 50.09701 145 LYS D N 1
ATOM 11758 C CA . LYS D 1 148 ? 78.95100 -77.13500 17.81200 1.000 50.46309 145 LYS D CA 1
ATOM 11759 C C . LYS D 1 148 ? 79.36600 -76.53100 19.14400 1.000 51.75754 145 LYS D C 1
ATOM 11760 O O . LYS D 1 148 ? 78.99600 -77.04400 20.20600 1.000 44.80848 145 LYS D O 1
ATOM 11766 N N . GLU D 1 149 ? 80.17300 -75.47200 19.11400 1.000 51.69497 146 GLU D N 1
ATOM 11767 C CA . GLU D 1 149 ? 80.64600 -74.86900 20.35900 1.000 52.40107 146 GLU D CA 1
ATOM 11768 C C . GLU D 1 149 ? 79.50900 -74.24300 21.15300 1.000 51.46383 146 GLU D C 1
ATOM 11769 O O . GLU D 1 149 ? 79.44700 -74.39000 22.37600 1.000 44.03733 146 GLU D O 1
ATOM 11775 N N . ILE D 1 150 ? 78.63300 -73.49800 20.48800 1.000 54.31315 147 ILE D N 1
ATOM 11776 C CA . ILE D 1 150 ? 77.49100 -72.90100 21.16900 1.000 49.51248 147 ILE D CA 1
ATOM 11777 C C . ILE D 1 150 ? 76.65800 -73.98900 21.82500 1.000 47.17478 147 ILE D C 1
ATOM 11778 O O . ILE D 1 150 ? 76.28300 -73.89200 23.00300 1.000 48.22314 147 ILE D O 1
ATOM 11783 N N . PHE D 1 151 ? 76.36200 -75.05000 21.06900 1.000 36.82280 148 PHE D N 1
ATOM 11784 C CA . PHE D 1 151 ? 75.57200 -76.14400 21.62300 1.000 48.39217 148 PHE D CA 1
ATOM 11785 C C . PHE D 1 151 ? 76.26000 -76.77900 22.82700 1.000 56.28210 148 PHE D C 1
ATOM 11786 O O . PHE D 1 151 ? 75.65300 -76.93500 23.89200 1.000 52.67126 148 PHE D O 1
ATOM 11794 N N . GLN D 1 152 ? 77.53000 -77.15900 22.67300 1.000 58.64768 149 GLN D N 1
ATOM 11795 C CA . GLN D 1 152 ? 78.25400 -77.82100 23.75300 1.000 48.71701 149 GLN D CA 1
ATOM 11796 C C . GLN D 1 152 ? 78.29000 -76.94800 25.00000 1.000 53.50610 149 GLN D C 1
ATOM 11797 O O . GLN D 1 152 ? 78.09200 -77.43500 26.11900 1.000 45.83029 149 GLN D O 1
ATOM 11803 N N . SER D 1 153 ? 78.54900 -75.65200 24.82400 1.000 48.39517 150 SER D N 1
ATOM 11804 C CA . SER D 1 153 ? 78.65800 -74.74500 25.95800 1.000 42.46168 150 SER D CA 1
ATOM 11805 C C . SER D 1 153 ? 77.32100 -74.56300 26.66200 1.000 45.25811 150 SER D C 1
ATOM 11806 O O . SER D 1 153 ? 77.27100 -74.49900 27.89600 1.000 48.99935 150 SER D O 1
ATOM 11809 N N . ILE D 1 154 ? 76.22700 -74.46800 25.90600 1.000 51.59123 151 ILE D N 1
ATOM 11810 C CA . ILE D 1 154 ? 74.94600 -74.23900 26.56100 1.000 38.09287 151 ILE D CA 1
ATOM 11811 C C . ILE D 1 154 ? 74.44500 -75.52300 27.20600 1.000 42.50987 151 ILE D C 1
ATOM 11812 O O . ILE D 1 154 ? 73.77400 -75.47600 28.24400 1.000 39.90933 151 ILE D O 1
ATOM 11817 N N . SER D 1 155 ? 74.75700 -76.68400 26.62100 1.000 45.77124 152 SER D N 1
ATOM 11818 C CA . SER D 1 155 ? 74.29000 -77.93600 27.19900 1.000 46.85112 152 SER D CA 1
ATOM 11819 C C . SER D 1 155 ? 74.87600 -78.18100 28.57600 1.000 49.96541 152 SER D C 1
ATOM 11820 O O . SER D 1 155 ? 74.39500 -79.06900 29.29000 1.000 62.88545 152 SER D O 1
ATOM 11823 N N . ALA D 1 156 ? 75.85500 -77.45200 28.97800 1.000 48.62239 153 ALA D N 1
ATOM 11824 C CA . ALA D 1 156 ? 76.45100 -77.74200 30.22800 1.000 50.04708 153 ALA D CA 1
ATOM 11825 C C . ALA D 1 156 ? 75.60400 -77.34300 31.36100 1.000 58.14591 153 ALA D C 1
ATOM 11826 O O . ALA D 1 156 ? 75.74500 -77.85400 32.44600 1.000 56.36631 153 ALA D O 1
ATOM 11828 N N . PHE D 1 157 ? 74.73200 -76.39700 31.14400 1.000 50.23635 154 PHE D N 1
ATOM 11829 C CA . PHE D 1 157 ? 73.94800 -75.92300 32.23500 1.000 66.70102 154 PHE D CA 1
ATOM 11830 C C . PHE D 1 157 ? 72.49500 -75.95700 31.92300 1.000 52.01874 154 PHE D C 1
ATOM 11831 O O . PHE D 1 157 ? 71.67500 -75.70700 32.77200 1.000 45.76947 154 PHE D O 1
ATOM 11839 N N . PHE D 1 158 ? 72.17900 -76.26600 30.68600 1.000 47.37944 155 PHE D N 1
ATOM 11840 C CA . PHE D 1 158 ? 70.82000 -76.35300 30.28700 1.000 44.82262 155 PHE D CA 1
ATOM 11841 C C . PHE D 1 158 ? 70.57400 -77.69900 29.66600 1.000 48.64668 155 PHE D C 1
ATOM 11842 O O . PHE D 1 158 ? 71.37800 -78.15200 28.89700 1.000 47.14049 155 PHE D O 1
ATOM 11850 N N . LYS D 1 159 ? 69.48600 -78.34900 30.01300 1.000 38.79914 156 LYS D N 1
ATOM 11851 C CA . LYS D 1 159 ? 69.06800 -79.62800 29.46400 1.000 40.18128 156 LYS D CA 1
ATOM 11852 C C . LYS D 1 159 ? 68.37400 -79.42700 28.11800 1.000 50.62646 156 LYS D C 1
ATOM 11853 O O . LYS D 1 159 ? 67.93900 -78.32300 27.77800 1.000 51.57458 156 LYS D O 1
ATOM 11859 N N . GLU D 1 160 ? 68.22500 -80.48900 27.36000 1.000 61.13282 157 GLU D N 1
ATOM 11860 C CA . GLU D 1 160 ? 67.64100 -80.42400 26.04300 1.000 53.49462 157 GLU D CA 1
ATOM 11861 C C . GLU D 1 160 ? 66.25200 -79.88000 26.03600 1.000 51.13251 157 GLU D C 1
ATOM 11862 O O . GLU D 1 160 ? 65.88100 -79.10500 25.18800 1.000 56.68612 157 GLU D O 1
ATOM 11868 N N . GLU D 1 161 ? 65.48600 -80.27200 27.00600 1.000 51.83162 158 GLU D N 1
ATOM 11869 C CA . GLU D 1 161 ? 64.14400 -79.81100 27.09100 1.000 44.05495 158 GLU D CA 1
ATOM 11870 C C . GLU D 1 161 ? 64.06100 -78.34400 27.25600 1.000 51.72769 158 GLU D C 1
ATOM 11871 O O . GLU D 1 161 ? 63.01400 -77.77300 27.05700 1.000 51.83792 158 GLU D O 1
ATOM 11877 N N . GLN D 1 162 ? 65.15100 -77.72000 27.66200 1.000 47.90675 159 GLN D N 1
ATOM 11878 C CA . GLN D 1 162 ? 65.15300 -76.28800 27.92200 1.000 43.41544 159 GLN D CA 1
ATOM 11879 C C . GLN D 1 162 ? 65.61500 -75.43200 26.74400 1.000 41.30811 159 GLN D C 1
ATOM 11880 O O . GLN D 1 162 ? 65.48900 -74.20600 26.82200 1.000 46.03750 159 GLN D O 1
ATOM 11886 N N . ILE D 1 163 ? 66.13600 -76.01300 25.66200 1.000 31.22031 160 ILE D N 1
ATOM 11887 C CA . ILE D 1 163 ? 66.65600 -75.22500 24.54400 1.000 43.17847 160 ILE D CA 1
ATOM 11888 C C . ILE D 1 163 ? 65.81100 -75.51000 23.30400 1.000 43.20120 160 ILE D C 1
ATOM 11889 O O . ILE D 1 163 ? 65.54800 -76.67100 22.97100 1.000 47.85639 160 ILE D O 1
ATOM 11894 N N . PHE D 1 164 ? 65.38300 -74.43500 22.64000 1.000 38.42443 161 PHE D N 1
ATOM 11895 C CA . PHE D 1 164 ? 64.50400 -74.43700 21.47500 1.000 32.91891 161 PHE D CA 1
ATOM 11896 C C . PHE D 1 164 ? 65.19600 -73.69700 20.33800 1.000 35.19465 161 PHE D C 1
ATOM 11897 O O . PHE D 1 164 ? 65.37300 -72.47700 20.41100 1.000 34.97176 161 PHE D O 1
ATOM 11905 N N . ARG D 1 165 ? 65.56100 -74.41000 19.28200 1.000 41.39388 162 ARG D N 1
ATOM 11906 C CA . ARG D 1 165 ? 66.18100 -73.79500 18.11200 1.000 39.89414 162 ARG D CA 1
ATOM 11907 C C . ARG D 1 165 ? 65.07500 -73.38300 17.14500 1.000 37.85119 162 ARG D C 1
ATOM 11908 O O . ARG D 1 165 ? 64.48500 -74.23300 16.47200 1.000 43.38267 162 ARG D O 1
ATOM 11916 N N . ILE D 1 166 ? 64.78900 -72.08300 17.07200 1.000 28.29759 163 ILE D N 1
ATOM 11917 C CA . ILE D 1 166 ? 63.63800 -71.59400 16.31800 1.000 32.16512 163 ILE D CA 1
ATOM 11918 C C . ILE D 1 166 ? 64.02700 -71.33100 14.86700 1.000 36.71969 163 ILE D C 1
ATOM 11919 O O . ILE D 1 166 ? 65.04500 -70.68700 14.58700 1.000 34.54178 163 ILE D O 1
ATOM 11924 N N . ASP D 1 167 ? 63.20500 -71.83800 13.94700 1.000 39.91306 164 ASP D N 1
ATOM 11925 C CA . ASP D 1 167 ? 63.29000 -71.53800 12.51600 1.000 33.18430 164 ASP D CA 1
ATOM 11926 C C . ASP D 1 167 ? 61.85200 -71.33100 12.05200 1.000 31.55410 164 ASP D C 1
ATOM 11927 O O . ASP D 1 167 ? 61.12300 -72.30300 11.83800 1.000 45.44105 164 ASP D O 1
ATOM 11932 N N . HIS D 1 168 ? 61.44200 -70.07100 11.90600 1.000 34.39272 165 HIS D N 1
ATOM 11933 C CA . HIS D 1 168 ? 60.02100 -69.76800 11.79400 1.000 32.95312 165 HIS D CA 1
ATOM 11934 C C . HIS D 1 168 ? 59.41700 -70.24000 10.48000 1.000 39.61468 165 HIS D C 1
ATOM 11935 O O . HIS D 1 168 ? 58.19100 -70.20000 10.33700 1.000 41.75023 165 HIS D O 1
ATOM 11942 N N . TYR D 1 169 ? 60.23400 -70.69700 9.52700 1.000 37.29188 166 TYR D N 1
ATOM 11943 C CA . TYR D 1 169 ? 59.67800 -71.30300 8.32300 1.000 33.39639 166 TYR D CA 1
ATOM 11944 C C . TYR D 1 169 ? 58.94700 -72.59500 8.65100 1.000 40.82500 166 TYR D C 1
ATOM 11945 O O . TYR D 1 169 ? 58.01400 -72.98100 7.94000 1.000 43.28088 166 TYR D O 1
ATOM 11954 N N . LEU D 1 170 ? 59.35500 -73.27300 9.72200 1.000 30.59527 167 LEU D N 1
ATOM 11955 C CA . LEU D 1 170 ? 58.68700 -74.48800 10.16700 1.000 33.90543 167 LEU D CA 1
ATOM 11956 C C . LEU D 1 170 ? 57.29700 -74.22000 10.73100 1.000 40.07755 167 LEU D C 1
ATOM 11957 O O . LEU D 1 170 ? 56.54000 -75.17400 10.93800 1.000 50.23467 167 LEU D O 1
ATOM 11962 N N . GLY D 1 171 ? 56.94600 -72.96000 10.97900 1.000 39.71643 168 GLY D N 1
ATOM 11963 C CA . GLY D 1 171 ? 55.60700 -72.57300 11.36500 1.000 33.30692 168 GLY D CA 1
ATOM 11964 C C . GLY D 1 171 ? 54.77200 -71.97700 10.25300 1.000 43.76703 168 GLY D C 1
ATOM 11965 O O . GLY D 1 171 ? 53.61800 -71.60800 10.48800 1.000 39.96938 168 GLY D O 1
ATOM 11966 N N . LYS D 1 172 ? 55.25500 -71.97600 9.04700 1.000 38.95081 169 LYS D N 1
ATOM 11967 C CA . LYS D 1 172 ? 54.55400 -71.39400 7.95400 1.000 31.11524 169 LYS D CA 1
ATOM 11968 C C . LYS D 1 172 ? 53.67700 -72.44600 7.32600 1.000 36.91465 169 LYS D C 1
ATOM 11969 O O . LYS D 1 172 ? 54.13000 -73.51300 7.04500 1.000 41.85390 169 LYS D O 1
ATOM 11975 N N . LYS D 1 173 ? 52.40400 -72.14000 7.14800 1.000 40.85609 170 LYS D N 1
ATOM 11976 C CA . LYS D 1 173 ? 51.50300 -73.14300 6.58800 1.000 43.46682 170 LYS D CA 1
ATOM 11977 C C . LYS D 1 173 ? 52.00800 -73.61700 5.23100 1.000 40.78473 170 LYS D C 1
ATOM 11978 O O . LYS D 1 173 ? 51.93300 -74.80800 4.91400 1.000 41.09378 170 LYS D O 1
ATOM 11984 N N . GLY D 1 174 ? 52.50000 -72.69000 4.40400 1.000 36.98835 171 GLY D N 1
ATOM 11985 C CA . GLY D 1 174 ? 53.03400 -73.07200 3.10600 1.000 30.48735 171 GLY D CA 1
ATOM 11986 C C . GLY D 1 174 ? 54.14200 -74.10600 3.19800 1.000 39.45693 171 GLY D C 1
ATOM 11987 O O . GLY D 1 174 ? 54.19300 -75.04500 2.40200 1.000 40.03662 171 GLY D O 1
ATOM 11988 N N . VAL D 1 175 ? 55.04300 -73.95200 4.17100 1.000 40.27948 172 VAL D N 1
ATOM 11989 C CA . VAL D 1 175 ? 56.12600 -74.91800 4.33100 1.000 36.68495 172 VAL D CA 1
ATOM 11990 C C . VAL D 1 175 ? 55.59100 -76.23600 4.87400 1.000 38.76056 172 VAL D C 1
ATOM 11991 O O . VAL D 1 175 ? 55.97900 -77.31700 4.41500 1.000 48.97953 172 VAL D O 1
ATOM 11995 N N . GLN D 1 176 ? 54.69000 -76.17100 5.85700 1.000 41.80854 173 GLN D N 1
ATOM 11996 C CA . GLN D 1 176 ? 54.11400 -77.38500 6.42600 1.000 42.20776 173 GLN D CA 1
ATOM 11997 C C . GLN D 1 176 ? 53.36700 -78.19300 5.36700 1.000 44.73151 173 GLN D C 1
ATOM 11998 O O . GLN D 1 176 ? 53.31600 -79.43400 5.43900 1.000 43.75479 173 GLN D O 1
ATOM 12004 N N . ASN D 1 177 ? 52.79800 -77.50300 4.37300 1.000 38.84473 174 ASN D N 1
ATOM 12005 C CA . ASN D 1 177 ? 52.03700 -78.17000 3.32300 1.000 34.31295 174 ASN D CA 1
ATOM 12006 C C . ASN D 1 177 ? 52.88600 -79.18000 2.56800 1.000 48.78185 174 ASN D C 1
ATOM 12007 O O . ASN D 1 177 ? 52.39300 -80.24500 2.18800 1.000 48.72142 174 ASN D O 1
ATOM 12012 N N . ILE D 1 178 ? 54.15900 -78.86300 2.32600 1.000 42.52563 175 ILE D N 1
ATOM 12013 C CA . ILE D 1 178 ? 55.00700 -79.77900 1.56600 1.000 42.76142 175 ILE D CA 1
ATOM 12014 C C . ILE D 1 178 ? 54.98000 -81.15900 2.20400 1.000 36.45310 175 ILE D C 1
ATOM 12015 O O . ILE D 1 178 ? 54.63300 -82.16000 1.56400 1.000 51.04864 175 ILE D O 1
ATOM 12020 N N . LEU D 1 179 ? 55.30900 -81.22200 3.49100 1.000 45.74226 176 LEU D N 1
ATOM 12021 C CA . LEU D 1 179 ? 55.46000 -82.51200 4.14600 1.000 43.25587 176 LEU D CA 1
ATOM 12022 C C . LEU D 1 179 ? 54.10400 -83.17100 4.36200 1.000 41.88201 176 LEU D C 1
ATOM 12023 O O . LEU D 1 179 ? 53.96900 -84.39100 4.19800 1.000 53.13187 176 LEU D O 1
ATOM 12028 N N . GLU D 1 180 ? 53.07600 -82.38200 4.69800 1.000 37.86469 177 GLU D N 1
ATOM 12029 C CA . GLU D 1 180 ? 51.74000 -82.95300 4.86100 1.000 39.49926 177 GLU D CA 1
ATOM 12030 C C . GLU D 1 180 ? 51.25200 -83.60900 3.56900 1.000 54.65468 177 GLU D C 1
ATOM 12031 O O . GLU D 1 180 ? 50.83300 -84.77700 3.56200 1.000 58.74985 177 GLU D O 1
ATOM 12037 N N . LEU D 1 181 ? 51.32100 -82.87200 2.45600 1.000 47.08736 178 LEU D N 1
ATOM 12038 C CA . LEU D 1 181 ? 50.87700 -83.40300 1.17300 1.000 45.13757 178 LEU D CA 1
ATOM 12039 C C . LEU D 1 181 ? 51.69900 -84.61700 0.76500 1.000 51.94856 178 LEU D C 1
ATOM 12040 O O . LEU D 1 181 ? 51.15100 -85.60400 0.26100 1.000 56.54799 178 LEU D O 1
ATOM 12045 N N . ARG D 1 182 ? 53.01800 -84.56500 0.96200 1.000 47.15606 179 ARG D N 1
ATOM 12046 C CA . ARG D 1 182 ? 53.84200 -85.71300 0.60800 1.000 41.24203 179 ARG D CA 1
ATOM 12047 C C . ARG D 1 182 ? 53.44200 -86.94200 1.41300 1.000 52.78640 179 ARG D C 1
ATOM 12048 O O . ARG D 1 182 ? 53.43500 -88.06100 0.88600 1.000 66.30120 179 ARG D O 1
ATOM 12056 N N . LEU D 1 183 ? 53.09800 -86.75700 2.69000 1.000 46.87289 180 LEU D N 1
ATOM 12057 C CA . LEU D 1 183 ? 52.77000 -87.90600 3.52500 1.000 51.08501 180 LEU D CA 1
ATOM 12058 C C . LEU D 1 183 ? 51.39500 -88.47000 3.20200 1.000 55.40038 180 LEU D C 1
ATOM 12059 O O . LEU D 1 183 ? 51.15600 -89.66500 3.41000 1.000 48.29623 180 LEU D O 1
ATOM 12064 N N . ASN D 1 184 ? 50.47400 -87.63900 2.70900 1.000 49.39328 181 ASN D N 1
ATOM 12065 C CA . ASN D 1 184 ? 49.07500 -88.04400 2.60800 1.000 41.34544 181 ASN D CA 1
ATOM 12066 C C . ASN D 1 184 ? 48.56900 -88.13000 1.17100 1.000 46.20980 181 ASN D C 1
ATOM 12067 O O . ASN D 1 184 ? 47.35600 -88.07100 0.94900 1.000 59.58900 181 ASN D O 1
ATOM 12072 N N . ASN D 1 185 ? 49.45500 -88.27900 0.18700 1.000 48.76344 182 ASN D N 1
ATOM 12073 C CA . ASN D 1 185 ? 49.03700 -88.31800 -1.21400 1.000 43.90754 182 ASN D CA 1
ATOM 12074 C C . ASN D 1 185 ? 49.97100 -89.22700 -2.01100 1.000 42.50335 182 ASN D C 1
ATOM 12075 O O . ASN D 1 185 ? 51.04700 -88.79600 -2.45300 1.000 48.65899 182 ASN D O 1
ATOM 12080 N N . PRO D 1 186 ? 49.59200 -90.49300 -2.21600 1.000 56.61197 183 PRO D N 1
ATOM 12081 C CA . PRO D 1 186 ? 50.44700 -91.41700 -2.99100 1.000 51.40101 183 PRO D CA 1
ATOM 12082 C C . PRO D 1 186 ? 50.82600 -90.89900 -4.37400 1.000 52.88480 183 PRO D C 1
ATOM 12083 O O . PRO D 1 186 ? 51.91800 -91.21200 -4.88400 1.000 62.83500 183 PRO D O 1
ATOM 12087 N N . ILE D 1 187 ? 49.97800 -90.09400 -4.97900 1.000 49.26520 184 ILE D N 1
ATOM 12088 C CA . ILE D 1 187 ? 50.29500 -89.54500 -6.25900 1.000 44.80424 184 ILE D CA 1
ATOM 12089 C C . ILE D 1 187 ? 51.61400 -88.83000 -6.23000 1.000 64.39298 184 ILE D C 1
ATOM 12090 O O . ILE D 1 187 ? 52.35600 -88.91100 -7.17600 1.000 66.99945 184 ILE D O 1
ATOM 12095 N N . LEU D 1 188 ? 51.92500 -88.15200 -5.13600 1.000 58.88100 185 LEU D N 1
ATOM 12096 C CA . LEU D 1 188 ? 53.22500 -87.50400 -5.05800 1.000 51.73939 185 LEU D CA 1
ATOM 12097 C C . LEU D 1 188 ? 54.33900 -88.50600 -4.80400 1.000 56.65682 185 LEU D C 1
ATOM 12098 O O . LEU D 1 188 ? 55.45400 -88.31100 -5.29400 1.000 64.34113 185 LEU D O 1
ATOM 12103 N N . ASN D 1 189 ? 54.07000 -89.59000 -4.07300 1.000 56.59320 186 ASN D N 1
ATOM 12104 C CA . ASN D 1 189 ? 55.09200 -90.62200 -3.94200 1.000 52.61085 186 ASN D CA 1
ATOM 12105 C C . ASN D 1 189 ? 55.54400 -91.09600 -5.31200 1.000 65.23821 186 ASN D C 1
ATOM 12106 O O . ASN D 1 189 ? 56.73600 -91.34500 -5.53200 1.000 76.27701 186 ASN D O 1
ATOM 12111 N N . ILE D 1 190 ? 54.60500 -91.21400 -6.25200 1.000 69.65443 187 ILE D N 1
ATOM 12112 C CA . ILE D 1 190 ? 54.97500 -91.68000 -7.58500 1.000 61.72394 187 ILE D CA 1
ATOM 12113 C C . ILE D 1 190 ? 55.59700 -90.55700 -8.41300 1.000 60.25670 187 ILE D C 1
ATOM 12114 O O . ILE D 1 190 ? 56.59200 -90.77600 -9.11200 1.000 59.27376 187 ILE D O 1
ATOM 12119 N N . LEU D 1 191 ? 55.03900 -89.34300 -8.36400 1.000 54.04848 188 LEU D N 1
ATOM 12120 C CA . LEU D 1 191 ? 55.58200 -88.28300 -9.21200 1.000 50.37816 188 LEU D CA 1
ATOM 12121 C C . LEU D 1 191 ? 56.96000 -87.81900 -8.75300 1.000 60.96878 188 LEU D C 1
ATOM 12122 O O . LEU D 1 191 ? 57.70500 -87.24900 -9.55700 1.000 57.70923 188 LEU D O 1
ATOM 12127 N N . TRP D 1 192 ? 57.31100 -88.04700 -7.48600 1.000 56.89636 189 TRP D N 1
ATOM 12128 C CA . TRP D 1 192 ? 58.61000 -87.64000 -6.96700 1.000 68.02529 189 TRP D CA 1
ATOM 12129 C C . TRP D 1 192 ? 59.76300 -88.37200 -7.64100 1.000 70.68957 189 TRP D C 1
ATOM 12130 O O . TRP D 1 192 ? 60.88800 -87.85900 -7.64700 1.000 65.46866 189 TRP D O 1
ATOM 12141 N N . ASP D 1 193 ? 59.51400 -89.55200 -8.21000 1.000 73.29723 190 ASP D N 1
ATOM 12142 C CA . ASP D 1 193 ? 60.55800 -90.29300 -8.90500 1.000 67.20110 190 ASP D CA 1
ATOM 12143 C C . ASP D 1 193 ? 60.88600 -89.72300 -10.28100 1.000 51.01512 190 ASP D C 1
ATOM 12144 O O . ASP D 1 193 ? 61.84500 -90.18900 -10.90700 1.000 70.60041 190 ASP D O 1
ATOM 12149 N N . GLN D 1 194 ? 60.12100 -88.74500 -10.77400 1.000 48.59535 191 GLN D N 1
ATOM 12150 C CA . GLN D 1 194 ? 60.36300 -88.14300 -12.08200 1.000 45.92638 191 GLN D CA 1
ATOM 12151 C C . GLN D 1 194 ? 60.54300 -86.62900 -11.99800 1.000 61.93348 191 GLN D C 1
ATOM 12152 O O . GLN D 1 194 ? 60.31300 -85.91800 -12.97700 1.000 69.44473 191 GLN D O 1
ATOM 12158 N N . ILE D 1 195 ? 60.95600 -86.11600 -10.83700 1.000 68.71567 192 ILE D N 1
ATOM 12159 C CA . ILE D 1 195 ? 61.22700 -84.68800 -10.72000 1.000 56.68898 192 ILE D CA 1
ATOM 12160 C C . ILE D 1 195 ? 62.40100 -84.34000 -11.62600 1.000 56.32859 192 ILE D C 1
ATOM 12161 O O . ILE D 1 195 ? 63.40300 -85.06600 -11.67300 1.000 59.04237 192 ILE D O 1
ATOM 12166 N N . SER D 1 196 ? 62.29200 -83.22100 -12.35300 1.000 54.68601 193 SER D N 1
ATOM 12167 C CA . SER D 1 196 ? 63.36900 -82.79200 -13.23600 1.000 54.31322 193 SER D CA 1
ATOM 12168 C C . SER D 1 196 ? 64.14900 -81.59200 -12.72000 1.000 63.93863 193 SER D C 1
ATOM 12169 O O . SER D 1 196 ? 65.29600 -81.40200 -13.13500 1.000 55.83786 193 SER D O 1
ATOM 12172 N N . ALA D 1 197 ? 63.57000 -80.79000 -11.82900 1.000 60.89339 194 ALA D N 1
ATOM 12173 C CA . ALA D 1 197 ? 64.26700 -79.64900 -11.25200 1.000 53.33248 194 ALA D CA 1
ATOM 12174 C C . ALA D 1 197 ? 63.42600 -79.08000 -10.12000 1.000 56.55395 194 ALA D C 1
ATOM 12175 O O . ALA D 1 197 ? 62.19300 -79.11700 -10.17400 1.000 55.27140 194 ALA D O 1
ATOM 12177 N N . VAL D 1 198 ? 64.10200 -78.53700 -9.10700 1.000 59.53285 195 VAL D N 1
ATOM 12178 C CA . VAL D 1 198 ? 63.45100 -77.89100 -7.97300 1.000 48.73664 195 VAL D CA 1
ATOM 12179 C C . VAL D 1 198 ? 63.96200 -76.46200 -7.87600 1.000 42.81779 195 VAL D C 1
ATOM 12180 O O . VAL D 1 198 ? 65.14200 -76.20500 -8.13000 1.000 48.35511 195 VAL D O 1
ATOM 12184 N N . GLU D 1 199 ? 63.07700 -75.53100 -7.51800 1.000 51.45517 196 GLU D N 1
ATOM 12185 C CA . GLU D 1 199 ? 63.43700 -74.12300 -7.36600 1.000 49.35685 196 GLU D CA 1
ATOM 12186 C C . GLU D 1 199 ? 62.90200 -73.61700 -6.03200 1.000 49.87827 196 GLU D C 1
ATOM 12187 O O . GLU D 1 199 ? 61.68500 -73.52100 -5.84600 1.000 48.02409 196 GLU D O 1
ATOM 12193 N N . ILE D 1 200 ? 63.80500 -73.29400 -5.11000 1.000 48.56741 197 ILE D N 1
ATOM 12194 C CA . ILE D 1 200 ? 63.47800 -72.64400 -3.84600 1.000 34.55104 197 ILE D CA 1
ATOM 12195 C C . ILE D 1 200 ? 63.98500 -71.21200 -3.93900 1.000 38.52101 197 ILE D C 1
ATOM 12196 O O . ILE D 1 200 ? 65.18100 -70.99400 -4.15400 1.000 51.98057 197 ILE D O 1
ATOM 12201 N N . CYS D 1 201 ? 63.08500 -70.23900 -3.81200 1.000 38.81557 198 CYS D N 1
ATOM 12202 C CA . CYS D 1 201 ? 63.42400 -68.84200 -4.06900 1.000 38.79669 198 CYS D CA 1
ATOM 12203 C C . CYS D 1 201 ? 62.76800 -67.93400 -3.03900 1.000 46.23497 198 CYS D C 1
ATOM 12204 O O . CYS D 1 201 ? 61.55600 -68.01200 -2.82100 1.000 52.87576 198 CYS D O 1
ATOM 12207 N N . VAL D 1 202 ? 63.57000 -67.06800 -2.41800 1.000 49.05942 199 VAL D N 1
ATOM 12208 C CA . VAL D 1 202 ? 63.07700 -66.05700 -1.48400 1.000 44.12787 199 VAL D CA 1
ATOM 12209 C C . VAL D 1 202 ? 63.70200 -64.71100 -1.85100 1.000 40.60111 199 VAL D C 1
ATOM 12210 O O . VAL D 1 202 ? 64.89400 -64.46900 -1.59400 1.000 53.15540 199 VAL D O 1
ATOM 12214 N N . TYR D 1 203 ? 62.89700 -63.83700 -2.44900 1.000 36.83097 200 TYR D N 1
ATOM 12215 C CA . TYR D 1 203 ? 63.31400 -62.49100 -2.80600 1.000 44.20141 200 TYR D CA 1
ATOM 12216 C C . TYR D 1 203 ? 62.53500 -61.47500 -1.98800 1.000 51.01938 200 TYR D C 1
ATOM 12217 O O . TYR D 1 203 ? 61.33200 -61.63600 -1.75800 1.000 45.98702 200 TYR D O 1
ATOM 12226 N N . GLU D 1 204 ? 63.23200 -60.42800 -1.55800 1.000 41.73883 201 GLU D N 1
ATOM 12227 C CA . GLU D 1 204 ? 62.63300 -59.35700 -0.78300 1.000 39.81230 201 GLU D CA 1
ATOM 12228 C C . GLU D 1 204 ? 62.95200 -58.03100 -1.45800 1.000 39.01497 201 GLU D C 1
ATOM 12229 O O . GLU D 1 204 ? 64.01600 -57.86700 -2.05700 1.000 52.49954 201 GLU D O 1
ATOM 12235 N N . THR D 1 205 ? 62.06400 -57.05400 -1.29800 1.000 45.58951 202 THR D N 1
ATOM 12236 C CA . THR D 1 205 ? 62.25500 -55.72600 -1.81200 1.000 46.90375 202 THR D CA 1
ATOM 12237 C C . THR D 1 205 ? 62.97600 -54.87100 -0.83500 1.000 57.48731 202 THR D C 1
ATOM 12238 O O . THR D 1 205 ? 63.51600 -53.86500 -1.20900 1.000 63.95126 202 THR D O 1
ATOM 12242 N N . LEU D 1 206 ? 63.05000 -55.29800 0.39300 1.000 52.49170 203 LEU D N 1
ATOM 12243 C CA . LEU D 1 206 ? 63.68700 -54.55300 1.40800 1.000 38.95798 203 LEU D CA 1
ATOM 12244 C C . LEU D 1 206 ? 65.12600 -54.89500 1.48400 1.000 54.82468 203 LEU D C 1
ATOM 12245 O O . LEU D 1 206 ? 65.56200 -55.85300 0.90300 1.000 49.84264 203 LEU D O 1
ATOM 12250 N N . GLY D 1 207 ? 65.87600 -54.10200 2.22300 1.000 54.24565 204 GLY D N 1
ATOM 12251 C CA . GLY D 1 207 ? 67.27000 -54.36700 2.38500 1.000 51.63351 204 GLY D CA 1
ATOM 12252 C C . GLY D 1 207 ? 67.68800 -54.62900 3.79300 1.000 59.29198 204 GLY D C 1
ATOM 12253 O O . GLY D 1 207 ? 66.87600 -54.98300 4.60900 1.000 64.25283 204 GLY D O 1
ATOM 12254 N N . VAL D 1 208 ? 68.95400 -54.44000 4.09300 1.000 61.52645 205 VAL D N 1
ATOM 12255 C CA . VAL D 1 208 ? 69.46800 -54.76000 5.39600 1.000 67.31721 205 VAL D CA 1
ATOM 12256 C C . VAL D 1 208 ? 68.83600 -53.83000 6.36700 1.000 84.18251 205 VAL D C 1
ATOM 12257 O O . VAL D 1 208 ? 68.40600 -54.26900 7.40300 1.000 92.35160 205 VAL D O 1
ATOM 12261 N N . GLU D 1 209 ? 68.78200 -52.55900 6.04300 1.000 89.68234 206 GLU D N 1
ATOM 12262 C CA . GLU D 1 209 ? 68.08600 -51.55900 6.85200 1.000 88.99706 206 GLU D CA 1
ATOM 12263 C C . GLU D 1 209 ? 68.29800 -51.43300 8.34100 1.000 108.45148 206 GLU D C 1
ATOM 12264 O O . GLU D 1 209 ? 67.35500 -51.67400 9.09300 1.000 119.37221 206 GLU D O 1
ATOM 12270 N N . GLU D 1 210 ? 69.47900 -51.00300 8.77000 1.000 101.27995 207 GLU D N 1
ATOM 12271 C CA . GLU D 1 210 ? 69.78600 -50.80400 10.20000 1.000 101.48457 207 GLU D CA 1
ATOM 12272 C C . GLU D 1 210 ? 70.03000 -52.08800 10.88200 1.000 88.24147 207 GLU D C 1
ATOM 12273 O O . GLU D 1 210 ? 69.83800 -52.21800 12.06700 1.000 91.53613 207 GLU D O 1
ATOM 12279 N N . ARG D 1 211 ? 70.47900 -53.04700 10.13100 1.000 86.69311 208 ARG D N 1
ATOM 12280 C CA . ARG D 1 211 ? 70.80600 -54.28500 10.73400 1.000 79.95380 208 ARG D CA 1
ATOM 12281 C C . ARG D 1 211 ? 72.15300 -54.57500 10.18600 1.000 78.97264 208 ARG D C 1
ATOM 12282 O O . ARG D 1 211 ? 72.62400 -55.65300 10.38600 1.000 63.95811 208 ARG D O 1
ATOM 12290 N N . GLY D 1 212 ? 72.84600 -53.57500 9.61800 1.000 75.49799 209 GLY D N 1
ATOM 12291 C CA . GLY D 1 212 ? 74.09100 -53.79500 8.93400 1.000 52.19305 209 GLY D CA 1
ATOM 12292 C C . GLY D 1 212 ? 75.16700 -54.37700 9.79100 1.000 62.21704 209 GLY D C 1
ATOM 12293 O O . GLY D 1 212 ? 76.00900 -55.05800 9.28900 1.000 57.79174 209 GLY D O 1
ATOM 12294 N N . GLU D 1 213 ? 75.16500 -54.09400 11.07300 1.000 61.15254 210 GLU D N 1
ATOM 12295 C CA . GLU D 1 213 ? 76.22800 -54.57200 11.89100 1.000 73.17597 210 GLU D CA 1
ATOM 12296 C C . GLU D 1 213 ? 76.15700 -56.05400 11.94400 1.000 62.56185 210 GLU D C 1
ATOM 12297 O O . GLU D 1 213 ? 77.16900 -56.71800 11.82400 1.000 70.68855 210 GLU D O 1
ATOM 12303 N N . PHE D 1 214 ? 74.96200 -56.57500 12.13300 1.000 62.97902 211 PHE D N 1
ATOM 12304 C CA . PHE D 1 214 ? 74.80500 -58.02500 12.15700 1.000 58.02207 211 PHE D CA 1
ATOM 12305 C C . PHE D 1 214 ? 74.98200 -58.60000 10.75900 1.000 56.10093 211 PHE D C 1
ATOM 12306 O O . PHE D 1 214 ? 75.77700 -59.52800 10.54500 1.000 51.15562 211 PHE D O 1
ATOM 12314 N N . TYR D 1 215 ? 74.32100 -57.99300 9.77300 1.000 44.00109 212 TYR D N 1
ATOM 12315 C CA . TYR D 1 215 ? 74.26200 -58.60600 8.45400 1.000 57.85157 212 TYR D CA 1
ATOM 12316 C C . TYR D 1 215 ? 75.65600 -58.76500 7.86600 1.000 58.79348 212 TYR D C 1
ATOM 12317 O O . TYR D 1 215 ? 75.95400 -59.77100 7.21200 1.000 47.75554 212 TYR D O 1
ATOM 12326 N N . ASP D 1 216 ? 76.52800 -57.78200 8.09500 1.000 58.30117 213 ASP D N 1
ATOM 12327 C CA . ASP D 1 216 ? 77.83500 -57.79300 7.45700 1.000 60.93929 213 ASP D CA 1
ATOM 12328 C C . ASP D 1 216 ? 78.71000 -58.94100 7.93900 1.000 52.82336 213 ASP D C 1
ATOM 12329 O O . ASP D 1 216 ? 79.67000 -59.29400 7.24500 1.000 56.31267 213 ASP D O 1
ATOM 12334 N N . LYS D 1 217 ? 78.41000 -59.53800 9.09300 1.000 59.49124 214 LYS D N 1
ATOM 12335 C CA . LYS D 1 217 ? 79.15400 -60.71500 9.52800 1.000 43.14348 214 LYS D CA 1
ATOM 12336 C C . LYS D 1 217 ? 78.46700 -62.01400 9.13400 1.000 47.35252 214 LYS D C 1
ATOM 12337 O O . LYS D 1 217 ? 78.99600 -63.09200 9.42700 1.000 56.00078 214 LYS D O 1
ATOM 12343 N N . ILE D 1 218 ? 77.30800 -61.93600 8.48400 1.000 52.89143 215 ILE D N 1
ATOM 12344 C CA . ILE D 1 218 ? 76.47900 -63.10700 8.23100 1.000 52.80468 215 ILE D CA 1
ATOM 12345 C C . ILE D 1 218 ? 76.23800 -63.24800 6.73200 1.000 47.85910 215 ILE D C 1
ATOM 12346 O O . ILE D 1 218 ? 76.60300 -64.26400 6.13000 1.000 46.99646 215 ILE D O 1
ATOM 12351 N N . GLY D 1 219 ? 75.62800 -62.24300 6.11800 1.000 45.99911 216 GLY D N 1
ATOM 12352 C CA . GLY D 1 219 ? 75.37200 -62.28200 4.69400 1.000 50.30446 216 GLY D CA 1
ATOM 12353 C C . GLY D 1 219 ? 74.19800 -63.17400 4.32700 1.000 52.26330 216 GLY D C 1
ATOM 12354 O O . GLY D 1 219 ? 73.74300 -64.01300 5.10200 1.000 54.94469 216 GLY D O 1
ATOM 12355 N N . ALA D 1 220 ? 73.71800 -62.98700 3.09400 1.000 45.01042 217 ALA D N 1
ATOM 12356 C CA . ALA D 1 220 ? 72.48800 -63.63600 2.64200 1.000 44.45498 217 ALA D CA 1
ATOM 12357 C C . ALA D 1 220 ? 72.53000 -65.15200 2.82800 1.000 43.65928 217 ALA D C 1
ATOM 12358 O O . ALA D 1 220 ? 71.55400 -65.76100 3.29700 1.000 57.39627 217 ALA D O 1
ATOM 12360 N N . LEU D 1 221 ? 73.66100 -65.77500 2.48600 1.000 47.55330 218 LEU D N 1
ATOM 12361 C CA . LEU D 1 221 ? 73.74300 -67.23300 2.48800 1.000 40.82417 218 LEU D CA 1
ATOM 12362 C C . LEU D 1 221 ? 73.40000 -67.80700 3.85800 1.000 41.66757 218 LEU D C 1
ATOM 12363 O O . LEU D 1 221 ? 72.57300 -68.71800 3.96900 1.000 50.31572 218 LEU D O 1
ATOM 12368 N N . ARG D 1 222 ? 74.02400 -67.28900 4.92000 1.000 42.93819 219 ARG D N 1
ATOM 12369 C CA . ARG D 1 222 ? 73.71800 -67.79200 6.25700 1.000 48.80334 219 ARG D CA 1
ATOM 12370 C C . ARG D 1 222 ? 72.44100 -67.19100 6.81900 1.000 49.26847 219 ARG D C 1
ATOM 12371 O O . ARG D 1 222 ? 71.77300 -67.83000 7.64000 1.000 41.03512 219 ARG D O 1
ATOM 12379 N N . ASP D 1 223 ? 72.09000 -65.97200 6.41400 1.000 40.35525 220 ASP D N 1
ATOM 12380 C CA . ASP D 1 223 ? 70.87700 -65.36200 6.93700 1.000 43.18542 220 ASP D CA 1
ATOM 12381 C C . ASP D 1 223 ? 69.66900 -66.22600 6.61200 1.000 56.22154 220 ASP D C 1
ATOM 12382 O O . ASP D 1 223 ? 68.82500 -66.48100 7.48000 1.000 59.65536 220 ASP D O 1
ATOM 12387 N N . MET D 1 224 ? 69.56900 -66.70000 5.36600 1.000 42.33260 221 MET D N 1
ATOM 12388 C CA . MET D 1 224 ? 68.37300 -67.43500 4.96400 1.000 48.57647 221 MET D CA 1
ATOM 12389 C C . MET D 1 224 ? 68.61000 -68.83900 4.42900 1.000 39.58945 221 MET D C 1
ATOM 12390 O O . MET D 1 224 ? 67.77800 -69.71200 4.67800 1.000 45.08609 221 MET D O 1
ATOM 12395 N N . VAL D 1 225 ? 69.70200 -69.09300 3.71000 1.000 48.94448 222 VAL D N 1
ATOM 12396 C CA . VAL D 1 225 ? 69.82700 -70.38400 3.03800 1.000 35.86612 222 VAL D CA 1
ATOM 12397 C C . VAL D 1 225 ? 70.26400 -71.47000 4.00800 1.000 38.19588 222 VAL D C 1
ATOM 12398 O O . VAL D 1 225 ? 69.78600 -72.60800 3.93600 1.000 42.93430 222 VAL D O 1
ATOM 12402 N N . GLN D 1 226 ? 71.18100 -71.15100 4.92000 1.000 44.53774 223 GLN D N 1
ATOM 12403 C CA . GLN D 1 226 ? 71.67900 -72.17000 5.83600 1.000 40.44431 223 GLN D CA 1
ATOM 12404 C C . GLN D 1 226 ? 70.55200 -72.79900 6.64100 1.000 48.36000 223 GLN D C 1
ATOM 12405 O O . GLN D 1 226 ? 70.64500 -73.97400 7.01800 1.000 48.98543 223 GLN D O 1
ATOM 12411 N N . ASN D 1 227 ? 69.49300 -72.04100 6.92900 1.000 45.88849 224 ASN D N 1
ATOM 12412 C CA . ASN D 1 227 ? 68.41800 -72.51300 7.79600 1.000 44.90542 224 ASN D CA 1
ATOM 12413 C C . ASN D 1 227 ? 67.09600 -72.67700 7.05200 1.000 46.06039 224 ASN D C 1
ATOM 12414 O O . ASN D 1 227 ? 66.60500 -73.80100 6.91900 1.000 49.47266 224 ASN D O 1
ATOM 12419 N N . HIS D 1 228 ? 66.51700 -71.59500 6.52800 1.000 37.27113 225 HIS D N 1
ATOM 12420 C CA . HIS D 1 228 ? 65.17700 -71.68100 5.95300 1.000 36.80493 225 HIS D CA 1
ATOM 12421 C C . HIS D 1 228 ? 65.16500 -72.55500 4.70300 1.000 48.80492 225 HIS D C 1
ATOM 12422 O O . HIS D 1 228 ? 64.48700 -73.59100 4.65000 1.000 47.68975 225 HIS D O 1
ATOM 12429 N N . LEU D 1 229 ? 65.91700 -72.14400 3.68000 1.000 39.77443 226 LEU D N 1
ATOM 12430 C CA . LEU D 1 229 ? 65.86300 -72.83400 2.39600 1.000 44.02705 226 LEU D CA 1
ATOM 12431 C C . LEU D 1 229 ? 66.35000 -74.27300 2.51100 1.000 31.17928 226 LEU D C 1
ATOM 12432 O O . LEU D 1 229 ? 65.83900 -75.15100 1.81100 1.000 50.56510 226 LEU D O 1
ATOM 12437 N N . LEU D 1 230 ? 67.30400 -74.55000 3.40200 1.000 36.60016 227 LEU D N 1
ATOM 12438 C CA . LEU D 1 230 ? 67.75400 -75.93000 3.56200 1.000 37.61244 227 LEU D CA 1
ATOM 12439 C C . LEU D 1 230 ? 66.76600 -76.77800 4.35200 1.000 39.21944 227 LEU D C 1
ATOM 12440 O O . LEU D 1 230 ? 66.63100 -77.97400 4.07200 1.000 44.78084 227 LEU D O 1
ATOM 12445 N N . GLN D 1 231 ? 66.05900 -76.19500 5.32100 1.000 44.49631 228 GLN D N 1
ATOM 12446 C CA . GLN D 1 231 ? 64.94200 -76.90700 5.93500 1.000 40.99185 228 GLN D CA 1
ATOM 12447 C C . GLN D 1 231 ? 63.90100 -77.28500 4.88900 1.000 46.65117 228 GLN D C 1
ATOM 12448 O O . GLN D 1 231 ? 63.42600 -78.42900 4.84700 1.000 46.35394 228 GLN D O 1
ATOM 12454 N N . VAL D 1 232 ? 63.53200 -76.32900 4.03500 1.000 38.00714 229 VAL D N 1
ATOM 12455 C CA . VAL D 1 232 ? 62.56000 -76.60400 2.97600 1.000 44.50321 229 VAL D CA 1
ATOM 12456 C C . VAL D 1 232 ? 63.06900 -77.70600 2.05100 1.000 46.19997 229 VAL D C 1
ATOM 12457 O O . VAL D 1 232 ? 62.32700 -78.63000 1.68600 1.000 54.10431 229 VAL D O 1
ATOM 12461 N N . LEU D 1 233 ? 64.33400 -77.61000 1.63500 1.000 44.26175 230 LEU D N 1
ATOM 12462 C CA . LEU D 1 233 ? 64.91300 -78.64000 0.77900 1.000 43.52747 230 LEU D CA 1
ATOM 12463 C C . LEU D 1 233 ? 64.82500 -80.00900 1.43800 1.000 42.80513 230 LEU D C 1
ATOM 12464 O O . LEU D 1 233 ? 64.44500 -80.99700 0.79700 1.000 51.28982 230 LEU D O 1
ATOM 12469 N N . SER D 1 234 ? 65.17500 -80.09100 2.72200 1.000 43.92562 231 SER D N 1
ATOM 12470 C CA . SER D 1 234 ? 65.12400 -81.37700 3.40500 1.000 48.52879 231 SER D CA 1
ATOM 12471 C C . SER D 1 234 ? 63.70000 -81.90500 3.44400 1.000 47.70397 231 SER D C 1
ATOM 12472 O O . SER D 1 234 ? 63.47500 -83.11200 3.31100 1.000 52.91261 231 SER D O 1
ATOM 12475 N N . LEU D 1 235 ? 62.72100 -81.01200 3.60400 1.000 51.92896 232 LEU D N 1
ATOM 12476 C CA . LEU D 1 235 ? 61.33100 -81.45700 3.61500 1.000 50.42015 232 LEU D CA 1
ATOM 12477 C C . LEU D 1 235 ? 60.90900 -81.99300 2.25400 1.000 51.58098 232 LEU D C 1
ATOM 12478 O O . LEU D 1 235 ? 60.12300 -82.94300 2.17200 1.000 46.67702 232 LEU D O 1
ATOM 12483 N N . ILE D 1 236 ? 61.42400 -81.40400 1.17500 1.000 49.56899 233 ILE D N 1
ATOM 12484 C CA . ILE D 1 236 ? 61.09600 -81.91900 -0.15400 1.000 48.39023 233 ILE D CA 1
ATOM 12485 C C . ILE D 1 236 ? 61.74800 -83.27500 -0.37800 1.000 48.26621 233 ILE D C 1
ATOM 12486 O O . ILE D 1 236 ? 61.13400 -84.18900 -0.94000 1.000 52.57855 233 ILE D O 1
ATOM 12491 N N . ALA D 1 237 ? 62.99600 -83.42900 0.05000 1.000 47.48049 234 ALA D N 1
ATOM 12492 C CA . ALA D 1 237 ? 63.81900 -84.54300 -0.39600 1.000 43.62901 234 ALA D CA 1
ATOM 12493 C C . ALA D 1 237 ? 63.90700 -85.68200 0.60900 1.000 46.16528 234 ALA D C 1
ATOM 12494 O O . ALA D 1 237 ? 64.47400 -86.72800 0.27500 1.000 50.37836 234 ALA D O 1
ATOM 12496 N N . THR D 1 238 ? 63.34100 -85.56400 1.76700 1.000 53.77830 235 THR D N 1
ATOM 12497 C CA . THR D 1 238 ? 63.48100 -86.59600 2.75900 1.000 57.15564 235 THR D CA 1
ATOM 12498 C C . THR D 1 238 ? 62.74400 -87.84100 2.41800 1.000 54.73703 235 THR D C 1
ATOM 12499 O O . THR D 1 238 ? 61.65300 -87.77500 1.92600 1.000 66.39123 235 THR D O 1
ATOM 12503 N N . ASP D 1 239 ? 63.35600 -88.99500 2.60400 1.000 58.39646 236 ASP D N 1
ATOM 12504 C CA . ASP D 1 239 ? 62.60600 -90.22900 2.46200 1.000 70.70114 236 ASP D CA 1
ATOM 12505 C C . ASP D 1 239 ? 61.52000 -90.25600 3.52600 1.000 67.33948 236 ASP D C 1
ATOM 12506 O O . ASP D 1 239 ? 61.76600 -89.94300 4.69300 1.000 69.78338 236 ASP D O 1
ATOM 12511 N N . LEU D 1 240 ? 60.32100 -90.64200 3.13200 1.000 75.44488 237 LEU D N 1
ATOM 12512 C CA . LEU D 1 240 ? 59.22100 -90.65100 4.07800 1.000 71.23037 237 LEU D CA 1
ATOM 12513 C C . LEU D 1 240 ? 59.34500 -91.89100 4.95600 1.000 73.48572 237 LEU D C 1
ATOM 12514 O O . LEU D 1 240 ? 59.33600 -93.01000 4.43100 1.000 62.35595 237 LEU D O 1
ATOM 12519 N N . PRO D 1 241 ? 59.46000 -91.74700 6.27400 1.000 77.33782 238 PRO D N 1
ATOM 12520 C CA . PRO D 1 241 ? 59.74200 -92.91000 7.11700 1.000 77.80900 238 PRO D CA 1
ATOM 12521 C C . PRO D 1 241 ? 58.50100 -93.73800 7.39400 1.000 96.55671 238 PRO D C 1
ATOM 12522 O O . PRO D 1 241 ? 57.36900 -93.25000 7.36700 1.000 89.49633 238 PRO D O 1
ATOM 12526 N N . ASP D 1 242 ? 58.73900 -95.02100 7.66800 1.000 105.40216 239 ASP D N 1
ATOM 12527 C CA . ASP D 1 242 ? 57.64600 -95.92300 8.01400 1.000 91.46506 239 ASP D CA 1
ATOM 12528 C C . ASP D 1 242 ? 57.01100 -95.51300 9.33600 1.000 105.86437 239 ASP D C 1
ATOM 12529 O O . ASP D 1 242 ? 55.78100 -95.46000 9.45800 1.000 101.25404 239 ASP D O 1
ATOM 12534 N N . ASP D 1 243 ? 57.83600 -95.21100 10.33400 1.000 106.80769 240 ASP D N 1
ATOM 12535 C CA . ASP D 1 243 ? 57.38000 -94.68500 11.61400 1.000 106.40979 240 ASP D CA 1
ATOM 12536 C C . ASP D 1 243 ? 57.83400 -93.23400 11.70900 1.000 98.25165 240 ASP D C 1
ATOM 12537 O O . ASP D 1 243 ? 59.02500 -92.94300 11.55200 1.000 99.49693 240 ASP D O 1
ATOM 12542 N N . LEU D 1 244 ? 56.88800 -92.32900 11.97100 1.000 93.13257 241 LEU D N 1
ATOM 12543 C CA . LEU D 1 244 ? 57.19100 -90.90200 11.92800 1.000 98.53283 241 LEU D CA 1
ATOM 12544 C C . LEU D 1 244 ? 58.16800 -90.44800 13.00500 1.000 91.34650 241 LEU D C 1
ATOM 12545 O O . LEU D 1 244 ? 58.78700 -89.39000 12.84200 1.000 91.73209 241 LEU D O 1
ATOM 12550 N N . LYS D 1 245 ? 58.35600 -91.21700 14.08000 1.000 99.03860 242 LYS D N 1
ATOM 12551 C CA . LYS D 1 245 ? 59.34200 -90.80600 15.07200 1.000 94.21712 242 LYS D CA 1
ATOM 12552 C C . LYS D 1 245 ? 60.73400 -90.71300 14.46200 1.000 93.22530 242 LYS D C 1
ATOM 12553 O O . LYS D 1 245 ? 61.62000 -90.08000 15.04900 1.000 86.46016 242 LYS D O 1
ATOM 12559 N N . ASP D 1 246 ? 60.94100 -91.32500 13.29700 1.000 82.27183 243 ASP D N 1
ATOM 12560 C CA . ASP D 1 246 ? 62.21300 -91.29600 12.58900 1.000 73.69102 243 ASP D CA 1
ATOM 12561 C C . ASP D 1 246 ? 62.36900 -90.13700 11.61000 1.000 71.74111 243 ASP D C 1
ATOM 12562 O O . ASP D 1 246 ? 63.42400 -90.04100 10.96800 1.000 70.75577 243 ASP D O 1
ATOM 12567 N N . LEU D 1 247 ? 61.37900 -89.24800 11.47100 1.000 65.58449 244 LEU D N 1
ATOM 12568 C CA . LEU D 1 247 ? 61.50700 -88.19300 10.46800 1.000 60.65240 244 LEU D CA 1
ATOM 12569 C C . LEU D 1 247 ? 62.80600 -87.42500 10.67800 1.000 59.17739 244 LEU D C 1
ATOM 12570 O O . LEU D 1 247 ? 63.57600 -87.21100 9.73200 1.000 47.25410 244 LEU D O 1
ATOM 12575 N N . ARG D 1 248 ? 63.08200 -87.03100 11.92700 1.000 56.40067 245 ARG D N 1
ATOM 12576 C CA . ARG D 1 248 ? 64.32800 -86.34600 12.24400 1.000 52.92318 245 ARG D CA 1
ATOM 12577 C C . ARG D 1 248 ? 65.50000 -87.03000 11.54700 1.000 64.12538 245 ARG D C 1
ATOM 12578 O O . ARG D 1 248 ? 66.17800 -86.42800 10.70200 1.000 66.21874 245 ARG D O 1
ATOM 12586 N N . LYS D 1 249 ? 65.67600 -88.32900 11.81600 1.000 59.99928 246 LYS D N 1
ATOM 12587 C CA . LYS D 1 249 ? 66.79500 -89.06400 11.23400 1.000 50.77251 246 LYS D CA 1
ATOM 12588 C C . LYS D 1 249 ? 66.86000 -88.84000 9.72900 1.000 55.33659 246 LYS D C 1
ATOM 12589 O O . LYS D 1 249 ? 67.87800 -88.37400 9.19900 1.000 59.92159 246 LYS D O 1
ATOM 12595 N N . GLU D 1 250 ? 65.75700 -89.11300 9.02800 1.000 40.71424 247 GLU D N 1
ATOM 12596 C CA . GLU D 1 250 ? 65.80500 -89.06900 7.57300 1.000 50.96853 247 GLU D CA 1
ATOM 12597 C C . GLU D 1 250 ? 66.20200 -87.68600 7.08500 1.000 55.14278 247 GLU D C 1
ATOM 12598 O O . GLU D 1 250 ? 66.99300 -87.55700 6.14100 1.000 56.86606 247 GLU D O 1
ATOM 12604 N N . LYS D 1 251 ? 65.70500 -86.63700 7.74300 1.000 56.18003 248 LYS D N 1
ATOM 12605 C CA . LYS D 1 251 ? 66.07500 -85.29500 7.31800 1.000 49.06323 248 LYS D CA 1
ATOM 12606 C C . LYS D 1 251 ? 67.59000 -85.14000 7.34300 1.000 54.30966 248 LYS D C 1
ATOM 12607 O O . LYS D 1 251 ? 68.20900 -84.81300 6.31800 1.000 50.53834 248 LYS D O 1
ATOM 12613 N N . ILE D 1 252 ? 68.21800 -85.49000 8.47100 1.000 45.27771 249 ILE D N 1
ATOM 12614 C CA . ILE D 1 252 ? 69.67500 -85.42500 8.54400 1.000 46.85844 249 ILE D CA 1
ATOM 12615 C C . ILE D 1 252 ? 70.26500 -86.15300 7.35000 1.000 49.55290 249 ILE D C 1
ATOM 12616 O O . ILE D 1 252 ? 71.08500 -85.60800 6.59600 1.000 47.05949 249 ILE D O 1
ATOM 12621 N N . LYS D 1 253 ? 69.79600 -87.38100 7.13100 1.000 51.64039 250 LYS D N 1
ATOM 12622 C CA . LYS D 1 253 ? 70.33500 -88.21900 6.07100 1.000 51.31918 250 LYS D CA 1
ATOM 12623 C C . LYS D 1 253 ? 70.38400 -87.46500 4.75000 1.000 47.83958 250 LYS D C 1
ATOM 12624 O O . LYS D 1 253 ? 71.44700 -87.35200 4.12800 1.000 54.34199 250 LYS D O 1
ATOM 12630 N N . VAL D 1 254 ? 69.25600 -86.88500 4.32900 1.000 39.85695 251 VAL D N 1
ATOM 12631 C CA . VAL D 1 254 ? 69.24500 -86.28900 2.99600 1.000 52.18195 251 VAL D CA 1
ATOM 12632 C C . VAL D 1 254 ? 70.18200 -85.09000 2.96200 1.000 51.53672 251 VAL D C 1
ATOM 12633 O O . VAL D 1 254 ? 70.88800 -84.86200 1.97000 1.000 59.81555 251 VAL D O 1
ATOM 12637 N N . LEU D 1 255 ? 70.24300 -84.33500 4.06100 1.000 53.64408 252 LEU D N 1
ATOM 12638 C CA . LEU D 1 255 ? 71.13000 -83.18000 4.10600 1.000 52.46495 252 LEU D CA 1
ATOM 12639 C C . LEU D 1 255 ? 72.58100 -83.59600 3.94200 1.000 55.62165 252 LEU D C 1
ATOM 12640 O O . LEU D 1 255 ? 73.39100 -82.83600 3.39800 1.000 48.83370 252 LEU D O 1
ATOM 12645 N N . LYS D 1 256 ? 72.92400 -84.80400 4.39100 1.000 48.64800 253 LYS D N 1
ATOM 12646 C CA . LYS D 1 256 ? 74.29600 -85.27500 4.28600 1.000 52.28206 253 LYS D CA 1
ATOM 12647 C C . LYS D 1 256 ? 74.67200 -85.62300 2.85500 1.000 54.94545 253 LYS D C 1
ATOM 12648 O O . LYS D 1 256 ? 75.86400 -85.71900 2.54600 1.000 64.50725 253 LYS D O 1
ATOM 12654 N N . THR D 1 257 ? 73.68800 -85.79200 1.97300 1.000 56.20866 254 THR D N 1
ATOM 12655 C CA . THR D 1 257 ? 73.96300 -86.10900 0.58000 1.000 48.60233 254 THR D CA 1
ATOM 12656 C C . THR D 1 257 ? 74.21100 -84.86000 -0.24800 1.000 52.90705 254 THR D C 1
ATOM 12657 O O . THR D 1 257 ? 74.47400 -84.97100 -1.45000 1.000 65.00213 254 THR D O 1
ATOM 12661 N N . LEU D 1 258 ? 74.13100 -83.68200 0.36400 1.000 56.65601 255 LEU D N 1
ATOM 12662 C CA . LEU D 1 258 ? 74.42100 -82.45000 -0.34900 1.000 66.77961 255 LEU D CA 1
ATOM 12663 C C . LEU D 1 258 ? 75.84200 -82.47900 -0.88600 1.000 65.83752 255 LEU D C 1
ATOM 12664 O O . LEU D 1 258 ? 76.79700 -82.74300 -0.15000 1.000 78.66079 255 LEU D O 1
ATOM 12669 N N . GLN D 1 259 ? 75.97500 -82.20800 -2.17500 1.000 58.92497 256 GLN D N 1
ATOM 12670 C CA . GLN D 1 259 ? 77.28500 -82.27300 -2.79800 1.000 61.94688 256 GLN D CA 1
ATOM 12671 C C . GLN D 1 259 ? 77.94600 -80.90000 -2.79100 1.000 65.98870 256 GLN D C 1
ATOM 12672 O O . GLN D 1 259 ? 77.27400 -79.88800 -3.01000 1.000 57.87247 256 GLN D O 1
ATOM 12678 N N . PRO D 1 260 ? 79.25600 -80.82200 -2.54100 1.000 62.83792 257 PRO D N 1
ATOM 12679 C CA . PRO D 1 260 ? 79.96000 -79.57500 -2.81600 1.000 56.65955 257 PRO D CA 1
ATOM 12680 C C . PRO D 1 260 ? 80.01800 -79.33000 -4.30300 1.000 51.02007 257 PRO D C 1
ATOM 12681 O O . PRO D 1 260 ? 79.98600 -80.28000 -5.11000 1.000 69.49563 257 PRO D O 1
ATOM 12685 N N . PRO D 1 261 ? 80.09900 -78.07100 -4.74300 1.000 43.32406 258 PRO D N 1
ATOM 12686 C CA . PRO D 1 261 ? 80.06600 -77.79600 -6.18400 1.000 66.35140 258 PRO D CA 1
ATOM 12687 C C . PRO D 1 261 ? 81.19000 -78.52600 -6.90700 1.000 77.10395 258 PRO D C 1
ATOM 12688 O O . PRO D 1 261 ? 82.34000 -78.52200 -6.46200 1.000 72.94211 258 PRO D O 1
ATOM 12692 N N . LYS D 1 262 ? 80.85300 -79.15700 -8.03600 1.000 89.40643 259 LYS D N 1
ATOM 12693 C CA . LYS D 1 262 ? 81.89700 -79.71700 -8.88600 1.000 77.52107 259 LYS D CA 1
ATOM 12694 C C . LYS D 1 262 ? 82.60700 -78.62900 -9.68400 1.000 68.53432 259 LYS D C 1
ATOM 12695 O O . LYS D 1 262 ? 83.78500 -78.78400 -10.02200 1.000 81.74902 259 LYS D O 1
ATOM 12701 N N . ASN D 1 263 ? 81.91900 -77.52600 -9.98400 1.000 70.82324 260 ASN D N 1
ATOM 12702 C CA . ASN D 1 263 ? 82.53300 -76.38200 -10.66200 1.000 68.01931 260 ASN D CA 1
ATOM 12703 C C . ASN D 1 263 ? 81.89400 -75.11600 -10.09400 1.000 72.03037 260 ASN D C 1
ATOM 12704 O O . ASN D 1 263 ? 80.75600 -74.77500 -10.42700 1.000 73.53737 260 ASN D O 1
ATOM 12709 N N . PHE D 1 264 ? 82.65200 -74.42200 -9.24100 1.000 68.88708 261 PHE D N 1
ATOM 12710 C CA . PHE D 1 264 ? 82.12100 -73.29200 -8.48300 1.000 55.15456 261 PHE D CA 1
ATOM 12711 C C . PHE D 1 264 ? 81.61000 -72.17100 -9.38000 1.000 65.55886 261 PHE D C 1
ATOM 12712 O O . PHE D 1 264 ? 80.52600 -71.62700 -9.13900 1.000 70.85537 261 PHE D O 1
ATOM 12720 N N . LYS D 1 265 ? 82.36900 -71.80000 -10.41300 1.000 72.88936 262 LYS D N 1
ATOM 12721 C CA . LYS D 1 265 ? 81.96600 -70.64800 -11.21500 1.000 79.18485 262 LYS D CA 1
ATOM 12722 C C . LYS D 1 265 ? 80.62100 -70.88900 -11.89000 1.000 76.30403 262 LYS D C 1
ATOM 12723 O O . LYS D 1 265 ? 79.84800 -69.94500 -12.09000 1.000 59.10666 262 LYS D O 1
ATOM 12729 N N . LYS D 1 266 ? 80.32800 -72.13800 -12.24500 1.000 83.97462 263 LYS D N 1
ATOM 12730 C CA . LYS D 1 266 ? 79.09900 -72.50200 -12.93600 1.000 77.13886 263 LYS D CA 1
ATOM 12731 C C . LYS D 1 266 ? 77.93500 -72.84800 -12.00500 1.000 67.63682 263 LYS D C 1
ATOM 12732 O O . LYS D 1 266 ? 76.80700 -72.98500 -12.49000 1.000 71.17549 263 LYS D O 1
ATOM 12738 N N . GLN D 1 267 ? 78.16200 -72.99200 -10.69400 1.000 74.00630 264 GLN D N 1
ATOM 12739 C CA . GLN D 1 267 ? 77.11500 -73.44000 -9.77900 1.000 62.49732 264 GLN D CA 1
ATOM 12740 C C . GLN D 1 267 ? 76.75900 -72.41500 -8.70700 1.000 60.52140 264 GLN D C 1
ATOM 12741 O O . GLN D 1 267 ? 75.83000 -72.66000 -7.92900 1.000 64.36680 264 GLN D O 1
ATOM 12747 N N . VAL D 1 268 ? 77.45200 -71.27800 -8.64300 1.000 62.05183 265 VAL D N 1
ATOM 12748 C CA . VAL D 1 268 ? 77.23400 -70.28500 -7.59300 1.000 48.37164 265 VAL D CA 1
ATOM 12749 C C . VAL D 1 268 ? 77.36100 -68.88800 -8.18200 1.000 54.81073 265 VAL D C 1
ATOM 12750 O O . VAL D 1 268 ? 78.33000 -68.59000 -8.88800 1.000 70.39663 265 VAL D O 1
ATOM 12754 N N . ILE D 1 269 ? 76.38000 -68.03600 -7.89600 1.000 46.87092 266 ILE D N 1
ATOM 12755 C CA . ILE D 1 269 ? 76.41700 -66.62800 -8.27000 1.000 52.74111 266 ILE D CA 1
ATOM 12756 C C . ILE D 1 269 ? 76.13700 -65.81000 -7.01700 1.000 64.19771 266 ILE D C 1
ATOM 12757 O O . ILE D 1 269 ? 75.15500 -66.06700 -6.31200 1.000 52.63758 266 ILE D O 1
ATOM 12762 N N . ARG D 1 270 ? 76.99800 -64.83500 -6.73300 1.000 66.61165 267 ARG D N 1
ATOM 12763 C CA . ARG D 1 270 ? 76.83700 -64.00000 -5.55500 1.000 41.96211 267 ARG D CA 1
ATOM 12764 C C . ARG D 1 270 ? 76.87400 -62.54800 -6.00500 1.000 45.08123 267 ARG D C 1
ATOM 12765 O O . ARG D 1 270 ? 77.43600 -62.21600 -7.05200 1.000 59.20781 267 ARG D O 1
ATOM 12773 N N . ALA D 1 271 ? 76.25800 -61.67700 -5.21500 1.000 42.92120 268 ALA D N 1
ATOM 12774 C CA . ALA D 1 271 ? 76.16600 -60.28000 -5.61200 1.000 50.86656 268 ALA D CA 1
ATOM 12775 C C . ALA D 1 271 ? 75.80900 -59.42200 -4.40700 1.000 50.64921 268 ALA D C 1
ATOM 12776 O O . ALA D 1 271 ? 75.37200 -59.91400 -3.36100 1.000 54.04297 268 ALA D O 1
ATOM 12778 N N . GLN D 1 272 ? 75.96800 -58.11400 -4.59900 1.000 49.59328 269 GLN D N 1
ATOM 12779 C CA . GLN D 1 272 ? 75.80200 -57.11500 -3.55500 1.000 41.77479 269 GLN D CA 1
ATOM 12780 C C . GLN D 1 272 ? 75.19300 -55.87600 -4.19100 1.000 41.83642 269 GLN D C 1
ATOM 12781 O O . GLN D 1 272 ? 75.68100 -55.41300 -5.22400 1.000 57.74877 269 GLN D O 1
ATOM 12787 N N . TYR D 1 273 ? 74.14100 -55.33600 -3.58500 1.000 47.25192 270 TYR D N 1
ATOM 12788 C CA . TYR D 1 273 ? 73.41700 -54.24000 -4.21500 1.000 57.33162 270 TYR D CA 1
ATOM 12789 C C . TYR D 1 273 ? 74.12000 -52.90700 -3.97900 1.000 61.67745 270 TYR D C 1
ATOM 12790 O O . TYR D 1 273 ? 74.79100 -52.70100 -2.96400 1.000 66.26181 270 TYR D O 1
ATOM 12799 N N . GLN D 1 274 ? 73.95700 -51.99500 -4.93900 1.000 65.43946 271 GLN D N 1
ATOM 12800 C CA . GLN D 1 274 ? 74.54100 -50.66400 -4.82700 1.000 54.66414 271 GLN D CA 1
ATOM 12801 C C . GLN D 1 274 ? 73.99200 -49.92800 -3.61400 1.000 66.21458 271 GLN D C 1
ATOM 12802 O O . GLN D 1 274 ? 72.78000 -49.90500 -3.38000 1.000 64.35993 271 GLN D O 1
ATOM 12808 N N . GLY D 1 275 ? 74.89500 -49.32000 -2.84600 1.000 60.65139 272 GLY D N 1
ATOM 12809 C CA . GLY D 1 275 ? 74.54500 -48.61800 -1.63200 1.000 62.09251 272 GLY D CA 1
ATOM 12810 C C . GLY D 1 275 ? 74.72000 -49.42700 -0.36700 1.000 71.85348 272 GLY D C 1
ATOM 12811 O O . GLY D 1 275 ? 74.62900 -48.86100 0.72900 1.000 66.54666 272 GLY D O 1
ATOM 12812 N N . TYR D 1 276 ? 74.96700 -50.73300 -0.48700 1.000 63.79226 273 TYR D N 1
ATOM 12813 C CA . TYR D 1 276 ? 75.14700 -51.56700 0.69500 1.000 65.91173 273 TYR D CA 1
ATOM 12814 C C . TYR D 1 276 ? 76.38100 -51.15300 1.48900 1.000 66.45277 273 TYR D C 1
ATOM 12815 O O . TYR D 1 276 ? 76.33100 -51.04100 2.72000 1.000 62.98487 273 TYR D O 1
ATOM 12824 N N . ARG D 1 277 ? 77.50300 -50.92300 0.80200 1.000 60.56780 274 ARG D N 1
ATOM 12825 C CA . ARG D 1 277 ? 78.73400 -50.55500 1.49400 1.000 62.83197 274 ARG D CA 1
ATOM 12826 C C . ARG D 1 277 ? 78.63700 -49.20800 2.20200 1.000 63.72995 274 ARG D C 1
ATOM 12827 O O . ARG D 1 277 ? 79.45900 -48.92700 3.08000 1.000 69.60575 274 ARG D O 1
ATOM 12835 N N . ASP D 1 278 ? 77.65800 -48.37900 1.84900 1.000 61.94347 275 ASP D N 1
ATOM 12836 C CA . ASP D 1 278 ? 77.44500 -47.09300 2.49700 1.000 74.23952 275 ASP D CA 1
ATOM 12837 C C . ASP D 1 278 ? 76.43500 -47.15800 3.63900 1.000 79.19700 275 ASP D C 1
ATOM 12838 O O . ASP D 1 278 ? 76.26200 -46.16100 4.35000 1.000 82.56690 275 ASP D O 1
ATOM 12843 N N . GLU D 1 279 ? 75.76700 -48.29400 3.83000 1.000 80.96143 276 GLU D N 1
ATOM 12844 C CA . GLU D 1 279 ? 74.85600 -48.46400 4.95400 1.000 78.48156 276 GLU D CA 1
ATOM 12845 C C . GLU D 1 279 ? 75.58200 -48.24600 6.27900 1.000 81.71426 276 GLU D C 1
ATOM 12846 O O . GLU D 1 279 ? 76.80400 -48.38100 6.38400 1.000 81.48582 276 GLU D O 1
ATOM 12852 N N . ASN D 1 280 ? 74.80400 -47.89400 7.30000 1.000 82.55212 277 ASN D N 1
ATOM 12853 C CA . ASN D 1 280 ? 75.36300 -47.67200 8.62500 1.000 83.42168 277 ASN D CA 1
ATOM 12854 C C . ASN D 1 280 ? 76.03100 -48.95300 9.11200 1.000 69.89784 277 ASN D C 1
ATOM 12855 O O . ASN D 1 280 ? 75.44500 -50.03800 9.04500 1.000 74.89301 277 ASN D O 1
ATOM 12860 N N . LYS D 1 281 ? 77.26700 -48.82900 9.59700 1.000 74.60982 278 LYS D N 1
ATOM 12861 C CA . LYS D 1 281 ? 77.99000 -49.92300 10.24600 1.000 84.05325 278 LYS D CA 1
ATOM 12862 C C . LYS D 1 281 ? 78.33900 -51.05800 9.29000 1.000 68.81013 278 LYS D C 1
ATOM 12863 O O . LYS D 1 281 ? 78.59200 -52.18300 9.73500 1.000 68.65638 278 LYS D O 1
ATOM 12869 N N . VAL D 1 282 ? 78.37500 -50.80600 7.98300 1.000 76.58274 279 VAL D N 1
ATOM 12870 C CA . VAL D 1 282 ? 78.90200 -51.77200 7.02600 1.000 65.73933 279 VAL D CA 1
ATOM 12871 C C . VAL D 1 282 ? 80.25700 -51.28800 6.52900 1.000 65.59247 279 VAL D C 1
ATOM 12872 O O . VAL D 1 282 ? 80.47400 -50.08500 6.34000 1.000 68.16651 279 VAL D O 1
ATOM 12876 N N . ASN D 1 283 ? 81.16400 -52.23800 6.32700 1.000 63.88776 280 ASN D N 1
ATOM 12877 C CA . ASN D 1 283 ? 82.48300 -51.96600 5.77400 1.000 54.76986 280 ASN D CA 1
ATOM 12878 C C . ASN D 1 283 ? 82.36600 -51.47500 4.33100 1.000 69.63893 280 ASN D C 1
ATOM 12879 O O . ASN D 1 283 ? 81.65800 -52.08700 3.52500 1.000 86.48091 280 ASN D O 1
ATOM 12884 N N . LYS D 1 284 ? 83.05000 -50.37300 3.98300 1.000 74.20636 281 LYS D N 1
ATOM 12885 C CA . LYS D 1 284 ? 83.01600 -49.96100 2.57600 1.000 80.63220 281 LYS D CA 1
ATOM 12886 C C . LYS D 1 284 ? 83.81800 -50.91200 1.69800 1.000 76.80813 281 LYS D C 1
ATOM 12887 O O . LYS D 1 284 ? 83.69900 -50.85000 0.47100 1.000 100.46720 281 LYS D O 1
ATOM 12893 N N . GLU D 1 285 ? 84.64000 -51.78000 2.28500 1.000 72.20584 282 GLU D N 1
ATOM 12894 C CA . GLU D 1 285 ? 85.38000 -52.76700 1.51500 1.000 89.66196 282 GLU D CA 1
ATOM 12895 C C . GLU D 1 285 ? 84.77900 -54.14900 1.73400 1.000 81.92912 282 GLU D C 1
ATOM 12896 O O . GLU D 1 285 ? 85.48400 -55.16000 1.70800 1.000 67.53539 282 GLU D O 1
ATOM 12902 N N . SER D 1 286 ? 83.46300 -54.19100 1.93300 1.000 73.88142 283 SER D N 1
ATOM 12903 C CA . SER D 1 286 ? 82.78200 -55.42400 2.28000 1.000 64.60635 283 SER D CA 1
ATOM 12904 C C . SER D 1 286 ? 82.65200 -56.33000 1.06500 1.000 69.98177 283 SER D C 1
ATOM 12905 O O . SER D 1 286 ? 82.37600 -55.87300 -0.04900 1.000 70.31937 283 SER D O 1
ATOM 12908 N N . GLN D 1 287 ? 82.83100 -57.62600 1.30100 1.000 46.19416 284 GLN D N 1
ATOM 12909 C CA . GLN D 1 287 ? 82.58300 -58.66400 0.31300 1.000 55.89469 284 GLN D CA 1
ATOM 12910 C C . GLN D 1 287 ? 81.32200 -59.44800 0.64000 1.000 70.15578 284 GLN D C 1
ATOM 12911 O O . GLN D 1 287 ? 81.07700 -60.50300 0.04500 1.000 69.16508 284 GLN D O 1
ATOM 12917 N N . THR D 1 288 ? 80.52200 -58.95000 1.57900 1.000 69.66827 285 THR D N 1
ATOM 12918 C CA . THR D 1 288 ? 79.33200 -59.65200 2.03400 1.000 61.45421 285 THR D CA 1
ATOM 12919 C C . THR D 1 288 ? 78.28000 -59.66300 0.93400 1.000 51.84447 285 THR D C 1
ATOM 12920 O O . THR D 1 288 ? 77.99100 -58.62800 0.32600 1.000 53.72581 285 THR D O 1
ATOM 12924 N N . GLU D 1 289 ? 77.70300 -60.83400 0.68400 1.000 51.55551 286 GLU D N 1
ATOM 12925 C CA . GLU D 1 289 ? 76.69900 -60.97900 -0.35800 1.000 49.55739 286 GLU D CA 1
ATOM 12926 C C . GLU D 1 289 ? 75.32000 -60.63100 0.18600 1.000 49.59885 286 GLU D C 1
ATOM 12927 O O . GLU D 1 289 ? 74.93700 -61.07900 1.27200 1.000 53.18980 286 GLU D O 1
ATOM 12933 N N . THR D 1 290 ? 74.58400 -59.82000 -0.57300 1.000 39.99523 287 THR D N 1
ATOM 12934 C CA . THR D 1 290 ? 73.16300 -59.59600 -0.35200 1.000 43.23660 287 THR D CA 1
ATOM 12935 C C . THR D 1 290 ? 72.30800 -60.34900 -1.36100 1.000 52.95815 287 THR D C 1
ATOM 12936 O O . THR D 1 290 ? 71.08200 -60.20700 -1.35300 1.000 51.05593 287 THR D O 1
ATOM 12940 N N . PHE D 1 291 ? 72.93400 -61.14700 -2.22200 1.000 44.46727 288 PHE D N 1
ATOM 12941 C CA . PHE D 1 291 ? 72.24100 -61.90100 -3.25500 1.000 43.50871 288 PHE D CA 1
ATOM 12942 C C . PHE D 1 291 ? 73.04600 -63.17000 -3.47000 1.000 43.72379 288 PHE D C 1
ATOM 12943 O O . PHE D 1 291 ? 74.25600 -63.08800 -3.69100 1.000 59.82928 288 PHE D O 1
ATOM 12951 N N . VAL D 1 292 ? 72.39600 -64.33100 -3.41400 1.000 46.33102 289 VAL D N 1
ATOM 12952 C CA . VAL D 1 292 ? 73.06600 -65.59000 -3.71800 1.000 44.25547 289 VAL D CA 1
ATOM 12953 C C . VAL D 1 292 ? 72.10500 -66.48800 -4.48700 1.000 55.19085 289 VAL D C 1
ATOM 12954 O O . VAL D 1 292 ? 70.89400 -66.49200 -4.23400 1.000 56.14383 289 VAL D O 1
ATOM 12958 N N . ALA D 1 293 ? 72.65400 -67.23900 -5.44100 1.000 58.80301 290 ALA D N 1
ATOM 12959 C CA . ALA D 1 293 ? 71.92700 -68.27200 -6.16700 1.000 49.33243 290 ALA D CA 1
ATOM 12960 C C . ALA D 1 293 ? 72.85200 -69.46200 -6.38300 1.000 51.60110 290 ALA D C 1
ATOM 12961 O O . ALA D 1 293 ? 73.99000 -69.29900 -6.83200 1.000 69.49278 290 ALA D O 1
ATOM 12963 N N . ILE D 1 294 ? 72.35600 -70.65400 -6.05900 1.000 38.66380 291 ILE D N 1
ATOM 12964 C CA . ILE D 1 294 ? 73.15000 -71.87400 -5.99600 1.000 49.94570 291 ILE D CA 1
ATOM 12965 C C . ILE D 1 294 ? 72.43500 -72.97000 -6.77100 1.000 69.78928 291 ILE D C 1
ATOM 12966 O O . ILE D 1 294 ? 71.22400 -73.14900 -6.61600 1.000 60.46964 291 ILE D O 1
ATOM 12971 N N . LYS D 1 295 ? 73.17300 -73.69900 -7.60500 1.000 72.83746 292 LYS D N 1
ATOM 12972 C CA . LYS D 1 295 ? 72.67600 -74.93700 -8.20000 1.000 45.17816 292 LYS D CA 1
ATOM 12973 C C . LYS D 1 295 ? 73.29400 -76.09800 -7.43200 1.000 51.43306 292 LYS D C 1
ATOM 12974 O O . LYS D 1 295 ? 74.47900 -76.40100 -7.60400 1.000 57.38139 292 LYS D O 1
ATOM 12980 N N . ALA D 1 296 ? 72.49900 -76.74100 -6.58300 1.000 45.73029 293 ALA D N 1
ATOM 12981 C CA . ALA D 1 296 ? 72.97300 -77.80400 -5.71500 1.000 38.86636 293 ALA D CA 1
ATOM 12982 C C . ALA D 1 296 ? 72.44600 -79.14700 -6.20400 1.000 56.34382 293 ALA D C 1
ATOM 12983 O O . ALA D 1 296 ? 71.45900 -79.22100 -6.93800 1.000 61.31080 293 ALA D O 1
ATOM 12985 N N . PHE D 1 297 ? 73.13400 -80.21200 -5.80300 1.000 50.17730 294 PHE D N 1
ATOM 12986 C CA . PHE D 1 297 ? 72.74000 -81.57100 -6.14000 1.000 48.33631 294 PHE D CA 1
ATOM 12987 C C . PHE D 1 297 ? 72.81100 -82.45100 -4.90200 1.000 52.93957 294 PHE D C 1
ATOM 12988 O O . PHE D 1 297 ? 73.58500 -82.19300 -3.97600 1.000 64.07170 294 PHE D O 1
ATOM 12996 N N . LEU D 1 298 ? 71.98900 -83.49500 -4.90100 1.000 69.01223 295 LEU D N 1
ATOM 12997 C CA . LEU D 1 298 ? 71.96800 -84.49400 -3.84100 1.000 63.15821 295 LEU D CA 1
ATOM 12998 C C . LEU D 1 298 ? 72.52100 -85.80500 -4.38000 1.000 66.68116 295 LEU D C 1
ATOM 12999 O O . LEU D 1 298 ? 72.14500 -86.24000 -5.47300 1.000 76.16256 295 LEU D O 1
ATOM 13004 N N . ASP D 1 299 ? 73.40900 -86.43400 -3.61000 1.000 63.13732 296 ASP D N 1
ATOM 13005 C CA . ASP D 1 299 ? 73.92900 -87.75700 -3.95600 1.000 64.57442 296 ASP D CA 1
ATOM 13006 C C . ASP D 1 299 ? 73.05600 -88.83500 -3.31600 1.000 65.82303 296 ASP D C 1
ATOM 13007 O O . ASP D 1 299 ? 73.47000 -89.59500 -2.43700 1.000 59.08729 296 ASP D O 1
ATOM 13012 N N . THR D 1 300 ? 71.81300 -88.88000 -3.78000 1.000 69.10386 297 THR D N 1
ATOM 13013 C CA . THR D 1 300 ? 70.91400 -89.97800 -3.48100 1.000 70.26389 297 THR D CA 1
ATOM 13014 C C . THR D 1 300 ? 70.25800 -90.42100 -4.78000 1.000 64.18949 297 THR D C 1
ATOM 13015 O O . THR D 1 300 ? 70.04300 -89.59900 -5.67700 1.000 62.42734 297 THR D O 1
ATOM 13019 N N . PRO D 1 301 ? 69.92800 -91.70900 -4.91500 1.000 70.26308 298 PRO D N 1
ATOM 13020 C CA . PRO D 1 301 ? 69.45700 -92.19200 -6.22800 1.000 75.93498 298 PRO D CA 1
ATOM 13021 C C . PRO D 1 301 ? 68.18100 -91.51800 -6.70400 1.000 71.51163 298 PRO D C 1
ATOM 13022 O O . PRO D 1 301 ? 68.05600 -91.20400 -7.89500 1.000 73.03820 298 PRO D O 1
ATOM 13026 N N . LYS D 1 302 ? 67.22700 -91.28800 -5.80300 1.000 67.55980 299 LYS D N 1
ATOM 13027 C CA . LYS D 1 302 ? 65.94900 -90.69700 -6.18100 1.000 57.67215 299 LYS D CA 1
ATOM 13028 C C . LYS D 1 302 ? 66.09900 -89.30100 -6.77400 1.000 68.23281 299 LYS D C 1
ATOM 13029 O O . LYS D 1 302 ? 65.18500 -88.83600 -7.46700 1.000 65.02698 299 LYS D O 1
ATOM 13035 N N . PHE D 1 303 ? 67.22900 -88.62300 -6.53100 1.000 67.96145 300 PHE D N 1
ATOM 13036 C CA . PHE D 1 303 ? 67.44900 -87.27700 -7.05100 1.000 67.25039 300 PHE D CA 1
ATOM 13037 C C . PHE D 1 303 ? 68.77800 -87.16200 -7.79100 1.000 69.36588 300 PHE D C 1
ATOM 13038 O O . PHE D 1 303 ? 69.28000 -86.04900 -7.98300 1.000 69.71404 300 PHE D O 1
ATOM 13046 N N . LYS D 1 304 ? 69.35300 -88.28500 -8.20900 1.000 68.15294 301 LYS D N 1
ATOM 13047 C CA . LYS D 1 304 ? 70.58700 -88.25700 -8.98000 1.000 71.85028 301 LYS D CA 1
ATOM 13048 C C . LYS D 1 304 ? 70.39700 -87.40200 -10.22700 1.000 59.84971 301 LYS D C 1
ATOM 13049 O O . LYS D 1 304 ? 69.50400 -87.66000 -11.03900 1.000 74.46445 301 LYS D O 1
ATOM 13055 N N . GLY D 1 305 ? 71.23400 -86.37600 -10.37400 1.000 60.30907 302 GLY D N 1
ATOM 13056 C CA . GLY D 1 305 ? 71.19700 -85.51600 -11.53800 1.000 46.23698 302 GLY D CA 1
ATOM 13057 C C . GLY D 1 305 ? 70.14900 -84.42500 -11.50600 1.000 53.52944 302 GLY D C 1
ATOM 13058 O O . GLY D 1 305 ? 70.00000 -83.70700 -12.50300 1.000 62.65213 302 GLY D O 1
ATOM 13059 N N . VAL D 1 306 ? 69.42000 -84.27400 -10.40500 1.000 63.70647 303 VAL D N 1
ATOM 13060 C CA . VAL D 1 306 ? 68.31700 -83.31900 -10.31800 1.000 63.81137 303 VAL D CA 1
ATOM 13061 C C . VAL D 1 306 ? 68.85400 -82.02400 -9.71600 1.000 58.06781 303 VAL D C 1
ATOM 13062 O O . VAL D 1 306 ? 69.35400 -82.04600 -8.58000 1.000 67.42983 303 VAL D O 1
ATOM 13066 N N . PRO D 1 307 ? 68.77700 -80.88800 -10.41800 1.000 49.25962 304 PRO D N 1
ATOM 13067 C CA . PRO D 1 307 ? 69.23400 -79.62100 -9.82300 1.000 55.78767 304 PRO D CA 1
ATOM 13068 C C . PRO D 1 307 ? 68.22200 -79.04500 -8.83600 1.000 60.88259 304 PRO D C 1
ATOM 13069 O O . PRO D 1 307 ? 67.02200 -78.97200 -9.11900 1.000 64.17356 304 PRO D O 1
ATOM 13073 N N . PHE D 1 308 ? 68.73100 -78.62900 -7.67200 1.000 63.73212 305 PHE D N 1
ATOM 13074 C CA . PHE D 1 308 ? 68.00300 -77.84600 -6.67800 1.000 44.95056 305 PHE D CA 1
ATOM 13075 C C . PHE D 1 308 ? 68.55100 -76.42300 -6.74000 1.000 38.40393 305 PHE D C 1
ATOM 13076 O O . PHE D 1 308 ? 69.67500 -76.16900 -6.29700 1.000 58.84569 305 PHE D O 1
ATOM 13084 N N . TYR D 1 309 ? 67.78800 -75.50500 -7.32400 1.000 42.29756 306 TYR D N 1
ATOM 13085 C CA . TYR D 1 309 ? 68.16800 -74.09800 -7.34800 1.000 54.03686 306 TYR D CA 1
ATOM 13086 C C . TYR D 1 309 ? 67.74300 -73.41800 -6.05100 1.000 52.14258 306 TYR D C 1
ATOM 13087 O O . TYR D 1 309 ? 66.54800 -73.26800 -5.79300 1.000 44.70401 306 TYR D O 1
ATOM 13096 N N . LEU D 1 310 ? 68.71300 -72.95100 -5.26900 1.000 62.52880 307 LEU D N 1
ATOM 13097 C CA . LEU D 1 310 ? 68.46200 -72.20000 -4.04300 1.000 38.06445 307 LEU D CA 1
ATOM 13098 C C . LEU D 1 310 ? 68.80100 -70.73900 -4.30000 1.000 46.43066 307 LEU D C 1
ATOM 13099 O O . LEU D 1 310 ? 69.96100 -70.41000 -4.55200 1.000 63.97316 307 LEU D O 1
ATOM 13104 N N . LYS D 1 311 ? 67.80600 -69.86300 -4.20600 1.000 43.83917 308 LYS D N 1
ATOM 13105 C CA . LYS D 1 311 ? 67.97600 -68.46000 -4.55700 1.000 51.03166 308 LYS D CA 1
ATOM 13106 C C . LYS D 1 311 ? 67.43900 -67.59800 -3.42900 1.000 52.91634 308 LYS D C 1
ATOM 13107 O O . LYS D 1 311 ? 66.32000 -67.81900 -2.95500 1.000 50.61511 308 LYS D O 1
ATOM 13113 N N . HIS D 1 312 ? 68.22700 -66.61400 -3.00100 1.000 56.26201 309 HIS D N 1
ATOM 13114 C CA . HIS D 1 312 ? 67.74100 -65.67500 -2.00300 1.000 40.33488 309 HIS D CA 1
ATOM 13115 C C . HIS D 1 312 ? 68.43300 -64.33300 -2.17100 1.000 38.00415 309 HIS D C 1
ATOM 13116 O O . HIS D 1 312 ? 69.64400 -64.27700 -2.40700 1.000 46.63165 309 HIS D O 1
ATOM 13123 N N . ALA D 1 313 ? 67.67300 -63.25300 -2.00000 1.000 35.75307 310 ALA D N 1
ATOM 13124 C CA . ALA D 1 313 ? 68.31000 -61.94400 -2.13200 1.000 41.33704 310 ALA D CA 1
ATOM 13125 C C . ALA D 1 313 ? 67.40300 -60.82900 -1.62900 1.000 51.71004 310 ALA D C 1
ATOM 13126 O O . ALA D 1 313 ? 66.18400 -60.99200 -1.51900 1.000 42.32442 310 ALA D O 1
ATOM 13128 N N . LYS D 1 314 ? 68.02700 -59.68700 -1.33400 1.000 37.48477 311 LYS D N 1
ATOM 13129 C CA . LYS D 1 314 ? 67.34700 -58.48600 -0.86600 1.000 50.48138 311 LYS D CA 1
ATOM 13130 C C . LYS D 1 314 ? 67.40900 -57.38000 -1.91500 1.000 44.16966 311 LYS D C 1
ATOM 13131 O O . LYS D 1 314 ? 68.11900 -57.47200 -2.92000 1.000 42.77129 311 LYS D O 1
ATOM 13137 N N . LYS D 1 315 ? 66.64700 -56.31500 -1.65100 1.000 45.09751 312 LYS D N 1
ATOM 13138 C CA . LYS D 1 315 ? 66.52100 -55.17700 -2.56600 1.000 51.72019 312 LYS D CA 1
ATOM 13139 C C . LYS D 1 315 ? 66.19600 -55.64200 -3.98400 1.000 62.48383 312 LYS D C 1
ATOM 13140 O O . LYS D 1 315 ? 66.71200 -55.11100 -4.97000 1.000 62.52528 312 LYS D O 1
ATOM 13146 N N . MET D 1 316 ? 65.32700 -56.63700 -4.08600 1.000 45.22655 313 MET D N 1
ATOM 13147 C CA . MET D 1 316 ? 64.90200 -57.16400 -5.37400 1.000 43.39005 313 MET D CA 1
ATOM 13148 C C . MET D 1 316 ? 63.67900 -56.41200 -5.87300 1.000 52.43409 313 MET D C 1
ATOM 13149 O O . MET D 1 316 ? 63.06300 -55.63300 -5.14300 1.000 52.68373 313 MET D O 1
ATOM 13154 N N . PRO D 1 317 ? 63.28900 -56.62600 -7.13300 1.000 44.43759 314 PRO D N 1
ATOM 13155 C CA . PRO D 1 317 ? 62.17800 -55.83400 -7.68600 1.000 47.19538 314 PRO D CA 1
ATOM 13156 C C . PRO D 1 317 ? 60.82200 -56.18000 -7.09400 1.000 54.24967 314 PRO D C 1
ATOM 13157 O O . PRO D 1 317 ? 59.98500 -55.28300 -6.94500 1.000 55.28703 314 PRO D O 1
ATOM 13161 N N . HIS D 1 318 ? 60.57100 -57.44600 -6.76500 1.000 52.42543 315 HIS D N 1
ATOM 13162 C CA . HIS D 1 318 ? 59.31300 -57.86800 -6.16100 1.000 60.82134 315 HIS D CA 1
ATOM 13163 C C . HIS D 1 318 ? 59.59400 -58.86900 -5.05200 1.000 54.64785 315 HIS D C 1
ATOM 13164 O O . HIS D 1 318 ? 60.59100 -59.59300 -5.08800 1.000 48.89737 315 HIS D O 1
ATOM 13171 N N . ASN D 1 319 ? 58.70400 -58.90200 -4.06400 1.000 42.42885 316 ASN D N 1
ATOM 13172 C CA . ASN D 1 319 ? 58.74500 -59.97100 -3.07700 1.000 53.43581 316 ASN D CA 1
ATOM 13173 C C . ASN D 1 319 ? 58.27800 -61.27700 -3.71200 1.000 48.60989 316 ASN D C 1
ATOM 13174 O O . ASN D 1 319 ? 57.29100 -61.31000 -4.45300 1.000 50.14850 316 ASN D O 1
ATOM 13179 N N . GLN D 1 320 ? 58.99400 -62.35800 -3.41700 1.000 48.35264 317 GLN D N 1
ATOM 13180 C CA . GLN D 1 320 ? 58.62500 -63.67800 -3.91000 1.000 41.45999 317 GLN D CA 1
ATOM 13181 C C . GLN D 1 320 ? 59.15400 -64.72500 -2.94200 1.000 41.08547 317 GLN D C 1
ATOM 13182 O O . GLN D 1 320 ? 60.25100 -64.58200 -2.39700 1.000 53.06725 317 GLN D O 1
ATOM 13188 N N . ALA D 1 321 ? 58.36400 -65.77900 -2.73800 1.000 41.09435 318 ALA D N 1
ATOM 13189 C CA . ALA D 1 321 ? 58.73600 -66.85200 -1.81900 1.000 47.41042 318 ALA D CA 1
ATOM 13190 C C . ALA D 1 321 ? 57.99300 -68.10900 -2.25100 1.000 43.64527 318 ALA D C 1
ATOM 13191 O O . ALA D 1 321 ? 56.77400 -68.19500 -2.07000 1.000 46.06348 318 ALA D O 1
ATOM 13193 N N . SER D 1 322 ? 58.71500 -69.07100 -2.82500 1.000 39.48554 319 SER D N 1
ATOM 13194 C CA . SER D 1 322 ? 58.06400 -70.17700 -3.51000 1.000 39.06704 319 SER D CA 1
ATOM 13195 C C . SER D 1 322 ? 58.95200 -71.40900 -3.51100 1.000 35.02515 319 SER D C 1
ATOM 13196 O O . SER D 1 322 ? 60.16700 -71.33500 -3.31400 1.000 45.00036 319 SER D O 1
ATOM 13199 N N . VAL D 1 323 ? 58.30600 -72.55000 -3.73000 1.000 46.19959 320 VAL D N 1
ATOM 13200 C CA . VAL D 1 323 ? 58.96100 -73.79900 -4.08900 1.000 38.44541 320 VAL D CA 1
ATOM 13201 C C . VAL D 1 323 ? 58.31500 -74.28100 -5.37900 1.000 43.05758 320 VAL D C 1
ATOM 13202 O O . VAL D 1 323 ? 57.11800 -74.58300 -5.39600 1.000 45.44411 320 VAL D O 1
ATOM 13206 N N . LYS D 1 324 ? 59.09600 -74.36000 -6.45000 1.000 47.96690 321 LYS D N 1
ATOM 13207 C CA . LYS D 1 324 ? 58.62500 -74.89300 -7.72600 1.000 47.32478 321 LYS D CA 1
ATOM 13208 C C . LYS D 1 324 ? 59.22900 -76.27700 -7.92600 1.000 37.32039 321 LYS D C 1
ATOM 13209 O O . LYS D 1 324 ? 60.44700 -76.40800 -8.08200 1.000 48.97074 321 LYS D O 1
ATOM 13215 N N . ILE D 1 325 ? 58.39000 -77.29000 -7.96600 1.000 45.54263 322 ILE D N 1
ATOM 13216 C CA . ILE D 1 325 ? 58.84400 -78.63500 -8.28800 1.000 57.60663 322 ILE D CA 1
ATOM 13217 C C . ILE D 1 325 ? 58.43200 -78.90500 -9.71800 1.000 62.64985 322 ILE D C 1
ATOM 13218 O O . ILE D 1 325 ? 57.26500 -79.01200 -10.00800 1.000 53.85647 322 ILE D O 1
ATOM 13223 N N . HIS D 1 326 ? 59.39800 -78.95600 -10.62400 1.000 65.04343 323 HIS D N 1
ATOM 13224 C CA . HIS D 1 326 ? 59.15300 -79.17300 -12.01900 1.000 52.96583 323 HIS D CA 1
ATOM 13225 C C . HIS D 1 326 ? 59.26500 -80.61500 -12.28800 1.000 55.94787 323 HIS D C 1
ATOM 13226 O O . HIS D 1 326 ? 60.23700 -81.23600 -11.96000 1.000 53.33148 323 HIS D O 1
ATOM 13233 N N . PHE D 1 327 ? 58.24200 -81.19600 -12.89100 1.000 64.82106 324 PHE D N 1
ATOM 13234 C CA . PHE D 1 327 ? 58.21500 -82.62200 -13.14100 1.000 64.11169 324 PHE D CA 1
ATOM 13235 C C . PHE D 1 327 ? 58.66200 -82.86600 -14.54500 1.000 63.29793 324 PHE D C 1
ATOM 13236 O O . PHE D 1 327 ? 59.21600 -83.90300 -14.85000 1.000 68.74369 324 PHE D O 1
ATOM 13244 N N . ASN D 1 328 ? 58.43800 -81.90600 -15.40100 1.000 58.01681 325 ASN D N 1
ATOM 13245 C CA . ASN D 1 328 ? 58.83100 -82.02100 -16.75700 1.000 47.05531 325 ASN D CA 1
ATOM 13246 C C . ASN D 1 328 ? 58.65600 -80.63000 -17.17900 1.000 63.07191 325 ASN D C 1
ATOM 13247 O O . ASN D 1 328 ? 58.49700 -79.76700 -16.35500 1.000 71.83784 325 ASN D O 1
ATOM 13252 N N . ALA D 1 329 ? 58.61900 -80.37500 -18.45400 1.000 47.53710 326 ALA D N 1
ATOM 13253 C CA . ALA D 1 329 ? 58.59500 -79.01300 -18.87600 1.000 53.84279 326 ALA D CA 1
ATOM 13254 C C . ALA D 1 329 ? 57.31400 -78.32800 -18.96700 1.000 58.75041 326 ALA D C 1
ATOM 13255 O O . ALA D 1 329 ? 57.26400 -77.18500 -19.38600 1.000 52.90382 326 ALA D O 1
ATOM 13257 N N . VAL D 1 330 ? 56.26100 -79.00300 -18.58500 1.000 64.97986 327 VAL D N 1
ATOM 13258 C CA . VAL D 1 330 ? 54.98700 -78.41500 -18.78000 1.000 61.39060 327 VAL D CA 1
ATOM 13259 C C . VAL D 1 330 ? 54.16800 -78.62900 -17.55600 1.000 59.68976 327 VAL D C 1
ATOM 13260 O O . VAL D 1 330 ? 53.13500 -78.03300 -17.39800 1.000 58.08490 327 VAL D O 1
ATOM 13264 N N . ASN D 1 331 ? 54.67500 -79.44500 -16.66000 1.000 45.82616 328 ASN D N 1
ATOM 13265 C CA . ASN D 1 331 ? 53.93600 -79.73400 -15.46900 1.000 60.00111 328 ASN D CA 1
ATOM 13266 C C . ASN D 1 331 ? 54.67100 -79.35200 -14.22700 1.000 67.69946 328 ASN D C 1
ATOM 13267 O O . ASN D 1 331 ? 55.72900 -79.88000 -13.96100 1.000 61.58236 328 ASN D O 1
ATOM 13272 N N . THR D 1 332 ? 54.11600 -78.42800 -13.45400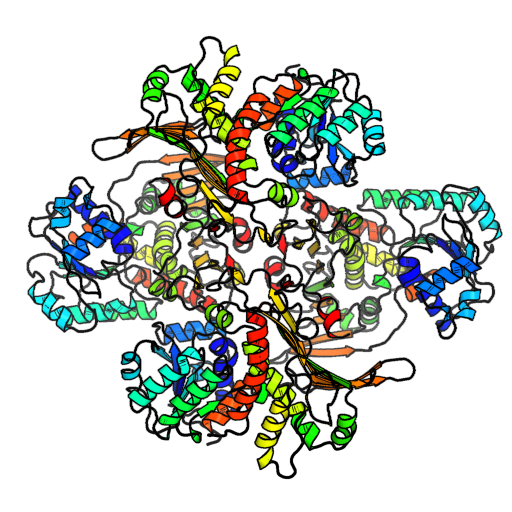 1.000 63.05022 329 THR D N 1
ATOM 13273 C CA . THR D 1 332 ? 54.88200 -77.98300 -12.28400 1.000 54.22316 329 THR D CA 1
ATOM 13274 C C . THR D 1 332 ? 54.00700 -77.66400 -11.08200 1.000 47.91749 329 THR D C 1
ATOM 13275 O O . THR D 1 332 ? 52.99500 -76.96800 -11.19600 1.000 54.47302 329 THR D O 1
ATOM 13279 N N . LEU D 1 333 ? 54.42600 -78.19400 -9.93300 1.000 37.53254 330 LEU D N 1
ATOM 13280 C CA . LEU D 1 333 ? 53.73300 -78.05300 -8.65900 1.000 48.77479 330 LEU D CA 1
ATOM 13281 C C . LEU D 1 333 ? 54.40900 -76.97700 -7.81500 1.000 49.82434 330 LEU D C 1
ATOM 13282 O O . LEU D 1 333 ? 55.57600 -77.12300 -7.44000 1.000 48.77335 330 LEU D O 1
ATOM 13287 N N . GLU D 1 334 ? 53.68300 -75.91000 -7.50200 1.000 49.14850 331 GLU D N 1
ATOM 13288 C CA . GLU D 1 334 ? 54.24000 -74.77400 -6.78300 1.000 38.35368 331 GLU D CA 1
ATOM 13289 C C . GLU D 1 334 ? 53.59900 -74.66300 -5.40400 1.000 45.82073 331 GLU D C 1
ATOM 13290 O O . GLU D 1 334 ? 52.36900 -74.60200 -5.28800 1.000 48.78350 331 GLU D O 1
ATOM 13296 N N . PHE D 1 335 ? 54.44200 -74.65300 -4.37300 1.000 46.08900 332 PHE D N 1
ATOM 13297 C CA . PHE D 1 335 ? 54.05000 -74.34900 -3.00300 1.000 40.51515 332 PHE D CA 1
ATOM 13298 C C . PHE D 1 335 ? 54.41300 -72.89900 -2.70800 1.000 34.51493 332 PHE D C 1
ATOM 13299 O O . PHE D 1 335 ? 55.59600 -72.54700 -2.72500 1.000 43.27143 332 PHE D O 1
ATOM 13307 N N . PHE D 1 336 ? 53.42000 -72.05600 -2.43900 1.000 44.09785 333 PHE D N 1
ATOM 13308 C CA . PHE D 1 336 ? 53.72100 -70.71000 -1.97500 1.000 41.71657 333 PHE D CA 1
ATOM 13309 C C . PHE D 1 336 ? 54.02000 -70.73600 -0.48100 1.000 45.40040 333 PHE D C 1
ATOM 13310 O O . PHE D 1 336 ? 53.32300 -71.39400 0.29700 1.000 49.69179 333 PHE D O 1
ATOM 13318 N N . LEU D 1 337 ? 55.07000 -70.01600 -0.08400 1.000 47.17396 334 LEU D N 1
ATOM 13319 C CA . LEU D 1 337 ? 55.57100 -70.07900 1.28300 1.000 47.20841 334 LEU D CA 1
ATOM 13320 C C . LEU D 1 337 ? 55.00900 -68.99600 2.19100 1.000 46.01900 334 LEU D C 1
ATOM 13321 O O . LEU D 1 337 ? 54.99500 -69.18400 3.41200 1.000 57.47525 334 LEU D O 1
ATOM 13326 N N . SER D 1 338 ? 54.51500 -67.89200 1.63900 1.000 53.48681 335 SER D N 1
ATOM 13327 C CA . SER D 1 338 ? 53.94000 -66.82400 2.44700 1.000 41.80217 335 SER D CA 1
ATOM 13328 C C . SER D 1 338 ? 52.43500 -66.73800 2.25800 1.000 41.66479 335 SER D C 1
ATOM 13329 O O . SER D 1 338 ? 51.81300 -65.75500 2.67000 1.000 56.25123 335 SER D O 1
ATOM 13332 N N . GLN D 1 339 ? 51.85000 -67.75700 1.64100 1.000 60.24224 336 GLN D N 1
ATOM 13333 C CA . GLN D 1 339 ? 50.42600 -67.86200 1.38700 1.000 49.76511 336 GLN D CA 1
ATOM 13334 C C . GLN D 1 339 ? 50.05800 -69.32900 1.53500 1.000 50.61076 336 GLN D C 1
ATOM 13335 O O . GLN D 1 339 ? 50.90500 -70.20300 1.34300 1.000 55.16971 336 GLN D O 1
ATOM 13341 N N . ASP D 1 340 ? 48.80000 -69.60900 1.87200 1.000 58.51335 337 ASP D N 1
ATOM 13342 C CA . ASP D 1 340 ? 48.34600 -71.00000 1.91000 1.000 58.32459 337 ASP D CA 1
ATOM 13343 C C . ASP D 1 340 ? 47.83000 -71.33100 0.51200 1.000 48.51827 337 ASP D C 1
ATOM 13344 O O . ASP D 1 340 ? 46.63800 -71.52800 0.26800 1.000 50.93123 337 ASP D O 1
ATOM 13349 N N . LYS D 1 341 ? 48.77500 -71.36200 -0.42600 1.000 44.48528 338 LYS D N 1
ATOM 13350 C CA . LYS D 1 341 ? 48.47100 -71.49900 -1.84300 1.000 37.62500 338 LYS D CA 1
ATOM 13351 C C . LYS D 1 341 ? 49.33400 -72.57700 -2.48100 1.000 47.77766 338 LYS D C 1
ATOM 13352 O O . LYS D 1 341 ? 50.54700 -72.63800 -2.24900 1.000 49.21310 338 LYS D O 1
ATOM 13358 N N . ILE D 1 342 ? 48.69000 -73.43800 -3.26600 1.000 53.13969 339 ILE D N 1
ATOM 13359 C CA . ILE D 1 342 ? 49.35600 -74.48400 -4.03200 1.000 43.02852 339 ILE D CA 1
ATOM 13360 C C . ILE D 1 342 ? 48.78700 -74.47600 -5.44100 1.000 42.66969 339 ILE D C 1
ATOM 13361 O O . ILE D 1 342 ? 47.58500 -74.26100 -5.63100 1.000 48.08015 339 ILE D O 1
ATOM 13366 N N . THR D 1 343 ? 49.64700 -74.70300 -6.42900 1.000 44.22338 340 THR D N 1
ATOM 13367 C CA . THR D 1 343 ? 49.21600 -74.68000 -7.81900 1.000 46.51780 340 THR D CA 1
ATOM 13368 C C . THR D 1 343 ? 49.84900 -75.84700 -8.55700 1.000 48.70969 340 THR D C 1
ATOM 13369 O O . THR D 1 343 ? 50.96700 -76.25700 -8.25200 1.000 47.99948 340 THR D O 1
ATOM 13373 N N . LEU D 1 344 ? 49.11000 -76.39700 -9.51300 1.000 48.46069 341 LEU D N 1
ATOM 13374 C CA . LEU D 1 344 ? 49.64800 -77.40000 -10.42300 1.000 46.70307 341 LEU D CA 1
ATOM 13375 C C . LEU D 1 344 ? 49.41200 -76.94800 -11.85500 1.000 53.87097 341 LEU D C 1
ATOM 13376 O O . LEU D 1 344 ? 48.27500 -76.65900 -12.24100 1.000 54.48662 341 LEU D O 1
ATOM 13381 N N . THR D 1 345 ? 50.49100 -76.87700 -12.63000 1.000 54.36931 342 THR D N 1
ATOM 13382 C CA . THR D 1 345 ? 50.44400 -76.43800 -14.01800 1.000 53.08768 342 THR D CA 1
ATOM 13383 C C . THR D 1 345 ? 50.35300 -77.66100 -14.91200 1.000 57.01811 342 THR D C 1
ATOM 13384 O O . THR D 1 345 ? 51.24100 -78.52900 -14.85200 1.000 67.57818 342 THR D O 1
ATOM 13388 N N . LEU D 1 346 ? 49.29300 -77.68900 -15.73500 1.000 53.27377 343 LEU D N 1
ATOM 13389 C CA . LEU D 1 346 ? 48.98000 -78.65700 -16.78200 1.000 64.32133 343 LEU D CA 1
ATOM 13390 C C . LEU D 1 346 ? 48.85200 -77.93600 -18.12300 1.000 58.34507 343 LEU D C 1
ATOM 13391 O O . LEU D 1 346 ? 48.81000 -76.70700 -18.18900 1.000 57.60772 343 LEU D O 1
ATOM 13396 N N . LYS D 1 347 ? 48.82200 -78.71100 -19.20800 1.000 67.86694 344 LYS D N 1
ATOM 13397 C CA . LYS D 1 347 ? 48.63500 -78.18700 -20.55800 1.000 72.93732 344 LYS D CA 1
ATOM 13398 C C . LYS D 1 347 ? 47.43500 -78.85700 -21.22200 1.000 72.04381 344 LYS D C 1
ATOM 13399 O O . LYS D 1 347 ? 47.21700 -80.06000 -21.04700 1.000 57.65581 344 LYS D O 1
ATOM 13405 N N . ASP D 1 348 ? 46.64000 -78.08000 -21.96100 1.000 85.35773 345 ASP D N 1
ATOM 13406 C CA . ASP D 1 348 ? 45.68900 -78.64900 -22.91400 1.000 87.20519 345 ASP D CA 1
ATOM 13407 C C . ASP D 1 348 ? 46.21800 -78.37200 -24.32200 1.000 94.18800 345 ASP D C 1
ATOM 13408 O O . ASP D 1 348 ? 47.26000 -77.73600 -24.49500 1.000 116.48938 345 ASP D O 1
ATOM 13413 N N . HIS D 1 349 ? 45.49200 -78.84500 -25.34000 1.000 102.49330 346 HIS D N 1
ATOM 13414 C CA . HIS D 1 349 ? 46.01600 -78.76800 -26.70400 1.000 114.98566 346 HIS D CA 1
ATOM 13415 C C . HIS D 1 349 ? 46.52900 -77.37000 -27.02800 1.000 114.52752 346 HIS D C 1
ATOM 13416 O O . HIS D 1 349 ? 47.56000 -77.21700 -27.69300 1.000 113.17286 346 HIS D O 1
ATOM 13423 N N . GLN D 1 350 ? 45.82600 -76.33900 -26.56300 1.000 105.18732 347 GLN D N 1
ATOM 13424 C CA . GLN D 1 350 ? 46.10500 -74.96200 -26.94800 1.000 106.26890 347 GLN D CA 1
ATOM 13425 C C . GLN D 1 350 ? 46.69800 -74.11800 -25.82600 1.000 102.83913 347 GLN D C 1
ATOM 13426 O O . GLN D 1 350 ? 47.68500 -73.41000 -26.05200 1.000 100.62023 347 GLN D O 1
ATOM 13432 N N . ASN D 1 351 ? 46.12900 -74.16700 -24.61500 1.000 107.05341 348 ASN D N 1
ATOM 13433 C CA . ASN D 1 351 ? 46.45000 -73.19000 -23.57800 1.000 100.63803 348 ASN D CA 1
ATOM 13434 C C . ASN D 1 351 ? 47.13700 -73.81500 -22.36700 1.000 90.19387 348 ASN D C 1
ATOM 13435 O O . ASN D 1 351 ? 47.18000 -75.04600 -22.24200 1.000 84.31556 348 ASN D O 1
ATOM 13440 N N . PRO D 1 352 ? 47.69300 -73.00400 -21.46400 1.000 97.19019 349 PRO D N 1
ATOM 13441 C CA . PRO D 1 352 ? 48.17700 -73.52200 -20.18200 1.000 88.62368 349 PRO D CA 1
ATOM 13442 C C . PRO D 1 352 ? 47.13200 -73.38800 -19.08400 1.000 72.07901 349 PRO D C 1
ATOM 13443 O O . PRO D 1 352 ? 46.33400 -72.44700 -19.04900 1.000 74.33283 349 PRO D O 1
ATOM 13447 N N . LEU D 1 353 ? 47.15600 -74.36000 -18.17500 1.000 62.45448 350 LEU D N 1
ATOM 13448 C CA . LEU D 1 353 ? 46.19400 -74.46000 -17.08300 1.000 64.92557 350 LEU D CA 1
ATOM 13449 C C . LEU D 1 353 ? 46.88800 -74.46100 -15.72700 1.000 68.47962 350 LEU D C 1
ATOM 13450 O O . LEU D 1 353 ? 47.88700 -75.16300 -15.54000 1.000 70.41286 350 LEU D O 1
ATOM 13455 N N . ILE D 1 354 ? 46.28400 -73.74500 -14.78800 1.000 58.79414 351 ILE D N 1
ATOM 13456 C CA . ILE D 1 354 ? 46.79500 -73.68300 -13.44000 1.000 60.88923 351 ILE D CA 1
ATOM 13457 C C . ILE D 1 354 ? 45.67800 -74.07500 -12.50500 1.000 57.28777 351 ILE D C 1
ATOM 13458 O O . ILE D 1 354 ? 44.64000 -73.46500 -12.50100 1.000 47.48733 351 ILE D O 1
ATOM 13463 N N . LEU D 1 355 ? 45.90500 -75.11300 -11.74300 1.000 53.03450 352 LEU D N 1
ATOM 13464 C CA . LEU D 1 355 ? 44.92900 -75.56600 -10.81000 1.000 46.66912 352 LEU D CA 1
ATOM 13465 C C . LEU D 1 355 ? 45.35200 -74.98100 -9.51800 1.000 45.10255 352 LEU D C 1
ATOM 13466 O O . LEU D 1 355 ? 46.45300 -75.18100 -9.13900 1.000 49.24459 352 LEU D O 1
ATOM 13471 N N . GLU D 1 356 ? 44.46800 -74.30900 -8.80000 1.000 48.17100 353 GLU D N 1
ATOM 13472 C CA . GLU D 1 356 ? 44.84400 -73.56200 -7.64100 1.000 49.39682 353 GLU D CA 1
ATOM 13473 C C . GLU D 1 356 ? 43.99900 -73.75700 -6.42600 1.000 50.44038 353 GLU D C 1
ATOM 13474 O O . GLU D 1 356 ? 42.82200 -73.98500 -6.53800 1.000 46.61681 353 GLU D O 1
ATOM 13480 N N . THR D 1 357 ? 44.61500 -73.64600 -5.25300 1.000 59.43670 354 THR D N 1
ATOM 13481 C CA . THR D 1 357 ? 43.89400 -73.75600 -3.99700 1.000 42.75981 354 THR D CA 1
ATOM 13482 C C . THR D 1 357 ? 44.39900 -72.62100 -3.19700 1.000 56.52993 354 THR D C 1
ATOM 13483 O O . THR D 1 357 ? 45.56500 -72.54400 -2.96400 1.000 63.45191 354 THR D O 1
ATOM 13487 N N . TYR D 1 358 ? 43.53900 -71.71700 -2.77600 1.000 72.29328 355 TYR D N 1
ATOM 13488 C CA . TYR D 1 358 ? 43.95500 -70.64500 -1.87900 1.000 68.25127 355 TYR D CA 1
ATOM 13489 C C . TYR D 1 358 ? 43.09100 -70.53500 -0.67500 1.000 56.07220 355 TYR D C 1
ATOM 13490 O O . TYR D 1 358 ? 41.89300 -70.48100 -0.77100 1.000 60.32499 355 TYR D O 1
ATOM 13499 N N . ASN D 1 359 ? 43.71000 -70.52200 0.47500 1.000 62.64300 356 ASN D N 1
ATOM 13500 C CA . ASN D 1 359 ? 42.99400 -70.31600 1.68400 1.000 75.51146 356 ASN D CA 1
ATOM 13501 C C . ASN D 1 359 ? 43.65800 -69.15000 2.36000 1.000 69.69172 356 ASN D C 1
ATOM 13502 O O . ASN D 1 359 ? 44.85000 -68.98100 2.29100 1.000 78.09673 356 ASN D O 1
ATOM 13507 N N . LYS D 1 360 ? 42.88200 -68.33000 3.02500 1.000 73.79522 357 LYS D N 1
ATOM 13508 C CA . LYS D 1 360 ? 43.42200 -67.18700 3.71200 1.000 81.35831 357 LYS D CA 1
ATOM 13509 C C . LYS D 1 360 ? 44.16600 -67.54100 4.98000 1.000 87.25334 357 LYS D C 1
ATOM 13510 O O . LYS D 1 360 ? 43.86600 -68.54400 5.61400 1.000 74.98851 357 LYS D O 1
ATOM 13516 N N . GLN D 1 361 ? 45.14400 -66.71200 5.35500 1.000 97.17221 358 GLN D N 1
ATOM 13517 C CA . GLN D 1 361 ? 45.86200 -66.94400 6.59800 1.000 101.34369 358 GLN D CA 1
ATOM 13518 C C . GLN D 1 361 ? 45.14500 -67.16300 7.87400 1.000 99.72720 358 GLN D C 1
ATOM 13519 O O . GLN D 1 361 ? 44.02400 -66.71400 8.06500 1.000 98.85114 358 GLN D O 1
ATOM 13525 N N . GLU D 1 362 ? 45.83000 -67.85000 8.76700 1.000 91.41790 359 GLU D N 1
ATOM 13526 C CA . GLU D 1 362 ? 45.25800 -68.13000 10.04200 1.000 80.01093 359 GLU D CA 1
ATOM 13527 C C . GLU D 1 362 ? 45.52600 -66.92400 10.82600 1.000 71.18024 359 GLU D C 1
ATOM 13528 O O . GLU D 1 362 ? 46.37500 -66.12800 10.47300 1.000 82.64770 359 GLU D O 1
ATOM 13534 N N . PHE D 1 363 ? 44.81400 -66.78900 11.90500 1.000 58.03600 360 PHE D N 1
ATOM 13535 C CA . PHE D 1 363 ? 45.00500 -65.65100 12.73200 1.000 67.08319 360 PHE D CA 1
ATOM 13536 C C . PHE D 1 363 ? 46.39000 -65.69000 13.28100 1.000 64.80407 360 PHE D C 1
ATOM 13537 O O . PHE D 1 363 ? 46.97300 -64.64100 13.41400 1.000 61.31582 360 PHE D O 1
ATOM 13545 N N . LEU D 1 364 ? 46.94200 -66.87200 13.53700 1.000 54.42400 361 LEU D N 1
ATOM 13546 C CA . LEU D 1 364 ? 48.23700 -66.93600 14.19400 1.000 45.52525 361 LEU D CA 1
ATOM 13547 C C . LEU D 1 364 ? 49.34300 -67.03200 13.15300 1.000 41.22802 361 LEU D C 1
ATOM 13548 O O . LEU D 1 364 ? 49.40500 -68.00300 12.39100 1.000 48.10409 361 LEU D O 1
ATOM 13553 N N . GLN D 1 365 ? 50.21400 -66.03300 13.13100 1.000 35.01430 362 GLN D N 1
ATOM 13554 C CA . GLN D 1 365 ? 51.36900 -66.06000 12.26100 1.000 29.33626 362 GLN D CA 1
ATOM 13555 C C . GLN D 1 365 ? 52.40700 -67.04000 12.80800 1.000 36.96274 362 GLN D C 1
ATOM 13556 O O . GLN D 1 365 ? 52.35000 -67.42500 13.97800 1.000 33.58549 362 GLN D O 1
ATOM 13562 N N . PRO D 1 366 ? 53.36400 -67.46500 11.97300 1.000 32.09784 363 PRO D N 1
ATOM 13563 C CA . PRO D 1 366 ? 54.29400 -68.52800 12.39700 1.000 25.48657 363 PRO D CA 1
ATOM 13564 C C . PRO D 1 366 ? 54.97000 -68.28900 13.74000 1.000 27.67961 363 PRO D C 1
ATOM 13565 O O . PRO D 1 366 ? 55.06100 -69.22600 14.54800 1.000 32.68251 363 PRO D O 1
ATOM 13569 N N . TYR D 1 367 ? 55.44900 -67.06900 14.01100 1.000 38.73073 364 TYR D N 1
ATOM 13570 C CA . TYR D 1 367 ? 56.10000 -66.81700 15.29500 1.000 25.00119 364 TYR D CA 1
ATOM 13571 C C . TYR D 1 367 ? 55.11200 -66.93700 16.44600 1.000 28.97915 364 TYR D C 1
ATOM 13572 O O . TYR D 1 367 ? 55.48900 -67.37900 17.53300 1.000 35.22688 364 TYR D O 1
ATOM 13581 N N . ALA D 1 368 ? 53.84000 -66.60300 16.21600 1.000 36.96370 365 ALA D N 1
ATOM 13582 C CA . ALA D 1 368 ? 52.82800 -66.79500 17.25200 1.000 27.50387 365 ALA D CA 1
ATOM 13583 C C . ALA D 1 368 ? 52.62400 -68.27600 17.54800 1.000 30.50223 365 ALA D C 1
ATOM 13584 O O . ALA D 1 368 ? 52.58300 -68.68900 18.71600 1.000 39.84912 365 ALA D O 1
ATOM 13586 N N . LYS D 1 369 ? 52.49100 -69.09500 16.49900 1.000 30.97139 366 LYS D N 1
ATOM 13587 C CA . LYS D 1 369 ? 52.32800 -70.52800 16.71000 1.000 26.00946 366 LYS D CA 1
ATOM 13588 C C . LYS D 1 369 ? 53.53400 -71.12000 17.43600 1.000 29.71155 366 LYS D C 1
ATOM 13589 O O . LYS D 1 369 ? 53.37600 -71.90600 18.38100 1.000 30.12153 366 LYS D O 1
ATOM 13595 N N . LEU D 1 370 ? 54.74800 -70.72100 17.04800 1.000 30.46394 367 LEU D N 1
ATOM 13596 C CA . LEU D 1 370 ? 55.93300 -71.31900 17.65600 1.000 27.54123 367 LEU D CA 1
ATOM 13597 C C . LEU D 1 370 ? 56.13000 -70.82800 19.08700 1.000 32.45091 367 LEU D C 1
ATOM 13598 O O . LEU D 1 370 ? 56.54500 -71.59800 19.95800 1.000 26.28556 367 LEU D O 1
ATOM 13603 N N . LEU D 1 371 ? 55.83200 -69.55600 19.36200 1.000 28.90198 368 LEU D N 1
ATOM 13604 C CA . LEU D 1 371 ? 55.86900 -69.07600 20.74000 1.000 30.98450 368 LEU D CA 1
ATOM 13605 C C . LEU D 1 371 ? 54.84600 -69.79500 21.60800 1.000 34.27180 368 LEU D C 1
ATOM 13606 O O . LEU D 1 371 ? 55.13400 -70.14500 22.76000 1.000 37.99682 368 LEU D O 1
ATOM 13611 N N . TYR D 1 372 ? 53.64100 -70.01500 21.08200 1.000 36.92837 369 TYR D N 1
ATOM 13612 C CA . TYR D 1 372 ? 52.64700 -70.77300 21.83100 1.000 27.11599 369 TYR D CA 1
ATOM 13613 C C . TYR D 1 372 ? 53.16800 -72.16900 22.14000 1.000 29.39477 369 TYR D C 1
ATOM 13614 O O . TYR D 1 372 ? 53.06800 -72.64600 23.27500 1.000 28.56375 369 TYR D O 1
ATOM 13623 N N . ASP D 1 373 ? 53.73300 -72.83600 21.13500 1.000 29.15857 370 ASP D N 1
ATOM 13624 C CA . ASP D 1 373 ? 54.35700 -74.13400 21.35800 1.000 40.39027 370 ASP D CA 1
ATOM 13625 C C . ASP D 1 373 ? 55.41000 -74.06500 22.45800 1.000 46.20694 370 ASP D C 1
ATOM 13626 O O . ASP D 1 373 ? 55.51700 -74.97600 23.28800 1.000 48.00532 370 ASP D O 1
ATOM 13631 N N . ALA D 1 374 ? 56.18900 -72.98200 22.48600 1.000 38.09443 371 ALA D N 1
ATOM 13632 C CA . ALA D 1 374 ? 57.25100 -72.85400 23.47900 1.000 32.32510 371 ALA D CA 1
ATOM 13633 C C . ALA D 1 374 ? 56.67700 -72.71000 24.88100 1.000 30.02492 371 ALA D C 1
ATOM 13634 O O . ALA D 1 374 ? 57.18600 -73.31400 25.83400 1.000 37.13901 371 ALA D O 1
ATOM 13636 N N . ILE D 1 375 ? 55.62300 -71.90500 25.03100 1.000 30.02774 372 ILE D N 1
ATOM 13637 C CA . ILE D 1 375 ? 54.97100 -71.77100 26.32500 1.000 34.51971 372 ILE D CA 1
ATOM 13638 C C . ILE D 1 375 ? 54.37900 -73.09600 26.78600 1.000 39.98373 372 ILE D C 1
ATOM 13639 O O . ILE D 1 375 ? 54.18900 -73.30000 27.99000 1.000 39.54423 372 ILE D O 1
ATOM 13644 N N . GLN D 1 376 ? 54.09700 -74.01300 25.85900 1.000 41.58428 373 GLN D N 1
ATOM 13645 C CA . GLN D 1 376 ? 53.57200 -75.33300 26.18900 1.000 34.72798 373 GLN D CA 1
ATOM 13646 C C . GLN D 1 376 ? 54.65300 -76.39900 26.29400 1.000 38.75599 373 GLN D C 1
ATOM 13647 O O . GLN D 1 376 ? 54.33700 -77.55300 26.59500 1.000 55.70825 373 GLN D O 1
ATOM 13653 N N . ASN D 1 377 ? 55.91200 -76.04900 26.05500 1.000 44.30380 374 ASN D N 1
ATOM 13654 C CA . ASN D 1 377 ? 57.00700 -77.01700 26.05900 1.000 47.41428 374 ASN D CA 1
ATOM 13655 C C . ASN D 1 377 ? 56.78800 -78.08200 24.98100 1.000 39.53050 374 ASN D C 1
ATOM 13656 O O . ASN D 1 377 ? 56.91800 -79.28300 25.22100 1.000 54.14830 374 ASN D O 1
ATOM 13661 N N . ASN D 1 378 ? 56.44100 -77.62400 23.77600 1.000 47.35143 375 ASN D N 1
ATOM 13662 C CA . ASN D 1 378 ? 56.22200 -78.48000 22.61000 1.000 35.86378 375 ASN D CA 1
ATOM 13663 C C . ASN D 1 378 ? 57.31600 -78.19600 21.58400 1.000 46.08264 375 ASN D C 1
ATOM 13664 O O . ASN D 1 378 ? 57.37000 -77.10300 21.01100 1.000 51.41110 375 ASN D O 1
ATOM 13669 N N . HIS D 1 379 ? 58.17800 -79.18800 21.35100 1.000 41.43992 376 HIS D N 1
ATOM 13670 C CA . HIS D 1 379 ? 59.37300 -79.03700 20.52500 1.000 47.42294 376 HIS D CA 1
ATOM 13671 C C . HIS D 1 379 ? 59.19200 -79.46400 19.06700 1.000 49.83002 376 HIS D C 1
ATOM 13672 O O . HIS D 1 379 ? 60.14600 -79.34800 18.29000 1.000 53.98565 376 HIS D O 1
ATOM 13679 N N . ASN D 1 380 ? 58.01400 -79.95500 18.66700 1.000 49.42645 377 ASN D N 1
ATOM 13680 C CA . ASN D 1 380 ? 57.91400 -80.67600 17.39700 1.000 56.25639 377 ASN D CA 1
ATOM 13681 C C . ASN D 1 380 ? 58.25700 -79.79200 16.20300 1.000 48.77679 377 ASN D C 1
ATOM 13682 O O . ASN D 1 380 ? 58.88700 -80.25400 15.24500 1.000 45.96928 377 ASN D O 1
ATOM 13687 N N . ASN D 1 381 ? 57.86500 -78.52000 16.24100 1.000 38.53132 378 ASN D N 1
ATOM 13688 C CA . ASN D 1 381 ? 58.09100 -77.60300 15.13100 1.000 37.78592 378 ASN D CA 1
ATOM 13689 C C . ASN D 1 381 ? 59.33900 -76.74800 15.30900 1.000 41.87215 378 ASN D C 1
ATOM 13690 O O . ASN D 1 381 ? 59.42800 -75.66400 14.72100 1.000 47.25254 378 ASN D O 1
ATOM 13695 N N . PHE D 1 382 ? 60.30600 -77.21500 16.08900 1.000 39.35001 379 PHE D N 1
ATOM 13696 C CA . PHE D 1 382 ? 61.57400 -76.52400 16.23800 1.000 42.04455 379 PHE D CA 1
ATOM 13697 C C . PHE D 1 382 ? 62.69600 -77.31000 15.57400 1.000 50.34430 379 PHE D C 1
ATOM 13698 O O . PHE D 1 382 ? 62.62200 -78.52800 15.39300 1.000 56.49925 379 PHE D O 1
ATOM 13706 N N . ALA D 1 383 ? 63.74600 -76.57700 15.22100 1.000 39.00119 380 ALA D N 1
ATOM 13707 C CA . ALA D 1 383 ? 64.87800 -77.13900 14.50400 1.000 43.72559 380 ALA D CA 1
ATOM 13708 C C . ALA D 1 383 ? 65.75100 -77.95200 15.44800 1.000 40.54809 380 ALA D C 1
ATOM 13709 O O . ALA D 1 383 ? 65.84500 -77.66800 16.64500 1.000 55.10482 380 ALA D O 1
ATOM 13711 N N . HIS D 1 384 ? 66.36100 -78.99500 14.90200 1.000 42.44678 381 HIS D N 1
ATOM 13712 C CA . HIS D 1 384 ? 67.17800 -79.91100 15.67800 1.000 50.11687 381 HIS D CA 1
ATOM 13713 C C . HIS D 1 384 ? 68.65700 -79.76100 15.33300 1.000 39.24297 381 HIS D C 1
ATOM 13714 O O . HIS D 1 384 ? 69.02700 -79.43400 14.20200 1.000 41.87945 381 HIS D O 1
ATOM 13721 N N . GLN D 1 385 ? 69.49600 -80.00400 16.34200 1.000 42.23788 382 GLN D N 1
ATOM 13722 C CA . GLN D 1 385 ? 70.91700 -79.67000 16.27200 1.000 42.65335 382 GLN D CA 1
ATOM 13723 C C . GLN D 1 385 ? 71.60800 -80.28000 15.05000 1.000 47.63714 382 GLN D C 1
ATOM 13724 O O . GLN D 1 385 ? 72.34400 -79.59500 14.32200 1.000 51.12695 382 GLN D O 1
ATOM 13730 N N . LEU D 1 386 ? 71.37900 -81.57200 14.80500 1.000 51.96068 383 LEU D N 1
ATOM 13731 C CA . LEU D 1 386 ? 72.13700 -82.27600 13.77400 1.000 51.23729 383 LEU D CA 1
ATOM 13732 C C . LEU D 1 386 ? 71.71700 -81.86600 12.36300 1.000 44.17988 383 LEU D C 1
ATOM 13733 O O . LEU D 1 386 ? 72.55600 -81.83700 11.44400 1.000 52.91885 383 LEU D O 1
ATOM 13738 N N . GLU D 1 387 ? 70.44400 -81.51000 12.17700 1.000 43.51277 384 GLU D N 1
ATOM 13739 C CA . GLU D 1 387 ? 70.01900 -80.89700 10.92300 1.000 40.94756 384 GLU D CA 1
ATOM 13740 C C . GLU D 1 387 ? 70.86900 -79.66900 10.61600 1.000 49.93592 384 GLU D C 1
ATOM 13741 O O . GLU D 1 387 ? 71.42700 -79.52700 9.51400 1.000 51.37875 384 GLU D O 1
ATOM 13747 N N . LEU D 1 388 ? 70.98200 -78.77200 11.60300 1.000 50.15595 385 LEU D N 1
ATOM 13748 C CA . LEU D 1 388 ? 71.75000 -77.54600 11.43400 1.000 48.49019 385 LEU D CA 1
ATOM 13749 C C . LEU D 1 388 ? 73.20900 -77.85800 11.12700 1.000 56.18508 385 LEU D C 1
ATOM 13750 O O . LEU D 1 388 ? 73.83200 -77.19200 10.29200 1.000 44.59742 385 LEU D O 1
ATOM 13755 N N . GLU D 1 389 ? 73.77000 -78.87800 11.78300 1.000 36.16048 386 GLU D N 1
ATOM 13756 C CA . GLU D 1 389 ? 75.18100 -79.19700 11.56800 1.000 50.46848 386 GLU D CA 1
ATOM 13757 C C . GLU D 1 389 ? 75.44100 -79.65300 10.12900 1.000 56.19390 386 GLU D C 1
ATOM 13758 O O . GLU D 1 389 ? 76.40500 -79.20700 9.48400 1.000 64.20086 386 GLU D O 1
ATOM 13764 N N . ALA D 1 390 ? 74.58800 -80.53500 9.59900 1.000 40.71659 387 ALA D N 1
ATOM 13765 C CA . ALA D 1 390 ? 74.76900 -80.95600 8.20700 1.000 51.07683 387 ALA D CA 1
ATOM 13766 C C . ALA D 1 390 ? 74.62500 -79.77300 7.24600 1.000 55.81958 387 ALA D C 1
ATOM 13767 O O . ALA D 1 390 ? 75.43900 -79.59000 6.30600 1.000 64.74297 387 ALA D O 1
ATOM 13769 N N . SER D 1 391 ? 73.60900 -78.93600 7.48800 1.000 48.87374 388 SER D N 1
ATOM 13770 C CA . SER D 1 391 ? 73.46000 -77.72700 6.69000 1.000 56.69349 388 SER D CA 1
ATOM 13771 C C . SER D 1 391 ? 74.74900 -76.92200 6.70300 1.000 61.20264 388 SER D C 1
ATOM 13772 O O . SER D 1 391 ? 75.17300 -76.39200 5.66800 1.000 46.93341 388 SER D O 1
ATOM 13775 N N . TRP D 1 392 ? 75.38600 -76.81600 7.87400 1.000 44.68958 389 TRP D N 1
ATOM 13776 C CA . TRP D 1 392 ? 76.60600 -76.02700 7.96800 1.000 47.25424 389 TRP D CA 1
ATOM 13777 C C . TRP D 1 392 ? 77.72900 -76.65100 7.16200 1.000 57.84447 389 TRP D C 1
ATOM 13778 O O . TRP D 1 392 ? 78.55000 -75.93400 6.59500 1.000 42.66563 389 TRP D O 1
ATOM 13789 N N . VAL D 1 393 ? 77.81300 -77.97900 7.11800 1.000 56.52219 390 VAL D N 1
ATOM 13790 C CA . VAL D 1 393 ? 78.83000 -78.59200 6.25800 1.000 59.07384 390 VAL D CA 1
ATOM 13791 C C . VAL D 1 393 ? 78.73000 -78.01000 4.84900 1.000 57.33712 390 VAL D C 1
ATOM 13792 O O . VAL D 1 393 ? 79.68900 -77.42400 4.30500 1.000 70.64883 390 VAL D O 1
ATOM 13796 N N . PHE D 1 394 ? 77.54300 -78.13800 4.24800 1.000 44.46980 391 PHE D N 1
ATOM 13797 C CA . PHE D 1 394 ? 77.37400 -77.63400 2.87700 1.000 46.39141 391 PHE D CA 1
ATOM 13798 C C . PHE D 1 394 ? 77.65800 -76.12600 2.78600 1.000 52.32675 391 PHE D C 1
ATOM 13799 O O . PHE D 1 394 ? 78.40400 -75.64900 1.90400 1.000 52.48327 391 PHE D O 1
ATOM 13807 N N . ILE D 1 395 ? 77.07000 -75.35600 3.70000 1.000 50.89684 392 ILE D N 1
ATOM 13808 C CA . ILE D 1 395 ? 77.18600 -73.90400 3.63000 1.000 57.91448 392 ILE D CA 1
ATOM 13809 C C . ILE D 1 395 ? 78.63100 -73.46300 3.83500 1.000 60.42109 392 ILE D C 1
ATOM 13810 O O . ILE D 1 395 ? 79.07600 -72.47200 3.24800 1.000 53.88866 392 ILE D O 1
ATOM 13815 N N . ASP D 1 396 ? 79.37100 -74.16100 4.69800 1.000 53.48249 393 ASP D N 1
ATOM 13816 C CA . ASP D 1 396 ? 80.76500 -73.82600 4.95000 1.000 44.57684 393 ASP D CA 1
ATOM 13817 C C . ASP D 1 396 ? 81.58700 -74.02200 3.69200 1.000 49.84497 393 ASP D C 1
ATOM 13818 O O . ASP D 1 396 ? 82.46300 -73.20300 3.37700 1.000 50.69870 393 ASP D O 1
ATOM 13823 N N . THR D 1 397 ? 81.32000 -75.10800 2.95700 1.000 52.50284 394 THR D N 1
ATOM 13824 C CA . THR D 1 397 ? 81.93000 -75.23300 1.63700 1.000 38.91575 394 THR D CA 1
ATOM 13825 C C . THR D 1 397 ? 81.73000 -73.94700 0.83800 1.000 48.11596 394 THR D C 1
ATOM 13826 O O . THR D 1 397 ? 82.69800 -73.32400 0.36200 1.000 57.64640 394 THR D O 1
ATOM 13830 N N . LEU D 1 398 ? 80.47300 -73.50700 0.71900 1.000 56.46406 395 LEU D N 1
ATOM 13831 C CA . LEU D 1 398 ? 80.21000 -72.32800 -0.11600 1.000 66.14637 395 LEU D CA 1
ATOM 13832 C C . LEU D 1 398 ? 80.88500 -71.06900 0.43000 1.000 64.42831 395 LEU D C 1
ATOM 13833 O O . LEU D 1 398 ? 81.36500 -70.22700 -0.34400 1.000 56.05398 395 LEU D O 1
ATOM 13838 N N . ILE D 1 399 ? 80.94300 -70.91900 1.75400 1.000 62.24892 396 ILE D N 1
ATOM 13839 C CA . ILE D 1 399 ? 81.54700 -69.72100 2.33400 1.000 63.49598 396 ILE D CA 1
ATOM 13840 C C . ILE D 1 399 ? 83.04300 -69.69300 2.06700 1.000 68.90034 396 ILE D C 1
ATOM 13841 O O . ILE D 1 399 ? 83.59400 -68.66200 1.65800 1.000 57.30930 396 ILE D O 1
ATOM 13846 N N . GLU D 1 400 ? 83.72600 -70.80700 2.30700 1.000 65.64753 397 GLU D N 1
ATOM 13847 C CA . GLU D 1 400 ? 85.13900 -70.84500 1.96000 1.000 68.92862 397 GLU D CA 1
ATOM 13848 C C . GLU D 1 400 ? 85.35000 -70.49400 0.49600 1.000 68.24255 397 GLU D C 1
ATOM 13849 O O . GLU D 1 400 ? 86.30100 -69.79300 0.15400 1.000 70.92428 397 GLU D O 1
ATOM 13855 N N . GLY D 1 401 ? 84.46500 -70.95300 -0.38400 1.000 67.51879 398 GLY D N 1
ATOM 13856 C CA . GLY D 1 401 ? 84.55400 -70.52600 -1.77200 1.000 52.76861 398 GLY D CA 1
ATOM 13857 C C . GLY D 1 401 ? 84.45400 -69.01700 -1.90800 1.000 55.82766 398 GLY D C 1
ATOM 13858 O O . GLY D 1 401 ? 85.18000 -68.40400 -2.69500 1.000 55.28960 398 GLY D O 1
ATOM 13859 N N . PHE D 1 402 ? 83.53700 -68.40000 -1.15600 1.000 68.19882 399 PHE D N 1
ATOM 13860 C CA . PHE D 1 402 ? 83.40300 -66.94100 -1.16800 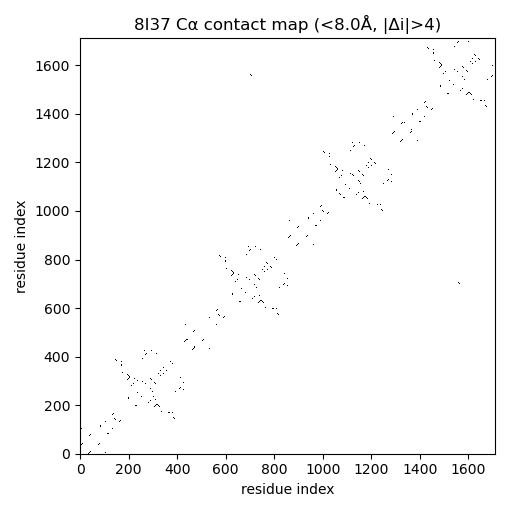1.000 66.55801 399 PHE D CA 1
ATOM 13861 C C . PHE D 1 402 ? 84.69100 -66.25200 -0.72900 1.000 68.42725 399 PHE D C 1
ATOM 13862 O O . PHE D 1 402 ? 85.04700 -65.18900 -1.25500 1.000 66.24158 399 PHE D O 1
ATOM 13870 N N . ILE D 1 403 ? 85.40200 -66.84300 0.23200 1.000 67.71147 400 ILE D N 1
ATOM 13871 C CA . ILE D 1 403 ? 86.59600 -66.20100 0.77800 1.000 66.07161 400 ILE D CA 1
ATOM 13872 C C . ILE D 1 403 ? 87.69200 -66.12000 -0.27500 1.000 71.65949 400 ILE D C 1
ATOM 13873 O O . ILE D 1 403 ? 88.39800 -65.11000 -0.38300 1.000 64.33535 400 ILE D O 1
ATOM 13878 N N . ASN D 1 404 ? 87.84800 -67.17600 -1.06600 1.000 75.46934 401 ASN D N 1
ATOM 13879 C CA . ASN D 1 404 ? 88.85400 -67.25000 -2.11700 1.000 58.71664 401 ASN D CA 1
ATOM 13880 C C . ASN D 1 404 ? 88.43700 -66.55000 -3.40900 1.000 61.62873 401 ASN D C 1
ATOM 13881 O O . ASN D 1 404 ? 89.11300 -66.72400 -4.42900 1.000 70.98524 401 ASN D O 1
ATOM 13886 N N . ASN D 1 405 ? 87.35400 -65.77200 -3.39100 1.000 57.76303 402 ASN D N 1
ATOM 13887 C CA . ASN D 1 405 ? 86.84800 -65.09700 -4.58800 1.000 52.03448 402 ASN D CA 1
ATOM 13888 C C . ASN D 1 405 ? 86.71100 -66.07000 -5.76000 1.000 64.40664 402 ASN D C 1
ATOM 13889 O O . ASN D 1 405 ? 87.06200 -65.75800 -6.90000 1.000 68.24871 402 ASN D O 1
ATOM 13894 N N . ALA D 1 406 ? 86.19500 -67.27000 -5.47300 1.000 57.94976 403 ALA D N 1
ATOM 13895 C CA . ALA D 1 406 ? 86.04500 -68.28900 -6.50700 1.000 47.43893 403 ALA D CA 1
ATOM 13896 C C . ALA D 1 406 ? 84.96700 -67.93300 -7.52400 1.000 50.15776 403 ALA D C 1
ATOM 13897 O O . ALA D 1 406 ? 84.92500 -68.54000 -8.59800 1.000 66.63172 403 ALA D O 1
ATOM 13899 N N . THR D 1 407 ? 84.09400 -66.97300 -7.21100 1.000 48.16430 404 THR D N 1
ATOM 13900 C CA . THR D 1 407 ? 83.17800 -66.39500 -8.18500 1.000 53.88344 404 THR D CA 1
ATOM 13901 C C . THR D 1 407 ? 83.01300 -64.92800 -7.81800 1.000 55.82983 404 THR D C 1
ATOM 13902 O O . THR D 1 407 ? 82.97900 -64.59800 -6.62400 1.000 51.60136 404 THR D O 1
ATOM 13906 N N . PRO D 1 408 ? 82.90800 -64.03600 -8.80000 1.000 68.81009 405 PRO D N 1
ATOM 13907 C CA . PRO D 1 408 ? 82.96100 -62.60200 -8.49800 1.000 61.74150 405 PRO D CA 1
ATOM 13908 C C . PRO D 1 408 ? 81.71100 -62.10100 -7.79200 1.000 56.81167 405 PRO D C 1
ATOM 13909 O O . PRO D 1 408 ? 80.60900 -62.63200 -7.95400 1.000 62.49783 405 PRO D O 1
ATOM 13913 N N . LEU D 1 409 ? 81.90800 -61.05300 -6.99800 1.000 59.78229 406 LEU D N 1
ATOM 13914 C CA . LEU D 1 409 ? 80.83200 -60.37700 -6.27700 1.000 51.50274 406 LEU D CA 1
ATOM 13915 C C . LEU D 1 409 ? 80.26000 -59.30300 -7.19100 1.000 58.11134 406 LEU D C 1
ATOM 13916 O O . LEU D 1 409 ? 80.74200 -58.17100 -7.23500 1.000 68.11629 406 LEU D O 1
ATOM 13921 N N . TYR D 1 410 ? 79.21700 -59.66700 -7.93100 1.000 51.41124 407 TYR D N 1
ATOM 13922 C CA . TYR D 1 410 ? 78.60100 -58.73500 -8.85800 1.000 38.96294 407 TYR D CA 1
ATOM 13923 C C . TYR D 1 410 ? 77.87400 -57.62300 -8.11100 1.000 43.41125 407 TYR D C 1
ATOM 13924 O O . TYR D 1 410 ? 77.67800 -57.66300 -6.89400 1.000 59.83395 407 TYR D O 1
ATOM 13933 N N . SER D 1 411 ? 77.47000 -56.61800 -8.87700 1.000 52.74151 408 SER D N 1
ATOM 13934 C CA . SER D 1 411 ? 76.70500 -55.48900 -8.38200 1.000 53.09757 408 SER D CA 1
ATOM 13935 C C . SER D 1 411 ? 75.36200 -55.45800 -9.09500 1.000 67.12960 408 SER D C 1
ATOM 13936 O O . SER D 1 411 ? 75.21500 -55.97400 -10.20600 1.000 71.19730 408 SER D O 1
ATOM 13939 N N . TYR D 1 412 ? 74.37200 -54.85300 -8.44600 1.000 57.25903 409 TYR D N 1
ATOM 13940 C CA . TYR D 1 412 ? 73.08700 -54.65300 -9.09300 1.000 44.97756 409 TYR D CA 1
ATOM 13941 C C . TYR D 1 412 ? 72.40400 -53.43000 -8.50700 1.000 52.06695 409 TYR D C 1
ATOM 13942 O O . TYR D 1 412 ? 72.60000 -53.08200 -7.33900 1.000 53.51183 409 TYR D O 1
ATOM 13951 N N . GLU D 1 413 ? 71.59900 -52.78100 -9.34100 1.000 58.96689 410 GLU D N 1
ATOM 13952 C CA . GLU D 1 413 ? 70.86900 -51.59300 -8.93300 1.000 70.05323 410 GLU D CA 1
ATOM 13953 C C . GLU D 1 413 ? 69.69500 -52.04100 -8.07500 1.000 73.54417 410 GLU D C 1
ATOM 13954 O O . GLU D 1 413 ? 68.95400 -52.95400 -8.45600 1.000 71.86568 410 GLU D O 1
ATOM 13960 N N . SER D 1 414 ? 69.53200 -51.41600 -6.91300 1.000 69.08951 411 SER D N 1
ATOM 13961 C CA . SER D 1 414 ? 68.44900 -51.80100 -6.02200 1.000 51.69249 411 SER D CA 1
ATOM 13962 C C . SER D 1 414 ? 67.12300 -51.76600 -6.76800 1.000 65.13373 411 SER D C 1
ATOM 13963 O O . SER D 1 414 ? 66.80400 -50.79100 -7.45300 1.000 69.02139 411 SER D O 1
ATOM 13966 N N . HIS D 1 415 ? 66.33600 -52.82700 -6.62600 1.000 59.63492 412 HIS D N 1
ATOM 13967 C CA . HIS D 1 415 ? 65.02100 -52.93600 -7.23900 1.000 56.59937 412 HIS D CA 1
ATOM 13968 C C . HIS D 1 415 ? 65.00700 -53.00600 -8.71700 1.000 67.58877 412 HIS D C 1
ATOM 13969 O O . HIS D 1 415 ? 63.95400 -52.91500 -9.30500 1.000 69.14993 412 HIS D O 1
ATOM 13976 N N . ASN D 1 416 ? 66.14000 -53.21300 -9.34200 1.000 71.82651 413 ASN D N 1
ATOM 13977 C CA . ASN D 1 416 ? 66.19300 -53.12800 -10.79300 1.000 74.21663 413 ASN D CA 1
ATOM 13978 C C . ASN D 1 416 ? 66.94500 -54.23400 -11.46800 1.000 61.83789 413 ASN D C 1
ATOM 13979 O O . ASN D 1 416 ? 67.20600 -54.15100 -12.64300 1.000 61.66495 413 ASN D O 1
ATOM 13984 N N . LEU D 1 417 ? 67.28900 -55.26800 -10.73500 1.000 63.68343 414 LEU D N 1
ATOM 13985 C CA . LEU D 1 417 ? 67.93600 -56.43100 -11.32300 1.000 61.61091 414 LEU D CA 1
ATOM 13986 C C . LEU D 1 417 ? 66.99400 -57.12000 -12.30600 1.000 67.22451 414 LEU D C 1
ATOM 13987 O O . LEU D 1 417 ? 65.77000 -57.08700 -12.15600 1.000 69.84153 414 LEU D O 1
ATOM 13992 N N . ASN D 1 418 ? 67.57900 -57.73600 -13.33200 1.000 77.95395 415 ASN D N 1
ATOM 13993 C CA . ASN D 1 418 ? 66.84700 -58.59100 -14.26500 1.000 65.81951 415 ASN D CA 1
ATOM 13994 C C . ASN D 1 418 ? 67.25300 -60.02600 -13.94000 1.000 64.24097 415 ASN D C 1
ATOM 13995 O O . ASN D 1 418 ? 68.28300 -60.51400 -14.41200 1.000 65.25627 415 ASN D O 1
ATOM 14000 N N . GLU D 1 419 ? 66.43400 -60.69500 -13.12500 1.000 63.63126 416 GLU D N 1
ATOM 14001 C CA . GLU D 1 419 ? 66.84500 -61.95500 -12.51400 1.000 55.60260 416 GLU D CA 1
ATOM 14002 C C . GLU D 1 419 ? 67.11100 -63.03400 -13.56100 1.000 64.78228 416 GLU D C 1
ATOM 14003 O O . GLU D 1 419 ? 68.09700 -63.77500 -13.46100 1.000 61.86740 416 GLU D O 1
ATOM 14009 N N . SER D 1 420 ? 66.24500 -63.13700 -14.57300 1.000 69.12692 417 SER D N 1
ATOM 14010 C CA . SER D 1 420 ? 66.38300 -64.20500 -15.56100 1.000 73.83702 417 SER D CA 1
ATOM 14011 C C . SER D 1 420 ? 67.62400 -64.00800 -16.42300 1.000 75.78855 417 SER D C 1
ATOM 14012 O O . SER D 1 420 ? 68.37900 -64.95800 -16.66500 1.000 56.56512 417 SER D O 1
ATOM 14015 N N . GLU D 1 421 ? 67.84900 -62.77900 -16.89300 1.000 62.41202 418 GLU D N 1
ATOM 14016 C CA . GLU D 1 421 ? 69.04900 -62.48300 -17.66600 1.000 67.45938 418 GLU D CA 1
ATOM 14017 C C . GLU D 1 421 ? 70.29500 -62.72200 -16.82700 1.000 77.07312 418 GLU D C 1
ATOM 14018 O O . GLU D 1 421 ? 71.28700 -63.28400 -17.30700 1.000 75.10498 418 GLU D O 1
ATOM 14024 N N . PHE D 1 422 ? 70.25600 -62.28900 -15.56600 1.000 69.23236 419 PHE D N 1
ATOM 14025 C CA . PHE D 1 422 ? 71.39800 -62.41600 -14.67000 1.000 61.03063 419 PHE D CA 1
ATOM 14026 C C . PHE D 1 422 ? 71.76700 -63.87500 -14.42100 1.000 67.71018 419 PHE D C 1
ATOM 14027 O O . PHE D 1 422 ? 72.94800 -64.19500 -14.24800 1.000 65.89327 419 PHE D O 1
ATOM 14035 N N . LEU D 1 423 ? 70.77800 -64.77200 -14.40600 1.000 75.90376 420 LEU D N 1
ATOM 14036 C CA . LEU D 1 423 ? 70.97900 -66.15600 -13.99100 1.000 67.60803 420 LEU D CA 1
ATOM 14037 C C . LEU D 1 423 ? 70.94900 -67.17800 -15.12800 1.000 72.56654 420 LEU D C 1
ATOM 14038 O O . LEU D 1 423 ? 71.05200 -68.37800 -14.85000 1.000 68.46719 420 LEU D O 1
ATOM 14043 N N . LYS D 1 424 ? 70.81100 -66.75400 -16.38900 1.000 53.78855 421 LYS D N 1
ATOM 14044 C CA . LYS D 1 424 ? 70.84200 -67.69800 -17.50800 1.000 64.91585 421 LYS D CA 1
ATOM 14045 C C . LYS D 1 424 ? 72.03100 -68.64900 -17.43600 1.000 69.14734 421 LYS D C 1
ATOM 14046 O O . LYS D 1 424 ? 71.83800 -69.85600 -17.64700 1.000 62.88156 421 LYS D O 1
ATOM 14052 N N . PRO D 1 425 ? 73.25700 -68.19700 -17.15200 1.000 66.52564 422 PRO D N 1
ATOM 14053 C CA . PRO D 1 425 ? 74.37000 -69.15000 -16.99400 1.000 62.86359 422 PRO D CA 1
ATOM 14054 C C . PRO D 1 425 ? 74.07600 -70.25300 -15.99600 1.000 69.90915 422 PRO D C 1
ATOM 14055 O O . PRO D 1 425 ? 74.55900 -71.38200 -16.15700 1.000 62.78058 422 PRO D O 1
ATOM 14059 N N . LEU D 1 426 ? 73.30200 -69.94700 -14.95400 1.000 77.37711 423 LEU D N 1
ATOM 14060 C CA . LEU D 1 426 ? 73.04700 -70.91600 -13.89500 1.000 69.14798 423 LEU D CA 1
ATOM 14061 C C . LEU D 1 426 ? 72.16400 -72.06000 -14.37600 1.000 68.85488 423 LEU D C 1
ATOM 14062 O O . LEU D 1 426 ? 72.38700 -73.21500 -14.00600 1.000 67.99502 423 LEU D O 1
ATOM 14067 N N . TYR D 1 427 ? 71.17900 -71.77300 -15.22500 1.000 68.43555 424 TYR D N 1
ATOM 14068 C CA . TYR D 1 427 ? 70.17300 -72.76500 -15.58600 1.000 80.23688 424 TYR D CA 1
ATOM 14069 C C . TYR D 1 427 ? 70.57700 -73.64400 -16.76100 1.000 82.96862 424 TYR D C 1
ATOM 14070 O O . TYR D 1 427 ? 69.93300 -74.67300 -16.99500 1.000 92.17756 424 TYR D O 1
ATOM 14079 N N . GLN D 1 428 ? 71.61500 -73.27100 -17.49500 1.000 78.51011 425 GLN D N 1
ATOM 14080 C CA . GLN D 1 428 ? 72.12500 -74.07300 -18.59900 1.000 93.68011 425 GLN D CA 1
ATOM 14081 C C . GLN D 1 428 ? 72.93600 -75.27800 -18.13300 1.000 99.42647 425 GLN D C 1
ATOM 14082 O O . GLN D 1 428 ? 72.78700 -76.37900 -18.67000 1.000 103.03954 425 GLN D O 1
#

Nearest PDB structures (foldseek):
  8i37-assembly1_D  TM=9.968E-01  e=4.643E-83  Helicobacter pylori SS1
  4lgv-assembly1_B  TM=8.575E-01  e=8.116E-37  Mycobacterium avium 104
  4lgv-assembly1_A  TM=8.572E-01  e=3.341E-36  Mycobacterium avium 104
  7xhl-assembly1_B  TM=8.913E-01  e=3.742E-36  Zymomonas mobilis
  4lgv-assembly1_D  TM=8.340E-01  e=2.984E-36  Mycobacterium avium 104

Secondary structure (DSSP, 8-state):
--SSB--EEEEETTTSHHIIIIIHHHHHHHHHHH-B-TT-EEEEEESS---HHHHHHHHHHHH--TTSTTHHHHHTTEEEEE--TT-HHHHHHHHHHS-SSS-EEEEE-S-GGGHHHHHHHHHTTT--STTEEEEE-S---SSHHHHHHHHHHHTTTS-GGGEEE--GGGG-HHHHHHHHHHHT-HHHHHHGGG--EEEEEEE-S---TT-HHHHTTTHHIIIIIIIIIHHHHHHHHSPPPSSGGGHHHHHHHHHHTBPPPS-HHHHEEEEEETTGGGSTT--TT----SEEEEEE-B-SGGGTT--EEEEEESS-SS-EEEEEEESSSS-EEEEETTT-EEEEEEE-SSSEEEEEEE----S--HHHHHHHHHHTT--TTSB-HHHHHHHHHHHHHHHHHHHTTSS-EEEE-TT---HHHHTHHHH-/--SSB--EEEETTTTSHHIIIIIHHHHHHHHHHH-B-TT-EEEEEESS---HHHHHHHHHHHH-GGGSTTHHHHHTTEEEEE--TT-HHHHHHHHHH--SSS-EEEE--S-GGGHHHHHHHHHTTT--STTEEEEE-S---SSHHHHHHHHHHHTTTS-GGGEEE--GGGG-HHHHHHHHHHHT-HHHHHHGGG--EEEEEEE-S---TT-HHHHTTTHHIIIIIIIIIHHHHHHHHPPPPSSGGGHHHHHHHHHHTBPPPSSHHHHEEEEEETTGGGSTT--TT----SEEEEEE-B-SGGGTT--EEEEEESS-SS-EEEEEEESSSS-EEEEETTTEEEEEEEE-SSSEEEEEEEEPPPSS-HHHHHHHHHHTT--TTSB-HHHHHHHHHHHHHHHHHHHTTSS-EEEE-TT---HHHHHHHHH-/--SSB--EEEEETTTSHHIIIIIHHHHHHHHHHH-B-TT-EEEEE-SS---HHHHHHHHHHHH--TTSTTHHHHHTTEEE----SS-HHHHHHHHTTS-SSS-EEEEE-S-GGGHHHHHHHHHTTT--STTEEEEE-SS-SSSHHHHHHHHHHHTTT--GGGEEE--GGGG-HHHHHHHHHHHS-HHHHHHGGG--EEEEEEE-S---SSTHHHHTTTHHIIIIIIIIIHHHHHHHHSPPPSSGGGHHHHHHHHHHTBPPPSSHHHHEEEEEETTTTTSTTS-TT----SEEEEEE-B-SGGGTT--EEEEEESS-SS-EEEEEEEETTTEEEEEESSSEEEEEEEE-SSSEEEEEEEE---SS-HHHHHHHHHHTT--TTSB-HHHHHHHHHHHHHHHHHHHTTSS-EEEE-TT---HHHHTHHHH-/--SSB--EEEEETTTSHHIIIIIHHHHHHHHHHH-B-TT-EEEEEESS---HHHHHHHHHHHH-GGGSTTHHHHHTTEEEEE--TT-HHHHHHTTSS--SSS-EEEEE-S-GGGHHHHHHHHHTTT--STTEEEEE-S---SSHHHHHHHHHHHTTTS-GGGEEE--GGGG-HHHHHHHHHHHT-HHHHHHGGG--EEEEEEE-S----S-HHHHTTTHHIIIIIIIIIHHHHHHHHPPPPSSGGGHHHHHHHHHHTBPPPSSHHHHEEEEEETTGGGSTT--TT----SEEEEEE-B-SGGGTT--EEEEEESS-SS-EEEEEEESSSS-EEEEESSSEEEEEEEE-SSSEEEEEEEEPPPSS-HHHHHHHHHHTT--TTSB-HHHHHHHHHHHHHHHHHHHTTSS-EEEE-TT---HHHHHHHHH-